Protein 8ZRN (pdb70)

Secondary structure (DSSP, 8-state):
-HHHHHHHHHTTS--TTS---SSSS--EEEEEEEEEEEEEE--TTTT-EEEEEEEEEEEE-SSS---TTTSSS-S---B-STTS----EEESSBSSS-S-------B---TTSEE----EEEEEE------SSTTS-EE--EEEEEESS--TTTEEE---SSS-B-TT----SSEEE---EEEEEEE--TT-SS-EEEEEEE--EEE-TTHHHHHHTHHHHHHHHHGGGGGTS-TTT--HHHHHHHHHHHHHHHHHHHHHHS----S---HHHHHHHHHHHHHHHHHHHHHHHHHHHT--TTT----SHHHHHHHHHHHHHTT----HHHHHHHHHHHHHHHHHHHHHHHHHHHHHHHHHHHHHHHHHHHHHHHHHTHHHH--/-HHHHHHHHIIIIIS---TTS----SSS--EEEEE--BB----EEETTTTEEE--EE--EEEE-TT----SSTTSS--EE--BGGGS----EEESS-SSS----S---B--EETTSEE----EE--EEE-----SSTTS-EEEEEEEEEESS--TTTEEEEESSSS-B-SS----SSEEEEE--EEEE--TT-SS--EEEEEEEEEE-THHHIIIIIHHHHHHHTTTTGGGTS-TTTS-HHHHHHHHHHHHHHHHHHHTTSS---SS---SHHHHHHHHHHHHHHHHHHHHHHHHHHS--TTT----HHHHHIIIIIHHHHTT-----HHHHHHHHHHHHHHHHHHHHHHHHHHHHHHHHHHHHHHHHHHHHHHHHHHHHT-/--HHHHHHHHTSS--TTS-S-SSSS-PBP-EEE-BEEEEEEEETTTTEEEEEEE-EEEE--SSS---TTTS-S--SEEE-TTTS----EEESSB-SS-SSPP----EEE-TTS-EEE--EEEEEEE-----TTTTS-EE---EEEEESS--TTTB--EES-SS-B-SS----SSEEEEEEEEEEEEEE-SS--SEEEEEEEEEEEEE-TTTTTTTTHHHHHHHHHHTGGGGGS-TTSS-HHHHHHHHHHHHHHHHHHHHHTS----SS--HHHHHHHHHHHHHHHHHHHHHHHHHHHT--TTT----SSTTTTTTTSHHHHTT------HHHHHHHHHHHHHHHHHHHHHHHHHHHHHHHHHHHHHHHHHHHHHHHHHHH-/--SHHHHHHHHTTTTT--SSS---SSSS--B--EEEEEEEEEEEEETTTTEEEEEEEEEEEEEEEEEE--TTTSSS---EEEESSSS----EEESS-SS---PPPPP-EEEE-SEEEEEE--EEEEEEE-----SSTTS-EEEEEEEEEESS--TTTB--EES-SBPB-TT----SSB---B-BEEEEE-SS-TT-EEEEEEEEEEB-TTSSTTTTHHHHHHHHHHHHGGGSS-S-SS-HHHHHHHHHHHHHHHHHHHTTSS---SS---THHHHHHHHHHHHHHHHHHHHHHHHHHT--TTT----HHHHHIIIIIHHHHTT----HHHHHHHHHHHHHHHHHHHHHHHHHHHHHHHHHHHHHHHHHHHHHHHHHHTTTTT-/-HHHHHHHHHHHHTT--SSS---SSSS--EEEEEEEEEEEEEE--TTTTB-EEEEEEEEEEE-TT----SS-SSS-----EESTTS----EEETT-SSS--S-SS--EEEE-TT-EEEE--EEEE--B-PPP-TTTTS-B---EEEEEESS--TTTEEEEESSSS-B-TTPPPPSS-EEEE--EEEEE-SSS---EEEEEE-EEE---SSSSSSSSSHHHHHHHHHHHHHHS-STT--HHHHHHHHHHHHHHHHHHHHHHS---SSS--TTHHHHHHHHHHHHHHHHHHHHHHHHHS--TTT----HHHHHHTTTTHHHHTT-----THHHHHHHHHHHHHHHHHHHHHHHHHHHHHHHHHHHHHHHHHHHHHHHHHSTTTTT-

Nearest PDB structures (foldseek):
  6pv7-assembly1_A  TM=9.885E-01  e=1.251E-57  Homo sapiens
  8ssz-assembly1_A  TM=9.789E-01  e=1.594E-53  Homo sapiens
  8st3-assembly1_A  TM=9.593E-01  e=8.079E-51  Homo sapiens
  6cnj-assembly1_D  TM=9.841E-01  e=4.188E-49  Homo sapiens
  6ur8-assembly1_D  TM=9.839E-01  e=1.942E-47  Homo sapiens

Structure (mmCIF, N/CA/C/O backbone):
data_8ZRN
#
_entry.id   8ZRN
#
_cell.length_a   1.00
_cell.length_b   1.00
_cell.length_c   1.00
_cell.angle_alpha   90.00
_cell.angle_beta   90.00
_cell.angle_gamma   90.00
#
_symmetry.space_group_name_H-M   'P 1'
#
loop_
_entity.id
_entity.type
_entity.pdbx_description
1 polymer 'Neuronal acetylcholine receptor subunit alpha-6'
2 polymer 'Neuronal acetylcholine receptor subunit beta-4,Soluble cytochrome b562'
3 branched beta-D-mannopyranose-(1-4)-2-acetamido-2-deoxy-beta-D-glucopyranose-(1-4)-2-acetamido-2-deoxy-beta-D-glucopyranose
4 non-polymer 5-[[(2~{S})-azetidin-2-yl]methoxy]-2-chloranyl-pyridine
5 water water
#
loop_
_atom_site.group_PDB
_atom_site.id
_atom_site.type_symbol
_atom_site.label_atom_id
_atom_site.label_alt_id
_atom_site.label_comp_id
_atom_site.label_asym_id
_atom_site.label_entity_id
_atom_site.label_seq_id
_atom_site.pdbx_PDB_ins_code
_atom_site.Cartn_x
_atom_site.Cartn_y
_atom_site.Cartn_z
_atom_site.occupancy
_atom_site.B_iso_or_equiv
_atom_site.auth_seq_id
_atom_site.auth_comp_id
_atom_site.auth_asym_id
_atom_site.auth_atom_id
_atom_site.pdbx_PDB_model_num
ATOM 1 N N . ALA A 1 32 ? 112.785 127.060 67.796 1.00 70.28 32 ALA A N 1
ATOM 2 C CA . ALA A 1 32 ? 111.650 127.584 68.544 1.00 70.57 32 ALA A CA 1
ATOM 3 C C . ALA A 1 32 ? 111.520 129.092 68.354 1.00 73.07 32 ALA A C 1
ATOM 4 O O . ALA A 1 32 ? 112.490 129.769 68.017 1.00 72.36 32 ALA A O 1
ATOM 6 N N . THR A 1 33 ? 110.309 129.612 68.571 1.00 72.01 33 THR A N 1
ATOM 7 C CA . THR A 1 33 ? 110.080 131.045 68.415 1.00 70.95 33 THR A CA 1
ATOM 8 C C . THR A 1 33 ? 110.716 131.844 69.544 1.00 69.33 33 THR A C 1
ATOM 9 O O . THR A 1 33 ? 111.021 133.030 69.368 1.00 69.84 33 THR A O 1
ATOM 13 N N . GLU A 1 34 ? 110.921 131.218 70.705 1.00 67.88 34 GLU A N 1
ATOM 14 C CA . GLU A 1 34 ? 111.589 131.902 71.808 1.00 68.16 34 GLU A CA 1
ATOM 15 C C . GLU A 1 34 ? 113.018 132.277 71.434 1.00 69.49 34 GLU A C 1
ATOM 16 O O . GLU A 1 34 ? 113.512 133.341 71.826 1.00 69.66 34 GLU A O 1
ATOM 22 N N . GLU A 1 35 ? 113.697 131.413 70.676 1.00 70.37 35 GLU A N 1
ATOM 23 C CA . GLU A 1 35 ? 115.054 131.723 70.236 1.00 70.52 35 GLU A CA 1
ATOM 24 C C . GLU A 1 35 ? 115.072 132.928 69.304 1.00 70.20 35 GLU A C 1
ATOM 25 O O . GLU A 1 35 ? 115.936 133.803 69.429 1.00 71.24 35 GLU A O 1
ATOM 31 N N . ARG A 1 36 ? 114.127 132.990 68.362 1.00 67.21 36 ARG A N 1
ATOM 32 C CA . ARG A 1 36 ? 114.038 134.150 67.481 1.00 69.76 36 ARG A CA 1
ATOM 33 C C . ARG A 1 36 ? 113.727 135.414 68.270 1.00 69.86 36 ARG A C 1
ATOM 34 O O . ARG A 1 36 ? 114.276 136.486 67.985 1.00 70.44 36 ARG A O 1
ATOM 42 N N . LEU A 1 37 ? 112.836 135.308 69.258 1.00 63.95 37 LEU A N 1
ATOM 43 C CA . LEU A 1 37 ? 112.525 136.452 70.108 1.00 62.00 37 LEU A CA 1
ATOM 44 C C . LEU A 1 37 ? 113.774 136.955 70.821 1.00 62.89 37 LEU A C 1
ATOM 45 O O . LEU A 1 37 ? 114.076 138.155 70.802 1.00 67.42 37 LEU A O 1
ATOM 50 N N . PHE A 1 38 ? 114.529 136.039 71.434 1.00 59.42 38 PHE A N 1
ATOM 51 C CA . PHE A 1 38 ? 115.747 136.424 72.140 1.00 60.78 38 PHE A CA 1
ATOM 52 C C . PHE A 1 38 ? 116.765 137.046 71.193 1.00 63.11 38 PHE A C 1
ATOM 53 O O . PHE A 1 38 ? 117.421 138.037 71.536 1.00 62.99 38 PHE A O 1
ATOM 61 N N . HIS A 1 39 ? 116.916 136.471 69.998 1.00 72.00 39 HIS A N 1
ATOM 62 C CA . HIS A 1 39 ? 117.900 136.971 69.045 1.00 72.11 39 HIS A CA 1
ATOM 63 C C . HIS A 1 39 ? 117.544 138.377 68.576 1.00 70.10 39 HIS A C 1
ATOM 64 O O . HIS A 1 39 ? 118.390 139.282 68.590 1.00 67.91 39 HIS A O 1
ATOM 71 N N . LYS A 1 40 ? 116.288 138.584 68.168 1.00 67.29 40 LYS A N 1
ATOM 72 C CA . LYS A 1 40 ? 115.886 139.902 67.694 1.00 66.36 40 LYS A CA 1
ATOM 73 C C . LYS A 1 40 ? 115.859 140.923 68.821 1.00 67.67 40 LYS A C 1
ATOM 74 O O . LYS A 1 40 ? 115.974 142.126 68.565 1.00 69.76 40 LYS A O 1
ATOM 80 N N . LEU A 1 41 ? 115.708 140.475 70.068 1.00 63.73 41 LEU A N 1
ATOM 81 C CA . LEU A 1 41 ? 115.808 141.403 71.187 1.00 63.32 41 LEU A CA 1
ATOM 82 C C . LEU A 1 41 ? 117.255 141.824 71.410 1.00 61.92 41 LEU A C 1
ATOM 83 O O . LEU A 1 41 ? 117.584 143.015 71.360 1.00 60.16 41 LEU A O 1
ATOM 88 N N . PHE A 1 42 ? 118.133 140.861 71.662 1.00 60.97 42 PHE A N 1
ATOM 89 C CA . PHE A 1 42 ? 119.551 141.148 71.886 1.00 60.59 42 PHE A CA 1
ATOM 90 C C . PHE A 1 42 ? 120.365 141.001 70.606 1.00 63.96 42 PHE A C 1
ATOM 91 O O . PHE A 1 42 ? 121.398 140.333 70.579 1.00 62.59 42 PHE A O 1
ATOM 99 N N . SER A 1 43 ? 119.906 141.629 69.525 1.00 76.06 43 SER A N 1
ATOM 100 C CA . SER A 1 43 ? 120.720 141.762 68.322 1.00 76.80 43 SER A CA 1
ATOM 101 C C . SER A 1 43 ? 121.476 143.084 68.265 1.00 78.82 43 SER A C 1
ATOM 102 O O . SER A 1 43 ? 122.542 143.151 67.642 1.00 78.05 43 SER A O 1
ATOM 105 N N . HIS A 1 44 ? 120.951 144.138 68.898 1.00 80.97 44 HIS A N 1
ATOM 106 C CA . HIS A 1 44 ? 121.605 145.440 68.878 1.00 80.83 44 HIS A CA 1
ATOM 107 C C . HIS A 1 44 ? 121.548 146.148 70.228 1.00 79.51 44 HIS A C 1
ATOM 108 O O . HIS A 1 44 ? 121.967 147.309 70.319 1.00 78.83 44 HIS A O 1
ATOM 115 N N . TYR A 1 45 ? 121.052 145.493 71.273 1.00 59.55 45 TYR A N 1
ATOM 116 C CA . TYR A 1 45 ? 120.866 146.150 72.558 1.00 55.80 45 TYR A CA 1
ATOM 117 C C . TYR A 1 45 ? 122.203 146.528 73.186 1.00 59.76 45 TYR A C 1
ATOM 118 O O . TYR A 1 45 ? 123.171 145.765 73.135 1.00 63.66 45 TYR A O 1
ATOM 127 N N . ASN A 1 46 ? 122.248 147.718 73.783 1.00 59.47 46 ASN A N 1
ATOM 128 C CA . ASN A 1 46 ? 123.424 148.219 74.484 1.00 58.11 46 ASN A CA 1
ATOM 129 C C . ASN A 1 46 ? 123.041 148.546 75.920 1.00 59.05 46 ASN A C 1
ATOM 130 O O . ASN A 1 46 ? 122.031 149.216 76.160 1.00 59.93 46 ASN A O 1
ATOM 135 N N . GLN A 1 47 ? 123.853 148.080 76.871 1.00 49.49 47 GLN A N 1
ATOM 136 C CA . GLN A 1 47 ? 123.520 148.118 78.290 1.00 50.39 47 GLN A CA 1
ATOM 137 C C . GLN A 1 47 ? 124.119 149.321 79.012 1.00 55.65 47 GLN A C 1
ATOM 138 O O . GLN A 1 47 ? 124.367 149.252 80.221 1.00 59.92 47 GLN A O 1
ATOM 144 N N . PHE A 1 48 ? 124.354 150.427 78.306 1.00 54.52 48 PHE A N 1
ATOM 145 C CA . PHE A 1 48 ? 124.979 151.596 78.908 1.00 52.23 48 PHE A CA 1
ATOM 146 C C . PHE A 1 48 ? 124.159 152.873 78.798 1.00 49.44 48 PHE A C 1
ATOM 147 O O . PHE A 1 48 ? 124.574 153.897 79.351 1.00 50.45 48 PHE A O 1
ATOM 155 N N . ILE A 1 49 ? 123.021 152.850 78.113 1.00 46.65 49 ILE A N 1
ATOM 156 C CA . ILE A 1 49 ? 122.261 154.052 77.797 1.00 47.93 49 ILE A CA 1
ATOM 157 C C . ILE A 1 49 ? 120.896 153.973 78.460 1.00 47.00 49 ILE A C 1
ATOM 158 O O . ILE A 1 49 ? 120.253 152.917 78.458 1.00 52.80 49 ILE A O 1
ATOM 163 N N . ARG A 1 50 ? 120.458 155.090 79.030 1.00 38.73 50 ARG A N 1
ATOM 164 C CA . ARG A 1 50 ? 119.139 155.143 79.641 1.00 40.51 50 ARG A CA 1
ATOM 165 C C . ARG A 1 50 ? 118.066 154.938 78.576 1.00 46.72 50 ARG A C 1
ATOM 166 O O . ARG A 1 50 ? 118.072 155.638 77.554 1.00 48.39 50 ARG A O 1
ATOM 174 N N . PRO A 1 51 ? 117.135 154.006 78.772 1.00 44.92 51 PRO A N 1
ATOM 175 C CA . PRO A 1 51 ? 116.139 153.723 77.732 1.00 42.41 51 PRO A CA 1
ATOM 176 C C . PRO A 1 51 ? 115.075 154.803 77.644 1.00 47.38 51 PRO A C 1
ATOM 177 O O . PRO A 1 51 ? 113.997 154.668 78.230 1.00 48.49 51 PRO A O 1
ATOM 181 N N . VAL A 1 52 ? 115.367 155.880 76.920 1.00 52.92 52 VAL A N 1
ATOM 182 C CA . VAL A 1 52 ? 114.462 157.016 76.809 1.00 53.03 52 VAL A CA 1
ATOM 183 C C . VAL A 1 52 ? 114.338 157.396 75.339 1.00 54.70 52 VAL A C 1
ATOM 184 O O . VAL A 1 52 ? 115.301 157.277 74.574 1.00 54.19 52 VAL A O 1
ATOM 188 N N . GLU A 1 53 ? 113.140 157.839 74.941 1.00 60.18 53 GLU A N 1
ATOM 189 C CA . GLU A 1 53 ? 112.899 158.198 73.546 1.00 62.64 53 GLU A CA 1
ATOM 190 C C . GLU A 1 53 ? 113.807 159.338 73.094 1.00 61.48 53 GLU A C 1
ATOM 191 O O . GLU A 1 53 ? 114.306 159.330 71.963 1.00 58.47 53 GLU A O 1
ATOM 197 N N . ASN A 1 54 ? 114.035 160.322 73.956 1.00 65.17 54 ASN A N 1
ATOM 198 C CA . ASN A 1 54 ? 114.906 161.452 73.666 1.00 64.56 54 ASN A CA 1
ATOM 199 C C . ASN A 1 54 ? 116.048 161.469 74.680 1.00 67.11 54 ASN A C 1
ATOM 200 O O . ASN A 1 54 ? 116.266 160.507 75.418 1.00 67.33 54 ASN A O 1
ATOM 205 N N . VAL A 1 55 ? 116.806 162.564 74.691 1.00 72.06 55 VAL A N 1
ATOM 206 C CA . VAL A 1 55 ? 117.895 162.728 75.642 1.00 71.37 55 VAL A CA 1
ATOM 207 C C . VAL A 1 55 ? 117.479 163.592 76.832 1.00 70.26 55 VAL A C 1
ATOM 208 O O . VAL A 1 55 ? 118.279 163.813 77.746 1.00 70.76 55 VAL A O 1
ATOM 212 N N . SER A 1 56 ? 116.233 164.068 76.855 1.00 67.44 56 SER A N 1
ATOM 213 C CA . SER A 1 56 ? 115.720 164.886 77.955 1.00 69.26 56 SER A CA 1
ATOM 214 C C . SER A 1 56 ? 114.384 164.313 78.422 1.00 68.38 56 SER A C 1
ATOM 215 O O . SER A 1 56 ? 113.321 164.800 78.027 1.00 67.41 56 SER A O 1
ATOM 218 N N . ASP A 1 57 ? 114.444 163.285 79.271 1.00 56.53 57 ASP A N 1
ATOM 219 C CA . ASP A 1 57 ? 113.275 162.718 79.936 1.00 53.31 57 ASP A CA 1
ATOM 220 C C . ASP A 1 57 ? 113.731 161.801 81.065 1.00 52.47 57 ASP A C 1
ATOM 221 O O . ASP A 1 57 ? 114.563 160.912 80.842 1.00 53.83 57 ASP A O 1
ATOM 226 N N . PRO A 1 58 ? 113.219 161.975 82.281 1.00 41.84 58 PRO A N 1
ATOM 227 C CA . PRO A 1 58 ? 113.620 161.089 83.378 1.00 40.90 58 PRO A CA 1
ATOM 228 C C . PRO A 1 58 ? 113.063 159.685 83.205 1.00 38.84 58 PRO A C 1
ATOM 229 O O . PRO A 1 58 ? 112.008 159.475 82.601 1.00 40.27 58 PRO A O 1
ATOM 233 N N . VAL A 1 59 ? 113.794 158.715 83.750 1.00 34.79 59 VAL A N 1
ATOM 234 C CA . VAL A 1 59 ? 113.374 157.317 83.742 1.00 32.52 59 VAL A CA 1
ATOM 235 C C . VAL A 1 59 ? 112.634 157.070 85.053 1.00 31.01 59 VAL A C 1
ATOM 236 O O . VAL A 1 59 ? 113.250 156.848 86.095 1.00 32.05 59 VAL A O 1
ATOM 240 N N . THR A 1 60 ? 111.306 157.105 84.999 1.00 24.88 60 THR A N 1
ATOM 241 C CA . THR A 1 60 ? 110.503 156.921 86.201 1.00 24.92 60 THR A CA 1
ATOM 242 C C . THR A 1 60 ? 110.612 155.481 86.684 1.00 23.73 60 THR A C 1
ATOM 243 O O . THR A 1 60 ? 110.209 154.550 85.979 1.00 28.82 60 THR A O 1
ATOM 247 N N . VAL A 1 61 ? 111.155 155.296 87.884 1.00 17.97 61 VAL A N 1
ATOM 248 C CA . VAL A 1 61 ? 111.295 153.980 88.494 1.00 19.44 61 VAL A CA 1
ATOM 249 C C . VAL A 1 61 ? 110.514 153.968 89.801 1.00 23.18 61 VAL A C 1
ATOM 250 O O . VAL A 1 61 ? 110.503 154.958 90.540 1.00 27.11 61 VAL A O 1
ATOM 254 N N . HIS A 1 62 ? 109.829 152.860 90.064 1.00 15.11 62 HIS A N 1
ATOM 255 C CA . HIS A 1 62 ? 109.098 152.675 91.307 1.00 8.66 62 HIS A CA 1
ATOM 256 C C . HIS A 1 62 ? 109.925 151.831 92.266 1.00 11.62 62 HIS A C 1
ATOM 257 O O . HIS A 1 62 ? 110.697 150.965 91.851 1.00 21.84 62 HIS A O 1
ATOM 264 N N . PHE A 1 63 ? 109.753 152.090 93.558 1.00 9.03 63 PHE A N 1
ATOM 265 C CA . PHE A 1 63 ? 110.582 151.479 94.585 1.00 4.86 63 PHE A CA 1
ATOM 266 C C . PHE A 1 63 ? 109.714 150.942 95.711 1.00 13.56 63 PHE A C 1
ATOM 267 O O . PHE A 1 63 ? 108.704 151.551 96.073 1.00 23.14 63 PHE A O 1
ATOM 275 N N . GLU A 1 64 ? 110.115 149.798 96.263 1.00 14.73 64 GLU A N 1
ATOM 276 C CA . GLU A 1 64 ? 109.444 149.219 97.418 1.00 17.84 64 GLU A CA 1
ATOM 277 C C . GLU A 1 64 ? 110.370 148.204 98.070 1.00 15.90 64 GLU A C 1
ATOM 278 O O . GLU A 1 64 ? 111.094 147.484 97.379 1.00 11.17 64 GLU A O 1
ATOM 284 N N . VAL A 1 65 ? 110.332 148.150 99.398 1.00 12.75 65 VAL A N 1
ATOM 285 C CA . VAL A 1 65 ? 111.196 147.283 100.189 1.00 10.58 65 VAL A CA 1
ATOM 286 C C . VAL A 1 65 ? 110.323 146.346 101.007 1.00 14.26 65 VAL A C 1
ATOM 287 O O . VAL A 1 65 ? 109.401 146.794 101.698 1.00 21.81 65 VAL A O 1
ATOM 291 N N . ALA A 1 66 ? 110.608 145.051 100.925 1.00 16.07 66 ALA A N 1
ATOM 292 C CA . ALA A 1 66 ? 109.926 144.037 101.717 1.00 16.05 66 ALA A CA 1
ATOM 293 C C . ALA A 1 66 ? 110.927 143.429 102.687 1.00 14.98 66 ALA A C 1
ATOM 294 O O . ALA A 1 66 ? 111.976 142.929 102.268 1.00 13.91 66 ALA A O 1
ATOM 296 N N . ILE A 1 67 ? 110.607 143.472 103.973 1.00 15.47 67 ILE A N 1
ATOM 297 C CA . ILE A 1 67 ? 111.500 142.974 105.012 1.00 14.21 67 ILE A CA 1
ATOM 298 C C . ILE A 1 67 ? 111.219 141.497 105.237 1.00 16.40 67 ILE A C 1
ATOM 299 O O . ILE A 1 67 ? 110.076 141.040 105.128 1.00 16.57 67 ILE A O 1
ATOM 304 N N . THR A 1 68 ? 112.273 140.739 105.530 1.00 19.13 68 THR A N 1
ATOM 305 C CA . THR A 1 68 ? 112.178 139.294 105.686 1.00 11.13 68 THR A CA 1
ATOM 306 C C . THR A 1 68 ? 112.528 138.832 107.091 1.00 13.19 68 THR A C 1
ATOM 307 O O . THR A 1 68 ? 111.796 138.020 107.669 1.00 21.17 68 THR A O 1
ATOM 311 N N . GLN A 1 69 ? 113.617 139.334 107.667 1.00 15.16 69 GLN A N 1
ATOM 312 C CA . GLN A 1 69 ? 114.047 138.878 108.985 1.00 16.18 69 GLN A CA 1
ATOM 313 C C . GLN A 1 69 ? 114.980 139.913 109.589 1.00 18.69 69 GLN A C 1
ATOM 314 O O . GLN A 1 69 ? 116.020 140.224 109.000 1.00 25.93 69 GLN A O 1
ATOM 320 N N . LEU A 1 70 ? 114.619 140.437 110.758 1.00 14.02 70 LEU A N 1
ATOM 321 C CA . LEU A 1 70 ? 115.485 141.347 111.500 1.00 15.66 70 LEU A CA 1
ATOM 322 C C . LEU A 1 70 ? 116.518 140.517 112.249 1.00 11.72 70 LEU A C 1
ATOM 323 O O . LEU A 1 70 ? 116.198 139.879 113.256 1.00 15.50 70 LEU A O 1
ATOM 328 N N . ALA A 1 71 ? 117.759 140.518 111.760 1.00 9.61 71 ALA A N 1
ATOM 329 C CA . ALA A 1 71 ? 118.773 139.630 112.318 1.00 11.18 71 ALA A CA 1
ATOM 330 C C . ALA A 1 71 ? 119.163 140.049 113.730 1.00 18.97 71 ALA A C 1
ATOM 331 O O . ALA A 1 71 ? 118.953 139.300 114.691 1.00 24.18 71 ALA A O 1
ATOM 333 N N . ASN A 1 72 ? 119.724 141.247 113.882 1.00 14.76 72 ASN A N 1
ATOM 334 C CA . ASN A 1 72 ? 120.187 141.689 115.190 1.00 11.43 72 ASN A CA 1
ATOM 335 C C . ASN A 1 72 ? 120.337 143.203 115.195 1.00 12.97 72 ASN A C 1
ATOM 336 O O . ASN A 1 72 ? 120.434 143.841 114.145 1.00 21.41 72 ASN A O 1
ATOM 341 N N . VAL A 1 73 ? 120.348 143.766 116.405 1.00 15.69 73 VAL A N 1
ATOM 342 C CA . VAL A 1 73 ? 120.381 145.210 116.628 1.00 13.15 73 VAL A CA 1
ATOM 343 C C . VAL A 1 73 ? 121.580 145.570 117.504 1.00 16.88 73 VAL A C 1
ATOM 344 O O . VAL A 1 73 ? 121.465 146.410 118.403 1.00 20.41 73 VAL A O 1
ATOM 348 N N . ASP A 1 74 ? 122.712 144.891 117.290 1.00 17.10 74 ASP A N 1
ATOM 349 C CA . ASP A 1 74 ? 123.923 145.048 118.101 1.00 17.17 74 ASP A CA 1
ATOM 350 C C . ASP A 1 74 ? 124.139 146.489 118.544 1.00 15.81 74 ASP A C 1
ATOM 351 O O . ASP A 1 74 ? 124.128 147.414 117.728 1.00 16.47 74 ASP A O 1
ATOM 356 N N . GLU A 1 75 ? 124.341 146.669 119.847 1.00 17.48 75 GLU A N 1
ATOM 357 C CA . GLU A 1 75 ? 124.347 147.983 120.479 1.00 17.48 75 GLU A CA 1
ATOM 358 C C . GLU A 1 75 ? 125.733 148.484 120.849 1.00 23.40 75 GLU A C 1
ATOM 359 O O . GLU A 1 75 ? 126.005 149.675 120.699 1.00 24.93 75 GLU A O 1
ATOM 365 N N . VAL A 1 76 ? 126.623 147.607 121.323 1.00 22.58 76 VAL A N 1
ATOM 366 C CA . VAL A 1 76 ? 127.965 148.034 121.716 1.00 16.25 76 VAL A CA 1
ATOM 367 C C . VAL A 1 76 ? 128.712 148.626 120.531 1.00 20.74 76 VAL A C 1
ATOM 368 O O . VAL A 1 76 ? 129.563 149.509 120.694 1.00 28.71 76 VAL A O 1
ATOM 372 N N . ASN A 1 77 ? 128.399 148.163 119.328 1.00 19.69 77 ASN A N 1
ATOM 373 C CA . ASN A 1 77 ? 129.058 148.533 118.082 1.00 21.72 77 ASN A CA 1
ATOM 374 C C . ASN A 1 77 ? 128.022 149.011 117.079 1.00 20.62 77 ASN A C 1
ATOM 375 O O . ASN A 1 77 ? 127.944 148.514 115.956 1.00 28.53 77 ASN A O 1
ATOM 380 N N . GLN A 1 78 ? 127.223 150.002 117.486 1.00 11.32 78 GLN A N 1
ATOM 381 C CA . GLN A 1 78 ? 125.873 150.247 116.985 1.00 19.48 78 GLN A CA 1
ATOM 382 C C . GLN A 1 78 ? 125.738 149.982 115.493 1.00 25.78 78 GLN A C 1
ATOM 383 O O . GLN A 1 78 ? 126.353 150.663 114.667 1.00 29.32 78 GLN A O 1
ATOM 389 N N . ILE A 1 79 ? 124.874 149.024 115.164 1.00 17.90 79 ILE A N 1
ATOM 390 C CA . ILE A 1 79 ? 124.700 148.476 113.821 1.00 9.48 79 ILE A CA 1
ATOM 391 C C . ILE A 1 79 ? 123.371 147.736 113.805 1.00 12.78 79 ILE A C 1
ATOM 392 O O . ILE A 1 79 ? 123.006 147.076 114.781 1.00 19.96 79 ILE A O 1
ATOM 397 N N . MET A 1 80 ? 122.642 147.853 112.699 1.00 11.61 80 MET A N 1
ATOM 398 C CA . MET A 1 80 ? 121.460 147.040 112.457 1.00 6.73 80 MET A CA 1
ATOM 399 C C . MET A 1 80 ? 121.694 146.164 111.235 1.00 15.73 80 MET A C 1
ATOM 400 O O . MET A 1 80 ? 122.262 146.616 110.237 1.00 24.69 80 MET A O 1
ATOM 405 N N . GLU A 1 81 ? 121.260 144.909 111.320 1.00 10.07 81 GLU A N 1
ATOM 406 C CA . GLU A 1 81 ? 121.406 143.944 110.239 1.00 8.07 81 GLU A CA 1
ATOM 407 C C . GLU A 1 81 ? 120.032 143.416 109.852 1.00 11.38 81 GLU A C 1
ATOM 408 O O . GLU A 1 81 ? 119.242 143.045 110.725 1.00 24.38 81 GLU A O 1
ATOM 414 N N . THR A 1 82 ? 119.749 143.380 108.551 1.00 3.92 82 THR A N 1
ATOM 415 C CA . THR A 1 82 ? 118.440 142.973 108.064 1.00 9.76 82 THR A CA 1
ATOM 416 C C . THR A 1 82 ? 118.582 142.178 106.774 1.00 17.23 82 THR A C 1
ATOM 417 O O . THR A 1 82 ? 119.587 142.272 106.067 1.00 21.19 82 THR A O 1
ATOM 421 N N . ASN A 1 83 ? 117.554 141.383 106.482 1.00 14.81 83 ASN A N 1
ATOM 422 C CA . ASN A 1 83 ? 117.393 140.714 105.197 1.00 12.59 83 ASN A CA 1
ATOM 423 C C . ASN A 1 83 ? 116.146 141.264 104.523 1.00 12.00 83 ASN A C 1
ATOM 424 O O . ASN A 1 83 ? 115.063 141.248 105.115 1.00 19.58 83 ASN A O 1
ATOM 429 N N . LEU A 1 84 ? 116.294 141.744 103.291 1.00 5.70 84 LEU A N 1
ATOM 430 C CA . LEU A 1 84 ? 115.190 142.418 102.627 1.00 8.06 84 LEU A CA 1
ATOM 431 C C . LEU A 1 84 ? 115.281 142.205 101.124 1.00 9.44 84 LEU A C 1
ATOM 432 O O . LEU A 1 84 ? 116.350 141.919 100.579 1.00 16.82 84 LEU A O 1
ATOM 437 N N . TRP A 1 85 ? 114.137 142.347 100.460 1.00 7.27 85 TRP A N 1
ATOM 438 C CA . TRP A 1 85 ? 114.034 142.271 99.008 1.00 6.92 85 TRP A CA 1
ATOM 439 C C . TRP A 1 85 ? 113.738 143.657 98.458 1.00 19.02 85 TRP A C 1
ATOM 440 O O . TRP A 1 85 ? 112.852 144.352 98.965 1.00 32.07 85 TRP A O 1
ATOM 451 N N . LEU A 1 86 ? 114.467 144.052 97.419 1.00 15.92 86 LEU A N 1
ATOM 452 C CA . LEU A 1 86 ? 114.275 145.343 96.771 1.00 16.22 86 LEU A CA 1
ATOM 453 C C . LEU A 1 86 ? 113.532 145.145 95.457 1.00 16.08 86 LEU A C 1
ATOM 454 O O . LEU A 1 86 ? 113.958 144.352 94.614 1.00 19.42 86 LEU A O 1
ATOM 459 N N . ARG A 1 87 ? 112.431 145.871 95.280 1.00 9.03 87 ARG A N 1
ATOM 460 C CA . ARG A 1 87 ? 111.562 145.713 94.118 1.00 8.88 87 ARG A CA 1
ATOM 461 C C . ARG A 1 87 ? 111.710 146.930 93.213 1.00 13.72 87 ARG A C 1
ATOM 462 O O . ARG A 1 87 ? 111.296 148.035 93.579 1.00 23.96 87 ARG A O 1
ATOM 470 N N . HIS A 1 88 ? 112.288 146.725 92.032 1.00 13.85 88 HIS A N 1
ATOM 471 C CA . HIS A 1 88 ? 112.452 147.773 91.034 1.00 8.85 88 HIS A CA 1
ATOM 472 C C . HIS A 1 88 ? 111.500 147.524 89.875 1.00 13.73 88 HIS A C 1
ATOM 473 O O . HIS A 1 88 ? 111.404 146.397 89.379 1.00 24.45 88 HIS A O 1
ATOM 480 N N . ILE A 1 89 ? 110.799 148.570 89.447 1.00 5.86 89 ILE A N 1
ATOM 481 C CA . ILE A 1 89 ? 109.962 148.518 88.254 1.00 11.86 89 ILE A CA 1
ATOM 482 C C . ILE A 1 89 ? 110.214 149.775 87.436 1.00 12.76 89 ILE A C 1
ATOM 483 O O . ILE A 1 89 ? 110.097 150.890 87.954 1.00 20.15 89 ILE A O 1
ATOM 488 N N . TRP A 1 90 ? 110.557 149.600 86.163 1.00 13.48 90 TRP A N 1
ATOM 489 C CA . TRP A 1 90 ? 110.690 150.715 85.235 1.00 17.50 90 TRP A CA 1
ATOM 490 C C . TRP A 1 90 ? 110.159 150.263 83.880 1.00 18.64 90 TRP A C 1
ATOM 491 O O . TRP A 1 90 ? 109.536 149.204 83.760 1.00 22.34 90 TRP A O 1
ATOM 502 N N . ASN A 1 91 ? 110.400 151.069 82.848 1.00 15.74 91 ASN A N 1
ATOM 503 C CA . ASN A 1 91 ? 109.801 150.833 81.534 1.00 22.05 91 ASN A CA 1
ATOM 504 C C . ASN A 1 91 ? 110.842 151.093 80.450 1.00 23.13 91 ASN A C 1
ATOM 505 O O . ASN A 1 91 ? 111.103 152.245 80.095 1.00 32.55 91 ASN A O 1
ATOM 510 N N . ASP A 1 92 ? 111.429 150.021 79.928 1.00 28.15 92 ASP A N 1
ATOM 511 C CA . ASP A 1 92 ? 112.251 150.129 78.735 1.00 30.60 92 ASP A CA 1
ATOM 512 C C . ASP A 1 92 ? 111.363 150.297 77.505 1.00 33.99 92 ASP A C 1
ATOM 513 O O . ASP A 1 92 ? 110.170 149.986 77.522 1.00 39.15 92 ASP A O 1
ATOM 518 N N . TYR A 1 93 ? 111.957 150.800 76.422 1.00 38.14 93 TYR A N 1
ATOM 519 C CA . TYR A 1 93 ? 111.200 151.070 75.209 1.00 41.23 93 TYR A CA 1
ATOM 520 C C . TYR A 1 93 ? 111.676 150.300 73.988 1.00 41.42 93 TYR A C 1
ATOM 521 O O . TYR A 1 93 ? 110.879 150.102 73.065 1.00 41.91 93 TYR A O 1
ATOM 530 N N . LYS A 1 94 ? 112.933 149.867 73.946 1.00 38.27 94 LYS A N 1
ATOM 531 C CA . LYS A 1 94 ? 113.432 149.104 72.810 1.00 39.78 94 LYS A CA 1
ATOM 532 C C . LYS A 1 94 ? 113.256 147.600 72.978 1.00 42.35 94 LYS A C 1
ATOM 533 O O . LYS A 1 94 ? 113.485 146.855 72.019 1.00 41.59 94 LYS A O 1
ATOM 539 N N . LEU A 1 95 ? 112.858 147.139 74.163 1.00 44.00 95 LEU A N 1
ATOM 540 C CA . LEU A 1 95 ? 112.625 145.718 74.419 1.00 40.08 95 LEU A CA 1
ATOM 541 C C . LEU A 1 95 ? 111.122 145.459 74.356 1.00 39.37 95 LEU A C 1
ATOM 542 O O . LEU A 1 95 ? 110.444 145.288 75.369 1.00 37.30 95 LEU A O 1
ATOM 547 N N . ARG A 1 96 ? 110.600 145.433 73.133 1.00 41.90 96 ARG A N 1
ATOM 548 C CA . ARG A 1 96 ? 109.175 145.241 72.911 1.00 45.82 96 ARG A CA 1
ATOM 549 C C . ARG A 1 96 ? 108.976 144.485 71.607 1.00 50.97 96 ARG A C 1
ATOM 550 O O . ARG A 1 96 ? 109.697 144.714 70.633 1.00 51.85 96 ARG A O 1
ATOM 558 N N . TRP A 1 97 ? 107.997 143.582 71.599 1.00 54.54 97 TRP A N 1
ATOM 559 C CA . TRP A 1 97 ? 107.719 142.739 70.447 1.00 50.51 97 TRP A CA 1
ATOM 560 C C . TRP A 1 97 ? 106.215 142.571 70.286 1.00 53.49 97 TRP A C 1
ATOM 561 O O . TRP A 1 97 ? 105.436 142.813 71.211 1.00 52.71 97 TRP A O 1
ATOM 572 N N . ASP A 1 98 ? 105.822 142.153 69.090 1.00 63.82 98 ASP A N 1
ATOM 573 C CA . ASP A 1 98 ? 104.416 141.907 68.795 1.00 63.12 98 ASP A CA 1
ATOM 574 C C . ASP A 1 98 ? 103.951 140.642 69.510 1.00 65.97 98 ASP A C 1
ATOM 575 O O . ASP A 1 98 ? 104.595 139.593 69.385 1.00 66.99 98 ASP A O 1
ATOM 580 N N . PRO A 1 99 ? 102.841 140.690 70.257 1.00 69.37 99 PRO A N 1
ATOM 581 C CA . PRO A 1 99 ? 102.349 139.483 70.919 1.00 68.00 99 PRO A CA 1
ATOM 582 C C . PRO A 1 99 ? 101.397 138.673 70.052 1.00 69.15 99 PRO A C 1
ATOM 583 O O . PRO A 1 99 ? 100.631 137.846 70.557 1.00 67.94 99 PRO A O 1
ATOM 587 N N . MET A 1 100 ? 101.429 138.919 68.748 1.00 75.16 100 MET A N 1
ATOM 588 C CA . MET A 1 100 ? 100.677 138.145 67.768 1.00 74.46 100 MET A CA 1
ATOM 589 C C . MET A 1 100 ? 101.565 137.534 66.699 1.00 71.97 100 MET A C 1
ATOM 590 O O . MET A 1 100 ? 101.298 136.419 66.243 1.00 72.10 100 MET A O 1
ATOM 595 N N . GLU A 1 101 ? 102.615 138.244 66.282 1.00 74.60 101 GLU A N 1
ATOM 596 C CA . GLU A 1 101 ? 103.560 137.688 65.319 1.00 76.95 101 GLU A CA 1
ATOM 597 C C . GLU A 1 101 ? 104.327 136.512 65.914 1.00 80.37 101 GLU A C 1
ATOM 598 O O . GLU A 1 101 ? 104.623 135.537 65.214 1.00 79.28 101 GLU A O 1
ATOM 604 N N . TYR A 1 102 ? 104.648 136.583 67.201 1.00 75.86 102 TYR A N 1
ATOM 605 C CA . TYR A 1 102 ? 105.422 135.559 67.885 1.00 74.03 102 TYR A CA 1
ATOM 606 C C . TYR A 1 102 ? 104.575 134.845 68.931 1.00 70.73 102 TYR A C 1
ATOM 607 O O . TYR A 1 102 ? 103.455 135.248 69.253 1.00 68.35 102 TYR A O 1
ATOM 616 N N . ASP A 1 103 ? 105.139 133.762 69.451 1.00 65.14 103 ASP A N 1
ATOM 617 C CA . ASP A 1 103 ? 104.619 133.035 70.596 1.00 63.78 103 ASP A CA 1
ATOM 618 C C . ASP A 1 103 ? 105.642 133.098 71.726 1.00 63.90 103 ASP A C 1
ATOM 619 O O . ASP A 1 103 ? 106.685 133.749 71.612 1.00 61.86 103 ASP A O 1
ATOM 624 N N . GLY A 1 104 ? 105.345 132.405 72.823 1.00 59.50 104 GLY A N 1
ATOM 625 C CA . GLY A 1 104 ? 106.180 132.521 74.002 1.00 57.17 104 GLY A CA 1
ATOM 626 C C . GLY A 1 104 ? 106.181 133.952 74.492 1.00 59.32 104 GLY A C 1
ATOM 627 O O . GLY A 1 104 ? 107.237 134.535 74.758 1.00 59.26 104 GLY A O 1
ATOM 628 N N . ILE A 1 105 ? 104.990 134.522 74.609 1.00 58.80 105 ILE A N 1
ATOM 629 C CA . ILE A 1 105 ? 104.819 135.950 74.745 1.00 56.09 105 ILE A CA 1
ATOM 630 C C . ILE A 1 105 ? 104.562 136.304 76.205 1.00 53.96 105 ILE A C 1
ATOM 631 O O . ILE A 1 105 ? 104.348 135.439 77.051 1.00 53.13 105 ILE A O 1
ATOM 636 N N . GLU A 1 106 ? 104.606 137.601 76.506 1.00 48.15 106 GLU A N 1
ATOM 637 C CA . GLU A 1 106 ? 104.270 138.210 77.790 1.00 48.19 106 GLU A CA 1
ATOM 638 C C . GLU A 1 106 ? 105.252 137.861 78.901 1.00 47.60 106 GLU A C 1
ATOM 639 O O . GLU A 1 106 ? 105.062 138.320 80.034 1.00 50.44 106 GLU A O 1
ATOM 645 N N . THR A 1 107 ? 106.287 137.068 78.631 1.00 33.75 107 THR A N 1
ATOM 646 C CA . THR A 1 107 ? 107.270 136.741 79.656 1.00 33.77 107 THR A CA 1
ATOM 647 C C . THR A 1 107 ? 108.591 136.399 78.990 1.00 34.51 107 THR A C 1
ATOM 648 O O . THR A 1 107 ? 108.617 135.644 78.015 1.00 39.76 107 THR A O 1
ATOM 652 N N . LEU A 1 108 ? 109.682 136.951 79.525 1.00 34.83 108 LEU A N 1
ATOM 653 C CA . LEU A 1 108 ? 111.032 136.640 79.056 1.00 35.74 108 LEU A CA 1
ATOM 654 C C . LEU A 1 108 ? 111.977 136.850 80.235 1.00 35.90 108 LEU A C 1
ATOM 655 O O . LEU A 1 108 ? 112.352 137.987 80.532 1.00 42.29 108 LEU A O 1
ATOM 660 N N . ARG A 1 109 ? 112.360 135.762 80.893 1.00 31.04 109 ARG A N 1
ATOM 661 C CA . ARG A 1 109 ? 113.279 135.846 82.025 1.00 31.83 109 ARG A CA 1
ATOM 662 C C . ARG A 1 109 ? 114.688 136.049 81.485 1.00 34.60 109 ARG A C 1
ATOM 663 O O . ARG A 1 109 ? 115.347 135.102 81.052 1.00 44.23 109 ARG A O 1
ATOM 671 N N . VAL A 1 110 ? 115.149 137.295 81.508 1.00 28.27 110 VAL A N 1
ATOM 672 C CA . VAL A 1 110 ? 116.465 137.667 80.995 1.00 30.34 110 VAL A CA 1
ATOM 673 C C . VAL A 1 110 ? 117.413 137.836 82.176 1.00 31.04 110 VAL A C 1
ATOM 674 O O . VAL A 1 110 ? 117.013 138.395 83.207 1.00 38.31 110 VAL A O 1
ATOM 678 N N . PRO A 1 111 ? 118.658 137.364 82.087 1.00 32.82 111 PRO A N 1
ATOM 679 C CA . PRO A 1 111 ? 119.605 137.579 83.186 1.00 37.11 111 PRO A CA 1
ATOM 680 C C . PRO A 1 111 ? 119.816 139.062 83.452 1.00 36.24 111 PRO A C 1
ATOM 681 O O . PRO A 1 111 ? 119.805 139.888 82.538 1.00 36.40 111 PRO A O 1
ATOM 685 N N . ALA A 1 112 ? 120.002 139.392 84.733 1.00 30.46 112 ALA A N 1
ATOM 686 C CA . ALA A 1 112 ? 120.016 140.792 85.146 1.00 28.10 112 ALA A CA 1
ATOM 687 C C . ALA A 1 112 ? 121.171 141.559 84.517 1.00 33.56 112 ALA A C 1
ATOM 688 O O . ALA A 1 112 ? 120.989 142.688 84.050 1.00 42.20 112 ALA A O 1
ATOM 690 N N . ASP A 1 113 ? 122.366 140.969 84.489 1.00 35.94 113 ASP A N 1
ATOM 691 C CA . ASP A 1 113 ? 123.520 141.695 83.972 1.00 37.11 113 ASP A CA 1
ATOM 692 C C . ASP A 1 113 ? 123.578 141.625 82.452 1.00 35.02 113 ASP A C 1
ATOM 693 O O . ASP A 1 113 ? 124.602 141.247 81.874 1.00 38.41 113 ASP A O 1
ATOM 698 N N . LYS A 1 114 ? 122.476 141.990 81.799 1.00 36.05 114 LYS A N 1
ATOM 699 C CA . LYS A 1 114 ? 122.434 142.129 80.353 1.00 37.74 114 LYS A CA 1
ATOM 700 C C . LYS A 1 114 ? 121.606 143.318 79.893 1.00 40.01 114 LYS A C 1
ATOM 701 O O . LYS A 1 114 ? 121.687 143.684 78.716 1.00 43.06 114 LYS A O 1
ATOM 707 N N . ILE A 1 115 ? 120.820 143.931 80.776 1.00 42.67 115 ILE A N 1
ATOM 708 C CA . ILE A 1 115 ? 119.989 145.076 80.428 1.00 39.11 115 ILE A CA 1
ATOM 709 C C . ILE A 1 115 ? 120.357 146.251 81.322 1.00 38.87 115 ILE A C 1
ATOM 710 O O . ILE A 1 115 ? 121.197 146.124 82.219 1.00 40.02 115 ILE A O 1
ATOM 715 N N . TRP A 1 116 ? 119.736 147.401 81.079 1.00 35.86 116 TRP A N 1
ATOM 716 C CA . TRP A 1 116 ? 119.977 148.573 81.906 1.00 37.95 116 TRP A CA 1
ATOM 717 C C . TRP A 1 116 ? 119.441 148.352 83.316 1.00 38.18 116 TRP A C 1
ATOM 718 O O . TRP A 1 116 ? 118.463 147.631 83.527 1.00 35.83 116 TRP A O 1
ATOM 729 N N . LYS A 1 117 ? 120.094 148.984 84.288 1.00 34.41 117 LYS A N 1
ATOM 730 C CA . LYS A 1 117 ? 119.697 148.842 85.683 1.00 26.18 117 LYS A CA 1
ATOM 731 C C . LYS A 1 117 ? 119.994 150.117 86.460 1.00 26.32 117 LYS A C 1
ATOM 732 O O . LYS A 1 117 ? 121.137 150.593 86.457 1.00 34.34 117 LYS A O 1
ATOM 738 N N . PRO A 1 118 ? 119.002 150.706 87.124 1.00 15.74 118 PRO A N 1
ATOM 739 C CA . PRO A 1 118 ? 119.291 151.817 88.036 1.00 19.44 118 PRO A CA 1
ATOM 740 C C . PRO A 1 118 ? 120.204 151.363 89.164 1.00 29.26 118 PRO A C 1
ATOM 741 O O . PRO A 1 118 ? 120.098 150.240 89.660 1.00 34.85 118 PRO A O 1
ATOM 745 N N . ASP A 1 119 ? 121.109 152.250 89.568 1.00 25.37 119 ASP A N 1
ATOM 746 C CA . ASP A 1 119 ? 122.084 151.951 90.615 1.00 22.39 119 ASP A CA 1
ATOM 747 C C . ASP A 1 119 ? 121.550 152.505 91.931 1.00 23.85 119 ASP A C 1
ATOM 748 O O . ASP A 1 119 ? 121.837 153.639 92.311 1.00 27.89 119 ASP A O 1
ATOM 753 N N . ILE A 1 120 ? 120.771 151.690 92.633 1.00 15.26 120 ILE A N 1
ATOM 754 C CA . ILE A 1 120 ? 120.199 152.058 93.922 1.00 11.58 120 ILE A CA 1
ATOM 755 C C . ILE A 1 120 ? 121.075 151.458 95.010 1.00 12.41 120 ILE A C 1
ATOM 756 O O . ILE A 1 120 ? 121.205 150.232 95.108 1.00 22.42 120 ILE A O 1
ATOM 761 N N . VAL A 1 121 ? 121.676 152.317 95.834 1.00 16.66 121 VAL A N 1
ATOM 762 C CA . VAL A 1 121 ? 122.628 151.894 96.850 1.00 21.16 121 VAL A CA 1
ATOM 763 C C . VAL A 1 121 ? 122.203 152.452 98.200 1.00 21.45 121 VAL A C 1
ATOM 764 O O . VAL A 1 121 ? 121.478 153.444 98.291 1.00 32.24 121 VAL A O 1
ATOM 768 N N . LEU A 1 122 ? 122.670 151.796 99.258 1.00 9.16 122 LEU A N 1
ATOM 769 C CA . LEU A 1 122 ? 122.401 152.228 100.623 1.00 6.75 122 LEU A CA 1
ATOM 770 C C . LEU A 1 122 ? 123.473 153.224 101.047 1.00 12.23 122 LEU A C 1
ATOM 771 O O . LEU A 1 122 ? 124.653 152.871 101.137 1.00 24.97 122 LEU A O 1
ATOM 776 N N . TYR A 1 123 ? 123.064 154.469 101.298 1.00 13.46 123 TYR A N 1
ATOM 777 C CA . TYR A 1 123 ? 124.019 155.507 101.674 1.00 13.49 123 TYR A CA 1
ATOM 778 C C . TYR A 1 123 ? 124.707 155.172 102.992 1.00 18.40 123 TYR A C 1
ATOM 779 O O . TYR A 1 123 ? 125.924 154.967 103.039 1.00 33.43 123 TYR A O 1
ATOM 788 N N . ASN A 1 124 ? 123.936 155.105 104.078 1.00 16.27 124 ASN A N 1
ATOM 789 C CA . ASN A 1 124 ? 124.497 154.918 105.415 1.00 12.29 124 ASN A CA 1
ATOM 790 C C . ASN A 1 124 ? 124.791 153.437 105.630 1.00 12.37 124 ASN A C 1
ATOM 791 O O . ASN A 1 124 ? 124.042 152.697 106.272 1.00 20.71 124 ASN A O 1
ATOM 796 N N . ASN A 1 125 ? 125.917 153.003 105.080 1.00 16.43 125 ASN A N 1
ATOM 797 C CA . ASN A 1 125 ? 126.405 151.646 105.250 1.00 15.49 125 ASN A CA 1
ATOM 798 C C . ASN A 1 125 ? 127.525 151.627 106.281 1.00 22.32 125 ASN A C 1
ATOM 799 O O . ASN A 1 125 ? 128.304 152.575 106.394 1.00 28.99 125 ASN A O 1
ATOM 804 N N . ALA A 1 126 ? 127.597 150.535 107.041 1.00 13.40 126 ALA A N 1
ATOM 805 C CA . ALA A 1 126 ? 128.603 150.420 108.093 1.00 12.32 126 ALA A CA 1
ATOM 806 C C . ALA A 1 126 ? 129.905 149.825 107.565 1.00 19.68 126 ALA A C 1
ATOM 807 O O . ALA A 1 126 ? 130.970 150.433 107.703 1.00 26.98 126 ALA A O 1
ATOM 809 N N . VAL A 1 127 ? 129.838 148.636 106.968 1.00 22.11 127 VAL A N 1
ATOM 810 C CA . VAL A 1 127 ? 131.018 147.976 106.419 1.00 29.34 127 VAL A CA 1
ATOM 811 C C . VAL A 1 127 ? 130.649 147.297 105.106 1.00 24.52 127 VAL A C 1
ATOM 812 O O . VAL A 1 127 ? 129.748 146.453 105.065 1.00 17.48 127 VAL A O 1
ATOM 816 N N . GLY A 1 128 ? 131.339 147.677 104.033 1.00 25.60 128 GLY A N 1
ATOM 817 C CA . GLY A 1 128 ? 131.187 147.136 102.695 1.00 27.71 128 GLY A CA 1
ATOM 818 C C . GLY A 1 128 ? 129.742 147.107 102.244 1.00 31.87 128 GLY A C 1
ATOM 819 O O . GLY A 1 128 ? 128.895 147.868 102.718 1.00 38.92 128 GLY A O 1
ATOM 820 N N . ASP A 1 129 ? 129.459 146.207 101.302 1.00 32.08 129 ASP A N 1
ATOM 821 C CA . ASP A 1 129 ? 128.097 145.911 100.853 1.00 31.82 129 ASP A CA 1
ATOM 822 C C . ASP A 1 129 ? 127.356 147.172 100.414 1.00 31.66 129 ASP A C 1
ATOM 823 O O . ASP A 1 129 ? 126.204 147.408 100.784 1.00 29.67 129 ASP A O 1
ATOM 828 N N . PHE A 1 130 ? 128.034 147.996 99.613 1.00 31.79 130 PHE A N 1
ATOM 829 C CA . PHE A 1 130 ? 127.399 149.204 99.099 1.00 30.47 130 PHE A CA 1
ATOM 830 C C . PHE A 1 130 ? 126.286 148.896 98.108 1.00 32.64 130 PHE A C 1
ATOM 831 O O . PHE A 1 130 ? 125.374 149.712 97.949 1.00 33.46 130 PHE A O 1
ATOM 839 N N . GLN A 1 131 ? 126.338 147.744 97.445 1.00 43.59 131 GLN A N 1
ATOM 840 C CA . GLN A 1 131 ? 125.283 147.345 96.517 1.00 41.13 131 GLN A CA 1
ATOM 841 C C . GLN A 1 131 ? 125.342 145.837 96.353 1.00 43.63 131 GLN A C 1
ATOM 842 O O . GLN A 1 131 ? 126.340 145.309 95.852 1.00 39.20 131 GLN A O 1
ATOM 848 N N . VAL A 1 132 ? 124.287 145.146 96.779 1.00 47.25 132 VAL A N 1
ATOM 849 C CA . VAL A 1 132 ? 124.189 143.698 96.631 1.00 47.33 132 VAL A CA 1
ATOM 850 C C . VAL A 1 132 ? 123.544 143.435 95.274 1.00 45.33 132 VAL A C 1
ATOM 851 O O . VAL A 1 132 ? 122.321 143.484 95.130 1.00 42.67 132 VAL A O 1
ATOM 855 N N . GLU A 1 133 ? 124.377 143.162 94.270 1.00 45.53 133 GLU A N 1
ATOM 856 C CA . GLU A 1 133 ? 123.883 142.983 92.910 1.00 46.05 133 GLU A CA 1
ATOM 857 C C . GLU A 1 133 ? 123.350 141.571 92.691 1.00 50.23 133 GLU A C 1
ATOM 858 O O . GLU A 1 133 ? 122.166 141.381 92.392 1.00 49.84 133 GLU A O 1
ATOM 864 N N . GLY A 1 134 ? 124.210 140.568 92.839 1.00 58.57 134 GLY A N 1
ATOM 865 C CA . GLY A 1 134 ? 123.805 139.207 92.563 1.00 56.75 134 GLY A CA 1
ATOM 866 C C . GLY A 1 134 ? 123.577 138.986 91.076 1.00 54.68 134 GLY A C 1
ATOM 867 O O . GLY A 1 134 ? 123.953 139.790 90.223 1.00 49.52 134 GLY A O 1
ATOM 868 N N . LYS A 1 135 ? 122.940 137.855 90.773 1.00 49.03 135 LYS A N 1
ATOM 869 C CA . LYS A 1 135 ? 122.572 137.526 89.403 1.00 46.88 135 LYS A CA 1
ATOM 870 C C . LYS A 1 135 ? 121.061 137.511 89.212 1.00 47.70 135 LYS A C 1
ATOM 871 O O . LYS A 1 135 ? 120.537 138.283 88.405 1.00 46.49 135 LYS A O 1
ATOM 877 N N . THR A 1 136 ? 120.347 136.671 89.966 1.00 40.78 136 THR A N 1
ATOM 878 C CA . THR A 1 136 ? 118.893 136.555 89.902 1.00 37.00 136 THR A CA 1
ATOM 879 C C . THR A 1 136 ? 118.373 136.542 88.469 1.00 35.99 136 THR A C 1
ATOM 880 O O . THR A 1 136 ? 119.042 136.036 87.562 1.00 31.18 136 THR A O 1
ATOM 884 N N . LYS A 1 137 ? 117.187 137.107 88.260 1.00 33.49 137 LYS A N 1
ATOM 885 C CA . LYS A 1 137 ? 116.598 137.219 86.934 1.00 29.63 137 LYS A CA 1
ATOM 886 C C . LYS A 1 137 ? 115.662 138.417 86.918 1.00 28.31 137 LYS A C 1
ATOM 887 O O . LYS A 1 137 ? 115.206 138.886 87.964 1.00 29.28 137 LYS A O 1
ATOM 893 N N . ALA A 1 138 ? 115.380 138.909 85.717 1.00 19.03 138 ALA A N 1
ATOM 894 C CA . ALA A 1 138 ? 114.518 140.066 85.526 1.00 15.40 138 ALA A CA 1
ATOM 895 C C . ALA A 1 138 ? 113.342 139.683 84.642 1.00 23.87 138 ALA A C 1
ATOM 896 O O . ALA A 1 138 ? 113.532 139.115 83.563 1.00 33.08 138 ALA A O 1
ATOM 898 N N . LEU A 1 139 ? 112.133 139.994 85.101 1.00 22.30 139 LEU A N 1
ATOM 899 C CA . LEU A 1 139 ? 110.951 139.791 84.281 1.00 21.13 139 LEU A CA 1
ATOM 900 C C . LEU A 1 139 ? 110.938 140.784 83.124 1.00 28.78 139 LEU A C 1
ATOM 901 O O . LEU A 1 139 ? 111.614 141.814 83.147 1.00 39.35 139 LEU A O 1
ATOM 906 N N . LEU A 1 140 ? 110.158 140.459 82.092 1.00 28.61 140 LEU A N 1
ATOM 907 C CA . LEU A 1 140 ? 110.120 141.299 80.898 1.00 23.62 140 LEU A CA 1
ATOM 908 C C . LEU A 1 140 ? 108.781 141.062 80.199 1.00 21.85 140 LEU A C 1
ATOM 909 O O . LEU A 1 140 ? 108.612 140.049 79.519 1.00 31.98 140 LEU A O 1
ATOM 914 N N . LYS A 1 141 ? 107.854 141.998 80.365 1.00 24.24 141 LYS A N 1
ATOM 915 C CA . LYS A 1 141 ? 106.555 141.896 79.716 1.00 30.70 141 LYS A CA 1
ATOM 916 C C . LYS A 1 141 ? 106.697 142.251 78.239 1.00 35.56 141 LYS A C 1
ATOM 917 O O . LYS A 1 141 ? 107.796 142.493 77.734 1.00 36.61 141 LYS A O 1
ATOM 923 N N . TYR A 1 142 ? 105.575 142.292 77.526 1.00 44.53 142 TYR A N 1
ATOM 924 C CA . TYR A 1 142 ? 105.570 142.625 76.109 1.00 44.62 142 TYR A CA 1
ATOM 925 C C . TYR A 1 142 ? 105.382 144.113 75.852 1.00 43.04 142 TYR A C 1
ATOM 926 O O . TYR A 1 142 ? 105.373 144.527 74.688 1.00 43.26 142 TYR A O 1
ATOM 935 N N . ASN A 1 143 ? 105.224 144.923 76.898 1.00 38.57 143 ASN A N 1
ATOM 936 C CA . ASN A 1 143 ? 105.210 146.374 76.763 1.00 38.26 143 ASN A CA 1
ATOM 937 C C . ASN A 1 143 ? 106.485 147.016 77.295 1.00 39.97 143 ASN A C 1
ATOM 938 O O . ASN A 1 143 ? 106.553 148.245 77.393 1.00 43.10 143 ASN A O 1
ATOM 943 N N . GLY A 1 144 ? 107.495 146.218 77.641 1.00 31.50 144 GLY A N 1
ATOM 944 C CA . GLY A 1 144 ? 108.801 146.717 78.000 1.00 27.18 144 GLY A CA 1
ATOM 945 C C . GLY A 1 144 ? 109.104 146.734 79.484 1.00 24.41 144 GLY A C 1
ATOM 946 O O . GLY A 1 144 ? 110.273 146.883 79.855 1.00 31.73 144 GLY A O 1
ATOM 947 N N . MET A 1 145 ? 108.096 146.582 80.338 1.00 18.68 145 MET A N 1
ATOM 948 C CA . MET A 1 145 ? 108.310 146.718 81.772 1.00 23.84 145 MET A CA 1
ATOM 949 C C . MET A 1 145 ? 109.240 145.626 82.296 1.00 25.67 145 MET A C 1
ATOM 950 O O . MET A 1 145 ? 109.380 144.551 81.710 1.00 37.39 145 MET A O 1
ATOM 955 N N . ILE A 1 146 ? 109.893 145.929 83.416 1.00 10.88 146 ILE A N 1
ATOM 956 C CA . ILE A 1 146 ? 110.833 145.024 84.067 1.00 10.63 146 ILE A CA 1
ATOM 957 C C . ILE A 1 146 ? 110.545 145.041 85.561 1.00 12.22 146 ILE A C 1
ATOM 958 O O . ILE A 1 146 ? 110.242 146.094 86.130 1.00 22.07 146 ILE A O 1
ATOM 963 N N . THR A 1 147 ? 110.629 143.875 86.196 1.00 7.17 147 THR A N 1
ATOM 964 C CA . THR A 1 147 ? 110.255 143.701 87.598 1.00 11.22 147 THR A CA 1
ATOM 965 C C . THR A 1 147 ? 111.383 143.028 88.372 1.00 11.81 147 THR A C 1
ATOM 966 O O . THR A 1 147 ? 111.188 142.031 89.070 1.00 31.39 147 THR A O 1
ATOM 970 N N . TRP A 1 148 ? 112.595 143.560 88.231 1.00 0.83 148 TRP A N 1
ATOM 971 C CA . TRP A 1 148 ? 113.748 143.022 88.942 1.00 12.30 148 TRP A CA 1
ATOM 972 C C . TRP A 1 148 ? 113.525 143.054 90.450 1.00 12.21 148 TRP A C 1
ATOM 973 O O . TRP A 1 148 ? 112.964 144.010 90.991 1.00 19.47 148 TRP A O 1
ATOM 984 N N . THR A 1 149 ? 113.963 141.994 91.130 1.00 8.95 149 THR A N 1
ATOM 985 C CA . THR A 1 149 ? 113.780 141.868 92.577 1.00 8.26 149 THR A CA 1
ATOM 986 C C . THR A 1 149 ? 114.894 141.002 93.144 1.00 13.66 149 THR A C 1
ATOM 987 O O . THR A 1 149 ? 114.748 139.779 93.271 1.00 23.81 149 THR A O 1
ATOM 991 N N . PRO A 1 150 ? 116.029 141.600 93.492 1.00 12.64 150 PRO A N 1
ATOM 992 C CA . PRO A 1 150 ? 117.134 140.823 94.053 1.00 13.80 150 PRO A CA 1
ATOM 993 C C . PRO A 1 150 ? 117.093 140.818 95.570 1.00 12.46 150 PRO A C 1
ATOM 994 O O . PRO A 1 150 ? 116.713 141.819 96.194 1.00 18.40 150 PRO A O 1
ATOM 998 N N . PRO A 1 151 ? 117.469 139.709 96.202 1.00 10.02 151 PRO A N 1
ATOM 999 C CA . PRO A 1 151 ? 117.646 139.713 97.656 1.00 11.01 151 PRO A CA 1
ATOM 1000 C C . PRO A 1 151 ? 118.906 140.466 98.051 1.00 17.66 151 PRO A C 1
ATOM 1001 O O . PRO A 1 151 ? 119.860 140.587 97.280 1.00 26.08 151 PRO A O 1
ATOM 1005 N N . ALA A 1 152 ? 118.901 140.976 99.280 1.00 18.60 152 ALA A N 1
ATOM 1006 C CA . ALA A 1 152 ? 120.032 141.750 99.769 1.00 12.78 152 ALA A CA 1
ATOM 1007 C C . ALA A 1 152 ? 120.069 141.694 101.288 1.00 13.45 152 ALA A C 1
ATOM 1008 O O . ALA A 1 152 ? 119.022 141.691 101.938 1.00 16.80 152 ALA A O 1
ATOM 1010 N N . ILE A 1 153 ? 121.278 141.654 101.841 1.00 13.43 153 ILE A N 1
ATOM 1011 C CA . ILE A 1 153 ? 121.501 141.712 103.280 1.00 15.75 153 ILE A CA 1
ATOM 1012 C C . ILE A 1 153 ? 122.355 142.938 103.574 1.00 17.43 153 ILE A C 1
ATOM 1013 O O . ILE A 1 153 ? 123.428 143.112 102.985 1.00 25.77 153 ILE A O 1
ATOM 1018 N N . PHE A 1 154 ? 121.871 143.795 104.469 1.00 8.96 154 PHE A N 1
ATOM 1019 C CA . PHE A 1 154 ? 122.464 145.106 104.694 1.00 14.08 154 PHE A CA 1
ATOM 1020 C C . PHE A 1 154 ? 122.858 145.259 106.153 1.00 21.39 154 PHE A C 1
ATOM 1021 O O . PHE A 1 154 ? 122.033 145.047 107.047 1.00 26.30 154 PHE A O 1
ATOM 1029 N N . LYS A 1 155 ? 124.115 145.634 106.391 1.00 20.11 155 LYS A N 1
ATOM 1030 C CA . LYS A 1 155 ? 124.597 145.961 107.732 1.00 13.61 155 LYS A CA 1
ATOM 1031 C C . LYS A 1 155 ? 124.593 147.480 107.878 1.00 10.42 155 LYS A C 1
ATOM 1032 O O . LYS A 1 155 ? 125.625 148.144 107.814 1.00 24.73 155 LYS A O 1
ATOM 1038 N N . SER A 1 156 ? 123.400 148.033 108.074 1.00 0.00 156 SER A N 1
ATOM 1039 C CA . SER A 1 156 ? 123.266 149.472 108.217 1.00 6.71 156 SER A CA 1
ATOM 1040 C C . SER A 1 156 ? 123.812 149.928 109.567 1.00 14.42 156 SER A C 1
ATOM 1041 O O . SER A 1 156 ? 124.094 149.127 110.461 1.00 25.04 156 SER A O 1
ATOM 1044 N N . SER A 1 157 ? 123.959 151.243 109.708 1.00 14.20 157 SER A N 1
ATOM 1045 C CA . SER A 1 157 ? 124.474 151.854 110.927 1.00 18.01 157 SER A CA 1
ATOM 1046 C C . SER A 1 157 ? 123.439 152.829 111.466 1.00 25.50 157 SER A C 1
ATOM 1047 O O . SER A 1 157 ? 123.054 153.776 110.773 1.00 24.80 157 SER A O 1
ATOM 1050 N N . CYS A 1 158 ? 122.997 152.599 112.702 1.00 26.64 158 CYS A N 1
ATOM 1051 C CA . CYS A 1 158 ? 122.045 153.473 113.369 1.00 22.34 158 CYS A CA 1
ATOM 1052 C C . CYS A 1 158 ? 122.540 153.750 114.783 1.00 20.84 158 CYS A C 1
ATOM 1053 O O . CYS A 1 158 ? 122.919 152.810 115.502 1.00 13.25 158 CYS A O 1
ATOM 1056 N N . PRO A 1 159 ? 122.557 155.011 115.219 1.00 26.88 159 PRO A N 1
ATOM 1057 C CA . PRO A 1 159 ? 123.086 155.344 116.551 1.00 27.14 159 PRO A CA 1
ATOM 1058 C C . PRO A 1 159 ? 122.112 154.943 117.650 1.00 26.15 159 PRO A C 1
ATOM 1059 O O . PRO A 1 159 ? 120.964 155.391 117.676 1.00 20.48 159 PRO A O 1
ATOM 1063 N N . MET A 1 160 ? 122.578 154.092 118.562 1.00 28.16 160 MET A N 1
ATOM 1064 C CA . MET A 1 160 ? 121.774 153.704 119.711 1.00 23.62 160 MET A CA 1
ATOM 1065 C C . MET A 1 160 ? 121.596 154.883 120.656 1.00 24.90 160 MET A C 1
ATOM 1066 O O . MET A 1 160 ? 122.537 155.634 120.925 1.00 25.96 160 MET A O 1
ATOM 1071 N N . ASP A 1 161 ? 120.377 155.041 121.164 1.00 28.79 161 ASP A N 1
ATOM 1072 C CA . ASP A 1 161 ? 120.054 156.067 122.150 1.00 29.60 161 ASP A CA 1
ATOM 1073 C C . ASP A 1 161 ? 119.520 155.371 123.393 1.00 27.25 161 ASP A C 1
ATOM 1074 O O . ASP A 1 161 ? 118.414 154.821 123.373 1.00 29.48 161 ASP A O 1
ATOM 1079 N N . ILE A 1 162 ? 120.299 155.389 124.470 1.00 27.53 162 ILE A N 1
ATOM 1080 C CA . ILE A 1 162 ? 119.916 154.743 125.718 1.00 29.75 162 ILE A CA 1
ATOM 1081 C C . ILE A 1 162 ? 119.749 155.813 126.792 1.00 28.08 162 ILE A C 1
ATOM 1082 O O . ILE A 1 162 ? 120.659 156.612 127.046 1.00 29.34 162 ILE A O 1
ATOM 1087 N N . THR A 1 163 ? 118.546 155.884 127.352 1.00 28.78 163 THR A N 1
ATOM 1088 C CA . THR A 1 163 ? 118.306 156.575 128.613 1.00 24.51 163 THR A CA 1
ATOM 1089 C C . THR A 1 163 ? 117.388 155.806 129.546 1.00 25.56 163 THR A C 1
ATOM 1090 O O . THR A 1 163 ? 117.456 156.020 130.760 1.00 30.34 163 THR A O 1
ATOM 1094 N N . PHE A 1 164 ? 116.550 154.906 129.033 1.00 27.12 164 PHE A N 1
ATOM 1095 C CA . PHE A 1 164 ? 115.622 154.118 129.832 1.00 25.14 164 PHE A CA 1
ATOM 1096 C C . PHE A 1 164 ? 115.895 152.627 129.676 1.00 21.95 164 PHE A C 1
ATOM 1097 O O . PHE A 1 164 ? 114.983 151.807 129.785 1.00 25.18 164 PHE A O 1
ATOM 1105 N N . PHE A 1 165 ? 117.146 152.271 129.410 1.00 14.85 165 PHE A N 1
ATOM 1106 C CA . PHE A 1 165 ? 117.522 150.873 129.265 1.00 16.73 165 PHE A CA 1
ATOM 1107 C C . PHE A 1 165 ? 117.210 150.119 130.555 1.00 19.57 165 PHE A C 1
ATOM 1108 O O . PHE A 1 165 ? 117.529 150.613 131.645 1.00 29.08 165 PHE A O 1
ATOM 1116 N N . PRO A 1 166 ? 116.595 148.930 130.485 1.00 13.50 166 PRO A N 1
ATOM 1117 C CA . PRO A 1 166 ? 116.225 148.153 129.298 1.00 18.69 166 PRO A CA 1
ATOM 1118 C C . PRO A 1 166 ? 114.788 148.349 128.819 1.00 25.54 166 PRO A C 1
ATOM 1119 O O . PRO A 1 166 ? 114.145 147.388 128.411 1.00 25.12 166 PRO A O 1
ATOM 1123 N N . PHE A 1 167 ? 114.249 149.566 128.850 1.00 28.10 167 PHE A N 1
ATOM 1124 C CA . PHE A 1 167 ? 112.927 149.855 128.306 1.00 20.13 167 PHE A CA 1
ATOM 1125 C C . PHE A 1 167 ? 113.014 150.858 127.159 1.00 26.18 167 PHE A C 1
ATOM 1126 O O . PHE A 1 167 ? 112.109 151.673 126.969 1.00 28.32 167 PHE A O 1
ATOM 1134 N N . ASP A 1 168 ? 114.095 150.805 126.384 1.00 26.87 168 ASP A N 1
ATOM 1135 C CA . ASP A 1 168 ? 114.370 151.843 125.403 1.00 24.62 168 ASP A CA 1
ATOM 1136 C C . ASP A 1 168 ? 113.462 151.693 124.183 1.00 22.71 168 ASP A C 1
ATOM 1137 O O . ASP A 1 168 ? 112.575 150.838 124.125 1.00 20.16 168 ASP A O 1
ATOM 1142 N N . HIS A 1 169 ? 113.700 152.551 123.189 1.00 26.88 169 HIS A N 1
ATOM 1143 C CA . HIS A 1 169 ? 112.779 152.704 122.066 1.00 21.34 169 HIS A CA 1
ATOM 1144 C C . HIS A 1 169 ? 113.608 153.220 120.889 1.00 25.55 169 HIS A C 1
ATOM 1145 O O . HIS A 1 169 ? 113.912 154.414 120.829 1.00 35.00 169 HIS A O 1
ATOM 1152 N N . GLN A 1 170 ? 113.958 152.329 119.967 1.00 15.18 170 GLN A N 1
ATOM 1153 C CA . GLN A 1 170 ? 114.934 152.639 118.931 1.00 16.36 170 GLN A CA 1
ATOM 1154 C C . GLN A 1 170 ? 114.267 153.006 117.609 1.00 20.02 170 GLN A C 1
ATOM 1155 O O . GLN A 1 170 ? 113.128 152.625 117.329 1.00 23.72 170 GLN A O 1
ATOM 1161 N N . ASN A 1 171 ? 115.005 153.759 116.795 1.00 21.14 171 ASN A N 1
ATOM 1162 C CA . ASN A 1 171 ? 114.500 154.337 115.551 1.00 20.07 171 ASN A CA 1
ATOM 1163 C C . ASN A 1 171 ? 115.527 154.185 114.430 1.00 18.94 171 ASN A C 1
ATOM 1164 O O . ASN A 1 171 ? 115.861 155.141 113.729 1.00 25.09 171 ASN A O 1
ATOM 1169 N N . CYS A 1 172 ? 116.059 152.978 114.259 1.00 21.47 172 CYS A N 1
ATOM 1170 C CA . CYS A 1 172 ? 117.045 152.740 113.212 1.00 24.63 172 CYS A CA 1
ATOM 1171 C C . CYS A 1 172 ? 116.431 152.937 111.827 1.00 28.34 172 CYS A C 1
ATOM 1172 O O . CYS A 1 172 ? 115.260 152.630 111.593 1.00 37.47 172 CYS A O 1
ATOM 1175 N N . SER A 1 173 ? 117.241 153.454 110.902 1.00 26.63 173 SER A N 1
ATOM 1176 C CA . SER A 1 173 ? 116.744 153.894 109.605 1.00 20.42 173 SER A CA 1
ATOM 1177 C C . SER A 1 173 ? 117.679 153.440 108.490 1.00 27.57 173 SER A C 1
ATOM 1178 O O . SER A 1 173 ? 118.870 153.203 108.705 1.00 30.75 173 SER A O 1
ATOM 1181 N N . LEU A 1 174 ? 117.113 153.326 107.285 1.00 24.35 174 LEU A N 1
ATOM 1182 C CA . LEU A 1 174 ? 117.845 152.989 106.070 1.00 19.00 174 LEU A CA 1
ATOM 1183 C C . LEU A 1 174 ? 117.592 154.062 105.022 1.00 12.86 174 LEU A C 1
ATOM 1184 O O . LEU A 1 174 ? 116.483 154.592 104.927 1.00 14.00 174 LEU A O 1
ATOM 1189 N N . LYS A 1 175 ? 118.613 154.370 104.224 1.00 8.10 175 LYS A N 1
ATOM 1190 C CA . LYS A 1 175 ? 118.527 155.427 103.222 1.00 6.73 175 LYS A CA 1
ATOM 1191 C C . LYS A 1 175 ? 119.022 154.901 101.883 1.00 8.84 175 LYS A C 1
ATOM 1192 O O . LYS A 1 175 ? 120.182 154.498 101.765 1.00 20.78 175 LYS A O 1
ATOM 1198 N N . PHE A 1 176 ? 118.151 154.920 100.878 1.00 5.48 176 PHE A N 1
ATOM 1199 C CA . PHE A 1 176 ? 118.476 154.464 99.535 1.00 1.91 176 PHE A CA 1
ATOM 1200 C C . PHE A 1 176 ? 118.521 155.647 98.578 1.00 6.90 176 PHE A C 1
ATOM 1201 O O . PHE A 1 176 ? 117.777 156.618 98.732 1.00 19.82 176 PHE A O 1
ATOM 1209 N N . GLY A 1 177 ? 119.400 155.557 97.586 1.00 9.60 177 GLY A N 1
ATOM 1210 C CA . GLY A 1 177 ? 119.496 156.605 96.590 1.00 15.44 177 GLY A CA 1
ATOM 1211 C C . GLY A 1 177 ? 120.336 156.231 95.388 1.00 18.77 177 GLY A C 1
ATOM 1212 O O . GLY A 1 177 ? 121.215 155.370 95.480 1.00 20.59 177 GLY A O 1
ATOM 1213 N N . SER A 1 178 ? 120.074 156.872 94.252 1.00 18.61 178 SER A N 1
ATOM 1214 C CA . SER A 1 178 ? 120.860 156.645 93.048 1.00 18.28 178 SER A CA 1
ATOM 1215 C C . SER A 1 178 ? 122.160 157.430 93.151 1.00 25.05 178 SER A C 1
ATOM 1216 O O . SER A 1 178 ? 122.140 158.653 93.323 1.00 31.18 178 SER A O 1
ATOM 1219 N N . TRP A 1 179 ? 123.290 156.731 93.046 1.00 26.72 179 TRP A N 1
ATOM 1220 C CA . TRP A 1 179 ? 124.575 157.361 93.324 1.00 32.32 179 TRP A CA 1
ATOM 1221 C C . TRP A 1 179 ? 125.053 158.261 92.192 1.00 33.74 179 TRP A C 1
ATOM 1222 O O . TRP A 1 179 ? 125.808 159.206 92.442 1.00 39.15 179 TRP A O 1
ATOM 1233 N N . THR A 1 180 ? 124.636 158.000 90.954 1.00 28.29 180 THR A N 1
ATOM 1234 C CA . THR A 1 180 ? 125.178 158.708 89.800 1.00 32.02 180 THR A CA 1
ATOM 1235 C C . THR A 1 180 ? 124.178 159.678 89.184 1.00 28.72 180 THR A C 1
ATOM 1236 O O . THR A 1 180 ? 124.474 160.868 89.052 1.00 32.94 180 THR A O 1
ATOM 1240 N N . TYR A 1 181 ? 122.999 159.203 88.799 1.00 28.41 181 TYR A N 1
ATOM 1241 C CA . TYR A 1 181 ? 122.041 160.060 88.117 1.00 29.80 181 TYR A CA 1
ATOM 1242 C C . TYR A 1 181 ? 121.370 161.015 89.098 1.00 30.93 181 TYR A C 1
ATOM 1243 O O . TYR A 1 181 ? 121.101 160.672 90.252 1.00 31.68 181 TYR A O 1
ATOM 1252 N N . ASP A 1 182 ? 121.104 162.228 88.626 1.00 34.04 182 ASP A N 1
ATOM 1253 C CA . ASP A 1 182 ? 120.478 163.261 89.431 1.00 35.61 182 ASP A CA 1
ATOM 1254 C C . ASP A 1 182 ? 118.971 163.275 89.179 1.00 33.34 182 ASP A C 1
ATOM 1255 O O . ASP A 1 182 ? 118.424 162.407 88.494 1.00 38.10 182 ASP A O 1
ATOM 1260 N N . LYS A 1 183 ? 118.287 164.275 89.738 1.00 31.43 183 LYS A N 1
ATOM 1261 C CA . LYS A 1 183 ? 116.832 164.328 89.653 1.00 32.28 183 LYS A CA 1
ATOM 1262 C C . LYS A 1 183 ? 116.334 164.584 88.236 1.00 36.13 183 LYS A C 1
ATOM 1263 O O . LYS A 1 183 ? 115.179 164.267 87.934 1.00 39.08 183 LYS A O 1
ATOM 1269 N N . ALA A 1 184 ? 117.168 165.140 87.362 1.00 36.14 184 ALA A N 1
ATOM 1270 C CA . ALA A 1 184 ? 116.765 165.434 85.994 1.00 36.42 184 ALA A CA 1
ATOM 1271 C C . ALA A 1 184 ? 116.929 164.246 85.058 1.00 35.25 184 ALA A C 1
ATOM 1272 O O . ALA A 1 184 ? 116.603 164.361 83.872 1.00 35.70 184 ALA A O 1
ATOM 1274 N N . GLU A 1 185 ? 117.427 163.115 85.555 1.00 33.86 185 GLU A N 1
ATOM 1275 C CA . GLU A 1 185 ? 117.583 161.914 84.744 1.00 29.90 185 GLU A CA 1
ATOM 1276 C C . GLU A 1 185 ? 116.932 160.675 85.337 1.00 33.90 185 GLU A C 1
ATOM 1277 O O . GLU A 1 185 ? 116.601 159.759 84.576 1.00 36.36 185 GLU A O 1
ATOM 1283 N N . ILE A 1 186 ? 116.740 160.606 86.652 1.00 33.90 186 ILE A N 1
ATOM 1284 C CA . ILE A 1 186 ? 116.041 159.499 87.295 1.00 26.05 186 ILE A CA 1
ATOM 1285 C C . ILE A 1 186 ? 115.091 160.077 88.333 1.00 29.80 186 ILE A C 1
ATOM 1286 O O . ILE A 1 186 ? 115.483 160.933 89.132 1.00 33.55 186 ILE A O 1
ATOM 1291 N N . ASP A 1 187 ? 113.842 159.618 88.317 1.00 28.15 187 ASP A N 1
ATOM 1292 C CA . ASP A 1 187 ? 112.819 160.053 89.265 1.00 26.09 187 ASP A CA 1
ATOM 1293 C C . ASP A 1 187 ? 112.463 158.863 90.150 1.00 21.45 187 ASP A C 1
ATOM 1294 O O . ASP A 1 187 ? 111.739 157.959 89.727 1.00 23.33 187 ASP A O 1
ATOM 1299 N N . LEU A 1 188 ? 112.971 158.870 91.379 1.00 15.02 188 LEU A N 1
ATOM 1300 C CA . LEU A 1 188 ? 112.752 157.774 92.321 1.00 12.73 188 LEU A CA 1
ATOM 1301 C C . LEU A 1 188 ? 111.380 157.941 92.960 1.00 19.24 188 LEU A C 1
ATOM 1302 O O . LEU A 1 188 ? 111.222 158.614 93.979 1.00 27.93 188 LEU A O 1
ATOM 1307 N N . LEU A 1 189 ? 110.372 157.317 92.356 1.00 13.40 189 LEU A N 1
ATOM 1308 C CA . LEU A 1 189 ? 109.042 157.296 92.941 1.00 10.67 189 LEU A CA 1
ATOM 1309 C C . LEU A 1 189 ? 108.975 156.244 94.044 1.00 11.88 189 LEU A C 1
ATOM 1310 O O . LEU A 1 189 ? 109.914 155.477 94.270 1.00 20.50 189 LEU A O 1
ATOM 1315 N N . ILE A 1 190 ? 107.847 156.206 94.746 1.00 15.22 190 ILE A N 1
ATOM 1316 C CA . ILE A 1 190 ? 107.602 155.209 95.777 1.00 13.69 190 ILE A CA 1
ATOM 1317 C C . ILE A 1 190 ? 106.228 154.602 95.540 1.00 17.14 190 ILE A C 1
ATOM 1318 O O . ILE A 1 190 ? 105.327 155.247 94.993 1.00 22.64 190 ILE A O 1
ATOM 1323 N N . ILE A 1 191 ? 106.076 153.342 95.935 1.00 11.63 191 ILE A N 1
ATOM 1324 C CA . ILE A 1 191 ? 104.800 152.644 95.859 1.00 20.31 191 ILE A CA 1
ATOM 1325 C C . ILE A 1 191 ? 104.444 152.164 97.259 1.00 24.56 191 ILE A C 1
ATOM 1326 O O . ILE A 1 191 ? 105.313 151.716 98.016 1.00 25.50 191 ILE A O 1
ATOM 1331 N N . GLY A 1 192 ? 103.176 152.316 97.622 1.00 23.13 192 GLY A N 1
ATOM 1332 C CA . GLY A 1 192 ? 102.784 152.090 98.994 1.00 17.17 192 GLY A CA 1
ATOM 1333 C C . GLY A 1 192 ? 103.286 153.213 99.889 1.00 19.43 192 GLY A C 1
ATOM 1334 O O . GLY A 1 192 ? 103.726 154.269 99.437 1.00 20.04 192 GLY A O 1
ATOM 1335 N N . SER A 1 193 ? 103.204 152.961 101.195 1.00 18.41 193 SER A N 1
ATOM 1336 C CA . SER A 1 193 ? 103.717 153.913 102.172 1.00 17.10 193 SER A CA 1
ATOM 1337 C C . SER A 1 193 ? 104.438 153.231 103.327 1.00 18.61 193 SER A C 1
ATOM 1338 O O . SER A 1 193 ? 104.750 153.899 104.319 1.00 24.16 193 SER A O 1
ATOM 1341 N N . LYS A 1 194 ? 104.711 151.934 103.233 1.00 19.39 194 LYS A N 1
ATOM 1342 C CA . LYS A 1 194 ? 105.372 151.203 104.303 1.00 18.77 194 LYS A CA 1
ATOM 1343 C C . LYS A 1 194 ? 105.969 149.934 103.718 1.00 21.16 194 LYS A C 1
ATOM 1344 O O . LYS A 1 194 ? 105.587 149.492 102.633 1.00 28.90 194 LYS A O 1
ATOM 1350 N N . VAL A 1 195 ? 106.916 149.351 104.453 1.00 16.62 195 VAL A N 1
ATOM 1351 C CA . VAL A 1 195 ? 107.542 148.114 104.005 1.00 22.30 195 VAL A CA 1
ATOM 1352 C C . VAL A 1 195 ? 106.558 146.965 104.170 1.00 19.37 195 VAL A C 1
ATOM 1353 O O . VAL A 1 195 ? 105.892 146.838 105.205 1.00 24.32 195 VAL A O 1
ATOM 1357 N N . ASP A 1 196 ? 106.442 146.134 103.137 1.00 16.64 196 ASP A N 1
ATOM 1358 C CA . ASP A 1 196 ? 105.583 144.963 103.225 1.00 21.09 196 ASP A CA 1
ATOM 1359 C C . ASP A 1 196 ? 106.148 143.989 104.248 1.00 28.73 196 ASP A C 1
ATOM 1360 O O . ASP A 1 196 ? 107.356 143.737 104.282 1.00 29.94 196 ASP A O 1
ATOM 1365 N N . MET A 1 197 ? 105.272 143.439 105.085 1.00 30.17 197 MET A N 1
ATOM 1366 C CA . MET A 1 197 ? 105.686 142.560 106.168 1.00 29.49 197 MET A CA 1
ATOM 1367 C C . MET A 1 197 ? 105.178 141.135 106.003 1.00 33.73 197 MET A C 1
ATOM 1368 O O . MET A 1 197 ? 105.300 140.336 106.937 1.00 35.05 197 MET A O 1
ATOM 1373 N N . ASN A 1 198 ? 104.621 140.786 104.846 1.00 32.41 198 ASN A N 1
ATOM 1374 C CA . ASN A 1 198 ? 104.095 139.433 104.661 1.00 31.20 198 ASN A CA 1
ATOM 1375 C C . ASN A 1 198 ? 105.192 138.464 104.230 1.00 32.39 198 ASN A C 1
ATOM 1376 O O . ASN A 1 198 ? 105.030 137.657 103.317 1.00 30.59 198 ASN A O 1
ATOM 1381 N N . ASP A 1 199 ? 106.325 138.554 104.913 1.00 32.57 199 ASP A N 1
ATOM 1382 C CA . ASP A 1 199 ? 107.366 137.537 104.861 1.00 26.59 199 ASP A CA 1
ATOM 1383 C C . ASP A 1 199 ? 108.082 137.390 106.193 1.00 27.79 199 ASP A C 1
ATOM 1384 O O . ASP A 1 199 ? 109.043 136.621 106.272 1.00 30.16 199 ASP A O 1
ATOM 1389 N N . PHE A 1 200 ? 107.648 138.093 107.236 1.00 26.84 200 PHE A N 1
ATOM 1390 C CA . PHE A 1 200 ? 108.480 138.353 108.402 1.00 27.46 200 PHE A CA 1
ATOM 1391 C C . PHE A 1 200 ? 108.470 137.163 109.351 1.00 33.20 200 PHE A C 1
ATOM 1392 O O . PHE A 1 200 ? 107.405 136.708 109.780 1.00 37.76 200 PHE A O 1
ATOM 1400 N N . TRP A 1 201 ? 109.660 136.663 109.675 1.00 37.28 201 TRP A N 1
ATOM 1401 C CA . TRP A 1 201 ? 109.846 135.694 110.752 1.00 32.14 201 TRP A CA 1
ATOM 1402 C C . TRP A 1 201 ? 110.045 136.496 112.031 1.00 30.47 201 TRP A C 1
ATOM 1403 O O . TRP A 1 201 ? 111.105 137.087 112.248 1.00 30.39 201 TRP A O 1
ATOM 1414 N N . GLU A 1 202 ? 109.017 136.523 112.876 1.00 30.38 202 GLU A N 1
ATOM 1415 C CA . GLU A 1 202 ? 108.991 137.437 114.011 1.00 33.30 202 GLU A CA 1
ATOM 1416 C C . GLU A 1 202 ? 110.165 137.194 114.950 1.00 38.72 202 GLU A C 1
ATOM 1417 O O . GLU A 1 202 ? 110.509 136.053 115.266 1.00 39.89 202 GLU A O 1
ATOM 1423 N N . ASN A 1 203 ? 110.781 138.286 115.396 1.00 36.27 203 ASN A N 1
ATOM 1424 C CA . ASN A 1 203 ? 111.918 138.221 116.298 1.00 31.02 203 ASN A CA 1
ATOM 1425 C C . ASN A 1 203 ? 111.454 137.966 117.729 1.00 35.17 203 ASN A C 1
ATOM 1426 O O . ASN A 1 203 ? 110.288 138.165 118.080 1.00 40.08 203 ASN A O 1
ATOM 1431 N N . SER A 1 204 ? 112.394 137.520 118.562 1.00 32.20 204 SER A N 1
ATOM 1432 C CA . SER A 1 204 ? 112.094 137.164 119.942 1.00 28.69 204 SER A CA 1
ATOM 1433 C C . SER A 1 204 ? 112.441 138.254 120.946 1.00 28.60 204 SER A C 1
ATOM 1434 O O . SER A 1 204 ? 111.930 138.218 122.069 1.00 32.17 204 SER A O 1
ATOM 1437 N N . GLU A 1 205 ? 113.289 139.212 120.579 1.00 21.46 205 GLU A N 1
ATOM 1438 C CA . GLU A 1 205 ? 113.706 140.273 121.488 1.00 21.34 205 GLU A CA 1
ATOM 1439 C C . GLU A 1 205 ? 113.135 141.638 121.138 1.00 23.88 205 GLU A C 1
ATOM 1440 O O . GLU A 1 205 ? 112.760 142.391 122.038 1.00 21.71 205 GLU A O 1
ATOM 1446 N N . TRP A 1 206 ? 113.050 141.980 119.857 1.00 25.87 206 TRP A N 1
ATOM 1447 C CA . TRP A 1 206 ? 112.573 143.285 119.423 1.00 20.17 206 TRP A CA 1
ATOM 1448 C C . TRP A 1 206 ? 111.224 143.149 118.733 1.00 17.11 206 TRP A C 1
ATOM 1449 O O . TRP A 1 206 ? 111.028 142.257 117.903 1.00 30.40 206 TRP A O 1
ATOM 1460 N N . GLU A 1 207 ? 110.299 144.039 119.077 1.00 3.46 207 GLU A N 1
ATOM 1461 C CA . GLU A 1 207 ? 108.970 144.070 118.483 1.00 9.16 207 GLU A CA 1
ATOM 1462 C C . GLU A 1 207 ? 108.840 145.312 117.615 1.00 16.36 207 GLU A C 1
ATOM 1463 O O . GLU A 1 207 ? 109.082 146.428 118.084 1.00 28.42 207 GLU A O 1
ATOM 1469 N N . ILE A 1 208 ? 108.455 145.118 116.357 1.00 22.40 208 ILE A N 1
ATOM 1470 C CA . ILE A 1 208 ? 108.356 146.220 115.406 1.00 22.14 208 ILE A CA 1
ATOM 1471 C C . ILE A 1 208 ? 107.020 146.923 115.596 1.00 23.31 208 ILE A C 1
ATOM 1472 O O . ILE A 1 208 ? 105.963 146.281 115.610 1.00 29.07 208 ILE A O 1
ATOM 1477 N N . ILE A 1 209 ? 107.062 148.246 115.739 1.00 18.64 209 ILE A N 1
ATOM 1478 C CA . ILE A 1 209 ? 105.868 149.020 116.058 1.00 20.39 209 ILE A CA 1
ATOM 1479 C C . ILE A 1 209 ? 105.293 149.657 114.800 1.00 22.18 209 ILE A C 1
ATOM 1480 O O . ILE A 1 209 ? 104.125 149.435 114.462 1.00 25.04 209 ILE A O 1
ATOM 1485 N N . ASP A 1 210 ? 106.101 150.447 114.096 1.00 23.99 210 ASP A N 1
ATOM 1486 C CA . ASP A 1 210 ? 105.603 151.202 112.949 1.00 24.85 210 ASP A CA 1
ATOM 1487 C C . ASP A 1 210 ? 106.763 151.485 112.006 1.00 24.79 210 ASP A C 1
ATOM 1488 O O . ASP A 1 210 ? 107.626 152.311 112.313 1.00 26.79 210 ASP A O 1
ATOM 1493 N N . ALA A 1 211 ? 106.776 150.811 110.861 1.00 21.18 211 ALA A N 1
ATOM 1494 C CA . ALA A 1 211 ? 107.768 151.036 109.819 1.00 19.89 211 ALA A CA 1
ATOM 1495 C C . ALA A 1 211 ? 107.117 151.791 108.669 1.00 24.61 211 ALA A C 1
ATOM 1496 O O . ALA A 1 211 ? 106.075 151.369 108.158 1.00 28.81 211 ALA A O 1
ATOM 1498 N N . SER A 1 212 ? 107.729 152.902 108.266 1.00 21.99 212 SER A N 1
ATOM 1499 C CA . SER A 1 212 ? 107.167 153.788 107.256 1.00 19.45 212 SER A CA 1
ATOM 1500 C C . SER A 1 212 ? 108.251 154.185 106.261 1.00 19.99 212 SER A C 1
ATOM 1501 O O . SER A 1 212 ? 109.393 153.726 106.336 1.00 30.77 212 SER A O 1
ATOM 1504 N N . GLY A 1 213 ? 107.883 155.048 105.319 1.00 15.37 213 GLY A N 1
ATOM 1505 C CA . GLY A 1 213 ? 108.818 155.511 104.312 1.00 22.35 213 GLY A CA 1
ATOM 1506 C C . GLY A 1 213 ? 108.410 156.863 103.780 1.00 28.53 213 GLY A C 1
ATOM 1507 O O . GLY A 1 213 ? 107.222 157.191 103.721 1.00 37.46 213 GLY A O 1
ATOM 1508 N N . TYR A 1 214 ? 109.407 157.653 103.385 1.00 27.32 214 TYR A N 1
ATOM 1509 C CA . TYR A 1 214 ? 109.168 159.009 102.913 1.00 28.61 214 TYR A CA 1
ATOM 1510 C C . TYR A 1 214 ? 110.315 159.430 102.006 1.00 30.87 214 TYR A C 1
ATOM 1511 O O . TYR A 1 214 ? 111.408 158.860 102.049 1.00 33.66 214 TYR A O 1
ATOM 1520 N N . LYS A 1 215 ? 110.053 160.443 101.181 1.00 27.88 215 LYS A N 1
ATOM 1521 C CA . LYS A 1 215 ? 110.965 160.869 100.129 1.00 23.77 215 LYS A CA 1
ATOM 1522 C C . LYS A 1 215 ? 111.391 162.317 100.340 1.00 27.56 215 LYS A C 1
ATOM 1523 O O . LYS A 1 215 ? 110.627 163.136 100.857 1.00 33.28 215 LYS A O 1
ATOM 1529 N N . HIS A 1 216 ? 112.621 162.628 99.930 1.00 28.41 216 HIS A N 1
ATOM 1530 C CA . HIS A 1 216 ? 113.188 163.964 100.061 1.00 25.69 216 HIS A CA 1
ATOM 1531 C C . HIS A 1 216 ? 113.759 164.422 98.724 1.00 24.83 216 HIS A C 1
ATOM 1532 O O . HIS A 1 216 ? 113.736 163.696 97.727 1.00 29.06 216 HIS A O 1
ATOM 1539 N N . ASP A 1 217 ? 114.278 165.649 98.720 1.00 32.38 217 ASP A N 1
ATOM 1540 C CA . ASP A 1 217 ? 115.033 166.197 97.598 1.00 38.03 217 ASP A CA 1
ATOM 1541 C C . ASP A 1 217 ? 116.228 166.945 98.167 1.00 43.28 217 ASP A C 1
ATOM 1542 O O . ASP A 1 217 ? 116.055 167.862 98.974 1.00 43.57 217 ASP A O 1
ATOM 1547 N N . ILE A 1 218 ? 117.433 166.561 97.750 1.00 43.44 218 ILE A N 1
ATOM 1548 C CA . ILE A 1 218 ? 118.655 167.065 98.362 1.00 43.46 218 ILE A CA 1
ATOM 1549 C C . ILE A 1 218 ? 119.545 167.689 97.298 1.00 47.76 218 ILE A C 1
ATOM 1550 O O . ILE A 1 218 ? 119.517 167.305 96.125 1.00 45.62 218 ILE A O 1
ATOM 1555 N N . LYS A 1 219 ? 120.343 168.667 97.727 1.00 56.14 219 LYS A N 1
ATOM 1556 C CA . LYS A 1 219 ? 121.366 169.304 96.898 1.00 52.08 219 LYS A CA 1
ATOM 1557 C C . LYS A 1 219 ? 122.668 169.269 97.693 1.00 54.95 219 LYS A C 1
ATOM 1558 O O . LYS A 1 219 ? 122.892 170.115 98.564 1.00 56.60 219 LYS A O 1
ATOM 1564 N N . TYR A 1 220 ? 123.521 168.295 97.394 1.00 56.42 220 TYR A N 1
ATOM 1565 C CA . TYR A 1 220 ? 124.739 168.104 98.164 1.00 54.93 220 TYR A CA 1
ATOM 1566 C C . TYR A 1 220 ? 125.764 169.189 97.841 1.00 57.51 220 TYR A C 1
ATOM 1567 O O . TYR A 1 220 ? 125.730 169.825 96.784 1.00 58.76 220 TYR A O 1
ATOM 1576 N N . ASN A 1 221 ? 126.687 169.397 98.784 1.00 60.09 221 ASN A N 1
ATOM 1577 C CA . ASN A 1 221 ? 127.697 170.437 98.615 1.00 62.74 221 ASN A CA 1
ATOM 1578 C C . ASN A 1 221 ? 128.703 170.068 97.531 1.00 62.28 221 ASN A C 1
ATOM 1579 O O . ASN A 1 221 ? 129.106 170.923 96.735 1.00 62.24 221 ASN A O 1
ATOM 1584 N N . CYS A 1 222 ? 129.122 168.807 97.484 1.00 65.51 222 CYS A N 1
ATOM 1585 C CA . CYS A 1 222 ? 130.071 168.349 96.469 1.00 69.25 222 CYS A CA 1
ATOM 1586 C C . CYS A 1 222 ? 129.352 167.865 95.212 1.00 68.19 222 CYS A C 1
ATOM 1587 O O . CYS A 1 222 ? 129.607 166.776 94.701 1.00 61.76 222 CYS A O 1
ATOM 1590 N N . CYS A 1 223 ? 128.453 168.701 94.702 1.00 76.09 223 CYS A N 1
ATOM 1591 C CA . CYS A 1 223 ? 127.669 168.398 93.512 1.00 76.27 223 CYS A CA 1
ATOM 1592 C C . CYS A 1 223 ? 127.090 169.705 92.985 1.00 75.25 223 CYS A C 1
ATOM 1593 O O . CYS A 1 223 ? 127.363 170.786 93.516 1.00 73.29 223 CYS A O 1
ATOM 1596 N N . GLU A 1 224 ? 126.283 169.600 91.931 1.00 81.96 224 GLU A N 1
ATOM 1597 C CA . GLU A 1 224 ? 125.693 170.774 91.300 1.00 83.55 224 GLU A CA 1
ATOM 1598 C C . GLU A 1 224 ? 124.204 170.661 91.013 1.00 81.70 224 GLU A C 1
ATOM 1599 O O . GLU A 1 224 ? 123.570 171.695 90.771 1.00 81.45 224 GLU A O 1
ATOM 1605 N N . GLU A 1 225 ? 123.622 169.467 91.028 1.00 69.12 225 GLU A N 1
ATOM 1606 C CA . GLU A 1 225 ? 122.226 169.280 90.668 1.00 68.31 225 GLU A CA 1
ATOM 1607 C C . GLU A 1 225 ? 121.455 168.651 91.822 1.00 67.36 225 GLU A C 1
ATOM 1608 O O . GLU A 1 225 ? 122.021 168.255 92.843 1.00 71.03 225 GLU A O 1
ATOM 1614 N N . ILE A 1 226 ? 120.140 168.570 91.642 1.00 46.36 226 ILE A N 1
ATOM 1615 C CA . ILE A 1 226 ? 119.243 168.058 92.671 1.00 46.20 226 ILE A CA 1
ATOM 1616 C C . ILE A 1 226 ? 119.301 166.537 92.680 1.00 47.96 226 ILE A C 1
ATOM 1617 O O . ILE A 1 226 ? 119.274 165.893 91.625 1.00 48.99 226 ILE A O 1
ATOM 1622 N N . TYR A 1 227 ? 119.396 165.955 93.874 1.00 44.95 227 TYR A N 1
ATOM 1623 C CA . TYR A 1 227 ? 119.424 164.509 94.043 1.00 43.06 227 TYR A CA 1
ATOM 1624 C C . TYR A 1 227 ? 118.257 164.069 94.918 1.00 43.52 227 TYR A C 1
ATOM 1625 O O . TYR A 1 227 ? 117.829 164.793 95.821 1.00 44.69 227 TYR A O 1
ATOM 1634 N N . THR A 1 228 ? 117.748 162.871 94.642 1.00 36.20 228 THR A N 1
ATOM 1635 C CA . THR A 1 228 ? 116.586 162.320 95.325 1.00 25.53 228 THR A CA 1
ATOM 1636 C C . THR A 1 228 ? 116.978 161.078 96.114 1.00 20.75 228 THR A C 1
ATOM 1637 O O . THR A 1 228 ? 117.865 160.323 95.711 1.00 34.43 228 THR A O 1
ATOM 1641 N N . ASP A 1 229 ? 116.308 160.871 97.245 1.00 11.25 229 ASP A N 1
ATOM 1642 C CA . ASP A 1 229 ? 116.547 159.694 98.067 1.00 16.55 229 ASP A CA 1
ATOM 1643 C C . ASP A 1 229 ? 115.240 159.265 98.716 1.00 22.40 229 ASP A C 1
ATOM 1644 O O . ASP A 1 229 ? 114.315 160.062 98.880 1.00 35.78 229 ASP A O 1
ATOM 1649 N N . ILE A 1 230 ? 115.174 157.987 99.082 1.00 18.52 230 ILE A N 1
ATOM 1650 C CA . ILE A 1 230 ? 114.003 157.406 99.730 1.00 17.34 230 ILE A CA 1
ATOM 1651 C C . ILE A 1 230 ? 114.465 156.743 101.019 1.00 18.82 230 ILE A C 1
ATOM 1652 O O . ILE A 1 230 ? 115.352 155.881 100.993 1.00 29.73 230 ILE A O 1
ATOM 1657 N N . THR A 1 231 ? 113.867 157.138 102.140 1.00 14.73 231 THR A N 1
ATOM 1658 C CA . THR A 1 231 ? 114.294 156.703 103.462 1.00 11.49 231 THR A CA 1
ATOM 1659 C C . THR A 1 231 ? 113.205 155.861 104.108 1.00 16.17 231 THR A C 1
ATOM 1660 O O . THR A 1 231 ? 112.051 156.290 104.190 1.00 19.91 231 THR A O 1
ATOM 1664 N N . TYR A 1 232 ? 113.578 154.667 104.564 1.00 20.73 232 TYR A N 1
ATOM 1665 C CA . TYR A 1 232 ? 112.695 153.781 105.314 1.00 12.65 232 TYR A CA 1
ATOM 1666 C C . TYR A 1 232 ? 113.220 153.687 106.739 1.00 17.40 232 TYR A C 1
ATOM 1667 O O . TYR A 1 232 ? 114.361 153.267 106.953 1.00 28.15 232 TYR A O 1
ATOM 1676 N N . SER A 1 233 ? 112.392 154.068 107.708 1.00 17.05 233 SER A N 1
ATOM 1677 C CA . SER A 1 233 ? 112.804 154.144 109.104 1.00 20.84 233 SER A CA 1
ATOM 1678 C C . SER A 1 233 ? 112.012 153.136 109.921 1.00 17.15 233 SER A C 1
ATOM 1679 O O . SER A 1 233 ? 110.779 153.196 109.958 1.00 24.01 233 SER A O 1
ATOM 1682 N N . PHE A 1 234 ? 112.719 152.223 110.579 1.00 12.12 234 PHE A N 1
ATOM 1683 C CA . PHE A 1 234 ? 112.090 151.231 111.437 1.00 14.20 234 PHE A CA 1
ATOM 1684 C C . PHE A 1 234 ? 111.982 151.770 112.855 1.00 20.49 234 PHE A C 1
ATOM 1685 O O . PHE A 1 234 ? 112.854 152.508 113.319 1.00 30.53 234 PHE A O 1
ATOM 1693 N N . TYR A 1 235 ? 110.907 151.396 113.539 1.00 20.43 235 TYR A N 1
ATOM 1694 C CA . TYR A 1 235 ? 110.613 151.873 114.887 1.00 17.21 235 TYR A CA 1
ATOM 1695 C C . TYR A 1 235 ? 110.373 150.646 115.761 1.00 24.77 235 TYR A C 1
ATOM 1696 O O . TYR A 1 235 ? 109.259 150.117 115.803 1.00 32.32 235 TYR A O 1
ATOM 1705 N N . ILE A 1 236 ? 111.412 150.195 116.458 1.00 13.46 236 ILE A N 1
ATOM 1706 C CA . ILE A 1 236 ? 111.367 148.945 117.202 1.00 11.41 236 ILE A CA 1
ATOM 1707 C C . ILE A 1 236 ? 111.350 149.234 118.698 1.00 21.36 236 ILE A C 1
ATOM 1708 O O . ILE A 1 236 ? 111.773 150.296 119.163 1.00 31.77 236 ILE A O 1
ATOM 1713 N N . ARG A 1 237 ? 110.847 148.263 119.459 1.00 20.30 237 ARG A N 1
ATOM 1714 C CA . ARG A 1 237 ? 110.760 148.352 120.909 1.00 17.26 237 ARG A CA 1
ATOM 1715 C C . ARG A 1 237 ? 111.276 147.061 121.526 1.00 20.71 237 ARG A C 1
ATOM 1716 O O . ARG A 1 237 ? 110.942 145.967 121.064 1.00 25.64 237 ARG A O 1
ATOM 1724 N N . ARG A 1 238 ? 112.090 147.194 122.571 1.00 17.33 238 ARG A N 1
ATOM 1725 C CA . ARG A 1 238 ? 112.682 146.034 123.221 1.00 14.34 238 ARG A CA 1
ATOM 1726 C C . ARG A 1 238 ? 111.645 145.277 124.042 1.00 17.55 238 ARG A C 1
ATOM 1727 O O . ARG A 1 238 ? 110.647 145.840 124.496 1.00 24.17 238 ARG A O 1
ATOM 1735 N N . LEU A 1 239 ? 111.893 143.979 124.231 1.00 22.58 239 LEU A N 1
ATOM 1736 C CA . LEU A 1 239 ? 111.068 143.164 125.110 1.00 27.64 239 LEU A CA 1
ATOM 1737 C C . LEU A 1 239 ? 111.773 143.035 126.451 1.00 28.70 239 LEU A C 1
ATOM 1738 O O . LEU A 1 239 ? 112.812 142.362 126.530 1.00 28.45 239 LEU A O 1
ATOM 1743 N N . PRO A 1 240 ? 111.261 143.645 127.521 1.00 19.95 240 PRO A N 1
ATOM 1744 C CA . PRO A 1 240 ? 112.008 143.744 128.790 1.00 21.68 240 PRO A CA 1
ATOM 1745 C C . PRO A 1 240 ? 111.749 142.582 129.745 1.00 28.75 240 PRO A C 1
ATOM 1746 O O . PRO A 1 240 ? 111.112 142.721 130.797 1.00 32.05 240 PRO A O 1
ATOM 1750 N N . MET A 1 241 ? 112.239 141.410 129.389 1.00 36.48 241 MET A N 1
ATOM 1751 C CA . MET A 1 241 ? 112.162 140.288 130.317 1.00 30.77 241 MET A CA 1
ATOM 1752 C C . MET A 1 241 ? 113.507 139.609 130.530 1.00 29.04 241 MET A C 1
ATOM 1753 O O . MET A 1 241 ? 113.799 139.174 131.646 1.00 31.72 241 MET A O 1
ATOM 1758 N N . PHE A 1 242 ? 114.336 139.516 129.489 1.00 31.67 242 PHE A N 1
ATOM 1759 C CA . PHE A 1 242 ? 115.667 138.941 129.653 1.00 35.07 242 PHE A CA 1
ATOM 1760 C C . PHE A 1 242 ? 116.515 139.774 130.605 1.00 33.08 242 PHE A C 1
ATOM 1761 O O . PHE A 1 242 ? 117.220 139.228 131.460 1.00 36.97 242 PHE A O 1
ATOM 1769 N N . TYR A 1 243 ? 116.460 141.098 130.475 1.00 28.16 243 TYR A N 1
ATOM 1770 C CA . TYR A 1 243 ? 117.260 141.975 131.318 1.00 28.39 243 TYR A CA 1
ATOM 1771 C C . TYR A 1 243 ? 116.590 142.312 132.640 1.00 30.25 243 TYR A C 1
ATOM 1772 O O . TYR A 1 243 ? 117.261 142.820 133.544 1.00 31.98 243 TYR A O 1
ATOM 1781 N N . THR A 1 244 ? 115.290 142.051 132.779 1.00 29.26 244 THR A N 1
ATOM 1782 C CA . THR A 1 244 ? 114.633 142.286 134.059 1.00 29.57 244 THR A CA 1
ATOM 1783 C C . THR A 1 244 ? 115.018 141.219 135.075 1.00 31.61 244 THR A C 1
ATOM 1784 O O . THR A 1 244 ? 115.246 141.523 136.251 1.00 35.69 244 THR A O 1
ATOM 1788 N N . ILE A 1 245 ? 115.107 139.965 134.633 1.00 35.35 245 ILE A N 1
ATOM 1789 C CA . ILE A 1 245 ? 115.443 138.872 135.538 1.00 34.06 245 ILE A CA 1
ATOM 1790 C C . ILE A 1 245 ? 116.903 138.951 135.970 1.00 36.90 245 ILE A C 1
ATOM 1791 O O . ILE A 1 245 ? 117.233 138.704 137.135 1.00 38.22 245 ILE A O 1
ATOM 1796 N N . ASN A 1 246 ? 117.798 139.300 135.046 1.00 36.69 246 ASN A N 1
ATOM 1797 C CA . ASN A 1 246 ? 119.231 139.191 135.283 1.00 35.15 246 ASN A CA 1
ATOM 1798 C C . ASN A 1 246 ? 119.901 140.499 135.685 1.00 36.61 246 ASN A C 1
ATOM 1799 O O . ASN A 1 246 ? 121.058 140.469 136.113 1.00 41.23 246 ASN A O 1
ATOM 1804 N N . LEU A 1 247 ? 119.221 141.637 135.560 1.00 35.09 247 LEU A N 1
ATOM 1805 C CA . LEU A 1 247 ? 119.841 142.922 135.863 1.00 36.39 247 LEU A CA 1
ATOM 1806 C C . LEU A 1 247 ? 119.069 143.784 136.849 1.00 37.56 247 LEU A C 1
ATOM 1807 O O . LEU A 1 247 ? 119.657 144.723 137.395 1.00 38.27 247 LEU A O 1
ATOM 1812 N N . ILE A 1 248 ? 117.793 143.514 137.095 1.00 39.17 248 ILE A N 1
ATOM 1813 C CA . ILE A 1 248 ? 116.988 144.330 137.998 1.00 40.92 248 ILE A CA 1
ATOM 1814 C C . ILE A 1 248 ? 116.793 143.648 139.345 1.00 39.60 248 ILE A C 1
ATOM 1815 O O . ILE A 1 248 ? 116.967 144.270 140.392 1.00 43.33 248 ILE A O 1
ATOM 1820 N N . ILE A 1 249 ? 116.425 142.367 139.337 1.00 36.16 249 ILE A N 1
ATOM 1821 C CA . ILE A 1 249 ? 116.172 141.661 140.595 1.00 42.66 249 ILE A CA 1
ATOM 1822 C C . ILE A 1 249 ? 117.426 141.543 141.457 1.00 45.26 249 ILE A C 1
ATOM 1823 O O . ILE A 1 249 ? 117.359 141.879 142.652 1.00 45.22 249 ILE A O 1
ATOM 1828 N N . PRO A 1 250 ? 118.575 141.072 140.949 1.00 44.39 250 PRO A N 1
ATOM 1829 C CA . PRO A 1 250 ? 119.760 140.996 141.822 1.00 43.34 250 PRO A CA 1
ATOM 1830 C C . PRO A 1 250 ? 120.240 142.350 142.318 1.00 41.62 250 PRO A C 1
ATOM 1831 O O . PRO A 1 250 ? 120.659 142.468 143.478 1.00 43.94 250 PRO A O 1
ATOM 1835 N N . CYS A 1 251 ? 120.193 143.380 141.472 1.00 34.77 251 CYS A N 1
ATOM 1836 C CA . CYS A 1 251 ? 120.611 144.707 141.911 1.00 37.74 251 CYS A CA 1
ATOM 1837 C C . CYS A 1 251 ? 119.663 145.261 142.965 1.00 41.04 251 CYS A C 1
ATOM 1838 O O . CYS A 1 251 ? 120.100 145.917 143.917 1.00 44.20 251 CYS A O 1
ATOM 1841 N N . LEU A 1 252 ? 118.362 145.003 142.818 1.00 38.77 252 LEU A N 1
ATOM 1842 C CA . LEU A 1 252 ? 117.411 145.407 143.847 1.00 39.28 252 LEU A CA 1
ATOM 1843 C C . LEU A 1 252 ? 117.684 144.683 145.160 1.00 40.34 252 LEU A C 1
ATOM 1844 O O . LEU A 1 252 ? 117.623 145.289 146.236 1.00 41.29 252 LEU A O 1
ATOM 1849 N N . PHE A 1 253 ? 117.996 143.387 145.091 1.00 38.48 253 PHE A N 1
ATOM 1850 C CA . PHE A 1 253 ? 118.325 142.643 146.305 1.00 36.24 253 PHE A CA 1
ATOM 1851 C C . PHE A 1 253 ? 119.557 143.226 146.987 1.00 33.23 253 PHE A C 1
ATOM 1852 O O . PHE A 1 253 ? 119.581 143.408 148.211 1.00 38.30 253 PHE A O 1
ATOM 1860 N N . ILE A 1 254 ? 120.591 143.528 146.201 1.00 29.85 254 ILE A N 1
ATOM 1861 C CA . ILE A 1 254 ? 121.818 144.086 146.763 1.00 32.50 254 ILE A CA 1
ATOM 1862 C C . ILE A 1 254 ? 121.546 145.446 147.394 1.00 27.41 254 ILE A C 1
ATOM 1863 O O . ILE A 1 254 ? 122.042 145.751 148.485 1.00 29.58 254 ILE A O 1
ATOM 1868 N N . SER A 1 255 ? 120.752 146.283 146.721 1.00 25.45 255 SER A N 1
ATOM 1869 C CA . SER A 1 255 ? 120.386 147.574 147.293 1.00 31.06 255 SER A CA 1
ATOM 1870 C C . SER A 1 255 ? 119.588 147.409 148.580 1.00 33.60 255 SER A C 1
ATOM 1871 O O . SER A 1 255 ? 119.678 148.251 149.479 1.00 33.83 255 SER A O 1
ATOM 1874 N N . PHE A 1 256 ? 118.789 146.347 148.677 1.00 35.83 256 PHE A N 1
ATOM 1875 C CA . PHE A 1 256 ? 118.047 146.089 149.906 1.00 33.16 256 PHE A CA 1
ATOM 1876 C C . PHE A 1 256 ? 118.975 145.666 151.039 1.00 33.37 256 PHE A C 1
ATOM 1877 O O . PHE A 1 256 ? 118.776 146.062 152.193 1.00 29.81 256 PHE A O 1
ATOM 1885 N N . LEU A 1 257 ? 120.000 144.869 150.729 1.00 29.43 257 LEU A N 1
ATOM 1886 C CA . LEU A 1 257 ? 120.789 144.226 151.775 1.00 23.35 257 LEU A CA 1
ATOM 1887 C C . LEU A 1 257 ? 121.741 145.168 152.503 1.00 22.14 257 LEU A C 1
ATOM 1888 O O . LEU A 1 257 ? 122.204 144.823 153.595 1.00 27.65 257 LEU A O 1
ATOM 1893 N N . THR A 1 258 ? 122.052 146.339 151.943 1.00 18.40 258 THR A N 1
ATOM 1894 C CA . THR A 1 258 ? 123.063 147.194 152.558 1.00 22.37 258 THR A CA 1
ATOM 1895 C C . THR A 1 258 ? 122.557 147.934 153.789 1.00 23.00 258 THR A C 1
ATOM 1896 O O . THR A 1 258 ? 123.374 148.392 154.595 1.00 21.17 258 THR A O 1
ATOM 1900 N N . VAL A 1 259 ? 121.239 148.070 153.949 1.00 23.84 259 VAL A N 1
ATOM 1901 C CA . VAL A 1 259 ? 120.687 148.741 155.120 1.00 19.14 259 VAL A CA 1
ATOM 1902 C C . VAL A 1 259 ? 120.914 147.929 156.391 1.00 18.24 259 VAL A C 1
ATOM 1903 O O . VAL A 1 259 ? 121.026 148.503 157.481 1.00 13.65 259 VAL A O 1
ATOM 1907 N N . LEU A 1 260 ? 121.025 146.604 156.269 1.00 17.75 260 LEU A N 1
ATOM 1908 C CA . LEU A 1 260 ? 121.053 145.732 157.440 1.00 16.92 260 LEU A CA 1
ATOM 1909 C C . LEU A 1 260 ? 122.273 145.972 158.320 1.00 20.87 260 LEU A C 1
ATOM 1910 O O . LEU A 1 260 ? 122.227 145.692 159.523 1.00 26.25 260 LEU A O 1
ATOM 1915 N N . VAL A 1 261 ? 123.369 146.481 157.752 1.00 15.84 261 VAL A N 1
ATOM 1916 C CA . VAL A 1 261 ? 124.618 146.583 158.500 1.00 13.79 261 VAL A CA 1
ATOM 1917 C C . VAL A 1 261 ? 124.505 147.521 159.693 1.00 18.34 261 VAL A C 1
ATOM 1918 O O . VAL A 1 261 ? 125.347 147.474 160.595 1.00 18.77 261 VAL A O 1
ATOM 1922 N N . PHE A 1 262 ? 123.485 148.375 159.727 1.00 17.83 262 PHE A N 1
ATOM 1923 C CA . PHE A 1 262 ? 123.268 149.267 160.857 1.00 8.96 262 PHE A CA 1
ATOM 1924 C C . PHE A 1 262 ? 122.399 148.644 161.939 1.00 9.70 262 PHE A C 1
ATOM 1925 O O . PHE A 1 262 ? 122.121 149.300 162.946 1.00 17.79 262 PHE A O 1
ATOM 1933 N N . TYR A 1 263 ? 121.967 147.397 161.754 1.00 10.55 263 TYR A N 1
ATOM 1934 C CA . TYR A 1 263 ? 121.196 146.678 162.754 1.00 15.62 263 TYR A CA 1
ATOM 1935 C C . TYR A 1 263 ? 121.992 145.594 163.463 1.00 14.84 263 TYR A C 1
ATOM 1936 O O . TYR A 1 263 ? 121.560 145.125 164.520 1.00 16.56 263 TYR A O 1
ATOM 1945 N N . LEU A 1 264 ? 123.131 145.188 162.913 1.00 9.08 264 LEU A N 1
ATOM 1946 C CA . LEU A 1 264 ? 123.949 144.168 163.547 1.00 8.96 264 LEU A CA 1
ATOM 1947 C C . LEU A 1 264 ? 124.565 144.709 164.836 1.00 14.16 264 LEU A C 1
ATOM 1948 O O . LEU A 1 264 ? 124.938 145.884 164.901 1.00 23.38 264 LEU A O 1
ATOM 1953 N N . PRO A 1 265 ? 124.685 143.885 165.873 1.00 8.17 265 PRO A N 1
ATOM 1954 C CA . PRO A 1 265 ? 125.417 144.311 167.066 1.00 5.44 265 PRO A CA 1
ATOM 1955 C C . PRO A 1 265 ? 126.910 144.365 166.790 1.00 11.03 265 PRO A C 1
ATOM 1956 O O . PRO A 1 265 ? 127.432 143.693 165.900 1.00 17.50 265 PRO A O 1
ATOM 1960 N N . SER A 1 266 ? 127.603 145.189 167.574 1.00 13.06 266 SER A N 1
ATOM 1961 C CA . SER A 1 266 ? 129.046 145.312 167.420 1.00 14.40 266 SER A CA 1
ATOM 1962 C C . SER A 1 266 ? 129.803 144.136 168.023 1.00 18.58 266 SER A C 1
ATOM 1963 O O . SER A 1 266 ? 130.979 143.942 167.698 1.00 19.61 266 SER A O 1
ATOM 1966 N N . ASP A 1 267 ? 129.156 143.348 168.883 1.00 16.88 267 ASP A N 1
ATOM 1967 C CA . ASP A 1 267 ? 129.827 142.246 169.562 1.00 12.59 267 ASP A CA 1
ATOM 1968 C C . ASP A 1 267 ? 130.054 141.034 168.668 1.00 10.36 267 ASP A C 1
ATOM 1969 O O . ASP A 1 267 ? 130.955 140.238 168.953 1.00 15.72 267 ASP A O 1
ATOM 1974 N N . CYS A 1 268 ? 129.262 140.863 167.607 1.00 7.68 268 CYS A N 1
ATOM 1975 C CA . CYS A 1 268 ? 129.388 139.660 166.791 1.00 13.28 268 CYS A CA 1
ATOM 1976 C C . CYS A 1 268 ? 130.638 139.703 165.920 1.00 17.46 268 CYS A C 1
ATOM 1977 O O . CYS A 1 268 ? 131.341 138.696 165.786 1.00 19.82 268 CYS A O 1
ATOM 1980 N N . GLY A 1 269 ? 130.932 140.855 165.324 1.00 22.84 269 GLY A N 1
ATOM 1981 C CA . GLY A 1 269 ? 132.100 140.986 164.478 1.00 20.92 269 GLY A CA 1
ATOM 1982 C C . GLY A 1 269 ? 131.863 140.541 163.049 1.00 18.13 269 GLY A C 1
ATOM 1983 O O . GLY A 1 269 ? 132.657 139.780 162.491 1.00 16.67 269 GLY A O 1
ATOM 1984 N N . GLU A 1 270 ? 130.767 141.011 162.444 1.00 17.54 270 GLU A N 1
ATOM 1985 C CA . GLU A 1 270 ? 130.444 140.629 161.074 1.00 13.41 270 GLU A CA 1
ATOM 1986 C C . GLU A 1 270 ? 129.928 141.799 160.242 1.00 17.13 270 GLU A C 1
ATOM 1987 O O . GLU A 1 270 ? 129.289 141.573 159.208 1.00 21.71 270 GLU A O 1
ATOM 1993 N N . LYS A 1 271 ? 130.174 143.040 160.664 1.00 11.65 271 LYS A N 1
ATOM 1994 C CA . LYS A 1 271 ? 129.731 144.191 159.884 1.00 12.92 271 LYS A CA 1
ATOM 1995 C C . LYS A 1 271 ? 130.601 144.401 158.649 1.00 16.35 271 LYS A C 1
ATOM 1996 O O . LYS A 1 271 ? 130.084 144.678 157.554 1.00 20.78 271 LYS A O 1
ATOM 2002 N N . VAL A 1 272 ? 131.920 144.266 158.809 1.00 9.56 272 VAL A N 1
ATOM 2003 C CA . VAL A 1 272 ? 132.837 144.492 157.696 1.00 12.26 272 VAL A CA 1
ATOM 2004 C C . VAL A 1 272 ? 132.587 143.481 156.587 1.00 17.43 272 VAL A C 1
ATOM 2005 O O . VAL A 1 272 ? 132.596 143.828 155.401 1.00 20.28 272 VAL A O 1
ATOM 2009 N N . THR A 1 273 ? 132.352 142.219 156.951 1.00 10.54 273 THR A N 1
ATOM 2010 C CA . THR A 1 273 ? 132.060 141.201 155.947 1.00 8.24 273 THR A CA 1
ATOM 2011 C C . THR A 1 273 ? 130.858 141.599 155.099 1.00 10.41 273 THR A C 1
ATOM 2012 O O . THR A 1 273 ? 130.917 141.572 153.862 1.00 22.69 273 THR A O 1
ATOM 2016 N N . LEU A 1 274 ? 129.767 142.005 155.751 1.00 0.00 274 LEU A N 1
ATOM 2017 C CA . LEU A 1 274 ? 128.549 142.357 155.030 1.00 6.16 274 LEU A CA 1
ATOM 2018 C C . LEU A 1 274 ? 128.775 143.547 154.105 1.00 13.61 274 LEU A C 1
ATOM 2019 O O . LEU A 1 274 ? 128.439 143.495 152.912 1.00 23.12 274 LEU A O 1
ATOM 2024 N N . CYS A 1 275 ? 129.348 144.634 154.634 1.00 0.15 275 CYS A N 1
ATOM 2025 C CA . CYS A 1 275 ? 129.491 145.830 153.807 1.00 0.00 275 CYS A CA 1
ATOM 2026 C C . CYS A 1 275 ? 130.472 145.605 152.660 1.00 7.80 275 CYS A C 1
ATOM 2027 O O . CYS A 1 275 ? 130.236 146.067 151.536 1.00 17.22 275 CYS A O 1
ATOM 2030 N N . ILE A 1 276 ? 131.568 144.885 152.913 1.00 8.15 276 ILE A N 1
ATOM 2031 C CA . ILE A 1 276 ? 132.542 144.610 151.861 1.00 9.36 276 ILE A CA 1
ATOM 2032 C C . ILE A 1 276 ? 131.923 143.749 150.768 1.00 9.60 276 ILE A C 1
ATOM 2033 O O . ILE A 1 276 ? 132.134 143.993 149.572 1.00 12.65 276 ILE A O 1
ATOM 2038 N N . SER A 1 277 ? 131.154 142.724 151.154 1.00 5.51 277 SER A N 1
ATOM 2039 C CA . SER A 1 277 ? 130.511 141.879 150.154 1.00 1.11 277 SER A CA 1
ATOM 2040 C C . SER A 1 277 ? 129.534 142.679 149.303 1.00 8.13 277 SER A C 1
ATOM 2041 O O . SER A 1 277 ? 129.491 142.519 148.074 1.00 23.00 277 SER A O 1
ATOM 2044 N N . VAL A 1 278 ? 128.746 143.551 149.938 1.00 4.44 278 VAL A N 1
ATOM 2045 C CA . VAL A 1 278 ? 127.802 144.371 149.183 1.00 6.22 278 VAL A CA 1
ATOM 2046 C C . VAL A 1 278 ? 128.543 145.271 148.200 1.00 11.88 278 VAL A C 1
ATOM 2047 O O . VAL A 1 278 ? 128.143 145.407 147.034 1.00 15.09 278 VAL A O 1
ATOM 2051 N N . LEU A 1 279 ? 129.637 145.893 148.650 1.00 12.21 279 LEU A N 1
ATOM 2052 C CA . LEU A 1 279 ? 130.394 146.779 147.770 1.00 8.16 279 LEU A CA 1
ATOM 2053 C C . LEU A 1 279 ? 130.969 146.024 146.576 1.00 13.20 279 LEU A C 1
ATOM 2054 O O . LEU A 1 279 ? 130.899 146.504 145.436 1.00 20.88 279 LEU A O 1
ATOM 2059 N N . LEU A 1 280 ? 131.544 144.842 146.817 1.00 13.78 280 LEU A N 1
ATOM 2060 C CA . LEU A 1 280 ? 132.124 144.069 145.722 1.00 12.14 280 LEU A CA 1
ATOM 2061 C C . LEU A 1 280 ? 131.059 143.648 144.715 1.00 12.34 280 LEU A C 1
ATOM 2062 O O . LEU A 1 280 ? 131.275 143.731 143.497 1.00 12.02 280 LEU A O 1
ATOM 2067 N N . SER A 1 281 ? 129.903 143.192 145.204 1.00 8.27 281 SER A N 1
ATOM 2068 C CA . SER A 1 281 ? 128.831 142.800 144.295 1.00 10.74 281 SER A CA 1
ATOM 2069 C C . SER A 1 281 ? 128.357 143.981 143.456 1.00 18.11 281 SER A C 1
ATOM 2070 O O . SER A 1 281 ? 128.138 143.845 142.243 1.00 23.95 281 SER A O 1
ATOM 2073 N N . LEU A 1 282 ? 128.194 145.151 144.082 1.00 19.20 282 LEU A N 1
ATOM 2074 C CA . LEU A 1 282 ? 127.761 146.328 143.336 1.00 18.59 282 LEU A CA 1
ATOM 2075 C C . LEU A 1 282 ? 128.778 146.715 142.270 1.00 22.38 282 LEU A C 1
ATOM 2076 O O . LEU A 1 282 ? 128.405 147.062 141.141 1.00 28.51 282 LEU A O 1
ATOM 2081 N N . THR A 1 283 ? 130.069 146.667 142.610 1.00 19.30 283 THR A N 1
ATOM 2082 C CA . THR A 1 283 ? 131.101 146.992 141.629 1.00 13.63 283 THR A CA 1
ATOM 2083 C C . THR A 1 283 ? 131.057 146.036 140.442 1.00 19.50 283 THR A C 1
ATOM 2084 O O . THR A 1 283 ? 131.129 146.467 139.281 1.00 23.60 283 THR A O 1
ATOM 2088 N N . VAL A 1 284 ? 130.921 144.735 140.712 1.00 23.68 284 VAL A N 1
ATOM 2089 C CA . VAL A 1 284 ? 130.884 143.757 139.626 1.00 22.73 284 VAL A CA 1
ATOM 2090 C C . VAL A 1 284 ? 129.677 144.000 138.727 1.00 22.20 284 VAL A C 1
ATOM 2091 O O . VAL A 1 284 ? 129.781 143.955 137.492 1.00 23.59 284 VAL A O 1
ATOM 2095 N N . PHE A 1 285 ? 128.513 144.266 139.326 1.00 20.22 285 PHE A N 1
ATOM 2096 C CA . PHE A 1 285 ? 127.319 144.498 138.518 1.00 18.83 285 PHE A CA 1
ATOM 2097 C C . PHE A 1 285 ? 127.451 145.759 137.673 1.00 21.17 285 PHE A C 1
ATOM 2098 O O . PHE A 1 285 ? 127.036 145.777 136.506 1.00 26.60 285 PHE A O 1
ATOM 2106 N N . LEU A 1 286 ? 128.023 146.826 138.239 1.00 27.89 286 LEU A N 1
ATOM 2107 C CA . LEU A 1 286 ? 128.231 148.041 137.457 1.00 30.83 286 LEU A CA 1
ATOM 2108 C C . LEU A 1 286 ? 129.160 147.783 136.279 1.00 25.49 286 LEU A C 1
ATOM 2109 O O . LEU A 1 286 ? 128.924 148.278 135.170 1.00 25.15 286 LEU A O 1
ATOM 2114 N N . LEU A 1 287 ? 130.225 147.009 136.498 1.00 28.16 287 LEU A N 1
ATOM 2115 C CA . LEU A 1 287 ? 131.143 146.715 135.401 1.00 24.90 287 LEU A CA 1
ATOM 2116 C C . LEU A 1 287 ? 130.467 145.887 134.312 1.00 27.71 287 LEU A C 1
ATOM 2117 O O . LEU A 1 287 ? 130.700 146.112 133.118 1.00 34.71 287 LEU A O 1
ATOM 2122 N N . VAL A 1 288 ? 129.623 144.927 134.699 1.00 29.10 288 VAL A N 1
ATOM 2123 C CA . VAL A 1 288 ? 128.891 144.152 133.697 1.00 30.42 288 VAL A CA 1
ATOM 2124 C C . VAL A 1 288 ? 127.968 145.061 132.891 1.00 28.23 288 VAL A C 1
ATOM 2125 O O . VAL A 1 288 ? 127.900 144.972 131.655 1.00 28.49 288 VAL A O 1
ATOM 2129 N N . ILE A 1 289 ? 127.256 145.960 133.575 1.00 33.88 289 ILE A N 1
ATOM 2130 C CA . ILE A 1 289 ? 126.364 146.887 132.881 1.00 34.89 289 ILE A CA 1
ATOM 2131 C C . ILE A 1 289 ? 127.154 147.757 131.911 1.00 32.61 289 ILE A C 1
ATOM 2132 O O . ILE A 1 289 ? 126.699 148.041 130.796 1.00 31.87 289 ILE A O 1
ATOM 2137 N N . THR A 1 290 ? 128.354 148.182 132.313 1.00 31.11 290 THR A N 1
ATOM 2138 C CA . THR A 1 290 ? 129.223 148.918 131.399 1.00 31.19 290 THR A CA 1
ATOM 2139 C C . THR A 1 290 ? 129.570 148.076 130.178 1.00 27.61 290 THR A C 1
ATOM 2140 O O . THR A 1 290 ? 129.552 148.571 129.045 1.00 27.22 290 THR A O 1
ATOM 2144 N N . GLU A 1 291 ? 129.879 146.795 130.391 1.00 30.76 291 GLU A N 1
ATOM 2145 C CA . GLU A 1 291 ? 130.186 145.914 129.267 1.00 33.60 291 GLU A CA 1
ATOM 2146 C C . GLU A 1 291 ? 128.995 145.750 128.331 1.00 36.09 291 GLU A C 1
ATOM 2147 O O . GLU A 1 291 ? 129.178 145.464 127.142 1.00 33.73 291 GLU A O 1
ATOM 2153 N N . THR A 1 292 ? 127.772 145.922 128.838 1.00 36.44 292 THR A N 1
ATOM 2154 C CA . THR A 1 292 ? 126.598 145.690 127.998 1.00 30.76 292 THR A CA 1
ATOM 2155 C C . THR A 1 292 ? 126.296 146.876 127.082 1.00 30.63 292 THR A C 1
ATOM 2156 O O . THR A 1 292 ? 126.092 146.698 125.877 1.00 30.32 292 THR A O 1
ATOM 2160 N N . ILE A 1 293 ? 126.255 148.087 127.630 1.00 31.47 293 ILE A N 1
ATOM 2161 C CA . ILE A 1 293 ? 125.765 149.262 126.906 1.00 26.59 293 ILE A CA 1
ATOM 2162 C C . ILE A 1 293 ? 126.888 149.928 126.113 1.00 32.75 293 ILE A C 1
ATOM 2163 O O . ILE A 1 293 ? 128.070 149.691 126.401 1.00 33.45 293 ILE A O 1
ATOM 2168 N N . PRO A 1 294 ? 126.573 150.765 125.096 1.00 31.63 294 PRO A N 1
ATOM 2169 C CA . PRO A 1 294 ? 127.634 151.376 124.278 1.00 21.57 294 PRO A CA 1
ATOM 2170 C C . PRO A 1 294 ? 128.478 152.392 125.029 1.00 24.33 294 PRO A C 1
ATOM 2171 O O . PRO A 1 294 ? 128.284 152.614 126.227 1.00 33.37 294 PRO A O 1
ATOM 2175 N N . SER A 1 295 ? 129.420 153.021 124.325 1.00 18.96 295 SER A N 1
ATOM 2176 C CA . SER A 1 295 ? 130.341 153.981 124.917 1.00 23.08 295 SER A CA 1
ATOM 2177 C C . SER A 1 295 ? 129.971 155.427 124.602 1.00 25.15 295 SER A C 1
ATOM 2178 O O . SER A 1 295 ? 130.805 156.322 124.772 1.00 24.88 295 SER A O 1
ATOM 2181 N N . THR A 1 296 ? 128.746 155.671 124.141 1.00 28.59 296 THR A N 1
ATOM 2182 C CA . THR A 1 296 ? 128.316 157.027 123.821 1.00 26.57 296 THR A CA 1
ATOM 2183 C C . THR A 1 296 ? 128.364 157.910 125.063 1.00 28.02 296 THR A C 1
ATOM 2184 O O . THR A 1 296 ? 127.892 157.522 126.135 1.00 30.24 296 THR A O 1
ATOM 2188 N N . SER A 1 297 ? 128.938 159.103 124.913 1.00 23.53 297 SER A N 1
ATOM 2189 C CA . SER A 1 297 ? 129.143 160.037 126.015 1.00 24.49 297 SER A CA 1
ATOM 2190 C C . SER A 1 297 ? 128.203 161.235 125.924 1.00 25.14 297 SER A C 1
ATOM 2191 O O . SER A 1 297 ? 128.555 162.351 126.310 1.00 21.75 297 SER A O 1
ATOM 2194 N N . LEU A 1 298 ? 126.993 161.018 125.411 1.00 40.60 298 LEU A N 1
ATOM 2195 C CA . LEU A 1 298 ? 126.013 162.093 125.286 1.00 47.61 298 LEU A CA 1
ATOM 2196 C C . LEU A 1 298 ? 125.089 162.152 126.500 1.00 48.94 298 LEU A C 1
ATOM 2197 O O . LEU A 1 298 ? 124.990 163.188 127.165 1.00 50.89 298 LEU A O 1
ATOM 2202 N N . VAL A 1 299 ? 124.405 161.046 126.798 1.00 50.29 299 VAL A N 1
ATOM 2203 C CA . VAL A 1 299 ? 123.511 160.957 127.942 1.00 47.29 299 VAL A CA 1
ATOM 2204 C C . VAL A 1 299 ? 123.848 159.697 128.726 1.00 49.64 299 VAL A C 1
ATOM 2205 O O . VAL A 1 299 ? 124.424 158.742 128.201 1.00 53.58 299 VAL A O 1
ATOM 2209 N N . VAL A 1 300 ? 123.477 159.706 129.997 1.00 45.47 300 VAL A N 1
ATOM 2210 C CA . VAL A 1 300 ? 123.809 158.640 130.940 1.00 46.77 300 VAL A CA 1
ATOM 2211 C C . VAL A 1 300 ? 122.538 157.859 131.250 1.00 42.46 300 VAL A C 1
ATOM 2212 O O . VAL A 1 300 ? 121.495 158.472 131.501 1.00 42.62 300 VAL A O 1
ATOM 2216 N N . PRO A 1 301 ? 122.571 156.529 131.219 1.00 39.49 301 PRO A N 1
ATOM 2217 C CA . PRO A 1 301 ? 121.371 155.753 131.548 1.00 41.73 301 PRO A CA 1
ATOM 2218 C C . PRO A 1 301 ? 120.969 155.928 133.003 1.00 45.71 301 PRO A C 1
ATOM 2219 O O . PRO A 1 301 ? 121.797 156.205 133.874 1.00 46.45 301 PRO A O 1
ATOM 2223 N N . LEU A 1 302 ? 119.669 155.765 133.257 1.00 43.71 302 LEU A N 1
ATOM 2224 C CA . LEU A 1 302 ? 119.163 155.878 134.621 1.00 38.12 302 LEU A CA 1
ATOM 2225 C C . LEU A 1 302 ? 119.724 154.777 135.512 1.00 40.29 302 LEU A C 1
ATOM 2226 O O . LEU A 1 302 ? 120.006 155.007 136.695 1.00 45.90 302 LEU A O 1
ATOM 2231 N N . VAL A 1 303 ? 119.887 153.571 134.965 1.00 39.67 303 VAL A N 1
ATOM 2232 C CA . VAL A 1 303 ? 120.385 152.457 135.765 1.00 42.35 303 VAL A CA 1
ATOM 2233 C C . VAL A 1 303 ? 121.833 152.699 136.182 1.00 40.32 303 VAL A C 1
ATOM 2234 O O . VAL A 1 303 ? 122.238 152.344 137.296 1.00 43.89 303 VAL A O 1
ATOM 2238 N N . GLY A 1 304 ? 122.630 153.322 135.312 1.00 33.45 304 GLY A N 1
ATOM 2239 C CA . GLY A 1 304 ? 123.983 153.688 135.701 1.00 32.06 304 GLY A CA 1
ATOM 2240 C C . GLY A 1 304 ? 124.007 154.728 136.805 1.00 36.49 304 GLY A C 1
ATOM 2241 O O . GLY A 1 304 ? 124.828 154.653 137.725 1.00 41.55 304 GLY A O 1
ATOM 2242 N N . GLU A 1 305 ? 123.107 155.711 136.729 1.00 32.98 305 GLU A N 1
ATOM 2243 C CA . GLU A 1 305 ? 122.998 156.701 137.795 1.00 35.62 305 GLU A CA 1
ATOM 2244 C C . GLU A 1 305 ? 122.639 156.042 139.119 1.00 37.51 305 GLU A C 1
ATOM 2245 O O . GLU A 1 305 ? 123.222 156.364 140.162 1.00 41.63 305 GLU A O 1
ATOM 2251 N N . TYR A 1 306 ? 121.679 155.116 139.097 1.00 33.40 306 TYR A N 1
ATOM 2252 C CA . TYR A 1 306 ? 121.293 154.426 140.322 1.00 30.42 306 TYR A CA 1
ATOM 2253 C C . TYR A 1 306 ? 122.441 153.587 140.869 1.00 33.52 306 TYR A C 1
ATOM 2254 O O . TYR A 1 306 ? 122.663 153.542 142.085 1.00 40.39 306 TYR A O 1
ATOM 2263 N N . LEU A 1 307 ? 123.180 152.911 139.985 1.00 33.11 307 LEU A N 1
ATOM 2264 C CA . LEU A 1 307 ? 124.317 152.111 140.429 1.00 32.27 307 LEU A CA 1
ATOM 2265 C C . LEU A 1 307 ? 125.381 152.981 141.087 1.00 30.99 307 LEU A C 1
ATOM 2266 O O . LEU A 1 307 ? 125.912 152.629 142.146 1.00 33.70 307 LEU A O 1
ATOM 2271 N N . LEU A 1 308 ? 125.699 154.126 140.478 1.00 32.57 308 LEU A N 1
ATOM 2272 C CA . LEU A 1 308 ? 126.691 155.025 141.063 1.00 33.60 308 LEU A CA 1
ATOM 2273 C C . LEU A 1 308 ? 126.217 155.582 142.402 1.00 34.06 308 LEU A C 1
ATOM 2274 O O . LEU A 1 308 ? 127.000 155.685 143.356 1.00 36.57 308 LEU A O 1
ATOM 2279 N N . PHE A 1 309 ? 124.935 155.946 142.491 1.00 28.72 309 PHE A N 1
ATOM 2280 C CA . PHE A 1 309 ? 124.384 156.455 143.743 1.00 26.90 309 PHE A CA 1
ATOM 2281 C C . PHE A 1 309 ? 124.474 155.412 144.851 1.00 31.12 309 PHE A C 1
ATOM 2282 O O . PHE A 1 309 ? 124.896 155.716 145.976 1.00 35.00 309 PHE A O 1
ATOM 2290 N N . THR A 1 310 ? 124.100 154.168 144.546 1.00 25.20 310 THR A N 1
ATOM 2291 C CA . THR A 1 310 ? 124.170 153.112 145.548 1.00 20.91 310 THR A CA 1
ATOM 2292 C C . THR A 1 310 ? 125.611 152.808 145.932 1.00 23.15 310 THR A C 1
ATOM 2293 O O . THR A 1 310 ? 125.893 152.498 147.093 1.00 35.51 310 THR A O 1
ATOM 2297 N N . MET A 1 311 ? 126.537 152.882 144.973 1.00 20.29 311 MET A N 1
ATOM 2298 C CA . MET A 1 311 ? 127.942 152.662 145.297 1.00 21.76 311 MET A CA 1
ATOM 2299 C C . MET A 1 311 ? 128.461 153.732 146.246 1.00 20.42 311 MET A C 1
ATOM 2300 O O . MET A 1 311 ? 129.183 153.427 147.203 1.00 17.28 311 MET A O 1
ATOM 2305 N N . ILE A 1 312 ? 128.102 154.993 146.000 1.00 19.59 312 ILE A N 1
ATOM 2306 C CA . ILE A 1 312 ? 128.513 156.065 146.904 1.00 13.48 312 ILE A CA 1
ATOM 2307 C C . ILE A 1 312 ? 127.935 155.836 148.294 1.00 17.46 312 ILE A C 1
ATOM 2308 O O . ILE A 1 312 ? 128.635 155.978 149.307 1.00 26.76 312 ILE A O 1
ATOM 2313 N N . PHE A 1 313 ? 126.654 155.466 148.366 1.00 21.60 313 PHE A N 1
ATOM 2314 C CA . PHE A 1 313 ? 126.031 155.228 149.667 1.00 22.16 313 PHE A CA 1
ATOM 2315 C C . PHE A 1 313 ? 126.692 154.072 150.408 1.00 20.66 313 PHE A C 1
ATOM 2316 O O . PHE A 1 313 ? 126.908 154.149 151.622 1.00 24.29 313 PHE A O 1
ATOM 2324 N N . VAL A 1 314 ? 127.010 152.988 149.699 1.00 19.86 314 VAL A N 1
ATOM 2325 C CA . VAL A 1 314 ? 127.671 151.852 150.335 1.00 13.82 314 VAL A CA 1
ATOM 2326 C C . VAL A 1 314 ? 129.057 152.250 150.825 1.00 17.70 314 VAL A C 1
ATOM 2327 O O . VAL A 1 314 ? 129.475 151.871 151.925 1.00 17.95 314 VAL A O 1
ATOM 2331 N N . THR A 1 315 ? 129.789 153.030 150.024 1.00 21.05 315 THR A N 1
ATOM 2332 C CA . THR A 1 315 ? 131.103 153.494 150.454 1.00 14.12 315 THR A CA 1
ATOM 2333 C C . THR A 1 315 ? 131.006 154.379 151.689 1.00 11.50 315 THR A C 1
ATOM 2334 O O . THR A 1 315 ? 131.907 154.365 152.534 1.00 11.49 315 THR A O 1
ATOM 2338 N N . LEU A 1 316 ? 129.921 155.146 151.818 1.00 10.47 316 LEU A N 1
ATOM 2339 C CA . LEU A 1 316 ? 129.747 155.967 153.012 1.00 6.74 316 LEU A CA 1
ATOM 2340 C C . LEU A 1 316 ? 129.502 155.106 154.246 1.00 10.59 316 LEU A C 1
ATOM 2341 O O . LEU A 1 316 ? 129.927 155.472 155.347 1.00 18.61 316 LEU A O 1
ATOM 2346 N N . SER A 1 317 ? 128.842 153.957 154.084 1.00 9.17 317 SER A N 1
ATOM 2347 C CA . SER A 1 317 ? 128.505 153.129 155.239 1.00 8.74 317 SER A CA 1
ATOM 2348 C C . SER A 1 317 ? 129.744 152.489 155.852 1.00 8.45 317 SER A C 1
ATOM 2349 O O . SER A 1 317 ? 129.819 152.322 157.074 1.00 9.16 317 SER A O 1
ATOM 2352 N N . ILE A 1 318 ? 130.719 152.113 155.023 1.00 10.49 318 ILE A N 1
ATOM 2353 C CA . ILE A 1 318 ? 131.943 151.504 155.539 1.00 4.20 318 ILE A CA 1
ATOM 2354 C C . ILE A 1 318 ? 132.712 152.500 156.396 1.00 12.31 318 ILE A C 1
ATOM 2355 O O . ILE A 1 318 ? 133.339 152.130 157.396 1.00 20.80 318 ILE A O 1
ATOM 2360 N N . VAL A 1 319 ? 132.677 153.779 156.021 1.00 4.43 319 VAL A N 1
ATOM 2361 C CA . VAL A 1 319 ? 133.333 154.808 156.821 1.00 0.55 319 VAL A CA 1
ATOM 2362 C C . VAL A 1 319 ? 132.676 154.920 158.191 1.00 6.84 319 VAL A C 1
ATOM 2363 O O . VAL A 1 319 ? 133.358 155.024 159.216 1.00 18.52 319 VAL A O 1
ATOM 2367 N N . VAL A 1 320 ? 131.343 154.892 158.232 1.00 7.42 320 VAL A N 1
ATOM 2368 C CA . VAL A 1 320 ? 130.632 155.034 159.499 1.00 7.33 320 VAL A CA 1
ATOM 2369 C C . VAL A 1 320 ? 130.828 153.800 160.371 1.00 13.76 320 VAL A C 1
ATOM 2370 O O . VAL A 1 320 ? 131.004 153.908 161.591 1.00 17.76 320 VAL A O 1
ATOM 2374 N N . THR A 1 321 ? 130.806 152.610 159.763 1.00 13.65 321 THR A N 1
ATOM 2375 C CA . THR A 1 321 ? 130.934 151.373 160.530 1.00 5.82 321 THR A CA 1
ATOM 2376 C C . THR A 1 321 ? 132.248 151.328 161.300 1.00 7.71 321 THR A C 1
ATOM 2377 O O . THR A 1 321 ? 132.296 150.837 162.433 1.00 18.04 321 THR A O 1
ATOM 2381 N N . VAL A 1 322 ? 133.323 151.850 160.708 1.00 0.00 322 VAL A N 1
ATOM 2382 C CA . VAL A 1 322 ? 134.610 151.882 161.398 1.00 0.00 322 VAL A CA 1
ATOM 2383 C C . VAL A 1 322 ? 134.534 152.781 162.626 1.00 3.95 322 VAL A C 1
ATOM 2384 O O . VAL A 1 322 ? 135.134 152.488 163.668 1.00 11.46 322 VAL A O 1
ATOM 2388 N N . PHE A 1 323 ? 133.778 153.872 162.535 1.00 1.32 323 PHE A N 1
ATOM 2389 C CA . PHE A 1 323 ? 133.713 154.850 163.612 1.00 3.65 323 PHE A CA 1
ATOM 2390 C C . PHE A 1 323 ? 132.762 154.457 164.734 1.00 5.79 323 PHE A C 1
ATOM 2391 O O . PHE A 1 323 ? 132.701 155.170 165.740 1.00 5.72 323 PHE A O 1
ATOM 2399 N N . VAL A 1 324 ? 132.018 153.361 164.598 1.00 4.99 324 VAL A N 1
ATOM 2400 C CA . VAL A 1 324 ? 131.214 152.863 165.709 1.00 3.32 324 VAL A CA 1
ATOM 2401 C C . VAL A 1 324 ? 131.943 151.678 166.328 1.00 11.35 324 VAL A C 1
ATOM 2402 O O . VAL A 1 324 ? 131.806 151.408 167.526 1.00 20.44 324 VAL A O 1
ATOM 2406 N N . LEU A 1 325 ? 132.739 150.976 165.519 1.00 6.96 325 LEU A N 1
ATOM 2407 C CA . LEU A 1 325 ? 133.609 149.938 166.061 1.00 2.25 325 LEU A CA 1
ATOM 2408 C C . LEU A 1 325 ? 134.728 150.548 166.892 1.00 10.55 325 LEU A C 1
ATOM 2409 O O . LEU A 1 325 ? 135.143 149.972 167.904 1.00 17.20 325 LEU A O 1
ATOM 2414 N N . ASN A 1 326 ? 135.231 151.713 166.480 1.00 11.38 326 ASN A N 1
ATOM 2415 C CA . ASN A 1 326 ? 136.243 152.408 167.264 1.00 2.14 326 ASN A CA 1
ATOM 2416 C C . ASN A 1 326 ? 135.680 152.982 168.557 1.00 5.13 326 ASN A C 1
ATOM 2417 O O . ASN A 1 326 ? 136.431 153.156 169.521 1.00 5.71 326 ASN A O 1
ATOM 2422 N N . ILE A 1 327 ? 134.382 153.269 168.602 1.00 7.05 327 ILE A N 1
ATOM 2423 C CA . ILE A 1 327 ? 133.761 153.815 169.806 1.00 10.77 327 ILE A CA 1
ATOM 2424 C C . ILE A 1 327 ? 133.337 152.708 170.762 1.00 11.46 327 ILE A C 1
ATOM 2425 O O . ILE A 1 327 ? 133.444 152.857 171.981 1.00 25.08 327 ILE A O 1
ATOM 2430 N N . HIS A 1 328 ? 132.863 151.582 170.228 1.00 1.29 328 HIS A N 1
ATOM 2431 C CA . HIS A 1 328 ? 132.400 150.487 171.070 1.00 6.26 328 HIS A CA 1
ATOM 2432 C C . HIS A 1 328 ? 133.517 149.879 171.910 1.00 13.37 328 HIS A C 1
ATOM 2433 O O . HIS A 1 328 ? 133.229 149.255 172.936 1.00 16.25 328 HIS A O 1
ATOM 2440 N N . TYR A 1 329 ? 134.776 150.061 171.519 1.00 7.00 329 TYR A N 1
ATOM 2441 C CA . TYR A 1 329 ? 135.915 149.434 172.182 1.00 3.80 329 TYR A CA 1
ATOM 2442 C C . TYR A 1 329 ? 136.760 150.446 172.950 1.00 13.51 329 TYR A C 1
ATOM 2443 O O . TYR A 1 329 ? 137.990 150.382 172.939 1.00 24.94 329 TYR A O 1
ATOM 2452 N N . ARG A 1 330 ? 136.115 151.392 173.623 1.00 12.61 330 ARG A N 1
ATOM 2453 C CA . ARG A 1 330 ? 136.804 152.389 174.428 1.00 15.31 330 ARG A CA 1
ATOM 2454 C C . ARG A 1 330 ? 136.621 152.077 175.907 1.00 17.17 330 ARG A C 1
ATOM 2455 O O . ARG A 1 330 ? 135.530 151.697 176.340 1.00 27.61 330 ARG A O 1
ATOM 2463 N N . THR A 1 331 ? 137.690 152.241 176.672 1.00 11.87 331 THR A N 1
ATOM 2464 C CA . THR A 1 331 ? 137.732 151.927 178.090 1.00 14.07 331 THR A CA 1
ATOM 2465 C C . THR A 1 331 ? 138.218 153.143 178.861 1.00 15.27 331 THR A C 1
ATOM 2466 O O . THR A 1 331 ? 138.916 153.999 178.308 1.00 24.03 331 THR A O 1
ATOM 2470 N N . PRO A 1 332 ? 137.859 153.256 180.144 1.00 19.11 332 PRO A N 1
ATOM 2471 C CA . PRO A 1 332 ? 138.308 154.419 180.927 1.00 22.85 332 PRO A CA 1
ATOM 2472 C C . PRO A 1 332 ? 139.807 154.468 181.153 1.00 26.63 332 PRO A C 1
ATOM 2473 O O . PRO A 1 332 ? 140.321 155.530 181.525 1.00 33.54 332 PRO A O 1
ATOM 2477 N N . THR A 1 333 ? 140.524 153.361 180.957 1.00 22.79 333 THR A N 1
ATOM 2478 C CA . THR A 1 333 ? 141.968 153.381 181.160 1.00 20.55 333 THR A CA 1
ATOM 2479 C C . THR A 1 333 ? 142.685 154.146 180.055 1.00 20.95 333 THR A C 1
ATOM 2480 O O . THR A 1 333 ? 143.714 154.779 180.312 1.00 24.46 333 THR A O 1
ATOM 2484 N N . THR A 1 334 ? 142.165 154.105 178.827 1.00 18.60 334 THR A N 1
ATOM 2485 C CA . THR A 1 334 ? 142.790 154.781 177.695 1.00 21.86 334 THR A CA 1
ATOM 2486 C C . THR A 1 334 ? 142.099 156.098 177.353 1.00 25.34 334 THR A C 1
ATOM 2487 O O . THR A 1 334 ? 142.739 157.153 177.346 1.00 35.91 334 THR A O 1
ATOM 2491 N N . HIS A 1 335 ? 140.801 156.058 177.070 1.00 17.61 335 HIS A N 1
ATOM 2492 C CA . HIS A 1 335 ? 140.050 157.240 176.677 1.00 14.63 335 HIS A CA 1
ATOM 2493 C C . HIS A 1 335 ? 139.316 157.835 177.874 1.00 21.80 335 HIS A C 1
ATOM 2494 O O . HIS A 1 335 ? 139.181 157.213 178.929 1.00 24.56 335 HIS A O 1
ATOM 2501 N N . THR A 1 336 ? 138.835 159.064 177.694 1.00 33.89 336 THR A N 1
ATOM 2502 C CA . THR A 1 336 ? 138.111 159.782 178.734 1.00 37.83 336 THR A CA 1
ATOM 2503 C C . THR A 1 336 ? 136.907 160.488 178.129 1.00 36.18 336 THR A C 1
ATOM 2504 O O . THR A 1 336 ? 136.986 161.032 177.025 1.00 38.98 336 THR A O 1
ATOM 2508 N N . MET A 1 337 ? 135.795 160.473 178.857 1.00 39.04 337 MET A N 1
ATOM 2509 C CA . MET A 1 337 ? 134.597 161.158 178.399 1.00 42.07 337 MET A CA 1
ATOM 2510 C C . MET A 1 337 ? 134.740 162.665 178.611 1.00 47.42 337 MET A C 1
ATOM 2511 O O . MET A 1 337 ? 135.020 163.113 179.727 1.00 50.58 337 MET A O 1
ATOM 2516 N N . PRO A 1 338 ? 134.551 163.470 177.566 1.00 56.71 338 PRO A N 1
ATOM 2517 C CA . PRO A 1 338 ? 134.716 164.927 177.681 1.00 58.47 338 PRO A CA 1
ATOM 2518 C C . PRO A 1 338 ? 133.494 165.691 178.174 1.00 55.97 338 PRO A C 1
ATOM 2519 O O . PRO A 1 338 ? 133.424 166.901 177.939 1.00 57.06 338 PRO A O 1
ATOM 2523 N N . ARG A 1 339 ? 132.524 165.017 178.795 1.00 58.96 339 ARG A N 1
ATOM 2524 C CA . ARG A 1 339 ? 131.463 165.653 179.575 1.00 62.07 339 ARG A CA 1
ATOM 2525 C C . ARG A 1 339 ? 130.420 166.340 178.693 1.00 61.04 339 ARG A C 1
ATOM 2526 O O . ARG A 1 339 ? 129.344 166.713 179.174 1.00 61.30 339 ARG A O 1
ATOM 2534 N N . TRP A 1 340 ? 130.680 166.451 177.392 1.00 58.23 340 TRP A N 1
ATOM 2535 C CA . TRP A 1 340 ? 129.688 167.019 176.485 1.00 56.37 340 TRP A CA 1
ATOM 2536 C C . TRP A 1 340 ? 128.962 165.955 175.674 1.00 59.41 340 TRP A C 1
ATOM 2537 O O . TRP A 1 340 ? 127.746 166.056 175.480 1.00 58.22 340 TRP A O 1
ATOM 2548 N N . VAL A 1 341 ? 129.680 164.927 175.212 1.00 64.26 341 VAL A N 1
ATOM 2549 C CA . VAL A 1 341 ? 129.031 163.822 174.511 1.00 60.11 341 VAL A CA 1
ATOM 2550 C C . VAL A 1 341 ? 128.047 163.126 175.438 1.00 56.46 341 VAL A C 1
ATOM 2551 O O . VAL A 1 341 ? 126.920 162.804 175.046 1.00 58.86 341 VAL A O 1
ATOM 2555 N N . LYS A 1 342 ? 128.455 162.909 176.691 1.00 54.07 342 LYS A N 1
ATOM 2556 C CA . LYS A 1 342 ? 127.568 162.327 177.690 1.00 58.26 342 LYS A CA 1
ATOM 2557 C C . LYS A 1 342 ? 126.234 163.058 177.723 1.00 58.96 342 LYS A C 1
ATOM 2558 O O . LYS A 1 342 ? 125.181 162.479 177.426 1.00 59.80 342 LYS A O 1
ATOM 2564 N N . THR A 1 343 ? 126.268 164.352 178.047 1.00 59.90 343 THR A N 1
ATOM 2565 C CA . THR A 1 343 ? 125.023 165.095 178.193 1.00 60.44 343 THR A CA 1
ATOM 2566 C C . THR A 1 343 ? 124.231 165.109 176.888 1.00 59.42 343 THR A C 1
ATOM 2567 O O . THR A 1 343 ? 123.065 164.699 176.869 1.00 57.22 343 THR A O 1
ATOM 2571 N N . VAL A 1 344 ? 124.864 165.482 175.769 1.00 59.68 344 VAL A N 1
ATOM 2572 C CA . VAL A 1 344 ? 124.087 165.679 174.545 1.00 59.25 344 VAL A CA 1
ATOM 2573 C C . VAL A 1 344 ? 123.466 164.362 174.088 1.00 57.60 344 VAL A C 1
ATOM 2574 O O . VAL A 1 344 ? 122.243 164.263 173.930 1.00 58.73 344 VAL A O 1
ATOM 2578 N N . PHE A 1 345 ? 124.278 163.310 173.953 1.00 56.47 345 PHE A N 1
ATOM 2579 C CA . PHE A 1 345 ? 123.754 162.032 173.493 1.00 55.25 345 PHE A CA 1
ATOM 2580 C C . PHE A 1 345 ? 122.742 161.473 174.481 1.00 56.79 345 PHE A C 1
ATOM 2581 O O . PHE A 1 345 ? 121.548 161.387 174.173 1.00 59.52 345 PHE A O 1
ATOM 2589 N N . LEU A 1 346 ? 123.188 161.157 175.703 1.00 56.05 346 LEU A N 1
ATOM 2590 C CA . LEU A 1 346 ? 122.346 160.430 176.642 1.00 56.91 346 LEU A CA 1
ATOM 2591 C C . LEU A 1 346 ? 121.165 161.247 177.154 1.00 56.52 346 LEU A C 1
ATOM 2592 O O . LEU A 1 346 ? 120.303 160.678 177.832 1.00 51.90 346 LEU A O 1
ATOM 2597 N N . LYS A 1 347 ? 121.090 162.550 176.861 1.00 58.73 347 LYS A N 1
ATOM 2598 C CA . LYS A 1 347 ? 119.949 163.339 177.292 1.00 58.05 347 LYS A CA 1
ATOM 2599 C C . LYS A 1 347 ? 119.066 163.819 176.151 1.00 60.10 347 LYS A C 1
ATOM 2600 O O . LYS A 1 347 ? 117.952 164.281 176.415 1.00 61.90 347 LYS A O 1
ATOM 2606 N N . LEU A 1 348 ? 119.519 163.727 174.901 1.00 57.95 348 LEU A N 1
ATOM 2607 C CA . LEU A 1 348 ? 118.695 164.150 173.780 1.00 57.27 348 LEU A CA 1
ATOM 2608 C C . LEU A 1 348 ? 118.385 163.020 172.814 1.00 54.59 348 LEU A C 1
ATOM 2609 O O . LEU A 1 348 ? 117.216 162.811 172.469 1.00 58.34 348 LEU A O 1
ATOM 2614 N N . LEU A 1 349 ? 119.400 162.280 172.367 1.00 47.30 349 LEU A N 1
ATOM 2615 C CA . LEU A 1 349 ? 119.221 161.414 171.204 1.00 48.43 349 LEU A CA 1
ATOM 2616 C C . LEU A 1 349 ? 118.230 160.276 171.427 1.00 53.50 349 LEU A C 1
ATOM 2617 O O . LEU A 1 349 ? 117.376 160.060 170.549 1.00 59.98 349 LEU A O 1
ATOM 2622 N N . PRO A 1 350 ? 118.281 159.506 172.522 1.00 53.55 350 PRO A N 1
ATOM 2623 C CA . PRO A 1 350 ? 117.270 158.451 172.699 1.00 56.08 350 PRO A CA 1
ATOM 2624 C C . PRO A 1 350 ? 115.847 158.978 172.744 1.00 59.75 350 PRO A C 1
ATOM 2625 O O . PRO A 1 350 ? 114.929 158.293 172.276 1.00 59.93 350 PRO A O 1
ATOM 2629 N N . GLN A 1 351 ? 115.634 160.171 173.302 1.00 57.37 351 GLN A N 1
ATOM 2630 C CA . GLN A 1 351 ? 114.293 160.746 173.327 1.00 53.11 351 GLN A CA 1
ATOM 2631 C C . GLN A 1 351 ? 113.799 161.041 171.917 1.00 52.70 351 GLN A C 1
ATOM 2632 O O . GLN A 1 351 ? 112.668 160.694 171.557 1.00 54.13 351 GLN A O 1
ATOM 2638 N N . VAL A 1 352 ? 114.639 161.682 171.102 1.00 52.46 352 VAL A N 1
ATOM 2639 C CA . VAL A 1 352 ? 114.250 162.005 169.732 1.00 53.23 352 VAL A CA 1
ATOM 2640 C C . VAL A 1 352 ? 114.048 160.733 168.919 1.00 51.59 352 VAL A C 1
ATOM 2641 O O . VAL A 1 352 ? 113.066 160.599 168.179 1.00 52.91 352 VAL A O 1
ATOM 2645 N N . LEU A 1 353 ? 114.963 159.775 169.053 1.00 49.60 353 LEU A N 1
ATOM 2646 C CA . LEU A 1 353 ? 114.896 158.523 168.310 1.00 50.36 353 LEU A CA 1
ATOM 2647 C C . LEU A 1 353 ? 113.935 157.516 168.926 1.00 54.81 353 LEU A C 1
ATOM 2648 O O . LEU A 1 353 ? 113.895 156.368 168.469 1.00 54.30 353 LEU A O 1
ATOM 2653 N N . LEU A 1 354 ? 113.178 157.914 169.950 1.00 60.09 354 LEU A N 1
ATOM 2654 C CA . LEU A 1 354 ? 112.221 157.037 170.626 1.00 58.92 354 LEU A CA 1
ATOM 2655 C C . LEU A 1 354 ? 112.894 155.783 171.176 1.00 57.54 354 LEU A C 1
ATOM 2656 O O . LEU A 1 354 ? 112.289 154.710 171.225 1.00 58.01 354 LEU A O 1
ATOM 2661 N N . MET A 1 355 ? 114.152 155.907 171.594 1.00 59.32 355 MET A N 1
ATOM 2662 C CA . MET A 1 355 ? 114.897 154.782 172.139 1.00 60.70 355 MET A CA 1
ATOM 2663 C C . MET A 1 355 ? 114.722 154.624 173.643 1.00 63.48 355 MET A C 1
ATOM 2664 O O . MET A 1 355 ? 115.201 153.632 174.202 1.00 66.33 355 MET A O 1
ATOM 2669 N N . ARG A 1 356 ? 114.057 155.571 174.300 1.00 73.09 356 ARG A N 1
ATOM 2670 C CA . ARG A 1 356 ? 113.803 155.517 175.739 1.00 74.84 356 ARG A CA 1
ATOM 2671 C C . ARG A 1 356 ? 115.092 155.373 176.544 1.00 72.77 356 ARG A C 1
ATOM 2672 O O . ARG A 1 356 ? 116.168 155.752 176.086 1.00 69.80 356 ARG A O 1
ATOM 2680 N N . PRO A 1 416 ? 146.780 143.710 217.251 1.00 93.21 650 PRO A N 1
ATOM 2681 C CA . PRO A 1 416 ? 146.846 142.267 217.503 1.00 94.20 650 PRO A CA 1
ATOM 2682 C C . PRO A 1 416 ? 146.626 141.440 216.238 1.00 95.10 650 PRO A C 1
ATOM 2683 O O . PRO A 1 416 ? 147.469 141.456 215.342 1.00 94.74 650 PRO A O 1
ATOM 2687 N N . GLU A 1 417 ? 145.510 140.730 216.173 1.00 83.99 651 GLU A N 1
ATOM 2688 C CA . GLU A 1 417 ? 145.204 139.883 215.025 1.00 80.77 651 GLU A CA 1
ATOM 2689 C C . GLU A 1 417 ? 143.855 140.195 214.396 1.00 80.28 651 GLU A C 1
ATOM 2690 O O . GLU A 1 417 ? 143.716 140.091 213.175 1.00 79.04 651 GLU A O 1
ATOM 2696 N N . LEU A 1 418 ? 142.855 140.571 215.198 1.00 79.28 652 LEU A N 1
ATOM 2697 C CA . LEU A 1 418 ? 141.541 140.878 214.644 1.00 77.09 652 LEU A CA 1
ATOM 2698 C C . LEU A 1 418 ? 141.597 142.098 213.734 1.00 79.11 652 LEU A C 1
ATOM 2699 O O . LEU A 1 418 ? 140.912 142.148 212.706 1.00 81.15 652 LEU A O 1
ATOM 2704 N N . ALA A 1 419 ? 142.404 143.098 214.098 1.00 75.75 653 ALA A N 1
ATOM 2705 C CA . ALA A 1 419 ? 142.564 144.264 213.237 1.00 76.79 653 ALA A CA 1
ATOM 2706 C C . ALA A 1 419 ? 143.267 143.907 211.934 1.00 77.11 653 ALA A C 1
ATOM 2707 O O . ALA A 1 419 ? 143.010 144.536 210.901 1.00 75.41 653 ALA A O 1
ATOM 2709 N N . ASP A 1 420 ? 144.159 142.914 211.962 1.00 77.42 654 ASP A N 1
ATOM 2710 C CA . ASP A 1 420 ? 144.836 142.492 210.740 1.00 76.28 654 ASP A CA 1
ATOM 2711 C C . ASP A 1 420 ? 143.858 141.868 209.752 1.00 75.20 654 ASP A C 1
ATOM 2712 O O . ASP A 1 420 ? 143.952 142.108 208.543 1.00 74.23 654 ASP A O 1
ATOM 2717 N N . ILE A 1 421 ? 142.919 141.058 210.247 1.00 72.77 655 ILE A N 1
ATOM 2718 C CA . ILE A 1 421 ? 141.939 140.425 209.367 1.00 73.04 655 ILE A CA 1
ATOM 2719 C C . ILE A 1 421 ? 141.059 141.479 208.708 1.00 70.65 655 ILE A C 1
ATOM 2720 O O . ILE A 1 421 ? 140.749 141.392 207.513 1.00 71.49 655 ILE A O 1
ATOM 2725 N N . LEU A 1 422 ? 140.650 142.493 209.472 1.00 64.57 656 LEU A N 1
ATOM 2726 C CA . LEU A 1 422 ? 139.840 143.567 208.906 1.00 66.84 656 LEU A CA 1
ATOM 2727 C C . LEU A 1 422 ? 140.600 144.317 207.819 1.00 68.95 656 LEU A C 1
ATOM 2728 O O . LEU A 1 422 ? 140.020 144.697 206.796 1.00 67.49 656 LEU A O 1
ATOM 2733 N N . ASN A 1 423 ? 141.902 144.536 208.022 1.00 71.44 657 ASN A N 1
ATOM 2734 C CA . ASN A 1 423 ? 142.694 145.268 207.039 1.00 68.26 657 ASN A CA 1
ATOM 2735 C C . ASN A 1 423 ? 142.767 144.522 205.713 1.00 65.21 657 ASN A C 1
ATOM 2736 O O . ASN A 1 423 ? 142.689 145.136 204.642 1.00 65.27 657 ASN A O 1
ATOM 2741 N N . GLU A 1 424 ? 142.925 143.199 205.760 1.00 60.84 658 GLU A N 1
ATOM 2742 C CA . GLU A 1 424 ? 142.973 142.418 204.530 1.00 62.43 658 GLU A CA 1
ATOM 2743 C C . GLU A 1 424 ? 141.592 142.226 203.918 1.00 65.36 658 GLU A C 1
ATOM 2744 O O . GLU A 1 424 ? 141.468 142.163 202.690 1.00 64.90 658 GLU A O 1
ATOM 2750 N N . VAL A 1 425 ? 140.552 142.124 204.747 1.00 64.06 659 VAL A N 1
ATOM 2751 C CA . VAL A 1 425 ? 139.191 142.034 204.226 1.00 60.90 659 VAL A CA 1
ATOM 2752 C C . VAL A 1 425 ? 138.780 143.353 203.582 1.00 58.97 659 VAL A C 1
ATOM 2753 O O . VAL A 1 425 ? 138.087 143.371 202.558 1.00 59.68 659 VAL A O 1
ATOM 2757 N N . GLN A 1 426 ? 139.211 144.475 204.164 1.00 55.91 660 GLN A N 1
ATOM 2758 C CA . GLN A 1 426 ? 138.858 145.782 203.617 1.00 56.53 660 GLN A CA 1
ATOM 2759 C C . GLN A 1 426 ? 139.385 145.954 202.199 1.00 58.02 660 GLN A C 1
ATOM 2760 O O . GLN A 1 426 ? 138.738 146.593 201.362 1.00 61.25 660 GLN A O 1
ATOM 2766 N N . TYR A 1 427 ? 140.565 145.400 201.912 1.00 49.48 661 TYR A N 1
ATOM 2767 C CA . TYR A 1 427 ? 141.140 145.540 200.579 1.00 46.73 661 TYR A CA 1
ATOM 2768 C C . TYR A 1 427 ? 140.290 144.841 199.526 1.00 50.06 661 TYR A C 1
ATOM 2769 O O . TYR A 1 427 ? 140.099 145.371 198.425 1.00 50.66 661 TYR A O 1
ATOM 2778 N N . ILE A 1 428 ? 139.779 143.649 199.840 1.00 50.35 662 ILE A N 1
ATOM 2779 C CA . ILE A 1 428 ? 139.002 142.890 198.863 1.00 48.16 662 ILE A CA 1
ATOM 2780 C C . ILE A 1 428 ? 137.737 143.647 198.481 1.00 46.33 662 ILE A C 1
ATOM 2781 O O . ILE A 1 428 ? 137.385 143.742 197.299 1.00 47.60 662 ILE A O 1
ATOM 2786 N N . ALA A 1 429 ? 137.036 144.202 199.472 1.00 41.18 663 ALA A N 1
ATOM 2787 C CA . ALA A 1 429 ? 135.828 144.968 199.183 1.00 39.53 663 ALA A CA 1
ATOM 2788 C C . ALA A 1 429 ? 136.146 146.217 198.371 1.00 44.25 663 ALA A C 1
ATOM 2789 O O . ALA A 1 429 ? 135.407 146.567 197.444 1.00 45.74 663 ALA A O 1
ATOM 2791 N N . ASN A 1 430 ? 137.241 146.904 198.705 1.00 46.06 664 ASN A N 1
ATOM 2792 C CA . ASN A 1 430 ? 137.622 148.098 197.957 1.00 44.00 664 ASN A CA 1
ATOM 2793 C C . ASN A 1 430 ? 137.994 147.768 196.518 1.00 45.87 664 ASN A C 1
ATOM 2794 O O . ASN A 1 430 ? 137.743 148.575 195.616 1.00 44.82 664 ASN A O 1
ATOM 2799 N N . ARG A 1 431 ? 138.598 146.601 196.286 1.00 48.74 665 ARG A N 1
ATOM 2800 C CA . ARG A 1 431 ? 138.938 146.199 194.926 1.00 44.78 665 ARG A CA 1
ATOM 2801 C C . ARG A 1 431 ? 137.688 146.037 194.070 1.00 45.80 665 ARG A C 1
ATOM 2802 O O . ARG A 1 431 ? 137.672 146.434 192.900 1.00 46.86 665 ARG A O 1
ATOM 2810 N N . PHE A 1 432 ? 136.632 145.450 194.637 1.00 46.35 666 PHE A N 1
ATOM 2811 C CA . PHE A 1 432 ? 135.390 145.277 193.892 1.00 41.98 666 PHE A CA 1
ATOM 2812 C C . PHE A 1 432 ? 134.708 146.615 193.632 1.00 41.67 666 PHE A C 1
ATOM 2813 O O . PHE A 1 432 ? 134.089 146.807 192.580 1.00 46.92 666 PHE A O 1
ATOM 2821 N N . ARG A 1 433 ? 134.804 147.548 194.581 1.00 42.85 667 ARG A N 1
ATOM 2822 C CA . ARG A 1 433 ? 134.194 148.860 194.390 1.00 43.58 667 ARG A CA 1
ATOM 2823 C C . ARG A 1 433 ? 134.855 149.619 193.246 1.00 41.77 667 ARG A C 1
ATOM 2824 O O . ARG A 1 433 ? 134.176 150.314 192.482 1.00 42.46 667 ARG A O 1
ATOM 2832 N N . SER A 1 434 ? 136.178 149.505 193.116 1.00 42.35 668 SER A N 1
ATOM 2833 C CA . SER A 1 434 ? 136.869 150.177 192.021 1.00 41.55 668 SER A CA 1
ATOM 2834 C C . SER A 1 434 ? 136.586 149.510 190.681 1.00 41.35 668 SER A C 1
ATOM 2835 O O . SER A 1 434 ? 136.504 150.195 189.656 1.00 43.96 668 SER A O 1
ATOM 2838 N N . GLN A 1 435 ? 136.447 148.183 190.665 1.00 41.36 669 GLN A N 1
ATOM 2839 C CA . GLN A 1 435 ? 136.160 147.486 189.416 1.00 38.66 669 GLN A CA 1
ATOM 2840 C C . GLN A 1 435 ? 134.774 147.834 188.890 1.00 42.50 669 GLN A C 1
ATOM 2841 O O . GLN A 1 435 ? 134.590 148.015 187.681 1.00 43.52 669 GLN A O 1
ATOM 2847 N N . ASN A 1 436 ? 133.784 147.924 189.781 1.00 46.06 670 ASN A N 1
ATOM 2848 C CA . ASN A 1 436 ? 132.426 148.239 189.349 1.00 43.40 670 ASN A CA 1
ATOM 2849 C C . ASN A 1 436 ? 132.331 149.657 188.799 1.00 41.39 670 ASN A C 1
ATOM 2850 O O . ASN A 1 436 ? 131.620 149.900 187.818 1.00 44.79 670 ASN A O 1
ATOM 2855 N N . GLU A 1 437 ? 133.032 150.606 189.422 1.00 36.12 671 GLU A N 1
ATOM 2856 C CA . GLU A 1 437 ? 133.037 151.976 188.919 1.00 38.50 671 GLU A CA 1
ATOM 2857 C C . GLU A 1 437 ? 133.637 152.043 187.522 1.00 41.32 671 GLU A C 1
ATOM 2858 O O . GLU A 1 437 ? 133.173 152.811 186.672 1.00 40.41 671 GLU A O 1
ATOM 2864 N N . THR A 1 438 ? 134.682 151.253 187.272 1.00 40.35 672 THR A N 1
ATOM 2865 C CA . THR A 1 438 ? 135.261 151.178 185.936 1.00 36.55 672 THR A CA 1
ATOM 2866 C C . THR A 1 438 ? 134.275 150.586 184.936 1.00 35.03 672 THR A C 1
ATOM 2867 O O . THR A 1 438 ? 134.179 151.057 183.797 1.00 35.51 672 THR A O 1
ATOM 2871 N N . LYS A 1 439 ? 133.526 149.562 185.348 1.00 36.99 673 LYS A N 1
ATOM 2872 C CA . LYS A 1 439 ? 132.649 148.857 184.417 1.00 35.24 673 LYS A CA 1
ATOM 2873 C C . LYS A 1 439 ? 131.489 149.732 183.955 1.00 29.19 673 LYS A C 1
ATOM 2874 O O . LYS A 1 439 ? 131.099 149.679 182.784 1.00 36.00 673 LYS A O 1
ATOM 2880 N N . GLU A 1 440 ? 130.917 150.536 184.854 1.00 22.22 674 GLU A N 1
ATOM 2881 C CA . GLU A 1 440 ? 129.771 151.353 184.465 1.00 26.03 674 GLU A CA 1
ATOM 2882 C C . GLU A 1 440 ? 130.161 152.423 183.453 1.00 30.92 674 GLU A C 1
ATOM 2883 O O . GLU A 1 440 ? 129.339 152.806 182.614 1.00 32.11 674 GLU A O 1
ATOM 2889 N N . VAL A 1 441 ? 131.398 152.919 183.513 1.00 31.62 675 VAL A N 1
ATOM 2890 C CA . VAL A 1 441 ? 131.859 153.871 182.507 1.00 25.34 675 VAL A CA 1
ATOM 2891 C C . VAL A 1 441 ? 132.019 153.181 181.159 1.00 25.75 675 VAL A C 1
ATOM 2892 O O . VAL A 1 441 ? 131.663 153.739 180.114 1.00 29.58 675 VAL A O 1
ATOM 2896 N N . GLU A 1 442 ? 132.547 151.956 181.160 1.00 26.54 676 GLU A N 1
ATOM 2897 C CA . GLU A 1 442 ? 132.727 151.223 179.911 1.00 19.30 676 GLU A CA 1
ATOM 2898 C C . GLU A 1 442 ? 131.387 150.916 179.253 1.00 24.11 676 GLU A C 1
ATOM 2899 O O . GLU A 1 442 ? 131.273 150.937 178.023 1.00 34.62 676 GLU A O 1
ATOM 2905 N N . ASP A 1 443 ? 130.358 150.636 180.055 1.00 22.31 677 ASP A N 1
ATOM 2906 C CA . ASP A 1 443 ? 129.027 150.409 179.504 1.00 15.56 677 ASP A CA 1
ATOM 2907 C C . ASP A 1 443 ? 128.418 151.677 178.922 1.00 22.96 677 ASP A C 1
ATOM 2908 O O . ASP A 1 443 ? 127.460 151.587 178.148 1.00 31.81 677 ASP A O 1
ATOM 2913 N N . ASP A 1 444 ? 128.940 152.851 179.280 1.00 24.01 678 ASP A N 1
ATOM 2914 C CA . ASP A 1 444 ? 128.465 154.094 178.683 1.00 18.54 678 ASP A CA 1
ATOM 2915 C C . ASP A 1 444 ? 128.995 154.282 177.268 1.00 17.63 678 ASP A C 1
ATOM 2916 O O . ASP A 1 444 ? 128.300 154.851 176.422 1.00 20.46 678 ASP A O 1
ATOM 2921 N N . TRP A 1 445 ? 130.218 153.821 176.997 1.00 20.07 679 TRP A N 1
ATOM 2922 C CA . TRP A 1 445 ? 130.749 153.889 175.641 1.00 14.02 679 TRP A CA 1
ATOM 2923 C C . TRP A 1 445 ? 130.011 152.943 174.705 1.00 11.80 679 TRP A C 1
ATOM 2924 O O . TRP A 1 445 ? 129.912 153.216 173.505 1.00 19.12 679 TRP A O 1
ATOM 2935 N N . LYS A 1 446 ? 129.496 151.830 175.227 1.00 10.06 680 LYS A N 1
ATOM 2936 C CA . LYS A 1 446 ? 128.760 150.886 174.395 1.00 11.32 680 LYS A CA 1
ATOM 2937 C C . LYS A 1 446 ? 127.369 151.395 174.045 1.00 19.55 680 LYS A C 1
ATOM 2938 O O . LYS A 1 446 ? 126.824 151.021 173.002 1.00 27.92 680 LYS A O 1
ATOM 2944 N N . TYR A 1 447 ? 126.778 152.231 174.901 1.00 18.70 681 TYR A N 1
ATOM 2945 C CA . TYR A 1 447 ? 125.480 152.820 174.593 1.00 11.12 681 TYR A CA 1
ATOM 2946 C C . TYR A 1 447 ? 125.589 153.953 173.582 1.00 13.69 681 TYR A C 1
ATOM 2947 O O . TYR A 1 447 ? 124.671 154.150 172.780 1.00 16.18 681 TYR A O 1
ATOM 2956 N N . VAL A 1 448 ? 126.688 154.710 173.612 1.00 19.47 682 VAL A N 1
ATOM 2957 C CA . VAL A 1 448 ? 126.878 155.787 172.645 1.00 15.47 682 VAL A CA 1
ATOM 2958 C C . VAL A 1 448 ? 126.968 155.225 171.233 1.00 18.89 682 VAL A C 1
ATOM 2959 O O . VAL A 1 448 ? 126.383 155.773 170.292 1.00 28.72 682 VAL A O 1
ATOM 2963 N N . ALA A 1 449 ? 127.698 154.122 171.061 1.00 8.75 683 ALA A N 1
ATOM 2964 C CA . ALA A 1 449 ? 127.805 153.502 169.746 1.00 2.25 683 ALA A CA 1
ATOM 2965 C C . ALA A 1 449 ? 126.484 152.909 169.274 1.00 12.44 683 ALA A C 1
ATOM 2966 O O . ALA A 1 449 ? 126.291 152.751 168.065 1.00 25.16 683 ALA A O 1
ATOM 2968 N N . MET A 1 450 ? 125.578 152.569 170.192 1.00 12.54 684 MET A N 1
ATOM 2969 C CA . MET A 1 450 ? 124.259 152.095 169.790 1.00 9.31 684 MET A CA 1
ATOM 2970 C C . MET A 1 450 ? 123.390 153.238 169.283 1.00 15.22 684 MET A C 1
ATOM 2971 O O . MET A 1 450 ? 122.622 153.064 168.332 1.00 21.23 684 MET A O 1
ATOM 2976 N N . VAL A 1 451 ? 123.495 154.409 169.914 1.00 19.66 685 VAL A N 1
ATOM 2977 C CA . VAL A 1 451 ? 122.725 155.568 169.478 1.00 10.13 685 VAL A CA 1
ATOM 2978 C C . VAL A 1 451 ? 123.217 156.061 168.123 1.00 12.30 685 VAL A C 1
ATOM 2979 O O . VAL A 1 451 ? 122.418 156.399 167.243 1.00 18.49 685 VAL A O 1
ATOM 2983 N N . VAL A 1 452 ? 124.537 156.107 167.933 1.00 19.47 686 VAL A N 1
ATOM 2984 C CA . VAL A 1 452 ? 125.098 156.571 166.666 1.00 19.92 686 VAL A CA 1
ATOM 2985 C C . VAL A 1 452 ? 124.675 155.654 165.526 1.00 20.68 686 VAL A C 1
ATOM 2986 O O . VAL A 1 452 ? 124.323 156.118 164.435 1.00 24.30 686 VAL A O 1
ATOM 2990 N N . ASP A 1 453 ? 124.695 154.340 165.760 1.00 16.44 687 ASP A N 1
ATOM 2991 C CA . ASP A 1 453 ? 124.329 153.396 164.710 1.00 9.98 687 ASP A CA 1
ATOM 2992 C C . ASP A 1 453 ? 122.871 153.558 164.296 1.00 18.80 687 ASP A C 1
ATOM 2993 O O . ASP A 1 453 ? 122.548 153.502 163.104 1.00 24.39 687 ASP A O 1
ATOM 2998 N N . ARG A 1 454 ? 121.975 153.758 165.265 1.00 22.43 688 ARG A N 1
ATOM 2999 C CA . ARG A 1 454 ? 120.562 153.921 164.936 1.00 18.74 688 ARG A CA 1
ATOM 3000 C C . ARG A 1 454 ? 120.285 155.271 164.289 1.00 23.53 688 ARG A C 1
ATOM 3001 O O . ARG A 1 454 ? 119.313 155.406 163.538 1.00 32.49 688 ARG A O 1
ATOM 3009 N N . VAL A 1 455 ? 121.117 156.276 164.563 1.00 18.13 689 VAL A N 1
ATOM 3010 C CA . VAL A 1 455 ? 120.939 157.580 163.928 1.00 19.34 689 VAL A CA 1
ATOM 3011 C C . VAL A 1 455 ? 121.105 157.457 162.419 1.00 26.74 689 VAL A C 1
ATOM 3012 O O . VAL A 1 455 ? 120.300 157.983 161.641 1.00 27.99 689 VAL A O 1
ATOM 3016 N N . PHE A 1 456 ? 122.144 156.744 161.983 1.00 26.34 690 PHE A N 1
ATOM 3017 C CA . PHE A 1 456 ? 122.397 156.580 160.558 1.00 23.98 690 PHE A CA 1
ATOM 3018 C C . PHE A 1 456 ? 121.469 155.565 159.906 1.00 22.77 690 PHE A C 1
ATOM 3019 O O . PHE A 1 456 ? 121.326 155.582 158.680 1.00 29.54 690 PHE A O 1
ATOM 3027 N N . LEU A 1 457 ? 120.845 154.681 160.687 1.00 21.81 691 LEU A N 1
ATOM 3028 C CA . LEU A 1 457 ? 119.835 153.793 160.122 1.00 20.51 691 LEU A CA 1
ATOM 3029 C C . LEU A 1 457 ? 118.614 154.577 159.662 1.00 25.78 691 LEU A C 1
ATOM 3030 O O . LEU A 1 457 ? 118.055 154.298 158.595 1.00 30.84 691 LEU A O 1
ATOM 3035 N N . TRP A 1 458 ? 118.183 155.560 160.455 1.00 30.00 692 TRP A N 1
ATOM 3036 C CA . TRP A 1 458 ? 117.071 156.408 160.042 1.00 32.73 692 TRP A CA 1
ATOM 3037 C C . TRP A 1 458 ? 117.482 157.346 158.916 1.00 36.01 692 TRP A C 1
ATOM 3038 O O . TRP A 1 458 ? 116.697 157.601 157.996 1.00 40.89 692 TRP A O 1
ATOM 3049 N N . VAL A 1 459 ? 118.705 157.876 158.976 1.00 32.39 693 VAL A N 1
ATOM 3050 C CA . VAL A 1 459 ? 119.175 158.785 157.934 1.00 35.00 693 VAL A CA 1
ATOM 3051 C C . VAL A 1 459 ? 119.272 158.057 156.599 1.00 34.84 693 VAL A C 1
ATOM 3052 O O . VAL A 1 459 ? 118.787 158.543 155.572 1.00 34.13 693 VAL A O 1
ATOM 3056 N N . PHE A 1 460 ? 119.885 156.870 156.597 1.00 35.20 694 PHE A N 1
ATOM 3057 C CA . PHE A 1 460 ? 120.064 156.131 155.351 1.00 30.79 694 PHE A CA 1
ATOM 3058 C C . PHE A 1 460 ? 118.725 155.788 154.714 1.00 36.85 694 PHE A C 1
ATOM 3059 O O . PHE A 1 460 ? 118.543 155.953 153.504 1.00 42.97 694 PHE A O 1
ATOM 3067 N N . ILE A 1 461 ? 117.770 155.316 155.516 1.00 40.37 695 ILE A N 1
ATOM 3068 C CA . ILE A 1 461 ? 116.459 154.968 154.976 1.00 42.49 695 ILE A CA 1
ATOM 3069 C C . ILE A 1 461 ? 115.772 156.202 154.405 1.00 43.89 695 ILE A C 1
ATOM 3070 O O . ILE A 1 461 ? 115.180 156.154 153.321 1.00 41.84 695 ILE A O 1
ATOM 3075 N N . ILE A 1 462 ? 115.849 157.328 155.115 1.00 47.11 696 ILE A N 1
ATOM 3076 C CA . ILE A 1 462 ? 115.190 158.544 154.650 1.00 49.86 696 ILE A CA 1
ATOM 3077 C C . ILE A 1 462 ? 115.878 159.089 153.402 1.00 51.61 696 ILE A C 1
ATOM 3078 O O . ILE A 1 462 ? 115.220 159.450 152.419 1.00 53.32 696 ILE A O 1
ATOM 3083 N N . VAL A 1 463 ? 117.211 159.159 153.419 1.00 52.61 697 VAL A N 1
ATOM 3084 C CA . VAL A 1 463 ? 117.928 159.771 152.303 1.00 53.86 697 VAL A CA 1
ATOM 3085 C C . VAL A 1 463 ? 117.885 158.877 151.068 1.00 49.59 697 VAL A C 1
ATOM 3086 O O . VAL A 1 463 ? 117.753 159.364 149.939 1.00 48.03 697 VAL A O 1
ATOM 3090 N N . CYS A 1 464 ? 117.991 157.560 151.253 1.00 51.42 698 CYS A N 1
ATOM 3091 C CA . CYS A 1 464 ? 118.021 156.650 150.112 1.00 52.85 698 CYS A CA 1
ATOM 3092 C C . CYS A 1 464 ? 116.697 156.580 149.361 1.00 56.11 698 CYS A C 1
ATOM 3093 O O . CYS A 1 464 ? 116.669 156.032 148.255 1.00 60.59 698 CYS A O 1
ATOM 3096 N N . VAL A 1 465 ? 115.607 157.110 149.916 1.00 62.86 699 VAL A N 1
ATOM 3097 C CA . VAL A 1 465 ? 114.308 157.010 149.272 1.00 63.76 699 VAL A CA 1
ATOM 3098 C C . VAL A 1 465 ? 113.835 158.329 148.667 1.00 66.48 699 VAL A C 1
ATOM 3099 O O . VAL A 1 465 ? 113.050 158.304 147.712 1.00 65.90 699 VAL A O 1
ATOM 3103 N N . PHE A 1 466 ? 114.277 159.479 149.179 1.00 67.99 700 PHE A N 1
ATOM 3104 C CA . PHE A 1 466 ? 113.852 160.734 148.571 1.00 67.19 700 PHE A CA 1
ATOM 3105 C C . PHE A 1 466 ? 114.764 161.161 147.430 1.00 68.04 700 PHE A C 1
ATOM 3106 O O . PHE A 1 466 ? 114.465 162.151 146.754 1.00 71.26 700 PHE A O 1
ATOM 3114 N N . GLY A 1 467 ? 115.864 160.447 147.210 1.00 67.95 701 GLY A N 1
ATOM 3115 C CA . GLY A 1 467 ? 116.692 160.657 146.041 1.00 68.74 701 GLY A CA 1
ATOM 3116 C C . GLY A 1 467 ? 116.382 159.626 144.977 1.00 68.60 701 GLY A C 1
ATOM 3117 O O . GLY A 1 467 ? 116.436 159.916 143.779 1.00 68.42 701 GLY A O 1
ATOM 3118 N N . THR A 1 468 ? 116.059 158.407 145.415 1.00 62.78 702 THR A N 1
ATOM 3119 C CA . THR A 1 468 ? 115.602 157.381 144.484 1.00 62.02 702 THR A CA 1
ATOM 3120 C C . THR A 1 468 ? 114.269 157.770 143.855 1.00 66.28 702 THR A C 1
ATOM 3121 O O . THR A 1 468 ? 114.069 157.588 142.648 1.00 71.59 702 THR A O 1
ATOM 3125 N N . ALA A 1 469 ? 113.352 158.321 144.654 1.00 66.31 703 ALA A N 1
ATOM 3126 C CA . ALA A 1 469 ? 112.066 158.762 144.125 1.00 68.90 703 ALA A CA 1
ATOM 3127 C C . ALA A 1 469 ? 112.215 159.891 143.115 1.00 69.54 703 ALA A C 1
ATOM 3128 O O . ALA A 1 469 ? 111.324 160.083 142.281 1.00 70.85 703 ALA A O 1
ATOM 3130 N N . GLY A 1 470 ? 113.312 160.641 143.172 1.00 65.65 704 GLY A N 1
ATOM 3131 C CA . GLY A 1 470 ? 113.566 161.681 142.197 1.00 66.20 704 GLY A CA 1
ATOM 3132 C C . GLY A 1 470 ? 114.315 161.165 140.986 1.00 65.54 704 GLY A C 1
ATOM 3133 O O . GLY A 1 470 ? 113.989 161.516 139.848 1.00 65.47 704 GLY A O 1
ATOM 3134 N N . LEU A 1 471 ? 115.326 160.327 141.222 1.00 64.18 705 LEU A N 1
ATOM 3135 C CA . LEU A 1 471 ? 116.093 159.759 140.119 1.00 65.53 705 LEU A CA 1
ATOM 3136 C C . LEU A 1 471 ? 115.241 158.794 139.303 1.00 66.17 705 LEU A C 1
ATOM 3137 O O . LEU A 1 471 ? 115.008 159.008 138.108 1.00 67.78 705 LEU A O 1
ATOM 3142 N N . PHE A 1 472 ? 114.764 157.726 139.935 1.00 70.01 706 PHE A N 1
ATOM 3143 C CA . PHE A 1 472 ? 113.897 156.778 139.250 1.00 70.71 706 PHE A CA 1
ATOM 3144 C C . PHE A 1 472 ? 112.510 157.384 139.074 1.00 72.60 706 PHE A C 1
ATOM 3145 O O . PHE A 1 472 ? 111.919 157.899 140.029 1.00 67.75 706 PHE A O 1
ATOM 3153 N N . LEU A 1 473 ? 111.991 157.323 137.852 1.00 79.28 707 LEU A N 1
ATOM 3154 C CA . LEU A 1 473 ? 110.702 157.927 137.531 1.00 78.29 707 LEU A CA 1
ATOM 3155 C C . LEU A 1 473 ? 109.543 157.182 138.189 1.00 77.32 707 LEU A C 1
ATOM 3156 O O . LEU A 1 473 ? 109.746 156.212 138.919 1.00 78.41 707 LEU A O 1
ATOM 3161 N N . ALA B 2 24 ? 117.094 157.760 72.722 1.00 69.04 24 ALA B N 1
ATOM 3162 C CA . ALA B 2 24 ? 118.499 158.062 72.967 1.00 69.09 24 ALA B CA 1
ATOM 3163 C C . ALA B 2 24 ? 119.344 157.728 71.746 1.00 66.69 24 ALA B C 1
ATOM 3164 O O . ALA B 2 24 ? 120.281 156.938 71.831 1.00 62.95 24 ALA B O 1
ATOM 3166 N N . ASN B 2 25 ? 119.004 158.333 70.607 1.00 71.07 25 ASN B N 1
ATOM 3167 C CA . ASN B 2 25 ? 119.716 158.047 69.366 1.00 72.29 25 ASN B CA 1
ATOM 3168 C C . ASN B 2 25 ? 121.075 158.735 69.300 1.00 73.05 25 ASN B C 1
ATOM 3169 O O . ASN B 2 25 ? 121.985 158.229 68.634 1.00 70.20 25 ASN B O 1
ATOM 3174 N N . ALA B 2 26 ? 121.230 159.888 69.953 1.00 71.36 26 ALA B N 1
ATOM 3175 C CA . ALA B 2 26 ? 122.514 160.581 69.931 1.00 68.79 26 ALA B CA 1
ATOM 3176 C C . ALA B 2 26 ? 123.540 159.908 70.837 1.00 67.23 26 ALA B C 1
ATOM 3177 O O . ALA B 2 26 ? 124.715 159.787 70.469 1.00 66.31 26 ALA B O 1
ATOM 3179 N N . GLU B 2 27 ? 123.114 159.469 72.024 1.00 62.42 27 GLU B N 1
ATOM 3180 C CA . GLU B 2 27 ? 124.053 158.897 72.983 1.00 61.53 27 GLU B CA 1
ATOM 3181 C C . GLU B 2 27 ? 124.686 157.619 72.448 1.00 63.65 27 GLU B C 1
ATOM 3182 O O . GLU B 2 27 ? 125.886 157.388 72.637 1.00 65.95 27 GLU B O 1
ATOM 3188 N N . GLU B 2 28 ? 123.896 156.774 71.782 1.00 70.59 28 GLU B N 1
ATOM 3189 C CA . GLU B 2 28 ? 124.425 155.510 71.277 1.00 71.76 28 GLU B CA 1
ATOM 3190 C C . GLU B 2 28 ? 125.502 155.742 70.224 1.00 73.00 28 GLU B C 1
ATOM 3191 O O . GLU B 2 28 ? 126.581 155.140 70.284 1.00 69.92 28 GLU B O 1
ATOM 3197 N N . LYS B 2 29 ? 125.226 156.609 69.246 1.00 72.44 29 LYS B N 1
ATOM 3198 C CA . LYS B 2 29 ? 126.219 156.875 68.209 1.00 70.43 29 LYS B CA 1
ATOM 3199 C C . LYS B 2 29 ? 127.448 157.565 68.787 1.00 70.99 29 LYS B C 1
ATOM 3200 O O . LYS B 2 29 ? 128.580 157.233 68.413 1.00 71.99 29 LYS B O 1
ATOM 3206 N N . LEU B 2 30 ? 127.253 158.505 69.719 1.00 65.35 30 LEU B N 1
ATOM 3207 C CA . LEU B 2 30 ? 128.395 159.123 70.391 1.00 64.39 30 LEU B CA 1
ATOM 3208 C C . LEU B 2 30 ? 129.278 158.083 71.066 1.00 63.49 30 LEU B C 1
ATOM 3209 O O . LEU B 2 30 ? 130.494 158.044 70.839 1.00 61.67 30 LEU B O 1
ATOM 3214 N N . MET B 2 31 ? 128.682 157.228 71.898 1.00 66.66 31 MET B N 1
ATOM 3215 C CA . MET B 2 31 ? 129.469 156.261 72.652 1.00 63.99 31 MET B CA 1
ATOM 3216 C C . MET B 2 31 ? 130.155 155.272 71.719 1.00 66.02 31 MET B C 1
ATOM 3217 O O . MET B 2 31 ? 131.346 154.976 71.879 1.00 66.26 31 MET B O 1
ATOM 3222 N N . ASP B 2 32 ? 129.426 154.768 70.718 1.00 70.35 32 ASP B N 1
ATOM 3223 C CA . ASP B 2 32 ? 130.007 153.792 69.804 1.00 71.69 32 ASP B CA 1
ATOM 3224 C C . ASP B 2 32 ? 131.177 154.389 69.036 1.00 72.55 32 ASP B C 1
ATOM 3225 O O . ASP B 2 32 ? 132.264 153.806 68.997 1.00 72.11 32 ASP B O 1
ATOM 3230 N N . ASP B 2 33 ? 130.982 155.568 68.436 1.00 70.78 33 ASP B N 1
ATOM 3231 C CA . ASP B 2 33 ? 132.064 156.201 67.691 1.00 69.65 33 ASP B CA 1
ATOM 3232 C C . ASP B 2 33 ? 133.265 156.438 68.599 1.00 70.17 33 ASP B C 1
ATOM 3233 O O . ASP B 2 33 ? 134.378 155.980 68.306 1.00 72.67 33 ASP B O 1
ATOM 3238 N N . LEU B 2 34 ? 133.038 157.095 69.742 1.00 61.10 34 LEU B N 1
ATOM 3239 C CA . LEU B 2 34 ? 134.140 157.519 70.599 1.00 61.44 34 LEU B CA 1
ATOM 3240 C C . LEU B 2 34 ? 134.922 156.332 71.148 1.00 60.09 34 LEU B C 1
ATOM 3241 O O . LEU B 2 34 ? 136.155 156.376 71.217 1.00 59.48 34 LEU B O 1
ATOM 3246 N N . LEU B 2 35 ? 134.232 155.264 71.548 1.00 61.87 35 LEU B N 1
ATOM 3247 C CA . LEU B 2 35 ? 134.886 154.154 72.222 1.00 63.22 35 LEU B CA 1
ATOM 3248 C C . LEU B 2 35 ? 135.214 152.986 71.301 1.00 64.60 35 LEU B C 1
ATOM 3249 O O . LEU B 2 35 ? 135.804 152.006 71.765 1.00 64.11 35 LEU B O 1
ATOM 3254 N N . ASN B 2 36 ? 134.855 153.052 70.019 1.00 74.80 36 ASN B N 1
ATOM 3255 C CA . ASN B 2 36 ? 135.170 151.969 69.099 1.00 77.70 36 ASN B CA 1
ATOM 3256 C C . ASN B 2 36 ? 135.999 152.420 67.908 1.00 75.51 36 ASN B C 1
ATOM 3257 O O . ASN B 2 36 ? 136.996 151.768 67.576 1.00 73.86 36 ASN B O 1
ATOM 3262 N N . LYS B 2 37 ? 135.610 153.513 67.241 1.00 77.77 37 LYS B N 1
ATOM 3263 C CA . LYS B 2 37 ? 136.275 153.878 65.993 1.00 78.68 37 LYS B CA 1
ATOM 3264 C C . LYS B 2 37 ? 137.737 154.234 66.228 1.00 80.31 37 LYS B C 1
ATOM 3265 O O . LYS B 2 37 ? 138.613 153.844 65.447 1.00 78.73 37 LYS B O 1
ATOM 3271 N N . THR B 2 38 ? 138.020 154.972 67.302 1.00 81.54 38 THR B N 1
ATOM 3272 C CA . THR B 2 38 ? 139.401 155.266 67.661 1.00 77.96 38 THR B CA 1
ATOM 3273 C C . THR B 2 38 ? 140.114 154.039 68.217 1.00 76.52 38 THR B C 1
ATOM 3274 O O . THR B 2 38 ? 141.350 154.013 68.246 1.00 73.08 38 THR B O 1
ATOM 3278 N N . ARG B 2 39 ? 139.362 153.010 68.618 1.00 77.07 39 ARG B N 1
ATOM 3279 C CA . ARG B 2 39 ? 139.909 151.855 69.332 1.00 75.06 39 ARG B CA 1
ATOM 3280 C C . ARG B 2 39 ? 140.661 152.311 70.580 1.00 74.61 39 ARG B C 1
ATOM 3281 O O . ARG B 2 39 ? 141.772 151.862 70.870 1.00 75.17 39 ARG B O 1
ATOM 3289 N N . TYR B 2 40 ? 140.034 153.228 71.317 1.00 61.26 40 TYR B N 1
ATOM 3290 C CA . TYR B 2 40 ? 140.606 153.814 72.522 1.00 58.67 40 TYR B CA 1
ATOM 3291 C C . TYR B 2 40 ? 140.931 152.734 73.546 1.00 58.83 40 TYR B C 1
ATOM 3292 O O . TYR B 2 40 ? 140.028 152.094 74.094 1.00 60.61 40 TYR B O 1
ATOM 3301 N N . ASN B 2 41 ? 142.219 152.528 73.806 1.00 59.26 41 ASN B N 1
ATOM 3302 C CA . ASN B 2 41 ? 142.685 151.506 74.733 1.00 58.52 41 ASN B CA 1
ATOM 3303 C C . ASN B 2 41 ? 142.908 152.129 76.104 1.00 59.00 41 ASN B C 1
ATOM 3304 O O . ASN B 2 41 ? 143.617 153.133 76.227 1.00 56.73 41 ASN B O 1
ATOM 3309 N N . ASN B 2 42 ? 142.310 151.529 77.129 1.00 54.96 42 ASN B N 1
ATOM 3310 C CA . ASN B 2 42 ? 142.422 152.052 78.489 1.00 53.39 42 ASN B CA 1
ATOM 3311 C C . ASN B 2 42 ? 143.641 151.484 79.207 1.00 54.40 42 ASN B C 1
ATOM 3312 O O . ASN B 2 42 ? 143.568 151.043 80.351 1.00 54.41 42 ASN B O 1
ATOM 3317 N N . LEU B 2 43 ? 144.795 151.537 78.529 1.00 55.96 43 LEU B N 1
ATOM 3318 C CA . LEU B 2 43 ? 146.042 151.055 79.114 1.00 54.13 43 LEU B CA 1
ATOM 3319 C C . LEU B 2 43 ? 147.198 152.023 78.876 1.00 52.67 43 LEU B C 1
ATOM 3320 O O . LEU B 2 43 ? 148.343 151.682 79.194 1.00 52.62 43 LEU B O 1
ATOM 3325 N N . ILE B 2 44 ? 146.936 153.206 78.327 1.00 52.92 44 ILE B N 1
ATOM 3326 C CA . ILE B 2 44 ? 147.969 154.174 77.979 1.00 54.33 44 ILE B CA 1
ATOM 3327 C C . ILE B 2 44 ? 147.649 155.486 78.679 1.00 54.53 44 ILE B C 1
ATOM 3328 O O . ILE B 2 44 ? 146.523 155.987 78.582 1.00 56.41 44 ILE B O 1
ATOM 3333 N N . ARG B 2 45 ? 148.631 156.038 79.378 1.00 50.92 45 ARG B N 1
ATOM 3334 C CA . ARG B 2 45 ? 148.437 157.327 80.028 1.00 51.30 45 ARG B CA 1
ATOM 3335 C C . ARG B 2 45 ? 148.387 158.429 78.976 1.00 52.82 45 ARG B C 1
ATOM 3336 O O . ARG B 2 45 ? 149.282 158.509 78.126 1.00 49.52 45 ARG B O 1
ATOM 3344 N N . PRO B 2 46 ? 147.363 159.282 78.986 1.00 52.76 46 PRO B N 1
ATOM 3345 C CA . PRO B 2 46 ? 147.263 160.331 77.958 1.00 49.68 46 PRO B CA 1
ATOM 3346 C C . PRO B 2 46 ? 148.420 161.311 78.055 1.00 49.19 46 PRO B C 1
ATOM 3347 O O . PRO B 2 46 ? 148.590 162.003 79.061 1.00 54.41 46 PRO B O 1
ATOM 3351 N N . ALA B 2 47 ? 149.218 161.368 76.991 1.00 55.09 47 ALA B N 1
ATOM 3352 C CA . ALA B 2 47 ? 150.358 162.273 76.930 1.00 58.00 47 ALA B CA 1
ATOM 3353 C C . ALA B 2 47 ? 150.849 162.410 75.496 1.00 62.78 47 ALA B C 1
ATOM 3354 O O . ALA B 2 47 ? 151.090 161.405 74.819 1.00 64.33 47 ALA B O 1
ATOM 3356 N N . THR B 2 48 ? 151.003 163.643 75.024 1.00 64.21 48 THR B N 1
ATOM 3357 C CA . THR B 2 48 ? 151.469 163.924 73.671 1.00 63.51 48 THR B CA 1
ATOM 3358 C C . THR B 2 48 ? 152.611 164.931 73.711 1.00 63.34 48 THR B C 1
ATOM 3359 O O . THR B 2 48 ? 152.645 165.912 72.966 1.00 63.07 48 THR B O 1
ATOM 3363 N N . SER B 2 49 ? 153.564 164.696 74.604 1.00 65.27 49 SER B N 1
ATOM 3364 C CA . SER B 2 49 ? 154.724 165.566 74.747 1.00 67.67 49 SER B CA 1
ATOM 3365 C C . SER B 2 49 ? 155.865 164.737 75.325 1.00 70.04 49 SER B C 1
ATOM 3366 O O . SER B 2 49 ? 155.758 163.513 75.459 1.00 70.05 49 SER B O 1
ATOM 3369 N N . SER B 2 50 ? 156.971 165.407 75.659 1.00 71.98 50 SER B N 1
ATOM 3370 C CA . SER B 2 50 ? 158.133 164.703 76.192 1.00 69.26 50 SER B CA 1
ATOM 3371 C C . SER B 2 50 ? 157.810 164.037 77.523 1.00 67.64 50 SER B C 1
ATOM 3372 O O . SER B 2 50 ? 158.045 162.836 77.704 1.00 67.79 50 SER B O 1
ATOM 3375 N N . SER B 2 51 ? 157.263 164.801 78.467 1.00 62.39 51 SER B N 1
ATOM 3376 C CA . SER B 2 51 ? 156.882 164.268 79.770 1.00 62.80 51 SER B CA 1
ATOM 3377 C C . SER B 2 51 ? 155.376 164.322 79.981 1.00 63.04 51 SER B C 1
ATOM 3378 O O . SER B 2 51 ? 154.761 163.283 80.240 1.00 63.14 51 SER B O 1
ATOM 3381 N N . GLN B 2 52 ? 154.766 165.501 79.865 1.00 60.71 52 GLN B N 1
ATOM 3382 C CA . GLN B 2 52 ? 153.323 165.682 80.017 1.00 60.34 52 GLN B CA 1
ATOM 3383 C C . GLN B 2 52 ? 152.824 165.068 81.325 1.00 59.84 52 GLN B C 1
ATOM 3384 O O . GLN B 2 52 ? 152.050 164.109 81.345 1.00 57.99 52 GLN B O 1
ATOM 3390 N N . LEU B 2 53 ? 153.300 165.636 82.432 1.00 49.06 53 LEU B N 1
ATOM 3391 C CA . LEU B 2 53 ? 152.869 165.184 83.748 1.00 50.06 53 LEU B CA 1
ATOM 3392 C C . LEU B 2 53 ? 151.387 165.477 83.934 1.00 49.80 53 LEU B C 1
ATOM 3393 O O . LEU B 2 53 ? 150.994 166.634 84.116 1.00 50.65 53 LEU B O 1
ATOM 3398 N N . ILE B 2 54 ? 150.558 164.440 83.887 1.00 38.56 54 ILE B N 1
ATOM 3399 C CA . ILE B 2 54 ? 149.116 164.615 84.016 1.00 38.68 54 ILE B CA 1
ATOM 3400 C C . ILE B 2 54 ? 148.768 164.717 85.498 1.00 37.70 54 ILE B C 1
ATOM 3401 O O . ILE B 2 54 ? 148.921 163.753 86.254 1.00 39.88 54 ILE B O 1
ATOM 3406 N N . SER B 2 55 ? 148.314 165.894 85.917 1.00 27.98 55 SER B N 1
ATOM 3407 C CA . SER B 2 55 ? 148.043 166.163 87.321 1.00 27.35 55 SER B CA 1
ATOM 3408 C C . SER B 2 55 ? 146.684 165.608 87.722 1.00 23.46 55 SER B C 1
ATOM 3409 O O . SER B 2 55 ? 145.736 165.623 86.934 1.00 27.57 55 SER B O 1
ATOM 3412 N N . ILE B 2 56 ? 146.596 165.123 88.957 1.00 8.63 56 ILE B N 1
ATOM 3413 C CA . ILE B 2 56 ? 145.396 164.479 89.480 1.00 6.35 56 ILE B CA 1
ATOM 3414 C C . ILE B 2 56 ? 144.971 165.255 90.720 1.00 13.71 56 ILE B C 1
ATOM 3415 O O . ILE B 2 56 ? 145.603 165.146 91.776 1.00 28.01 56 ILE B O 1
ATOM 3420 N N . LYS B 2 57 ? 143.899 166.035 90.606 1.00 8.97 57 LYS B N 1
ATOM 3421 C CA . LYS B 2 57 ? 143.375 166.751 91.760 1.00 8.74 57 LYS B CA 1
ATOM 3422 C C . LYS B 2 57 ? 142.674 165.789 92.711 1.00 7.87 57 LYS B C 1
ATOM 3423 O O . LYS B 2 57 ? 142.044 164.820 92.285 1.00 21.68 57 LYS B O 1
ATOM 3429 N N . LEU B 2 58 ? 142.787 166.062 94.008 1.00 7.43 58 LEU B N 1
ATOM 3430 C CA . LEU B 2 58 ? 142.192 165.224 95.039 1.00 8.19 58 LEU B CA 1
ATOM 3431 C C . LEU B 2 58 ? 141.475 166.089 96.064 1.00 17.17 58 LEU B C 1
ATOM 3432 O O . LEU B 2 58 ? 141.964 167.159 96.435 1.00 25.54 58 LEU B O 1
ATOM 3437 N N . GLN B 2 59 ? 140.316 165.616 96.525 1.00 12.51 59 GLN B N 1
ATOM 3438 C CA . GLN B 2 59 ? 139.594 166.282 97.609 1.00 8.53 59 GLN B CA 1
ATOM 3439 C C . GLN B 2 59 ? 138.818 165.214 98.372 1.00 8.13 59 GLN B C 1
ATOM 3440 O O . GLN B 2 59 ? 137.717 164.837 97.962 1.00 22.19 59 GLN B O 1
ATOM 3446 N N . LEU B 2 60 ? 139.389 164.741 99.473 1.00 5.96 60 LEU B N 1
ATOM 3447 C CA . LEU B 2 60 ? 138.696 163.779 100.315 1.00 9.90 60 LEU B CA 1
ATOM 3448 C C . LEU B 2 60 ? 137.481 164.425 100.968 1.00 13.84 60 LEU B C 1
ATOM 3449 O O . LEU B 2 60 ? 137.485 165.611 101.305 1.00 23.54 60 LEU B O 1
ATOM 3454 N N . SER B 2 61 ? 136.428 163.631 101.139 1.00 9.92 61 SER B N 1
ATOM 3455 C CA . SER B 2 61 ? 135.191 164.090 101.758 1.00 11.45 61 SER B CA 1
ATOM 3456 C C . SER B 2 61 ? 134.738 163.049 102.768 1.00 18.22 61 SER B C 1
ATOM 3457 O O . SER B 2 61 ? 134.421 161.917 102.393 1.00 21.73 61 SER B O 1
ATOM 3460 N N . LEU B 2 62 ? 134.710 163.432 104.040 1.00 16.04 62 LEU B N 1
ATOM 3461 C CA . LEU B 2 62 ? 134.274 162.527 105.092 1.00 14.65 62 LEU B CA 1
ATOM 3462 C C . LEU B 2 62 ? 132.759 162.357 105.061 1.00 23.29 62 LEU B C 1
ATOM 3463 O O . LEU B 2 62 ? 132.023 163.232 104.602 1.00 28.50 62 LEU B O 1
ATOM 3468 N N . ALA B 2 63 ? 132.295 161.210 105.542 1.00 18.16 63 ALA B N 1
ATOM 3469 C CA . ALA B 2 63 ? 130.867 160.965 105.696 1.00 3.39 63 ALA B CA 1
ATOM 3470 C C . ALA B 2 63 ? 130.475 160.568 107.108 1.00 14.38 63 ALA B C 1
ATOM 3471 O O . ALA B 2 63 ? 129.443 161.025 107.603 1.00 18.83 63 ALA B O 1
ATOM 3473 N N . GLN B 2 64 ? 131.275 159.735 107.776 1.00 12.79 64 GLN B N 1
ATOM 3474 C CA . GLN B 2 64 ? 131.004 159.344 109.154 1.00 10.80 64 GLN B CA 1
ATOM 3475 C C . GLN B 2 64 ? 132.211 158.656 109.777 1.00 10.03 64 GLN B C 1
ATOM 3476 O O . GLN B 2 64 ? 132.781 157.737 109.183 1.00 17.05 64 GLN B O 1
ATOM 3482 N N . LEU B 2 65 ? 132.604 159.088 110.973 1.00 11.02 65 LEU B N 1
ATOM 3483 C CA . LEU B 2 65 ? 133.664 158.424 111.726 1.00 15.90 65 LEU B CA 1
ATOM 3484 C C . LEU B 2 65 ? 133.063 157.214 112.429 1.00 16.78 65 LEU B C 1
ATOM 3485 O O . LEU B 2 65 ? 132.320 157.362 113.404 1.00 23.38 65 LEU B O 1
ATOM 3490 N N . ILE B 2 66 ? 133.381 156.015 111.942 1.00 14.11 66 ILE B N 1
ATOM 3491 C CA . ILE B 2 66 ? 132.727 154.815 112.455 1.00 15.85 66 ILE B CA 1
ATOM 3492 C C . ILE B 2 66 ? 133.242 154.480 113.850 1.00 15.62 66 ILE B C 1
ATOM 3493 O O . ILE B 2 66 ? 132.488 154.501 114.829 1.00 23.15 66 ILE B O 1
ATOM 3498 N N . SER B 2 67 ? 134.533 154.177 113.963 1.00 13.95 67 SER B N 1
ATOM 3499 C CA . SER B 2 67 ? 135.082 153.741 115.239 1.00 18.39 67 SER B CA 1
ATOM 3500 C C . SER B 2 67 ? 136.597 153.862 115.215 1.00 19.75 67 SER B C 1
ATOM 3501 O O . SER B 2 67 ? 137.225 153.838 114.154 1.00 27.89 67 SER B O 1
ATOM 3504 N N . VAL B 2 68 ? 137.171 153.990 116.408 1.00 17.36 68 VAL B N 1
ATOM 3505 C CA . VAL B 2 68 ? 138.613 153.940 116.618 1.00 12.91 68 VAL B CA 1
ATOM 3506 C C . VAL B 2 68 ? 138.881 152.865 117.658 1.00 18.26 68 VAL B C 1
ATOM 3507 O O . VAL B 2 68 ? 138.351 152.930 118.774 1.00 26.07 68 VAL B O 1
ATOM 3511 N N . ASN B 2 69 ? 139.699 151.880 117.299 1.00 20.07 69 ASN B N 1
ATOM 3512 C CA . ASN B 2 69 ? 140.021 150.762 118.180 1.00 16.42 69 ASN B CA 1
ATOM 3513 C C . ASN B 2 69 ? 141.405 150.995 118.773 1.00 21.27 69 ASN B C 1
ATOM 3514 O O . ASN B 2 69 ? 142.413 150.907 118.065 1.00 25.66 69 ASN B O 1
ATOM 3519 N N . GLU B 2 70 ? 141.451 151.285 120.072 1.00 25.18 70 GLU B N 1
ATOM 3520 C CA . GLU B 2 70 ? 142.710 151.587 120.737 1.00 28.31 70 GLU B CA 1
ATOM 3521 C C . GLU B 2 70 ? 143.496 150.343 121.129 1.00 32.59 70 GLU B C 1
ATOM 3522 O O . GLU B 2 70 ? 144.658 150.469 121.529 1.00 33.47 70 GLU B O 1
ATOM 3528 N N . ARG B 2 71 ? 142.904 149.153 121.023 1.00 30.91 71 ARG B N 1
ATOM 3529 C CA . ARG B 2 71 ? 143.633 147.935 121.357 1.00 28.69 71 ARG B CA 1
ATOM 3530 C C . ARG B 2 71 ? 144.489 147.465 120.186 1.00 27.03 71 ARG B C 1
ATOM 3531 O O . ARG B 2 71 ? 145.657 147.107 120.367 1.00 29.60 71 ARG B O 1
ATOM 3539 N N . GLU B 2 72 ? 143.924 147.459 118.980 1.00 24.18 72 GLU B N 1
ATOM 3540 C CA . GLU B 2 72 ? 144.651 147.086 117.775 1.00 28.28 72 GLU B CA 1
ATOM 3541 C C . GLU B 2 72 ? 145.155 148.289 116.989 1.00 30.99 72 GLU B C 1
ATOM 3542 O O . GLU B 2 72 ? 145.789 148.105 115.945 1.00 34.24 72 GLU B O 1
ATOM 3548 N N . GLN B 2 73 ? 144.890 149.509 117.464 1.00 25.01 73 GLN B N 1
ATOM 3549 C CA . GLN B 2 73 ? 145.380 150.738 116.837 1.00 20.28 73 GLN B CA 1
ATOM 3550 C C . GLN B 2 73 ? 144.918 150.848 115.384 1.00 20.22 73 GLN B C 1
ATOM 3551 O O . GLN B 2 73 ? 145.697 151.156 114.480 1.00 20.98 73 GLN B O 1
ATOM 3557 N N . ILE B 2 74 ? 143.629 150.597 115.164 1.00 18.41 74 ILE B N 1
ATOM 3558 C CA . ILE B 2 74 ? 143.029 150.615 113.835 1.00 12.59 74 ILE B CA 1
ATOM 3559 C C . ILE B 2 74 ? 141.789 151.496 113.878 1.00 13.67 74 ILE B C 1
ATOM 3560 O O . ILE B 2 74 ? 140.953 151.354 114.777 1.00 25.57 74 ILE B O 1
ATOM 3565 N N . MET B 2 75 ? 141.671 152.403 112.911 1.00 13.89 75 MET B N 1
ATOM 3566 C CA . MET B 2 75 ? 140.566 153.347 112.839 1.00 12.88 75 MET B CA 1
ATOM 3567 C C . MET B 2 75 ? 139.832 153.188 111.513 1.00 18.23 75 MET B C 1
ATOM 3568 O O . MET B 2 75 ? 140.459 153.045 110.460 1.00 27.97 75 MET B O 1
ATOM 3573 N N . THR B 2 76 ? 138.501 153.213 111.572 1.00 16.57 76 THR B N 1
ATOM 3574 C CA . THR B 2 76 ? 137.640 152.931 110.429 1.00 12.23 76 THR B CA 1
ATOM 3575 C C . THR B 2 76 ? 136.833 154.172 110.072 1.00 10.07 76 THR B C 1
ATOM 3576 O O . THR B 2 76 ? 136.253 154.811 110.954 1.00 16.09 76 THR B O 1
ATOM 3580 N N . THR B 2 77 ? 136.792 154.506 108.781 1.00 6.59 77 THR B N 1
ATOM 3581 C CA . THR B 2 77 ? 136.088 155.700 108.327 1.00 15.36 77 THR B CA 1
ATOM 3582 C C . THR B 2 77 ? 135.150 155.432 107.157 1.00 17.70 77 THR B C 1
ATOM 3583 O O . THR B 2 77 ? 134.956 154.283 106.750 1.00 23.71 77 THR B O 1
ATOM 3587 N N . ASN B 2 78 ? 134.569 156.502 106.615 1.00 10.89 78 ASN B N 1
ATOM 3588 C CA . ASN B 2 78 ? 133.626 156.420 105.501 1.00 5.07 78 ASN B CA 1
ATOM 3589 C C . ASN B 2 78 ? 133.831 157.686 104.673 1.00 12.92 78 ASN B C 1
ATOM 3590 O O . ASN B 2 78 ? 133.297 158.742 105.019 1.00 22.89 78 ASN B O 1
ATOM 3595 N N . VAL B 2 79 ? 134.605 157.579 103.594 1.00 11.06 79 VAL B N 1
ATOM 3596 C CA . VAL B 2 79 ? 135.036 158.745 102.837 1.00 7.41 79 VAL B CA 1
ATOM 3597 C C . VAL B 2 79 ? 134.626 158.598 101.377 1.00 17.81 79 VAL B C 1
ATOM 3598 O O . VAL B 2 79 ? 134.348 157.501 100.888 1.00 29.14 79 VAL B O 1
ATOM 3602 N N . TRP B 2 80 ? 134.589 159.734 100.682 1.00 13.64 80 TRP B N 1
ATOM 3603 C CA . TRP B 2 80 ? 134.326 159.801 99.245 1.00 10.92 80 TRP B CA 1
ATOM 3604 C C . TRP B 2 80 ? 135.506 160.513 98.589 1.00 13.36 80 TRP B C 1
ATOM 3605 O O . TRP B 2 80 ? 135.512 161.740 98.476 1.00 23.03 80 TRP B O 1
ATOM 3616 N N . LEU B 2 81 ? 136.503 159.747 98.158 1.00 3.17 81 LEU B N 1
ATOM 3617 C CA . LEU B 2 81 ? 137.632 160.332 97.449 1.00 9.42 81 LEU B CA 1
ATOM 3618 C C . LEU B 2 81 ? 137.191 160.831 96.079 1.00 13.34 81 LEU B C 1
ATOM 3619 O O . LEU B 2 81 ? 136.388 160.190 95.399 1.00 30.11 81 LEU B O 1
ATOM 3624 N N . LYS B 2 82 ? 137.717 161.982 95.675 1.00 17.34 82 LYS B N 1
ATOM 3625 C CA . LYS B 2 82 ? 137.356 162.609 94.411 1.00 18.01 82 LYS B CA 1
ATOM 3626 C C . LYS B 2 82 ? 138.614 162.855 93.593 1.00 28.40 82 LYS B C 1
ATOM 3627 O O . LYS B 2 82 ? 139.593 163.405 94.105 1.00 42.41 82 LYS B O 1
ATOM 3633 N N . GLN B 2 83 ? 138.586 162.447 92.326 1.00 24.98 83 GLN B N 1
ATOM 3634 C CA . GLN B 2 83 ? 139.721 162.590 91.426 1.00 22.32 83 GLN B CA 1
ATOM 3635 C C . GLN B 2 83 ? 139.262 163.240 90.131 1.00 17.77 83 GLN B C 1
ATOM 3636 O O . GLN B 2 83 ? 138.195 162.907 89.608 1.00 38.54 83 GLN B O 1
ATOM 3642 N N . GLU B 2 84 ? 140.062 164.173 89.617 1.00 2.92 84 GLU B N 1
ATOM 3643 C CA . GLU B 2 84 ? 139.754 164.848 88.360 1.00 7.27 84 GLU B CA 1
ATOM 3644 C C . GLU B 2 84 ? 141.034 165.043 87.564 1.00 16.89 84 GLU B C 1
ATOM 3645 O O . GLU B 2 84 ? 141.984 165.655 88.057 1.00 29.16 84 GLU B O 1
ATOM 3651 N N . TRP B 2 85 ? 141.052 164.534 86.332 1.00 11.11 85 TRP B N 1
ATOM 3652 C CA . TRP B 2 85 ? 142.144 164.806 85.407 1.00 5.82 85 TRP B CA 1
ATOM 3653 C C . TRP B 2 85 ? 141.588 165.273 84.070 1.00 11.86 85 TRP B C 1
ATOM 3654 O O . TRP B 2 85 ? 140.388 165.534 83.952 1.00 23.48 85 TRP B O 1
ATOM 3665 N N . THR B 2 86 ? 142.445 165.388 83.058 1.00 20.22 86 THR B N 1
ATOM 3666 C CA . THR B 2 86 ? 142.039 165.850 81.734 1.00 21.54 86 THR B CA 1
ATOM 3667 C C . THR B 2 86 ? 142.558 164.870 80.693 1.00 26.16 86 THR B C 1
ATOM 3668 O O . THR B 2 86 ? 143.766 164.804 80.445 1.00 31.73 86 THR B O 1
ATOM 3672 N N . ASP B 2 87 ? 141.649 164.117 80.082 1.00 35.00 87 ASP B N 1
ATOM 3673 C CA . ASP B 2 87 ? 141.984 163.168 79.030 1.00 34.75 87 ASP B CA 1
ATOM 3674 C C . ASP B 2 87 ? 141.721 163.824 77.681 1.00 39.32 87 ASP B C 1
ATOM 3675 O O . ASP B 2 87 ? 140.590 164.227 77.394 1.00 44.84 87 ASP B O 1
ATOM 3680 N N . TYR B 2 88 ? 142.760 163.921 76.855 1.00 41.87 88 TYR B N 1
ATOM 3681 C CA . TYR B 2 88 ? 142.657 164.620 75.581 1.00 43.06 88 TYR B CA 1
ATOM 3682 C C . TYR B 2 88 ? 142.068 163.760 74.470 1.00 44.95 88 TYR B C 1
ATOM 3683 O O . TYR B 2 88 ? 141.867 164.267 73.362 1.00 39.95 88 TYR B O 1
ATOM 3692 N N . ARG B 2 89 ? 141.790 162.486 74.732 1.00 49.55 89 ARG B N 1
ATOM 3693 C CA . ARG B 2 89 ? 141.232 161.591 73.728 1.00 45.81 89 ARG B CA 1
ATOM 3694 C C . ARG B 2 89 ? 139.712 161.525 73.765 1.00 47.77 89 ARG B C 1
ATOM 3695 O O . ARG B 2 89 ? 139.121 160.786 72.970 1.00 46.78 89 ARG B O 1
ATOM 3703 N N . LEU B 2 90 ? 139.065 162.271 74.658 1.00 47.38 90 LEU B N 1
ATOM 3704 C CA . LEU B 2 90 ? 137.608 162.275 74.788 1.00 42.92 90 LEU B CA 1
ATOM 3705 C C . LEU B 2 90 ? 137.125 163.715 74.656 1.00 41.20 90 LEU B C 1
ATOM 3706 O O . LEU B 2 90 ? 136.874 164.391 75.654 1.00 41.19 90 LEU B O 1
ATOM 3711 N N . THR B 2 91 ? 136.965 164.169 73.411 1.00 42.94 91 THR B N 1
ATOM 3712 C CA . THR B 2 91 ? 136.534 165.539 73.123 1.00 42.42 91 THR B CA 1
ATOM 3713 C C . THR B 2 91 ? 135.751 165.508 71.814 1.00 44.99 91 THR B C 1
ATOM 3714 O O . THR B 2 91 ? 136.350 165.489 70.735 1.00 46.87 91 THR B O 1
ATOM 3718 N N . TRP B 2 92 ? 134.426 165.507 71.910 1.00 46.37 92 TRP B N 1
ATOM 3719 C CA . TRP B 2 92 ? 133.590 165.582 70.722 1.00 48.42 92 TRP B CA 1
ATOM 3720 C C . TRP B 2 92 ? 133.284 167.048 70.418 1.00 49.14 92 TRP B C 1
ATOM 3721 O O . TRP B 2 92 ? 133.864 167.962 71.010 1.00 50.68 92 TRP B O 1
ATOM 3732 N N . ASN B 2 93 ? 132.367 167.289 69.481 1.00 57.12 93 ASN B N 1
ATOM 3733 C CA . ASN B 2 93 ? 132.051 168.645 69.052 1.00 61.64 93 ASN B CA 1
ATOM 3734 C C . ASN B 2 93 ? 130.862 169.235 69.801 1.00 60.03 93 ASN B C 1
ATOM 3735 O O . ASN B 2 93 ? 130.806 170.458 69.972 1.00 58.44 93 ASN B O 1
ATOM 3740 N N . SER B 2 94 ? 129.935 168.399 70.267 1.00 59.22 94 SER B N 1
ATOM 3741 C CA . SER B 2 94 ? 128.772 168.783 71.064 1.00 62.31 94 SER B CA 1
ATOM 3742 C C . SER B 2 94 ? 127.763 169.626 70.294 1.00 62.00 94 SER B C 1
ATOM 3743 O O . SER B 2 94 ? 126.883 170.240 70.908 1.00 62.62 94 SER B O 1
ATOM 3746 N N . SER B 2 95 ? 127.868 169.685 68.969 1.00 66.61 95 SER B N 1
ATOM 3747 C CA . SER B 2 95 ? 126.824 170.288 68.150 1.00 68.19 95 SER B CA 1
ATOM 3748 C C . SER B 2 95 ? 126.480 169.333 67.016 1.00 68.99 95 SER B C 1
ATOM 3749 O O . SER B 2 95 ? 125.345 169.308 66.529 1.00 67.08 95 SER B O 1
ATOM 3752 N N . ARG B 2 96 ? 127.471 168.550 66.584 1.00 72.74 96 ARG B N 1
ATOM 3753 C CA . ARG B 2 96 ? 127.225 167.527 65.576 1.00 72.66 96 ARG B CA 1
ATOM 3754 C C . ARG B 2 96 ? 126.426 166.370 66.165 1.00 74.11 96 ARG B C 1
ATOM 3755 O O . ARG B 2 96 ? 125.588 165.772 65.479 1.00 76.10 96 ARG B O 1
ATOM 3763 N N . TYR B 2 97 ? 126.680 166.037 67.428 1.00 68.12 97 TYR B N 1
ATOM 3764 C CA . TYR B 2 97 ? 125.929 165.004 68.145 1.00 67.49 97 TYR B CA 1
ATOM 3765 C C . TYR B 2 97 ? 124.742 165.594 68.901 1.00 68.96 97 TYR B C 1
ATOM 3766 O O . TYR B 2 97 ? 124.544 165.312 70.082 1.00 69.72 97 TYR B O 1
ATOM 3775 N N . GLU B 2 98 ? 123.948 166.427 68.225 1.00 69.79 98 GLU B N 1
ATOM 3776 C CA . GLU B 2 98 ? 122.677 166.941 68.753 1.00 70.20 98 GLU B CA 1
ATOM 3777 C C . GLU B 2 98 ? 122.837 167.565 70.148 1.00 69.41 98 GLU B C 1
ATOM 3778 O O . GLU B 2 98 ? 121.868 167.728 70.893 1.00 66.62 98 GLU B O 1
ATOM 3784 N N . GLY B 2 99 ? 124.063 167.928 70.516 1.00 70.59 99 GLY B N 1
ATOM 3785 C CA . GLY B 2 99 ? 124.304 168.599 71.781 1.00 69.43 99 GLY B CA 1
ATOM 3786 C C . GLY B 2 99 ? 124.080 167.767 73.030 1.00 67.80 99 GLY B C 1
ATOM 3787 O O . GLY B 2 99 ? 123.133 168.017 73.781 1.00 65.51 99 GLY B O 1
ATOM 3788 N N . VAL B 2 100 ? 124.940 166.781 73.271 1.00 61.54 100 VAL B N 1
ATOM 3789 C CA . VAL B 2 100 ? 124.828 165.952 74.470 1.00 61.44 100 VAL B CA 1
ATOM 3790 C C . VAL B 2 100 ? 125.528 166.595 75.664 1.00 62.90 100 VAL B C 1
ATOM 3791 O O . VAL B 2 100 ? 124.994 166.596 76.777 1.00 64.13 100 VAL B O 1
ATOM 3795 N N . ASN B 2 101 ? 126.731 167.135 75.463 1.00 47.90 101 ASN B N 1
ATOM 3796 C CA . ASN B 2 101 ? 127.474 167.970 76.406 1.00 45.59 101 ASN B CA 1
ATOM 3797 C C . ASN B 2 101 ? 127.962 167.227 77.647 1.00 44.58 101 ASN B C 1
ATOM 3798 O O . ASN B 2 101 ? 128.689 167.822 78.450 1.00 45.67 101 ASN B O 1
ATOM 3803 N N . ILE B 2 102 ? 127.607 165.957 77.835 1.00 38.86 102 ILE B N 1
ATOM 3804 C CA . ILE B 2 102 ? 127.980 165.226 79.042 1.00 34.58 102 ILE B CA 1
ATOM 3805 C C . ILE B 2 102 ? 127.817 163.737 78.777 1.00 36.80 102 ILE B C 1
ATOM 3806 O O . ILE B 2 102 ? 127.114 163.328 77.852 1.00 43.30 102 ILE B O 1
ATOM 3811 N N . LEU B 2 103 ? 128.480 162.919 79.592 1.00 28.40 103 LEU B N 1
ATOM 3812 C CA . LEU B 2 103 ? 128.447 161.473 79.427 1.00 27.94 103 LEU B CA 1
ATOM 3813 C C . LEU B 2 103 ? 128.591 160.800 80.783 1.00 33.56 103 LEU B C 1
ATOM 3814 O O . LEU B 2 103 ? 129.000 161.419 81.767 1.00 42.20 103 LEU B O 1
ATOM 3819 N N . ARG B 2 104 ? 128.243 159.516 80.819 1.00 27.88 104 ARG B N 1
ATOM 3820 C CA . ARG B 2 104 ? 128.277 158.695 82.026 1.00 24.57 104 ARG B CA 1
ATOM 3821 C C . ARG B 2 104 ? 128.927 157.348 81.736 1.00 29.10 104 ARG B C 1
ATOM 3822 O O . ARG B 2 104 ? 128.385 156.287 82.052 1.00 35.96 104 ARG B O 1
ATOM 3830 N N . ILE B 2 105 ? 130.098 157.379 81.107 1.00 28.90 105 ILE B N 1
ATOM 3831 C CA . ILE B 2 105 ? 130.801 156.140 80.753 1.00 31.26 105 ILE B CA 1
ATOM 3832 C C . ILE B 2 105 ? 131.130 155.360 82.021 1.00 38.83 105 ILE B C 1
ATOM 3833 O O . ILE B 2 105 ? 131.586 155.958 83.016 1.00 43.83 105 ILE B O 1
ATOM 3838 N N . PRO B 2 106 ? 130.917 154.046 82.054 1.00 39.95 106 PRO B N 1
ATOM 3839 C CA . PRO B 2 106 ? 131.301 153.261 83.232 1.00 35.47 106 PRO B CA 1
ATOM 3840 C C . PRO B 2 106 ? 132.810 153.236 83.426 1.00 40.88 106 PRO B C 1
ATOM 3841 O O . PRO B 2 106 ? 133.592 153.514 82.515 1.00 40.34 106 PRO B O 1
ATOM 3845 N N . ALA B 2 107 ? 133.208 152.885 84.653 1.00 42.81 107 ALA B N 1
ATOM 3846 C CA . ALA B 2 107 ? 134.593 153.073 85.078 1.00 38.06 107 ALA B CA 1
ATOM 3847 C C . ALA B 2 107 ? 135.567 152.235 84.260 1.00 41.21 107 ALA B C 1
ATOM 3848 O O . ALA B 2 107 ? 136.626 152.728 83.855 1.00 44.61 107 ALA B O 1
ATOM 3850 N N . LYS B 2 108 ? 135.239 150.969 84.006 1.00 47.79 108 LYS B N 1
ATOM 3851 C CA . LYS B 2 108 ? 136.223 150.087 83.389 1.00 50.28 108 LYS B CA 1
ATOM 3852 C C . LYS B 2 108 ? 136.262 150.260 81.876 1.00 49.91 108 LYS B C 1
ATOM 3853 O O . LYS B 2 108 ? 136.240 149.277 81.128 1.00 48.93 108 LYS B O 1
ATOM 3859 N N . ARG B 2 109 ? 136.336 151.510 81.422 1.00 49.15 109 ARG B N 1
ATOM 3860 C CA . ARG B 2 109 ? 136.584 151.820 80.022 1.00 49.23 109 ARG B CA 1
ATOM 3861 C C . ARG B 2 109 ? 137.527 153.001 79.849 1.00 48.71 109 ARG B C 1
ATOM 3862 O O . ARG B 2 109 ? 137.890 153.316 78.712 1.00 51.99 109 ARG B O 1
ATOM 3870 N N . ILE B 2 110 ? 137.940 153.651 80.935 1.00 39.41 110 ILE B N 1
ATOM 3871 C CA . ILE B 2 110 ? 138.718 154.883 80.904 1.00 39.62 110 ILE B CA 1
ATOM 3872 C C . ILE B 2 110 ? 140.029 154.633 81.635 1.00 38.63 110 ILE B C 1
ATOM 3873 O O . ILE B 2 110 ? 140.058 153.911 82.637 1.00 44.40 110 ILE B O 1
ATOM 3878 N N . TRP B 2 111 ? 141.114 155.211 81.124 1.00 32.22 111 TRP B N 1
ATOM 3879 C CA . TRP B 2 111 ? 142.387 155.158 81.831 1.00 34.68 111 TRP B CA 1
ATOM 3880 C C . TRP B 2 111 ? 142.256 155.794 83.210 1.00 35.70 111 TRP B C 1
ATOM 3881 O O . TRP B 2 111 ? 141.647 156.854 83.367 1.00 48.80 111 TRP B O 1
ATOM 3892 N N . LEU B 2 112 ? 142.835 155.141 84.213 1.00 25.61 112 LEU B N 1
ATOM 3893 C CA . LEU B 2 112 ? 142.760 155.592 85.592 1.00 26.49 112 LEU B CA 1
ATOM 3894 C C . LEU B 2 112 ? 144.156 155.677 86.189 1.00 29.60 112 LEU B C 1
ATOM 3895 O O . LEU B 2 112 ? 145.065 154.967 85.749 1.00 35.95 112 LEU B O 1
ATOM 3900 N N . PRO B 2 113 ? 144.359 156.537 87.191 1.00 21.96 113 PRO B N 1
ATOM 3901 C CA . PRO B 2 113 ? 145.693 156.687 87.784 1.00 25.20 113 PRO B CA 1
ATOM 3902 C C . PRO B 2 113 ? 145.994 155.766 88.956 1.00 29.07 113 PRO B C 1
ATOM 3903 O O . PRO B 2 113 ? 147.147 155.747 89.411 1.00 32.54 113 PRO B O 1
ATOM 3907 N N . ASP B 2 114 ? 145.010 155.015 89.455 1.00 26.67 114 ASP B N 1
ATOM 3908 C CA . ASP B 2 114 ? 145.209 154.003 90.495 1.00 25.08 114 ASP B CA 1
ATOM 3909 C C . ASP B 2 114 ? 145.801 154.620 91.768 1.00 29.84 114 ASP B C 1
ATOM 3910 O O . ASP B 2 114 ? 146.925 154.329 92.178 1.00 30.62 114 ASP B O 1
ATOM 3915 N N . ILE B 2 115 ? 145.005 155.490 92.383 1.00 29.31 115 ILE B N 1
ATOM 3916 C CA . ILE B 2 115 ? 145.355 156.103 93.661 1.00 16.01 115 ILE B CA 1
ATOM 3917 C C . ILE B 2 115 ? 144.719 155.282 94.775 1.00 12.42 115 ILE B C 1
ATOM 3918 O O . ILE B 2 115 ? 143.496 155.117 94.813 1.00 21.68 115 ILE B O 1
ATOM 3923 N N . VAL B 2 116 ? 145.546 154.767 95.687 1.00 12.69 116 VAL B N 1
ATOM 3924 C CA . VAL B 2 116 ? 145.082 153.876 96.742 1.00 17.81 116 VAL B CA 1
ATOM 3925 C C . VAL B 2 116 ? 145.731 154.264 98.064 1.00 22.55 116 VAL B C 1
ATOM 3926 O O . VAL B 2 116 ? 146.783 154.903 98.105 1.00 25.16 116 VAL B O 1
ATOM 3930 N N . LEU B 2 117 ? 145.082 153.860 99.155 1.00 20.23 117 LEU B N 1
ATOM 3931 C CA . LEU B 2 117 ? 145.636 154.071 100.486 1.00 15.54 117 LEU B CA 1
ATOM 3932 C C . LEU B 2 117 ? 146.902 153.240 100.658 1.00 21.88 117 LEU B C 1
ATOM 3933 O O . LEU B 2 117 ? 146.938 152.064 100.287 1.00 36.03 117 LEU B O 1
ATOM 3938 N N . TYR B 2 118 ? 147.944 153.849 101.223 1.00 15.93 118 TYR B N 1
ATOM 3939 C CA . TYR B 2 118 ? 149.254 153.216 101.305 1.00 14.43 118 TYR B CA 1
ATOM 3940 C C . TYR B 2 118 ? 149.660 152.850 102.726 1.00 23.32 118 TYR B C 1
ATOM 3941 O O . TYR B 2 118 ? 150.832 152.539 102.959 1.00 26.38 118 TYR B O 1
ATOM 3950 N N . ASN B 2 119 ? 148.736 152.886 103.682 1.00 22.75 119 ASN B N 1
ATOM 3951 C CA . ASN B 2 119 ? 149.016 152.419 105.036 1.00 19.15 119 ASN B CA 1
ATOM 3952 C C . ASN B 2 119 ? 147.848 151.593 105.560 1.00 22.24 119 ASN B C 1
ATOM 3953 O O . ASN B 2 119 ? 147.422 151.740 106.709 1.00 30.44 119 ASN B O 1
ATOM 3958 N N . ASN B 2 120 ? 147.326 150.703 104.721 1.00 19.47 120 ASN B N 1
ATOM 3959 C CA . ASN B 2 120 ? 146.180 149.890 105.091 1.00 22.38 120 ASN B CA 1
ATOM 3960 C C . ASN B 2 120 ? 146.537 148.935 106.227 1.00 31.17 120 ASN B C 1
ATOM 3961 O O . ASN B 2 120 ? 147.700 148.582 106.439 1.00 36.93 120 ASN B O 1
ATOM 3966 N N . ALA B 2 121 ? 145.510 148.518 106.966 1.00 31.41 121 ALA B N 1
ATOM 3967 C CA . ALA B 2 121 ? 145.700 147.658 108.130 1.00 28.92 121 ALA B CA 1
ATOM 3968 C C . ALA B 2 121 ? 145.705 146.179 107.752 1.00 29.51 121 ALA B C 1
ATOM 3969 O O . ALA B 2 121 ? 146.676 145.466 108.028 1.00 29.80 121 ALA B O 1
ATOM 3971 N N . ASP B 2 122 ? 144.624 145.703 107.128 1.00 33.50 122 ASP B N 1
ATOM 3972 C CA . ASP B 2 122 ? 144.535 144.287 106.785 1.00 38.39 122 ASP B CA 1
ATOM 3973 C C . ASP B 2 122 ? 145.601 143.895 105.769 1.00 39.07 122 ASP B C 1
ATOM 3974 O O . ASP B 2 122 ? 146.204 142.820 105.875 1.00 37.66 122 ASP B O 1
ATOM 3979 N N . GLY B 2 123 ? 145.851 144.749 104.781 1.00 42.97 123 GLY B N 1
ATOM 3980 C CA . GLY B 2 123 ? 146.906 144.486 103.824 1.00 44.06 123 GLY B CA 1
ATOM 3981 C C . GLY B 2 123 ? 146.555 144.819 102.389 1.00 47.70 123 GLY B C 1
ATOM 3982 O O . GLY B 2 123 ? 147.439 145.157 101.596 1.00 49.06 123 GLY B O 1
ATOM 3983 N N . THR B 2 124 ? 145.276 144.725 102.038 1.00 46.88 124 THR B N 1
ATOM 3984 C CA . THR B 2 124 ? 144.866 145.005 100.671 1.00 51.32 124 THR B CA 1
ATOM 3985 C C . THR B 2 124 ? 144.926 146.503 100.384 1.00 54.55 124 THR B C 1
ATOM 3986 O O . THR B 2 124 ? 144.864 147.344 101.285 1.00 55.37 124 THR B O 1
ATOM 3990 N N . TYR B 2 125 ? 145.060 146.831 99.099 1.00 50.21 125 TYR B N 1
ATOM 3991 C CA . TYR B 2 125 ? 145.137 148.213 98.653 1.00 48.10 125 TYR B CA 1
ATOM 3992 C C . TYR B 2 125 ? 143.967 148.633 97.774 1.00 52.80 125 TYR B C 1
ATOM 3993 O O . TYR B 2 125 ? 143.767 149.836 97.579 1.00 48.52 125 TYR B O 1
ATOM 4002 N N . GLU B 2 126 ? 143.186 147.685 97.261 1.00 65.36 126 GLU B N 1
ATOM 4003 C CA . GLU B 2 126 ? 142.222 147.980 96.209 1.00 63.01 126 GLU B CA 1
ATOM 4004 C C . GLU B 2 126 ? 141.127 148.921 96.699 1.00 64.43 126 GLU B C 1
ATOM 4005 O O . GLU B 2 126 ? 140.813 148.986 97.891 1.00 66.78 126 GLU B O 1
ATOM 4011 N N . VAL B 2 127 ? 140.547 149.657 95.755 1.00 66.04 127 VAL B N 1
ATOM 4012 C CA . VAL B 2 127 ? 139.484 150.605 96.046 1.00 66.56 127 VAL B CA 1
ATOM 4013 C C . VAL B 2 127 ? 138.148 149.870 96.047 1.00 67.46 127 VAL B C 1
ATOM 4014 O O . VAL B 2 127 ? 138.033 148.730 95.590 1.00 64.51 127 VAL B O 1
ATOM 4018 N N . SER B 2 128 ? 137.121 150.537 96.573 1.00 58.94 128 SER B N 1
ATOM 4019 C CA . SER B 2 128 ? 135.786 149.963 96.693 1.00 57.24 128 SER B CA 1
ATOM 4020 C C . SER B 2 128 ? 135.030 150.020 95.371 1.00 57.01 128 SER B C 1
ATOM 4021 O O . SER B 2 128 ? 135.637 150.195 94.310 1.00 56.07 128 SER B O 1
ATOM 4024 N N . VAL B 2 129 ? 133.704 149.847 95.445 1.00 50.68 129 VAL B N 1
ATOM 4025 C CA . VAL B 2 129 ? 132.862 149.643 94.269 1.00 51.61 129 VAL B CA 1
ATOM 4026 C C . VAL B 2 129 ? 133.192 150.635 93.160 1.00 52.74 129 VAL B C 1
ATOM 4027 O O . VAL B 2 129 ? 133.443 151.819 93.405 1.00 48.94 129 VAL B O 1
ATOM 4031 N N . TYR B 2 130 ? 133.191 150.136 91.925 1.00 49.83 130 TYR B N 1
ATOM 4032 C CA . TYR B 2 130 ? 133.433 150.949 90.741 1.00 43.06 130 TYR B CA 1
ATOM 4033 C C . TYR B 2 130 ? 132.103 151.469 90.209 1.00 45.31 130 TYR B C 1
ATOM 4034 O O . TYR B 2 130 ? 131.216 150.680 89.866 1.00 45.39 130 TYR B O 1
ATOM 4043 N N . THR B 2 131 ? 131.968 152.788 90.136 1.00 40.39 131 THR B N 1
ATOM 4044 C CA . THR B 2 131 ? 130.764 153.436 89.638 1.00 40.70 131 THR B CA 1
ATOM 4045 C C . THR B 2 131 ? 131.068 154.158 88.329 1.00 39.64 131 THR B C 1
ATOM 4046 O O . THR B 2 131 ? 132.180 154.101 87.801 1.00 39.98 131 THR B O 1
ATOM 4050 N N . ASN B 2 132 ? 130.060 154.844 87.800 1.00 37.64 132 ASN B N 1
ATOM 4051 C CA . ASN B 2 132 ? 130.245 155.610 86.578 1.00 36.22 132 ASN B CA 1
ATOM 4052 C C . ASN B 2 132 ? 131.078 156.859 86.851 1.00 33.33 132 ASN B C 1
ATOM 4053 O O . ASN B 2 132 ? 131.150 157.360 87.976 1.00 34.34 132 ASN B O 1
ATOM 4058 N N . LEU B 2 133 ? 131.716 157.363 85.797 1.00 23.95 133 LEU B N 1
ATOM 4059 C CA . LEU B 2 133 ? 132.507 158.584 85.869 1.00 23.59 133 LEU B CA 1
ATOM 4060 C C . LEU B 2 133 ? 132.041 159.542 84.784 1.00 28.64 133 LEU B C 1
ATOM 4061 O O . LEU B 2 133 ? 131.885 159.143 83.626 1.00 34.41 133 LEU B O 1
ATOM 4066 N N . ILE B 2 134 ? 131.813 160.795 85.160 1.00 24.88 134 ILE B N 1
ATOM 4067 C CA . ILE B 2 134 ? 131.271 161.784 84.235 1.00 23.92 134 ILE B CA 1
ATOM 4068 C C . ILE B 2 134 ? 132.398 162.353 83.386 1.00 24.85 134 ILE B C 1
ATOM 4069 O O . ILE B 2 134 ? 133.423 162.801 83.910 1.00 35.56 134 ILE B O 1
ATOM 4074 N N . VAL B 2 135 ? 132.206 162.343 82.070 1.00 19.96 135 VAL B N 1
ATOM 4075 C CA . VAL B 2 135 ? 133.152 162.914 81.120 1.00 19.03 135 VAL B CA 1
ATOM 4076 C C . VAL B 2 135 ? 132.505 164.144 80.500 1.00 23.74 135 VAL B C 1
ATOM 4077 O O . VAL B 2 135 ? 131.454 164.043 79.858 1.00 36.34 135 VAL B O 1
ATOM 4081 N N . ARG B 2 136 ? 133.129 165.302 80.690 1.00 24.84 136 ARG B N 1
ATOM 4082 C CA . ARG B 2 136 ? 132.609 166.536 80.128 1.00 25.79 136 ARG B CA 1
ATOM 4083 C C . ARG B 2 136 ? 133.008 166.651 78.659 1.00 26.59 136 ARG B C 1
ATOM 4084 O O . ARG B 2 136 ? 133.691 165.789 78.101 1.00 29.54 136 ARG B O 1
ATOM 4092 N N . SER B 2 137 ? 132.576 167.738 78.020 1.00 31.95 137 SER B N 1
ATOM 4093 C CA . SER B 2 137 ? 132.776 167.902 76.586 1.00 33.15 137 SER B CA 1
ATOM 4094 C C . SER B 2 137 ? 134.139 168.471 76.224 1.00 36.88 137 SER B C 1
ATOM 4095 O O . SER B 2 137 ? 134.456 168.548 75.033 1.00 39.05 137 SER B O 1
ATOM 4098 N N . ASN B 2 138 ? 134.948 168.879 77.202 1.00 40.02 138 ASN B N 1
ATOM 4099 C CA . ASN B 2 138 ? 136.287 169.382 76.927 1.00 38.51 138 ASN B CA 1
ATOM 4100 C C . ASN B 2 138 ? 137.381 168.423 77.382 1.00 37.83 138 ASN B C 1
ATOM 4101 O O . ASN B 2 138 ? 138.563 168.776 77.326 1.00 40.66 138 ASN B O 1
ATOM 4106 N N . GLY B 2 139 ? 137.019 167.219 77.823 1.00 33.17 139 GLY B N 1
ATOM 4107 C CA . GLY B 2 139 ? 137.985 166.200 78.184 1.00 28.50 139 GLY B CA 1
ATOM 4108 C C . GLY B 2 139 ? 138.152 165.951 79.667 1.00 28.97 139 GLY B C 1
ATOM 4109 O O . GLY B 2 139 ? 139.031 165.169 80.044 1.00 34.87 139 GLY B O 1
ATOM 4110 N N . SER B 2 140 ? 137.351 166.579 80.521 1.00 22.67 140 SER B N 1
ATOM 4111 C CA . SER B 2 140 ? 137.497 166.392 81.955 1.00 19.06 140 SER B CA 1
ATOM 4112 C C . SER B 2 140 ? 136.874 165.071 82.402 1.00 22.33 140 SER B C 1
ATOM 4113 O O . SER B 2 140 ? 136.036 164.483 81.716 1.00 42.82 140 SER B O 1
ATOM 4116 N N . VAL B 2 141 ? 137.305 164.605 83.572 1.00 9.74 141 VAL B N 1
ATOM 4117 C CA . VAL B 2 141 ? 136.793 163.386 84.192 1.00 10.44 141 VAL B CA 1
ATOM 4118 C C . VAL B 2 141 ? 136.616 163.660 85.679 1.00 18.01 141 VAL B C 1
ATOM 4119 O O . VAL B 2 141 ? 137.438 164.350 86.290 1.00 34.47 141 VAL B O 1
ATOM 4123 N N . LEU B 2 142 ? 135.539 163.139 86.263 1.00 20.41 142 LEU B N 1
ATOM 4124 C CA . LEU B 2 142 ? 135.173 163.448 87.643 1.00 25.94 142 LEU B CA 1
ATOM 4125 C C . LEU B 2 142 ? 134.806 162.171 88.402 1.00 26.10 142 LEU B C 1
ATOM 4126 O O . LEU B 2 142 ? 133.729 162.045 88.987 1.00 35.42 142 LEU B O 1
ATOM 4131 N N . TRP B 2 143 ? 135.692 161.179 88.361 1.00 12.14 143 TRP B N 1
ATOM 4132 C CA . TRP B 2 143 ? 135.471 159.956 89.123 1.00 18.64 143 TRP B CA 1
ATOM 4133 C C . TRP B 2 143 ? 135.338 160.263 90.611 1.00 20.03 143 TRP B C 1
ATOM 4134 O O . TRP B 2 143 ? 136.027 161.135 91.145 1.00 30.56 143 TRP B O 1
ATOM 4145 N N . LEU B 2 144 ? 134.437 159.544 91.279 1.00 27.53 144 LEU B N 1
ATOM 4146 C CA . LEU B 2 144 ? 134.147 159.771 92.697 1.00 28.73 144 LEU B CA 1
ATOM 4147 C C . LEU B 2 144 ? 133.616 158.481 93.303 1.00 27.11 144 LEU B C 1
ATOM 4148 O O . LEU B 2 144 ? 132.402 158.286 93.437 1.00 28.65 144 LEU B O 1
ATOM 4153 N N . PRO B 2 145 ? 134.502 157.565 93.679 1.00 22.14 145 PRO B N 1
ATOM 4154 C CA . PRO B 2 145 ? 134.056 156.275 94.204 1.00 29.83 145 PRO B CA 1
ATOM 4155 C C . PRO B 2 145 ? 133.908 156.311 95.713 1.00 34.54 145 PRO B C 1
ATOM 4156 O O . PRO B 2 145 ? 134.781 156.837 96.420 1.00 38.96 145 PRO B O 1
ATOM 4160 N N . PRO B 2 146 ? 132.822 155.758 96.247 1.00 32.06 146 PRO B N 1
ATOM 4161 C CA . PRO B 2 146 ? 132.710 155.606 97.700 1.00 30.47 146 PRO B CA 1
ATOM 4162 C C . PRO B 2 146 ? 133.673 154.547 98.209 1.00 28.54 146 PRO B C 1
ATOM 4163 O O . PRO B 2 146 ? 134.080 153.640 97.482 1.00 33.61 146 PRO B O 1
ATOM 4167 N N . ALA B 2 147 ? 134.041 154.674 99.481 1.00 15.17 147 ALA B N 1
ATOM 4168 C CA . ALA B 2 147 ? 134.983 153.736 100.074 1.00 16.49 147 ALA B CA 1
ATOM 4169 C C . ALA B 2 147 ? 134.809 153.723 101.584 1.00 15.16 147 ALA B C 1
ATOM 4170 O O . ALA B 2 147 ? 134.233 154.641 102.171 1.00 21.47 147 ALA B O 1
ATOM 4172 N N . ILE B 2 148 ? 135.317 152.658 102.202 1.00 17.30 148 ILE B N 1
ATOM 4173 C CA . ILE B 2 148 ? 135.345 152.504 103.654 1.00 16.41 148 ILE B CA 1
ATOM 4174 C C . ILE B 2 148 ? 136.711 151.929 104.006 1.00 16.92 148 ILE B C 1
ATOM 4175 O O . ILE B 2 148 ? 136.970 150.746 103.759 1.00 20.80 148 ILE B O 1
ATOM 4180 N N . TYR B 2 149 ? 137.583 152.757 104.570 1.00 14.36 149 TYR B N 1
ATOM 4181 C CA . TYR B 2 149 ? 138.967 152.389 104.821 1.00 16.60 149 TYR B CA 1
ATOM 4182 C C . TYR B 2 149 ? 139.167 151.937 106.262 1.00 22.87 149 TYR B C 1
ATOM 4183 O O . TYR B 2 149 ? 138.333 152.171 107.138 1.00 24.32 149 TYR B O 1
ATOM 4192 N N . LYS B 2 150 ? 140.304 151.279 106.495 1.00 23.26 150 LYS B N 1
ATOM 4193 C CA . LYS B 2 150 ? 140.733 150.868 107.834 1.00 15.75 150 LYS B CA 1
ATOM 4194 C C . LYS B 2 150 ? 142.225 151.178 107.927 1.00 14.46 150 LYS B C 1
ATOM 4195 O O . LYS B 2 150 ? 143.066 150.339 107.596 1.00 22.21 150 LYS B O 1
ATOM 4201 N N . SER B 2 151 ? 142.547 152.385 108.384 1.00 8.75 151 SER B N 1
ATOM 4202 C CA . SER B 2 151 ? 143.928 152.834 108.437 1.00 12.61 151 SER B CA 1
ATOM 4203 C C . SER B 2 151 ? 144.639 152.226 109.643 1.00 20.58 151 SER B C 1
ATOM 4204 O O . SER B 2 151 ? 144.078 151.429 110.397 1.00 27.90 151 SER B O 1
ATOM 4207 N N . ALA B 2 152 ? 145.900 152.612 109.827 1.00 18.30 152 ALA B N 1
ATOM 4208 C CA . ALA B 2 152 ? 146.727 152.131 110.932 1.00 19.88 152 ALA B CA 1
ATOM 4209 C C . ALA B 2 152 ? 147.260 153.345 111.685 1.00 22.10 152 ALA B C 1
ATOM 4210 O O . ALA B 2 152 ? 148.171 154.026 111.208 1.00 30.98 152 ALA B O 1
ATOM 4212 N N . CYS B 2 153 ? 146.694 153.609 112.856 1.00 22.49 153 CYS B N 1
ATOM 4213 C CA . CYS B 2 153 ? 147.062 154.754 113.673 1.00 24.46 153 CYS B CA 1
ATOM 4214 C C . CYS B 2 153 ? 148.024 154.344 114.779 1.00 29.70 153 CYS B C 1
ATOM 4215 O O . CYS B 2 153 ? 148.191 153.162 115.086 1.00 32.27 153 CYS B O 1
ATOM 4218 N N . LYS B 2 154 ? 148.663 155.346 115.374 1.00 30.53 154 LYS B N 1
ATOM 4219 C CA . LYS B 2 154 ? 149.506 155.168 116.554 1.00 27.22 154 LYS B CA 1
ATOM 4220 C C . LYS B 2 154 ? 148.805 155.876 117.707 1.00 28.73 154 LYS B C 1
ATOM 4221 O O . LYS B 2 154 ? 148.805 157.108 117.786 1.00 27.84 154 LYS B O 1
ATOM 4227 N N . ILE B 2 155 ? 148.200 155.094 118.592 1.00 27.04 155 ILE B N 1
ATOM 4228 C CA . ILE B 2 155 ? 147.406 155.630 119.689 1.00 23.72 155 ILE B CA 1
ATOM 4229 C C . ILE B 2 155 ? 148.329 155.952 120.854 1.00 30.05 155 ILE B C 1
ATOM 4230 O O . ILE B 2 155 ? 149.084 155.089 121.318 1.00 32.20 155 ILE B O 1
ATOM 4235 N N . GLU B 2 156 ? 148.277 157.195 121.322 1.00 29.15 156 GLU B N 1
ATOM 4236 C CA . GLU B 2 156 ? 148.999 157.609 122.516 1.00 22.50 156 GLU B CA 1
ATOM 4237 C C . GLU B 2 156 ? 148.048 157.550 123.705 1.00 27.14 156 GLU B C 1
ATOM 4238 O O . GLU B 2 156 ? 146.912 158.032 123.628 1.00 25.90 156 GLU B O 1
ATOM 4244 N N . VAL B 2 157 ? 148.495 156.909 124.782 1.00 27.73 157 VAL B N 1
ATOM 4245 C CA . VAL B 2 157 ? 147.685 156.707 125.978 1.00 26.51 157 VAL B CA 1
ATOM 4246 C C . VAL B 2 157 ? 148.504 157.184 127.171 1.00 29.05 157 VAL B C 1
ATOM 4247 O O . VAL B 2 157 ? 149.289 156.422 127.745 1.00 37.05 157 VAL B O 1
ATOM 4251 N N . LYS B 2 158 ? 148.332 158.449 127.541 1.00 23.21 158 LYS B N 1
ATOM 4252 C CA . LYS B 2 158 ? 148.948 159.001 128.739 1.00 12.63 158 LYS B CA 1
ATOM 4253 C C . LYS B 2 158 ? 147.979 159.789 129.599 1.00 17.03 158 LYS B C 1
ATOM 4254 O O . LYS B 2 158 ? 148.240 159.953 130.796 1.00 32.95 158 LYS B O 1
ATOM 4260 N N . TYR B 2 159 ? 146.876 160.274 129.040 1.00 14.98 159 TYR B N 1
ATOM 4261 C CA . TYR B 2 159 ? 145.805 160.953 129.758 1.00 14.76 159 TYR B CA 1
ATOM 4262 C C . TYR B 2 159 ? 144.470 160.330 129.384 1.00 10.87 159 TYR B C 1
ATOM 4263 O O . TYR B 2 159 ? 143.509 161.021 129.046 1.00 14.10 159 TYR B O 1
ATOM 4272 N N . PHE B 2 160 ? 144.399 159.001 129.475 1.00 7.54 160 PHE B N 1
ATOM 4273 C CA . PHE B 2 160 ? 143.448 158.205 128.697 1.00 16.45 160 PHE B CA 1
ATOM 4274 C C . PHE B 2 160 ? 142.015 158.729 128.692 1.00 26.24 160 PHE B C 1
ATOM 4275 O O . PHE B 2 160 ? 141.415 158.781 127.606 1.00 29.75 160 PHE B O 1
ATOM 4283 N N . PRO B 2 161 ? 141.397 159.106 129.819 1.00 25.03 161 PRO B N 1
ATOM 4284 C CA . PRO B 2 161 ? 140.038 159.671 129.718 1.00 15.27 161 PRO B CA 1
ATOM 4285 C C . PRO B 2 161 ? 139.974 160.952 128.903 1.00 11.66 161 PRO B C 1
ATOM 4286 O O . PRO B 2 161 ? 138.980 161.183 128.206 1.00 14.28 161 PRO B O 1
ATOM 4290 N N . PHE B 2 162 ? 141.009 161.789 128.959 1.00 7.87 162 PHE B N 1
ATOM 4291 C CA . PHE B 2 162 ? 141.056 163.066 128.245 1.00 10.84 162 PHE B CA 1
ATOM 4292 C C . PHE B 2 162 ? 142.267 163.044 127.317 1.00 19.56 162 PHE B C 1
ATOM 4293 O O . PHE B 2 162 ? 143.334 163.544 127.678 1.00 32.24 162 PHE B O 1
ATOM 4301 N N . ASP B 2 163 ? 142.110 162.487 126.118 1.00 14.96 163 ASP B N 1
ATOM 4302 C CA . ASP B 2 163 ? 143.227 162.369 125.192 1.00 14.02 163 ASP B CA 1
ATOM 4303 C C . ASP B 2 163 ? 142.825 162.856 123.809 1.00 13.81 163 ASP B C 1
ATOM 4304 O O . ASP B 2 163 ? 141.652 162.809 123.429 1.00 19.36 163 ASP B O 1
ATOM 4309 N N . GLN B 2 164 ? 143.822 163.326 123.062 1.00 12.26 164 GLN B N 1
ATOM 4310 C CA . GLN B 2 164 ? 143.642 163.834 121.709 1.00 5.87 164 GLN B CA 1
ATOM 4311 C C . GLN B 2 164 ? 144.592 163.079 120.794 1.00 12.32 164 GLN B C 1
ATOM 4312 O O . GLN B 2 164 ? 145.801 163.052 121.043 1.00 23.38 164 GLN B O 1
ATOM 4318 N N . GLN B 2 165 ? 144.052 162.471 119.742 1.00 8.13 165 GLN B N 1
ATOM 4319 C CA . GLN B 2 165 ? 144.826 161.602 118.871 1.00 4.92 165 GLN B CA 1
ATOM 4320 C C . GLN B 2 165 ? 145.181 162.314 117.569 1.00 14.63 165 GLN B C 1
ATOM 4321 O O . GLN B 2 165 ? 144.780 163.451 117.315 1.00 17.18 165 GLN B O 1
ATOM 4327 N N . ASN B 2 166 ? 145.950 161.619 116.730 1.00 20.02 166 ASN B N 1
ATOM 4328 C CA . ASN B 2 166 ? 146.449 162.180 115.476 1.00 12.62 166 ASN B CA 1
ATOM 4329 C C . ASN B 2 166 ? 146.621 161.013 114.509 1.00 14.68 166 ASN B C 1
ATOM 4330 O O . ASN B 2 166 ? 147.643 160.323 114.542 1.00 24.87 166 ASN B O 1
ATOM 4335 N N . CYS B 2 167 ? 145.619 160.797 113.662 1.00 5.07 167 CYS B N 1
ATOM 4336 C CA . CYS B 2 167 ? 145.595 159.678 112.732 1.00 5.76 167 CYS B CA 1
ATOM 4337 C C . CYS B 2 167 ? 145.684 160.192 111.303 1.00 13.63 167 CYS B C 1
ATOM 4338 O O . CYS B 2 167 ? 145.070 161.207 110.961 1.00 21.60 167 CYS B O 1
ATOM 4341 N N . THR B 2 168 ? 146.443 159.488 110.470 1.00 9.79 168 THR B N 1
ATOM 4342 C CA . THR B 2 168 ? 146.726 159.928 109.114 1.00 5.40 168 THR B CA 1
ATOM 4343 C C . THR B 2 168 ? 146.152 158.962 108.088 1.00 10.69 168 THR B C 1
ATOM 4344 O O . THR B 2 168 ? 145.866 157.799 108.379 1.00 23.96 168 THR B O 1
ATOM 4348 N N . LEU B 2 169 ? 145.990 159.473 106.869 1.00 6.10 169 LEU B N 1
ATOM 4349 C CA . LEU B 2 169 ? 145.557 158.683 105.720 1.00 5.60 169 LEU B CA 1
ATOM 4350 C C . LEU B 2 169 ? 146.451 159.067 104.551 1.00 11.63 169 LEU B C 1
ATOM 4351 O O . LEU B 2 169 ? 146.343 160.181 104.031 1.00 20.44 169 LEU B O 1
ATOM 4356 N N . LYS B 2 170 ? 147.330 158.158 104.138 1.00 6.22 170 LYS B N 1
ATOM 4357 C CA . LYS B 2 170 ? 148.325 158.437 103.109 1.00 5.18 170 LYS B CA 1
ATOM 4358 C C . LYS B 2 170 ? 147.905 157.771 101.807 1.00 14.42 170 LYS B C 1
ATOM 4359 O O . LYS B 2 170 ? 147.706 156.554 101.765 1.00 25.30 170 LYS B O 1
ATOM 4365 N N . PHE B 2 171 ? 147.788 158.566 100.747 1.00 9.30 171 PHE B N 1
ATOM 4366 C CA . PHE B 2 171 ? 147.360 158.090 99.440 1.00 4.81 171 PHE B CA 1
ATOM 4367 C C . PHE B 2 171 ? 148.527 158.159 98.466 1.00 14.56 171 PHE B C 1
ATOM 4368 O O . PHE B 2 171 ? 149.160 159.210 98.324 1.00 22.01 171 PHE B O 1
ATOM 4376 N N . ARG B 2 172 ? 148.805 157.043 97.797 1.00 16.49 172 ARG B N 1
ATOM 4377 C CA . ARG B 2 172 ? 149.910 156.944 96.857 1.00 13.10 172 ARG B CA 1
ATOM 4378 C C . ARG B 2 172 ? 149.442 156.249 95.588 1.00 20.06 172 ARG B C 1
ATOM 4379 O O . ARG B 2 172 ? 148.479 155.479 95.596 1.00 27.01 172 ARG B O 1
ATOM 4387 N N . SER B 2 173 ? 150.141 156.526 94.491 1.00 19.21 173 SER B N 1
ATOM 4388 C CA . SER B 2 173 ? 149.821 155.902 93.216 1.00 17.55 173 SER B CA 1
ATOM 4389 C C . SER B 2 173 ? 150.336 154.469 93.193 1.00 25.36 173 SER B C 1
ATOM 4390 O O . SER B 2 173 ? 151.509 154.215 93.482 1.00 29.84 173 SER B O 1
ATOM 4393 N N . TRP B 2 174 ? 149.455 153.534 92.843 1.00 34.77 174 TRP B N 1
ATOM 4394 C CA . TRP B 2 174 ? 149.774 152.113 92.847 1.00 34.05 174 TRP B CA 1
ATOM 4395 C C . TRP B 2 174 ? 150.452 151.642 91.569 1.00 39.92 174 TRP B C 1
ATOM 4396 O O . TRP B 2 174 ? 151.012 150.541 91.554 1.00 42.18 174 TRP B O 1
ATOM 4407 N N . THR B 2 175 ? 150.419 152.438 90.503 1.00 41.41 175 THR B N 1
ATOM 4408 C CA . THR B 2 175 ? 150.984 152.042 89.220 1.00 33.92 175 THR B CA 1
ATOM 4409 C C . THR B 2 175 ? 152.097 152.966 88.755 1.00 36.44 175 THR B C 1
ATOM 4410 O O . THR B 2 175 ? 153.172 152.489 88.372 1.00 41.53 175 THR B O 1
ATOM 4414 N N . TYR B 2 176 ? 151.877 154.276 88.784 1.00 36.72 176 TYR B N 1
ATOM 4415 C CA . TYR B 2 176 ? 152.816 155.254 88.262 1.00 33.84 176 TYR B CA 1
ATOM 4416 C C . TYR B 2 176 ? 153.492 156.001 89.409 1.00 34.60 176 TYR B C 1
ATOM 4417 O O . TYR B 2 176 ? 153.311 155.678 90.588 1.00 37.64 176 TYR B O 1
ATOM 4426 N N . ASP B 2 177 ? 154.283 157.005 89.051 1.00 38.87 177 ASP B N 1
ATOM 4427 C CA . ASP B 2 177 ? 154.980 157.863 90.001 1.00 37.71 177 ASP B CA 1
ATOM 4428 C C . ASP B 2 177 ? 155.275 159.179 89.293 1.00 41.00 177 ASP B C 1
ATOM 4429 O O . ASP B 2 177 ? 154.725 159.457 88.222 1.00 44.90 177 ASP B O 1
ATOM 4434 N N . HIS B 2 178 ? 156.140 159.997 89.888 1.00 36.76 178 HIS B N 1
ATOM 4435 C CA . HIS B 2 178 ? 156.633 161.162 89.169 1.00 37.49 178 HIS B CA 1
ATOM 4436 C C . HIS B 2 178 ? 157.339 160.733 87.887 1.00 44.05 178 HIS B C 1
ATOM 4437 O O . HIS B 2 178 ? 157.749 159.580 87.725 1.00 45.34 178 HIS B O 1
ATOM 4444 N N . THR B 2 179 ? 157.471 161.692 86.971 1.00 49.87 179 THR B N 1
ATOM 4445 C CA . THR B 2 179 ? 157.806 161.515 85.560 1.00 51.21 179 THR B CA 1
ATOM 4446 C C . THR B 2 179 ? 156.671 160.853 84.791 1.00 50.01 179 THR B C 1
ATOM 4447 O O . THR B 2 179 ? 156.783 160.684 83.572 1.00 53.95 179 THR B O 1
ATOM 4451 N N . GLU B 2 180 ? 155.584 160.472 85.457 1.00 40.44 180 GLU B N 1
ATOM 4452 C CA . GLU B 2 180 ? 154.389 159.942 84.810 1.00 40.33 180 GLU B CA 1
ATOM 4453 C C . GLU B 2 180 ? 153.118 160.664 85.233 1.00 44.00 180 GLU B C 1
ATOM 4454 O O . GLU B 2 180 ? 152.242 160.888 84.395 1.00 49.80 180 GLU B O 1
ATOM 4460 N N . ILE B 2 181 ? 152.993 161.036 86.510 1.00 38.34 181 ILE B N 1
ATOM 4461 C CA . ILE B 2 181 ? 151.863 161.801 87.028 1.00 31.80 181 ILE B CA 1
ATOM 4462 C C . ILE B 2 181 ? 152.390 162.826 88.026 1.00 31.30 181 ILE B C 1
ATOM 4463 O O . ILE B 2 181 ? 153.589 162.893 88.305 1.00 42.20 181 ILE B O 1
ATOM 4468 N N . ASP B 2 182 ? 151.478 163.636 88.567 1.00 22.47 182 ASP B N 1
ATOM 4469 C CA . ASP B 2 182 ? 151.839 164.605 89.602 1.00 23.12 182 ASP B CA 1
ATOM 4470 C C . ASP B 2 182 ? 150.576 164.915 90.406 1.00 25.35 182 ASP B C 1
ATOM 4471 O O . ASP B 2 182 ? 149.727 165.683 89.950 1.00 30.36 182 ASP B O 1
ATOM 4476 N N . MET B 2 183 ? 150.470 164.326 91.593 1.00 18.51 183 MET B N 1
ATOM 4477 C CA . MET B 2 183 ? 149.303 164.552 92.431 1.00 13.40 183 MET B CA 1
ATOM 4478 C C . MET B 2 183 ? 149.296 165.981 92.967 1.00 16.93 183 MET B C 1
ATOM 4479 O O . MET B 2 183 ? 150.333 166.641 93.068 1.00 30.09 183 MET B O 1
ATOM 4484 N N . VAL B 2 184 ? 148.100 166.461 93.307 1.00 7.68 184 VAL B N 1
ATOM 4485 C CA . VAL B 2 184 ? 147.920 167.831 93.777 1.00 9.71 184 VAL B CA 1
ATOM 4486 C C . VAL B 2 184 ? 146.589 167.906 94.507 1.00 12.44 184 VAL B C 1
ATOM 4487 O O . VAL B 2 184 ? 145.719 167.052 94.334 1.00 25.82 184 VAL B O 1
ATOM 4491 N N . LEU B 2 185 ? 146.434 168.929 95.342 1.00 11.72 185 LEU B N 1
ATOM 4492 C CA . LEU B 2 185 ? 145.218 169.162 96.106 1.00 7.18 185 LEU B CA 1
ATOM 4493 C C . LEU B 2 185 ? 144.450 170.342 95.528 1.00 13.97 185 LEU B C 1
ATOM 4494 O O . LEU B 2 185 ? 145.004 171.187 94.819 1.00 19.93 185 LEU B O 1
ATOM 4499 N N . MET B 2 186 ? 143.156 170.395 95.845 1.00 10.39 186 MET B N 1
ATOM 4500 C CA . MET B 2 186 ? 142.318 171.519 95.456 1.00 19.76 186 MET B CA 1
ATOM 4501 C C . MET B 2 186 ? 141.790 172.323 96.634 1.00 20.60 186 MET B C 1
ATOM 4502 O O . MET B 2 186 ? 141.371 173.467 96.439 1.00 24.74 186 MET B O 1
ATOM 4507 N N . THR B 2 187 ? 141.801 171.760 97.844 1.00 10.83 187 THR B N 1
ATOM 4508 C CA . THR B 2 187 ? 141.363 172.455 99.041 1.00 11.07 187 THR B CA 1
ATOM 4509 C C . THR B 2 187 ? 142.294 172.030 100.170 1.00 14.75 187 THR B C 1
ATOM 4510 O O . THR B 2 187 ? 142.560 170.825 100.328 1.00 23.13 187 THR B O 1
ATOM 4514 N N . PRO B 2 188 ? 142.800 172.969 100.968 1.00 11.17 188 PRO B N 1
ATOM 4515 C CA . PRO B 2 188 ? 143.726 172.594 102.044 1.00 8.03 188 PRO B CA 1
ATOM 4516 C C . PRO B 2 188 ? 143.014 172.087 103.287 1.00 9.69 188 PRO B C 1
ATOM 4517 O O . PRO B 2 188 ? 143.374 172.468 104.404 1.00 17.43 188 PRO B O 1
ATOM 4521 N N . THR B 2 189 ? 142.022 171.216 103.106 1.00 5.46 189 THR B N 1
ATOM 4522 C CA . THR B 2 189 ? 141.251 170.642 104.202 1.00 7.21 189 THR B CA 1
ATOM 4523 C C . THR B 2 189 ? 140.296 169.607 103.625 1.00 13.10 189 THR B C 1
ATOM 4524 O O . THR B 2 189 ? 140.042 169.579 102.417 1.00 19.37 189 THR B O 1
ATOM 4528 N N . ALA B 2 190 ? 139.778 168.752 104.500 1.00 12.92 190 ALA B N 1
ATOM 4529 C CA . ALA B 2 190 ? 138.759 167.788 104.119 1.00 9.86 190 ALA B CA 1
ATOM 4530 C C . ALA B 2 190 ? 137.373 168.391 104.303 1.00 13.12 190 ALA B C 1
ATOM 4531 O O . ALA B 2 190 ? 137.145 169.215 105.193 1.00 21.79 190 ALA B O 1
ATOM 4533 N N . SER B 2 191 ? 136.443 167.971 103.452 1.00 12.71 191 SER B N 1
ATOM 4534 C CA . SER B 2 191 ? 135.088 168.502 103.443 1.00 13.49 191 SER B CA 1
ATOM 4535 C C . SER B 2 191 ? 134.159 167.568 104.205 1.00 20.62 191 SER B C 1
ATOM 4536 O O . SER B 2 191 ? 134.216 166.347 104.026 1.00 24.35 191 SER B O 1
ATOM 4539 N N . MET B 2 192 ? 133.305 168.145 105.051 1.00 24.39 192 MET B N 1
ATOM 4540 C CA . MET B 2 192 ? 132.382 167.344 105.850 1.00 26.23 192 MET B CA 1
ATOM 4541 C C . MET B 2 192 ? 131.175 166.903 105.029 1.00 35.51 192 MET B C 1
ATOM 4542 O O . MET B 2 192 ? 130.951 165.705 104.832 1.00 40.25 192 MET B O 1
ATOM 4547 N N . ASP B 2 193 ? 130.390 167.864 104.539 1.00 37.27 193 ASP B N 1
ATOM 4548 C CA . ASP B 2 193 ? 129.200 167.602 103.720 1.00 34.48 193 ASP B CA 1
ATOM 4549 C C . ASP B 2 193 ? 128.258 166.709 104.521 1.00 36.67 193 ASP B C 1
ATOM 4550 O O . ASP B 2 193 ? 127.841 167.114 105.620 1.00 39.35 193 ASP B O 1
ATOM 4555 N N . ASP B 2 194 ? 127.900 165.520 104.040 1.00 29.17 194 ASP B N 1
ATOM 4556 C CA . ASP B 2 194 ? 126.965 164.632 104.729 1.00 32.73 194 ASP B CA 1
ATOM 4557 C C . ASP B 2 194 ? 127.698 163.959 105.881 1.00 33.91 194 ASP B C 1
ATOM 4558 O O . ASP B 2 194 ? 128.330 162.915 105.720 1.00 33.11 194 ASP B O 1
ATOM 4563 N N . PHE B 2 195 ? 127.606 164.559 107.064 1.00 27.17 195 PHE B N 1
ATOM 4564 C CA . PHE B 2 195 ? 128.293 164.069 108.250 1.00 24.76 195 PHE B CA 1
ATOM 4565 C C . PHE B 2 195 ? 127.287 163.795 109.357 1.00 30.65 195 PHE B C 1
ATOM 4566 O O . PHE B 2 195 ? 126.422 164.632 109.638 1.00 34.92 195 PHE B O 1
ATOM 4574 N N . THR B 2 196 ? 127.401 162.625 109.979 1.00 28.34 196 THR B N 1
ATOM 4575 C CA . THR B 2 196 ? 126.597 162.281 111.146 1.00 24.41 196 THR B CA 1
ATOM 4576 C C . THR B 2 196 ? 127.492 162.274 112.376 1.00 24.90 196 THR B C 1
ATOM 4577 O O . THR B 2 196 ? 128.377 161.411 112.484 1.00 25.76 196 THR B O 1
ATOM 4581 N N . PRO B 2 197 ? 127.312 163.201 113.315 1.00 21.87 197 PRO B N 1
ATOM 4582 C CA . PRO B 2 197 ? 128.233 163.289 114.454 1.00 21.98 197 PRO B CA 1
ATOM 4583 C C . PRO B 2 197 ? 128.227 162.021 115.293 1.00 24.50 197 PRO B C 1
ATOM 4584 O O . PRO B 2 197 ? 127.191 161.379 115.478 1.00 32.56 197 PRO B O 1
ATOM 4588 N N . SER B 2 198 ? 129.402 161.665 115.801 1.00 19.84 198 SER B N 1
ATOM 4589 C CA . SER B 2 198 ? 129.553 160.527 116.694 1.00 19.40 198 SER B CA 1
ATOM 4590 C C . SER B 2 198 ? 129.426 160.973 118.147 1.00 23.68 198 SER B C 1
ATOM 4591 O O . SER B 2 198 ? 129.511 162.160 118.469 1.00 25.34 198 SER B O 1
ATOM 4594 N N . GLY B 2 199 ? 129.218 159.998 119.027 1.00 20.87 199 GLY B N 1
ATOM 4595 C CA . GLY B 2 199 ? 129.044 160.290 120.436 1.00 22.08 199 GLY B CA 1
ATOM 4596 C C . GLY B 2 199 ? 130.303 160.140 121.264 1.00 18.00 199 GLY B C 1
ATOM 4597 O O . GLY B 2 199 ? 130.345 160.581 122.416 1.00 22.99 199 GLY B O 1
ATOM 4598 N N . GLU B 2 200 ? 131.337 159.526 120.693 1.00 10.57 200 GLU B N 1
ATOM 4599 C CA . GLU B 2 200 ? 132.591 159.290 121.399 1.00 10.55 200 GLU B CA 1
ATOM 4600 C C . GLU B 2 200 ? 133.648 160.341 121.086 1.00 17.73 200 GLU B C 1
ATOM 4601 O O . GLU B 2 200 ? 134.267 160.888 122.002 1.00 21.60 200 GLU B O 1
ATOM 4607 N N . TRP B 2 201 ? 133.868 160.632 119.808 1.00 15.60 201 TRP B N 1
ATOM 4608 C CA . TRP B 2 201 ? 134.899 161.559 119.370 1.00 7.23 201 TRP B CA 1
ATOM 4609 C C . TRP B 2 201 ? 134.266 162.766 118.693 1.00 3.21 201 TRP B C 1
ATOM 4610 O O . TRP B 2 201 ? 133.191 162.670 118.096 1.00 16.49 201 TRP B O 1
ATOM 4621 N N . ASP B 2 202 ? 134.943 163.907 118.787 1.00 0.00 202 ASP B N 1
ATOM 4622 C CA . ASP B 2 202 ? 134.532 165.114 118.086 1.00 3.75 202 ASP B CA 1
ATOM 4623 C C . ASP B 2 202 ? 135.681 165.626 117.228 1.00 12.37 202 ASP B C 1
ATOM 4624 O O . ASP B 2 202 ? 136.843 165.597 117.642 1.00 14.92 202 ASP B O 1
ATOM 4629 N N . ILE B 2 203 ? 135.346 166.086 116.023 1.00 13.35 203 ILE B N 1
ATOM 4630 C CA . ILE B 2 203 ? 136.357 166.509 115.064 1.00 4.88 203 ILE B CA 1
ATOM 4631 C C . ILE B 2 203 ? 136.934 167.853 115.483 1.00 13.15 203 ILE B C 1
ATOM 4632 O O . ILE B 2 203 ? 136.195 168.784 115.827 1.00 20.24 203 ILE B O 1
ATOM 4637 N N . VAL B 2 204 ? 138.261 167.961 115.455 1.00 11.78 204 VAL B N 1
ATOM 4638 C CA . VAL B 2 204 ? 138.945 169.207 115.781 1.00 14.28 204 VAL B CA 1
ATOM 4639 C C . VAL B 2 204 ? 139.361 169.913 114.497 1.00 12.99 204 VAL B C 1
ATOM 4640 O O . VAL B 2 204 ? 139.004 171.075 114.272 1.00 13.88 204 VAL B O 1
ATOM 4644 N N . ALA B 2 205 ? 140.116 169.220 113.648 1.00 4.30 205 ALA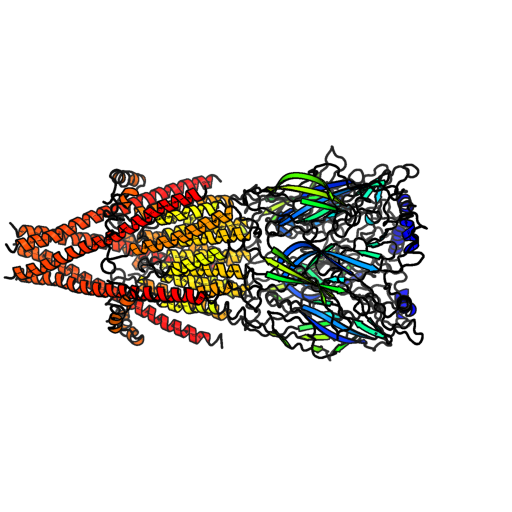 B N 1
ATOM 4645 C CA . ALA B 2 205 ? 140.553 169.788 112.381 1.00 10.41 205 ALA B CA 1
ATOM 4646 C C . ALA B 2 205 ? 140.912 168.655 111.432 1.00 16.65 205 ALA B C 1
ATOM 4647 O O . ALA B 2 205 ? 141.154 167.522 111.854 1.00 19.09 205 ALA B O 1
ATOM 4649 N N . LEU B 2 206 ? 140.938 168.978 110.140 1.00 16.25 206 LEU B N 1
ATOM 4650 C CA . LEU B 2 206 ? 141.272 168.014 109.090 1.00 8.22 206 LEU B CA 1
ATOM 4651 C C . LEU B 2 206 ? 142.184 168.669 108.064 1.00 12.78 206 LEU B C 1
ATOM 4652 O O . LEU B 2 206 ? 141.748 169.039 106.968 1.00 13.76 206 LEU B O 1
ATOM 4657 N N . PRO B 2 207 ? 143.462 168.833 108.385 1.00 10.48 207 PRO B N 1
ATOM 4658 C CA . PRO B 2 207 ? 144.395 169.428 107.426 1.00 11.51 207 PRO B CA 1
ATOM 4659 C C . PRO B 2 207 ? 144.843 168.429 106.369 1.00 13.62 207 PRO B C 1
ATOM 4660 O O . PRO B 2 207 ? 144.746 167.213 106.534 1.00 19.21 207 PRO B O 1
ATOM 4664 N N . GLY B 2 208 ? 145.340 168.973 105.270 1.00 8.55 208 GLY B N 1
ATOM 4665 C CA . GLY B 2 208 ? 145.877 168.160 104.190 1.00 3.12 208 GLY B CA 1
ATOM 4666 C C . GLY B 2 208 ? 147.166 168.751 103.668 1.00 13.77 208 GLY B C 1
ATOM 4667 O O . GLY B 2 208 ? 147.329 169.968 103.621 1.00 28.03 208 GLY B O 1
ATOM 4668 N N . ARG B 2 209 ? 148.084 167.873 103.270 1.00 15.81 209 ARG B N 1
ATOM 4669 C CA . ARG B 2 209 ? 149.411 168.307 102.859 1.00 18.21 209 ARG B CA 1
ATOM 4670 C C . ARG B 2 209 ? 149.990 167.316 101.863 1.00 14.74 209 ARG B C 1
ATOM 4671 O O . ARG B 2 209 ? 149.732 166.112 101.939 1.00 17.98 209 ARG B O 1
ATOM 4679 N N . ARG B 2 210 ? 150.789 167.834 100.936 1.00 11.46 210 ARG B N 1
ATOM 4680 C CA . ARG B 2 210 ? 151.437 167.029 99.911 1.00 14.27 210 ARG B CA 1
ATOM 4681 C C . ARG B 2 210 ? 152.912 166.872 100.250 1.00 20.85 210 ARG B C 1
ATOM 4682 O O . ARG B 2 210 ? 153.610 167.866 100.475 1.00 29.73 210 ARG B O 1
ATOM 4690 N N . THR B 2 211 ? 153.384 165.629 100.281 1.00 22.96 211 THR B N 1
ATOM 4691 C CA . THR B 2 211 ? 154.751 165.314 100.674 1.00 24.88 211 THR B CA 1
ATOM 4692 C C . THR B 2 211 ? 155.563 164.969 99.434 1.00 26.19 211 THR B C 1
ATOM 4693 O O . THR B 2 211 ? 155.227 164.026 98.711 1.00 29.19 211 THR B O 1
ATOM 4697 N N . VAL B 2 212 ? 156.628 165.727 99.194 1.00 29.23 212 VAL B N 1
ATOM 4698 C CA . VAL B 2 212 ? 157.562 165.448 98.110 1.00 34.64 212 VAL B CA 1
ATOM 4699 C C . VAL B 2 212 ? 158.977 165.587 98.656 1.00 44.70 212 VAL B C 1
ATOM 4700 O O . VAL B 2 212 ? 159.286 166.553 99.361 1.00 44.93 212 VAL B O 1
ATOM 4704 N N . ASN B 2 213 ? 159.830 164.608 98.352 1.00 61.52 213 ASN B N 1
ATOM 4705 C CA . ASN B 2 213 ? 161.204 164.617 98.831 1.00 61.80 213 ASN B CA 1
ATOM 4706 C C . ASN B 2 213 ? 162.106 165.191 97.750 1.00 62.18 213 ASN B C 1
ATOM 4707 O O . ASN B 2 213 ? 162.255 164.566 96.689 1.00 59.30 213 ASN B O 1
ATOM 4712 N N . PRO B 2 214 ? 162.726 166.356 97.958 1.00 67.65 214 PRO B N 1
ATOM 4713 C CA . PRO B 2 214 ? 163.533 166.952 96.885 1.00 69.61 214 PRO B CA 1
ATOM 4714 C C . PRO B 2 214 ? 164.947 166.397 96.803 1.00 68.02 214 PRO B C 1
ATOM 4715 O O . PRO B 2 214 ? 165.912 167.155 96.673 1.00 66.85 214 PRO B O 1
ATOM 4719 N N . GLN B 2 215 ? 165.081 165.073 96.887 1.00 67.76 215 GLN B N 1
ATOM 4720 C CA . GLN B 2 215 ? 166.303 164.394 96.473 1.00 67.06 215 GLN B CA 1
ATOM 4721 C C . GLN B 2 215 ? 166.043 163.048 95.817 1.00 70.01 215 GLN B C 1
ATOM 4722 O O . GLN B 2 215 ? 166.949 162.520 95.164 1.00 70.28 215 GLN B O 1
ATOM 4728 N N . ASP B 2 216 ? 164.850 162.478 95.964 1.00 63.71 216 ASP B N 1
ATOM 4729 C CA . ASP B 2 216 ? 164.450 161.253 95.272 1.00 62.50 216 ASP B CA 1
ATOM 4730 C C . ASP B 2 216 ? 163.239 161.583 94.413 1.00 62.76 216 ASP B C 1
ATOM 4731 O O . ASP B 2 216 ? 162.112 161.669 94.932 1.00 63.66 216 ASP B O 1
ATOM 4736 N N . PRO B 2 217 ? 163.418 161.791 93.106 1.00 57.84 217 PRO B N 1
ATOM 4737 C CA . PRO B 2 217 ? 162.295 162.260 92.277 1.00 55.54 217 PRO B CA 1
ATOM 4738 C C . PRO B 2 217 ? 161.108 161.314 92.246 1.00 51.71 217 PRO B C 1
ATOM 4739 O O . PRO B 2 217 ? 159.966 161.776 92.148 1.00 50.34 217 PRO B O 1
ATOM 4743 N N . SER B 2 218 ? 161.338 160.005 92.335 1.00 45.88 218 SER B N 1
ATOM 4744 C CA . SER B 2 218 ? 160.266 159.021 92.180 1.00 50.62 218 SER B CA 1
ATOM 4745 C C . SER B 2 218 ? 159.544 158.812 93.513 1.00 53.65 218 SER B C 1
ATOM 4746 O O . SER B 2 218 ? 159.586 157.744 94.125 1.00 55.86 218 SER B O 1
ATOM 4749 N N . TYR B 2 219 ? 158.856 159.866 93.950 1.00 39.10 219 TYR B N 1
ATOM 4750 C CA . TYR B 2 219 ? 158.094 159.812 95.191 1.00 31.91 219 TYR B CA 1
ATOM 4751 C C . TYR B 2 219 ? 157.140 160.994 95.253 1.00 35.38 219 TYR B C 1
ATOM 4752 O O . TYR B 2 219 ? 157.545 162.135 95.020 1.00 40.82 219 TYR B O 1
ATOM 4761 N N . VAL B 2 220 ? 155.878 160.711 95.579 1.00 29.73 220 VAL B N 1
ATOM 4762 C CA . VAL B 2 220 ? 154.867 161.741 95.798 1.00 26.60 220 VAL B CA 1
ATOM 4763 C C . VAL B 2 220 ? 153.671 161.119 96.508 1.00 26.77 220 VAL B C 1
ATOM 4764 O O . VAL B 2 220 ? 153.332 159.954 96.270 1.00 33.19 220 VAL B O 1
ATOM 4768 N N . ASP B 2 221 ? 153.033 161.879 97.394 1.00 14.51 221 ASP B N 1
ATOM 4769 C CA . ASP B 2 221 ? 151.859 161.393 98.106 1.00 14.72 221 ASP B CA 1
ATOM 4770 C C . ASP B 2 221 ? 151.075 162.582 98.640 1.00 23.76 221 ASP B C 1
ATOM 4771 O O . ASP B 2 221 ? 151.536 163.725 98.604 1.00 32.62 221 ASP B O 1
ATOM 4776 N N . VAL B 2 222 ? 149.872 162.294 99.129 1.00 16.17 222 VAL B N 1
ATOM 4777 C CA . VAL B 2 222 ? 149.003 163.281 99.758 1.00 8.94 222 VAL B CA 1
ATOM 4778 C C . VAL B 2 222 ? 148.507 162.690 101.069 1.00 14.69 222 VAL B C 1
ATOM 4779 O O . VAL B 2 222 ? 147.938 161.592 101.079 1.00 28.46 222 VAL B O 1
ATOM 4783 N N . THR B 2 223 ? 148.719 163.408 102.168 1.00 8.11 223 THR B N 1
ATOM 4784 C CA . THR B 2 223 ? 148.398 162.918 103.502 1.00 2.45 223 THR B CA 1
ATOM 4785 C C . THR B 2 223 ? 147.336 163.803 104.139 1.00 5.03 223 THR B C 1
ATOM 4786 O O . THR B 2 223 ? 147.459 165.031 104.130 1.00 12.07 223 THR B O 1
ATOM 4790 N N . TYR B 2 224 ? 146.301 163.175 104.688 1.00 4.39 224 TYR B N 1
ATOM 4791 C CA . TYR B 2 224 ? 145.242 163.861 105.416 1.00 7.59 224 TYR B CA 1
ATOM 4792 C C . TYR B 2 224 ? 145.337 163.495 106.889 1.00 11.60 224 TYR B C 1
ATOM 4793 O O . TYR B 2 224 ? 145.382 162.310 107.233 1.00 19.86 224 TYR B O 1
ATOM 4802 N N . ASP B 2 225 ? 145.364 164.505 107.752 1.00 11.21 225 ASP B N 1
ATOM 4803 C CA . ASP B 2 225 ? 145.502 164.305 109.188 1.00 6.60 225 ASP B CA 1
ATOM 4804 C C . ASP B 2 225 ? 144.128 164.349 109.842 1.00 11.91 225 ASP B C 1
ATOM 4805 O O . ASP B 2 225 ? 143.399 165.336 109.702 1.00 19.93 225 ASP B O 1
ATOM 4810 N N . PHE B 2 226 ? 143.780 163.285 110.557 1.00 8.34 226 PHE B N 1
ATOM 4811 C CA . PHE B 2 226 ? 142.538 163.214 111.321 1.00 7.91 226 PHE B CA 1
ATOM 4812 C C . PHE B 2 226 ? 142.880 163.480 112.781 1.00 16.07 226 PHE B C 1
ATOM 4813 O O . PHE B 2 226 ? 143.395 162.601 113.477 1.00 26.20 226 PHE B O 1
ATOM 4821 N N . ILE B 2 227 ? 142.594 164.690 113.248 1.00 7.32 227 ILE B N 1
ATOM 4822 C CA . ILE B 2 227 ? 142.823 165.069 114.636 1.00 5.60 227 ILE B CA 1
ATOM 4823 C C . ILE B 2 227 ? 141.492 164.985 115.366 1.00 10.74 227 ILE B C 1
ATOM 4824 O O . ILE B 2 227 ? 140.521 165.647 114.980 1.00 23.19 227 ILE B O 1
ATOM 4829 N N . ILE B 2 228 ? 141.442 164.174 116.422 1.00 3.76 228 ILE B N 1
ATOM 4830 C CA . ILE B 2 228 ? 140.206 163.887 117.133 1.00 5.22 228 ILE B CA 1
ATOM 4831 C C . ILE B 2 228 ? 140.440 164.031 118.630 1.00 13.23 228 ILE B C 1
ATOM 4832 O O . ILE B 2 228 ? 141.575 164.042 119.108 1.00 27.35 228 ILE B O 1
ATOM 4837 N N . LYS B 2 229 ? 139.340 164.149 119.369 1.00 8.82 229 LYS B N 1
ATOM 4838 C CA . LYS B 2 229 ? 139.377 164.305 120.816 1.00 5.88 229 LYS B CA 1
ATOM 4839 C C . LYS B 2 229 ? 138.218 163.528 121.423 1.00 11.36 229 LYS B C 1
ATOM 4840 O O . LYS B 2 229 ? 137.116 163.524 120.874 1.00 26.19 229 LYS B O 1
ATOM 4846 N N . ARG B 2 230 ? 138.470 162.862 122.545 1.00 4.91 230 ARG B N 1
ATOM 4847 C CA . ARG B 2 230 ? 137.451 162.013 123.143 1.00 6.62 230 ARG B CA 1
ATOM 4848 C C . ARG B 2 230 ? 136.467 162.830 123.975 1.00 10.05 230 ARG B C 1
ATOM 4849 O O . ARG B 2 230 ? 136.770 163.927 124.451 1.00 17.72 230 ARG B O 1
ATOM 4857 N N . LYS B 2 231 ? 135.265 162.274 124.141 1.00 9.49 231 LYS B N 1
ATOM 4858 C CA . LYS B 2 231 ? 134.277 162.817 125.061 1.00 15.12 231 LYS B CA 1
ATOM 4859 C C . LYS B 2 231 ? 134.305 161.984 126.333 1.00 19.25 231 LYS B C 1
ATOM 4860 O O . LYS B 2 231 ? 133.932 160.802 126.295 1.00 18.59 231 LYS B O 1
ATOM 4866 N N . PRO B 2 232 ? 134.722 162.542 127.467 1.00 20.35 232 PRO B N 1
ATOM 4867 C CA . PRO B 2 232 ? 135.147 161.724 128.613 1.00 14.15 232 PRO B CA 1
ATOM 4868 C C . PRO B 2 232 ? 134.079 161.419 129.654 1.00 17.57 232 PRO B C 1
ATOM 4869 O O . PRO B 2 232 ? 134.436 160.934 130.730 1.00 17.65 232 PRO B O 1
ATOM 4873 N N . LEU B 2 233 ? 132.799 161.688 129.392 1.00 21.63 233 LEU B N 1
ATOM 4874 C CA . LEU B 2 233 ? 131.792 161.491 130.431 1.00 17.76 233 LEU B CA 1
ATOM 4875 C C . LEU B 2 233 ? 131.628 160.018 130.786 1.00 12.95 233 LEU B C 1
ATOM 4876 O O . LEU B 2 233 ? 131.391 159.680 131.951 1.00 23.05 233 LEU B O 1
ATOM 4881 N N . PHE B 2 234 ? 131.746 159.128 129.800 1.00 12.38 234 PHE B N 1
ATOM 4882 C CA . PHE B 2 234 ? 131.536 157.706 130.056 1.00 15.11 234 PHE B CA 1
ATOM 4883 C C . PHE B 2 234 ? 132.572 157.158 131.031 1.00 20.76 234 PHE B C 1
ATOM 4884 O O . PHE B 2 234 ? 132.224 156.562 132.059 1.00 29.26 234 PHE B O 1
ATOM 4892 N N . TYR B 2 235 ? 133.852 157.375 130.740 1.00 20.47 235 TYR B N 1
ATOM 4893 C CA . TYR B 2 235 ? 134.924 156.839 131.567 1.00 17.06 235 TYR B CA 1
ATOM 4894 C C . TYR B 2 235 ? 135.184 157.674 132.811 1.00 12.02 235 TYR B C 1
ATOM 4895 O O . TYR B 2 235 ? 136.027 157.290 133.626 1.00 13.85 235 TYR B O 1
ATOM 4904 N N . THR B 2 236 ? 134.504 158.807 132.966 1.00 7.42 236 THR B N 1
ATOM 4905 C CA . THR B 2 236 ? 134.511 159.532 134.229 1.00 11.11 236 THR B CA 1
ATOM 4906 C C . THR B 2 236 ? 133.396 159.050 135.148 1.00 16.23 236 THR B C 1
ATOM 4907 O O . THR B 2 236 ? 133.610 158.896 136.355 1.00 23.23 236 THR B O 1
ATOM 4911 N N . ILE B 2 237 ? 132.210 158.795 134.591 1.00 18.28 237 ILE B N 1
ATOM 4912 C CA . ILE B 2 237 ? 131.136 158.191 135.374 1.00 15.41 237 ILE B CA 1
ATOM 4913 C C . ILE B 2 237 ? 131.547 156.805 135.848 1.00 16.71 237 ILE B C 1
ATOM 4914 O O . ILE B 2 237 ? 131.356 156.449 137.017 1.00 22.96 237 ILE B O 1
ATOM 4919 N N . ASN B 2 238 ? 132.126 156.004 134.958 1.00 16.27 238 ASN B N 1
ATOM 4920 C CA . ASN B 2 238 ? 132.683 154.723 135.353 1.00 15.28 238 ASN B CA 1
ATOM 4921 C C . ASN B 2 238 ? 134.168 154.885 135.672 1.00 25.58 238 ASN B C 1
ATOM 4922 O O . ASN B 2 238 ? 134.719 155.988 135.645 1.00 31.21 238 ASN B O 1
ATOM 4927 N N . LEU B 2 239 ? 134.819 153.770 136.001 1.00 23.82 239 LEU B N 1
ATOM 4928 C CA . LEU B 2 239 ? 136.272 153.698 136.124 1.00 23.90 239 LEU B CA 1
ATOM 4929 C C . LEU B 2 239 ? 136.858 154.708 137.106 1.00 25.54 239 LEU B C 1
ATOM 4930 O O . LEU B 2 239 ? 137.297 154.331 138.196 1.00 29.90 239 LEU B O 1
ATOM 4935 N N . ILE B 2 240 ? 136.881 155.988 136.726 1.00 17.49 240 ILE B N 1
ATOM 4936 C CA . ILE B 2 240 ? 137.635 156.978 137.492 1.00 19.35 240 ILE B CA 1
ATOM 4937 C C . ILE B 2 240 ? 137.023 157.181 138.873 1.00 24.43 240 ILE B C 1
ATOM 4938 O O . ILE B 2 240 ? 137.729 157.164 139.887 1.00 29.46 240 ILE B O 1
ATOM 4943 N N . ILE B 2 241 ? 135.707 157.384 138.937 1.00 18.87 241 ILE B N 1
ATOM 4944 C CA . ILE B 2 241 ? 135.056 157.601 140.231 1.00 24.22 241 ILE B CA 1
ATOM 4945 C C . ILE B 2 241 ? 135.152 156.375 141.135 1.00 22.90 241 ILE B C 1
ATOM 4946 O O . ILE B 2 241 ? 135.517 156.533 142.312 1.00 21.37 241 ILE B O 1
ATOM 4951 N N . PRO B 2 242 ? 134.843 155.154 140.679 1.00 17.39 242 PRO B N 1
ATOM 4952 C CA . PRO B 2 242 ? 135.040 153.991 141.560 1.00 20.97 242 PRO B CA 1
ATOM 4953 C C . PRO B 2 242 ? 136.475 153.813 142.022 1.00 21.84 242 PRO B C 1
ATOM 4954 O O . PRO B 2 242 ? 136.698 153.360 143.151 1.00 29.92 242 PRO B O 1
ATOM 4958 N N . CYS B 2 243 ? 137.457 154.148 141.181 1.00 12.48 243 CYS B N 1
ATOM 4959 C CA . CYS B 2 243 ? 138.850 154.042 141.601 1.00 14.72 243 CYS B CA 1
ATOM 4960 C C . CYS B 2 243 ? 139.143 154.975 142.768 1.00 20.69 243 CYS B C 1
ATOM 4961 O O . CYS B 2 243 ? 139.800 154.581 143.737 1.00 24.08 243 CYS B O 1
ATOM 4964 N N . VAL B 2 244 ? 138.646 156.211 142.703 1.00 17.73 244 VAL B N 1
ATOM 4965 C CA . VAL B 2 244 ? 138.837 157.148 143.805 1.00 17.51 244 VAL B CA 1
ATOM 4966 C C . VAL B 2 244 ? 138.096 156.670 145.048 1.00 14.52 244 VAL B C 1
ATOM 4967 O O . VAL B 2 244 ? 138.608 156.770 146.172 1.00 16.46 244 VAL B O 1
ATOM 4971 N N . LEU B 2 245 ? 136.884 156.138 144.869 1.00 15.39 245 LEU B N 1
ATOM 4972 C CA . LEU B 2 245 ? 136.113 155.652 146.010 1.00 17.65 245 LEU B CA 1
ATOM 4973 C C . LEU B 2 245 ? 136.834 154.516 146.724 1.00 16.21 245 LEU B C 1
ATOM 4974 O O . LEU B 2 245 ? 136.888 154.487 147.959 1.00 20.60 245 LEU B O 1
ATOM 4979 N N . THR B 2 246 ? 137.393 153.569 145.969 1.00 12.52 246 THR B N 1
ATOM 4980 C CA . THR B 2 246 ? 138.095 152.451 146.586 1.00 16.25 246 THR B CA 1
ATOM 4981 C C . THR B 2 246 ? 139.497 152.822 147.055 1.00 15.44 246 THR B C 1
ATOM 4982 O O . THR B 2 246 ? 140.061 152.109 147.892 1.00 16.55 246 THR B O 1
ATOM 4986 N N . THR B 2 247 ? 140.072 153.909 146.539 1.00 12.58 247 THR B N 1
ATOM 4987 C CA . THR B 2 247 ? 141.347 154.390 147.054 1.00 13.51 247 THR B CA 1
ATOM 4988 C C . THR B 2 247 ? 141.181 155.126 148.376 1.00 14.21 247 THR B C 1
ATOM 4989 O O . THR B 2 247 ? 142.043 155.018 149.255 1.00 21.19 247 THR B O 1
ATOM 4993 N N . LEU B 2 248 ? 140.080 155.861 148.543 1.00 11.59 248 LEU B N 1
ATOM 4994 C CA . LEU B 2 248 ? 139.843 156.582 149.788 1.00 9.21 248 LEU B CA 1
ATOM 4995 C C . LEU B 2 248 ? 139.587 155.659 150.972 1.00 14.08 248 LEU B C 1
ATOM 4996 O O . LEU B 2 248 ? 139.584 156.133 152.112 1.00 13.12 248 LEU B O 1
ATOM 5001 N N . LEU B 2 249 ? 139.367 154.368 150.735 1.00 14.58 249 LEU B N 1
ATOM 5002 C CA . LEU B 2 249 ? 139.120 153.404 151.797 1.00 9.25 249 LEU B CA 1
ATOM 5003 C C . LEU B 2 249 ? 140.391 152.736 152.301 1.00 10.89 249 LEU B C 1
ATOM 5004 O O . LEU B 2 249 ? 140.311 151.861 153.168 1.00 12.90 249 LEU B O 1
ATOM 5009 N N . ALA B 2 250 ? 141.555 153.118 151.781 1.00 10.49 250 ALA B N 1
ATOM 5010 C CA . ALA B 2 250 ? 142.803 152.460 152.140 1.00 9.40 250 ALA B CA 1
ATOM 5011 C C . ALA B 2 250 ? 143.369 152.926 153.474 1.00 14.70 250 ALA B C 1
ATOM 5012 O O . ALA B 2 250 ? 144.283 152.279 153.996 1.00 16.62 250 ALA B O 1
ATOM 5014 N N . ILE B 2 251 ? 142.856 154.021 154.039 1.00 10.72 251 ILE B N 1
ATOM 5015 C CA . ILE B 2 251 ? 143.397 154.562 155.283 1.00 12.17 251 ILE B CA 1
ATOM 5016 C C . ILE B 2 251 ? 142.582 154.174 156.507 1.00 13.70 251 ILE B C 1
ATOM 5017 O O . ILE B 2 251 ? 143.016 154.453 157.636 1.00 11.87 251 ILE B O 1
ATOM 5022 N N . LEU B 2 252 ? 141.422 153.541 156.329 1.00 8.86 252 LEU B N 1
ATOM 5023 C CA . LEU B 2 252 ? 140.581 153.185 157.464 1.00 1.54 252 LEU B CA 1
ATOM 5024 C C . LEU B 2 252 ? 141.116 151.997 158.249 1.00 14.40 252 LEU B C 1
ATOM 5025 O O . LEU B 2 252 ? 140.679 151.776 159.382 1.00 24.47 252 LEU B O 1
ATOM 5030 N N . VAL B 2 253 ? 142.045 151.228 157.677 1.00 14.15 253 VAL B N 1
ATOM 5031 C CA . VAL B 2 253 ? 142.642 150.108 158.394 1.00 1.75 253 VAL B CA 1
ATOM 5032 C C . VAL B 2 253 ? 143.398 150.584 159.627 1.00 6.44 253 VAL B C 1
ATOM 5033 O O . VAL B 2 253 ? 143.517 149.843 160.608 1.00 8.55 253 VAL B O 1
ATOM 5037 N N . PHE B 2 254 ? 143.877 151.826 159.619 1.00 7.58 254 PHE B N 1
ATOM 5038 C CA . PHE B 2 254 ? 144.615 152.381 160.745 1.00 8.25 254 PHE B CA 1
ATOM 5039 C C . PHE B 2 254 ? 143.711 152.925 161.842 1.00 9.68 254 PHE B C 1
ATOM 5040 O O . PHE B 2 254 ? 144.223 153.434 162.844 1.00 15.01 254 PHE B O 1
ATOM 5048 N N . TYR B 2 255 ? 142.391 152.837 161.683 1.00 8.56 255 TYR B N 1
ATOM 5049 C CA . TYR B 2 255 ? 141.460 153.307 162.696 1.00 7.78 255 TYR B CA 1
ATOM 5050 C C . TYR B 2 255 ? 140.641 152.201 163.346 1.00 10.13 255 TYR B C 1
ATOM 5051 O O . TYR B 2 255 ? 140.006 152.456 164.375 1.00 16.03 255 TYR B O 1
ATOM 5060 N N . LEU B 2 256 ? 140.626 150.998 162.785 1.00 5.68 256 LEU B N 1
ATOM 5061 C CA . LEU B 2 256 ? 139.917 149.895 163.414 1.00 2.48 256 LEU B CA 1
ATOM 5062 C C . LEU B 2 256 ? 140.636 149.465 164.692 1.00 8.64 256 LEU B C 1
ATOM 5063 O O . LEU B 2 256 ? 141.869 149.420 164.724 1.00 17.28 256 LEU B O 1
ATOM 5068 N N . PRO B 2 257 ? 139.902 149.151 165.756 1.00 2.41 257 PRO B N 1
ATOM 5069 C CA . PRO B 2 257 ? 140.547 148.639 166.968 1.00 1.17 257 PRO B CA 1
ATOM 5070 C C . PRO B 2 257 ? 141.154 147.265 166.732 1.00 9.42 257 PRO B C 1
ATOM 5071 O O . PRO B 2 257 ? 140.683 146.485 165.902 1.00 18.71 257 PRO B O 1
ATOM 5075 N N . SER B 2 258 ? 142.219 146.975 167.479 1.00 4.83 258 SER B N 1
ATOM 5076 C CA . SER B 2 258 ? 142.956 145.734 167.268 1.00 7.66 258 SER B CA 1
ATOM 5077 C C . SER B 2 258 ? 142.222 144.520 167.821 1.00 8.69 258 SER B C 1
ATOM 5078 O O . SER B 2 258 ? 142.418 143.407 167.322 1.00 13.65 258 SER B O 1
ATOM 5081 N N . ASP B 2 259 ? 141.382 144.704 168.836 1.00 7.04 259 ASP B N 1
ATOM 5082 C CA . ASP B 2 259 ? 140.597 143.608 169.387 1.00 8.67 259 ASP B CA 1
ATOM 5083 C C . ASP B 2 259 ? 139.281 143.407 168.651 1.00 11.46 259 ASP B C 1
ATOM 5084 O O . ASP B 2 259 ? 138.490 142.546 169.046 1.00 8.75 259 ASP B O 1
ATOM 5089 N N . CYS B 2 260 ? 139.033 144.179 167.591 1.00 12.69 260 CYS B N 1
ATOM 5090 C CA . CYS B 2 260 ? 137.813 144.008 166.809 1.00 11.81 260 CYS B CA 1
ATOM 5091 C C . CYS B 2 260 ? 137.819 142.676 166.068 1.00 12.26 260 CYS B C 1
ATOM 5092 O O . CYS B 2 260 ? 136.836 141.927 166.109 1.00 15.76 260 CYS B O 1
ATOM 5095 N N . GLY B 2 261 ? 138.919 142.361 165.389 1.00 12.61 261 GLY B N 1
ATOM 5096 C CA . GLY B 2 261 ? 139.078 141.086 164.723 1.00 12.78 261 GLY B CA 1
ATOM 5097 C C . GLY B 2 261 ? 138.875 141.076 163.223 1.00 13.15 261 GLY B C 1
ATOM 5098 O O . GLY B 2 261 ? 138.906 139.996 162.624 1.00 17.79 261 GLY B O 1
ATOM 5099 N N . GLU B 2 262 ? 138.667 142.235 162.595 1.00 10.37 262 GLU B N 1
ATOM 5100 C CA . GLU B 2 262 ? 138.461 142.317 161.152 1.00 7.13 262 GLU B CA 1
ATOM 5101 C C . GLU B 2 262 ? 139.470 143.244 160.481 1.00 11.96 262 GLU B C 1
ATOM 5102 O O . GLU B 2 262 ? 139.265 143.669 159.335 1.00 13.20 262 GLU B O 1
ATOM 5108 N N . LYS B 2 263 ? 140.568 143.544 161.181 1.00 13.15 263 LYS B N 1
ATOM 5109 C CA . LYS B 2 263 ? 141.649 144.343 160.614 1.00 5.24 263 LYS B CA 1
ATOM 5110 C C . LYS B 2 263 ? 142.157 143.740 159.313 1.00 10.61 263 LYS B C 1
ATOM 5111 O O . LYS B 2 263 ? 142.245 144.424 158.288 1.00 0.00 263 LYS B O 1
ATOM 5117 N N . MET B 2 264 ? 142.492 142.448 159.335 1.00 20.07 264 MET B N 1
ATOM 5118 C CA . MET B 2 264 ? 143.037 141.810 158.142 1.00 11.86 264 MET B CA 1
ATOM 5119 C C . MET B 2 264 ? 141.966 141.589 157.085 1.00 14.12 264 MET B C 1
ATOM 5120 O O . MET B 2 264 ? 142.280 141.538 155.891 1.00 18.10 264 MET B O 1
ATOM 5125 N N . THR B 2 265 ? 140.707 141.445 157.497 1.00 15.33 265 THR B N 1
ATOM 5126 C CA . THR B 2 265 ? 139.628 141.332 156.524 1.00 4.90 265 THR B CA 1
ATOM 5127 C C . THR B 2 265 ? 139.477 142.617 155.720 1.00 7.89 265 THR B C 1
ATOM 5128 O O . THR B 2 265 ? 139.271 142.571 154.502 1.00 8.27 265 THR B O 1
ATOM 5132 N N . LEU B 2 266 ? 139.583 143.774 156.379 1.00 10.15 266 LEU B N 1
ATOM 5133 C CA . LEU B 2 266 ? 139.412 145.034 155.659 1.00 11.48 266 LEU B CA 1
ATOM 5134 C C . LEU B 2 266 ? 140.584 145.312 154.722 1.00 9.78 266 LEU B C 1
ATOM 5135 O O . LEU B 2 266 ? 140.385 145.663 153.554 1.00 15.91 266 LEU B O 1
ATOM 5140 N N . CYS B 2 267 ? 141.815 145.157 155.210 1.00 4.20 267 CYS B N 1
ATOM 5141 C CA . CYS B 2 267 ? 142.976 145.624 154.462 1.00 1.37 267 CYS B CA 1
ATOM 5142 C C . CYS B 2 267 ? 143.415 144.671 153.359 1.00 2.11 267 CYS B C 1
ATOM 5143 O O . CYS B 2 267 ? 144.288 145.038 152.566 1.00 9.58 267 CYS B O 1
ATOM 5146 N N . ILE B 2 268 ? 142.848 143.472 153.285 1.00 7.56 268 ILE B N 1
ATOM 5147 C CA . ILE B 2 268 ? 143.154 142.533 152.214 1.00 10.83 268 ILE B CA 1
ATOM 5148 C C . ILE B 2 268 ? 142.139 142.628 151.082 1.00 12.77 268 ILE B C 1
ATOM 5149 O O . ILE B 2 268 ? 142.506 142.569 149.909 1.00 12.42 268 ILE B O 1
ATOM 5154 N N . SER B 2 269 ? 140.858 142.787 151.423 1.00 9.99 269 SER B N 1
ATOM 5155 C CA . SER B 2 269 ? 139.828 142.920 150.400 1.00 9.86 269 SER B CA 1
ATOM 5156 C C . SER B 2 269 ? 140.012 144.186 149.576 1.00 10.24 269 SER B C 1
ATOM 5157 O O . SER B 2 269 ? 139.592 144.235 148.415 1.00 19.11 269 SER B O 1
ATOM 5160 N N . VAL B 2 270 ? 140.625 145.219 150.155 1.00 8.32 270 VAL B N 1
ATOM 5161 C CA . VAL B 2 270 ? 140.887 146.441 149.401 1.00 9.25 270 VAL B CA 1
ATOM 5162 C C . VAL B 2 270 ? 141.971 146.204 148.355 1.00 11.01 270 VAL B C 1
ATOM 5163 O O . VAL B 2 270 ? 141.862 146.668 147.215 1.00 15.50 270 VAL B O 1
ATOM 5167 N N . LEU B 2 271 ? 143.025 145.470 148.722 1.00 10.80 271 LEU B N 1
ATOM 5168 C CA . LEU B 2 271 ? 144.132 145.242 147.797 1.00 10.08 271 LEU B CA 1
ATOM 5169 C C . LEU B 2 271 ? 143.681 144.468 146.564 1.00 10.14 271 LEU B C 1
ATOM 5170 O O . LEU B 2 271 ? 144.074 144.796 145.438 1.00 14.01 271 LEU B O 1
ATOM 5175 N N . LEU B 2 272 ? 142.860 143.436 146.756 1.00 7.65 272 LEU B N 1
ATOM 5176 C CA . LEU B 2 272 ? 142.364 142.674 145.616 1.00 5.01 272 LEU B CA 1
ATOM 5177 C C . LEU B 2 272 ? 141.436 143.509 144.744 1.00 9.30 272 LEU B C 1
ATOM 5178 O O . LEU B 2 272 ? 141.425 143.343 143.520 1.00 20.05 272 LEU B O 1
ATOM 5183 N N . ALA B 2 273 ? 140.655 144.407 145.350 1.00 7.00 273 ALA B N 1
ATOM 5184 C CA . ALA B 2 273 ? 139.802 145.291 144.563 1.00 11.25 273 ALA B CA 1
ATOM 5185 C C . ALA B 2 273 ? 140.632 146.229 143.696 1.00 18.34 273 ALA B C 1
ATOM 5186 O O . ALA B 2 273 ? 140.279 146.495 142.542 1.00 24.01 273 ALA B O 1
ATOM 5188 N N . LEU B 2 274 ? 141.734 146.750 144.240 1.00 15.66 274 LEU B N 1
ATOM 5189 C CA . LEU B 2 274 ? 142.634 147.573 143.439 1.00 8.10 274 LEU B CA 1
ATOM 5190 C C . LEU B 2 274 ? 143.295 146.756 142.337 1.00 14.35 274 LEU B C 1
ATOM 5191 O O . LEU B 2 274 ? 143.471 147.246 141.216 1.00 20.71 274 LEU B O 1
ATOM 5196 N N . THR B 2 275 ? 143.678 145.513 142.640 1.00 15.91 275 THR B N 1
ATOM 5197 C CA . THR B 2 275 ? 144.303 144.665 141.629 1.00 11.64 275 THR B CA 1
ATOM 5198 C C . THR B 2 275 ? 143.346 144.380 140.480 1.00 11.12 275 THR B C 1
ATOM 5199 O O . THR B 2 275 ? 143.736 144.431 139.308 1.00 16.19 275 THR B O 1
ATOM 5203 N N . PHE B 2 276 ? 142.084 144.090 140.795 1.00 7.85 276 PHE B N 1
ATOM 5204 C CA . PHE B 2 276 ? 141.109 143.815 139.747 1.00 14.56 276 PHE B CA 1
ATOM 5205 C C . PHE B 2 276 ? 140.851 145.042 138.881 1.00 20.54 276 PHE B C 1
ATOM 5206 O O . PHE B 2 276 ? 140.656 144.910 137.668 1.00 25.33 276 PHE B O 1
ATOM 5214 N N . PHE B 2 277 ? 140.844 146.236 139.478 1.00 22.46 277 PHE B N 1
ATOM 5215 C CA . PHE B 2 277 ? 140.645 147.453 138.698 1.00 22.90 277 PHE B CA 1
ATOM 5216 C C . PHE B 2 277 ? 141.804 147.709 137.743 1.00 22.04 277 PHE B C 1
ATOM 5217 O O . PHE B 2 277 ? 141.591 148.216 136.637 1.00 25.25 277 PHE B O 1
ATOM 5225 N N . LEU B 2 278 ? 143.031 147.379 138.153 1.00 17.63 278 LEU B N 1
ATOM 5226 C CA . LEU B 2 278 ? 144.186 147.590 137.286 1.00 15.80 278 LEU B CA 1
ATOM 5227 C C . LEU B 2 278 ? 144.116 146.718 136.041 1.00 18.38 278 LEU B C 1
ATOM 5228 O O . LEU B 2 278 ? 144.454 147.169 134.941 1.00 24.73 278 LEU B O 1
ATOM 5233 N N . LEU B 2 279 ? 143.688 145.463 136.193 1.00 21.15 279 LEU B N 1
ATOM 5234 C CA . LEU B 2 279 ? 143.635 144.559 135.049 1.00 25.85 279 LEU B CA 1
ATOM 5235 C C . LEU B 2 279 ? 142.578 144.990 134.040 1.00 28.55 279 LEU B C 1
ATOM 5236 O O . LEU B 2 279 ? 142.736 144.747 132.839 1.00 32.35 279 LEU B O 1
ATOM 5241 N N . LEU B 2 280 ? 141.495 145.617 134.505 1.00 24.87 280 LEU B N 1
ATOM 5242 C CA . LEU B 2 280 ? 140.497 146.155 133.585 1.00 25.75 280 LEU B CA 1
ATOM 5243 C C . LEU B 2 280 ? 141.081 147.281 132.739 1.00 27.22 280 LEU B C 1
ATOM 5244 O O . LEU B 2 280 ? 140.824 147.355 131.533 1.00 25.79 280 LEU B O 1
ATOM 5249 N N . ILE B 2 281 ? 141.866 148.167 133.355 1.00 26.39 281 ILE B N 1
ATOM 5250 C CA . ILE B 2 281 ? 142.448 149.287 132.620 1.00 20.48 281 ILE B CA 1
ATOM 5251 C C . ILE B 2 281 ? 143.388 148.780 131.535 1.00 25.91 281 ILE B C 1
ATOM 5252 O O . ILE B 2 281 ? 143.400 149.298 130.412 1.00 36.14 281 ILE B O 1
ATOM 5257 N N . SER B 2 282 ? 144.171 147.745 131.839 1.00 22.25 282 SER B N 1
ATOM 5258 C CA . SER B 2 282 ? 145.071 147.156 130.855 1.00 21.90 282 SER B CA 1
ATOM 5259 C C . SER B 2 282 ? 144.336 146.416 129.745 1.00 24.60 282 SER B C 1
ATOM 5260 O O . SER B 2 282 ? 144.991 145.815 128.887 1.00 28.11 282 SER B O 1
ATOM 5263 N N . LYS B 2 283 ? 143.003 146.439 129.742 1.00 29.37 283 LYS B N 1
ATOM 5264 C CA . LYS B 2 283 ? 142.207 145.845 128.678 1.00 33.69 283 LYS B CA 1
ATOM 5265 C C . LYS B 2 283 ? 141.749 146.863 127.643 1.00 29.41 283 LYS B C 1
ATOM 5266 O O . LYS B 2 283 ? 141.465 146.480 126.503 1.00 30.35 283 LYS B O 1
ATOM 5272 N N . ILE B 2 284 ? 141.669 148.138 128.010 1.00 25.10 284 ILE B N 1
ATOM 5273 C CA . ILE B 2 284 ? 141.350 149.205 127.073 1.00 28.65 284 ILE B CA 1
ATOM 5274 C C . ILE B 2 284 ? 142.622 149.929 126.620 1.00 29.94 284 ILE B C 1
ATOM 5275 O O . ILE B 2 284 ? 142.560 151.044 126.105 1.00 30.16 284 ILE B O 1
ATOM 5280 N N . VAL B 2 285 ? 143.778 149.301 126.798 1.00 29.76 285 VAL B N 1
ATOM 5281 C CA . VAL B 2 285 ? 145.066 149.925 126.513 1.00 30.40 285 VAL B CA 1
ATOM 5282 C C . VAL B 2 285 ? 145.870 148.987 125.621 1.00 34.32 285 VAL B C 1
ATOM 5283 O O . VAL B 2 285 ? 145.943 147.782 125.900 1.00 32.13 285 VAL B O 1
ATOM 5287 N N . PRO B 2 286 ? 146.474 149.484 124.539 1.00 39.81 286 PRO B N 1
ATOM 5288 C CA . PRO B 2 286 ? 147.239 148.601 123.664 1.00 41.50 286 PRO B CA 1
ATOM 5289 C C . PRO B 2 286 ? 148.455 148.047 124.383 1.00 45.85 286 PRO B C 1
ATOM 5290 O O . PRO B 2 286 ? 149.020 148.704 125.275 1.00 45.76 286 PRO B O 1
ATOM 5294 N N . PRO B 2 287 ? 148.893 146.834 124.036 1.00 55.37 287 PRO B N 1
ATOM 5295 C CA . PRO B 2 287 ? 150.120 146.282 124.625 1.00 55.33 287 PRO B CA 1
ATOM 5296 C C . PRO B 2 287 ? 151.345 146.890 123.961 1.00 55.46 287 PRO B C 1
ATOM 5297 O O . PRO B 2 287 ? 151.689 146.552 122.824 1.00 54.90 287 PRO B O 1
ATOM 5301 N N . THR B 2 288 ? 152.010 147.795 124.674 1.00 63.54 288 THR B N 1
ATOM 5302 C CA . THR B 2 288 ? 153.176 148.500 124.158 1.00 61.81 288 THR B CA 1
ATOM 5303 C C . THR B 2 288 ? 154.232 148.536 125.256 1.00 64.70 288 THR B C 1
ATOM 5304 O O . THR B 2 288 ? 154.115 147.862 126.283 1.00 66.71 288 THR B O 1
ATOM 5308 N N . SER B 2 289 ? 155.279 149.332 125.031 1.00 66.82 289 SER B N 1
ATOM 5309 C CA . SER B 2 289 ? 156.310 149.534 126.040 1.00 66.83 289 SER B CA 1
ATOM 5310 C C . SER B 2 289 ? 156.755 150.990 126.109 1.00 66.90 289 SER B C 1
ATOM 5311 O O . SER B 2 289 ? 157.818 151.278 126.671 1.00 70.49 289 SER B O 1
ATOM 5314 N N . LEU B 2 290 ? 155.971 151.911 125.556 1.00 56.54 290 LEU B N 1
ATOM 5315 C CA . LEU B 2 290 ? 156.358 153.312 125.446 1.00 58.07 290 LEU B CA 1
ATOM 5316 C C . LEU B 2 290 ? 155.615 154.229 126.403 1.00 57.30 290 LEU B C 1
ATOM 5317 O O . LEU B 2 290 ? 156.235 155.105 127.011 1.00 56.02 290 LEU B O 1
ATOM 5322 N N . ASP B 2 291 ? 154.304 154.056 126.558 1.00 45.61 291 ASP B N 1
ATOM 5323 C CA . ASP B 2 291 ? 153.496 154.939 127.387 1.00 40.57 291 ASP B CA 1
ATOM 5324 C C . ASP B 2 291 ? 152.587 154.127 128.297 1.00 40.02 291 ASP B C 1
ATOM 5325 O O . ASP B 2 291 ? 152.035 153.102 127.887 1.00 41.13 291 ASP B O 1
ATOM 5330 N N . VAL B 2 292 ? 152.436 154.597 129.531 1.00 33.48 292 VAL B N 1
ATOM 5331 C CA . VAL B 2 292 ? 151.492 154.019 130.484 1.00 27.29 292 VAL B CA 1
ATOM 5332 C C . VAL B 2 292 ? 150.609 155.144 131.009 1.00 24.19 292 VAL B C 1
ATOM 5333 O O . VAL B 2 292 ? 151.107 156.246 131.279 1.00 31.02 292 VAL B O 1
ATOM 5337 N N . PRO B 2 293 ? 149.305 154.921 131.159 1.00 19.08 293 PRO B N 1
ATOM 5338 C CA . PRO B 2 293 ? 148.414 156.009 131.577 1.00 23.41 293 PRO B CA 1
ATOM 5339 C C . PRO B 2 293 ? 148.750 156.511 132.972 1.00 25.70 293 PRO B C 1
ATOM 5340 O O . PRO B 2 293 ? 149.261 155.774 133.817 1.00 34.55 293 PRO B O 1
ATOM 5344 N N . LEU B 2 294 ? 148.462 157.795 133.203 1.00 16.09 294 LEU B N 1
ATOM 5345 C CA . LEU B 2 294 ? 148.643 158.363 134.534 1.00 11.50 294 LEU B CA 1
ATOM 5346 C C . LEU B 2 294 ? 147.739 157.684 135.553 1.00 21.01 294 LEU B C 1
ATOM 5347 O O . LEU B 2 294 ? 148.126 157.518 136.715 1.00 27.53 294 LEU B O 1
ATOM 5352 N N . ILE B 2 295 ? 146.533 157.290 135.139 1.00 21.32 295 ILE B N 1
ATOM 5353 C CA . ILE B 2 295 ? 145.669 156.498 136.006 1.00 24.46 295 ILE B CA 1
ATOM 5354 C C . ILE B 2 295 ? 146.276 155.122 136.253 1.00 23.38 295 ILE B C 1
ATOM 5355 O O . ILE B 2 295 ? 146.154 154.569 137.352 1.00 29.16 295 ILE B O 1
ATOM 5360 N N . GLY B 2 296 ? 146.957 154.558 135.257 1.00 20.66 296 GLY B N 1
ATOM 5361 C CA . GLY B 2 296 ? 147.576 153.255 135.418 1.00 19.94 296 GLY B CA 1
ATOM 5362 C C . GLY B 2 296 ? 148.831 153.253 136.265 1.00 24.14 296 GLY B C 1
ATOM 5363 O O . GLY B 2 296 ? 149.365 152.174 136.542 1.00 30.30 296 GLY B O 1
ATOM 5364 N N . LYS B 2 297 ? 149.318 154.425 136.672 1.00 17.78 297 LYS B N 1
ATOM 5365 C CA . LYS B 2 297 ? 150.455 154.523 137.579 1.00 19.50 297 LYS B CA 1
ATOM 5366 C C . LYS B 2 297 ? 150.048 154.843 139.009 1.00 26.42 297 LYS B C 1
ATOM 5367 O O . LYS B 2 297 ? 150.779 154.495 139.941 1.00 32.25 297 LYS B O 1
ATOM 5373 N N . TYR B 2 298 ? 148.907 155.506 139.199 1.00 22.52 298 TYR B N 1
ATOM 5374 C CA . TYR B 2 298 ? 148.398 155.756 140.544 1.00 17.23 298 TYR B CA 1
ATOM 5375 C C . TYR B 2 298 ? 148.021 154.454 141.241 1.00 23.30 298 TYR B C 1
ATOM 5376 O O . TYR B 2 298 ? 148.246 154.297 142.450 1.00 30.23 298 TYR B O 1
ATOM 5385 N N . LEU B 2 299 ? 147.447 153.509 140.492 1.00 18.43 299 LEU B N 1
ATOM 5386 C CA . LEU B 2 299 ? 147.008 152.249 141.081 1.00 18.42 299 LEU B CA 1
ATOM 5387 C C . LEU B 2 299 ? 148.182 151.458 141.642 1.00 24.36 299 LEU B C 1
ATOM 5388 O O . LEU B 2 299 ? 148.063 150.827 142.697 1.00 31.05 299 LEU B O 1
ATOM 5393 N N . MET B 2 300 ? 149.323 151.474 140.952 1.00 17.03 300 MET B N 1
ATOM 5394 C CA . MET B 2 300 ? 150.501 150.771 141.454 1.00 15.64 300 MET B CA 1
ATOM 5395 C C . MET B 2 300 ? 150.998 151.385 142.759 1.00 16.20 300 MET B C 1
ATOM 5396 O O . MET B 2 300 ? 151.390 150.667 143.690 1.00 22.63 300 MET B O 1
ATOM 5401 N N . PHE B 2 301 ? 150.996 152.718 142.839 1.00 13.28 301 PHE B N 1
ATOM 5402 C CA . PHE B 2 301 ? 151.382 153.393 144.073 1.00 16.85 301 PHE B CA 1
ATOM 5403 C C . PHE B 2 301 ? 150.453 153.014 145.219 1.00 23.48 301 PHE B C 1
ATOM 5404 O O . PHE B 2 301 ? 150.910 152.718 146.333 1.00 32.83 301 PHE B O 1
ATOM 5412 N N . THR B 2 302 ? 149.142 153.006 144.963 1.00 13.53 302 THR B N 1
ATOM 5413 C CA . THR B 2 302 ? 148.205 152.593 146.001 1.00 7.91 302 THR B CA 1
ATOM 5414 C C . THR B 2 302 ? 148.408 151.134 146.386 1.00 15.06 302 THR B C 1
ATOM 5415 O O . THR B 2 302 ? 148.246 150.776 147.555 1.00 26.28 302 THR B O 1
ATOM 5419 N N . MET B 2 303 ? 148.765 150.282 145.423 1.00 9.81 303 MET B N 1
ATOM 5420 C CA . MET B 2 303 ? 149.023 148.876 145.720 1.00 11.02 303 MET B CA 1
ATOM 5421 C C . MET B 2 303 ? 150.202 148.730 146.671 1.00 12.36 303 MET B C 1
ATOM 5422 O O . MET B 2 303 ? 150.150 147.962 147.641 1.00 24.19 303 MET B O 1
ATOM 5427 N N . VAL B 2 304 ? 151.283 149.462 146.397 1.00 3.17 304 VAL B N 1
ATOM 5428 C CA . VAL B 2 304 ? 152.454 149.413 147.269 1.00 8.59 304 VAL B CA 1
ATOM 5429 C C . VAL B 2 304 ? 152.095 149.913 148.663 1.00 9.70 304 VAL B C 1
ATOM 5430 O O . VAL B 2 304 ? 152.480 149.313 149.680 1.00 14.40 304 VAL B O 1
ATOM 5434 N N . LEU B 2 305 ? 151.339 151.012 148.731 1.00 5.98 305 LEU B N 1
ATOM 5435 C CA . LEU B 2 305 ? 150.931 151.545 150.026 1.00 6.83 305 LEU B CA 1
ATOM 5436 C C . LEU B 2 305 ? 150.087 150.538 150.800 1.00 10.55 305 LEU B C 1
ATOM 5437 O O . LEU B 2 305 ? 150.262 150.373 152.011 1.00 17.27 305 LEU B O 1
ATOM 5442 N N . VAL B 2 306 ? 149.175 149.846 150.115 1.00 7.52 306 VAL B N 1
ATOM 5443 C CA . VAL B 2 306 ? 148.302 148.891 150.791 1.00 2.54 306 VAL B CA 1
ATOM 5444 C C . VAL B 2 306 ? 149.094 147.685 151.285 1.00 14.96 306 VAL B C 1
ATOM 5445 O O . VAL B 2 306 ? 148.826 147.155 152.370 1.00 21.29 306 VAL B O 1
ATOM 5449 N N . THR B 2 307 ? 150.076 147.223 150.506 1.00 14.11 307 THR B N 1
ATOM 5450 C CA . THR B 2 307 ? 150.904 146.111 150.973 1.00 8.63 307 THR B CA 1
ATOM 5451 C C . THR B 2 307 ? 151.703 146.499 152.215 1.00 10.49 307 THR B C 1
ATOM 5452 O O . THR B 2 307 ? 151.791 145.725 153.184 1.00 20.62 307 THR B O 1
ATOM 5456 N N . PHE B 2 308 ? 152.286 147.702 152.214 1.00 2.68 308 PHE B N 1
ATOM 5457 C CA . PHE B 2 308 ? 152.989 148.155 153.411 1.00 8.28 308 PHE B CA 1
ATOM 5458 C C . PHE B 2 308 ? 152.034 148.299 154.590 1.00 12.22 308 PHE B C 1
ATOM 5459 O O . PHE B 2 308 ? 152.410 148.014 155.735 1.00 18.02 308 PHE B O 1
ATOM 5467 N N . SER B 2 309 ? 150.797 148.725 154.327 1.00 7.83 309 SER B N 1
ATOM 5468 C CA . SER B 2 309 ? 149.792 148.798 155.383 1.00 5.09 309 SER B CA 1
ATOM 5469 C C . SER B 2 309 ? 149.487 147.420 155.952 1.00 9.76 309 SER B C 1
ATOM 5470 O O . SER B 2 309 ? 149.290 147.273 157.162 1.00 22.52 309 SER B O 1
ATOM 5473 N N . ILE B 2 310 ? 149.428 146.401 155.094 1.00 4.99 310 ILE B N 1
ATOM 5474 C CA . ILE B 2 310 ? 149.201 145.036 155.566 1.00 2.46 310 ILE B CA 1
ATOM 5475 C C . ILE B 2 310 ? 150.329 144.600 156.490 1.00 6.51 310 ILE B C 1
ATOM 5476 O O . ILE B 2 310 ? 150.093 144.015 157.558 1.00 15.89 310 ILE B O 1
ATOM 5481 N N . VAL B 2 311 ? 151.574 144.877 156.095 1.00 2.03 311 VAL B N 1
ATOM 5482 C CA . VAL B 2 311 ? 152.710 144.488 156.933 1.00 3.49 311 VAL B CA 1
ATOM 5483 C C . VAL B 2 311 ? 152.656 145.201 158.283 1.00 11.33 311 VAL B C 1
ATOM 5484 O O . VAL B 2 311 ? 152.853 144.584 159.344 1.00 11.38 311 VAL B O 1
ATOM 5488 N N . THR B 2 312 ? 152.379 146.508 158.271 1.00 9.59 312 THR B N 1
ATOM 5489 C CA . THR B 2 312 ? 152.298 147.247 159.527 1.00 5.01 312 THR B CA 1
ATOM 5490 C C . THR B 2 312 ? 151.142 146.766 160.395 1.00 11.40 312 THR B C 1
ATOM 5491 O O . THR B 2 312 ? 151.259 146.751 161.624 1.00 17.11 312 THR B O 1
ATOM 5495 N N . SER B 2 313 ? 150.023 146.375 159.782 1.00 12.42 313 SER B N 1
ATOM 5496 C CA . SER B 2 313 ? 148.897 145.855 160.551 1.00 5.26 313 SER B CA 1
ATOM 5497 C C . SER B 2 313 ? 149.245 144.528 161.209 1.00 0.00 313 SER B C 1
ATOM 5498 O O . SER B 2 313 ? 148.842 144.274 162.349 1.00 2.95 313 SER B O 1
ATOM 5501 N N . VAL B 2 314 ? 149.985 143.668 160.508 1.00 1.70 314 VAL B N 1
ATOM 5502 C CA . VAL B 2 314 ? 150.432 142.419 161.124 1.00 3.33 314 VAL B CA 1
ATOM 5503 C C . VAL B 2 314 ? 151.341 142.710 162.313 1.00 9.69 314 VAL B C 1
ATOM 5504 O O . VAL B 2 314 ? 151.222 142.086 163.378 1.00 17.97 314 VAL B O 1
ATOM 5508 N N . CYS B 2 315 ? 152.255 143.672 162.155 1.00 13.74 315 CYS B N 1
ATOM 5509 C CA . CYS B 2 315 ? 153.135 144.030 163.267 1.00 14.36 315 CYS B CA 1
ATOM 5510 C C . CYS B 2 315 ? 152.344 144.573 164.455 1.00 8.61 315 CYS B C 1
ATOM 5511 O O . CYS B 2 315 ? 152.622 144.226 165.610 1.00 8.57 315 CYS B O 1
ATOM 5514 N N . VAL B 2 316 ? 151.351 145.426 164.192 1.00 7.50 316 VAL B N 1
ATOM 5515 C CA . VAL B 2 316 ? 150.539 145.992 165.268 1.00 2.42 316 VAL B CA 1
ATOM 5516 C C . VAL B 2 316 ? 149.740 144.899 165.967 1.00 10.59 316 VAL B C 1
ATOM 5517 O O . VAL B 2 316 ? 149.607 144.898 167.197 1.00 14.92 316 VAL B O 1
ATOM 5521 N N . LEU B 2 317 ? 149.192 143.956 165.197 1.00 13.28 317 LEU B N 1
ATOM 5522 C CA . LEU B 2 317 ? 148.463 142.843 165.797 1.00 7.02 317 LEU B CA 1
ATOM 5523 C C . LEU B 2 317 ? 149.367 142.018 166.699 1.00 7.29 317 LEU B C 1
ATOM 5524 O O . LEU B 2 317 ? 148.953 141.598 167.785 1.00 8.27 317 LEU B O 1
ATOM 5529 N N . ASN B 2 318 ? 150.605 141.768 166.266 1.00 6.93 318 ASN B N 1
ATOM 5530 C CA . ASN B 2 318 ? 151.529 141.023 167.116 1.00 0.83 318 ASN B CA 1
ATOM 5531 C C . ASN B 2 318 ? 151.863 141.797 168.386 1.00 10.34 318 ASN B C 1
ATOM 5532 O O . ASN B 2 318 ? 151.975 141.205 169.465 1.00 16.48 318 ASN B O 1
ATOM 5537 N N . VAL B 2 319 ? 152.037 143.116 168.281 1.00 14.05 319 VAL B N 1
ATOM 5538 C CA . VAL B 2 319 ? 152.364 143.906 169.467 1.00 9.70 319 VAL B CA 1
ATOM 5539 C C . VAL B 2 319 ? 151.189 143.954 170.440 1.00 7.78 319 VAL B C 1
ATOM 5540 O O . VAL B 2 319 ? 151.385 143.945 171.661 1.00 14.67 319 VAL B O 1
ATOM 5544 N N . HIS B 2 320 ? 149.958 144.004 169.927 1.00 2.67 320 HIS B N 1
ATOM 5545 C CA . HIS B 2 320 ? 148.790 144.131 170.796 1.00 5.29 320 HIS B CA 1
ATOM 5546 C C . HIS B 2 320 ? 148.617 142.915 171.697 1.00 11.33 320 HIS B C 1
ATOM 5547 O O . HIS B 2 320 ? 148.320 143.057 172.888 1.00 15.13 320 HIS B O 1
ATOM 5554 N N . HIS B 2 321 ? 148.796 141.711 171.151 1.00 11.86 321 HIS B N 1
ATOM 5555 C CA . HIS B 2 321 ? 148.557 140.474 171.896 1.00 7.62 321 HIS B CA 1
ATOM 5556 C C . HIS B 2 321 ? 149.858 140.029 172.558 1.00 8.77 321 HIS B C 1
ATOM 5557 O O . HIS B 2 321 ? 150.547 139.113 172.106 1.00 19.83 321 HIS B O 1
ATOM 5564 N N . ARG B 2 322 ? 150.195 140.696 173.657 1.00 0.00 322 ARG B N 1
ATOM 5565 C CA . ARG B 2 322 ? 151.362 140.345 174.450 1.00 11.74 322 ARG B CA 1
ATOM 5566 C C . ARG B 2 322 ? 150.994 140.358 175.925 1.00 18.78 322 ARG B C 1
ATOM 5567 O O . ARG B 2 322 ? 150.101 141.095 176.352 1.00 21.24 322 ARG B O 1
ATOM 5575 N N . SER B 2 323 ? 151.686 139.532 176.696 1.00 16.54 323 SER B N 1
ATOM 5576 C CA . SER B 2 323 ? 151.395 139.328 178.105 1.00 13.41 323 SER B CA 1
ATOM 5577 C C . SER B 2 323 ? 152.703 139.225 178.870 1.00 20.33 323 SER B C 1
ATOM 5578 O O . SER B 2 323 ? 153.737 138.866 178.297 1.00 28.44 323 SER B O 1
ATOM 5581 N N . PRO B 2 324 ? 152.695 139.550 180.166 1.00 22.81 324 PRO B N 1
ATOM 5582 C CA . PRO B 2 324 ? 153.919 139.386 180.968 1.00 25.66 324 PRO B CA 1
ATOM 5583 C C . PRO B 2 324 ? 154.375 137.945 181.104 1.00 25.42 324 PRO B C 1
ATOM 5584 O O . PRO B 2 324 ? 155.541 137.713 181.445 1.00 28.81 324 PRO B O 1
ATOM 5588 N N . SER B 2 325 ? 153.501 136.971 180.858 1.00 21.34 325 SER B N 1
ATOM 5589 C CA . SER B 2 325 ? 153.863 135.567 181.002 1.00 23.77 325 SER B CA 1
ATOM 5590 C C . SER B 2 325 ? 154.611 135.012 179.796 1.00 28.17 325 SER B C 1
ATOM 5591 O O . SER B 2 325 ? 155.156 133.907 179.886 1.00 27.08 325 SER B O 1
ATOM 5594 N N . THR B 2 326 ? 154.648 135.733 178.685 1.00 27.76 326 THR B N 1
ATOM 5595 C CA . THR B 2 326 ? 155.346 135.268 177.490 1.00 24.39 326 THR B CA 1
ATOM 5596 C C . THR B 2 326 ? 156.383 136.259 176.984 1.00 25.11 326 THR B C 1
ATOM 5597 O O . THR B 2 326 ? 157.430 135.839 176.486 1.00 34.17 326 THR B O 1
ATOM 5601 N N . HIS B 2 327 ? 156.122 137.558 177.096 1.00 18.47 327 HIS B N 1
ATOM 5602 C CA . HIS B 2 327 ? 157.043 138.589 176.645 1.00 18.26 327 HIS B CA 1
ATOM 5603 C C . HIS B 2 327 ? 157.390 139.517 177.800 1.00 28.45 327 HIS B C 1
ATOM 5604 O O . HIS B 2 327 ? 156.609 139.683 178.741 1.00 29.18 327 HIS B O 1
ATOM 5611 N N . THR B 2 328 ? 158.570 140.124 177.717 1.00 35.89 328 THR B N 1
ATOM 5612 C CA . THR B 2 328 ? 159.032 141.090 178.702 1.00 36.05 328 THR B CA 1
ATOM 5613 C C . THR B 2 328 ? 159.218 142.445 178.033 1.00 35.90 328 THR B C 1
ATOM 5614 O O . THR B 2 328 ? 159.720 142.529 176.908 1.00 36.15 328 THR B O 1
ATOM 5618 N N . MET B 2 329 ? 158.806 143.502 178.727 1.00 39.70 329 MET B N 1
ATOM 5619 C CA . MET B 2 329 ? 158.890 144.857 178.199 1.00 40.31 329 MET B CA 1
ATOM 5620 C C . MET B 2 329 ? 160.265 145.432 178.510 1.00 43.91 329 MET B C 1
ATOM 5621 O O . MET B 2 329 ? 160.627 145.590 179.681 1.00 48.07 329 MET B O 1
ATOM 5626 N N . ALA B 2 330 ? 161.026 145.742 177.466 1.00 50.54 330 ALA B N 1
ATOM 5627 C CA . ALA B 2 330 ? 162.356 146.291 177.656 1.00 51.79 330 ALA B CA 1
ATOM 5628 C C . ALA B 2 330 ? 162.272 147.696 178.249 1.00 50.95 330 ALA B C 1
ATOM 5629 O O . ALA B 2 330 ? 161.327 148.440 177.974 1.00 51.79 330 ALA B O 1
ATOM 5631 N N . PRO B 2 331 ? 163.245 148.078 179.080 1.00 55.39 331 PRO B N 1
ATOM 5632 C CA . PRO B 2 331 ? 163.197 149.414 179.698 1.00 56.33 331 PRO B CA 1
ATOM 5633 C C . PRO B 2 331 ? 163.192 150.555 178.697 1.00 57.83 331 PRO B C 1
ATOM 5634 O O . PRO B 2 331 ? 162.605 151.607 178.979 1.00 56.97 331 PRO B O 1
ATOM 5638 N N . TRP B 2 332 ? 163.830 150.388 177.536 1.00 55.85 332 TRP B N 1
ATOM 5639 C CA . TRP B 2 332 ? 163.862 151.473 176.560 1.00 55.92 332 TRP B CA 1
ATOM 5640 C C . TRP B 2 332 ? 162.519 151.643 175.862 1.00 60.65 332 TRP B C 1
ATOM 5641 O O . TRP B 2 332 ? 162.193 152.748 175.413 1.00 59.89 332 TRP B O 1
ATOM 5652 N N . VAL B 2 333 ? 161.732 150.569 175.756 1.00 61.71 333 VAL B N 1
ATOM 5653 C CA . VAL B 2 333 ? 160.406 150.676 175.154 1.00 58.49 333 VAL B CA 1
ATOM 5654 C C . VAL B 2 333 ? 159.474 151.480 176.050 1.00 54.39 333 VAL B C 1
ATOM 5655 O O . VAL B 2 333 ? 158.625 152.236 175.565 1.00 52.78 333 VAL B O 1
ATOM 5659 N N . LYS B 2 334 ? 159.610 151.322 177.369 1.00 52.63 334 LYS B N 1
ATOM 5660 C CA . LYS B 2 334 ? 158.725 152.018 178.297 1.00 54.04 334 LYS B CA 1
ATOM 5661 C C . LYS B 2 334 ? 158.878 153.529 178.204 1.00 55.74 334 LYS B C 1
ATOM 5662 O O . LYS B 2 334 ? 157.936 154.266 178.518 1.00 55.04 334 LYS B O 1
ATOM 5668 N N . ARG B 2 335 ? 160.049 154.013 177.789 1.00 57.57 335 ARG B N 1
ATOM 5669 C CA . ARG B 2 335 ? 160.282 155.456 177.759 1.00 58.06 335 ARG B CA 1
ATOM 5670 C C . ARG B 2 335 ? 159.720 156.092 176.490 1.00 58.53 335 ARG B C 1
ATOM 5671 O O . ARG B 2 335 ? 158.770 156.882 176.548 1.00 55.59 335 ARG B O 1
ATOM 5679 N N . CYS B 2 336 ? 160.284 155.731 175.332 1.00 56.86 336 CYS B N 1
ATOM 5680 C CA . CYS B 2 336 ? 159.990 156.422 174.080 1.00 54.28 336 CYS B CA 1
ATOM 5681 C C . CYS B 2 336 ? 158.495 156.400 173.808 1.00 54.52 336 CYS B C 1
ATOM 5682 O O . CYS B 2 336 ? 157.828 157.434 173.921 1.00 55.18 336 CYS B O 1
ATOM 5685 N N . PHE B 2 337 ? 157.952 155.220 173.527 1.00 50.42 337 PHE B N 1
ATOM 5686 C CA . PHE B 2 337 ? 156.517 155.045 173.639 1.00 44.57 337 PHE B CA 1
ATOM 5687 C C . PHE B 2 337 ? 156.118 155.198 175.099 1.00 47.46 337 PHE B C 1
ATOM 5688 O O . PHE B 2 337 ? 156.870 154.846 176.011 1.00 52.34 337 PHE B O 1
ATOM 5696 N N . LEU B 2 338 ? 154.928 155.750 175.311 1.00 38.41 338 LEU B N 1
ATOM 5697 C CA . LEU B 2 338 ? 154.298 156.075 176.583 1.00 42.06 338 LEU B CA 1
ATOM 5698 C C . LEU B 2 338 ? 154.896 157.317 177.252 1.00 46.27 338 LEU B C 1
ATOM 5699 O O . LEU B 2 338 ? 154.333 157.773 178.247 1.00 46.28 338 LEU B O 1
ATOM 5704 N N . HIS B 2 339 ? 156.002 157.889 176.764 1.00 52.33 339 HIS B N 1
ATOM 5705 C CA . HIS B 2 339 ? 156.390 159.175 177.328 1.00 49.74 339 HIS B CA 1
ATOM 5706 C C . HIS B 2 339 ? 156.591 160.273 176.289 1.00 51.73 339 HIS B C 1
ATOM 5707 O O . HIS B 2 339 ? 156.025 161.362 176.424 1.00 55.33 339 HIS B O 1
ATOM 5714 N N . LYS B 2 340 ? 157.384 160.010 175.249 1.00 54.10 340 LYS B N 1
ATOM 5715 C CA . LYS B 2 340 ? 157.818 161.069 174.346 1.00 55.23 340 LYS B CA 1
ATOM 5716 C C . LYS B 2 340 ? 157.038 161.086 173.040 1.00 53.99 340 LYS B C 1
ATOM 5717 O O . LYS B 2 340 ? 156.585 162.145 172.601 1.00 53.64 340 LYS B O 1
ATOM 5723 N N . LEU B 2 341 ? 156.893 159.933 172.394 1.00 47.18 341 LEU B N 1
ATOM 5724 C CA . LEU B 2 341 ? 156.130 159.883 171.152 1.00 46.17 341 LEU B CA 1
ATOM 5725 C C . LEU B 2 341 ? 154.654 160.230 171.339 1.00 49.52 341 LEU B C 1
ATOM 5726 O O . LEU B 2 341 ? 154.121 160.975 170.497 1.00 55.62 341 LEU B O 1
ATOM 5731 N N . PRO B 2 342 ? 153.938 159.736 172.363 1.00 44.90 342 PRO B N 1
ATOM 5732 C CA . PRO B 2 342 ? 152.507 160.080 172.470 1.00 43.58 342 PRO B CA 1
ATOM 5733 C C . PRO B 2 342 ? 152.222 161.570 172.552 1.00 45.32 342 PRO B C 1
ATOM 5734 O O . PRO B 2 342 ? 151.236 162.033 171.967 1.00 44.42 342 PRO B O 1
ATOM 5738 N N . THR B 2 343 ? 153.049 162.342 173.261 1.00 52.73 343 THR B N 1
ATOM 5739 C CA . THR B 2 343 ? 152.797 163.775 173.365 1.00 55.35 343 THR B CA 1
ATOM 5740 C C . THR B 2 343 ? 153.153 164.522 172.087 1.00 54.74 343 THR B C 1
ATOM 5741 O O . THR B 2 343 ? 152.692 165.653 171.899 1.00 55.56 343 THR B O 1
ATOM 5745 N N . PHE B 2 344 ? 153.963 163.923 171.214 1.00 52.03 344 PHE B N 1
ATOM 5746 C CA . PHE B 2 344 ? 154.196 164.512 169.901 1.00 47.25 344 PHE B CA 1
ATOM 5747 C C . PHE B 2 344 ? 152.990 164.321 168.991 1.00 50.71 344 PHE B C 1
ATOM 5748 O O . PHE B 2 344 ? 152.759 165.132 168.088 1.00 54.54 344 PHE B O 1
ATOM 5756 N N . LEU B 2 345 ? 152.208 163.269 169.220 1.00 46.90 345 LEU B N 1
ATOM 5757 C CA . LEU B 2 345 ? 151.026 162.977 168.422 1.00 49.77 345 LEU B CA 1
ATOM 5758 C C . LEU B 2 345 ? 149.752 163.572 169.008 1.00 49.39 345 LEU B C 1
ATOM 5759 O O . LEU B 2 345 ? 148.666 163.307 168.481 1.00 47.06 345 LEU B O 1
ATOM 5764 N N . PHE B 2 346 ? 149.860 164.357 170.081 1.00 50.93 346 PHE B N 1
ATOM 5765 C CA . PHE B 2 346 ? 148.717 164.992 170.738 1.00 53.26 346 PHE B CA 1
ATOM 5766 C C . PHE B 2 346 ? 147.714 163.948 171.235 1.00 53.73 346 PHE B C 1
ATOM 5767 O O . PHE B 2 346 ? 146.533 163.955 170.881 1.00 56.17 346 PHE B O 1
ATOM 5775 N N . MET B 2 347 ? 148.213 163.041 172.071 1.00 51.26 347 MET B N 1
ATOM 5776 C CA . MET B 2 347 ? 147.374 162.035 172.704 1.00 49.22 347 MET B CA 1
ATOM 5777 C C . MET B 2 347 ? 147.933 161.726 174.085 1.00 49.76 347 MET B C 1
ATOM 5778 O O . MET B 2 347 ? 149.147 161.768 174.302 1.00 50.43 347 MET B O 1
ATOM 5783 N N . LYS B 2 348 ? 147.034 161.426 175.019 1.00 46.96 348 LYS B N 1
ATOM 5784 C CA . LYS B 2 348 ? 147.436 161.092 176.377 1.00 46.59 348 LYS B CA 1
ATOM 5785 C C . LYS B 2 348 ? 146.317 160.309 177.046 1.00 48.75 348 LYS B C 1
ATOM 5786 O O . LYS B 2 348 ? 145.172 160.310 176.586 1.00 44.22 348 LYS B O 1
ATOM 5792 N N . ARG B 2 349 ? 146.667 159.643 178.142 1.00 46.91 349 ARG B N 1
ATOM 5793 C CA . ARG B 2 349 ? 145.724 158.803 178.872 1.00 43.94 349 ARG B CA 1
ATOM 5794 C C . ARG B 2 349 ? 145.056 159.564 180.012 1.00 38.82 349 ARG B C 1
ATOM 5795 O O . ARG B 2 349 ? 144.462 158.964 180.908 1.00 35.33 349 ARG B O 1
ATOM 5803 N N . PRO B 2 519 ? 145.602 131.027 218.699 1.00 81.56 519 PRO B N 1
ATOM 5804 C CA . PRO B 2 519 ? 145.355 130.126 217.569 1.00 83.39 519 PRO B CA 1
ATOM 5805 C C . PRO B 2 519 ? 144.005 130.375 216.907 1.00 84.81 519 PRO B C 1
ATOM 5806 O O . PRO B 2 519 ? 143.379 131.404 217.169 1.00 84.32 519 PRO B O 1
ATOM 5810 N N . ASP B 2 520 ? 143.581 129.445 216.049 1.00 82.33 520 ASP B N 1
ATOM 5811 C CA . ASP B 2 520 ? 142.289 129.506 215.372 1.00 81.94 520 ASP B CA 1
ATOM 5812 C C . ASP B 2 520 ? 142.174 130.740 214.484 1.00 81.35 520 ASP B C 1
ATOM 5813 O O . ASP B 2 520 ? 142.079 130.619 213.258 1.00 79.60 520 ASP B O 1
ATOM 5818 N N . LEU B 2 521 ? 142.178 131.930 215.091 1.00 78.24 521 LEU B N 1
ATOM 5819 C CA . LEU B 2 521 ? 142.085 133.161 214.315 1.00 77.56 521 LEU B CA 1
ATOM 5820 C C . LEU B 2 521 ? 143.281 133.354 213.392 1.00 78.73 521 LEU B C 1
ATOM 5821 O O . LEU B 2 521 ? 143.171 134.082 212.399 1.00 80.39 521 LEU B O 1
ATOM 5826 N N . ALA B 2 522 ? 144.421 132.731 213.699 1.00 74.13 522 ALA B N 1
ATOM 5827 C CA . ALA B 2 522 ? 145.571 132.815 212.806 1.00 72.87 522 ALA B CA 1
ATOM 5828 C C . ALA B 2 522 ? 145.280 132.147 211.469 1.00 72.40 522 ALA B C 1
ATOM 5829 O O . ALA B 2 522 ? 145.674 132.656 210.413 1.00 71.10 522 ALA B O 1
ATOM 5831 N N . GLU B 2 523 ? 144.592 131.002 211.495 1.00 68.56 523 GLU B N 1
ATOM 5832 C CA . GLU B 2 523 ? 144.260 130.307 210.255 1.00 66.82 523 GLU B CA 1
ATOM 5833 C C . GLU B 2 523 ? 143.347 131.150 209.376 1.00 66.42 523 GLU B C 1
ATOM 5834 O O . GLU B 2 523 ? 143.514 131.187 208.151 1.00 66.50 523 GLU B O 1
ATOM 5840 N N . ILE B 2 524 ? 142.369 131.828 209.980 1.00 67.47 524 ILE B N 1
ATOM 5841 C CA . ILE B 2 524 ? 141.532 132.751 209.219 1.00 68.74 524 ILE B CA 1
ATOM 5842 C C . ILE B 2 524 ? 142.379 133.887 208.660 1.00 68.29 524 ILE B C 1
ATOM 5843 O O . ILE B 2 524 ? 142.226 134.283 207.499 1.00 67.89 524 ILE B O 1
ATOM 5848 N N . LEU B 2 525 ? 143.291 134.421 209.475 1.00 68.33 525 LEU B N 1
ATOM 5849 C CA . LEU B 2 525 ? 144.168 135.489 209.005 1.00 67.09 525 LEU B CA 1
ATOM 5850 C C . LEU B 2 525 ? 145.067 135.009 207.874 1.00 65.42 525 LEU B C 1
ATOM 5851 O O . LEU B 2 525 ? 145.276 135.728 206.890 1.00 68.44 525 LEU B O 1
ATOM 5856 N N . GLU B 2 526 ? 145.610 133.796 207.994 1.00 58.88 526 GLU B N 1
ATOM 5857 C CA . GLU B 2 526 ? 146.492 133.274 206.955 1.00 60.96 526 GLU B CA 1
ATOM 5858 C C . GLU B 2 526 ? 145.729 133.014 205.661 1.00 60.41 526 GLU B C 1
ATOM 5859 O O . GLU B 2 526 ? 146.181 133.397 204.575 1.00 59.63 526 GLU B O 1
ATOM 5865 N N . GLU B 2 527 ? 144.569 132.359 205.757 1.00 57.01 527 GLU B N 1
ATOM 5866 C CA . GLU B 2 527 ? 143.799 132.036 204.559 1.00 54.07 527 GLU B CA 1
ATOM 5867 C C . GLU B 2 527 ? 143.288 133.294 203.867 1.00 55.16 527 GLU B C 1
ATOM 5868 O O . GLU B 2 527 ? 143.329 133.390 202.635 1.00 57.28 527 GLU B O 1
ATOM 5874 N N . VAL B 2 528 ? 142.797 134.265 204.640 1.00 54.98 528 VAL B N 1
ATOM 5875 C CA . VAL B 2 528 ? 142.312 135.510 204.052 1.00 52.85 528 VAL B CA 1
ATOM 5876 C C . VAL B 2 528 ? 143.463 136.290 203.429 1.00 54.47 528 VAL B C 1
ATOM 5877 O O . VAL B 2 528 ? 143.303 136.932 202.384 1.00 57.21 528 VAL B O 1
ATOM 5881 N N . SER B 2 529 ? 144.645 136.236 204.049 1.00 52.39 529 SER B N 1
ATOM 5882 C CA . SER B 2 529 ? 145.798 136.951 203.511 1.00 50.62 529 SER B CA 1
ATOM 5883 C C . SER B 2 529 ? 146.189 136.420 202.138 1.00 52.80 529 SER B C 1
ATOM 5884 O O . SER B 2 529 ? 146.602 137.190 201.263 1.00 52.08 529 SER B O 1
ATOM 5887 N N . TYR B 2 530 ? 146.081 135.106 201.932 1.00 51.78 530 TYR B N 1
ATOM 5888 C CA . TYR B 2 530 ? 146.409 134.540 200.627 1.00 46.78 530 TYR B CA 1
ATOM 5889 C C . TYR B 2 530 ? 145.452 135.033 199.550 1.00 47.38 530 TYR B C 1
ATOM 5890 O O . TYR B 2 530 ? 145.877 135.338 198.430 1.00 51.02 530 TYR B O 1
ATOM 5899 N N . ILE B 2 531 ? 144.157 135.103 199.863 1.00 44.48 531 ILE B N 1
ATOM 5900 C CA . ILE B 2 531 ? 143.180 135.553 198.875 1.00 43.38 531 ILE B CA 1
ATOM 5901 C C . ILE B 2 531 ? 143.441 137.003 198.492 1.00 46.19 531 ILE B C 1
ATOM 5902 O O . ILE B 2 531 ? 143.379 137.370 197.313 1.00 49.09 531 ILE B O 1
ATOM 5907 N N . ALA B 2 532 ? 143.734 137.850 199.481 1.00 44.77 532 ALA B N 1
ATOM 5908 C CA . ALA B 2 532 ? 144.068 139.240 199.188 1.00 45.48 532 ALA B CA 1
ATOM 5909 C C . ALA B 2 532 ? 145.368 139.343 198.400 1.00 47.56 532 ALA B C 1
ATOM 5910 O O . ALA B 2 532 ? 145.485 140.173 197.492 1.00 47.54 532 ALA B O 1
ATOM 5912 N N . ASN B 2 533 ? 146.358 138.510 198.734 1.00 48.71 533 ASN B N 1
ATOM 5913 C CA . ASN B 2 533 ? 147.638 138.560 198.035 1.00 47.59 533 ASN B CA 1
ATOM 5914 C C . ASN B 2 533 ? 147.506 138.086 196.593 1.00 45.87 533 ASN B C 1
ATOM 5915 O O . ASN B 2 533 ? 148.188 138.603 195.701 1.00 46.09 533 ASN B O 1
ATOM 5920 N N . ARG B 2 534 ? 146.645 137.098 196.347 1.00 45.99 534 ARG B N 1
ATOM 5921 C CA . ARG B 2 534 ? 146.433 136.632 194.981 1.00 45.71 534 ARG B CA 1
ATOM 5922 C C . ARG B 2 534 ? 145.811 137.722 194.119 1.00 47.01 534 ARG B C 1
ATOM 5923 O O . ARG B 2 534 ? 146.167 137.875 192.945 1.00 47.78 534 ARG B O 1
ATOM 5931 N N . PHE B 2 535 ? 144.875 138.489 194.683 1.00 46.29 535 PHE B N 1
ATOM 5932 C CA . PHE B 2 535 ? 144.268 139.584 193.936 1.00 45.22 535 PHE B CA 1
ATOM 5933 C C . PHE B 2 535 ? 145.275 140.687 193.635 1.00 44.93 535 PHE B C 1
ATOM 5934 O O . PHE B 2 535 ? 145.159 141.367 192.610 1.00 48.97 535 PHE B O 1
ATOM 5942 N N . ARG B 2 536 ? 146.260 140.885 194.515 1.00 48.81 536 ARG B N 1
ATOM 5943 C CA . ARG B 2 536 ? 147.270 141.911 194.277 1.00 49.55 536 ARG B CA 1
ATOM 5944 C C . ARG B 2 536 ? 148.153 141.556 193.088 1.00 47.19 536 ARG B C 1
ATOM 5945 O O . ARG B 2 536 ? 148.522 142.434 192.300 1.00 50.25 536 ARG B O 1
ATOM 5953 N N . ASN B 2 537 ? 148.510 140.278 192.945 1.00 42.83 537 ASN B N 1
ATOM 5954 C CA . ASN B 2 537 ? 149.360 139.872 191.832 1.00 43.96 537 ASN B CA 1
ATOM 5955 C C . ASN B 2 537 ? 148.620 139.934 190.502 1.00 46.12 537 ASN B C 1
ATOM 5956 O O . ASN B 2 537 ? 149.231 140.233 189.471 1.00 49.02 537 ASN B O 1
ATOM 5961 N N . GLN B 2 538 ? 147.318 139.646 190.500 1.00 45.80 538 GLN B N 1
ATOM 5962 C CA . GLN B 2 538 ? 146.549 139.725 189.262 1.00 42.06 538 GLN B CA 1
ATOM 5963 C C . GLN B 2 538 ? 146.441 141.160 188.766 1.00 41.64 538 GLN B C 1
ATOM 5964 O O . GLN B 2 538 ? 146.521 141.414 187.559 1.00 47.51 538 GLN B O 1
ATOM 5970 N N . ASP B 2 539 ? 146.254 142.113 189.681 1.00 37.84 539 ASP B N 1
ATOM 5971 C CA . ASP B 2 539 ? 146.112 143.507 189.276 1.00 40.59 539 ASP B CA 1
ATOM 5972 C C . ASP B 2 539 ? 147.415 144.068 188.723 1.00 43.18 539 ASP B C 1
ATOM 5973 O O . ASP B 2 539 ? 147.3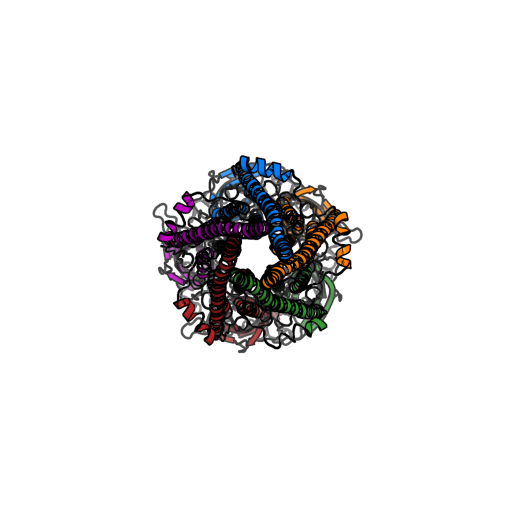90 144.933 187.841 1.00 46.81 539 ASP B O 1
ATOM 5978 N N . GLU B 2 540 ? 148.556 143.599 189.231 1.00 39.25 540 GLU B N 1
ATOM 5979 C CA . GLU B 2 540 ? 149.841 144.079 188.734 1.00 38.04 540 GLU B CA 1
ATOM 5980 C C . GLU B 2 540 ? 150.097 143.602 187.309 1.00 38.75 540 GLU B C 1
ATOM 5981 O O . GLU B 2 540 ? 150.687 144.330 186.501 1.00 37.78 540 GLU B O 1
ATOM 5987 N N . ASP B 2 541 ? 149.658 142.386 186.978 1.00 38.88 541 ASP B N 1
ATOM 5988 C CA . ASP B 2 541 ? 149.839 141.881 185.621 1.00 32.95 541 ASP B CA 1
ATOM 5989 C C . ASP B 2 541 ? 148.873 142.534 184.642 1.00 33.10 541 ASP B C 1
ATOM 5990 O O . ASP B 2 541 ? 149.219 142.727 183.472 1.00 40.37 541 ASP B O 1
ATOM 5995 N N . GLN B 2 542 ? 147.661 142.870 185.090 1.00 26.78 542 GLN B N 1
ATOM 5996 C CA . GLN B 2 542 ? 146.706 143.527 184.204 1.00 27.85 542 GLN B CA 1
ATOM 5997 C C . GLN B 2 542 ? 147.182 144.914 183.795 1.00 33.14 542 GLN B C 1
ATOM 5998 O O . GLN B 2 542 ? 146.821 145.398 182.717 1.00 37.92 542 GLN B O 1
ATOM 6004 N N . SER B 2 543 ? 147.983 145.570 184.637 1.00 28.65 543 SER B N 1
ATOM 6005 C CA . SER B 2 543 ? 148.558 146.855 184.255 1.00 25.42 543 SER B CA 1
ATOM 6006 C C . SER B 2 543 ? 149.608 146.685 183.164 1.00 27.13 543 SER B C 1
ATOM 6007 O O . SER B 2 543 ? 149.691 147.504 182.242 1.00 31.34 543 SER B O 1
ATOM 6010 N N . VAL B 2 544 ? 150.418 145.629 183.254 1.00 25.65 544 VAL B N 1
ATOM 6011 C CA . VAL B 2 544 ? 151.418 145.367 182.223 1.00 24.04 544 VAL B CA 1
ATOM 6012 C C . VAL B 2 544 ? 150.745 144.990 180.910 1.00 22.10 544 VAL B C 1
ATOM 6013 O O . VAL B 2 544 ? 151.207 145.370 179.828 1.00 29.64 544 VAL B O 1
ATOM 6017 N N . VAL B 2 545 ? 149.645 144.237 180.981 1.00 17.49 545 VAL B N 1
ATOM 6018 C CA . VAL B 2 545 ? 148.894 143.905 179.774 1.00 15.53 545 VAL B CA 1
ATOM 6019 C C . VAL B 2 545 ? 148.343 145.169 179.130 1.00 19.39 545 VAL B C 1
ATOM 6020 O O . VAL B 2 545 ? 148.405 145.339 177.907 1.00 24.05 545 VAL B O 1
ATOM 6024 N N . GLU B 2 546 ? 147.807 146.081 179.942 1.00 23.42 546 GLU B N 1
ATOM 6025 C CA . GLU B 2 546 ? 147.233 147.310 179.408 1.00 23.93 546 GLU B CA 1
ATOM 6026 C C . GLU B 2 546 ? 148.291 148.258 178.861 1.00 30.04 546 GLU B C 1
ATOM 6027 O O . GLU B 2 546 ? 147.944 149.205 178.150 1.00 35.03 546 GLU B O 1
ATOM 6033 N N . ASP B 2 547 ? 149.567 148.035 179.183 1.00 22.85 547 ASP B N 1
ATOM 6034 C CA . ASP B 2 547 ? 150.626 148.836 178.578 1.00 14.09 547 ASP B CA 1
ATOM 6035 C C . ASP B 2 547 ? 150.866 148.422 177.133 1.00 16.48 547 ASP B C 1
ATOM 6036 O O . ASP B 2 547 ? 151.139 149.268 176.275 1.00 23.67 547 ASP B O 1
ATOM 6041 N N . TRP B 2 548 ? 150.771 147.122 176.847 1.00 20.34 548 TRP B N 1
ATOM 6042 C CA . TRP B 2 548 ? 150.954 146.646 175.481 1.00 10.47 548 TRP B CA 1
ATOM 6043 C C . TRP B 2 548 ? 149.796 147.055 174.584 1.00 5.87 548 TRP B C 1
ATOM 6044 O O . TRP B 2 548 ? 149.985 147.239 173.378 1.00 17.36 548 TRP B O 1
ATOM 6055 N N . LYS B 2 549 ? 148.595 147.192 175.146 1.00 9.25 549 LYS B N 1
ATOM 6056 C CA . LYS B 2 549 ? 147.444 147.609 174.358 1.00 17.85 549 LYS B CA 1
ATOM 6057 C C . LYS B 2 549 ? 147.453 149.101 174.061 1.00 23.63 549 LYS B C 1
ATOM 6058 O O . LYS B 2 549 ? 146.707 149.548 173.185 1.00 31.40 549 LYS B O 1
ATOM 6064 N N . TYR B 2 550 ? 148.274 149.876 174.768 1.00 20.68 550 TYR B N 1
ATOM 6065 C CA . TYR B 2 550 ? 148.433 151.292 174.469 1.00 16.93 550 TYR B CA 1
ATOM 6066 C C . TYR B 2 550 ? 149.655 151.567 173.605 1.00 14.87 550 TYR B C 1
ATOM 6067 O O . TYR B 2 550 ? 149.656 152.537 172.840 1.00 19.80 550 TYR B O 1
ATOM 6076 N N . VAL B 2 551 ? 150.696 150.738 173.712 1.00 17.05 551 VAL B N 1
ATOM 6077 C CA . VAL B 2 551 ? 151.839 150.860 172.811 1.00 4.49 551 VAL B CA 1
ATOM 6078 C C . VAL B 2 551 ? 151.409 150.583 171.377 1.00 12.21 551 VAL B C 1
ATOM 6079 O O . VAL B 2 551 ? 151.799 151.299 170.447 1.00 25.26 551 VAL B O 1
ATOM 6083 N N . ALA B 2 552 ? 150.597 149.544 171.175 1.00 12.38 552 ALA B N 1
ATOM 6084 C CA . ALA B 2 552 ? 150.077 149.249 169.847 1.00 6.61 552 ALA B CA 1
ATOM 6085 C C . ALA B 2 552 ? 149.116 150.319 169.350 1.00 12.44 552 ALA B C 1
ATOM 6086 O O . ALA B 2 552 ? 148.933 150.454 168.137 1.00 24.02 552 ALA B O 1
ATOM 6088 N N . MET B 2 553 ? 148.493 151.075 170.254 1.00 10.84 553 MET B N 1
ATOM 6089 C CA . MET B 2 553 ? 147.620 152.164 169.834 1.00 12.31 553 MET B CA 1
ATOM 6090 C C . MET B 2 553 ? 148.425 153.367 169.362 1.00 9.11 553 MET B C 1
ATOM 6091 O O . MET B 2 553 ? 148.026 154.053 168.415 1.00 12.50 553 MET B O 1
ATOM 6096 N N . VAL B 2 554 ? 149.561 153.632 170.008 1.00 15.50 554 VAL B N 1
ATOM 6097 C CA . VAL B 2 554 ? 150.414 154.744 169.603 1.00 8.53 554 VAL B CA 1
ATOM 6098 C C . VAL B 2 554 ? 151.059 154.461 168.251 1.00 12.77 554 VAL B C 1
ATOM 6099 O O . VAL B 2 554 ? 151.160 155.350 167.398 1.00 20.93 554 VAL B O 1
ATOM 6103 N N . VAL B 2 555 ? 151.501 153.221 168.032 1.00 12.00 555 VAL B N 1
ATOM 6104 C CA . VAL B 2 555 ? 152.149 152.865 166.773 1.00 9.51 555 VAL B CA 1
ATOM 6105 C C . VAL B 2 555 ? 151.189 153.047 165.604 1.00 15.26 555 VAL B C 1
ATOM 6106 O O . VAL B 2 555 ? 151.564 153.574 164.550 1.00 21.45 555 VAL B O 1
ATOM 6110 N N . ASP B 2 556 ? 149.936 152.621 165.771 1.00 14.05 556 ASP B N 1
ATOM 6111 C CA . ASP B 2 556 ? 148.972 152.725 164.681 1.00 6.48 556 ASP B CA 1
ATOM 6112 C C . ASP B 2 556 ? 148.658 154.174 164.338 1.00 14.68 556 ASP B C 1
ATOM 6113 O O . ASP B 2 556 ? 148.358 154.481 163.180 1.00 21.87 556 ASP B O 1
ATOM 6118 N N . ARG B 2 557 ? 148.709 155.073 165.322 1.00 15.68 557 ARG B N 1
ATOM 6119 C CA . ARG B 2 557 ? 148.520 156.490 165.040 1.00 9.33 557 ARG B CA 1
ATOM 6120 C C . ARG B 2 557 ? 149.742 157.099 164.364 1.00 11.43 557 ARG B C 1
ATOM 6121 O O . ARG B 2 557 ? 149.601 158.019 163.552 1.00 15.76 557 ARG B O 1
ATOM 6129 N N . LEU B 2 558 ? 150.939 156.602 164.683 1.00 12.46 558 LEU B N 1
ATOM 6130 C CA . LEU B 2 558 ? 152.145 157.102 164.034 1.00 13.72 558 LEU B CA 1
ATOM 6131 C C . LEU B 2 558 ? 152.140 156.794 162.543 1.00 15.20 558 LEU B C 1
ATOM 6132 O O . LEU B 2 558 ? 152.503 157.645 161.724 1.00 22.95 558 LEU B O 1
ATOM 6137 N N . PHE B 2 559 ? 151.727 155.582 162.170 1.00 10.88 559 PHE B N 1
ATOM 6138 C CA . PHE B 2 559 ? 151.691 155.200 160.765 1.00 14.12 559 PHE B CA 1
ATOM 6139 C C . PHE B 2 559 ? 150.509 155.799 160.019 1.00 13.50 559 PHE B C 1
ATOM 6140 O O . PHE B 2 559 ? 150.508 155.790 158.784 1.00 18.60 559 PHE B O 1
ATOM 6148 N N . LEU B 2 560 ? 149.500 156.305 160.730 1.00 6.68 560 LEU B N 1
ATOM 6149 C CA . LEU B 2 560 ? 148.388 156.965 160.055 1.00 7.40 560 LEU B CA 1
ATOM 6150 C C . LEU B 2 560 ? 148.844 158.248 159.375 1.00 18.41 560 LEU B C 1
ATOM 6151 O O . LEU B 2 560 ? 148.411 158.553 158.258 1.00 23.08 560 LEU B O 1
ATOM 6156 N N . TRP B 2 561 ? 149.712 159.016 160.036 1.00 22.34 561 TRP B N 1
ATOM 6157 C CA . TRP B 2 561 ? 150.254 160.227 159.429 1.00 23.64 561 TRP B CA 1
ATOM 6158 C C . TRP B 2 561 ? 151.316 159.908 158.383 1.00 23.87 561 TRP B C 1
ATOM 6159 O O . TRP B 2 561 ? 151.361 160.551 157.329 1.00 24.45 561 TRP B O 1
ATOM 6170 N N . VAL B 2 562 ? 152.176 158.923 158.656 1.00 16.36 562 VAL B N 1
ATOM 6171 C CA . VAL B 2 562 ? 153.244 158.584 157.718 1.00 15.88 562 VAL B CA 1
ATOM 6172 C C . VAL B 2 562 ? 152.661 158.099 156.398 1.00 20.37 562 VAL B C 1
ATOM 6173 O O . VAL B 2 562 ? 153.104 158.509 155.319 1.00 27.42 562 VAL B O 1
ATOM 6177 N N . PHE B 2 563 ? 151.655 157.231 156.457 1.00 20.93 563 PHE B N 1
ATOM 6178 C CA . PHE B 2 563 ? 150.974 156.767 155.256 1.00 21.05 563 PHE B CA 1
ATOM 6179 C C . PHE B 2 563 ? 150.003 157.798 154.700 1.00 21.24 563 PHE B C 1
ATOM 6180 O O . PHE B 2 563 ? 149.230 157.476 153.792 1.00 23.34 563 PHE B O 1
ATOM 6188 N N . MET B 2 564 ? 150.020 159.017 155.230 1.00 20.73 564 MET B N 1
ATOM 6189 C CA . MET B 2 564 ? 149.252 160.135 154.699 1.00 25.62 564 MET B CA 1
ATOM 6190 C C . MET B 2 564 ? 150.124 161.190 154.043 1.00 31.81 564 MET B C 1
ATOM 6191 O O . MET B 2 564 ? 149.726 161.771 153.032 1.00 31.37 564 MET B O 1
ATOM 6196 N N . PHE B 2 565 ? 151.307 161.457 154.602 1.00 33.91 565 PHE B N 1
ATOM 6197 C CA . PHE B 2 565 ? 152.230 162.394 153.971 1.00 34.60 565 PHE B CA 1
ATOM 6198 C C . PHE B 2 565 ? 152.728 161.864 152.632 1.00 37.90 565 PHE B C 1
ATOM 6199 O O . PHE B 2 565 ? 152.809 162.614 151.653 1.00 39.74 565 PHE B O 1
ATOM 6207 N N . VAL B 2 566 ? 153.063 160.572 152.568 1.00 33.29 566 VAL B N 1
ATOM 6208 C CA . VAL B 2 566 ? 153.583 160.004 151.331 1.00 33.35 566 VAL B CA 1
ATOM 6209 C C . VAL B 2 566 ? 152.490 159.808 150.291 1.00 35.29 566 VAL B C 1
ATOM 6210 O O . VAL B 2 566 ? 152.793 159.654 149.103 1.00 36.74 566 VAL B O 1
ATOM 6214 N N . CYS B 2 567 ? 151.221 159.801 150.700 1.00 35.66 567 CYS B N 1
ATOM 6215 C CA . CYS B 2 567 ? 150.140 159.719 149.725 1.00 34.86 567 CYS B CA 1
ATOM 6216 C C . CYS B 2 567 ? 149.926 161.053 149.022 1.00 43.03 567 CYS B C 1
ATOM 6217 O O . CYS B 2 567 ? 149.665 161.087 147.815 1.00 47.96 567 CYS B O 1
ATOM 6220 N N . VAL B 2 568 ? 150.030 162.159 149.761 1.00 47.63 568 VAL B N 1
ATOM 6221 C CA . VAL B 2 568 ? 149.894 163.477 149.150 1.00 50.77 568 VAL B CA 1
ATOM 6222 C C . VAL B 2 568 ? 151.099 163.785 148.270 1.00 49.64 568 VAL B C 1
ATOM 6223 O O . VAL B 2 568 ? 150.958 164.331 147.170 1.00 48.22 568 VAL B O 1
ATOM 6227 N N . LEU B 2 569 ? 152.301 163.437 148.736 1.00 45.60 569 LEU B N 1
ATOM 6228 C CA . LEU B 2 569 ? 153.506 163.701 147.957 1.00 44.71 569 LEU B CA 1
ATOM 6229 C C . LEU B 2 569 ? 153.489 162.946 146.634 1.00 46.43 569 LEU B C 1
ATOM 6230 O O . LEU B 2 569 ? 153.857 163.498 145.591 1.00 48.11 569 LEU B O 1
ATOM 6235 N N . GLY B 2 570 ? 153.070 161.680 146.657 1.00 46.25 570 GLY B N 1
ATOM 6236 C CA . GLY B 2 570 ? 153.002 160.913 145.425 1.00 44.34 570 GLY B CA 1
ATOM 6237 C C . GLY B 2 570 ? 151.952 161.434 144.462 1.00 43.73 570 GLY B C 1
ATOM 6238 O O . GLY B 2 570 ? 152.189 161.509 143.254 1.00 43.96 570 GLY B O 1
ATOM 6239 N N . THR B 2 571 ? 150.776 161.794 144.981 1.00 44.43 571 THR B N 1
ATOM 6240 C CA . THR B 2 571 ? 149.711 162.305 144.123 1.00 46.39 571 THR B CA 1
ATOM 6241 C C . THR B 2 571 ? 150.119 163.614 143.457 1.00 52.64 571 THR B C 1
ATOM 6242 O O . THR B 2 571 ? 149.855 163.823 142.266 1.00 55.69 571 THR B O 1
ATOM 6246 N N . VAL B 2 572 ? 150.777 164.502 144.205 1.00 52.14 572 VAL B N 1
ATOM 6247 C CA . VAL B 2 572 ? 151.235 165.768 143.637 1.00 50.15 572 VAL B CA 1
ATOM 6248 C C . VAL B 2 572 ? 152.286 165.520 142.562 1.00 46.47 572 VAL B C 1
ATOM 6249 O O . VAL B 2 572 ? 152.333 166.220 141.543 1.00 50.99 572 VAL B O 1
ATOM 6253 N N . GLY B 2 573 ? 153.123 164.504 142.753 1.00 39.21 573 GLY B N 1
ATOM 6254 C CA . GLY B 2 573 ? 154.188 164.214 141.813 1.00 44.94 573 GLY B CA 1
ATOM 6255 C C . GLY B 2 573 ? 153.738 163.521 140.542 1.00 47.90 573 GLY B C 1
ATOM 6256 O O . GLY B 2 573 ? 154.527 162.821 139.901 1.00 50.52 573 GLY B O 1
ATOM 6257 N N . LEU B 2 574 ? 152.475 163.701 140.169 1.00 42.47 574 LEU B N 1
ATOM 6258 C CA . LEU B 2 574 ? 151.955 163.136 138.928 1.00 42.43 574 LEU B CA 1
ATOM 6259 C C . LEU B 2 574 ? 151.146 164.171 138.152 1.00 41.72 574 LEU B C 1
ATOM 6260 O O . LEU B 2 574 ? 150.203 164.760 138.681 1.00 38.56 574 LEU B O 1
ATOM 6265 N N . ALA C 1 32 ? 152.159 157.730 70.379 1.00 70.80 32 ALA C N 1
ATOM 6266 C CA . ALA C 1 32 ? 151.131 157.488 69.373 1.00 73.12 32 ALA C CA 1
ATOM 6267 C C . ALA C 1 32 ? 151.311 156.118 68.727 1.00 75.36 32 ALA C C 1
ATOM 6268 O O . ALA C 1 32 ? 150.498 155.698 67.904 1.00 74.49 32 ALA C O 1
ATOM 6270 N N . THR C 1 33 ? 152.385 155.423 69.110 1.00 85.30 33 THR C N 1
ATOM 6271 C CA . THR C 1 33 ? 152.683 154.100 68.578 1.00 85.39 33 THR C CA 1
ATOM 6272 C C . THR C 1 33 ? 152.871 153.058 69.674 1.00 84.11 33 THR C C 1
ATOM 6273 O O . THR C 1 33 ? 153.308 151.938 69.379 1.00 84.38 33 THR C O 1
ATOM 6277 N N . GLU C 1 34 ? 152.557 153.395 70.927 1.00 79.83 34 GLU C N 1
ATOM 6278 C CA . GLU C 1 34 ? 152.641 152.409 71.999 1.00 80.29 34 GLU C CA 1
ATOM 6279 C C . GLU C 1 34 ? 151.664 151.265 71.766 1.00 82.04 34 GLU C C 1
ATOM 6280 O O . GLU C 1 34 ? 151.972 150.105 72.060 1.00 83.22 34 GLU C O 1
ATOM 6286 N N . GLU C 1 35 ? 150.477 151.574 71.238 1.00 87.77 35 GLU C N 1
ATOM 6287 C CA . GLU C 1 35 ? 149.525 150.522 70.895 1.00 86.66 35 GLU C CA 1
ATOM 6288 C C . GLU C 1 35 ? 150.082 149.610 69.810 1.00 87.28 35 GLU C C 1
ATOM 6289 O O . GLU C 1 35 ? 149.913 148.386 69.869 1.00 89.10 35 GLU C O 1
ATOM 6295 N N . ARG C 1 36 ? 150.749 150.189 68.808 1.00 87.82 36 ARG C N 1
ATOM 6296 C CA . ARG C 1 36 ? 151.365 149.377 67.763 1.00 88.88 36 ARG C CA 1
ATOM 6297 C C . ARG C 1 36 ? 152.460 148.484 68.333 1.00 89.33 36 ARG C C 1
ATOM 6298 O O . ARG C 1 36 ? 152.575 147.311 67.956 1.00 88.54 36 ARG C O 1
ATOM 6306 N N . LEU C 1 37 ? 153.280 149.025 69.238 1.00 87.87 37 LEU C N 1
ATOM 6307 C CA . LEU C 1 37 ? 154.322 148.218 69.865 1.00 86.53 37 LEU C CA 1
ATOM 6308 C C . LEU C 1 37 ? 153.720 147.083 70.682 1.00 85.57 37 LEU C C 1
ATOM 6309 O O . LEU C 1 37 ? 154.216 145.951 70.648 1.00 87.65 37 LEU C O 1
ATOM 6314 N N . PHE C 1 38 ? 152.646 147.368 71.422 1.00 80.21 38 PHE C N 1
ATOM 6315 C CA . PHE C 1 38 ? 151.965 146.326 72.183 1.00 80.27 38 PHE C CA 1
ATOM 6316 C C . PHE C 1 38 ? 151.420 145.240 71.266 1.00 81.44 38 PHE C C 1
ATOM 6317 O O . PHE C 1 38 ? 151.561 144.045 71.551 1.00 83.33 38 PHE C O 1
ATOM 6325 N N . HIS C 1 39 ? 150.787 145.637 70.160 1.00 84.75 39 HIS C N 1
ATOM 6326 C CA . HIS C 1 39 ? 150.208 144.659 69.246 1.00 86.62 39 HIS C CA 1
ATOM 6327 C C . HIS C 1 39 ? 151.282 143.802 68.589 1.00 85.99 39 HIS C C 1
ATOM 6328 O O . HIS C 1 39 ? 151.113 142.584 68.453 1.00 83.72 39 HIS C O 1
ATOM 6335 N N . LYS C 1 40 ? 152.393 144.412 68.173 1.00 85.56 40 LYS C N 1
ATOM 6336 C CA . LYS C 1 40 ? 153.426 143.644 67.488 1.00 86.05 40 LYS C CA 1
ATOM 6337 C C . LYS C 1 40 ? 154.229 142.773 68.446 1.00 85.57 40 LYS C C 1
ATOM 6338 O O . LYS C 1 40 ? 154.670 141.685 68.059 1.00 87.48 40 LYS C O 1
ATOM 6344 N N . LEU C 1 41 ? 154.431 143.223 69.686 1.00 83.82 41 LEU C N 1
ATOM 6345 C CA . LEU C 1 41 ? 155.192 142.428 70.642 1.00 85.03 41 LEU C CA 1
ATOM 6346 C C . LEU C 1 41 ? 154.375 141.254 71.164 1.00 85.79 41 LEU C C 1
ATOM 6347 O O . LEU C 1 41 ? 154.899 140.145 71.309 1.00 87.40 41 LEU C O 1
ATOM 6352 N N . PHE C 1 42 ? 153.097 141.479 71.451 1.00 81.48 42 PHE C N 1
ATOM 6353 C CA . PHE C 1 42 ? 152.228 140.438 71.997 1.00 82.00 42 PHE C CA 1
ATOM 6354 C C . PHE C 1 42 ? 151.423 139.741 70.903 1.00 82.67 42 PHE C C 1
ATOM 6355 O O . PHE C 1 42 ? 150.208 139.578 71.005 1.00 81.43 42 PHE C O 1
ATOM 6363 N N . SER C 1 43 ? 152.106 139.321 69.839 1.00 91.59 43 SER C N 1
ATOM 6364 C CA . SER C 1 43 ? 151.479 138.546 68.774 1.00 92.12 43 SER C CA 1
ATOM 6365 C C . SER C 1 43 ? 152.082 137.152 68.669 1.00 92.71 43 SER C C 1
ATOM 6366 O O . SER C 1 43 ? 151.343 136.163 68.679 1.00 92.99 43 SER C O 1
ATOM 6369 N N . HIS C 1 44 ? 153.407 137.045 68.567 1.00 92.80 44 HIS C N 1
ATOM 6370 C CA . HIS C 1 44 ? 154.095 135.757 68.560 1.00 93.41 44 HIS C CA 1
ATOM 6371 C C . HIS C 1 44 ? 154.727 135.559 69.935 1.00 94.55 44 HIS C C 1
ATOM 6372 O O . HIS C 1 44 ? 155.931 135.720 70.130 1.00 96.82 44 HIS C O 1
ATOM 6379 N N . TYR C 1 45 ? 153.886 135.213 70.907 1.00 83.02 45 TYR C N 1
ATOM 6380 C CA . TYR C 1 45 ? 154.347 135.028 72.276 1.00 81.54 45 TYR C CA 1
ATOM 6381 C C . TYR C 1 45 ? 153.571 133.892 72.923 1.00 79.39 45 TYR C C 1
ATOM 6382 O O . TYR C 1 45 ? 152.339 133.862 72.855 1.00 78.89 45 TYR C O 1
ATOM 6391 N N . ASN C 1 46 ? 154.294 132.968 73.547 1.00 77.53 46 ASN C N 1
ATOM 6392 C CA . ASN C 1 46 ? 153.702 131.864 74.289 1.00 78.25 46 ASN C CA 1
ATOM 6393 C C . ASN C 1 46 ? 154.018 132.038 75.768 1.00 77.65 46 ASN C C 1
ATOM 6394 O O . ASN C 1 46 ? 155.188 132.160 76.148 1.00 78.02 46 ASN C O 1
ATOM 6399 N N . GLN C 1 47 ? 152.974 132.044 76.596 1.00 67.19 47 GLN C N 1
ATOM 6400 C CA . GLN C 1 47 ? 153.135 132.347 78.013 1.00 66.73 47 GLN C CA 1
ATOM 6401 C C . GLN C 1 47 ? 153.756 131.194 78.794 1.00 69.26 47 GLN C C 1
ATOM 6402 O O . GLN C 1 47 ? 154.496 131.431 79.755 1.00 68.62 47 GLN C O 1
ATOM 6408 N N . PHE C 1 48 ? 153.494 129.953 78.391 1.00 68.40 48 PHE C N 1
ATOM 6409 C CA . PHE C 1 48 ? 153.849 128.785 79.187 1.00 65.98 48 PHE C CA 1
ATOM 6410 C C . PHE C 1 48 ? 155.271 128.288 78.955 1.00 65.90 48 PHE C C 1
ATOM 6411 O O . PHE C 1 48 ? 155.694 127.344 79.630 1.00 65.24 48 PHE C O 1
ATOM 6419 N N . ILE C 1 49 ? 156.019 128.886 78.036 1.00 64.38 49 ILE C N 1
ATOM 6420 C CA . ILE C 1 49 ? 157.370 128.434 77.721 1.00 63.83 49 ILE C CA 1
ATOM 6421 C C . ILE C 1 49 ? 158.378 129.312 78.444 1.00 64.63 49 ILE C C 1
ATOM 6422 O O . ILE C 1 49 ? 158.173 130.517 78.630 1.00 68.72 49 ILE C O 1
ATOM 6427 N N . ARG C 1 50 ? 159.480 128.697 78.860 1.00 61.18 50 ARG C N 1
ATOM 6428 C CA . ARG C 1 50 ? 160.563 129.446 79.475 1.00 63.04 50 ARG C CA 1
ATOM 6429 C C . ARG C 1 50 ? 161.198 130.381 78.448 1.00 64.42 50 ARG C C 1
ATOM 6430 O O . ARG C 1 50 ? 161.322 130.021 77.273 1.00 63.70 50 ARG C O 1
ATOM 6438 N N . PRO C 1 51 ? 161.610 131.583 78.854 1.00 65.49 51 PRO C N 1
ATOM 6439 C CA . PRO C 1 51 ? 162.183 132.549 77.895 1.00 65.40 51 PRO C CA 1
ATOM 6440 C C . PRO C 1 51 ? 163.676 132.323 77.680 1.00 67.35 51 PRO C C 1
ATOM 6441 O O . PRO C 1 51 ? 164.534 133.134 78.053 1.00 67.10 51 PRO C O 1
ATOM 6445 N N . VAL C 1 52 ? 164.006 131.189 77.070 1.00 68.50 52 VAL C N 1
ATOM 6446 C CA . VAL C 1 52 ? 165.385 130.831 76.770 1.00 68.55 52 VAL C CA 1
ATOM 6447 C C . VAL C 1 52 ? 165.471 130.500 75.287 1.00 71.20 52 VAL C C 1
ATOM 6448 O O . VAL C 1 52 ? 164.786 129.587 74.811 1.00 73.19 52 VAL C O 1
ATOM 6452 N N . GLU C 1 53 ? 166.305 131.245 74.558 1.00 78.05 53 GLU C N 1
ATOM 6453 C CA . GLU C 1 53 ? 166.423 131.029 73.120 1.00 77.88 53 GLU C CA 1
ATOM 6454 C C . GLU C 1 53 ? 167.177 129.742 72.811 1.00 79.37 53 GLU C C 1
ATOM 6455 O O . GLU C 1 53 ? 166.770 128.973 71.932 1.00 79.82 53 GLU C O 1
ATOM 6461 N N . ASN C 1 54 ? 168.275 129.489 73.519 1.00 80.89 54 ASN C N 1
ATOM 6462 C CA . ASN C 1 54 ? 169.093 128.295 73.317 1.00 81.94 54 ASN C CA 1
ATOM 6463 C C . ASN C 1 54 ? 168.736 127.298 74.413 1.00 80.77 54 ASN C C 1
ATOM 6464 O O . ASN C 1 54 ? 169.235 127.392 75.537 1.00 82.25 54 ASN C O 1
ATOM 6469 N N . VAL C 1 55 ? 167.888 126.323 74.070 1.00 79.38 55 VAL C N 1
ATOM 6470 C CA . VAL C 1 55 ? 167.324 125.427 75.074 1.00 80.84 55 VAL C CA 1
ATOM 6471 C C . VAL C 1 55 ? 168.435 124.624 75.757 1.00 81.49 55 VAL C C 1
ATOM 6472 O O . VAL C 1 55 ? 169.573 124.542 75.276 1.00 79.36 55 VAL C O 1
ATOM 6476 N N . SER C 1 56 ? 168.090 124.042 76.911 1.00 82.35 56 SER C N 1
ATOM 6477 C CA . SER C 1 56 ? 169.025 123.353 77.803 1.00 82.62 56 SER C CA 1
ATOM 6478 C C . SER C 1 56 ? 170.012 124.322 78.447 1.00 82.22 56 SER C C 1
ATOM 6479 O O . SER C 1 56 ? 171.172 123.977 78.682 1.00 80.97 56 SER C O 1
ATOM 6482 N N . ASP C 1 57 ? 169.555 125.540 78.734 1.00 78.92 57 ASP C N 1
ATOM 6483 C CA . ASP C 1 57 ? 170.352 126.545 79.430 1.00 75.32 57 ASP C CA 1
ATOM 6484 C C . ASP C 1 57 ? 169.505 127.111 80.561 1.00 74.74 57 ASP C C 1
ATOM 6485 O O . ASP C 1 57 ? 168.406 127.643 80.301 1.00 76.27 57 ASP C O 1
ATOM 6490 N N . PRO C 1 58 ? 169.948 127.016 81.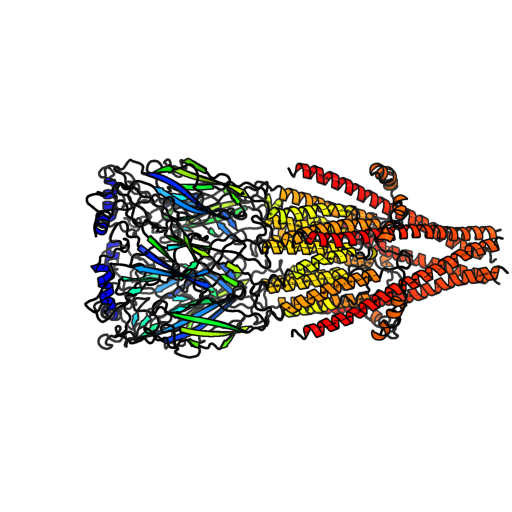813 1.00 65.58 58 PRO C N 1
ATOM 6491 C CA . PRO C 1 58 ? 169.149 127.555 82.919 1.00 63.15 58 PRO C CA 1
ATOM 6492 C C . PRO C 1 58 ? 169.021 129.068 82.830 1.00 63.33 58 PRO C C 1
ATOM 6493 O O . PRO C 1 58 ? 169.916 129.763 82.345 1.00 67.94 58 PRO C O 1
ATOM 6497 N N . VAL C 1 59 ? 167.889 129.574 83.308 1.00 57.94 59 VAL C N 1
ATOM 6498 C CA . VAL C 1 59 ? 167.624 131.007 83.341 1.00 59.34 59 VAL C CA 1
ATOM 6499 C C . VAL C 1 59 ? 167.919 131.522 84.743 1.00 62.09 59 VAL C C 1
ATOM 6500 O O . VAL C 1 59 ? 167.787 130.799 85.737 1.00 63.87 59 VAL C O 1
ATOM 6504 N N . THR C 1 60 ? 168.344 132.779 84.823 1.00 59.14 60 THR C N 1
ATOM 6505 C CA . THR C 1 60 ? 168.744 133.396 86.080 1.00 59.60 60 THR C CA 1
ATOM 6506 C C . THR C 1 60 ? 167.610 134.257 86.618 1.00 59.10 60 THR C C 1
ATOM 6507 O O . THR C 1 60 ? 167.039 135.069 85.883 1.00 58.93 60 THR C O 1
ATOM 6511 N N . VAL C 1 61 ? 167.288 134.079 87.897 1.00 50.33 61 VAL C N 1
ATOM 6512 C CA . VAL C 1 61 ? 166.272 134.872 88.576 1.00 49.10 61 VAL C CA 1
ATOM 6513 C C . VAL C 1 61 ? 166.902 135.469 89.825 1.00 49.29 61 VAL C C 1
ATOM 6514 O O . VAL C 1 61 ? 167.416 134.734 90.676 1.00 51.72 61 VAL C O 1
ATOM 6518 N N . HIS C 1 62 ? 166.865 136.794 89.935 1.00 45.72 62 HIS C N 1
ATOM 6519 C CA . HIS C 1 62 ? 167.397 137.504 91.088 1.00 46.09 62 HIS C CA 1
ATOM 6520 C C . HIS C 1 62 ? 166.274 137.785 92.075 1.00 46.40 62 HIS C C 1
ATOM 6521 O O . HIS C 1 62 ? 165.202 138.261 91.691 1.00 46.81 62 HIS C O 1
ATOM 6528 N N . PHE C 1 63 ? 166.526 137.493 93.347 1.00 42.37 63 PHE C N 1
ATOM 6529 C CA . PHE C 1 63 ? 165.496 137.546 94.374 1.00 40.02 63 PHE C CA 1
ATOM 6530 C C . PHE C 1 63 ? 165.917 138.464 95.511 1.00 42.66 63 PHE C C 1
ATOM 6531 O O . PHE C 1 63 ? 167.090 138.504 95.891 1.00 43.65 63 PHE C O 1
ATOM 6539 N N . GLU C 1 64 ? 164.946 139.202 96.044 1.00 47.28 64 GLU C N 1
ATOM 6540 C CA . GLU C 1 64 ? 165.141 140.033 97.223 1.00 44.73 64 GLU C CA 1
ATOM 6541 C C . GLU C 1 64 ? 163.779 140.293 97.847 1.00 41.84 64 GLU C C 1
ATOM 6542 O O . GLU C 1 64 ? 162.747 140.217 97.177 1.00 40.68 64 GLU C O 1
ATOM 6548 N N . VAL C 1 65 ? 163.788 140.607 99.140 1.00 43.10 65 VAL C N 1
ATOM 6549 C CA . VAL C 1 65 ? 162.563 140.838 99.895 1.00 47.30 65 VAL C CA 1
ATOM 6550 C C . VAL C 1 65 ? 162.710 142.121 100.700 1.00 47.82 65 VAL C C 1
ATOM 6551 O O . VAL C 1 65 ? 163.823 142.511 101.071 1.00 48.63 65 VAL C O 1
ATOM 6555 N N . ALA C 1 66 ? 161.586 142.789 100.947 1.00 46.93 66 ALA C N 1
ATOM 6556 C CA . ALA C 1 66 ? 161.538 144.014 101.732 1.00 44.71 66 ALA C CA 1
ATOM 6557 C C . ALA C 1 66 ? 160.394 143.931 102.731 1.00 47.99 66 ALA C C 1
ATOM 6558 O O . ALA C 1 66 ? 159.295 143.487 102.391 1.00 45.00 66 ALA C O 1
ATOM 6560 N N . ILE C 1 67 ? 160.654 144.371 103.959 1.00 51.21 67 ILE C N 1
ATOM 6561 C CA . ILE C 1 67 ? 159.699 144.281 105.059 1.00 48.62 67 ILE C CA 1
ATOM 6562 C C . ILE C 1 67 ? 159.152 145.673 105.340 1.00 46.69 67 ILE C C 1
ATOM 6563 O O . ILE C 1 67 ? 159.916 146.641 105.428 1.00 49.54 67 ILE C O 1
ATOM 6568 N N . THR C 1 68 ? 157.828 145.776 105.464 1.00 48.84 68 THR C N 1
ATOM 6569 C CA . THR C 1 68 ? 157.171 147.039 105.769 1.00 48.45 68 THR C CA 1
ATOM 6570 C C . THR C 1 68 ? 156.551 147.094 107.154 1.00 51.02 68 THR C C 1
ATOM 6571 O O . THR C 1 68 ? 156.509 148.171 107.751 1.00 55.12 68 THR C O 1
ATOM 6575 N N . GLN C 1 69 ? 156.067 145.971 107.676 1.00 49.03 69 GLN C N 1
ATOM 6576 C CA . GLN C 1 69 ? 155.436 145.960 108.989 1.00 52.21 69 GLN C CA 1
ATOM 6577 C C . GLN C 1 69 ? 155.357 144.528 109.488 1.00 51.94 69 GLN C C 1
ATOM 6578 O O . GLN C 1 69 ? 154.835 143.656 108.789 1.00 55.12 69 GLN C O 1
ATOM 6584 N N . LEU C 1 70 ? 155.875 144.292 110.690 1.00 44.90 70 LEU C N 1
ATOM 6585 C CA . LEU C 1 70 ? 155.700 143.013 111.374 1.00 41.73 70 LEU C CA 1
ATOM 6586 C C . LEU C 1 70 ? 154.409 143.126 112.170 1.00 38.04 70 LEU C C 1
ATOM 6587 O O . LEU C 1 70 ? 154.373 143.704 113.256 1.00 39.98 70 LEU C O 1
ATOM 6592 N N . ALA C 1 71 ? 153.329 142.576 111.611 1.00 37.16 71 ALA C N 1
ATOM 6593 C CA . ALA C 1 71 ? 151.998 142.774 112.176 1.00 39.98 71 ALA C CA 1
ATOM 6594 C C . ALA C 1 71 ? 151.931 142.306 113.624 1.00 42.40 71 ALA C C 1
ATOM 6595 O O . ALA C 1 71 ? 151.693 143.102 114.539 1.00 46.52 71 ALA C O 1
ATOM 6597 N N . ASN C 1 72 ? 152.142 141.013 113.851 1.00 42.73 72 ASN C N 1
ATOM 6598 C CA . ASN C 1 72 ? 152.113 140.475 115.203 1.00 40.71 72 ASN C CA 1
ATOM 6599 C C . ASN C 1 72 ? 152.844 139.144 115.223 1.00 40.09 72 ASN C C 1
ATOM 6600 O O . ASN C 1 72 ? 152.990 138.476 114.196 1.00 43.44 72 ASN C O 1
ATOM 6605 N N . VAL C 1 73 ? 153.300 138.767 116.412 1.00 41.95 73 VAL C N 1
ATOM 6606 C CA . VAL C 1 73 ? 153.925 137.474 116.654 1.00 39.98 73 VAL C CA 1
ATOM 6607 C C . VAL C 1 73 ? 153.025 136.742 117.639 1.00 45.60 73 VAL C C 1
ATOM 6608 O O . VAL C 1 73 ? 153.021 137.047 118.837 1.00 47.47 73 VAL C O 1
ATOM 6612 N N . ASP C 1 74 ? 152.254 135.780 117.141 1.00 44.46 74 ASP C N 1
ATOM 6613 C CA . ASP C 1 74 ? 151.344 135.023 117.988 1.00 40.93 74 ASP C CA 1
ATOM 6614 C C . ASP C 1 74 ? 152.105 133.909 118.691 1.00 43.00 74 ASP C C 1
ATOM 6615 O O . ASP C 1 74 ? 152.739 133.073 118.042 1.00 42.97 74 ASP C O 1
ATOM 6620 N N . GLU C 1 75 ? 152.037 133.896 120.020 1.00 50.21 75 GLU C N 1
ATOM 6621 C CA . GLU C 1 75 ? 152.800 132.944 120.815 1.00 46.77 75 GLU C CA 1
ATOM 6622 C C . GLU C 1 75 ? 152.026 131.681 121.154 1.00 48.75 75 GLU C C 1
ATOM 6623 O O . GLU C 1 75 ? 152.637 130.619 121.299 1.00 47.77 75 GLU C O 1
ATOM 6629 N N . VAL C 1 76 ? 150.702 131.766 121.286 1.00 48.80 76 VAL C N 1
ATOM 6630 C CA . VAL C 1 76 ? 149.913 130.580 121.605 1.00 42.47 76 VAL C CA 1
ATOM 6631 C C . VAL C 1 76 ? 149.876 129.628 120.416 1.00 44.61 76 VAL C C 1
ATOM 6632 O O . VAL C 1 76 ? 150.060 128.414 120.566 1.00 48.72 76 VAL C O 1
ATOM 6636 N N . ASN C 1 77 ? 149.638 130.161 119.217 1.00 43.85 77 ASN C N 1
ATOM 6637 C CA . ASN C 1 77 ? 149.553 129.350 118.010 1.00 40.66 77 ASN C CA 1
ATOM 6638 C C . ASN C 1 77 ? 150.847 129.318 117.207 1.00 39.68 77 ASN C C 1
ATOM 6639 O O . ASN C 1 77 ? 150.913 128.594 116.208 1.00 45.66 77 ASN C O 1
ATOM 6644 N N . GLN C 1 78 ? 151.864 130.080 117.613 1.00 38.24 78 GLN C N 1
ATOM 6645 C CA . GLN C 1 78 ? 153.177 130.085 116.966 1.00 42.49 78 GLN C CA 1
ATOM 6646 C C . GLN C 1 78 ? 153.070 130.469 115.487 1.00 44.37 78 GLN C C 1
ATOM 6647 O O . GLN C 1 78 ? 153.481 129.731 114.590 1.00 43.28 78 GLN C O 1
ATOM 6653 N N . ILE C 1 79 ? 152.510 131.654 115.249 1.00 40.85 79 ILE C N 1
ATOM 6654 C CA . ILE C 1 79 ? 152.304 132.180 113.905 1.00 35.46 79 ILE C CA 1
ATOM 6655 C C . ILE C 1 79 ? 152.827 133.609 113.856 1.00 40.32 79 ILE C C 1
ATOM 6656 O O . ILE C 1 79 ? 152.509 134.421 114.732 1.00 44.17 79 ILE C O 1
ATOM 6661 N N . MET C 1 80 ? 153.627 133.913 112.836 1.00 38.34 80 MET C N 1
ATOM 6662 C CA . MET C 1 80 ? 154.144 135.253 112.599 1.00 34.81 80 MET C CA 1
ATOM 6663 C C . MET C 1 80 ? 153.539 135.817 111.320 1.00 35.87 80 MET C C 1
ATOM 6664 O O . MET C 1 80 ? 153.449 135.117 110.307 1.00 38.58 80 MET C O 1
ATOM 6669 N N . GLU C 1 81 ? 153.131 137.083 111.368 1.00 34.17 81 GLU C N 1
ATOM 6670 C CA . GLU C 1 81 ? 152.445 137.738 110.260 1.00 31.73 81 GLU C CA 1
ATOM 6671 C C . GLU C 1 81 ? 153.224 138.978 109.848 1.00 34.67 81 GLU C C 1
ATOM 6672 O O . GLU C 1 81 ? 153.368 139.913 110.642 1.00 43.73 81 GLU C O 1
ATOM 6678 N N . THR C 1 82 ? 153.716 138.989 108.610 1.00 31.40 82 THR C N 1
ATOM 6679 C CA . THR C 1 82 ? 154.510 140.091 108.084 1.00 33.39 82 THR C CA 1
ATOM 6680 C C . THR C 1 82 ? 153.935 140.559 106.753 1.00 36.21 82 THR C C 1
ATOM 6681 O O . THR C 1 82 ? 153.091 139.896 106.145 1.00 39.81 82 THR C O 1
ATOM 6685 N N . ASN C 1 83 ? 154.403 141.723 106.306 1.00 38.83 83 ASN C N 1
ATOM 6686 C CA . ASN C 1 83 ? 154.086 142.266 104.990 1.00 39.37 83 ASN C CA 1
ATOM 6687 C C . ASN C 1 83 ? 155.382 142.438 104.211 1.00 37.52 83 ASN C C 1
ATOM 6688 O O . ASN C 1 83 ? 156.369 142.947 104.751 1.00 42.25 83 ASN C O 1
ATOM 6693 N N . LEU C 1 84 ? 155.379 142.023 102.946 1.00 31.57 84 LEU C N 1
ATOM 6694 C CA . LEU C 1 84 ? 156.606 141.923 102.172 1.00 31.69 84 LEU C CA 1
ATOM 6695 C C . LEU C 1 84 ? 156.413 142.484 100.769 1.00 35.06 84 LEU C C 1
ATOM 6696 O O . LEU C 1 84 ? 155.294 142.585 100.260 1.00 37.66 84 LEU C O 1
ATOM 6701 N N . TRP C 1 85 ? 157.538 142.853 100.152 1.00 36.13 85 TRP C N 1
ATOM 6702 C CA . TRP C 1 85 ? 157.605 143.298 98.758 1.00 36.45 85 TRP C CA 1
ATOM 6703 C C . TRP C 1 85 ? 158.640 142.423 98.057 1.00 39.29 85 TRP C C 1
ATOM 6704 O O . TRP C 1 85 ? 159.819 142.779 97.995 1.00 42.71 85 TRP C O 1
ATOM 6715 N N . LEU C 1 86 ? 158.203 141.282 97.534 1.00 38.16 86 LEU C N 1
ATOM 6716 C CA . LEU C 1 86 ? 159.110 140.404 96.809 1.00 38.58 86 LEU C CA 1
ATOM 6717 C C . LEU C 1 86 ? 159.565 141.068 95.516 1.00 41.76 86 LEU C C 1
ATOM 6718 O O . LEU C 1 86 ? 158.785 141.738 94.837 1.00 46.80 86 LEU C O 1
ATOM 6723 N N . ARG C 1 87 ? 160.839 140.883 95.176 1.00 37.36 87 ARG C N 1
ATOM 6724 C CA . ARG C 1 87 ? 161.429 141.511 94.000 1.00 37.39 87 ARG C CA 1
ATOM 6725 C C . ARG C 1 87 ? 162.046 140.440 93.115 1.00 42.26 87 ARG C C 1
ATOM 6726 O O . ARG C 1 87 ? 162.900 139.673 93.570 1.00 46.59 87 ARG C O 1
ATOM 6734 N N . HIS C 1 88 ? 161.618 140.392 91.856 1.00 37.57 88 HIS C N 1
ATOM 6735 C CA . HIS C 1 88 ? 162.158 139.470 90.866 1.00 33.64 88 HIS C CA 1
ATOM 6736 C C . HIS C 1 88 ? 162.711 140.263 89.692 1.00 38.08 88 HIS C C 1
ATOM 6737 O O . HIS C 1 88 ? 162.008 141.102 89.121 1.00 43.18 88 HIS C O 1
ATOM 6744 N N . ILE C 1 89 ? 163.964 139.996 89.334 1.00 37.39 89 ILE C N 1
ATOM 6745 C CA . ILE C 1 89 ? 164.610 140.608 88.178 1.00 40.26 89 ILE C CA 1
ATOM 6746 C C . ILE C 1 89 ? 165.282 139.494 87.390 1.00 40.27 89 ILE C C 1
ATOM 6747 O O . ILE C 1 89 ? 166.300 138.946 87.830 1.00 41.66 89 ILE C O 1
ATOM 6752 N N . TRP C 1 90 ? 164.723 139.159 86.230 1.00 40.48 90 TRP C N 1
ATOM 6753 C CA . TRP C 1 90 ? 165.272 138.114 85.380 1.00 42.37 90 TRP C CA 1
ATOM 6754 C C . TRP C 1 90 ? 165.383 138.611 83.947 1.00 44.75 90 TRP C C 1
ATOM 6755 O O . TRP C 1 90 ? 164.488 139.295 83.444 1.00 47.43 90 TRP C O 1
ATOM 6766 N N . ASN C 1 91 ? 166.492 138.266 83.301 1.00 58.91 91 ASN C N 1
ATOM 6767 C CA . ASN C 1 91 ? 166.712 138.635 81.913 1.00 59.62 91 ASN C CA 1
ATOM 6768 C C . ASN C 1 91 ? 165.806 137.790 81.017 1.00 59.56 91 ASN C C 1
ATOM 6769 O O . ASN C 1 91 ? 165.387 136.686 81.374 1.00 59.74 91 ASN C O 1
ATOM 6774 N N . ASP C 1 92 ? 165.499 138.327 79.838 1.00 63.79 92 ASP C N 1
ATOM 6775 C CA . ASP C 1 92 ? 164.637 137.658 78.873 1.00 64.90 92 ASP C CA 1
ATOM 6776 C C . ASP C 1 92 ? 165.339 137.587 77.526 1.00 68.63 92 ASP C C 1
ATOM 6777 O O . ASP C 1 92 ? 165.858 138.596 77.038 1.00 69.62 92 ASP C O 1
ATOM 6782 N N . TYR C 1 93 ? 165.348 136.395 76.925 1.00 73.98 93 TYR C N 1
ATOM 6783 C CA . TYR C 1 93 ? 165.904 136.218 75.589 1.00 74.98 93 TYR C CA 1
ATOM 6784 C C . TYR C 1 93 ? 165.014 136.810 74.506 1.00 74.78 93 TYR C C 1
ATOM 6785 O O . TYR C 1 93 ? 165.423 136.846 73.341 1.00 74.65 93 TYR C O 1
ATOM 6794 N N . LYS C 1 94 ? 163.816 137.266 74.862 1.00 76.32 94 LYS C N 1
ATOM 6795 C CA . LYS C 1 94 ? 162.884 137.863 73.916 1.00 76.00 94 LYS C CA 1
ATOM 6796 C C . LYS C 1 94 ? 162.323 139.145 74.513 1.00 78.24 94 LYS C C 1
ATOM 6797 O O . LYS C 1 94 ? 162.865 139.659 75.497 1.00 78.84 94 LYS C O 1
ATOM 6803 N N . LEU C 1 95 ? 161.253 139.674 73.916 1.00 78.05 95 LEU C N 1
ATOM 6804 C CA . LEU C 1 95 ? 160.614 140.904 74.387 1.00 77.43 95 LEU C CA 1
ATOM 6805 C C . LEU C 1 95 ? 161.577 142.086 74.317 1.00 75.64 95 LEU C C 1
ATOM 6806 O O . LEU C 1 95 ? 161.665 142.896 75.241 1.00 76.26 95 LEU C O 1
ATOM 6811 N N . ARG C 1 96 ? 162.310 142.181 73.212 1.00 75.58 96 ARG C N 1
ATOM 6812 C CA . ARG C 1 96 ? 163.234 143.275 72.968 1.00 78.35 96 ARG C CA 1
ATOM 6813 C C . ARG C 1 96 ? 162.861 143.977 71.670 1.00 79.97 96 ARG C C 1
ATOM 6814 O O . ARG C 1 96 ? 162.168 143.421 70.815 1.00 80.87 96 ARG C O 1
ATOM 6822 N N . TRP C 1 97 ? 163.333 145.211 71.532 1.00 79.29 97 TRP C N 1
ATOM 6823 C CA . TRP C 1 97 ? 163.076 146.004 70.336 1.00 80.55 97 TRP C CA 1
ATOM 6824 C C . TRP C 1 97 ? 164.198 147.027 70.195 1.00 79.24 97 TRP C C 1
ATOM 6825 O O . TRP C 1 97 ? 165.213 146.962 70.896 1.00 78.26 97 TRP C O 1
ATOM 6836 N N . ASP C 1 98 ? 164.014 147.975 69.279 1.00 82.69 98 ASP C N 1
ATOM 6837 C CA . ASP C 1 98 ? 164.977 149.029 69.032 1.00 83.68 98 ASP C CA 1
ATOM 6838 C C . ASP C 1 98 ? 164.369 150.374 69.405 1.00 85.59 98 ASP C C 1
ATOM 6839 O O . ASP C 1 98 ? 163.244 150.676 68.983 1.00 85.68 98 ASP C O 1
ATOM 6844 N N . PRO C 1 99 ? 165.070 151.206 70.180 1.00 86.82 99 PRO C N 1
ATOM 6845 C CA . PRO C 1 99 ? 164.490 152.498 70.585 1.00 85.03 99 PRO C CA 1
ATOM 6846 C C . PRO C 1 99 ? 164.175 153.422 69.421 1.00 86.57 99 PRO C C 1
ATOM 6847 O O . PRO C 1 99 ? 163.405 154.373 69.599 1.00 86.55 99 PRO C O 1
ATOM 6851 N N . MET C 1 100 ? 164.739 153.179 68.241 1.00 88.44 100 MET C N 1
ATOM 6852 C CA . MET C 1 100 ? 164.415 153.969 67.061 1.00 87.16 100 MET C CA 1
ATOM 6853 C C . MET C 1 100 ? 163.049 153.534 66.530 1.00 88.36 100 MET C C 1
ATOM 6854 O O . MET C 1 100 ? 162.322 152.773 67.175 1.00 87.75 100 MET C O 1
ATOM 6859 N N . GLU C 1 101 ? 162.679 154.036 65.348 1.00 91.44 101 GLU C N 1
ATOM 6860 C CA . GLU C 1 101 ? 161.372 153.784 64.745 1.00 91.78 101 GLU C CA 1
ATOM 6861 C C . GLU C 1 101 ? 160.267 154.326 65.642 1.00 91.22 101 GLU C C 1
ATOM 6862 O O . GLU C 1 101 ? 159.574 155.282 65.281 1.00 89.87 101 GLU C O 1
ATOM 6868 N N . TYR C 1 102 ? 160.099 153.715 66.813 1.00 87.90 102 TYR C N 1
ATOM 6869 C CA . TYR C 1 102 ? 159.193 154.215 67.845 1.00 87.45 102 TYR C CA 1
ATOM 6870 C C . TYR C 1 102 ? 159.997 155.180 68.704 1.00 87.11 102 TYR C C 1
ATOM 6871 O O . TYR C 1 102 ? 160.620 154.794 69.693 1.00 82.80 102 TYR C O 1
ATOM 6880 N N . ASP C 1 103 ? 159.992 156.452 68.305 1.00 88.71 103 ASP C N 1
ATOM 6881 C CA . ASP C 1 103 ? 160.813 157.459 68.966 1.00 86.13 103 ASP C CA 1
ATOM 6882 C C . ASP C 1 103 ? 160.487 157.531 70.451 1.00 85.49 103 ASP C C 1
ATOM 6883 O O . ASP C 1 103 ? 159.318 157.566 70.844 1.00 86.81 103 ASP C O 1
ATOM 6888 N N . GLY C 1 104 ? 161.531 157.555 71.276 1.00 77.87 104 GLY C N 1
ATOM 6889 C CA . GLY C 1 104 ? 161.318 157.476 72.709 1.00 76.24 104 GLY C CA 1
ATOM 6890 C C . GLY C 1 104 ? 160.836 156.094 73.103 1.00 76.89 104 GLY C C 1
ATOM 6891 O O . GLY C 1 104 ? 161.220 155.082 72.505 1.00 77.05 104 GLY C O 1
ATOM 6892 N N . ILE C 1 105 ? 159.968 156.052 74.117 1.00 77.74 105 ILE C N 1
ATOM 6893 C CA . ILE C 1 105 ? 159.432 154.808 74.662 1.00 76.98 105 ILE C CA 1
ATOM 6894 C C . ILE C 1 105 ? 160.589 153.881 75.005 1.00 76.70 105 ILE C C 1
ATOM 6895 O O . ILE C 1 105 ? 160.729 152.798 74.426 1.00 76.29 105 ILE C O 1
ATOM 6900 N N . GLU C 1 106 ? 161.435 154.308 75.943 1.00 75.81 106 GLU C N 1
ATOM 6901 C CA . GLU C 1 106 ? 162.614 153.526 76.287 1.00 75.87 106 GLU C CA 1
ATOM 6902 C C . GLU C 1 106 ? 162.255 152.304 77.124 1.00 76.25 106 GLU C C 1
ATOM 6903 O O . GLU C 1 106 ? 162.911 151.264 77.010 1.00 75.05 106 GLU C O 1
ATOM 6909 N N . THR C 1 107 ? 161.222 152.410 77.958 1.00 70.65 107 THR C N 1
ATOM 6910 C CA . THR C 1 107 ? 160.725 151.313 78.776 1.00 68.66 107 THR C CA 1
ATOM 6911 C C . THR C 1 107 ? 159.216 151.204 78.585 1.00 67.45 107 THR C C 1
ATOM 6912 O O . THR C 1 107 ? 158.604 151.991 77.858 1.00 67.97 107 THR C O 1
ATOM 6916 N N . LEU C 1 108 ? 158.609 150.221 79.245 1.00 58.97 108 LEU C N 1
ATOM 6917 C CA . LEU C 1 108 ? 157.184 149.977 79.072 1.00 57.08 108 LEU C CA 1
ATOM 6918 C C . LEU C 1 108 ? 156.645 149.234 80.285 1.00 55.41 108 LEU C C 1
ATOM 6919 O O . LEU C 1 108 ? 157.399 148.649 81.066 1.00 55.82 108 LEU C O 1
ATOM 6924 N N . ARG C 1 109 ? 155.321 149.271 80.429 1.00 51.11 109 ARG C N 1
ATOM 6925 C CA . ARG C 1 109 ? 154.607 148.539 81.466 1.00 52.65 109 ARG C CA 1
ATOM 6926 C C . ARG C 1 109 ? 153.612 147.596 80.807 1.00 55.20 109 ARG C C 1
ATOM 6927 O O . ARG C 1 109 ? 152.826 148.017 79.954 1.00 56.46 109 ARG C O 1
ATOM 6935 N N . VAL C 1 110 ? 153.646 146.327 81.203 1.00 55.17 110 VAL C N 1
ATOM 6936 C CA . VAL C 1 110 ? 152.777 145.310 80.615 1.00 53.83 110 VAL C CA 1
ATOM 6937 C C . VAL C 1 110 ? 152.035 144.579 81.728 1.00 52.70 110 VAL C C 1
ATOM 6938 O O . VAL C 1 110 ? 152.547 144.484 82.852 1.00 51.18 110 VAL C O 1
ATOM 6942 N N . PRO C 1 111 ? 150.832 144.064 81.473 1.00 59.11 111 PRO C N 1
ATOM 6943 C CA . PRO C 1 111 ? 150.132 143.288 82.503 1.00 60.12 111 PRO C CA 1
ATOM 6944 C C . PRO C 1 111 ? 150.910 142.035 82.874 1.00 60.46 111 PRO C C 1
ATOM 6945 O O . PRO C 1 111 ? 151.598 141.435 82.046 1.00 62.50 111 PRO C O 1
ATOM 6949 N N . ALA C 1 112 ? 150.798 141.648 84.146 1.00 58.75 112 ALA C N 1
ATOM 6950 C CA . ALA C 1 112 ? 151.582 140.526 84.652 1.00 56.88 112 ALA C CA 1
ATOM 6951 C C . ALA C 1 112 ? 151.186 139.214 83.986 1.00 60.27 112 ALA C C 1
ATOM 6952 O O . ALA C 1 112 ? 152.053 138.407 83.633 1.00 61.10 112 ALA C O 1
ATOM 6954 N N . ASP C 1 113 ? 149.883 138.987 83.795 1.00 63.34 113 ASP C N 1
ATOM 6955 C CA . ASP C 1 113 ? 149.415 137.688 83.320 1.00 63.84 113 ASP C CA 1
ATOM 6956 C C . ASP C 1 113 ? 149.931 137.362 81.924 1.00 63.56 113 ASP C C 1
ATOM 6957 O O . ASP C 1 113 ? 150.096 136.184 81.585 1.00 59.48 113 ASP C O 1
ATOM 6962 N N . LYS C 1 114 ? 150.185 138.380 81.101 1.00 65.70 114 LYS C N 1
ATOM 6963 C CA . LYS C 1 114 ? 150.607 138.129 79.727 1.00 65.68 114 LYS C CA 1
ATOM 6964 C C . LYS C 1 114 ? 151.989 137.487 79.670 1.00 65.24 114 LYS C C 1
ATOM 6965 O O . LYS C 1 114 ? 152.227 136.586 78.858 1.00 66.73 114 LYS C O 1
ATOM 6971 N N . ILE C 1 115 ? 152.912 137.937 80.518 1.00 59.80 115 ILE C N 1
ATOM 6972 C CA . ILE C 1 115 ? 154.295 137.473 80.473 1.00 58.91 115 ILE C CA 1
ATOM 6973 C C . ILE C 1 115 ? 154.473 136.219 81.320 1.00 61.75 115 ILE C C 1
ATOM 6974 O O . ILE C 1 115 ? 153.613 135.878 82.140 1.00 61.78 115 ILE C O 1
ATOM 6979 N N . TRP C 1 116 ? 155.591 135.526 81.119 1.00 52.29 116 TRP C N 1
ATOM 6980 C CA . TRP C 1 116 ? 155.943 134.347 81.898 1.00 49.43 116 TRP C CA 1
ATOM 6981 C C . TRP C 1 116 ? 156.634 134.774 83.186 1.00 49.49 116 TRP C C 1
ATOM 6982 O O . TRP C 1 116 ? 157.527 135.626 83.162 1.00 52.57 116 TRP C O 1
ATOM 6993 N N . LYS C 1 117 ? 156.224 134.184 84.305 1.00 45.19 117 LYS C N 1
ATOM 6994 C CA . LYS C 1 117 ? 156.840 134.480 85.587 1.00 42.29 117 LYS C CA 1
ATOM 6995 C C . LYS C 1 117 ? 157.285 133.193 86.260 1.00 42.15 117 LYS C C 1
ATOM 6996 O O . LYS C 1 117 ? 156.689 132.134 86.043 1.00 46.02 117 LYS C O 1
ATOM 7002 N N . PRO C 1 118 ? 158.329 133.254 87.081 1.00 32.07 118 PRO C N 1
ATOM 7003 C CA . PRO C 1 118 ? 158.658 132.114 87.938 1.00 34.20 118 PRO C CA 1
ATOM 7004 C C . PRO C 1 118 ? 157.730 132.051 89.139 1.00 37.47 118 PRO C C 1
ATOM 7005 O O . PRO C 1 118 ? 157.231 133.067 89.627 1.00 39.15 118 PRO C O 1
ATOM 7009 N N . ASP C 1 119 ? 157.500 130.828 89.615 1.00 38.92 119 ASP C N 1
ATOM 7010 C CA . ASP C 1 119 ? 156.610 130.594 90.751 1.00 36.87 119 ASP C CA 1
ATOM 7011 C C . ASP C 1 119 ? 157.461 130.354 91.995 1.00 35.02 119 ASP C C 1
ATOM 7012 O O . ASP C 1 119 ? 157.741 129.223 92.389 1.00 33.66 119 ASP C O 1
ATOM 7017 N N . ILE C 1 120 ? 157.873 131.452 92.620 1.00 31.09 120 ILE C N 1
ATOM 7018 C CA . ILE C 1 120 ? 158.641 131.407 93.858 1.00 29.40 120 ILE C CA 1
ATOM 7019 C C . ILE C 1 120 ? 157.646 131.380 95.011 1.00 30.94 120 ILE C C 1
ATOM 7020 O O . ILE C 1 120 ? 157.005 132.390 95.314 1.00 35.93 120 ILE C O 1
ATOM 7025 N N . VAL C 1 121 ? 157.517 130.225 95.654 1.00 29.53 121 VAL C N 1
ATOM 7026 C CA . VAL C 1 121 ? 156.484 129.999 96.653 1.00 30.33 121 VAL C CA 1
ATOM 7027 C C . VAL C 1 121 ? 157.123 129.912 98.033 1.00 31.04 121 VAL C C 1
ATOM 7028 O O . VAL C 1 121 ? 158.320 129.650 98.183 1.00 34.59 121 VAL C O 1
ATOM 7032 N N . LEU C 1 122 ? 156.304 130.148 99.056 1.00 28.48 122 LEU C N 1
ATOM 7033 C CA . LEU C 1 122 ? 156.737 130.051 100.445 1.00 28.21 122 LEU C CA 1
ATOM 7034 C C . LEU C 1 122 ? 156.475 128.638 100.951 1.00 31.52 122 LEU C C 1
ATOM 7035 O O . LEU C 1 122 ? 155.326 128.184 100.968 1.00 35.55 122 LEU C O 1
ATOM 7040 N N . TYR C 1 123 ? 157.538 127.948 101.366 1.00 30.79 123 TYR C N 1
ATOM 7041 C CA . TYR C 1 123 ? 157.408 126.550 101.763 1.00 30.86 123 TYR C CA 1
ATOM 7042 C C . TYR C 1 123 ? 156.683 126.416 103.097 1.00 33.94 123 TYR C C 1
ATOM 7043 O O . TYR C 1 123 ? 155.610 125.807 103.177 1.00 39.72 123 TYR C O 1
ATOM 7052 N N . ASN C 1 124 ? 157.254 126.983 104.161 1.00 29.82 124 ASN C N 1
ATOM 7053 C CA . ASN C 1 124 ? 156.747 126.769 105.518 1.00 27.95 124 ASN C CA 1
ATOM 7054 C C . ASN C 1 124 ? 155.535 127.668 105.771 1.00 33.71 124 ASN C C 1
ATOM 7055 O O . ASN C 1 124 ? 155.555 128.609 106.566 1.00 38.41 124 ASN C O 1
ATOM 7060 N N . ASN C 1 125 ? 154.451 127.347 105.074 1.00 34.91 125 ASN C N 1
ATOM 7061 C CA . ASN C 1 125 ? 153.190 128.040 105.271 1.00 28.39 125 ASN C CA 1
ATOM 7062 C C . ASN C 1 125 ? 152.503 127.542 106.539 1.00 32.08 125 ASN C C 1
ATOM 7063 O O . ASN C 1 125 ? 152.790 126.455 107.048 1.00 40.77 125 ASN C O 1
ATOM 7068 N N . ALA C 1 126 ? 151.586 128.357 107.054 1.00 28.98 126 ALA C N 1
ATOM 7069 C CA . ALA C 1 126 ? 150.814 128.000 108.237 1.00 32.07 126 ALA C CA 1
ATOM 7070 C C . ALA C 1 126 ? 149.322 127.929 107.960 1.00 33.47 126 ALA C C 1
ATOM 7071 O O . ALA C 1 126 ? 148.673 126.947 108.339 1.00 38.07 126 ALA C O 1
ATOM 7073 N N . VAL C 1 127 ? 148.757 128.940 107.308 1.00 36.39 127 VAL C N 1
ATOM 7074 C CA . VAL C 1 127 ? 147.335 128.949 106.986 1.00 38.32 127 VAL C CA 1
ATOM 7075 C C . VAL C 1 127 ? 147.115 129.928 105.842 1.00 40.68 127 VAL C C 1
ATOM 7076 O O . VAL C 1 127 ? 147.731 130.997 105.793 1.00 43.39 127 VAL C O 1
ATOM 7080 N N . GLY C 1 128 ? 146.244 129.548 104.912 1.00 43.12 128 GLY C N 1
ATOM 7081 C CA . GLY C 1 128 ? 145.935 130.402 103.784 1.00 46.73 128 GLY C CA 1
ATOM 7082 C C . GLY C 1 128 ? 146.228 129.759 102.445 1.00 49.67 128 GLY C C 1
ATOM 7083 O O . GLY C 1 128 ? 145.827 128.619 102.194 1.00 48.90 128 GLY C O 1
ATOM 7084 N N . ASP C 1 129 ? 146.929 130.483 101.576 1.00 55.67 129 ASP C N 1
ATOM 7085 C CA . ASP C 1 129 ? 147.272 129.995 100.250 1.00 55.61 129 ASP C CA 1
ATOM 7086 C C . ASP C 1 129 ? 148.767 130.148 100.017 1.00 55.34 129 ASP C C 1
ATOM 7087 O O . ASP C 1 129 ? 149.400 131.082 100.518 1.00 54.95 129 ASP C O 1
ATOM 7092 N N . PHE C 1 130 ? 149.325 129.210 99.250 1.00 50.49 130 PHE C N 1
ATOM 7093 C CA . PHE C 1 130 ? 150.760 129.213 98.989 1.00 46.95 130 PHE C CA 1
ATOM 7094 C C . PHE C 1 130 ? 151.160 130.363 98.072 1.00 53.75 130 PHE C C 1
ATOM 7095 O O . PHE C 1 130 ? 152.228 130.961 98.247 1.00 52.37 130 PHE C O 1
ATOM 7103 N N . GLN C 1 131 ? 150.316 130.691 97.096 1.00 65.17 131 GLN C N 1
ATOM 7104 C CA . GLN C 1 131 ? 150.688 131.628 96.049 1.00 63.48 131 GLN C CA 1
ATOM 7105 C C . GLN C 1 131 ? 150.782 133.054 96.593 1.00 64.23 131 GLN C C 1
ATOM 7106 O O . GLN C 1 131 ? 150.360 133.360 97.711 1.00 64.22 131 GLN C O 1
ATOM 7112 N N . VAL C 1 132 ? 151.348 133.932 95.770 1.00 63.87 132 VAL C N 1
ATOM 7113 C CA . VAL C 1 132 ? 151.544 135.336 96.109 1.00 63.80 132 VAL C CA 1
ATOM 7114 C C . VAL C 1 132 ? 150.315 136.125 95.678 1.00 63.49 132 VAL C C 1
ATOM 7115 O O . VAL C 1 132 ? 149.588 135.737 94.757 1.00 63.18 132 VAL C O 1
ATOM 7119 N N . GLU C 1 133 ? 150.072 137.240 96.359 1.00 60.10 133 GLU C N 1
ATOM 7120 C CA . GLU C 1 133 ? 148.914 138.081 96.099 1.00 60.52 133 GLU C CA 1
ATOM 7121 C C . GLU C 1 133 ? 149.316 139.318 95.301 1.00 61.17 133 GLU C C 1
ATOM 7122 O O . GLU C 1 133 ? 150.496 139.637 95.146 1.00 60.48 133 GLU C O 1
ATOM 7128 N N . GLY C 1 134 ? 148.308 140.007 94.780 1.00 64.43 134 GLY C N 1
ATOM 7129 C CA . GLY C 1 134 ? 148.519 141.220 94.021 1.00 60.08 134 GLY C CA 1
ATOM 7130 C C . GLY C 1 134 ? 148.711 140.958 92.537 1.00 64.56 134 GLY C C 1
ATOM 7131 O O . GLY C 1 134 ? 149.147 139.890 92.109 1.00 67.03 134 GLY C O 1
ATOM 7132 N N . LYS C 1 135 ? 148.371 141.973 91.738 1.00 64.10 135 LYS C N 1
ATOM 7133 C CA . LYS C 1 135 ? 148.503 141.893 90.288 1.00 66.10 135 LYS C CA 1
ATOM 7134 C C . LYS C 1 135 ? 149.243 143.103 89.732 1.00 61.26 135 LYS C C 1
ATOM 7135 O O . LYS C 1 135 ? 148.925 143.578 88.636 1.00 57.66 135 LYS C O 1
ATOM 7141 N N . THR C 1 136 ? 150.221 143.617 90.474 1.00 50.94 136 THR C N 1
ATOM 7142 C CA . THR C 1 136 ? 150.976 144.779 90.022 1.00 51.03 136 THR C CA 1
ATOM 7143 C C . THR C 1 136 ? 151.738 144.451 88.744 1.00 52.04 136 THR C C 1
ATOM 7144 O O . THR C 1 136 ? 152.386 143.405 88.644 1.00 51.28 136 THR C O 1
ATOM 7148 N N . LYS C 1 137 ? 151.657 145.350 87.768 1.00 50.48 137 LYS C N 1
ATOM 7149 C CA . LYS C 1 137 ? 152.272 145.114 86.474 1.00 47.25 137 LYS C CA 1
ATOM 7150 C C . LYS C 1 137 ? 153.794 145.120 86.588 1.00 44.64 137 LYS C C 1
ATOM 7151 O O . LYS C 1 137 ? 154.373 145.620 87.555 1.00 46.57 137 LYS C O 1
ATOM 7157 N N . ALA C 1 138 ? 154.440 144.551 85.576 1.00 40.40 138 ALA C N 1
ATOM 7158 C CA . ALA C 1 138 ? 155.888 144.414 85.539 1.00 41.01 138 ALA C CA 1
ATOM 7159 C C . ALA C 1 138 ? 156.473 145.425 84.565 1.00 48.11 138 ALA C C 1
ATOM 7160 O O . ALA C 1 138 ? 156.007 145.538 83.427 1.00 50.69 138 ALA C O 1
ATOM 7162 N N . LEU C 1 139 ? 157.491 146.154 85.013 1.00 50.44 139 LEU C N 1
ATOM 7163 C CA . LEU C 1 139 ? 158.163 147.131 84.168 1.00 48.75 139 LEU C CA 1
ATOM 7164 C C . LEU C 1 139 ? 159.165 146.412 83.273 1.00 48.50 139 LEU C C 1
ATOM 7165 O O . LEU C 1 139 ? 160.134 145.821 83.762 1.00 47.48 139 LEU C O 1
ATOM 7170 N N . LEU C 1 140 ? 158.930 146.460 81.966 1.00 56.75 140 LEU C N 1
ATOM 7171 C CA . LEU C 1 140 ? 159.748 145.757 80.987 1.00 54.00 140 LEU C CA 1
ATOM 7172 C C . LEU C 1 140 ? 160.718 146.746 80.353 1.00 55.85 140 LEU C C 1
ATOM 7173 O O . LEU C 1 140 ? 160.297 147.773 79.810 1.00 61.54 140 LEU C O 1
ATOM 7178 N N . LYS C 1 141 ? 162.008 146.438 80.423 1.00 61.84 141 LYS C N 1
ATOM 7179 C CA . LYS C 1 141 ? 163.044 147.355 79.978 1.00 64.98 141 LYS C CA 1
ATOM 7180 C C . LYS C 1 141 ? 163.300 147.173 78.483 1.00 67.80 141 LYS C C 1
ATOM 7181 O O . LYS C 1 141 ? 162.574 146.461 77.784 1.00 68.94 141 LYS C O 1
ATOM 7187 N N . TYR C 1 142 ? 164.349 147.826 77.978 1.00 76.15 142 TYR C N 1
ATOM 7188 C CA . TYR C 1 142 ? 164.647 147.787 76.551 1.00 75.51 142 TYR C CA 1
ATOM 7189 C C . TYR C 1 142 ? 165.188 146.431 76.116 1.00 75.96 142 TYR C C 1
ATOM 7190 O O . TYR C 1 142 ? 164.925 145.993 74.990 1.00 74.35 142 TYR C O 1
ATOM 7199 N N . ASN C 1 143 ? 165.944 145.757 76.982 1.00 74.28 143 ASN C N 1
ATOM 7200 C CA . ASN C 1 143 ? 166.584 144.492 76.652 1.00 73.65 143 ASN C CA 1
ATOM 7201 C C . ASN C 1 143 ? 165.829 143.288 77.200 1.00 73.23 143 ASN C C 1
ATOM 7202 O O . ASN C 1 143 ? 166.375 142.182 77.212 1.00 74.67 143 ASN C O 1
ATOM 7207 N N . GLY C 1 144 ? 164.593 143.477 77.654 1.00 67.76 144 GLY C N 1
ATOM 7208 C CA . GLY C 1 144 ? 163.788 142.388 78.157 1.00 66.40 144 GLY C CA 1
ATOM 7209 C C . GLY C 1 144 ? 163.859 142.164 79.651 1.00 67.34 144 GLY C C 1
ATOM 7210 O O . GLY C 1 144 ? 163.115 141.321 80.166 1.00 68.94 144 GLY C O 1
ATOM 7211 N N . MET C 1 145 ? 164.730 142.876 80.362 1.00 58.05 145 MET C N 1
ATOM 7212 C CA . MET C 1 145 ? 164.779 142.751 81.813 1.00 57.52 145 MET C CA 1
ATOM 7213 C C . MET C 1 145 ? 163.434 143.133 82.414 1.00 58.63 145 MET C C 1
ATOM 7214 O O . MET C 1 145 ? 162.863 144.175 82.079 1.00 66.25 145 MET C O 1
ATOM 7219 N N . ILE C 1 146 ? 162.926 142.285 83.302 1.00 39.95 146 ILE C N 1
ATOM 7220 C CA . ILE C 1 146 ? 161.601 142.451 83.883 1.00 41.17 146 ILE C CA 1
ATOM 7221 C C . ILE C 1 146 ? 161.752 142.636 85.385 1.00 40.95 146 ILE C C 1
ATOM 7222 O O . ILE C 1 146 ? 162.417 141.834 86.050 1.00 43.80 146 ILE C O 1
ATOM 7227 N N . THR C 1 147 ? 161.143 143.694 85.913 1.00 39.14 147 THR C N 1
ATOM 7228 C CA . THR C 1 147 ? 161.140 143.978 87.344 1.00 39.12 147 THR C CA 1
ATOM 7229 C C . THR C 1 147 ? 159.713 143.821 87.851 1.00 42.24 147 THR C C 1
ATOM 7230 O O . THR C 1 147 ? 158.836 144.623 87.514 1.00 44.40 147 THR C O 1
ATOM 7234 N N . TRP C 1 148 ? 159.484 142.790 88.659 1.00 38.63 148 TRP C N 1
ATOM 7235 C CA . TRP C 1 148 ? 158.166 142.471 89.191 1.00 37.95 148 TRP C CA 1
ATOM 7236 C C . TRP C 1 148 ? 158.224 142.569 90.708 1.00 40.54 148 TRP C C 1
ATOM 7237 O O . TRP C 1 148 ? 159.007 141.859 91.347 1.00 41.31 148 TRP C O 1
ATOM 7248 N N . THR C 1 149 ? 157.401 143.447 91.280 1.00 40.19 149 THR C N 1
ATOM 7249 C CA . THR C 1 149 ? 157.401 143.719 92.718 1.00 38.90 149 THR C CA 1
ATOM 7250 C C . THR C 1 149 ? 155.973 143.649 93.242 1.00 33.86 149 THR C C 1
ATOM 7251 O O . THR C 1 149 ? 155.310 144.681 93.414 1.00 39.08 149 THR C O 1
ATOM 7255 N N . PRO C 1 150 ? 155.465 142.450 93.506 1.00 32.13 150 PRO C N 1
ATOM 7256 C CA . PRO C 1 150 ? 154.104 142.319 94.019 1.00 37.45 150 PRO C CA 1
ATOM 7257 C C . PRO C 1 150 ? 154.084 142.346 95.536 1.00 38.83 150 PRO C C 1
ATOM 7258 O O . PRO C 1 150 ? 155.001 141.828 96.189 1.00 39.12 150 PRO C O 1
ATOM 7262 N N . PRO C 1 151 ? 153.059 142.945 96.133 1.00 39.62 151 PRO C N 1
ATOM 7263 C CA . PRO C 1 151 ? 152.920 142.901 97.590 1.00 39.63 151 PRO C CA 1
ATOM 7264 C C . PRO C 1 151 ? 152.394 141.552 98.054 1.00 44.94 151 PRO C C 1
ATOM 7265 O O . PRO C 1 151 ? 151.726 140.825 97.319 1.00 50.44 151 PRO C O 1
ATOM 7269 N N . ALA C 1 152 ? 152.707 141.226 99.306 1.00 40.03 152 ALA C N 1
ATOM 7270 C CA . ALA C 1 152 ? 152.257 139.966 99.880 1.00 39.11 152 ALA C CA 1
ATOM 7271 C C . ALA C 1 152 ? 152.271 140.068 101.396 1.00 35.80 152 ALA C C 1
ATOM 7272 O O . ALA C 1 152 ? 153.164 140.691 101.973 1.00 38.86 152 ALA C O 1
ATOM 7274 N N . ILE C 1 153 ? 151.279 139.449 102.029 1.00 29.76 153 ILE C N 1
ATOM 7275 C CA . ILE C 1 153 ? 151.193 139.361 103.481 1.00 30.83 153 ILE C CA 1
ATOM 7276 C C . ILE C 1 153 ? 151.175 137.884 103.848 1.00 34.09 153 ILE C C 1
ATOM 7277 O O . ILE C 1 153 ? 150.272 137.147 103.435 1.00 36.60 153 ILE C O 1
ATOM 7282 N N . PHE C 1 154 ? 152.171 137.454 104.615 1.00 30.91 154 PHE C N 1
ATOM 7283 C CA . PHE C 1 154 ? 152.410 136.044 104.877 1.00 29.25 154 PHE C CA 1
ATOM 7284 C C . PHE C 1 154 ? 152.119 135.701 106.331 1.00 35.41 154 PHE C C 1
ATOM 7285 O O . PHE C 1 154 ? 152.323 136.516 107.234 1.00 37.67 154 PHE C O 1
ATOM 7293 N N . LYS C 1 155 ? 151.641 134.479 106.542 1.00 35.84 155 LYS C N 1
ATOM 7294 C CA . LYS C 1 155 ? 151.396 133.916 107.868 1.00 32.53 155 LYS C CA 1
ATOM 7295 C C . LYS C 1 155 ? 152.179 132.609 107.940 1.00 31.65 155 LYS C C 1
ATOM 7296 O O . LYS C 1 155 ? 151.685 131.557 107.529 1.00 38.93 155 LYS C O 1
ATOM 7302 N N . SER C 1 156 ? 153.403 132.678 108.453 1.00 28.44 156 SER C N 1
ATOM 7303 C CA . SER C 1 156 ? 154.293 131.529 108.476 1.00 34.30 156 SER C CA 1
ATOM 7304 C C . SER C 1 156 ? 154.206 130.822 109.828 1.00 39.08 156 SER C C 1
ATOM 7305 O O . SER C 1 156 ? 153.373 131.151 110.676 1.00 44.22 156 SER C O 1
ATOM 7308 N N . SER C 1 157 ? 155.072 129.834 110.039 1.00 43.01 157 SER C N 1
ATOM 7309 C CA . SER C 1 157 ? 155.127 129.069 111.276 1.00 44.02 157 SER C CA 1
ATOM 7310 C C . SER C 1 157 ? 156.503 129.238 111.902 1.00 48.60 157 SER C C 1
ATOM 7311 O O . SER C 1 157 ? 157.521 129.114 111.213 1.00 44.60 157 SER C O 1
ATOM 7314 N N . CYS C 1 158 ? 156.533 129.516 113.204 1.00 56.73 158 CYS C N 1
ATOM 7315 C CA . CYS C 1 158 ? 157.775 129.808 113.912 1.00 56.19 158 CYS C CA 1
ATOM 7316 C C . CYS C 1 158 ? 157.803 129.044 115.229 1.00 57.30 158 CYS C C 1
ATOM 7317 O O . CYS C 1 158 ? 156.941 129.284 116.099 1.00 57.28 158 CYS C O 1
ATOM 7320 N N . PRO C 1 159 ? 158.748 128.127 115.426 1.00 65.24 159 PRO C N 1
ATOM 7321 C CA . PRO C 1 159 ? 158.901 127.501 116.743 1.00 65.27 159 PRO C CA 1
ATOM 7322 C C . PRO C 1 159 ? 159.411 128.503 117.765 1.00 63.05 159 PRO C C 1
ATOM 7323 O O . PRO C 1 159 ? 160.096 129.473 117.431 1.00 62.91 159 PRO C O 1
ATOM 7327 N N . MET C 1 160 ? 159.070 128.260 119.029 1.00 59.45 160 MET C N 1
ATOM 7328 C CA . MET C 1 160 ? 159.367 129.203 120.096 1.00 62.18 160 MET C CA 1
ATOM 7329 C C . MET C 1 160 ? 159.973 128.494 121.299 1.00 63.03 160 MET C C 1
ATOM 7330 O O . MET C 1 160 ? 159.682 127.326 121.569 1.00 65.91 160 MET C O 1
ATOM 7335 N N . ASP C 1 161 ? 160.826 129.223 122.014 1.00 56.38 161 ASP C N 1
ATOM 7336 C CA . ASP C 1 161 ? 161.378 128.796 123.291 1.00 54.27 161 ASP C CA 1
ATOM 7337 C C . ASP C 1 161 ? 160.928 129.782 124.358 1.00 54.14 161 ASP C C 1
ATOM 7338 O O . ASP C 1 161 ? 161.068 130.996 124.182 1.00 59.50 161 ASP C O 1
ATOM 7343 N N . ILE C 1 162 ? 160.392 129.264 125.459 1.00 48.21 162 ILE C N 1
ATOM 7344 C CA . ILE C 1 162 ? 159.836 130.101 126.512 1.00 50.97 162 ILE C CA 1
ATOM 7345 C C . ILE C 1 162 ? 160.593 129.933 127.828 1.00 49.87 162 ILE C C 1
ATOM 7346 O O . ILE C 1 162 ? 160.059 130.228 128.889 1.00 54.48 162 ILE C O 1
ATOM 7351 N N . THR C 1 163 ? 161.843 129.471 127.771 1.00 41.79 163 THR C N 1
ATOM 7352 C CA . THR C 1 163 ? 162.611 129.256 128.992 1.00 43.85 163 THR C CA 1
ATOM 7353 C C . THR C 1 163 ? 162.999 130.555 129.689 1.00 43.73 163 THR C C 1
ATOM 7354 O O . THR C 1 163 ? 163.462 130.504 130.833 1.00 49.52 163 THR C O 1
ATOM 7358 N N . PHE C 1 164 ? 162.831 131.702 129.037 1.00 40.82 164 PHE C N 1
ATOM 7359 C CA . PHE C 1 164 ? 163.074 133.010 129.641 1.00 40.65 164 PHE C CA 1
ATOM 7360 C C . PHE C 1 164 ? 161.924 133.950 129.296 1.00 38.53 164 PHE C C 1
ATOM 7361 O O . PHE C 1 164 ? 162.131 135.069 128.830 1.00 44.96 164 PHE C O 1
ATOM 7369 N N . PHE C 1 165 ? 160.693 133.498 129.539 1.00 42.58 165 PHE C N 1
ATOM 7370 C CA . PHE C 1 165 ? 159.508 134.096 128.917 1.00 49.68 165 PHE C CA 1
ATOM 7371 C C . PHE C 1 165 ? 159.424 135.616 129.023 1.00 50.70 165 PHE C C 1
ATOM 7372 O O . PHE C 1 165 ? 159.112 136.258 128.008 1.00 53.11 165 PHE C O 1
ATOM 7380 N N . PRO C 1 166 ? 159.650 136.252 130.179 1.00 48.37 166 PRO C N 1
ATOM 7381 C CA . PRO C 1 166 ? 159.619 137.726 130.196 1.00 49.59 166 PRO C CA 1
ATOM 7382 C C . PRO C 1 166 ? 160.673 138.376 129.312 1.00 50.17 166 PRO C C 1
ATOM 7383 O O . PRO C 1 166 ? 160.404 139.427 128.718 1.00 49.08 166 PRO C O 1
ATOM 7387 N N . PHE C 1 167 ? 161.864 137.783 129.203 1.00 46.51 167 PHE C N 1
ATOM 7388 C CA . PHE C 1 167 ? 162.976 138.342 128.429 1.00 46.21 167 PHE C CA 1
ATOM 7389 C C . PHE C 1 167 ? 163.504 137.239 127.516 1.00 51.48 167 PHE C C 1
ATOM 7390 O O . PHE C 1 167 ? 164.463 136.549 127.867 1.00 52.64 167 PHE C O 1
ATOM 7398 N N . ASP C 1 168 ? 162.893 137.077 126.344 1.00 53.85 168 ASP C N 1
ATOM 7399 C CA . ASP C 1 168 ? 163.211 135.958 125.469 1.00 50.81 168 ASP C CA 1
ATOM 7400 C C . ASP C 1 168 ? 163.577 136.453 124.077 1.00 55.37 168 ASP C C 1
ATOM 7401 O O . ASP C 1 168 ? 163.191 137.546 123.655 1.00 57.50 168 ASP C O 1
ATOM 7406 N N . HIS C 1 169 ? 164.335 135.619 123.370 1.00 59.70 169 HIS C N 1
ATOM 7407 C CA . HIS C 1 169 ? 164.738 135.857 121.992 1.00 57.73 169 HIS C CA 1
ATOM 7408 C C . HIS C 1 169 ? 164.130 134.781 121.104 1.00 57.11 169 HIS C C 1
ATOM 7409 O O . HIS C 1 169 ? 164.042 133.615 121.500 1.00 59.84 169 HIS C O 1
ATOM 7416 N N . GLN C 1 170 ? 163.715 135.170 119.902 1.00 52.52 170 GLN C N 1
ATOM 7417 C CA . GLN C 1 170 ? 163.096 134.245 118.965 1.00 51.37 170 GLN C CA 1
ATOM 7418 C C . GLN C 1 170 ? 163.819 134.295 117.629 1.00 51.89 170 GLN C C 1
ATOM 7419 O O . GLN C 1 170 ? 164.362 135.330 117.233 1.00 54.63 170 GLN C O 1
ATOM 7425 N N . ASN C 1 171 ? 163.817 133.157 116.936 1.00 52.93 171 ASN C N 1
ATOM 7426 C CA . ASN C 1 171 ? 164.566 132.961 115.695 1.00 49.34 171 ASN C CA 1
ATOM 7427 C C . ASN C 1 171 ? 163.598 132.399 114.659 1.00 48.79 171 ASN C C 1
ATOM 7428 O O . ASN C 1 171 ? 163.507 131.182 114.482 1.00 53.57 171 ASN C O 1
ATOM 7433 N N . CYS C 1 172 ? 162.878 133.283 113.979 1.00 42.00 172 CYS C N 1
ATOM 7434 C CA . CYS C 1 172 ? 161.943 132.877 112.944 1.00 44.02 172 CYS C CA 1
ATOM 7435 C C . CYS C 1 172 ? 162.667 132.727 111.609 1.00 44.61 172 CYS C C 1
ATOM 7436 O O . CYS C 1 172 ? 163.841 133.072 111.468 1.00 48.74 172 CYS C O 1
ATOM 7439 N N . SER C 1 173 ? 161.952 132.203 110.617 1.00 30.25 173 SER C N 1
ATOM 7440 C CA . SER C 1 173 ? 162.573 131.929 109.331 1.00 31.84 173 SER C CA 1
ATOM 7441 C C . SER C 1 173 ? 161.509 131.863 108.245 1.00 36.39 173 SER C C 1
ATOM 7442 O O . SER C 1 173 ? 160.426 131.316 108.462 1.00 38.27 173 SER C O 1
ATOM 7445 N N . LEU C 1 174 ? 161.831 132.427 107.084 1.00 35.18 174 LEU C N 1
ATOM 7446 C CA . LEU C 1 174 ? 161.007 132.333 105.886 1.00 29.85 174 LEU C CA 1
ATOM 7447 C C . LEU C 1 174 ? 161.778 131.561 104.826 1.00 33.02 174 LEU C C 1
ATOM 7448 O O . LEU C 1 174 ? 162.958 131.838 104.591 1.00 34.14 174 LEU C O 1
ATOM 7453 N N . LYS C 1 175 ? 161.118 130.596 104.190 1.00 30.98 175 LYS C N 1
ATOM 7454 C CA . LYS C 1 175 ? 161.753 129.718 103.211 1.00 28.30 175 LYS C CA 1
ATOM 7455 C C . LYS C 1 175 ? 161.098 129.939 101.854 1.00 31.86 175 LYS C C 1
ATOM 7456 O O . LYS C 1 175 ? 159.918 129.623 101.671 1.00 36.86 175 LYS C O 1
ATOM 7462 N N . PHE C 1 176 ? 161.863 130.474 100.905 1.00 30.80 176 PHE C N 1
ATOM 7463 C CA . PHE C 1 176 ? 161.382 130.773 99.563 1.00 28.26 176 PHE C CA 1
ATOM 7464 C C . PHE C 1 176 ? 162.102 129.889 98.556 1.00 27.90 176 PHE C C 1
ATOM 7465 O O . PHE C 1 176 ? 163.336 129.866 98.519 1.00 35.35 176 PHE C O 1
ATOM 7473 N N . GLY C 1 177 ? 161.337 129.180 97.733 1.00 28.98 177 GLY C N 1
ATOM 7474 C CA . GLY C 1 177 ? 161.925 128.332 96.714 1.00 32.16 177 GLY C CA 1
ATOM 7475 C C . GLY C 1 177 ? 160.921 128.000 95.638 1.00 37.41 177 GLY C C 1
ATOM 7476 O O . GLY C 1 177 ? 159.709 128.011 95.871 1.00 42.97 177 GLY C O 1
ATOM 7477 N N . SER C 1 178 ? 161.433 127.704 94.445 1.00 37.23 178 SER C N 1
ATOM 7478 C CA . SER C 1 178 ? 160.574 127.325 93.333 1.00 35.56 178 SER C CA 1
ATOM 7479 C C . SER C 1 178 ? 159.963 125.953 93.580 1.00 41.17 178 SER C C 1
ATOM 7480 O O . SER C 1 178 ? 160.599 125.068 94.158 1.00 43.71 178 SER C O 1
ATOM 7483 N N . TRP C 1 179 ? 158.722 125.775 93.131 1.00 44.57 179 TRP C N 1
ATOM 7484 C CA . TRP C 1 179 ? 157.991 124.540 93.397 1.00 39.54 179 TRP C CA 1
ATOM 7485 C C . TRP C 1 179 ? 158.254 123.475 92.335 1.00 41.73 179 TRP C C 1
ATOM 7486 O O . TRP C 1 179 ? 158.741 122.385 92.649 1.00 46.85 179 TRP C O 1
ATOM 7497 N N . THR C 1 180 ? 157.942 123.778 91.076 1.00 40.19 180 THR C N 1
ATOM 7498 C CA . THR C 1 180 ? 158.015 122.773 90.022 1.00 41.26 180 THR C CA 1
ATOM 7499 C C . THR C 1 180 ? 159.374 122.709 89.339 1.00 44.99 180 THR C C 1
ATOM 7500 O O . THR C 1 180 ? 159.813 121.616 88.962 1.00 44.35 180 THR C O 1
ATOM 7504 N N . TYR C 1 181 ? 160.051 123.841 89.168 1.00 46.05 181 TYR C N 1
ATOM 7505 C CA . TYR C 1 181 ? 161.335 123.843 88.487 1.00 46.31 181 TYR C CA 1
ATOM 7506 C C . TYR C 1 181 ? 162.448 123.417 89.441 1.00 47.47 181 TYR C C 1
ATOM 7507 O O . TYR C 1 181 ? 162.283 123.396 90.663 1.00 48.79 181 TYR C O 1
ATOM 7516 N N . ASP C 1 182 ? 163.598 123.075 88.862 1.00 53.37 182 ASP C N 1
ATOM 7517 C CA . ASP C 1 182 ? 164.697 122.517 89.639 1.00 54.48 182 ASP C CA 1
ATOM 7518 C C . ASP C 1 182 ? 165.985 123.304 89.440 1.00 53.77 182 ASP C C 1
ATOM 7519 O O . ASP C 1 182 ? 165.977 124.380 88.834 1.00 58.98 182 ASP C O 1
ATOM 7524 N N . LYS C 1 183 ? 167.096 122.774 89.958 1.00 53.68 183 LYS C N 1
ATOM 7525 C CA . LYS C 1 183 ? 168.382 123.452 89.819 1.00 55.61 183 LYS C CA 1
ATOM 7526 C C . LYS C 1 183 ? 168.812 123.536 88.360 1.00 59.79 183 LYS C C 1
ATOM 7527 O O . LYS C 1 183 ? 169.361 124.554 87.924 1.00 60.69 183 LYS C O 1
ATOM 7533 N N . ALA C 1 184 ? 168.573 122.474 87.589 1.00 58.79 184 ALA C N 1
ATOM 7534 C CA . ALA C 1 184 ? 168.991 122.448 86.193 1.00 56.90 184 ALA C CA 1
ATOM 7535 C C . ALA C 1 184 ? 168.237 123.445 85.324 1.00 55.96 184 ALA C C 1
ATOM 7536 O O . ALA C 1 184 ? 168.687 123.727 84.209 1.00 60.51 184 ALA C O 1
ATOM 7538 N N . GLU C 1 185 ? 167.111 123.981 85.796 1.00 54.41 185 GLU C N 1
ATOM 7539 C CA . GLU C 1 185 ? 166.322 124.928 85.023 1.00 53.32 185 GLU C CA 1
ATOM 7540 C C . GLU C 1 185 ? 166.215 126.304 85.661 1.00 56.38 185 GLU C C 1
ATOM 7541 O O . GLU C 1 185 ? 165.784 127.245 84.985 1.00 61.86 185 GLU C O 1
ATOM 7547 N N . ILE C 1 186 ? 166.585 126.453 86.929 1.00 54.53 186 ILE C N 1
ATOM 7548 C CA . ILE C 1 186 ? 166.506 127.727 87.634 1.00 50.16 186 ILE C CA 1
ATOM 7549 C C . ILE C 1 186 ? 167.787 127.907 88.435 1.00 54.54 186 ILE C C 1
ATOM 7550 O O . ILE C 1 186 ? 168.300 126.953 89.029 1.00 58.73 186 ILE C O 1
ATOM 7555 N N . ASP C 1 187 ? 168.304 129.135 88.452 1.00 56.30 187 ASP C N 1
ATOM 7556 C CA . ASP C 1 187 ? 169.572 129.430 89.106 1.00 55.31 187 ASP C CA 1
ATOM 7557 C C . ASP C 1 187 ? 169.399 130.532 90.141 1.00 55.44 187 ASP C C 1
ATOM 7558 O O . ASP C 1 187 ? 170.119 131.534 90.108 1.00 57.42 187 ASP C O 1
ATOM 7563 N N . LEU C 1 188 ? 168.423 130.367 91.033 1.00 49.92 188 LEU C N 1
ATOM 7564 C CA . LEU C 1 188 ? 168.092 131.341 92.068 1.00 48.25 188 LEU C CA 1
ATOM 7565 C C . LEU C 1 188 ? 169.331 131.866 92.780 1.00 50.25 188 LEU C C 1
ATOM 7566 O O . LEU C 1 188 ? 170.079 131.103 93.398 1.00 51.96 188 LEU C O 1
ATOM 7571 N N . LEU C 1 189 ? 169.543 133.175 92.694 1.00 49.71 189 LEU C N 1
ATOM 7572 C CA . LEU C 1 189 ? 170.622 133.865 93.387 1.00 48.11 189 LEU C CA 1
ATOM 7573 C C . LEU C 1 189 ? 170.025 134.894 94.344 1.00 47.53 189 LEU C C 1
ATOM 7574 O O . LEU C 1 189 ? 168.808 134.968 94.533 1.00 49.11 189 LEU C O 1
ATOM 7579 N N . ILE C 1 190 ? 170.897 135.701 94.949 1.00 45.09 190 ILE C N 1
ATOM 7580 C CA . ILE C 1 190 ? 170.485 136.727 95.895 1.00 46.80 190 ILE C CA 1
ATOM 7581 C C . ILE C 1 190 ? 171.140 138.045 95.504 1.00 50.71 190 ILE C C 1
ATOM 7582 O O . ILE C 1 190 ? 172.150 138.081 94.798 1.00 51.35 190 ILE C O 1
ATOM 7587 N N . ILE C 1 191 ? 170.538 139.139 95.966 1.00 54.96 191 ILE C N 1
ATOM 7588 C CA . ILE C 1 191 ? 171.038 140.477 95.670 1.00 54.85 191 ILE C CA 1
ATOM 7589 C C . ILE C 1 191 ? 172.009 140.898 96.764 1.00 55.16 191 ILE C C 1
ATOM 7590 O O . ILE C 1 191 ? 173.187 141.162 96.499 1.00 52.76 191 ILE C O 1
ATOM 7595 N N . GLY C 1 192 ? 171.520 140.961 97.994 1.00 56.92 192 GLY C N 1
ATOM 7596 C CA . GLY C 1 192 ? 172.357 141.313 99.125 1.00 54.26 192 GLY C CA 1
ATOM 7597 C C . GLY C 1 192 ? 171.989 140.477 100.331 1.00 55.17 192 GLY C C 1
ATOM 7598 O O . GLY C 1 192 ? 170.846 140.044 100.487 1.00 55.33 192 GLY C O 1
ATOM 7599 N N . SER C 1 193 ? 172.979 140.257 101.193 1.00 58.46 193 SER C N 1
ATOM 7600 C CA . SER C 1 193 ? 172.783 139.421 102.370 1.00 58.29 193 SER C CA 1
ATOM 7601 C C . SER C 1 193 ? 172.143 140.210 103.503 1.00 55.20 193 SER C C 1
ATOM 7602 O O . SER C 1 193 ? 172.654 140.215 104.628 1.00 54.83 193 SER C O 1
ATOM 7605 N N . LYS C 1 194 ? 171.021 140.869 103.220 1.00 53.50 194 LYS C N 1
ATOM 7606 C CA . LYS C 1 194 ? 170.322 141.672 104.213 1.00 53.21 194 LYS C CA 1
ATOM 7607 C C . LYS C 1 194 ? 168.968 142.076 103.655 1.00 53.28 194 LYS C C 1
ATOM 7608 O O . LYS C 1 194 ? 168.847 142.368 102.463 1.00 57.00 194 LYS C O 1
ATOM 7614 N N . VAL C 1 195 ? 167.960 142.090 104.518 1.00 56.04 195 VAL C N 1
ATOM 7615 C CA . VAL C 1 195 ? 166.653 142.623 104.156 1.00 60.17 195 VAL C CA 1
ATOM 7616 C C . VAL C 1 195 ? 166.707 144.141 104.249 1.00 62.26 195 VAL C C 1
ATOM 7617 O O . VAL C 1 195 ? 167.125 144.697 105.272 1.00 66.10 195 VAL C O 1
ATOM 7621 N N . ASP C 1 196 ? 166.291 144.818 103.183 1.00 60.09 196 ASP C N 1
ATOM 7622 C CA . ASP C 1 196 ? 166.366 146.274 103.150 1.00 61.44 196 ASP C CA 1
ATOM 7623 C C . ASP C 1 196 ? 165.281 146.873 104.036 1.00 62.90 196 ASP C C 1
ATOM 7624 O O . ASP C 1 196 ? 164.086 146.700 103.775 1.00 62.05 196 ASP C O 1
ATOM 7629 N N . MET C 1 197 ? 165.697 147.572 105.086 1.00 67.08 197 MET C N 1
ATOM 7630 C CA . MET C 1 197 ? 164.768 148.225 106.007 1.00 67.10 197 MET C CA 1
ATOM 7631 C C . MET C 1 197 ? 164.506 149.670 105.592 1.00 67.26 197 MET C C 1
ATOM 7632 O O . MET C 1 197 ? 164.624 150.600 106.387 1.00 65.66 197 MET C O 1
ATOM 7637 N N . ASN C 1 198 ? 164.140 149.865 104.325 1.00 70.06 198 ASN C N 1
ATOM 7638 C CA . ASN C 1 198 ? 163.937 151.204 103.789 1.00 67.63 198 ASN C CA 1
ATOM 7639 C C . ASN C 1 198 ? 162.572 151.783 104.129 1.00 68.89 198 ASN C C 1
ATOM 7640 O O . ASN C 1 198 ? 162.383 152.996 103.994 1.00 72.24 198 ASN C O 1
ATOM 7645 N N . ASP C 1 199 ? 161.621 150.953 104.559 1.00 66.97 199 ASP C N 1
ATOM 7646 C CA . ASP C 1 199 ? 160.295 151.440 104.932 1.00 66.41 199 ASP C CA 1
ATOM 7647 C C . ASP C 1 199 ? 159.708 150.428 105.913 1.00 64.49 199 ASP C C 1
ATOM 7648 O O . ASP C 1 199 ? 159.218 149.378 105.494 1.00 66.36 199 ASP C O 1
ATOM 7653 N N . PHE C 1 200 ? 159.759 150.751 107.203 1.00 61.91 200 PHE C N 1
ATOM 7654 C CA . PHE C 1 200 ? 159.300 149.836 108.242 1.00 62.34 200 PHE C CA 1
ATOM 7655 C C . PHE C 1 200 ? 158.594 150.621 109.335 1.00 64.97 200 PHE C C 1
ATOM 7656 O O . PHE C 1 200 ? 159.216 151.451 110.004 1.00 66.71 200 PHE C O 1
ATOM 7664 N N . TRP C 1 201 ? 157.302 150.355 109.514 1.00 64.88 201 TRP C N 1
ATOM 7665 C CA . TRP C 1 201 ? 156.551 150.896 110.641 1.00 64.98 201 TRP C CA 1
ATOM 7666 C C . TRP C 1 201 ? 156.875 150.050 111.865 1.00 66.07 201 TRP C C 1
ATOM 7667 O O . TRP C 1 201 ? 156.456 148.891 111.955 1.00 66.95 201 TRP C O 1
ATOM 7678 N N . GLU C 1 202 ? 157.626 150.622 112.804 1.00 64.60 202 GLU C N 1
ATOM 7679 C CA . GLU C 1 202 ? 158.199 149.839 113.892 1.00 65.61 202 GLU C CA 1
ATOM 7680 C C . GLU C 1 202 ? 157.118 149.222 114.771 1.00 64.29 202 GLU C C 1
ATOM 7681 O O . GLU C 1 202 ? 156.131 149.871 115.125 1.00 65.64 202 GLU C O 1
ATOM 7687 N N . ASN C 1 203 ? 157.315 147.952 115.118 1.00 57.56 203 ASN C N 1
ATOM 7688 C CA . ASN C 1 203 ? 156.423 147.275 116.048 1.00 56.62 203 ASN C CA 1
ATOM 7689 C C . ASN C 1 203 ? 156.664 147.773 117.467 1.00 57.52 203 ASN C C 1
ATOM 7690 O O . ASN C 1 203 ? 157.797 148.072 117.855 1.00 57.67 203 ASN C O 1
ATOM 7695 N N . SER C 1 204 ? 155.585 147.862 118.244 1.00 54.59 204 SER C N 1
ATOM 7696 C CA . SER C 1 204 ? 155.679 148.433 119.583 1.00 57.57 204 SER C CA 1
ATOM 7697 C C . SER C 1 204 ? 156.338 147.479 120.573 1.00 58.89 204 SER C C 1
ATOM 7698 O O . SER C 1 204 ? 157.149 147.908 121.401 1.00 58.82 204 SER C O 1
ATOM 7701 N N . GLU C 1 205 ? 156.008 146.187 120.511 1.00 55.18 205 GLU C N 1
ATOM 7702 C CA . GLU C 1 205 ? 156.449 145.242 121.529 1.00 51.31 205 GLU C CA 1
ATOM 7703 C C . GLU C 1 205 ? 157.667 144.423 121.128 1.00 51.40 205 GLU C C 1
ATOM 7704 O O . GLU C 1 205 ? 158.342 143.883 122.011 1.00 49.41 205 GLU C O 1
ATOM 7710 N N . TRP C 1 206 ? 157.970 144.315 119.838 1.00 51.34 206 TRP C N 1
ATOM 7711 C CA . TRP C 1 206 ? 159.085 143.509 119.361 1.00 49.16 206 TRP C CA 1
ATOM 7712 C C . TRP C 1 206 ? 160.098 144.393 118.650 1.00 47.56 206 TRP C C 1
ATOM 7713 O O . TRP C 1 206 ? 159.728 145.285 117.881 1.00 45.49 206 TRP C O 1
ATOM 7724 N N . GLU C 1 207 ? 161.377 144.136 118.905 1.00 44.35 207 GLU C N 1
ATOM 7725 C CA . GLU C 1 207 ? 162.471 144.898 118.319 1.00 46.66 207 GLU C CA 1
ATOM 7726 C C . GLU C 1 207 ? 163.256 144.008 117.367 1.00 49.44 207 GLU C C 1
ATOM 7727 O O . GLU C 1 207 ? 163.650 142.895 117.733 1.00 50.52 207 GLU C O 1
ATOM 7733 N N . ILE C 1 208 ? 163.473 144.494 116.149 1.00 50.78 208 ILE C N 1
ATOM 7734 C CA . ILE C 1 208 ? 164.266 143.766 115.165 1.00 46.17 208 ILE C CA 1
ATOM 7735 C C . ILE C 1 208 ? 165.741 143.973 115.477 1.00 47.52 208 ILE C C 1
ATOM 7736 O O . ILE C 1 208 ? 166.209 145.111 115.595 1.00 48.29 208 ILE C O 1
ATOM 7741 N N . ILE C 1 209 ? 166.478 142.874 115.611 1.00 45.02 209 ILE C N 1
ATOM 7742 C CA . ILE C 1 209 ? 167.891 142.944 115.950 1.00 46.08 209 ILE C CA 1
ATOM 7743 C C . ILE C 1 209 ? 168.796 142.470 114.818 1.00 45.48 209 ILE C C 1
ATOM 7744 O O . ILE C 1 209 ? 169.966 142.881 114.775 1.00 46.50 209 ILE C O 1
ATOM 7749 N N . ASP C 1 210 ? 168.300 141.644 113.900 1.00 44.44 210 ASP C N 1
ATOM 7750 C CA . ASP C 1 210 ? 169.103 141.137 112.796 1.00 45.21 210 ASP C CA 1
ATOM 7751 C C . ASP C 1 210 ? 168.182 140.452 111.799 1.00 50.65 210 ASP C C 1
ATOM 7752 O O . ASP C 1 210 ? 167.148 139.895 112.175 1.00 51.65 210 ASP C O 1
ATOM 7757 N N . ALA C 1 211 ? 168.568 140.506 110.525 1.00 50.61 211 ALA C N 1
ATOM 7758 C CA . ALA C 1 211 ? 167.800 139.857 109.464 1.00 44.32 211 ALA C CA 1
ATOM 7759 C C . ALA C 1 211 ? 168.752 139.573 108.311 1.00 45.82 211 ALA C C 1
ATOM 7760 O O . ALA C 1 211 ? 169.245 140.508 107.675 1.00 51.77 211 ALA C O 1
ATOM 7762 N N . SER C 1 212 ? 169.008 138.294 108.047 1.00 43.19 212 SER C N 1
ATOM 7763 C CA . SER C 1 212 ? 169.937 137.893 107.003 1.00 44.94 212 SER C CA 1
ATOM 7764 C C . SER C 1 212 ? 169.327 136.761 106.189 1.00 45.84 212 SER C C 1
ATOM 7765 O O . SER C 1 212 ? 168.452 136.031 106.658 1.00 47.71 212 SER C O 1
ATOM 7768 N N . GLY C 1 213 ? 169.803 136.627 104.955 1.00 42.28 213 GLY C N 1
ATOM 7769 C CA . GLY C 1 213 ? 169.343 135.585 104.060 1.00 40.43 213 GLY C CA 1
ATOM 7770 C C . GLY C 1 213 ? 170.498 134.729 103.579 1.00 43.83 213 GLY C C 1
ATOM 7771 O O . GLY C 1 213 ? 171.641 135.183 103.515 1.00 49.28 213 GLY C O 1
ATOM 7772 N N . TYR C 1 214 ? 170.188 133.480 103.240 1.00 47.83 214 TYR C N 1
ATOM 7773 C CA . TYR C 1 214 ? 171.199 132.548 102.763 1.00 51.07 214 TYR C CA 1
ATOM 7774 C C . TYR C 1 214 ? 170.573 131.616 101.736 1.00 50.53 214 TYR C C 1
ATOM 7775 O O . TYR C 1 214 ? 169.358 131.407 101.717 1.00 50.99 214 TYR C O 1
ATOM 7784 N N . LYS C 1 215 ? 171.422 131.053 100.881 1.00 48.01 215 LYS C N 1
ATOM 7785 C CA . LYS C 1 215 ? 170.996 130.172 99.803 1.00 49.32 215 LYS C CA 1
ATOM 7786 C C . LYS C 1 215 ? 171.533 128.769 100.049 1.00 53.14 215 LYS C C 1
ATOM 7787 O O . LYS C 1 215 ? 172.725 128.596 100.325 1.00 53.57 215 LYS C O 1
ATOM 7793 N N . HIS C 1 216 ? 170.655 127.773 99.944 1.00 56.37 216 HIS C N 1
ATOM 7794 C CA . HIS C 1 216 ? 170.999 126.386 100.214 1.00 53.68 216 HIS C CA 1
ATOM 7795 C C . HIS C 1 216 ? 170.693 125.521 98.999 1.00 52.95 216 HIS C C 1
ATOM 7796 O O . HIS C 1 216 ? 169.738 125.774 98.260 1.00 53.96 216 HIS C O 1
ATOM 7803 N N . ASP C 1 217 ? 171.514 124.491 98.804 1.00 56.60 217 ASP C N 1
ATOM 7804 C CA . ASP C 1 217 ? 171.324 123.505 97.745 1.00 58.37 217 ASP C CA 1
ATOM 7805 C C . ASP C 1 217 ? 170.884 122.199 98.394 1.00 60.39 217 ASP C C 1
ATOM 7806 O O . ASP C 1 217 ? 171.666 121.562 99.109 1.00 60.94 217 ASP C O 1
ATOM 7811 N N . ILE C 1 218 ? 169.637 121.801 98.147 1.00 63.75 218 ILE C N 1
ATOM 7812 C CA . ILE C 1 218 ? 169.041 120.644 98.801 1.00 64.40 218 ILE C CA 1
ATOM 7813 C C . ILE C 1 218 ? 168.424 119.720 97.760 1.00 64.86 218 ILE C C 1
ATOM 7814 O O . ILE C 1 218 ? 167.964 120.157 96.701 1.00 64.20 218 ILE C O 1
ATOM 7819 N N . LYS C 1 219 ? 168.430 118.425 98.070 1.00 64.91 219 LYS C N 1
ATOM 7820 C CA . LYS C 1 219 ? 167.805 117.400 97.246 1.00 64.19 219 LYS C CA 1
ATOM 7821 C C . LYS C 1 219 ? 166.698 116.738 98.053 1.00 66.28 219 LYS C C 1
ATOM 7822 O O . LYS C 1 219 ? 166.918 116.340 99.202 1.00 63.07 219 LYS C O 1
ATOM 7828 N N . TYR C 1 220 ? 165.517 116.620 97.454 1.00 67.62 220 TYR C N 1
ATOM 7829 C CA . TYR C 1 220 ? 164.324 116.187 98.161 1.00 64.66 220 TYR C CA 1
ATOM 7830 C C . TYR C 1 220 ? 164.057 114.704 97.924 1.00 61.81 220 TYR C C 1
ATOM 7831 O O . TYR C 1 220 ? 164.729 114.035 97.136 1.00 63.22 220 TYR C O 1
ATOM 7840 N N . ASN C 1 221 ? 163.053 114.189 98.625 1.00 66.33 221 ASN C N 1
ATOM 7841 C CA . ASN C 1 221 ? 162.586 112.822 98.460 1.00 70.56 221 ASN C CA 1
ATOM 7842 C C . ASN C 1 221 ? 161.436 112.780 97.461 1.00 72.38 221 ASN C C 1
ATOM 7843 O O . ASN C 1 221 ? 160.764 113.783 97.207 1.00 72.15 221 ASN C O 1
ATOM 7848 N N . CYS C 1 222 ? 161.227 111.596 96.883 1.00 72.57 222 CYS C N 1
ATOM 7849 C CA . CYS C 1 222 ? 160.258 111.321 95.826 1.00 70.70 222 CYS C CA 1
ATOM 7850 C C . CYS C 1 222 ? 160.577 112.070 94.538 1.00 74.55 222 CYS C C 1
ATOM 7851 O O . CYS C 1 222 ? 159.796 111.990 93.582 1.00 73.50 222 CYS C O 1
ATOM 7854 N N . CYS C 1 223 ? 161.695 112.789 94.476 1.00 76.96 223 CYS C N 1
ATOM 7855 C CA . CYS C 1 223 ? 162.124 113.500 93.282 1.00 73.86 223 CYS C CA 1
ATOM 7856 C C . CYS C 1 223 ? 163.591 113.190 93.027 1.00 71.77 223 CYS C C 1
ATOM 7857 O O . CYS C 1 223 ? 164.351 112.909 93.958 1.00 70.76 223 CYS C O 1
ATOM 7860 N N . GLU C 1 224 ? 163.986 113.248 91.757 1.00 74.30 224 GLU C N 1
ATOM 7861 C CA . GLU C 1 224 ? 165.318 112.801 91.371 1.00 76.92 224 GLU C CA 1
ATOM 7862 C C . GLU C 1 224 ? 166.141 113.923 90.751 1.00 77.33 224 GLU C C 1
ATOM 7863 O O . GLU C 1 224 ? 166.795 113.722 89.723 1.00 75.62 224 GLU C O 1
ATOM 7869 N N . GLU C 1 225 ? 166.119 115.104 91.365 1.00 75.38 225 GLU C N 1
ATOM 7870 C CA . GLU C 1 225 ? 166.916 116.220 90.876 1.00 72.83 225 GLU C CA 1
ATOM 7871 C C . GLU C 1 225 ? 167.208 117.164 92.033 1.00 71.35 225 GLU C C 1
ATOM 7872 O O . GLU C 1 225 ? 166.536 117.137 93.066 1.00 73.49 225 GLU C O 1
ATOM 7878 N N . ILE C 1 226 ? 168.227 117.996 91.843 1.00 63.40 226 ILE C N 1
ATOM 7879 C CA . ILE C 1 226 ? 168.633 118.963 92.855 1.00 63.23 226 ILE C CA 1
ATOM 7880 C C . ILE C 1 226 ? 167.738 120.190 92.763 1.00 62.77 226 ILE C C 1
ATOM 7881 O O . ILE C 1 226 ? 167.307 120.583 91.673 1.00 64.14 226 ILE C O 1
ATOM 7886 N N . TYR C 1 227 ? 167.441 120.795 93.912 1.00 56.12 227 TYR C N 1
ATOM 7887 C CA . TYR C 1 227 ? 166.622 121.996 93.973 1.00 56.87 227 TYR C CA 1
ATOM 7888 C C . TYR C 1 227 ? 167.351 123.072 94.766 1.00 58.28 227 TYR C C 1
ATOM 7889 O O . TYR C 1 227 ? 168.151 122.775 95.657 1.00 56.37 227 TYR C O 1
ATOM 7898 N N . THR C 1 228 ? 167.067 124.327 94.430 1.00 55.53 228 THR C N 1
ATOM 7899 C CA . THR C 1 228 ? 167.686 125.477 95.069 1.00 50.92 228 THR C CA 1
ATOM 7900 C C . THR C 1 228 ? 166.689 126.145 96.007 1.00 46.23 228 THR C C 1
ATOM 7901 O O . THR C 1 228 ? 165.475 126.068 95.805 1.00 48.02 228 THR C O 1
ATOM 7905 N N . ASP C 1 229 ? 167.213 126.801 97.040 1.00 43.14 229 ASP C N 1
ATOM 7906 C CA . ASP C 1 229 ? 166.370 127.356 98.086 1.00 42.68 229 ASP C CA 1
ATOM 7907 C C . ASP C 1 229 ? 167.010 128.619 98.645 1.00 45.85 229 ASP C C 1
ATOM 7908 O O . ASP C 1 229 ? 168.234 128.769 98.635 1.00 54.55 229 ASP C O 1
ATOM 7913 N N . ILE C 1 230 ? 166.165 129.525 99.132 1.00 39.60 230 ILE C N 1
ATOM 7914 C CA . ILE C 1 230 ? 166.598 130.765 99.765 1.00 40.33 230 ILE C CA 1
ATOM 7915 C C . ILE C 1 230 ? 165.794 130.947 101.043 1.00 44.09 230 ILE C C 1
ATOM 7916 O O . ILE C 1 230 ? 164.559 130.918 101.012 1.00 46.47 230 ILE C O 1
ATOM 7921 N N . THR C 1 231 ? 166.489 131.130 102.164 1.00 38.33 231 THR C N 1
ATOM 7922 C CA . THR C 1 231 ? 165.853 131.264 103.468 1.00 30.43 231 THR C CA 1
ATOM 7923 C C . THR C 1 231 ? 166.180 132.624 104.065 1.00 37.18 231 THR C C 1
ATOM 7924 O O . THR C 1 231 ? 167.352 133.009 104.135 1.00 41.51 231 THR C O 1
ATOM 7928 N N . TYR C 1 232 ? 165.146 133.340 104.497 1.00 39.02 232 TYR C N 1
ATOM 7929 C CA . TYR C 1 232 ? 165.286 134.610 105.199 1.00 36.98 232 TYR C CA 1
ATOM 7930 C C . TYR C 1 232 ? 164.864 134.397 106.645 1.00 37.41 232 TYR C C 1
ATOM 7931 O O . TYR C 1 232 ? 163.727 133.989 106.906 1.00 41.29 232 TYR C O 1
ATOM 7940 N N . SER C 1 233 ? 165.770 134.673 107.579 1.00 38.00 233 SER C N 1
ATOM 7941 C CA . SER C 1 233 ? 165.552 134.375 108.989 1.00 40.35 233 SER C CA 1
ATOM 7942 C C . SER C 1 233 ? 165.609 135.661 109.799 1.00 41.56 233 SER C C 1
ATOM 7943 O O . SER C 1 233 ? 166.667 136.291 109.897 1.00 47.05 233 SER C O 1
ATOM 7946 N N . PHE C 1 234 ? 164.478 136.037 110.387 1.00 39.39 234 PHE C N 1
ATOM 7947 C CA . PHE C 1 234 ? 164.413 137.224 111.223 1.00 38.37 234 PHE C CA 1
ATOM 7948 C C . PHE C 1 234 ? 165.036 136.946 112.589 1.00 41.70 234 PHE C C 1
ATOM 7949 O O . PHE C 1 234 ? 165.416 135.820 112.915 1.00 49.53 234 PHE C O 1
ATOM 7957 N N . TYR C 1 235 ? 165.143 138.003 113.394 1.00 46.79 235 TYR C N 1
ATOM 7958 C CA . TYR C 1 235 ? 165.693 137.894 114.744 1.00 47.50 235 TYR C CA 1
ATOM 7959 C C . TYR C 1 235 ? 165.098 139.039 115.559 1.00 47.24 235 TYR C C 1
ATOM 7960 O O . TYR C 1 235 ? 165.548 140.181 115.443 1.00 50.94 235 TYR C O 1
ATOM 7969 N N . ILE C 1 236 ? 164.100 138.728 116.380 1.00 43.86 236 ILE C N 1
ATOM 7970 C CA . ILE C 1 236 ? 163.354 139.745 117.102 1.00 47.71 236 ILE C CA 1
ATOM 7971 C C . ILE C 1 236 ? 163.651 139.641 118.593 1.00 50.94 236 ILE C C 1
ATOM 7972 O O . ILE C 1 236 ? 164.058 138.596 119.107 1.00 52.51 236 ILE C O 1
ATOM 7977 N N . ARG C 1 237 ? 163.442 140.757 119.289 1.00 51.95 237 ARG C N 1
ATOM 7978 C CA . ARG C 1 237 ? 163.618 140.847 120.730 1.00 47.71 237 ARG C CA 1
ATOM 7979 C C . ARG C 1 237 ? 162.404 141.541 121.330 1.00 52.72 237 ARG C C 1
ATOM 7980 O O . ARG C 1 237 ? 161.810 142.425 120.709 1.00 52.45 237 ARG C O 1
ATOM 7988 N N . ARG C 1 238 ? 162.041 141.138 122.544 1.00 52.47 238 ARG C N 1
ATOM 7989 C CA . ARG C 1 238 ? 160.834 141.638 123.184 1.00 49.43 238 ARG C CA 1
ATOM 7990 C C . ARG C 1 238 ? 161.134 142.823 124.094 1.00 49.61 238 ARG C C 1
ATOM 7991 O O . ARG C 1 238 ? 162.215 142.928 124.680 1.00 49.87 238 ARG C O 1
ATOM 7999 N N . LEU C 1 239 ? 160.154 143.722 124.204 1.00 52.35 239 LEU C N 1
ATOM 8000 C CA . LEU C 1 239 ? 160.217 144.831 125.143 1.00 54.33 239 LEU C CA 1
ATOM 8001 C C . LEU C 1 239 ? 159.386 144.474 126.366 1.00 54.46 239 LEU C C 1
ATOM 8002 O O . LEU C 1 239 ? 158.158 144.342 126.250 1.00 54.15 239 LEU C O 1
ATOM 8007 N N . PRO C 1 240 ? 159.992 144.308 127.542 1.00 56.91 240 PRO C N 1
ATOM 8008 C CA . PRO C 1 240 ? 159.291 143.655 128.656 1.00 59.77 240 PRO C CA 1
ATOM 8009 C C . PRO C 1 240 ? 158.487 144.587 129.552 1.00 60.62 240 PRO C C 1
ATOM 8010 O O . PRO C 1 240 ? 158.092 144.183 130.650 1.00 59.23 240 PRO C O 1
ATOM 8014 N N . MET C 1 241 ? 158.239 145.825 129.118 1.00 62.00 241 MET C N 1
ATOM 8015 C CA . MET C 1 241 ? 157.540 146.772 129.983 1.00 58.35 241 MET C CA 1
ATOM 8016 C C . MET C 1 241 ? 156.115 146.319 130.281 1.00 58.94 241 MET C C 1
ATOM 8017 O O . MET C 1 241 ? 155.664 146.393 131.429 1.00 62.69 241 MET C O 1
ATOM 8022 N N . PHE C 1 242 ? 155.390 145.847 129.265 1.00 52.90 242 PHE C N 1
ATOM 8023 C CA . PHE C 1 242 ? 153.999 145.457 129.474 1.00 54.53 242 PHE C CA 1
ATOM 8024 C C . PHE C 1 242 ? 153.886 144.168 130.278 1.00 57.97 242 PHE C C 1
ATOM 8025 O O . PHE C 1 242 ? 152.919 143.993 131.027 1.00 58.82 242 PHE C O 1
ATOM 8033 N N . TYR C 1 243 ? 154.852 143.263 130.144 1.00 58.46 243 TYR C N 1
ATOM 8034 C CA . TYR C 1 243 ? 154.779 141.950 130.769 1.00 58.86 243 TYR C CA 1
ATOM 8035 C C . TYR C 1 243 ? 155.522 141.878 132.096 1.00 62.98 243 TYR C C 1
ATOM 8036 O O . TYR C 1 243 ? 155.695 140.781 132.636 1.00 64.76 243 TYR C O 1
ATOM 8045 N N . THR C 1 244 ? 155.966 143.012 132.632 1.00 61.11 244 THR C N 1
ATOM 8046 C CA . THR C 1 244 ? 156.587 143.059 133.949 1.00 56.74 244 THR C CA 1
ATOM 8047 C C . THR C 1 244 ? 155.698 143.730 134.985 1.00 54.28 244 THR C C 1
ATOM 8048 O O . THR C 1 244 ? 155.387 143.124 136.015 1.00 54.42 244 THR C O 1
ATOM 8052 N N . ILE C 1 245 ? 155.240 144.951 134.712 1.00 56.19 245 ILE C N 1
ATOM 8053 C CA . ILE C 1 245 ? 154.407 145.708 135.640 1.00 60.84 245 ILE C CA 1
ATOM 8054 C C . ILE C 1 245 ? 152.995 145.136 135.668 1.00 61.89 245 ILE C C 1
ATOM 8055 O O . ILE C 1 245 ? 152.120 145.648 136.376 1.00 62.43 245 ILE C O 1
ATOM 8060 N N . ASN C 1 246 ? 152.760 144.075 134.896 1.00 58.75 246 ASN C N 1
ATOM 8061 C CA . ASN C 1 246 ? 151.466 143.413 134.855 1.00 57.55 246 ASN C CA 1
ATOM 8062 C C . ASN C 1 246 ? 151.512 141.957 135.294 1.00 59.97 246 ASN C C 1
ATOM 8063 O O . ASN C 1 246 ? 150.469 141.414 135.672 1.00 57.79 246 ASN C O 1
ATOM 8068 N N . LEU C 1 247 ? 152.679 141.320 135.282 1.00 56.58 247 LEU C N 1
ATOM 8069 C CA . LEU C 1 247 ? 152.796 139.913 135.643 1.00 53.69 247 LEU C CA 1
ATOM 8070 C C . LEU C 1 247 ? 153.804 139.645 136.748 1.00 54.74 247 LEU C C 1
ATOM 8071 O O . LEU C 1 247 ? 153.549 138.802 137.612 1.00 55.13 247 LEU C O 1
ATOM 8076 N N . ILE C 1 248 ? 154.940 140.342 136.758 1.00 53.04 248 ILE C N 1
ATOM 8077 C CA . ILE C 1 248 ? 156.028 139.968 137.655 1.00 54.87 248 ILE C CA 1
ATOM 8078 C C . ILE C 1 248 ? 155.857 140.614 139.024 1.00 58.84 248 ILE C C 1
ATOM 8079 O O . ILE C 1 248 ? 156.009 139.955 140.059 1.00 58.26 248 ILE C O 1
ATOM 8084 N N . ILE C 1 249 ? 155.543 141.911 139.053 1.00 56.22 249 ILE C N 1
ATOM 8085 C CA . ILE C 1 249 ? 155.469 142.627 140.330 1.00 53.68 249 ILE C CA 1
ATOM 8086 C C . ILE C 1 249 ? 154.384 142.071 141.247 1.00 49.35 249 ILE C C 1
ATOM 8087 O O . ILE C 1 249 ? 154.672 141.835 142.433 1.00 48.44 249 ILE C O 1
ATOM 8092 N N . PRO C 1 250 ? 153.143 141.849 140.795 1.00 48.68 250 PRO C N 1
ATOM 8093 C CA . PRO C 1 250 ? 152.159 141.222 141.693 1.00 52.48 250 PRO C CA 1
ATOM 8094 C C . PRO C 1 250 ? 152.575 139.845 142.183 1.00 51.04 250 PRO C C 1
ATOM 8095 O O . PRO C 1 250 ? 152.247 139.477 143.319 1.00 53.41 250 PRO C O 1
ATOM 8099 N N . CYS C 1 251 ? 153.290 139.073 141.363 1.00 46.67 251 CYS C N 1
ATOM 8100 C CA . CYS C 1 251 ? 153.744 137.756 141.795 1.00 48.33 251 CYS C CA 1
ATOM 8101 C C . CYS C 1 251 ? 154.678 137.867 142.994 1.00 49.68 251 CYS C C 1
ATOM 8102 O O . CYS C 1 251 ? 154.531 137.139 143.982 1.00 50.94 251 CYS C O 1
ATOM 8105 N N . LEU C 1 252 ? 155.636 138.794 142.934 1.00 47.24 252 LEU C N 1
ATOM 8106 C CA . LEU C 1 252 ? 156.550 138.978 144.056 1.00 48.81 252 LEU C CA 1
ATOM 8107 C C . LEU C 1 252 ? 155.848 139.602 145.255 1.00 48.63 252 LEU C C 1
ATOM 8108 O O . LEU C 1 252 ? 156.190 139.288 146.402 1.00 47.78 252 LEU C O 1
ATOM 8113 N N . PHE C 1 253 ? 154.868 140.478 145.016 1.00 43.97 253 PHE C N 1
ATOM 8114 C CA . PHE C 1 253 ? 154.081 141.020 146.120 1.00 41.91 253 PHE C CA 1
ATOM 8115 C C . PHE C 1 253 ? 153.371 139.909 146.879 1.00 41.01 253 PHE C C 1
ATOM 8116 O O . PHE C 1 253 ? 153.372 139.884 148.115 1.00 41.52 253 PHE C O 1
ATOM 8124 N N . ILE C 1 254 ? 152.756 138.976 146.151 1.00 37.90 254 ILE C N 1
ATOM 8125 C CA . ILE C 1 254 ? 152.051 137.881 146.808 1.00 38.27 254 ILE C CA 1
ATOM 8126 C C . ILE C 1 254 ? 153.040 136.936 147.480 1.00 39.53 254 ILE C C 1
ATOM 8127 O O . ILE C 1 254 ? 152.786 136.432 148.581 1.00 38.79 254 ILE C O 1
ATOM 8132 N N . SER C 1 255 ? 154.189 136.691 146.843 1.00 40.39 255 SER C N 1
ATOM 8133 C CA . SER C 1 255 ? 155.201 135.839 147.458 1.00 40.26 255 SER C CA 1
ATOM 8134 C C . SER C 1 255 ? 155.733 136.441 148.752 1.00 40.93 255 SER C C 1
ATOM 8135 O O . SER C 1 255 ? 156.140 135.704 149.657 1.00 39.24 255 SER C O 1
ATOM 8138 N N . PHE C 1 256 ? 155.746 137.772 148.858 1.00 36.87 256 PHE C N 1
ATOM 8139 C CA . PHE C 1 256 ? 156.170 138.412 150.100 1.00 36.02 256 PHE C CA 1
ATOM 8140 C C . PHE C 1 256 ? 155.168 138.169 151.223 1.00 35.17 256 PHE C C 1
ATOM 8141 O O . PHE C 1 256 ? 155.559 137.956 152.376 1.00 31.53 256 PHE C O 1
ATOM 8149 N N . LEU C 1 257 ? 153.872 138.192 150.906 1.00 30.28 257 LEU C N 1
ATOM 8150 C CA . LEU C 1 257 ? 152.831 138.096 151.922 1.00 26.47 257 LEU C CA 1
ATOM 8151 C C . LEU C 1 257 ? 152.754 136.723 152.577 1.00 24.48 257 LEU C C 1
ATOM 8152 O O . LEU C 1 257 ? 152.057 136.580 153.587 1.00 29.33 257 LEU C O 1
ATOM 8157 N N . THR C 1 258 ? 153.438 135.716 152.034 1.00 22.04 258 THR C N 1
ATOM 8158 C CA . THR C 1 258 ? 153.326 134.366 152.576 1.00 25.81 258 THR C CA 1
ATOM 8159 C C . THR C 1 258 ? 153.997 134.251 153.941 1.00 22.00 258 THR C C 1
ATOM 8160 O O . THR C 1 258 ? 153.449 133.630 154.859 1.00 19.74 258 THR C O 1
ATOM 8164 N N . VAL C 1 259 ? 155.176 134.857 154.097 1.00 21.14 259 VAL C N 1
ATOM 8165 C CA . VAL C 1 259 ? 155.963 134.684 155.312 1.00 15.91 259 VAL C CA 1
ATOM 8166 C C . VAL C 1 259 ? 155.298 135.324 156.527 1.00 18.79 259 VAL C C 1
ATOM 8167 O O . VAL C 1 259 ? 155.592 134.937 157.664 1.00 22.89 259 VAL C O 1
ATOM 8171 N N . LEU C 1 260 ? 154.387 136.277 156.324 1.00 13.63 260 LEU C N 1
ATOM 8172 C CA . LEU C 1 260 ? 153.789 137.004 157.439 1.00 11.76 260 LEU C CA 1
ATOM 8173 C C . LEU C 1 260 ? 152.835 136.158 158.270 1.00 14.62 260 LEU C C 1
ATOM 8174 O O . LEU C 1 260 ? 152.400 136.617 159.330 1.00 22.91 260 LEU C O 1
ATOM 8179 N N . VAL C 1 261 ? 152.491 134.951 157.819 1.00 13.75 261 VAL C N 1
ATOM 8180 C CA . VAL C 1 261 ? 151.579 134.102 158.580 1.00 14.65 261 VAL C CA 1
ATOM 8181 C C . VAL C 1 261 ? 152.184 133.719 159.922 1.00 16.37 261 VAL C C 1
ATOM 8182 O O . VAL C 1 261 ? 151.471 133.619 160.928 1.00 16.38 261 VAL C O 1
ATOM 8186 N N . PHE C 1 262 ? 153.496 133.516 159.970 1.00 14.01 262 PHE C N 1
ATOM 8187 C CA . PHE C 1 262 ? 154.166 133.029 161.167 1.00 9.40 262 PHE C CA 1
ATOM 8188 C C . PHE C 1 262 ? 154.499 134.132 162.161 1.00 9.34 262 PHE C C 1
ATOM 8189 O O . PHE C 1 262 ? 155.077 133.843 163.212 1.00 15.00 262 PHE C O 1
ATOM 8197 N N . TYR C 1 263 ? 154.158 135.382 161.859 1.00 8.87 263 TYR C N 1
ATOM 8198 C CA . TYR C 1 263 ? 154.310 136.469 162.814 1.00 10.91 263 TYR C CA 1
ATOM 8199 C C . TYR C 1 263 ? 152.994 136.868 163.467 1.00 18.38 263 TYR C C 1
ATOM 8200 O O . TYR C 1 263 ? 153.012 137.594 164.466 1.00 21.69 263 TYR C O 1
ATOM 8209 N N . LEU C 1 264 ? 151.863 136.416 162.932 1.00 14.90 264 LEU C N 1
ATOM 8210 C CA . LEU C 1 264 ? 150.575 136.701 163.538 1.00 3.85 264 LEU C CA 1
ATOM 8211 C C . LEU C 1 264 ? 150.426 135.938 164.853 1.00 7.15 264 LEU C C 1
ATOM 8212 O O . LEU C 1 264 ? 150.936 134.824 164.995 1.00 15.23 264 LEU C O 1
ATOM 8217 N N . PRO C 1 265 ? 149.734 136.512 165.830 1.00 5.43 265 PRO C N 1
ATOM 8218 C CA . PRO C 1 265 ? 149.406 135.762 167.042 1.00 6.65 265 PRO C CA 1
ATOM 8219 C C . PRO C 1 265 ? 148.259 134.797 166.790 1.00 20.88 265 PRO C C 1
ATOM 8220 O O . PRO C 1 265 ? 147.444 134.975 165.884 1.00 27.07 265 PRO C O 1
ATOM 8224 N N . SER C 1 266 ? 148.205 133.754 167.619 1.00 21.27 266 SER C N 1
ATOM 8225 C CA . SER C 1 266 ? 147.186 132.728 167.441 1.00 17.50 266 SER C CA 1
ATOM 8226 C C . SER C 1 266 ? 145.822 133.148 167.974 1.00 14.10 266 SER C C 1
ATOM 8227 O O . SER C 1 266 ? 144.820 132.513 167.632 1.00 17.44 266 SER C O 1
ATOM 8230 N N . ASP C 1 267 ? 145.758 134.196 168.792 1.00 8.25 267 ASP C N 1
ATOM 8231 C CA . ASP C 1 267 ? 144.498 134.658 169.358 1.00 11.72 267 ASP C CA 1
ATOM 8232 C C . ASP C 1 267 ? 143.813 135.724 168.516 1.00 13.03 267 ASP C C 1
ATOM 8233 O O . ASP C 1 267 ? 142.689 136.117 168.845 1.00 17.75 267 ASP C O 1
ATOM 8238 N N . CYS C 1 268 ? 144.459 136.210 167.455 1.00 8.27 268 CYS C N 1
ATOM 8239 C CA . CYS C 1 268 ? 143.848 137.249 166.633 1.00 14.19 268 CYS C CA 1
ATOM 8240 C C . CYS C 1 268 ? 142.601 136.736 165.924 1.00 16.72 268 CYS C C 1
ATOM 8241 O O . CYS C 1 268 ? 141.591 137.444 165.844 1.00 24.14 268 CYS C O 1
ATOM 8244 N N . GLY C 1 269 ? 142.649 135.509 165.413 1.00 11.45 269 GLY C N 1
ATOM 8245 C CA . GLY C 1 269 ? 141.528 134.929 164.706 1.00 17.19 269 GLY C CA 1
ATOM 8246 C C . GLY C 1 269 ? 141.538 135.121 163.206 1.00 17.71 269 GLY C C 1
ATOM 8247 O O . GLY C 1 269 ? 140.619 134.638 162.534 1.00 16.23 269 GLY C O 1
ATOM 8248 N N . GLU C 1 270 ? 142.539 135.808 162.656 1.00 17.31 270 GLU C N 1
ATOM 8249 C CA . GLU C 1 270 ? 142.646 136.031 161.220 1.00 13.38 270 GLU C CA 1
ATOM 8250 C C . GLU C 1 270 ? 143.808 135.263 160.603 1.00 14.69 270 GLU C C 1
ATOM 8251 O O . GLU C 1 270 ? 144.307 135.647 159.542 1.00 18.70 270 GLU C O 1
ATOM 8257 N N . LYS C 1 271 ? 144.252 134.184 161.250 1.00 13.34 271 LYS C N 1
ATOM 8258 C CA . LYS C 1 271 ? 145.418 133.456 160.761 1.00 11.51 271 LYS C CA 1
ATOM 8259 C C . LYS C 1 271 ? 145.103 132.682 159.486 1.00 16.42 271 LYS C C 1
ATOM 8260 O O . LYS C 1 271 ? 145.961 132.552 158.607 1.00 16.82 271 LYS C O 1
ATOM 8266 N N . VAL C 1 272 ? 143.881 132.162 159.366 1.00 18.61 272 VAL C N 1
ATOM 8267 C CA . VAL C 1 272 ? 143.543 131.319 158.223 1.00 18.70 272 VAL C CA 1
ATOM 8268 C C . VAL C 1 272 ? 143.226 132.157 156.984 1.00 19.55 272 VAL C C 1
ATOM 8269 O O . VAL C 1 272 ? 143.466 131.713 155.855 1.00 26.04 272 VAL C O 1
ATOM 8273 N N . THR C 1 273 ? 142.710 133.375 157.165 1.00 16.59 273 THR C N 1
ATOM 8274 C CA . THR C 1 273 ? 142.306 134.192 156.022 1.00 17.41 273 THR C CA 1
ATOM 8275 C C . THR C 1 273 ? 143.492 134.533 155.124 1.00 18.00 273 THR C C 1
ATOM 8276 O O . THR C 1 273 ? 143.385 134.477 153.891 1.00 22.21 273 THR C O 1
ATOM 8280 N N . LEU C 1 274 ? 144.631 134.882 155.725 1.00 6.69 274 LEU C N 1
ATOM 8281 C CA . LEU C 1 274 ? 145.793 135.302 154.946 1.00 12.78 274 LEU C CA 1
ATOM 8282 C C . LEU C 1 274 ? 146.285 134.183 154.033 1.00 18.56 274 LEU C C 1
ATOM 8283 O O . LEU C 1 274 ? 146.551 134.405 152.844 1.00 27.32 274 LEU C O 1
ATOM 8288 N N . CYS C 1 275 ? 146.408 132.969 154.575 1.00 12.02 275 CYS C N 1
ATOM 8289 C CA . CYS C 1 275 ? 146.898 131.847 153.781 1.00 11.83 275 CYS C CA 1
ATOM 8290 C C . CYS C 1 275 ? 145.960 131.541 152.622 1.00 17.09 275 CYS C C 1
ATOM 8291 O O . CYS C 1 275 ? 146.408 131.297 151.495 1.00 21.42 275 CYS C O 1
ATOM 8294 N N . ILE C 1 276 ? 144.653 131.551 152.884 1.00 15.88 276 ILE C N 1
ATOM 8295 C CA . ILE C 1 276 ? 143.675 131.261 151.842 1.00 14.37 276 ILE C CA 1
ATOM 8296 C C . ILE C 1 276 ? 143.744 132.307 150.739 1.00 15.00 276 ILE C C 1
ATOM 8297 O O . ILE C 1 276 ? 143.715 131.978 149.545 1.00 21.97 276 ILE C O 1
ATOM 8302 N N . SER C 1 277 ? 143.834 133.585 151.119 1.00 7.76 277 SER C N 1
ATOM 8303 C CA . SER C 1 277 ? 143.910 134.644 150.118 1.00 11.83 277 SER C CA 1
ATOM 8304 C C . SER C 1 277 ? 145.166 134.511 149.266 1.00 15.74 277 SER C C 1
ATOM 8305 O O . SER C 1 277 ? 145.113 134.664 148.038 1.00 20.72 277 SER C O 1
ATOM 8308 N N . VAL C 1 278 ? 146.306 134.217 149.899 1.00 13.22 278 VAL C N 1
ATOM 8309 C CA . VAL C 1 278 ? 147.547 134.044 149.148 1.00 12.50 278 VAL C CA 1
ATOM 8310 C C . VAL C 1 278 ? 147.426 132.877 148.177 1.00 22.03 278 VAL C C 1
ATOM 8311 O O . VAL C 1 278 ? 147.840 132.969 147.012 1.00 27.81 278 VAL C O 1
ATOM 8315 N N . LEU C 1 279 ? 146.857 131.760 148.639 1.00 21.53 279 LEU C N 1
ATOM 8316 C CA . LEU C 1 279 ? 146.706 130.592 147.777 1.00 18.94 279 LEU C CA 1
ATOM 8317 C C . LEU C 1 279 ? 145.820 130.897 146.575 1.00 18.17 279 LEU C C 1
ATOM 8318 O O . LEU C 1 279 ? 146.146 130.518 145.443 1.00 20.57 279 LEU C O 1
ATOM 8323 N N . LEU C 1 280 ? 144.696 131.583 146.798 1.00 18.70 280 LEU C N 1
ATOM 8324 C CA . LEU C 1 280 ? 143.800 131.900 145.688 1.00 19.65 280 LEU C CA 1
ATOM 8325 C C . LEU C 1 280 ? 144.456 132.858 144.698 1.00 22.12 280 LEU C C 1
ATOM 8326 O O . LEU C 1 280 ? 144.292 132.710 143.478 1.00 27.02 280 LEU C O 1
ATOM 8331 N N . SER C 1 281 ? 145.202 133.847 145.199 1.00 16.76 281 SER C N 1
ATOM 8332 C CA . SER C 1 281 ? 145.891 134.767 144.299 1.00 23.54 281 SER C CA 1
ATOM 8333 C C . SER C 1 281 ? 146.927 134.037 143.450 1.00 26.96 281 SER C C 1
ATOM 8334 O O . SER C 1 281 ? 147.049 134.297 142.244 1.00 29.41 281 SER C O 1
ATOM 8337 N N . LEU C 1 282 ? 147.684 133.121 144.061 1.00 29.32 282 LEU C N 1
ATOM 8338 C CA . LEU C 1 282 ? 148.642 132.330 143.294 1.00 28.55 282 LEU C CA 1
ATOM 8339 C C . LEU C 1 282 ? 147.942 131.466 142.254 1.00 31.96 282 LEU C C 1
ATOM 8340 O O . LEU C 1 282 ? 148.434 131.314 141.129 1.00 33.32 282 LEU C O 1
ATOM 8345 N N . THR C 1 283 ? 146.796 130.883 142.617 1.00 33.46 283 THR C N 1
ATOM 8346 C CA . THR C 1 283 ? 146.014 130.117 141.652 1.00 30.59 283 THR C CA 1
ATOM 8347 C C . THR C 1 283 ? 145.657 130.971 140.443 1.00 33.38 283 THR C C 1
ATOM 8348 O O . THR C 1 283 ? 145.839 130.552 139.293 1.00 33.25 283 THR C O 1
ATOM 8352 N N . VAL C 1 284 ? 145.162 132.186 140.690 1.00 29.17 284 VAL C N 1
ATOM 8353 C CA . VAL C 1 284 ? 144.739 133.057 139.594 1.00 30.26 284 VAL C CA 1
ATOM 8354 C C . VAL C 1 284 ? 145.927 133.420 138.708 1.00 30.79 284 VAL C C 1
ATOM 8355 O O . VAL C 1 284 ? 145.840 133.383 137.472 1.00 31.52 284 VAL C O 1
ATOM 8359 N N . PHE C 1 285 ? 147.055 133.781 139.325 1.00 33.33 285 PHE C N 1
ATOM 8360 C CA . PHE C 1 285 ? 148.221 134.181 138.540 1.00 32.77 285 PHE C CA 1
ATOM 8361 C C . PHE C 1 285 ? 148.742 133.029 137.688 1.00 36.90 285 PHE C C 1
ATOM 8362 O O . PHE C 1 285 ? 149.071 133.218 136.507 1.00 42.16 285 PHE C O 1
ATOM 8370 N N . LEU C 1 286 ? 148.827 131.827 138.268 1.00 44.29 286 LEU C N 1
ATOM 8371 C CA . LEU C 1 286 ? 149.279 130.672 137.500 1.00 42.19 286 LEU C CA 1
ATOM 8372 C C . LEU C 1 286 ? 148.320 130.365 136.359 1.00 40.65 286 LEU C C 1
ATOM 8373 O O . LEU C 1 286 ? 148.751 130.047 135.245 1.00 43.89 286 LEU C O 1
ATOM 8378 N N . LEU C 1 287 ? 147.013 130.466 136.615 1.00 36.94 287 LEU C N 1
ATOM 8379 C CA . LEU C 1 287 ? 146.029 130.234 135.565 1.00 37.68 287 LEU C CA 1
ATOM 8380 C C . LEU C 1 287 ? 146.228 131.203 134.405 1.00 36.97 287 LEU C C 1
ATOM 8381 O O . LEU C 1 287 ? 146.230 130.800 133.236 1.00 39.42 287 LEU C O 1
ATOM 8386 N N . VAL C 1 288 ? 146.416 132.487 134.714 1.00 36.06 288 VAL C N 1
ATOM 8387 C CA . VAL C 1 288 ? 146.557 133.488 133.659 1.00 39.90 288 VAL C CA 1
ATOM 8388 C C . VAL C 1 288 ? 147.828 133.243 132.850 1.00 42.14 288 VAL C C 1
ATOM 8389 O O . VAL C 1 288 ? 147.804 133.238 131.609 1.00 41.78 288 VAL C O 1
ATOM 8393 N N . ILE C 1 289 ? 148.954 133.020 133.534 1.00 47.09 289 ILE C N 1
ATOM 8394 C CA . ILE C 1 289 ? 150.201 132.845 132.796 1.00 41.76 289 ILE C CA 1
ATOM 8395 C C . ILE C 1 289 ? 150.154 131.570 131.962 1.00 41.36 289 ILE C C 1
ATOM 8396 O O . ILE C 1 289 ? 150.698 131.530 130.852 1.00 41.15 289 ILE C O 1
ATOM 8401 N N . THR C 1 290 ? 149.500 130.517 132.462 1.00 43.43 290 THR C N 1
ATOM 8402 C CA . THR C 1 290 ? 149.308 129.316 131.655 1.00 40.75 290 THR C CA 1
ATOM 8403 C C . THR C 1 290 ? 148.451 129.612 130.432 1.00 39.34 290 THR C C 1
ATOM 8404 O O . THR C 1 290 ? 148.711 129.095 129.339 1.00 36.25 290 THR C O 1
ATOM 8408 N N . GLU C 1 291 ? 147.431 130.455 130.596 1.00 40.71 291 GLU C N 1
ATOM 8409 C CA . GLU C 1 291 ? 146.567 130.797 129.472 1.00 42.50 291 GLU C CA 1
ATOM 8410 C C . GLU C 1 291 ? 147.333 131.534 128.379 1.00 41.24 291 GLU C C 1
ATOM 8411 O O . GLU C 1 291 ? 147.108 131.289 127.188 1.00 39.95 291 GLU C O 1
ATOM 8417 N N . THR C 1 292 ? 148.249 132.431 128.752 1.00 41.23 292 THR C N 1
ATOM 8418 C CA . THR C 1 292 ? 148.908 133.292 127.773 1.00 42.59 292 THR C CA 1
ATOM 8419 C C . THR C 1 292 ? 150.292 132.793 127.351 1.00 46.13 292 THR C C 1
ATOM 8420 O O . THR C 1 292 ? 151.183 133.609 127.091 1.00 42.07 292 THR C O 1
ATOM 8424 N N . ILE C 1 293 ? 150.496 131.482 127.263 1.00 49.88 293 ILE C N 1
ATOM 8425 C CA . ILE C 1 293 ? 151.763 130.930 126.778 1.00 45.60 293 ILE C CA 1
ATOM 8426 C C . ILE C 1 293 ? 151.481 129.759 125.849 1.00 48.57 293 ILE C C 1
ATOM 8427 O O . ILE C 1 293 ? 150.408 129.143 125.904 1.00 49.88 293 ILE C O 1
ATOM 8432 N N . PRO C 1 294 ? 152.434 129.433 124.973 1.00 50.69 294 PRO C N 1
ATOM 8433 C CA . PRO C 1 294 ? 152.276 128.244 124.127 1.00 47.84 294 PRO C CA 1
ATOM 8434 C C . PRO C 1 294 ? 152.249 126.968 124.954 1.00 49.38 294 PRO C C 1
ATOM 8435 O O . PRO C 1 294 ? 152.821 126.892 126.044 1.00 48.42 294 PRO C O 1
ATOM 8439 N N . SER C 1 295 ? 151.571 125.954 124.416 1.00 45.04 295 SER C N 1
ATOM 8440 C CA . SER C 1 295 ? 151.375 124.684 125.100 1.00 43.61 295 SER C CA 1
ATOM 8441 C C . SER C 1 295 ? 152.465 123.664 124.788 1.00 43.89 295 SER C C 1
ATOM 8442 O O . SER C 1 295 ? 152.235 122.460 124.950 1.00 42.87 295 SER C O 1
ATOM 8445 N N . THR C 1 296 ? 153.637 124.111 124.344 1.00 45.81 296 THR C N 1
ATOM 8446 C CA . THR C 1 296 ? 154.722 123.184 124.055 1.00 43.77 296 THR C CA 1
ATOM 8447 C C . THR C 1 296 ? 155.216 122.525 125.336 1.00 44.48 296 THR C C 1
ATOM 8448 O O . THR C 1 296 ? 155.324 123.167 126.384 1.00 45.61 296 THR C O 1
ATOM 8452 N N . SER C 1 297 ? 155.517 121.230 125.246 1.00 42.47 297 SER C N 1
ATOM 8453 C CA . SER C 1 297 ? 155.986 120.453 126.385 1.00 44.40 297 SER C CA 1
ATOM 8454 C C . SER C 1 297 ? 157.452 120.056 126.251 1.00 47.60 297 SER C C 1
ATOM 8455 O O . SER C 1 297 ? 157.915 119.161 126.965 1.00 46.58 297 SER C O 1
ATOM 8458 N N . LEU C 1 298 ? 158.189 120.694 125.339 1.00 51.65 298 LEU C N 1
ATOM 8459 C CA . LEU C 1 298 ? 159.607 120.386 125.190 1.00 51.81 298 LEU C CA 1
ATOM 8460 C C . LEU C 1 298 ? 160.387 120.762 126.443 1.00 54.06 298 LEU C C 1
ATOM 8461 O O . LEU C 1 298 ? 161.247 120.001 126.902 1.00 54.25 298 LEU C O 1
ATOM 8466 N N . VAL C 1 299 ? 160.097 121.930 127.011 1.00 55.88 299 VAL C N 1
ATOM 8467 C CA . VAL C 1 299 ? 160.741 122.423 128.219 1.00 55.24 299 VAL C CA 1
ATOM 8468 C C . VAL C 1 299 ? 159.693 123.146 129.057 1.00 58.49 299 VAL C C 1
ATOM 8469 O O . VAL C 1 299 ? 158.529 123.269 128.666 1.00 57.73 299 VAL C O 1
ATOM 8473 N N . VAL C 1 300 ? 160.115 123.631 130.220 1.00 53.11 300 VAL C N 1
ATOM 8474 C CA . VAL C 1 300 ? 159.233 124.376 131.115 1.00 50.68 300 VAL C CA 1
ATOM 8475 C C . VAL C 1 300 ? 159.823 125.766 131.336 1.00 44.01 300 VAL C C 1
ATOM 8476 O O . VAL C 1 300 ? 161.047 125.905 131.477 1.00 42.41 300 VAL C O 1
ATOM 8480 N N . PRO C 1 301 ? 159.008 126.820 131.322 1.00 37.48 301 PRO C N 1
ATOM 8481 C CA . PRO C 1 301 ? 159.548 128.167 131.537 1.00 38.67 301 PRO C CA 1
ATOM 8482 C C . PRO C 1 301 ? 160.137 128.322 132.929 1.00 43.09 301 PRO C C 1
ATOM 8483 O O . PRO C 1 301 ? 159.699 127.685 133.889 1.00 49.56 301 PRO C O 1
ATOM 8487 N N . LEU C 1 302 ? 161.147 129.189 133.031 1.00 37.81 302 LEU C N 1
ATOM 8488 C CA . LEU C 1 302 ? 161.770 129.460 134.320 1.00 35.45 302 LEU C CA 1
ATOM 8489 C C . LEU C 1 302 ? 160.822 130.154 135.286 1.00 35.73 302 LEU C C 1
ATOM 8490 O O . LEU C 1 302 ? 161.079 130.153 136.494 1.00 40.74 302 LEU C O 1
ATOM 8495 N N . VAL C 1 303 ? 159.742 130.747 134.787 1.00 36.38 303 VAL C N 1
ATOM 8496 C CA . VAL C 1 303 ? 158.749 131.356 135.662 1.00 41.37 303 VAL C CA 1
ATOM 8497 C C . VAL C 1 303 ? 157.726 130.333 136.156 1.00 42.23 303 VAL C C 1
ATOM 8498 O O . VAL C 1 303 ? 157.260 130.428 137.296 1.00 44.80 303 VAL C O 1
ATOM 8502 N N . GLY C 1 304 ? 157.378 129.342 135.332 1.00 37.09 304 GLY C N 1
ATOM 8503 C CA . GLY C 1 304 ? 156.460 128.308 135.780 1.00 32.84 304 GLY C CA 1
ATOM 8504 C C . GLY C 1 304 ? 157.035 127.459 136.898 1.00 34.75 304 GLY C C 1
ATOM 8505 O O . GLY C 1 304 ? 156.315 127.059 137.819 1.00 40.01 304 GLY C O 1
ATOM 8506 N N . GLU C 1 305 ? 158.337 127.169 136.832 1.00 31.42 305 GLU C N 1
ATOM 8507 C CA . GLU C 1 305 ? 158.986 126.431 137.911 1.00 30.26 305 GLU C CA 1
ATOM 8508 C C . GLU C 1 305 ? 158.887 127.193 139.224 1.00 35.10 305 GLU C C 1
ATOM 8509 O O . GLU C 1 305 ? 158.551 126.619 140.266 1.00 38.78 305 GLU C O 1
ATOM 8515 N N . TYR C 1 306 ? 159.165 128.498 139.190 1.00 32.54 306 TYR C N 1
ATOM 8516 C CA . TYR C 1 306 ? 159.069 129.302 140.402 1.00 28.37 306 TYR C CA 1
ATOM 8517 C C . TYR C 1 306 ? 157.633 129.390 140.895 1.00 30.04 306 TYR C C 1
ATOM 8518 O O . TYR C 1 306 ? 157.388 129.381 142.106 1.00 41.20 306 TYR C O 1
ATOM 8527 N N . LEU C 1 307 ? 156.670 129.492 139.978 1.00 30.41 307 LEU C N 1
ATOM 8528 C CA . LEU C 1 307 ? 155.276 129.578 140.397 1.00 36.80 307 LEU C CA 1
ATOM 8529 C C . LEU C 1 307 ? 154.825 128.296 141.085 1.00 33.87 307 LEU C C 1
ATOM 8530 O O . LEU C 1 307 ? 154.185 128.345 142.140 1.00 36.87 307 LEU C O 1
ATOM 8535 N N . LEU C 1 308 ? 155.173 127.136 140.522 1.00 29.47 308 LEU C N 1
ATOM 8536 C CA . LEU C 1 308 ? 154.836 125.870 141.171 1.00 23.86 308 LEU C CA 1
ATOM 8537 C C . LEU C 1 308 ? 155.567 125.712 142.501 1.00 27.57 308 LEU C C 1
ATOM 8538 O O . LEU C 1 308 ? 155.005 125.187 143.469 1.00 35.17 308 LEU C O 1
ATOM 8543 N N . PHE C 1 309 ? 156.823 126.151 142.559 1.00 22.89 309 PHE C N 1
ATOM 8544 C CA . PHE C 1 309 ? 157.619 126.075 143.780 1.00 23.93 309 PHE C CA 1
ATOM 8545 C C . PHE C 1 309 ? 156.988 126.900 144.903 1.00 24.63 309 PHE C C 1
ATOM 8546 O O . PHE C 1 309 ? 156.786 126.412 146.028 1.00 30.47 309 PHE C O 1
ATOM 8554 N N . THR C 1 310 ? 156.626 128.148 144.598 1.00 22.10 310 THR C N 1
ATOM 8555 C CA . THR C 1 310 ? 155.958 128.988 145.584 1.00 20.48 310 THR C CA 1
ATOM 8556 C C . THR C 1 310 ? 154.589 128.427 145.942 1.00 19.42 310 THR C C 1
ATOM 8557 O O . THR C 1 310 ? 154.165 128.507 147.098 1.00 27.97 310 THR C O 1
ATOM 8561 N N . MET C 1 311 ? 153.881 127.856 144.964 1.00 21.50 311 MET C N 1
ATOM 8562 C CA . MET C 1 311 ? 152.574 127.270 145.238 1.00 21.04 311 MET C CA 1
ATOM 8563 C C . MET C 1 311 ? 152.675 126.115 146.224 1.00 22.37 311 MET C C 1
ATOM 8564 O O . MET C 1 311 ? 151.862 126.007 147.149 1.00 28.83 311 MET C O 1
ATOM 8569 N N . ILE C 1 312 ? 153.657 125.231 146.038 1.00 18.09 312 ILE C N 1
ATOM 8570 C CA . ILE C 1 312 ? 153.753 124.071 146.917 1.00 17.81 312 ILE C CA 1
ATOM 8571 C C . ILE C 1 312 ? 154.194 124.494 148.314 1.00 21.09 312 ILE C C 1
ATOM 8572 O O . ILE C 1 312 ? 153.726 123.938 149.315 1.00 24.70 312 ILE C O 1
ATOM 8577 N N . PHE C 1 313 ? 155.075 125.497 148.421 1.00 20.21 313 PHE C N 1
ATOM 8578 C CA . PHE C 1 313 ? 155.373 126.006 149.762 1.00 17.05 313 PHE C CA 1
ATOM 8579 C C . PHE C 1 313 ? 154.175 126.700 150.406 1.00 10.71 313 PHE C C 1
ATOM 8580 O O . PHE C 1 313 ? 153.958 126.563 151.615 1.00 12.44 313 PHE C O 1
ATOM 8588 N N . VAL C 1 314 ? 153.388 127.449 149.631 1.00 11.67 314 VAL C N 1
ATOM 8589 C CA . VAL C 1 314 ? 152.208 128.104 150.191 1.00 12.32 314 VAL C CA 1
ATOM 8590 C C . VAL C 1 314 ? 151.222 127.067 150.707 1.00 16.86 314 VAL C C 1
ATOM 8591 O O . VAL C 1 314 ? 150.643 127.221 151.789 1.00 23.38 314 VAL C O 1
ATOM 8595 N N . THR C 1 315 ? 151.016 125.994 149.941 1.00 15.59 315 THR C N 1
ATOM 8596 C CA . THR C 1 315 ? 150.185 124.894 150.417 1.00 10.94 315 THR C CA 1
ATOM 8597 C C . THR C 1 315 ? 150.777 124.265 151.673 1.00 14.57 315 THR C C 1
ATOM 8598 O O . THR C 1 315 ? 150.044 123.907 152.603 1.00 12.79 315 THR C O 1
ATOM 8602 N N . LEU C 1 316 ? 152.104 124.146 151.730 1.00 15.46 316 LEU C N 1
ATOM 8603 C CA . LEU C 1 316 ? 152.753 123.578 152.905 1.00 15.22 316 LEU C CA 1
ATOM 8604 C C . LEU C 1 316 ? 152.632 124.472 154.134 1.00 14.37 316 LEU C C 1
ATOM 8605 O O . LEU C 1 316 ? 152.795 123.983 155.255 1.00 15.43 316 LEU C O 1
ATOM 8610 N N . SER C 1 317 ? 152.352 125.764 153.955 1.00 11.73 317 SER C N 1
ATOM 8611 C CA . SER C 1 317 ? 152.221 126.663 155.095 1.00 3.75 317 SER C CA 1
ATOM 8612 C C . SER C 1 317 ? 150.829 126.637 155.706 1.00 5.86 317 SER C C 1
ATOM 8613 O O . SER C 1 317 ? 150.685 126.943 156.894 1.00 13.78 317 SER C O 1
ATOM 8616 N N . ILE C 1 318 ? 149.803 126.291 154.926 1.00 9.19 318 ILE C N 1
ATOM 8617 C CA . ILE C 1 318 ? 148.470 126.121 155.493 1.00 6.13 318 ILE C CA 1
ATOM 8618 C C . ILE C 1 318 ? 148.435 124.908 156.411 1.00 14.94 318 ILE C C 1
ATOM 8619 O O . ILE C 1 318 ? 147.713 124.900 157.415 1.00 21.81 318 ILE C O 1
ATOM 8624 N N . VAL C 1 319 ?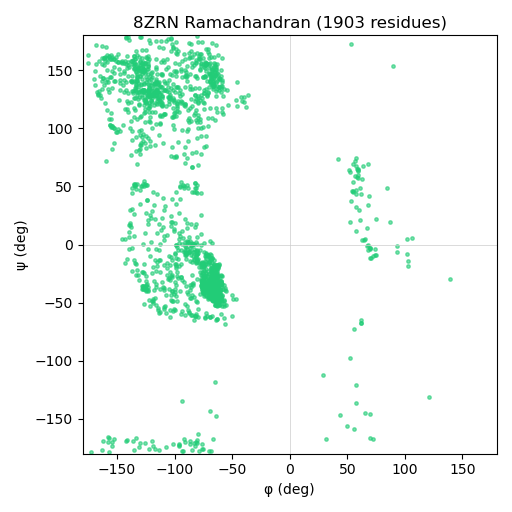 149.202 123.866 156.086 1.00 14.01 319 VAL C N 1
ATOM 8625 C CA . VAL C 1 319 ? 149.255 122.682 156.937 1.00 3.61 319 VAL C CA 1
ATOM 8626 C C . VAL C 1 319 ? 149.851 123.022 158.297 1.00 3.51 319 VAL C C 1
ATOM 8627 O O . VAL C 1 319 ? 149.327 122.609 159.336 1.00 8.20 319 VAL C O 1
ATOM 8631 N N . VAL C 1 320 ? 150.946 123.783 158.315 1.00 9.95 320 VAL C N 1
ATOM 8632 C CA . VAL C 1 320 ? 151.612 124.099 159.576 1.00 7.12 320 VAL C CA 1
ATOM 8633 C C . VAL C 1 320 ? 150.723 124.970 160.452 1.00 10.05 320 VAL C C 1
ATOM 8634 O O . VAL C 1 320 ? 150.728 124.845 161.682 1.00 14.27 320 VAL C O 1
ATOM 8638 N N . THR C 1 321 ? 149.952 125.871 159.839 1.00 11.14 321 THR C N 1
ATOM 8639 C CA . THR C 1 321 ? 149.050 126.723 160.608 1.00 4.49 321 THR C CA 1
ATOM 8640 C C . THR C 1 321 ? 147.995 125.897 161.333 1.00 4.88 321 THR C C 1
ATOM 8641 O O . THR C 1 321 ? 147.695 126.149 162.506 1.00 17.42 321 THR C O 1
ATOM 8645 N N . VAL C 1 322 ? 147.434 124.894 160.656 1.00 0.45 322 VAL C N 1
ATOM 8646 C CA . VAL C 1 322 ? 146.420 124.044 161.274 1.00 0.87 322 VAL C CA 1
ATOM 8647 C C . VAL C 1 322 ? 147.017 123.254 162.434 1.00 5.48 322 VAL C C 1
ATOM 8648 O O . VAL C 1 322 ? 146.380 123.079 163.479 1.00 8.80 322 VAL C O 1
ATOM 8652 N N . PHE C 1 323 ? 148.253 122.782 162.278 1.00 11.65 323 PHE C N 1
ATOM 8653 C CA . PHE C 1 323 ? 148.935 122.042 163.332 1.00 8.28 323 PHE C CA 1
ATOM 8654 C C . PHE C 1 323 ? 149.485 122.937 164.433 1.00 7.84 323 PHE C C 1
ATOM 8655 O O . PHE C 1 323 ? 150.014 122.416 165.418 1.00 11.99 323 PHE C O 1
ATOM 8663 N N . VAL C 1 324 ? 149.390 124.255 164.289 1.00 12.29 324 VAL C N 1
ATOM 8664 C CA . VAL C 1 324 ? 149.775 125.186 165.342 1.00 4.68 324 VAL C CA 1
ATOM 8665 C C . VAL C 1 324 ? 148.561 125.692 166.111 1.00 12.63 324 VAL C C 1
ATOM 8666 O O . VAL C 1 324 ? 148.600 125.797 167.336 1.00 17.75 324 VAL C O 1
ATOM 8670 N N . LEU C 1 325 ? 147.471 125.996 165.404 1.00 11.63 325 LEU C N 1
ATOM 8671 C CA . LEU C 1 325 ? 146.241 126.407 166.070 1.00 0.00 325 LEU C CA 1
ATOM 8672 C C . LEU C 1 325 ? 145.675 125.309 166.958 1.00 6.96 325 LEU C C 1
ATOM 8673 O O . LEU C 1 325 ? 144.942 125.611 167.904 1.00 21.39 325 LEU C O 1
ATOM 8678 N N . ASN C 1 326 ? 145.989 124.045 166.674 1.00 7.50 326 ASN C N 1
ATOM 8679 C CA . ASN C 1 326 ? 145.522 122.955 167.521 1.00 7.72 326 ASN C CA 1
ATOM 8680 C C . ASN C 1 326 ? 146.288 122.884 168.834 1.00 14.61 326 ASN C C 1
ATOM 8681 O O . ASN C 1 326 ? 145.724 122.469 169.851 1.00 17.82 326 ASN C O 1
ATOM 8686 N N . ILE C 1 327 ? 147.564 123.274 168.834 1.00 14.67 327 ILE C N 1
ATOM 8687 C CA . ILE C 1 327 ? 148.345 123.282 170.067 1.00 10.74 327 ILE C CA 1
ATOM 8688 C C . ILE C 1 327 ? 148.021 124.484 170.941 1.00 8.39 327 ILE C C 1
ATOM 8689 O O . ILE C 1 327 ? 148.237 124.435 172.157 1.00 20.36 327 ILE C O 1
ATOM 8694 N N . HIS C 1 328 ? 147.505 125.564 170.357 1.00 1.15 328 HIS C N 1
ATOM 8695 C CA . HIS C 1 328 ? 147.213 126.760 171.134 1.00 4.52 328 HIS C CA 1
ATOM 8696 C C . HIS C 1 328 ? 145.973 126.606 172.004 1.00 13.46 328 HIS C C 1
ATOM 8697 O O . HIS C 1 328 ? 145.836 127.329 172.995 1.00 19.99 328 HIS C O 1
ATOM 8704 N N . TYR C 1 329 ? 145.080 125.679 171.672 1.00 10.14 329 TYR C N 1
ATOM 8705 C CA . TYR C 1 329 ? 143.798 125.536 172.350 1.00 10.41 329 TYR C CA 1
ATOM 8706 C C . TYR C 1 329 ? 143.707 124.207 173.088 1.00 15.32 329 TYR C C 1
ATOM 8707 O O . TYR C 1 329 ? 142.688 123.517 173.039 1.00 23.70 329 TYR C O 1
ATOM 8716 N N . ARG C 1 330 ? 144.775 123.830 173.782 1.00 13.00 330 ARG C N 1
ATOM 8717 C CA . ARG C 1 330 ? 144.811 122.599 174.556 1.00 12.88 330 ARG C CA 1
ATOM 8718 C C . ARG C 1 330 ? 144.802 122.923 176.043 1.00 19.78 330 ARG C C 1
ATOM 8719 O O . ARG C 1 330 ? 145.447 123.878 176.486 1.00 30.09 330 ARG C O 1
ATOM 8727 N N . THR C 1 331 ? 144.065 122.124 176.806 1.00 15.44 331 THR C N 1
ATOM 8728 C CA . THR C 1 331 ? 143.871 122.311 178.233 1.00 20.69 331 THR C CA 1
ATOM 8729 C C . THR C 1 331 ? 144.111 120.993 178.955 1.00 24.65 331 THR C C 1
ATOM 8730 O O . THR C 1 331 ? 143.925 119.923 178.369 1.00 21.86 331 THR C O 1
ATOM 8734 N N . PRO C 1 332 ? 144.536 121.036 180.221 1.00 31.39 332 PRO C N 1
ATOM 8735 C CA . PRO C 1 332 ? 144.786 119.780 180.948 1.00 27.79 332 PRO C CA 1
ATOM 8736 C C . PRO C 1 332 ? 143.551 118.917 181.130 1.00 29.14 332 PRO C C 1
ATOM 8737 O O . PRO C 1 332 ? 143.690 117.717 181.396 1.00 29.36 332 PRO C O 1
ATOM 8741 N N . THR C 1 333 ? 142.350 119.481 181.003 1.00 28.24 333 THR C N 1
ATOM 8742 C CA . THR C 1 333 ? 141.128 118.697 181.130 1.00 26.00 333 THR C CA 1
ATOM 8743 C C . THR C 1 333 ? 140.863 117.808 179.923 1.00 26.86 333 THR C C 1
ATOM 8744 O O . THR C 1 333 ? 140.012 116.916 180.010 1.00 29.50 333 THR C O 1
ATOM 8748 N N . THR C 1 334 ? 141.559 118.025 178.808 1.00 19.62 334 THR C N 1
ATOM 8749 C CA . THR C 1 334 ? 141.390 117.211 177.612 1.00 24.22 334 THR C CA 1
ATOM 8750 C C . THR C 1 334 ? 142.679 116.579 177.110 1.00 23.73 334 THR C C 1
ATOM 8751 O O . THR C 1 334 ? 142.633 115.463 176.591 1.00 27.92 334 THR C O 1
ATOM 8755 N N . HIS C 1 335 ? 143.819 117.252 177.246 1.00 25.08 335 HIS C N 1
ATOM 8756 C CA . HIS C 1 335 ? 145.097 116.732 176.783 1.00 26.87 335 HIS C CA 1
ATOM 8757 C C . HIS C 1 335 ? 146.108 116.758 177.919 1.00 27.79 335 HIS C C 1
ATOM 8758 O O . HIS C 1 335 ? 146.039 117.606 178.813 1.00 31.53 335 HIS C O 1
ATOM 8765 N N . THR C 1 336 ? 147.053 115.822 177.874 1.00 27.68 336 THR C N 1
ATOM 8766 C CA . THR C 1 336 ? 148.107 115.715 178.874 1.00 31.60 336 THR C CA 1
ATOM 8767 C C . THR C 1 336 ? 149.458 115.906 178.201 1.00 33.62 336 THR C C 1
ATOM 8768 O O . THR C 1 336 ? 149.750 115.257 177.192 1.00 35.48 336 THR C O 1
ATOM 8772 N N . MET C 1 337 ? 150.274 116.789 178.759 1.00 37.72 337 MET C N 1
ATOM 8773 C CA . MET C 1 337 ? 151.592 117.048 178.194 1.00 38.73 337 MET C CA 1
ATOM 8774 C C . MET C 1 337 ? 152.512 115.857 178.440 1.00 41.36 337 MET C C 1
ATOM 8775 O O . MET C 1 337 ? 152.600 115.373 179.574 1.00 39.12 337 MET C O 1
ATOM 8780 N N . PRO C 1 338 ? 153.208 115.359 177.418 1.00 47.44 338 PRO C N 1
ATOM 8781 C CA . PRO C 1 338 ? 154.147 114.248 177.632 1.00 44.93 338 PRO C CA 1
ATOM 8782 C C . PRO C 1 338 ? 155.374 114.665 178.428 1.00 46.81 338 PRO C C 1
ATOM 8783 O O . PRO C 1 338 ? 155.487 115.818 178.854 1.00 48.26 338 PRO C O 1
ATOM 8787 N N . ARG C 1 339 ? 156.301 113.731 178.634 1.00 50.07 339 ARG C N 1
ATOM 8788 C CA . ARG C 1 339 ? 157.482 113.982 179.448 1.00 52.01 339 ARG C CA 1
ATOM 8789 C C . ARG C 1 339 ? 158.669 114.518 178.656 1.00 52.76 339 ARG C C 1
ATOM 8790 O O . ARG C 1 339 ? 159.668 114.912 179.266 1.00 49.34 339 ARG C O 1
ATOM 8798 N N . TRP C 1 340 ? 158.594 114.546 177.326 1.00 51.86 340 TRP C N 1
ATOM 8799 C CA . TRP C 1 340 ? 159.690 115.068 176.519 1.00 48.51 340 TRP C CA 1
ATOM 8800 C C . TRP C 1 340 ? 159.389 116.424 175.902 1.00 48.28 340 TRP C C 1
ATOM 8801 O O . TRP C 1 340 ? 160.323 117.152 175.550 1.00 50.14 340 TRP C O 1
ATOM 8812 N N . VAL C 1 341 ? 158.113 116.791 175.784 1.00 48.58 341 VAL C N 1
ATOM 8813 C CA . VAL C 1 341 ? 157.723 118.095 175.259 1.00 48.03 341 VAL C CA 1
ATOM 8814 C C . VAL C 1 341 ? 157.929 119.145 176.344 1.00 47.76 341 VAL C C 1
ATOM 8815 O O . VAL C 1 341 ? 157.660 120.333 176.138 1.00 50.20 341 VAL C O 1
ATOM 8819 N N . LYS C 1 342 ? 158.397 118.712 177.513 1.00 47.57 342 LYS C N 1
ATOM 8820 C CA . LYS C 1 342 ? 158.771 119.635 178.575 1.00 48.03 342 LYS C CA 1
ATOM 8821 C C . LYS C 1 342 ? 160.234 120.051 178.461 1.00 50.90 342 LYS C C 1
ATOM 8822 O O . LYS C 1 342 ? 160.543 121.246 178.455 1.00 52.80 342 LYS C O 1
ATOM 8828 N N . THR C 1 343 ? 161.145 119.078 178.372 1.00 53.74 343 THR C N 1
ATOM 8829 C CA . THR C 1 343 ? 162.551 119.401 178.151 1.00 51.02 343 THR C CA 1
ATOM 8830 C C . THR C 1 343 ? 162.759 120.017 176.773 1.00 52.24 343 THR C C 1
ATOM 8831 O O . THR C 1 343 ? 163.478 121.012 176.627 1.00 51.48 343 THR C O 1
ATOM 8835 N N . VAL C 1 344 ? 162.140 119.435 175.746 1.00 52.83 344 VAL C N 1
ATOM 8836 C CA . VAL C 1 344 ? 162.175 120.026 174.416 1.00 49.98 344 VAL C CA 1
ATOM 8837 C C . VAL C 1 344 ? 161.068 121.070 174.299 1.00 51.49 344 VAL C C 1
ATOM 8838 O O . VAL C 1 344 ? 160.080 121.050 175.037 1.00 50.09 344 VAL C O 1
ATOM 8842 N N . PHE C 1 345 ? 161.258 122.018 173.382 1.00 46.04 345 PHE C N 1
ATOM 8843 C CA . PHE C 1 345 ? 160.336 123.107 173.067 1.00 39.83 345 PHE C CA 1
ATOM 8844 C C . PHE C 1 345 ? 160.234 124.138 174.181 1.00 39.63 345 PHE C C 1
ATOM 8845 O O . PHE C 1 345 ? 159.535 125.142 174.009 1.00 46.02 345 PHE C O 1
ATOM 8853 N N . LEU C 1 346 ? 160.905 123.934 175.313 1.00 41.69 346 LEU C N 1
ATOM 8854 C CA . LEU C 1 346 ? 160.882 124.890 176.413 1.00 44.46 346 LEU C CA 1
ATOM 8855 C C . LEU C 1 346 ? 162.260 125.284 176.919 1.00 47.31 346 LEU C C 1
ATOM 8856 O O . LEU C 1 346 ? 162.389 126.366 177.505 1.00 47.20 346 LEU C O 1
ATOM 8861 N N . LYS C 1 347 ? 163.284 124.462 176.722 1.00 50.47 347 LYS C N 1
ATOM 8862 C CA . LYS C 1 347 ? 164.632 124.758 177.188 1.00 48.89 347 LYS C CA 1
ATOM 8863 C C . LYS C 1 347 ? 165.669 124.761 176.077 1.00 49.49 347 LYS C C 1
ATOM 8864 O O . LYS C 1 347 ? 166.554 125.620 176.071 1.00 49.57 347 LYS C O 1
ATOM 8870 N N . LEU C 1 348 ? 165.583 123.825 175.132 1.00 49.70 348 LEU C N 1
ATOM 8871 C CA . LEU C 1 348 ? 166.595 123.694 174.088 1.00 52.20 348 LEU C CA 1
ATOM 8872 C C . LEU C 1 348 ? 166.318 124.621 172.908 1.00 49.27 348 LEU C C 1
ATOM 8873 O O . LEU C 1 348 ? 167.136 125.489 172.587 1.00 48.82 348 LEU C O 1
ATOM 8878 N N . LEU C 1 349 ? 165.172 124.443 172.253 1.00 43.74 349 LEU C N 1
ATOM 8879 C CA . LEU C 1 349 ? 164.845 125.272 171.096 1.00 46.03 349 LEU C CA 1
ATOM 8880 C C . LEU C 1 349 ? 164.698 126.757 171.419 1.00 47.63 349 LEU C C 1
ATOM 8881 O O . LEU C 1 349 ? 165.199 127.576 170.629 1.00 49.64 349 LEU C O 1
ATOM 8886 N N . PRO C 1 350 ? 164.029 127.177 172.501 1.00 45.29 350 PRO C N 1
ATOM 8887 C CA . PRO C 1 350 ? 163.967 128.621 172.786 1.00 44.07 350 PRO C CA 1
ATOM 8888 C C . PRO C 1 350 ? 165.330 129.271 172.929 1.00 45.60 350 PRO C C 1
ATOM 8889 O O . PRO C 1 350 ? 165.492 130.437 172.548 1.00 47.28 350 PRO C O 1
ATOM 8893 N N . GLN C 1 351 ? 166.316 128.558 173.477 1.00 47.49 351 GLN C N 1
ATOM 8894 C CA . GLN C 1 351 ? 167.663 129.112 173.568 1.00 47.81 351 GLN C CA 1
ATOM 8895 C C . GLN C 1 351 ? 168.270 129.322 172.187 1.00 47.98 351 GLN C C 1
ATOM 8896 O O . GLN C 1 351 ? 168.921 130.344 171.938 1.00 48.39 351 GLN C O 1
ATOM 8902 N N . VAL C 1 352 ? 168.068 128.366 171.278 1.00 47.00 352 VAL C N 1
ATOM 8903 C CA . VAL C 1 352 ? 168.694 128.438 169.961 1.00 47.20 352 VAL C CA 1
ATOM 8904 C C . VAL C 1 352 ? 168.123 129.600 169.156 1.00 45.16 352 VAL C C 1
ATOM 8905 O O . VAL C 1 352 ? 168.868 130.401 168.579 1.00 47.77 352 VAL C O 1
ATOM 8909 N N . LEU C 1 353 ? 166.797 129.717 169.115 1.00 42.69 353 LEU C N 1
ATOM 8910 C CA . LEU C 1 353 ? 166.131 130.728 168.304 1.00 45.92 353 LEU C CA 1
ATOM 8911 C C . LEU C 1 353 ? 166.063 132.092 168.982 1.00 47.80 353 LEU C C 1
ATOM 8912 O O . LEU C 1 353 ? 165.286 132.945 168.536 1.00 48.48 353 LEU C O 1
ATOM 8917 N N . LEU C 1 354 ? 166.853 132.311 170.035 1.00 46.52 354 LEU C N 1
ATOM 8918 C CA . LEU C 1 354 ? 166.882 133.578 170.767 1.00 45.43 354 LEU C CA 1
ATOM 8919 C C . LEU C 1 354 ? 165.490 133.940 171.290 1.00 46.25 354 LEU C C 1
ATOM 8920 O O . LEU C 1 354 ? 164.924 134.987 170.972 1.00 47.16 354 LEU C O 1
ATOM 8925 N N . MET C 1 355 ? 164.944 133.039 172.107 1.00 45.00 355 MET C N 1
ATOM 8926 C CA . MET C 1 355 ? 163.624 133.205 172.716 1.00 44.47 355 MET C CA 1
ATOM 8927 C C . MET C 1 355 ? 163.767 132.942 174.212 1.00 45.10 355 MET C C 1
ATOM 8928 O O . MET C 1 355 ? 163.709 131.794 174.658 1.00 47.66 355 MET C O 1
ATOM 8933 N N . ARG C 1 356 ? 163.958 134.007 174.982 1.00 53.62 356 ARG C N 1
ATOM 8934 C CA . ARG C 1 356 ? 164.088 133.873 176.425 1.00 58.18 356 ARG C CA 1
ATOM 8935 C C . ARG C 1 356 ? 162.737 133.570 177.062 1.00 60.76 356 ARG C C 1
ATOM 8936 O O . ARG C 1 356 ? 161.691 134.048 176.616 1.00 56.97 356 ARG C O 1
ATOM 8944 N N . TRP C 1 357 ? 162.768 132.760 178.122 1.00 63.34 357 TRP C N 1
ATOM 8945 C CA . TRP C 1 357 ? 161.562 132.435 178.870 1.00 63.64 357 TRP C CA 1
ATOM 8946 C C . TRP C 1 357 ? 161.471 133.330 180.094 1.00 66.18 357 TRP C C 1
ATOM 8947 O O . TRP C 1 357 ? 162.332 133.234 180.982 1.00 63.79 357 TRP C O 1
ATOM 8958 N N . PRO C 1 358 ? 160.462 134.208 180.190 1.00 67.26 358 PRO C N 1
ATOM 8959 C CA . PRO C 1 358 ? 160.297 135.127 181.321 1.00 66.55 358 PRO C CA 1
ATOM 8960 C C . PRO C 1 358 ? 160.013 134.401 182.632 1.00 66.46 358 PRO C C 1
ATOM 8961 O O . PRO C 1 358 ? 159.186 134.876 183.410 1.00 65.46 358 PRO C O 1
ATOM 8965 N N . PRO C 1 416 ? 133.007 125.303 218.977 1.00 80.52 650 PRO C N 1
ATOM 8966 C CA . PRO C 1 416 ? 132.802 126.734 218.732 1.00 80.33 650 PRO C CA 1
ATOM 8967 C C . PRO C 1 416 ? 132.399 127.026 217.290 1.00 80.16 650 PRO C C 1
ATOM 8968 O O . PRO C 1 416 ? 132.418 126.124 216.454 1.00 76.95 650 PRO C O 1
ATOM 8972 N N . GLU C 1 417 ? 132.040 128.275 217.008 1.00 80.37 651 GLU C N 1
ATOM 8973 C CA . GLU C 1 417 ? 131.636 128.681 215.670 1.00 79.88 651 GLU C CA 1
ATOM 8974 C C . GLU C 1 417 ? 132.813 129.074 214.788 1.00 79.13 651 GLU C C 1
ATOM 8975 O O . GLU C 1 417 ? 132.615 129.340 213.598 1.00 76.78 651 GLU C O 1
ATOM 8981 N N . LEU C 1 418 ? 134.026 129.121 215.340 1.00 78.60 652 LEU C N 1
ATOM 8982 C CA . LEU C 1 418 ? 135.199 129.437 214.534 1.00 77.10 652 LEU C CA 1
ATOM 8983 C C . LEU C 1 418 ? 135.611 128.269 213.648 1.00 75.74 652 LEU C C 1
ATOM 8984 O O . LEU C 1 418 ? 136.196 128.484 212.580 1.00 75.58 652 LEU C O 1
ATOM 8989 N N . ALA C 1 419 ? 135.325 127.037 214.072 1.00 71.36 653 ALA C N 1
ATOM 8990 C CA . ALA C 1 419 ? 135.650 125.877 213.248 1.00 71.97 653 ALA C CA 1
ATOM 8991 C C . ALA C 1 419 ? 134.850 125.878 211.952 1.00 72.16 653 ALA C C 1
ATOM 8992 O O . ALA C 1 419 ? 135.384 125.555 210.884 1.00 68.75 653 ALA C O 1
ATOM 8994 N N . ASP C 1 420 ? 133.565 126.234 212.026 1.00 75.31 654 ASP C N 1
ATOM 8995 C CA . ASP C 1 420 ? 132.734 126.265 210.826 1.00 72.67 654 ASP C CA 1
ATOM 8996 C C . ASP C 1 420 ? 133.211 127.328 209.845 1.00 72.21 654 ASP C C 1
ATOM 8997 O O . ASP C 1 420 ? 133.206 127.104 208.630 1.00 73.41 654 ASP C O 1
ATOM 9002 N N . ILE C 1 421 ? 133.613 128.496 210.348 1.00 69.09 655 ILE C N 1
ATOM 9003 C CA . ILE C 1 421 ? 134.148 129.526 209.464 1.00 67.01 655 ILE C CA 1
ATOM 9004 C C . ILE C 1 421 ? 135.483 129.090 208.876 1.00 66.15 655 ILE C C 1
ATOM 9005 O O . ILE C 1 421 ? 135.797 129.414 207.725 1.00 64.99 655 ILE C O 1
ATOM 9010 N N . LEU C 1 422 ? 136.288 128.351 209.646 1.00 66.49 656 LEU C N 1
ATOM 9011 C CA . LEU C 1 422 ? 137.620 127.970 209.185 1.00 67.49 656 LEU C CA 1
ATOM 9012 C C . LEU C 1 422 ? 137.556 127.094 207.939 1.00 66.97 656 LEU C C 1
ATOM 9013 O O . LEU C 1 422 ? 138.307 127.314 206.982 1.00 66.86 656 LEU C O 1
ATOM 9018 N N . ASN C 1 423 ? 136.672 126.095 207.929 1.00 62.30 657 ASN C N 1
ATOM 9019 C CA . ASN C 1 423 ? 136.607 125.198 206.779 1.00 61.47 657 ASN C CA 1
ATOM 9020 C C . ASN C 1 423 ? 135.921 125.849 205.584 1.00 61.96 657 ASN C C 1
ATOM 9021 O O . ASN C 1 423 ? 136.243 125.517 204.438 1.00 60.92 657 ASN C O 1
ATOM 9026 N N . GLU C 1 424 ? 134.978 126.764 205.825 1.00 60.67 658 GLU C N 1
ATOM 9027 C CA . GLU C 1 424 ? 134.351 127.485 204.722 1.00 56.70 658 GLU C CA 1
ATOM 9028 C C . GLU C 1 424 ? 135.358 128.373 204.003 1.00 57.02 658 GLU C C 1
ATOM 9029 O O . GLU C 1 424 ? 135.389 128.417 202.768 1.00 59.13 658 GLU C O 1
ATOM 9035 N N . VAL C 1 425 ? 136.186 129.093 204.761 1.00 56.11 659 VAL C N 1
ATOM 9036 C CA . VAL C 1 425 ? 137.214 129.932 204.154 1.00 53.20 659 VAL C CA 1
ATOM 9037 C C . VAL C 1 425 ? 138.295 129.073 203.511 1.00 55.06 659 VAL C C 1
ATOM 9038 O O . VAL C 1 425 ? 138.828 129.415 202.448 1.00 54.38 659 VAL C O 1
ATOM 9042 N N . GLN C 1 426 ? 138.634 127.943 204.139 1.00 58.18 660 GLN C N 1
ATOM 9043 C CA . GLN C 1 426 ? 139.698 127.091 203.616 1.00 57.12 660 GLN C CA 1
ATOM 9044 C C . GLN C 1 426 ? 139.347 126.542 202.239 1.00 58.38 660 GLN C C 1
ATOM 9045 O O . GLN C 1 426 ? 140.218 126.429 201.369 1.00 58.14 660 GLN C O 1
ATOM 9051 N N . TYR C 1 427 ? 138.079 126.181 202.026 1.00 52.61 661 TYR C N 1
ATOM 9052 C CA . TYR C 1 427 ? 137.670 125.675 200.721 1.00 48.77 661 TYR C CA 1
ATOM 9053 C C . TYR C 1 427 ? 137.807 126.744 199.644 1.00 51.66 661 TYR C C 1
ATOM 9054 O O . TYR C 1 427 ? 138.210 126.444 198.514 1.00 54.79 661 TYR C O 1
ATOM 9063 N N . ILE C 1 428 ? 137.463 127.992 199.969 1.00 47.90 662 ILE C N 1
ATOM 9064 C CA . ILE C 1 428 ? 137.573 129.072 198.992 1.00 46.72 662 ILE C CA 1
ATOM 9065 C C . ILE C 1 428 ? 139.028 129.274 198.589 1.00 48.72 662 ILE C C 1
ATOM 9066 O O . ILE C 1 428 ? 139.349 129.417 197.404 1.00 52.49 662 ILE C O 1
ATOM 9071 N N . ALA C 1 429 ? 139.930 129.288 199.572 1.00 47.06 663 ALA C N 1
ATOM 9072 C CA . ALA C 1 429 ? 141.345 129.485 199.274 1.00 46.06 663 ALA C CA 1
ATOM 9073 C C . ALA C 1 429 ? 141.906 128.331 198.453 1.00 49.53 663 ALA C C 1
ATOM 9074 O O . ALA C 1 429 ? 142.684 128.548 197.518 1.00 54.23 663 ALA C O 1
ATOM 9076 N N . ASN C 1 430 ? 141.523 127.097 198.787 1.00 46.84 664 ASN C N 1
ATOM 9077 C CA . ASN C 1 430 ? 142.048 125.941 198.067 1.00 45.65 664 ASN C CA 1
ATOM 9078 C C . ASN C 1 430 ? 141.539 125.887 196.633 1.00 45.32 664 ASN C C 1
ATOM 9079 O O . ASN C 1 430 ? 142.241 125.384 195.749 1.00 45.81 664 ASN C O 1
ATOM 9084 N N . ARG C 1 431 ? 140.326 126.384 196.383 1.00 40.44 665 ARG C N 1
ATOM 9085 C CA . ARG C 1 431 ? 139.834 126.466 195.012 1.00 40.53 665 ARG C CA 1
ATOM 9086 C C . ARG C 1 431 ? 140.694 127.406 194.178 1.00 43.91 665 ARG C C 1
ATOM 9087 O O . ARG C 1 431 ? 141.008 127.112 193.019 1.00 49.11 665 ARG C O 1
ATOM 9095 N N . PHE C 1 432 ? 141.088 128.543 194.755 1.00 43.23 666 PHE C N 1
ATOM 9096 C CA . PHE C 1 432 ? 141.922 129.497 194.032 1.00 42.64 666 PHE C CA 1
ATOM 9097 C C . PHE C 1 432 ? 143.292 128.909 193.718 1.00 46.28 666 PHE C C 1
ATOM 9098 O O . PHE C 1 432 ? 143.854 129.170 192.649 1.00 51.68 666 PHE C O 1
ATOM 9106 N N . ARG C 1 433 ? 143.850 128.123 194.643 1.00 45.47 667 ARG C N 1
ATOM 9107 C CA . ARG C 1 433 ? 145.167 127.537 194.420 1.00 39.88 667 ARG C CA 1
ATOM 9108 C C . ARG C 1 433 ? 145.152 126.566 193.246 1.00 42.34 667 ARG C C 1
ATOM 9109 O O . ARG C 1 433 ? 146.073 126.565 192.422 1.00 48.58 667 ARG C O 1
ATOM 9117 N N . SER C 1 434 ? 144.114 125.733 193.151 1.00 42.79 668 SER C N 1
ATOM 9118 C CA . SER C 1 434 ? 144.041 124.770 192.060 1.00 45.69 668 SER C CA 1
ATOM 9119 C C . SER C 1 434 ? 143.676 125.421 190.734 1.00 42.85 668 SER C C 1
ATOM 9120 O O . SER C 1 434 ? 143.905 124.819 189.680 1.00 44.94 668 SER C O 1
ATOM 9123 N N . GLN C 1 435 ? 143.108 126.627 190.757 1.00 38.52 669 GLN C N 1
ATOM 9124 C CA . GLN C 1 435 ? 142.827 127.324 189.508 1.00 37.70 669 GLN C CA 1
ATOM 9125 C C . GLN C 1 435 ? 144.102 127.882 188.890 1.00 40.72 669 GLN C C 1
ATOM 9126 O O . GLN C 1 435 ? 144.284 127.822 187.669 1.00 46.29 669 GLN C O 1
ATOM 9132 N N . ASN C 1 436 ? 144.993 128.433 189.717 1.00 41.20 670 ASN C N 1
ATOM 9133 C CA . ASN C 1 436 ? 146.252 128.958 189.202 1.00 42.36 670 ASN C CA 1
ATOM 9134 C C . ASN C 1 436 ? 147.201 127.839 188.795 1.00 43.54 670 ASN C C 1
ATOM 9135 O O . ASN C 1 436 ? 148.024 128.025 187.892 1.00 44.17 670 ASN C O 1
ATOM 9140 N N . GLU C 1 437 ? 147.112 126.682 189.454 1.00 39.71 671 GLU C N 1
ATOM 9141 C CA . GLU C 1 437 ? 147.916 125.536 189.044 1.00 37.25 671 GLU C CA 1
ATOM 9142 C C . GLU C 1 437 ? 147.495 125.036 187.668 1.00 40.85 671 GLU C C 1
ATOM 9143 O O . GLU C 1 437 ? 148.342 124.645 186.856 1.00 43.26 671 GLU C O 1
ATOM 9149 N N . THR C 1 438 ? 146.190 125.042 187.387 1.00 39.10 672 THR C N 1
ATOM 9150 C CA . THR C 1 438 ? 145.710 124.637 186.070 1.00 37.13 672 THR C CA 1
ATOM 9151 C C . THR C 1 438 ? 146.072 125.669 185.008 1.00 34.60 672 THR C C 1
ATOM 9152 O O . THR C 1 438 ? 146.424 125.310 183.879 1.00 37.81 672 THR C O 1
ATOM 9156 N N . LYS C 1 439 ? 146.006 126.957 185.358 1.00 28.97 673 LYS C N 1
ATOM 9157 C CA . LYS C 1 439 ? 146.342 128.007 184.402 1.00 28.57 673 LYS C CA 1
ATOM 9158 C C . LYS C 1 439 ? 147.805 127.936 183.978 1.00 29.58 673 LYS C C 1
ATOM 9159 O O . LYS C 1 439 ? 148.154 128.376 182.877 1.00 33.02 673 LYS C O 1
ATOM 9165 N N . GLU C 1 440 ? 148.671 127.379 184.828 1.00 28.73 674 GLU C N 1
ATOM 9166 C CA . GLU C 1 440 ? 150.071 127.219 184.450 1.00 28.93 674 GLU C CA 1
ATOM 9167 C C . GLU C 1 440 ? 150.212 126.320 183.229 1.00 29.82 674 GLU C C 1
ATOM 9168 O O . GLU C 1 440 ? 150.992 126.615 182.317 1.00 36.43 674 GLU C O 1
ATOM 9174 N N . VAL C 1 441 ? 149.465 125.216 183.195 1.00 27.62 675 VAL C N 1
ATOM 9175 C CA . VAL C 1 441 ? 149.510 124.330 182.037 1.00 28.68 675 VAL C CA 1
ATOM 9176 C C . VAL C 1 441 ? 148.855 124.989 180.830 1.00 24.71 675 VAL C C 1
ATOM 9177 O O . VAL C 1 441 ? 149.256 124.744 179.687 1.00 26.85 675 VAL C O 1
ATOM 9181 N N . GLU C 1 442 ? 147.853 125.841 181.056 1.00 24.03 676 GLU C N 1
ATOM 9182 C CA . GLU C 1 442 ? 147.152 126.480 179.949 1.00 23.42 676 GLU C CA 1
ATOM 9183 C C . GLU C 1 442 ? 148.009 127.506 179.221 1.00 29.12 676 GLU C C 1
ATOM 9184 O O . GLU C 1 442 ? 147.645 127.915 178.114 1.00 29.08 676 GLU C O 1
ATOM 9190 N N . ASP C 1 443 ? 149.126 127.940 179.808 1.00 29.77 677 ASP C N 1
ATOM 9191 C CA . ASP C 1 443 ? 150.034 128.846 179.115 1.00 26.32 677 ASP C CA 1
ATOM 9192 C C . ASP C 1 443 ? 151.288 128.157 178.598 1.00 26.98 677 ASP C C 1
ATOM 9193 O O . ASP C 1 443 ? 151.972 128.721 177.738 1.00 28.88 677 ASP C O 1
ATOM 9198 N N . ASP C 1 444 ? 151.614 126.968 179.111 1.00 23.65 678 ASP C N 1
ATOM 9199 C CA . ASP C 1 444 ? 152.683 126.178 178.512 1.00 21.23 678 ASP C CA 1
ATOM 9200 C C . ASP C 1 444 ? 152.309 125.736 177.105 1.00 23.53 678 ASP C C 1
ATOM 9201 O O . ASP C 1 444 ? 153.148 125.753 176.198 1.00 32.09 678 ASP C O 1
ATOM 9206 N N . TRP C 1 445 ? 151.052 125.335 176.904 1.00 18.94 679 TRP C N 1
ATOM 9207 C CA . TRP C 1 445 ? 150.589 125.005 175.563 1.00 8.58 679 TRP C CA 1
ATOM 9208 C C . TRP C 1 445 ? 150.563 126.233 174.663 1.00 10.94 679 TRP C C 1
ATOM 9209 O O . TRP C 1 445 ? 150.688 126.106 173.441 1.00 25.56 679 TRP C O 1
ATOM 9220 N N . LYS C 1 446 ? 150.394 127.423 175.241 1.00 9.35 680 LYS C N 1
ATOM 9221 C CA . LYS C 1 446 ? 150.448 128.639 174.438 1.00 16.64 680 LYS C CA 1
ATOM 9222 C C . LYS C 1 446 ? 151.876 128.989 174.045 1.00 20.92 680 LYS C C 1
ATOM 9223 O O . LYS C 1 446 ? 152.098 129.560 172.972 1.00 28.54 680 LYS C O 1
ATOM 9229 N N . TYR C 1 447 ? 152.852 128.666 174.895 1.00 19.88 681 TYR C N 1
ATOM 9230 C CA . TYR C 1 447 ? 154.242 128.949 174.561 1.00 21.64 681 TYR C CA 1
ATOM 9231 C C . TYR C 1 447 ? 154.800 127.965 173.543 1.00 20.65 681 TYR C C 1
ATOM 9232 O O . TYR C 1 447 ? 155.664 128.335 172.741 1.00 25.27 681 TYR C O 1
ATOM 9241 N N . VAL C 1 448 ? 154.334 126.715 173.562 1.00 13.92 682 VAL C N 1
ATOM 9242 C CA . VAL C 1 448 ? 154.799 125.738 172.584 1.00 4.56 682 VAL C CA 1
ATOM 9243 C C . VAL C 1 448 ? 154.355 126.137 171.183 1.00 11.53 682 VAL C C 1
ATOM 9244 O O . VAL C 1 448 ? 155.104 125.981 170.212 1.00 25.20 682 VAL C O 1
ATOM 9248 N N . ALA C 1 449 ? 153.139 126.672 171.056 1.00 11.71 683 ALA C N 1
ATOM 9249 C CA . ALA C 1 449 ? 152.668 127.140 169.757 1.00 9.60 683 ALA C CA 1
ATOM 9250 C C . ALA C 1 449 ? 153.467 128.338 169.263 1.00 14.25 683 ALA C C 1
ATOM 9251 O O . ALA C 1 449 ? 153.569 128.553 168.051 1.00 16.03 683 ALA C O 1
ATOM 9253 N N . MET C 1 450 ? 154.029 129.131 170.177 1.00 19.35 684 MET C N 1
ATOM 9254 C CA . MET C 1 450 ? 154.853 130.264 169.767 1.00 15.89 684 MET C CA 1
ATOM 9255 C C . MET C 1 450 ? 156.213 129.802 169.258 1.00 20.46 684 MET C C 1
ATOM 9256 O O . MET C 1 450 ? 156.773 130.404 168.336 1.00 24.30 684 MET C O 1
ATOM 9261 N N . VAL C 1 451 ? 156.763 128.742 169.854 1.00 21.64 685 VAL C N 1
ATOM 9262 C CA . VAL C 1 451 ? 158.059 128.231 169.421 1.00 12.99 685 VAL C CA 1
ATOM 9263 C C . VAL C 1 451 ? 157.950 127.574 168.051 1.00 13.02 685 VAL C C 1
ATOM 9264 O O . VAL C 1 451 ? 158.796 127.790 167.176 1.00 19.35 685 VAL C O 1
ATOM 9268 N N . VAL C 1 452 ? 156.909 126.765 167.840 1.00 14.54 686 VAL C N 1
ATOM 9269 C CA . VAL C 1 452 ? 156.746 126.077 166.562 1.00 15.30 686 VAL C CA 1
ATOM 9270 C C . VAL C 1 452 ? 156.535 127.083 165.438 1.00 20.08 686 VAL C C 1
ATOM 9271 O O . VAL C 1 452 ? 157.033 126.902 164.321 1.00 28.56 686 VAL C O 1
ATOM 9275 N N . ASP C 1 453 ? 155.794 128.158 165.712 1.00 12.41 687 ASP C N 1
ATOM 9276 C CA . ASP C 1 453 ? 155.625 129.209 164.714 1.00 9.84 687 ASP C CA 1
ATOM 9277 C C . ASP C 1 453 ? 156.953 129.878 164.387 1.00 16.23 687 ASP C C 1
ATOM 9278 O O . ASP C 1 453 ? 157.207 130.239 163.233 1.00 25.33 687 ASP C O 1
ATOM 9283 N N . ARG C 1 454 ? 157.810 130.059 165.393 1.00 16.21 688 ARG C N 1
ATOM 9284 C CA . ARG C 1 454 ? 159.081 130.739 165.168 1.00 13.43 688 ARG C CA 1
ATOM 9285 C C . ARG C 1 454 ? 160.071 129.847 164.428 1.00 16.26 688 ARG C C 1
ATOM 9286 O O . ARG C 1 454 ? 160.811 130.323 163.560 1.00 27.60 688 ARG C O 1
ATOM 9294 N N . VAL C 1 455 ? 160.104 128.552 164.755 1.00 11.00 689 VAL C N 1
ATOM 9295 C CA . VAL C 1 455 ? 161.074 127.663 164.128 1.00 13.86 689 VAL C CA 1
ATOM 9296 C C . VAL C 1 455 ? 160.777 127.460 162.650 1.00 15.33 689 VAL C C 1
ATOM 9297 O O . VAL C 1 455 ? 161.671 127.065 161.893 1.00 21.38 689 VAL C O 1
ATOM 9301 N N . PHE C 1 456 ? 159.545 127.720 162.212 1.00 11.63 690 PHE C N 1
ATOM 9302 C CA . PHE C 1 456 ? 159.197 127.633 160.802 1.00 12.96 690 PHE C CA 1
ATOM 9303 C C . PHE C 1 456 ? 159.295 128.968 160.083 1.00 12.37 690 PHE C C 1
ATOM 9304 O O . PHE C 1 456 ? 159.327 128.989 158.849 1.00 14.78 690 PHE C O 1
ATOM 9312 N N . LEU C 1 457 ? 159.334 130.078 160.821 1.00 16.38 691 LEU C N 1
ATOM 9313 C CA . LEU C 1 457 ? 159.568 131.373 160.196 1.00 13.93 691 LEU C CA 1
ATOM 9314 C C . LEU C 1 457 ? 160.972 131.451 159.612 1.00 19.89 691 LEU C C 1
ATOM 9315 O O . LEU C 1 457 ? 161.172 132.024 158.536 1.00 27.04 691 LEU C O 1
ATOM 9320 N N . TRP C 1 458 ? 161.956 130.877 160.306 1.00 20.89 692 TRP C N 1
ATOM 9321 C CA . TRP C 1 458 ? 163.328 130.897 159.813 1.00 23.77 692 TRP C CA 1
ATOM 9322 C C . TRP C 1 458 ? 163.542 129.890 158.690 1.00 27.03 692 TRP C C 1
ATOM 9323 O O . TRP C 1 458 ? 164.299 130.158 157.751 1.00 29.54 692 TRP C O 1
ATOM 9334 N N . VAL C 1 459 ? 162.898 128.725 158.772 1.00 21.27 693 VAL C N 1
ATOM 9335 C CA . VAL C 1 459 ? 163.019 127.734 157.705 1.00 19.04 693 VAL C CA 1
ATOM 9336 C C . VAL C 1 459 ? 162.442 128.283 156.407 1.00 20.83 693 VAL C C 1
ATOM 9337 O O . VAL C 1 459 ? 163.049 128.166 155.336 1.00 23.12 693 VAL C O 1
ATOM 9341 N N . PHE C 1 460 ? 161.264 128.904 156.485 1.00 23.94 694 PHE C N 1
ATOM 9342 C CA . PHE C 1 460 ? 160.637 129.460 155.289 1.00 22.58 694 PHE C CA 1
ATOM 9343 C C . PHE C 1 460 ? 161.441 130.629 154.736 1.00 26.28 694 PHE C C 1
ATOM 9344 O O . PHE C 1 460 ? 161.721 130.686 153.534 1.00 32.95 694 PHE C O 1
ATOM 9352 N N . ILE C 1 461 ? 161.831 131.570 155.601 1.00 24.64 695 ILE C N 1
ATOM 9353 C CA . ILE C 1 461 ? 162.526 132.768 155.143 1.00 27.28 695 ILE C CA 1
ATOM 9354 C C . ILE C 1 461 ? 163.869 132.433 154.514 1.00 31.08 695 ILE C C 1
ATOM 9355 O O . ILE C 1 461 ? 164.405 133.233 153.742 1.00 34.94 695 ILE C O 1
ATOM 9360 N N . ILE C 1 462 ? 164.430 131.265 154.822 1.00 31.02 696 ILE C N 1
ATOM 9361 C CA . ILE C 1 462 ? 165.668 130.844 154.176 1.00 34.43 696 ILE C CA 1
ATOM 9362 C C . ILE C 1 462 ? 165.382 130.291 152.786 1.00 38.03 696 ILE C C 1
ATOM 9363 O O . ILE C 1 462 ? 165.928 130.771 151.787 1.00 37.37 696 ILE C O 1
ATOM 9368 N N . VAL C 1 463 ? 164.498 129.294 152.700 1.00 40.44 697 VAL C N 1
ATOM 9369 C CA . VAL C 1 463 ? 164.224 128.651 151.417 1.00 42.08 697 VAL C CA 1
ATOM 9370 C C . VAL C 1 463 ? 163.509 129.607 150.469 1.00 42.62 697 VAL C C 1
ATOM 9371 O O . VAL C 1 463 ? 163.740 129.581 149.255 1.00 45.60 697 VAL C O 1
ATOM 9375 N N . CYS C 1 464 ? 162.622 130.454 150.996 1.00 42.15 698 CYS C N 1
ATOM 9376 C CA . CYS C 1 464 ? 161.961 131.439 150.145 1.00 42.34 698 CYS C CA 1
ATOM 9377 C C . CYS C 1 464 ? 162.968 132.412 149.545 1.00 47.72 698 CYS C C 1
ATOM 9378 O O . CYS C 1 464 ? 162.896 132.736 148.355 1.00 51.37 698 CYS C O 1
ATOM 9381 N N . VAL C 1 465 ? 163.911 132.895 150.356 1.00 49.57 699 VAL C N 1
ATOM 9382 C CA . VAL C 1 465 ? 164.965 133.760 149.835 1.00 53.84 699 VAL C CA 1
ATOM 9383 C C . VAL C 1 465 ? 165.936 132.956 148.977 1.00 53.45 699 VAL C C 1
ATOM 9384 O O . VAL C 1 465 ? 166.320 133.381 147.880 1.00 52.00 699 VAL C O 1
ATOM 9388 N N . PHE C 1 466 ? 166.338 131.776 149.457 1.00 51.69 700 PHE C N 1
ATOM 9389 C CA . PHE C 1 466 ? 167.297 130.958 148.720 1.00 51.85 700 PHE C CA 1
ATOM 9390 C C . PHE C 1 466 ? 166.694 130.387 147.442 1.00 53.70 700 PHE C C 1
ATOM 9391 O O . PHE C 1 466 ? 167.416 130.178 146.461 1.00 54.53 700 PHE C O 1
ATOM 9399 N N . GLY C 1 467 ? 165.385 130.124 147.434 1.00 55.60 701 GLY C N 1
ATOM 9400 C CA . GLY C 1 467 ? 164.769 129.524 146.260 1.00 53.73 701 GLY C CA 1
ATOM 9401 C C . GLY C 1 467 ? 164.862 130.406 145.031 1.00 55.10 701 GLY C C 1
ATOM 9402 O O . GLY C 1 467 ? 165.115 129.921 143.925 1.00 56.78 701 GLY C O 1
ATOM 9403 N N . THR C 1 468 ? 164.653 131.713 145.205 1.00 54.43 702 THR C N 1
ATOM 9404 C CA . THR C 1 468 ? 164.789 132.638 144.084 1.00 55.48 702 THR C CA 1
ATOM 9405 C C . THR C 1 468 ? 166.220 132.662 143.562 1.00 59.40 702 THR C C 1
ATOM 9406 O O . THR C 1 468 ? 166.446 132.669 142.346 1.00 58.15 702 THR C O 1
ATOM 9410 N N . ALA C 1 469 ? 167.197 132.661 144.462 1.00 61.94 703 ALA C N 1
ATOM 9411 C CA . ALA C 1 469 ? 168.602 132.663 144.074 1.00 58.29 703 ALA C CA 1
ATOM 9412 C C . ALA C 1 469 ? 169.152 131.242 144.009 1.00 55.02 703 ALA C C 1
ATOM 9413 O O . ALA C 1 469 ? 168.604 130.385 143.316 1.00 55.93 703 ALA C O 1
ATOM 9415 N N . ALA D 2 24 ? 161.114 127.610 68.180 1.00 85.26 24 ALA D N 1
ATOM 9416 C CA . ALA D 2 24 ? 162.509 128.022 68.281 1.00 84.08 24 ALA D CA 1
ATOM 9417 C C . ALA D 2 24 ? 163.320 127.017 69.094 1.00 83.37 24 ALA D C 1
ATOM 9418 O O . ALA D 2 24 ? 164.177 126.316 68.555 1.00 83.99 24 ALA D O 1
ATOM 9420 N N . ASN D 2 25 ? 163.040 126.950 70.394 1.00 78.42 25 ASN D N 1
ATOM 9421 C CA . ASN D 2 25 ? 163.719 126.019 71.286 1.00 81.06 25 ASN D CA 1
ATOM 9422 C C . ASN D 2 25 ? 163.102 124.627 71.268 1.00 83.30 25 ASN D C 1
ATOM 9423 O O . ASN D 2 25 ? 163.559 123.758 72.020 1.00 83.05 25 ASN D O 1
ATOM 9428 N N . ALA D 2 26 ? 162.056 124.422 70.463 1.00 81.14 26 ALA D N 1
ATOM 9429 C CA . ALA D 2 26 ? 161.380 123.143 70.253 1.00 79.75 26 ALA D CA 1
ATOM 9430 C C . ALA D 2 26 ? 160.546 122.736 71.462 1.00 80.57 26 ALA D C 1
ATOM 9431 O O . ALA D 2 26 ? 159.732 121.810 71.372 1.00 82.31 26 ALA D O 1
ATOM 9433 N N . GLU D 2 27 ? 160.688 123.454 72.577 1.00 78.26 27 GLU D N 1
ATOM 9434 C CA . GLU D 2 27 ? 159.803 123.221 73.710 1.00 75.67 27 GLU D CA 1
ATOM 9435 C C . GLU D 2 27 ? 158.429 123.828 73.469 1.00 76.61 27 GLU D C 1
ATOM 9436 O O . GLU D 2 27 ? 157.420 123.267 73.911 1.00 77.43 27 GLU D O 1
ATOM 9442 N N . GLU D 2 28 ? 158.371 124.966 72.778 1.00 79.32 28 GLU D N 1
ATOM 9443 C CA . GLU D 2 28 ? 157.093 125.492 72.318 1.00 78.81 28 GLU D CA 1
ATOM 9444 C C . GLU D 2 28 ? 156.575 124.722 71.111 1.00 81.53 28 GLU D C 1
ATOM 9445 O O . GLU D 2 28 ? 155.357 124.598 70.936 1.00 83.58 28 GLU D O 1
ATOM 9451 N N . LYS D 2 29 ? 157.476 124.190 70.281 1.00 78.82 29 LYS D N 1
ATOM 9452 C CA . LYS D 2 29 ? 157.047 123.412 69.124 1.00 78.27 29 LYS D CA 1
ATOM 9453 C C . LYS D 2 29 ? 156.417 122.094 69.553 1.00 77.91 29 LYS D C 1
ATOM 9454 O O . LYS D 2 29 ? 155.466 121.621 68.920 1.00 76.29 29 LYS D O 1
ATOM 9460 N N . LEU D 2 30 ? 156.926 121.491 70.630 1.00 77.85 30 LEU D N 1
ATOM 9461 C CA . LEU D 2 30 ? 156.298 120.287 71.164 1.00 74.43 30 LEU D CA 1
ATOM 9462 C C . LEU D 2 30 ? 154.854 120.555 71.563 1.00 75.87 30 LEU D C 1
ATOM 9463 O O . LEU D 2 30 ? 153.953 119.775 71.237 1.00 78.95 30 LEU D O 1
ATOM 9468 N N . MET D 2 31 ? 154.611 121.665 72.264 1.00 73.31 31 MET D N 1
ATOM 9469 C CA . MET D 2 31 ? 153.247 122.009 72.651 1.00 73.51 31 MET D CA 1
ATOM 9470 C C . MET D 2 31 ? 152.388 122.300 71.426 1.00 72.07 31 MET D C 1
ATOM 9471 O O . MET D 2 31 ? 151.259 121.808 71.314 1.00 69.35 31 MET D O 1
ATOM 9476 N N . ASP D 2 32 ? 152.924 123.077 70.481 1.00 78.11 32 ASP D N 1
ATOM 9477 C CA . ASP D 2 32 ? 152.172 123.444 69.287 1.00 81.97 32 ASP D CA 1
ATOM 9478 C C . ASP D 2 32 ? 151.873 122.248 68.393 1.00 79.77 32 ASP D C 1
ATOM 9479 O O . ASP D 2 32 ? 150.950 122.318 67.574 1.00 79.07 32 ASP D O 1
ATOM 9484 N N . ASP D 2 33 ? 152.634 121.162 68.517 1.00 80.65 33 ASP D N 1
ATOM 9485 C CA . ASP D 2 33 ? 152.365 119.958 67.746 1.00 82.03 33 ASP D CA 1
ATOM 9486 C C . ASP D 2 33 ? 151.591 118.902 68.523 1.00 82.45 33 ASP D C 1
ATOM 9487 O O . ASP D 2 33 ? 151.036 117.987 67.904 1.00 82.53 33 ASP D O 1
ATOM 9492 N N . LEU D 2 34 ? 151.537 119.001 69.851 1.00 82.34 34 LEU D N 1
ATOM 9493 C CA . LEU D 2 34 ? 150.888 117.986 70.670 1.00 80.70 34 LEU D CA 1
ATOM 9494 C C . LEU D 2 34 ? 149.507 118.392 71.168 1.00 81.34 34 LEU D C 1
ATOM 9495 O O . LEU D 2 34 ? 148.601 117.554 71.193 1.00 80.58 34 LEU D O 1
ATOM 9500 N N . LEU D 2 35 ? 149.313 119.647 71.573 1.00 81.74 35 LEU D N 1
ATOM 9501 C CA . LEU D 2 35 ? 148.027 120.057 72.133 1.00 81.92 35 LEU D CA 1
ATOM 9502 C C . LEU D 2 35 ? 147.033 120.446 71.041 1.00 82.88 35 LEU D C 1
ATOM 9503 O O . LEU D 2 35 ? 145.967 119.835 70.916 1.00 82.34 35 LEU D O 1
ATOM 9508 N N . ASN D 2 36 ? 147.370 121.456 70.247 1.00 85.61 36 ASN D N 1
ATOM 9509 C CA . ASN D 2 36 ? 146.520 121.888 69.149 1.00 85.13 36 ASN D CA 1
ATOM 9510 C C . ASN D 2 36 ? 146.837 121.057 67.906 1.00 85.44 36 ASN D C 1
ATOM 9511 O O . ASN D 2 36 ? 147.530 120.038 67.976 1.00 86.58 36 ASN D O 1
ATOM 9516 N N . LYS D 2 37 ? 146.311 121.482 66.754 1.00 87.85 37 LYS D N 1
ATOM 9517 C CA . LYS D 2 37 ? 146.449 120.766 65.488 1.00 89.65 37 LYS D CA 1
ATOM 9518 C C . LYS D 2 37 ? 145.807 119.387 65.581 1.00 91.02 37 LYS D C 1
ATOM 9519 O O . LYS D 2 37 ? 144.796 119.123 64.921 1.00 89.62 37 LYS D O 1
ATOM 9525 N N . THR D 2 38 ? 146.382 118.499 66.397 1.00 93.15 38 THR D N 1
ATOM 9526 C CA . THR D 2 38 ? 145.744 117.217 66.670 1.00 92.47 38 THR D CA 1
ATOM 9527 C C . THR D 2 38 ? 144.539 117.356 67.590 1.00 91.78 38 THR D C 1
ATOM 9528 O O . THR D 2 38 ? 143.792 116.385 67.756 1.00 88.64 38 THR D O 1
ATOM 9532 N N . ARG D 2 39 ? 144.337 118.535 68.181 1.00 89.57 39 ARG D N 1
ATOM 9533 C CA . ARG D 2 39 ? 143.152 118.858 68.976 1.00 87.45 39 ARG D CA 1
ATOM 9534 C C . ARG D 2 39 ? 142.996 117.911 70.167 1.00 86.56 39 ARG D C 1
ATOM 9535 O O . ARG D 2 39 ? 142.045 117.132 70.262 1.00 87.33 39 ARG D O 1
ATOM 9543 N N . TYR D 2 40 ? 143.962 117.987 71.079 1.00 76.63 40 TYR D N 1
ATOM 9544 C CA . TYR D 2 40 ? 143.824 117.311 72.361 1.00 76.93 40 TYR D CA 1
ATOM 9545 C C . TYR D 2 40 ? 142.645 117.893 73.130 1.00 76.99 40 TYR D C 1
ATOM 9546 O O . TYR D 2 40 ? 142.409 119.104 73.115 1.00 76.83 40 TYR D O 1
ATOM 9555 N N . ASN D 2 41 ? 141.901 117.023 73.806 1.00 77.00 41 ASN D N 1
ATOM 9556 C CA . ASN D 2 41 ? 140.719 117.417 74.561 1.00 76.14 41 ASN D CA 1
ATOM 9557 C C . ASN D 2 41 ? 140.946 117.136 76.038 1.00 77.06 41 ASN D C 1
ATOM 9558 O O . ASN D 2 41 ? 141.406 116.050 76.404 1.00 78.58 41 ASN D O 1
ATOM 9563 N N . ASN D 2 42 ? 140.623 118.115 76.881 1.00 75.04 42 ASN D N 1
ATOM 9564 C CA . ASN D 2 42 ? 140.789 117.997 78.323 1.00 75.55 42 ASN D CA 1
ATOM 9565 C C . ASN D 2 42 ? 139.485 117.677 79.040 1.00 75.21 42 ASN D C 1
ATOM 9566 O O . ASN D 2 42 ? 139.427 117.769 80.270 1.00 75.45 42 ASN D O 1
ATOM 9571 N N . LEU D 2 43 ? 138.437 117.309 78.303 1.00 73.58 43 LEU D N 1
ATOM 9572 C CA . LEU D 2 43 ? 137.161 116.938 78.894 1.00 72.69 43 LEU D CA 1
ATOM 9573 C C . LEU D 2 43 ? 136.812 115.470 78.699 1.00 70.87 43 LEU D C 1
ATOM 9574 O O . LEU D 2 43 ? 135.792 115.019 79.230 1.00 71.59 43 LEU D O 1
ATOM 9579 N N . ILE D 2 44 ? 137.624 114.718 77.962 1.00 70.42 44 ILE D N 1
ATOM 9580 C CA . ILE D 2 44 ? 137.346 113.326 77.631 1.00 72.15 44 ILE D CA 1
ATOM 9581 C C . ILE D 2 44 ? 138.352 112.446 78.358 1.00 73.34 44 ILE D C 1
ATOM 9582 O O . ILE D 2 44 ? 139.559 112.711 78.322 1.00 75.33 44 ILE D O 1
ATOM 9587 N N . ARG D 2 45 ? 137.853 111.406 79.020 1.00 66.90 45 ARG D N 1
ATOM 9588 C CA . ARG D 2 45 ? 138.724 110.468 79.707 1.00 63.91 45 ARG D CA 1
ATOM 9589 C C . ARG D 2 45 ? 139.624 109.748 78.703 1.00 64.68 45 ARG D C 1
ATOM 9590 O O . ARG D 2 45 ? 139.225 109.502 77.562 1.00 64.41 45 ARG D O 1
ATOM 9598 N N . PRO D 2 46 ? 140.845 109.394 79.105 1.00 65.63 46 PRO D N 1
ATOM 9599 C CA . PRO D 2 46 ? 141.782 108.764 78.166 1.00 64.99 46 PRO D CA 1
ATOM 9600 C C . PRO D 2 46 ? 141.530 107.276 77.988 1.00 67.05 46 PRO D C 1
ATOM 9601 O O . PRO D 2 46 ? 142.414 106.546 77.531 1.00 66.71 46 PRO D O 1
ATOM 9605 N N . ALA D 2 47 ? 140.344 106.812 78.375 1.00 71.56 47 ALA D N 1
ATOM 9606 C CA . ALA D 2 47 ? 139.990 105.410 78.198 1.00 70.98 47 ALA D CA 1
ATOM 9607 C C . ALA D 2 47 ? 140.065 105.028 76.726 1.00 72.48 47 ALA D C 1
ATOM 9608 O O . ALA D 2 47 ? 139.330 105.571 75.896 1.00 73.77 47 ALA D O 1
ATOM 9610 N N . THR D 2 48 ? 140.963 104.093 76.407 1.00 77.18 48 THR D N 1
ATOM 9611 C CA . THR D 2 48 ? 141.135 103.668 75.022 1.00 77.95 48 THR D CA 1
ATOM 9612 C C . THR D 2 48 ? 139.874 103.016 74.472 1.00 79.44 48 THR D C 1
ATOM 9613 O O . THR D 2 48 ? 139.580 103.141 73.278 1.00 75.64 48 THR D O 1
ATOM 9617 N N . SER D 2 49 ? 139.122 102.320 75.319 1.00 84.37 49 SER D N 1
ATOM 9618 C CA . SER D 2 49 ? 137.891 101.660 74.908 1.00 82.89 49 SER D CA 1
ATOM 9619 C C . SER D 2 49 ? 136.974 101.565 76.121 1.00 82.62 49 SER D C 1
ATOM 9620 O O . SER D 2 49 ? 137.211 102.199 77.153 1.00 83.01 49 SER D O 1
ATOM 9623 N N . SER D 2 50 ? 135.918 100.771 75.992 1.00 82.19 50 SER D N 1
ATOM 9624 C CA . SER D 2 50 ? 134.992 100.543 77.089 1.00 83.26 50 SER D CA 1
ATOM 9625 C C . SER D 2 50 ? 135.477 99.394 77.967 1.00 83.44 50 SER D C 1
ATOM 9626 O O . SER D 2 50 ? 136.311 98.579 77.565 1.00 84.43 50 SER D O 1
ATOM 9629 N N . SER D 2 51 ? 134.943 99.350 79.190 1.00 81.81 51 SER D N 1
ATOM 9630 C CA . SER D 2 51 ? 135.240 98.292 80.159 1.00 82.38 51 SER D CA 1
ATOM 9631 C C . SER D 2 51 ? 136.724 98.235 80.511 1.00 81.69 51 SER D C 1
ATOM 9632 O O . SER D 2 51 ? 137.253 97.171 80.842 1.00 80.88 51 SER D O 1
ATOM 9635 N N . GLN D 2 52 ? 137.408 99.375 80.445 1.00 77.56 52 GLN D N 1
ATOM 9636 C CA . GLN D 2 52 ? 138.806 99.476 80.843 1.00 77.54 52 GLN D CA 1
ATOM 9637 C C . GLN D 2 52 ? 138.945 100.608 81.848 1.00 75.84 52 GLN D C 1
ATOM 9638 O O . GLN D 2 52 ? 138.555 101.745 81.564 1.00 77.13 52 GLN D O 1
ATOM 9644 N N . LEU D 2 53 ? 139.499 100.298 83.015 1.00 64.61 53 LEU D N 1
ATOM 9645 C CA . LEU D 2 53 ? 139.594 101.256 84.105 1.00 64.84 53 LEU D CA 1
ATOM 9646 C C . LEU D 2 53 ? 140.941 101.968 84.092 1.00 64.60 53 LEU D C 1
ATOM 9647 O O . LEU D 2 53 ? 141.953 101.423 83.644 1.00 62.46 53 LEU D O 1
ATOM 9652 N N . ILE D 2 54 ? 140.940 103.202 84.593 1.00 56.39 54 ILE D N 1
ATOM 9653 C CA . ILE D 2 54 ? 142.182 103.943 84.772 1.00 56.83 54 ILE D CA 1
ATOM 9654 C C . ILE D 2 54 ? 142.888 103.442 86.030 1.00 54.66 54 ILE D C 1
ATOM 9655 O O . ILE D 2 54 ? 142.300 102.768 86.879 1.00 54.67 54 ILE D O 1
ATOM 9660 N N . SER D 2 55 ? 144.171 103.778 86.154 1.00 41.11 55 SER D N 1
ATOM 9661 C CA . SER D 2 55 ? 145.005 103.205 87.205 1.00 36.71 55 SER D CA 1
ATOM 9662 C C . SER D 2 55 ? 145.667 104.282 88.056 1.00 35.41 55 SER D C 1
ATOM 9663 O O . SER D 2 55 ? 146.886 104.262 88.247 1.00 41.78 55 SER D O 1
ATOM 9666 N N . ILE D 2 56 ? 144.873 105.234 88.551 1.00 26.45 56 ILE D N 1
ATOM 9667 C CA . ILE D 2 56 ? 145.410 106.319 89.364 1.00 28.99 56 ILE D CA 1
ATOM 9668 C C . ILE D 2 56 ? 146.127 105.756 90.583 1.00 31.34 56 ILE D C 1
ATOM 9669 O O . ILE D 2 56 ? 145.572 104.944 91.333 1.00 33.61 56 ILE D O 1
ATOM 9674 N N . LYS D 2 57 ? 147.372 106.182 90.780 1.00 25.43 57 LYS D N 1
ATOM 9675 C CA . LYS D 2 57 ? 148.147 105.857 91.967 1.00 18.95 57 LYS D CA 1
ATOM 9676 C C . LYS D 2 57 ? 148.087 107.015 92.957 1.00 17.63 57 LYS D C 1
ATOM 9677 O O . LYS D 2 57 ? 147.639 108.117 92.635 1.00 23.08 57 LYS D O 1
ATOM 9683 N N . LEU D 2 58 ? 148.552 106.757 94.176 1.00 21.27 58 LEU D N 1
ATOM 9684 C CA . LEU D 2 58 ? 148.471 107.763 95.226 1.00 21.31 58 LEU D CA 1
ATOM 9685 C C . LEU D 2 58 ? 149.541 107.499 96.274 1.00 23.57 58 LEU D C 1
ATOM 9686 O O . LEU D 2 58 ? 149.846 106.344 96.580 1.00 28.77 58 LEU D O 1
ATOM 9691 N N . GLN D 2 59 ? 150.102 108.578 96.817 1.00 19.74 59 GLN D N 1
ATOM 9692 C CA . GLN D 2 59 ? 151.085 108.475 97.893 1.00 20.42 59 GLN D CA 1
ATOM 9693 C C . GLN D 2 59 ? 151.089 109.794 98.652 1.00 20.87 59 GLN D C 1
ATOM 9694 O O . GLN D 2 59 ? 151.565 110.805 98.129 1.00 33.68 59 GLN D O 1
ATOM 9700 N N . LEU D 2 60 ? 150.553 109.787 99.867 1.00 16.60 60 LEU D N 1
ATOM 9701 C CA . LEU D 2 60 ? 150.564 110.979 100.699 1.00 18.79 60 LEU D CA 1
ATOM 9702 C C . LEU D 2 60 ? 151.940 111.177 101.322 1.00 27.24 60 LEU D C 1
ATOM 9703 O O . LEU D 2 60 ? 152.680 110.220 101.565 1.00 30.05 60 LEU D O 1
ATOM 9708 N N . SER D 2 61 ? 152.282 112.438 101.576 1.00 29.97 61 SER D N 1
ATOM 9709 C CA . SER D 2 61 ? 153.552 112.787 102.208 1.00 31.06 61 SER D CA 1
ATOM 9710 C C . SER D 2 61 ? 153.297 113.916 103.196 1.00 31.13 61 SER D C 1
ATOM 9711 O O . SER D 2 61 ? 152.941 115.027 102.793 1.00 29.19 61 SER D O 1
ATOM 9714 N N . LEU D 2 62 ? 153.475 113.631 104.482 1.00 32.84 62 LEU D N 1
ATOM 9715 C CA . LEU D 2 62 ? 153.280 114.639 105.512 1.00 33.85 62 LEU D CA 1
ATOM 9716 C C . LEU D 2 62 ? 154.419 115.652 105.496 1.00 41.05 62 LEU D C 1
ATOM 9717 O O . LEU D 2 62 ? 155.557 115.336 105.138 1.00 44.86 62 LEU D O 1
ATOM 9722 N N . ALA D 2 63 ? 154.103 116.879 105.880 1.00 35.10 63 ALA D N 1
ATOM 9723 C CA . ALA D 2 63 ? 155.124 117.915 105.989 1.00 30.45 63 ALA D CA 1
ATOM 9724 C C . ALA D 2 63 ? 155.133 118.601 107.346 1.00 32.93 63 ALA D C 1
ATOM 9725 O O . ALA D 2 63 ? 156.211 118.906 107.862 1.00 38.73 63 ALA D O 1
ATOM 9727 N N . GLN D 2 64 ? 153.965 118.842 107.941 1.00 37.51 64 GLN D N 1
ATOM 9728 C CA . GLN D 2 64 ? 153.893 119.495 109.242 1.00 42.80 64 GLN D CA 1
ATOM 9729 C C . GLN D 2 64 ? 152.504 119.360 109.854 1.00 42.56 64 GLN D C 1
ATOM 9730 O O . GLN D 2 64 ? 151.499 119.655 109.200 1.00 45.38 64 GLN D O 1
ATOM 9736 N N . LEU D 2 65 ? 152.439 118.919 111.107 1.00 37.21 65 LEU D N 1
ATOM 9737 C CA . LEU D 2 65 ? 151.184 118.849 111.848 1.00 40.29 65 LEU D CA 1
ATOM 9738 C C . LEU D 2 65 ? 150.961 120.195 112.529 1.00 42.76 65 LEU D C 1
ATOM 9739 O O . LEU D 2 65 ? 151.659 120.536 113.488 1.00 44.63 65 LEU D O 1
ATOM 9744 N N . ILE D 2 66 ? 149.988 120.959 112.032 1.00 43.87 66 ILE D N 1
ATOM 9745 C CA . ILE D 2 66 ? 149.782 122.316 112.530 1.00 42.65 66 ILE D CA 1
ATOM 9746 C C . ILE D 2 66 ? 149.248 122.285 113.957 1.00 43.26 66 ILE D C 1
ATOM 9747 O O . ILE D 2 66 ? 149.898 122.768 114.891 1.00 47.06 66 ILE D O 1
ATOM 9752 N N . SER D 2 67 ? 148.064 121.710 114.147 1.00 45.00 67 SER D N 1
ATOM 9753 C CA . SER D 2 67 ? 147.452 121.648 115.467 1.00 48.20 67 SER D CA 1
ATOM 9754 C C . SER D 2 67 ? 146.305 120.651 115.432 1.00 48.02 67 SER D C 1
ATOM 9755 O O . SER D 2 67 ? 145.754 120.351 114.370 1.00 49.24 67 SER D O 1
ATOM 9758 N N . VAL D 2 68 ? 145.956 120.143 116.609 1.00 44.70 68 VAL D N 1
ATOM 9759 C CA . VAL D 2 68 ? 144.794 119.281 116.790 1.00 42.40 68 VAL D CA 1
ATOM 9760 C C . VAL D 2 68 ? 143.860 119.975 117.770 1.00 40.87 68 VAL D C 1
ATOM 9761 O O . VAL D 2 68 ? 144.261 120.296 118.896 1.00 43.84 68 VAL D O 1
ATOM 9765 N N . ASN D 2 69 ? 142.623 120.209 117.346 1.00 39.15 69 ASN D N 1
ATOM 9766 C CA . ASN D 2 69 ? 141.647 120.941 118.139 1.00 43.24 69 ASN D CA 1
ATOM 9767 C C . ASN D 2 69 ? 140.661 119.965 118.767 1.00 49.11 69 ASN D C 1
ATOM 9768 O O . ASN D 2 69 ? 140.166 119.056 118.093 1.00 49.82 69 ASN D O 1
ATOM 9773 N N . GLU D 2 70 ? 140.383 120.155 120.056 1.00 48.65 70 GLU D N 1
ATOM 9774 C CA . GLU D 2 70 ? 139.473 119.289 120.792 1.00 44.40 70 GLU D CA 1
ATOM 9775 C C . GLU D 2 70 ? 138.111 119.909 121.052 1.00 44.64 70 GLU D C 1
ATOM 9776 O O . GLU D 2 70 ? 137.127 119.177 121.157 1.00 45.75 70 GLU D O 1
ATOM 9782 N N . ARG D 2 71 ? 138.028 121.237 121.158 1.00 46.54 71 ARG D N 1
ATOM 9783 C CA . ARG D 2 71 ? 136.739 121.877 121.399 1.00 49.56 71 ARG D CA 1
ATOM 9784 C C . ARG D 2 71 ? 135.789 121.689 120.225 1.00 53.89 71 ARG D C 1
ATOM 9785 O O . ARG D 2 71 ? 134.574 121.580 120.425 1.00 52.17 71 ARG D O 1
ATOM 9793 N N . GLU D 2 72 ? 136.316 121.653 119.001 1.00 57.00 72 GLU D N 1
ATOM 9794 C CA . GLU D 2 72 ? 135.504 121.480 117.807 1.00 51.28 72 GLU D CA 1
ATOM 9795 C C . GLU D 2 72 ? 135.802 120.189 117.059 1.00 49.73 72 GLU D C 1
ATOM 9796 O O . GLU D 2 72 ? 135.122 119.898 116.068 1.00 56.64 72 GLU D O 1
ATOM 9802 N N . GLN D 2 73 ? 136.794 119.414 117.499 1.00 46.64 73 GLN D N 1
ATOM 9803 C CA . GLN D 2 73 ? 137.165 118.144 116.873 1.00 47.21 73 GLN D CA 1
ATOM 9804 C C . GLN D 2 73 ? 137.559 118.347 115.408 1.00 47.87 73 GLN D C 1
ATOM 9805 O O . GLN D 2 73 ? 136.962 117.788 114.487 1.00 46.36 73 GLN D O 1
ATOM 9811 N N . ILE D 2 74 ? 138.588 119.168 115.211 1.00 47.60 74 ILE D N 1
ATOM 9812 C CA . ILE D 2 74 ? 139.115 119.484 113.889 1.00 42.11 74 ILE D CA 1
ATOM 9813 C C . ILE D 2 74 ? 140.630 119.347 113.933 1.00 44.47 74 ILE D C 1
ATOM 9814 O O . ILE D 2 74 ? 141.279 119.882 114.837 1.00 51.58 74 ILE D O 1
ATOM 9819 N N . MET D 2 75 ? 141.188 118.628 112.963 1.00 40.57 75 MET D N 1
ATOM 9820 C CA . MET D 2 75 ? 142.627 118.442 112.843 1.00 41.27 75 MET D CA 1
ATOM 9821 C C . MET D 2 75 ? 143.099 119.072 111.541 1.00 45.46 75 MET D C 1
ATOM 9822 O O . MET D 2 75 ? 142.538 118.794 110.476 1.00 48.95 75 MET D O 1
ATOM 9827 N N . THR D 2 76 ? 144.123 119.916 111.626 1.00 41.22 76 THR D N 1
ATOM 9828 C CA . THR D 2 76 ? 144.659 120.621 110.472 1.00 39.11 76 THR D CA 1
ATOM 9829 C C . THR D 2 76 ? 146.083 120.161 110.189 1.00 37.68 76 THR D C 1
ATOM 9830 O O . THR D 2 76 ? 146.882 119.979 111.111 1.00 38.72 76 THR D O 1
ATOM 9834 N N . THR D 2 77 ? 146.391 119.967 108.908 1.00 36.24 77 THR D N 1
ATOM 9835 C CA . THR D 2 77 ? 147.686 119.454 108.488 1.00 37.30 77 THR D CA 1
ATOM 9836 C C . THR D 2 77 ? 148.155 120.199 107.245 1.00 39.72 77 THR D C 1
ATOM 9837 O O . THR D 2 77 ? 147.445 121.038 106.687 1.00 43.72 77 THR D O 1
ATOM 9841 N N . ASN D 2 78 ? 149.373 119.876 106.817 1.00 32.48 78 ASN D N 1
ATOM 9842 C CA . ASN D 2 78 ? 149.984 120.440 105.614 1.00 29.22 78 ASN D CA 1
ATOM 9843 C C . ASN D 2 78 ? 150.654 119.283 104.879 1.00 31.53 78 ASN D C 1
ATOM 9844 O O . ASN D 2 78 ? 151.774 118.894 105.219 1.00 35.75 78 ASN D O 1
ATOM 9849 N N . VAL D 2 79 ? 149.970 118.730 103.875 1.00 24.88 79 VAL D N 1
ATOM 9850 C CA . VAL D 2 79 ? 150.396 117.496 103.229 1.00 24.94 79 VAL D CA 1
ATOM 9851 C C . VAL D 2 79 ? 150.526 117.712 101.728 1.00 28.11 79 VAL D C 1
ATOM 9852 O O . VAL D 2 79 ? 149.984 118.662 101.159 1.00 37.66 79 VAL D O 1
ATOM 9856 N N . TRP D 2 80 ? 151.266 116.807 101.091 1.00 24.90 80 TRP D N 1
ATOM 9857 C CA . TRP D 2 80 ? 151.419 116.764 99.643 1.00 27.71 80 TRP D CA 1
ATOM 9858 C C . TRP D 2 80 ? 150.846 115.453 99.125 1.00 29.72 80 TRP D C 1
ATOM 9859 O O . TRP D 2 80 ? 151.050 114.397 99.731 1.00 37.20 80 TRP D O 1
ATOM 9870 N N . LEU D 2 81 ? 150.135 115.518 98.002 1.00 19.69 81 LEU D N 1
ATOM 9871 C CA . LEU D 2 81 ? 149.399 114.376 97.460 1.00 25.83 81 LEU D CA 1
ATOM 9872 C C . LEU D 2 81 ? 149.901 114.064 96.052 1.00 23.85 81 LEU D C 1
ATOM 9873 O O . LEU D 2 81 ? 149.368 114.574 95.065 1.00 26.65 81 LEU D O 1
ATOM 9878 N N . LYS D 2 82 ? 150.919 113.215 95.961 1.00 17.74 82 LYS D N 1
ATOM 9879 C CA . LYS D 2 82 ? 151.429 112.802 94.662 1.00 16.13 82 LYS D CA 1
ATOM 9880 C C . LYS D 2 82 ? 150.429 111.892 93.960 1.00 19.56 82 LYS D C 1
ATOM 9881 O O . LYS D 2 82 ? 149.860 110.983 94.568 1.00 32.78 82 LYS D O 1
ATOM 9887 N N . GLN D 2 83 ? 150.212 112.144 92.670 1.00 22.36 83 GLN D N 1
ATOM 9888 C CA . GLN D 2 83 ? 149.305 111.345 91.858 1.00 22.25 83 GLN D CA 1
ATOM 9889 C C . GLN D 2 83 ? 149.974 110.993 90.538 1.00 23.18 83 GLN D C 1
ATOM 9890 O O . GLN D 2 83 ? 150.784 111.759 90.011 1.00 30.78 83 GLN D O 1
ATOM 9896 N N . GLU D 2 84 ? 149.625 109.823 90.006 1.00 22.99 84 GLU D N 1
ATOM 9897 C CA . GLU D 2 84 ? 150.169 109.362 88.738 1.00 21.18 84 GLU D CA 1
ATOM 9898 C C . GLU D 2 84 ? 149.098 108.600 87.975 1.00 26.05 84 GLU D C 1
ATOM 9899 O O . GLU D 2 84 ? 148.243 107.941 88.571 1.00 35.90 84 GLU D O 1
ATOM 9905 N N . TRP D 2 85 ? 149.156 108.695 86.651 1.00 26.09 85 TRP D N 1
ATOM 9906 C CA . TRP D 2 85 ? 148.299 107.918 85.763 1.00 24.36 85 TRP D CA 1
ATOM 9907 C C . TRP D 2 85 ? 148.926 107.943 84.373 1.00 26.85 85 TRP D C 1
ATOM 9908 O O . TRP D 2 85 ? 150.075 108.362 84.202 1.00 34.37 85 TRP D O 1
ATOM 9919 N N . THR D 2 86 ? 148.175 107.484 83.376 1.00 33.74 86 THR D N 1
ATOM 9920 C CA . THR D 2 86 ? 148.678 107.410 82.011 1.00 38.06 86 THR D CA 1
ATOM 9921 C C . THR D 2 86 ? 147.633 107.948 81.047 1.00 39.98 86 THR D C 1
ATOM 9922 O O . THR D 2 86 ? 146.449 107.619 81.161 1.00 43.45 86 THR D O 1
ATOM 9926 N N . ASP D 2 87 ? 148.077 108.775 80.105 1.00 50.78 87 ASP D N 1
ATOM 9927 C CA . ASP D 2 87 ? 147.241 109.292 79.029 1.00 51.52 87 ASP D CA 1
ATOM 9928 C C . ASP D 2 87 ? 147.912 108.942 77.710 1.00 53.90 87 ASP D C 1
ATOM 9929 O O . ASP D 2 87 ? 149.058 109.337 77.472 1.00 52.13 87 ASP D O 1
ATOM 9934 N N . TYR D 2 88 ? 147.202 108.203 76.854 1.00 62.97 88 TYR D N 1
ATOM 9935 C CA . TYR D 2 88 ? 147.810 107.739 75.612 1.00 62.94 88 TYR D CA 1
ATOM 9936 C C . TYR D 2 88 ? 147.945 108.850 74.578 1.00 65.55 88 TYR D C 1
ATOM 9937 O O . TYR D 2 88 ? 148.700 108.690 73.614 1.00 65.55 88 TYR D O 1
ATOM 9946 N N . ARG D 2 89 ? 147.232 109.965 74.754 1.00 67.14 89 ARG D N 1
ATOM 9947 C CA . ARG D 2 89 ? 147.274 111.033 73.760 1.00 63.46 89 ARG D CA 1
ATOM 9948 C C . ARG D 2 89 ? 148.580 111.815 73.817 1.00 63.04 89 ARG D C 1
ATOM 9949 O O . ARG D 2 89 ? 149.065 112.282 72.780 1.00 62.62 89 ARG D O 1
ATOM 9957 N N . LEU D 2 90 ? 149.163 111.971 75.007 1.00 63.46 90 LEU D N 1
ATOM 9958 C CA . LEU D 2 90 ? 150.393 112.745 75.175 1.00 62.10 90 LEU D CA 1
ATOM 9959 C C . LEU D 2 90 ? 151.591 111.844 74.890 1.00 64.44 90 LEU D C 1
ATOM 9960 O O . LEU D 2 90 ? 152.266 111.342 75.790 1.00 65.92 90 LEU D O 1
ATOM 9965 N N . THR D 2 91 ? 151.859 111.643 73.602 1.00 67.79 91 THR D N 1
ATOM 9966 C CA . THR D 2 91 ? 153.008 110.859 73.168 1.00 67.88 91 THR D CA 1
ATOM 9967 C C . THR D 2 91 ? 153.627 111.520 71.948 1.00 68.79 91 THR D C 1
ATOM 9968 O O . THR D 2 91 ? 152.920 111.852 70.992 1.00 66.52 91 THR D O 1
ATOM 9972 N N . TRP D 2 92 ? 154.945 111.711 71.984 1.00 71.22 92 TRP D N 1
ATOM 9973 C CA . TRP D 2 92 ? 155.670 112.333 70.889 1.00 68.04 92 TRP D CA 1
ATOM 9974 C C . TRP D 2 92 ? 156.988 111.605 70.677 1.00 69.87 92 TRP D C 1
ATOM 9975 O O . TRP D 2 92 ? 157.546 111.016 71.606 1.00 71.03 92 TRP D O 1
ATOM 9986 N N . ASN D 2 93 ? 157.482 111.655 69.443 1.00 78.03 93 ASN D N 1
ATOM 9987 C CA . ASN D 2 93 ? 158.765 111.043 69.129 1.00 79.11 93 ASN D CA 1
ATOM 9988 C C . ASN D 2 93 ? 159.894 111.855 69.749 1.00 77.44 93 ASN D C 1
ATOM 9989 O O . ASN D 2 93 ? 159.941 113.081 69.608 1.00 76.15 93 ASN D O 1
ATOM 9994 N N . SER D 2 94 ? 160.808 111.171 70.436 1.00 78.59 94 SER D N 1
ATOM 9995 C CA . SER D 2 94 ? 161.911 111.847 71.106 1.00 81.41 94 SER D CA 1
ATOM 9996 C C . SER D 2 94 ? 163.050 112.209 70.162 1.00 81.73 94 SER D C 1
ATOM 9997 O O . SER D 2 94 ? 163.924 112.993 70.547 1.00 80.84 94 SER D O 1
ATOM 10000 N N . SER D 2 95 ? 163.066 111.662 68.947 1.00 84.64 95 SER D N 1
ATOM 10001 C CA . SER D 2 95 ? 164.105 111.970 67.974 1.00 85.12 95 SER D CA 1
ATOM 10002 C C . SER D 2 95 ? 163.689 113.031 66.966 1.00 85.99 95 SER D C 1
ATOM 10003 O O . SER D 2 95 ? 164.554 113.733 66.433 1.00 83.65 95 SER D O 1
ATOM 10006 N N . ARG D 2 96 ? 162.389 113.159 66.689 1.00 89.24 96 ARG D N 1
ATOM 10007 C CA . ARG D 2 96 ? 161.923 114.219 65.801 1.00 89.21 96 ARG D CA 1
ATOM 10008 C C . ARG D 2 96 ? 162.220 115.593 66.388 1.00 89.21 96 ARG D C 1
ATOM 10009 O O . ARG D 2 96 ? 162.643 116.508 65.672 1.00 88.43 96 ARG D O 1
ATOM 10017 N N . TYR D 2 97 ? 162.009 115.753 67.690 1.00 82.63 97 TYR D N 1
ATOM 10018 C CA . TYR D 2 97 ? 162.353 116.974 68.404 1.00 80.54 97 TYR D CA 1
ATOM 10019 C C . TYR D 2 97 ? 163.650 116.742 69.166 1.00 82.02 97 TYR D C 1
ATOM 10020 O O . TYR D 2 97 ? 163.758 115.781 69.936 1.00 81.60 97 TYR D O 1
ATOM 10029 N N . GLU D 2 98 ? 164.630 117.616 68.946 1.00 83.96 98 GLU D N 1
ATOM 10030 C CA . GLU D 2 98 ? 165.955 117.438 69.527 1.00 84.14 98 GLU D CA 1
ATOM 10031 C C . GLU D 2 98 ? 165.902 117.480 71.048 1.00 84.45 98 GLU D C 1
ATOM 10032 O O . GLU D 2 98 ? 165.590 118.520 71.637 1.00 84.28 98 GLU D O 1
ATOM 10038 N N . GLY D 2 99 ? 166.209 116.354 71.687 1.00 79.72 99 GLY D N 1
ATOM 10039 C CA . GLY D 2 99 ? 166.165 116.291 73.137 1.00 76.55 99 GLY D CA 1
ATOM 10040 C C . GLY D 2 99 ? 164.753 116.465 73.658 1.00 75.27 99 GLY D C 1
ATOM 10041 O O . GLY D 2 99 ? 163.776 116.027 73.041 1.00 73.41 99 GLY D O 1
ATOM 10042 N N . VAL D 2 100 ? 164.647 117.123 74.814 1.00 70.67 100 VAL D N 1
ATOM 10043 C CA . VAL D 2 100 ? 163.373 117.427 75.461 1.00 69.85 100 VAL D CA 1
ATOM 10044 C C . VAL D 2 100 ? 162.573 116.148 75.670 1.00 72.22 100 VAL D C 1
ATOM 10045 O O . VAL D 2 100 ? 161.548 115.928 75.014 1.00 70.88 100 VAL D O 1
ATOM 10049 N N . ASN D 2 101 ? 163.045 115.289 76.574 1.00 70.60 101 ASN D N 1
ATOM 10050 C CA . ASN D 2 101 ? 162.286 114.102 76.942 1.00 65.78 101 ASN D CA 1
ATOM 10051 C C . ASN D 2 101 ? 161.124 114.439 77.863 1.00 63.15 101 ASN D C 1
ATOM 10052 O O . ASN D 2 101 ? 160.125 113.713 77.889 1.00 64.17 101 ASN D O 1
ATOM 10057 N N . ILE D 2 102 ? 161.238 115.527 78.619 1.00 56.70 102 ILE D N 1
ATOM 10058 C CA . ILE D 2 102 ? 160.262 115.904 79.632 1.00 53.82 102 ILE D CA 1
ATOM 10059 C C . ILE D 2 102 ? 159.735 117.294 79.307 1.00 55.90 102 ILE D C 1
ATOM 10060 O O . ILE D 2 102 ? 160.515 118.200 78.992 1.00 59.55 102 ILE D O 1
ATOM 10065 N N . LEU D 2 103 ? 158.417 117.458 79.386 1.00 50.37 103 LEU D N 1
ATOM 10066 C CA . LEU D 2 103 ? 157.760 118.732 79.152 1.00 48.49 103 LEU D CA 1
ATOM 10067 C C . LEU D 2 103 ? 156.880 119.068 80.350 1.00 45.23 103 LEU D C 1
ATOM 10068 O O . LEU D 2 103 ? 156.331 118.177 81.004 1.00 49.24 103 LEU D O 1
ATOM 10073 N N . ARG D 2 104 ? 156.755 120.360 80.642 1.00 46.99 104 ARG D N 1
ATOM 10074 C CA . ARG D 2 104 ? 156.021 120.843 81.815 1.00 45.83 104 ARG D CA 1
ATOM 10075 C C . ARG D 2 104 ? 154.740 121.537 81.363 1.00 47.30 104 ARG D C 1
ATOM 10076 O O . ARG D 2 104 ? 154.703 122.754 81.174 1.00 47.81 104 ARG D O 1
ATOM 10084 N N . ILE D 2 105 ? 153.686 120.742 81.202 1.00 50.69 105 ILE D N 1
ATOM 10085 C CA . ILE D 2 105 ? 152.347 121.278 80.935 1.00 48.34 105 ILE D CA 1
ATOM 10086 C C . ILE D 2 105 ? 151.900 122.092 82.141 1.00 52.33 105 ILE D C 1
ATOM 10087 O O . ILE D 2 105 ? 152.010 121.607 83.284 1.00 56.82 105 ILE D O 1
ATOM 10092 N N . PRO D 2 106 ? 151.391 123.308 81.971 1.00 61.33 106 PRO D N 1
ATOM 10093 C CA . PRO D 2 106 ? 150.975 124.072 83.112 1.00 60.91 106 PRO D CA 1
ATOM 10094 C C . PRO D 2 106 ? 149.605 123.737 83.687 1.00 62.69 106 PRO D C 1
ATOM 10095 O O . PRO D 2 106 ? 149.022 122.691 83.386 1.00 60.87 106 PRO D O 1
ATOM 10099 N N . ALA D 2 107 ? 149.129 124.609 84.574 1.00 71.16 107 ALA D N 1
ATOM 10100 C CA . ALA D 2 107 ? 147.940 124.326 85.368 1.00 71.48 107 ALA D CA 1
ATOM 10101 C C . ALA D 2 107 ? 146.750 123.951 84.492 1.00 72.76 107 ALA D C 1
ATOM 10102 O O . ALA D 2 107 ? 146.441 124.629 83.509 1.00 72.49 107 ALA D O 1
ATOM 10104 N N . LYS D 2 108 ? 146.070 122.875 84.873 1.00 67.19 108 LYS D N 1
ATOM 10105 C CA . LYS D 2 108 ? 144.943 122.304 84.110 1.00 64.13 108 LYS D CA 1
ATOM 10106 C C . LYS D 2 108 ? 145.471 121.970 82.710 1.00 67.44 108 LYS D C 1
ATOM 10107 O O . LYS D 2 108 ? 146.566 121.400 82.590 1.00 70.46 108 LYS D O 1
ATOM 10113 N N . ARG D 2 109 ? 144.724 122.289 81.652 1.00 67.87 109 ARG D N 1
ATOM 10114 C CA . ARG D 2 109 ? 145.074 122.098 80.244 1.00 66.11 109 ARG D CA 1
ATOM 10115 C C . ARG D 2 109 ? 145.107 120.635 79.817 1.00 66.93 109 ARG D C 1
ATOM 10116 O O . ARG D 2 109 ? 145.315 120.363 78.629 1.00 68.72 109 ARG D O 1
ATOM 10124 N N . ILE D 2 110 ? 144.901 119.685 80.729 1.00 62.01 110 ILE D N 1
ATOM 10125 C CA . ILE D 2 110 ? 144.830 118.268 80.402 1.00 59.26 110 ILE D CA 1
ATOM 10126 C C . ILE D 2 110 ? 143.760 117.626 81.278 1.00 58.08 110 ILE D C 1
ATOM 10127 O O . ILE D 2 110 ? 143.147 118.279 82.126 1.00 63.97 110 ILE D O 1
ATOM 10132 N N . TRP D 2 111 ? 143.535 116.334 81.059 1.00 52.23 111 TRP D N 1
ATOM 10133 C CA . TRP D 2 111 ? 142.565 115.599 81.855 1.00 54.57 111 TRP D CA 1
ATOM 10134 C C . TRP D 2 111 ? 143.045 115.475 83.295 1.00 54.93 111 TRP D C 1
ATOM 10135 O O . TRP D 2 111 ? 144.240 115.323 83.557 1.00 55.12 111 TRP D O 1
ATOM 10146 N N . LEU D 2 112 ? 142.103 115.539 84.231 1.00 47.30 112 LEU D N 1
ATOM 10147 C CA . LEU D 2 112 ? 142.437 115.484 85.647 1.00 44.52 112 LEU D CA 1
ATOM 10148 C C . LEU D 2 112 ? 141.390 114.698 86.424 1.00 50.32 112 LEU D C 1
ATOM 10149 O O . LEU D 2 112 ? 140.224 115.109 86.481 1.00 52.99 112 LEU D O 1
ATOM 10154 N N . PRO D 2 113 ? 141.756 113.570 87.031 1.00 42.69 113 PRO D N 1
ATOM 10155 C CA . PRO D 2 113 ? 140.824 112.901 87.945 1.00 38.97 113 PRO D CA 1
ATOM 10156 C C . PRO D 2 113 ? 140.665 113.702 89.225 1.00 43.96 113 PRO D C 1
ATOM 10157 O O . PRO D 2 113 ? 141.590 113.773 90.040 1.00 45.81 113 PRO D O 1
ATOM 10161 N N . ASP D 2 114 ? 139.498 114.316 89.411 1.00 48.16 114 ASP D N 1
ATOM 10162 C CA . ASP D 2 114 ? 139.293 115.216 90.537 1.00 49.12 114 ASP D CA 1
ATOM 10163 C C . ASP D 2 114 ? 139.188 114.440 91.843 1.00 51.95 114 ASP D C 1
ATOM 10164 O O . ASP D 2 114 ? 138.102 113.989 92.219 1.00 53.97 114 ASP D O 1
ATOM 10169 N N . ILE D 2 115 ? 140.311 114.283 92.538 1.00 40.42 115 ILE D N 1
ATOM 10170 C CA . ILE D 2 115 ? 140.374 113.567 93.806 1.00 35.80 115 ILE D CA 1
ATOM 10171 C C . ILE D 2 115 ? 140.561 114.596 94.910 1.00 39.24 115 ILE D C 1
ATOM 10172 O O . ILE D 2 115 ? 141.557 115.330 94.922 1.00 42.13 115 ILE D O 1
ATOM 10177 N N . VAL D 2 116 ? 139.606 114.653 95.838 1.00 39.09 116 VAL D N 1
ATOM 10178 C CA . VAL D 2 116 ? 139.614 115.642 96.905 1.00 37.64 116 VAL D CA 1
ATOM 10179 C C . VAL D 2 116 ? 139.289 114.960 98.226 1.00 39.96 116 VAL D C 1
ATOM 10180 O O . VAL D 2 116 ? 138.714 113.871 98.268 1.00 40.41 116 VAL D O 1
ATOM 10184 N N . LEU D 2 117 ? 139.670 115.625 99.314 1.00 41.64 117 LEU D N 1
ATOM 10185 C CA . LEU D 2 117 ? 139.366 115.124 100.647 1.00 40.55 117 LEU D CA 1
ATOM 10186 C C . LEU D 2 117 ? 137.863 115.169 100.892 1.00 38.55 117 LEU D C 1
ATOM 10187 O O . LEU D 2 117 ? 137.207 116.175 100.608 1.00 41.92 117 LEU D O 1
ATOM 10192 N N . TYR D 2 118 ? 137.316 114.075 101.422 1.00 38.59 118 TYR D N 1
ATOM 10193 C CA . TYR D 2 118 ? 135.868 113.969 101.569 1.00 40.62 118 TYR D CA 1
ATOM 10194 C C . TYR D 2 118 ? 135.376 114.682 102.825 1.00 47.22 118 TYR D C 1
ATOM 10195 O O . TYR D 2 118 ? 134.596 115.636 102.743 1.00 52.97 118 TYR D O 1
ATOM 10204 N N . ASN D 2 119 ? 135.823 114.236 103.996 1.00 46.92 119 ASN D N 1
ATOM 10205 C CA . ASN D 2 119 ? 135.367 114.808 105.262 1.00 44.00 119 ASN D CA 1
ATOM 10206 C C . ASN D 2 119 ? 136.119 116.109 105.510 1.00 46.86 119 ASN D C 1
ATOM 10207 O O . ASN D 2 119 ? 137.268 116.104 105.954 1.00 50.36 119 ASN D O 1
ATOM 10212 N N . ASN D 2 120 ? 135.466 117.231 105.227 1.00 51.13 120 ASN D N 1
ATOM 10213 C CA . ASN D 2 120 ? 136.057 118.551 105.377 1.00 54.23 120 ASN D CA 1
ATOM 10214 C C . ASN D 2 120 ? 135.411 119.290 106.543 1.00 55.18 120 ASN D C 1
ATOM 10215 O O . ASN D 2 120 ? 134.392 118.869 107.095 1.00 55.89 120 ASN D O 1
ATOM 10220 N N . ALA D 2 121 ? 136.027 120.413 106.916 1.00 55.98 121 ALA D N 1
ATOM 10221 C CA . ALA D 2 121 ? 135.501 121.229 108.005 1.00 57.01 121 ALA D CA 1
ATOM 10222 C C . ALA D 2 121 ? 134.367 122.127 107.524 1.00 59.46 121 ALA D C 1
ATOM 10223 O O . ALA D 2 121 ? 133.238 122.040 108.018 1.00 58.45 121 ALA D O 1
ATOM 10225 N N . ASP D 2 122 ? 134.655 123.004 106.559 1.00 65.48 122 ASP D N 1
ATOM 10226 C CA . ASP D 2 122 ? 133.616 123.878 106.025 1.00 63.53 122 ASP D CA 1
ATOM 10227 C C . ASP D 2 122 ? 132.584 123.098 105.223 1.00 63.70 122 ASP D C 1
ATOM 10228 O O . ASP D 2 122 ? 131.405 123.469 105.207 1.00 65.63 122 ASP D O 1
ATOM 10233 N N . GLY D 2 123 ? 133.001 122.025 104.559 1.00 68.32 123 GLY D N 1
ATOM 10234 C CA . GLY D 2 123 ? 132.100 121.241 103.741 1.00 70.82 123 GLY D CA 1
ATOM 10235 C C . GLY D 2 123 ? 131.953 121.713 102.315 1.00 72.40 123 GLY D C 1
ATOM 10236 O O . GLY D 2 123 ? 130.967 121.356 101.660 1.00 72.02 123 GLY D O 1
ATOM 10237 N N . THR D 2 124 ? 132.893 122.512 101.811 1.00 73.16 124 THR D N 1
ATOM 10238 C CA . THR D 2 124 ? 132.818 123.003 100.442 1.00 74.10 124 THR D CA 1
ATOM 10239 C C . THR D 2 124 ? 133.354 122.011 99.418 1.00 74.96 124 THR D C 1
ATOM 10240 O O . THR D 2 124 ? 133.110 122.198 98.221 1.00 74.55 124 THR D O 1
ATOM 10244 N N . TYR D 2 125 ? 134.067 120.969 99.856 1.00 73.79 125 TYR D N 1
ATOM 10245 C CA . TYR D 2 125 ? 134.695 120.000 98.954 1.00 72.52 125 TYR D CA 1
ATOM 10246 C C . TYR D 2 125 ? 135.575 120.705 97.926 1.00 76.07 125 TYR D C 1
ATOM 10247 O O . TYR D 2 125 ? 135.649 120.310 96.761 1.00 75.65 125 TYR D O 1
ATOM 10256 N N . GLU D 2 126 ? 136.248 121.765 98.363 1.00 83.88 126 GLU D N 1
ATOM 10257 C CA . GLU D 2 126 ? 136.989 122.608 97.437 1.00 83.89 126 GLU D CA 1
ATOM 10258 C C . GLU D 2 126 ? 138.235 121.897 96.925 1.00 82.09 126 GLU D C 1
ATOM 10259 O O . GLU D 2 126 ? 138.921 121.189 97.667 1.00 83.30 126 GLU D O 1
ATOM 10265 N N . VAL D 2 127 ? 138.521 122.093 95.637 1.00 75.31 127 VAL D N 1
ATOM 10266 C CA . VAL D 2 127 ? 139.717 121.514 95.045 1.00 75.92 127 VAL D CA 1
ATOM 10267 C C . VAL D 2 127 ? 140.943 122.329 95.446 1.00 78.09 127 VAL D C 1
ATOM 10268 O O . VAL D 2 127 ? 140.850 123.470 95.913 1.00 75.74 127 VAL D O 1
ATOM 10272 N N . SER D 2 128 ? 142.112 121.724 95.261 1.00 81.25 128 SER D N 1
ATOM 10273 C CA . SER D 2 128 ? 143.363 122.410 95.529 1.00 80.13 128 SER D CA 1
ATOM 10274 C C . SER D 2 128 ? 143.787 123.236 94.318 1.00 80.71 128 SER D C 1
ATOM 10275 O O . SER D 2 128 ? 143.326 123.023 93.193 1.00 80.06 128 SER D O 1
ATOM 10278 N N . VAL D 2 129 ? 144.677 124.200 94.564 1.00 84.20 129 VAL D N 1
ATOM 10279 C CA . VAL D 2 129 ? 145.192 125.027 93.481 1.00 84.13 129 VAL D CA 1
ATOM 10280 C C . VAL D 2 129 ? 146.053 124.176 92.554 1.00 83.50 129 VAL D C 1
ATOM 10281 O O . VAL D 2 129 ? 146.666 123.182 92.967 1.00 84.37 129 VAL D O 1
ATOM 10285 N N . TYR D 2 130 ? 146.085 124.555 91.280 1.00 74.94 130 TYR D N 1
ATOM 10286 C CA . TYR D 2 130 ? 146.826 123.825 90.262 1.00 75.61 130 TYR D CA 1
ATOM 10287 C C . TYR D 2 130 ? 148.136 124.546 89.980 1.00 76.03 130 TYR D C 1
ATOM 10288 O O . TYR D 2 130 ? 148.149 125.767 89.795 1.00 76.87 130 TYR D O 1
ATOM 10297 N N . THR D 2 131 ? 149.235 123.793 89.948 1.00 67.69 131 THR D N 1
ATOM 10298 C CA . THR D 2 131 ? 150.560 124.372 89.779 1.00 69.05 131 THR D CA 1
ATOM 10299 C C . THR D 2 131 ? 151.199 123.989 88.450 1.00 67.05 131 THR D C 1
ATOM 10300 O O . THR D 2 131 ? 151.522 124.868 87.647 1.00 65.70 131 THR D O 1
ATOM 10304 N N . ASN D 2 132 ? 151.365 122.695 88.187 1.00 56.95 132 ASN D N 1
ATOM 10305 C CA . ASN D 2 132 ? 152.035 122.204 86.988 1.00 52.22 132 ASN D CA 1
ATOM 10306 C C . ASN D 2 132 ? 151.937 120.687 86.975 1.00 50.79 132 ASN D C 1
ATOM 10307 O O . ASN D 2 132 ? 151.778 120.051 88.021 1.00 53.95 132 ASN D O 1
ATOM 10312 N N . LEU D 2 133 ? 152.035 120.114 85.778 1.00 42.80 133 LEU D N 1
ATOM 10313 C CA . LEU D 2 133 ? 152.046 118.665 85.599 1.00 37.17 133 LEU D CA 1
ATOM 10314 C C . LEU D 2 133 ? 153.240 118.295 84.733 1.00 40.97 133 LEU D C 1
ATOM 10315 O O . LEU D 2 133 ? 153.257 118.591 83.534 1.00 47.05 133 LEU D O 1
ATOM 10320 N N . ILE D 2 134 ? 154.230 117.645 85.336 1.00 33.05 134 ILE D N 1
ATOM 10321 C CA . ILE D 2 134 ? 155.427 117.223 84.617 1.00 35.24 134 ILE D CA 1
ATOM 10322 C C . ILE D 2 134 ? 155.079 115.967 83.823 1.00 31.93 134 ILE D C 1
ATOM 10323 O O . ILE D 2 134 ? 154.890 114.888 84.389 1.00 33.90 134 ILE D O 1
ATOM 10328 N N . VAL D 2 135 ? 154.979 116.111 82.505 1.00 39.10 135 VAL D N 1
ATOM 10329 C CA . VAL D 2 135 ? 154.545 115.039 81.617 1.00 40.49 135 VAL D CA 1
ATOM 10330 C C . VAL D 2 135 ? 155.762 114.474 80.902 1.00 44.21 135 VAL D C 1
ATOM 10331 O O . VAL D 2 135 ? 156.512 115.215 80.256 1.00 55.50 135 VAL D O 1
ATOM 10335 N N . ARG D 2 136 ? 155.957 113.163 81.009 1.00 44.15 136 ARG D N 1
ATOM 10336 C CA . ARG D 2 136 ? 157.076 112.504 80.360 1.00 48.33 136 ARG D CA 1
ATOM 10337 C C . ARG D 2 136 ? 156.720 112.169 78.914 1.00 48.94 136 ARG D C 1
ATOM 10338 O O . ARG D 2 136 ? 155.641 112.499 78.417 1.00 47.85 136 ARG D O 1
ATOM 10346 N N . SER D 2 137 ? 157.648 111.503 78.224 1.00 56.12 137 SER D N 1
ATOM 10347 C CA . SER D 2 137 ? 157.451 111.199 76.811 1.00 57.13 137 SER D CA 1
ATOM 10348 C C . SER D 2 137 ? 156.474 110.047 76.605 1.00 60.88 137 SER D C 1
ATOM 10349 O O . SER D 2 137 ? 155.697 110.058 75.644 1.00 58.48 137 SER D O 1
ATOM 10352 N N . ASN D 2 138 ? 156.500 109.047 77.482 1.00 66.99 138 ASN D N 1
ATOM 10353 C CA . ASN D 2 138 ? 155.661 107.860 77.313 1.00 64.69 138 ASN D CA 1
ATOM 10354 C C . ASN D 2 138 ? 154.322 107.995 78.030 1.00 60.03 138 ASN D C 1
ATOM 10355 O O . ASN D 2 138 ? 153.906 107.119 78.785 1.00 61.49 138 ASN D O 1
ATOM 10360 N N . GLY D 2 139 ? 153.632 109.110 77.794 1.00 48.21 139 GLY D N 1
ATOM 10361 C CA . GLY D 2 139 ? 152.282 109.302 78.279 1.00 46.86 139 GLY D CA 1
ATOM 10362 C C . GLY D 2 139 ? 152.127 109.466 79.773 1.00 44.91 139 GLY D C 1
ATOM 10363 O O . GLY D 2 139 ? 151.037 109.839 80.222 1.00 47.96 139 GLY D O 1
ATOM 10364 N N . SER D 2 140 ? 153.165 109.201 80.562 1.00 35.34 140 SER D N 1
ATOM 10365 C CA . SER D 2 140 ? 153.037 109.292 82.009 1.00 36.13 140 SER D CA 1
ATOM 10366 C C . SER D 2 140 ? 152.794 110.732 82.437 1.00 34.31 140 SER D C 1
ATOM 10367 O O . SER D 2 140 ? 153.332 111.674 81.851 1.00 44.53 140 SER D O 1
ATOM 10370 N N . VAL D 2 141 ? 151.968 110.900 83.466 1.00 18.83 141 VAL D N 1
ATOM 10371 C CA . VAL D 2 141 ? 151.662 112.206 84.032 1.00 22.72 141 VAL D CA 1
ATOM 10372 C C . VAL D 2 141 ? 151.893 112.140 85.533 1.00 28.57 141 VAL D C 1
ATOM 10373 O O . VAL D 2 141 ? 151.354 111.258 86.209 1.00 36.15 141 VAL D O 1
ATOM 10377 N N . LEU D 2 142 ? 152.694 113.065 86.051 1.00 29.78 142 LEU D N 1
ATOM 10378 C CA . LEU D 2 142 ? 152.968 113.155 87.476 1.00 21.84 142 LEU D CA 1
ATOM 10379 C C . LEU D 2 142 ? 152.445 114.481 88.004 1.00 24.44 142 LEU D C 1
ATOM 10380 O O . LEU D 2 142 ? 152.623 115.526 87.372 1.00 35.01 142 LEU D O 1
ATOM 10385 N N . TRP D 2 143 ? 151.795 114.432 89.161 1.00 23.45 143 TRP D N 1
ATOM 10386 C CA . TRP D 2 143 ? 151.250 115.619 89.797 1.00 27.30 143 TRP D CA 1
ATOM 10387 C C . TRP D 2 143 ? 151.601 115.580 91.276 1.00 30.58 143 TRP D C 1
ATOM 10388 O O . TRP D 2 143 ? 151.763 114.505 91.858 1.00 40.48 143 TRP D O 1
ATOM 10399 N N . LEU D 2 144 ? 151.723 116.758 91.879 1.00 24.54 144 LEU D N 1
ATOM 10400 C CA . LEU D 2 144 ? 152.062 116.831 93.294 1.00 27.23 144 LEU D CA 1
ATOM 10401 C C . LEU D 2 144 ? 151.660 118.191 93.850 1.00 28.58 144 LEU D C 1
ATOM 10402 O O . LEU D 2 144 ? 152.525 119.031 94.125 1.00 34.34 144 LEU D O 1
ATOM 10407 N N . PRO D 2 145 ? 150.369 118.454 94.018 1.00 20.76 145 PRO D N 1
ATOM 10408 C CA . PRO D 2 145 ? 149.938 119.762 94.510 1.00 26.37 145 PRO D CA 1
ATOM 10409 C C . PRO D 2 145 ? 150.071 119.849 96.018 1.00 31.87 145 PRO D C 1
ATOM 10410 O O . PRO D 2 145 ? 149.824 118.864 96.730 1.00 36.48 145 PRO D O 1
ATOM 10414 N N . PRO D 2 146 ? 150.458 121.007 96.545 1.00 33.92 146 PRO D N 1
ATOM 10415 C CA . PRO D 2 146 ? 150.451 121.206 97.995 1.00 34.09 146 PRO D CA 1
ATOM 10416 C C . PRO D 2 146 ? 149.089 121.671 98.482 1.00 36.38 146 PRO D C 1
ATOM 10417 O O . PRO D 2 146 ? 148.364 122.395 97.798 1.00 38.04 146 PRO D O 1
ATOM 10421 N N . ALA D 2 147 ? 148.741 121.237 99.691 1.00 28.54 147 ALA D N 1
ATOM 10422 C CA . ALA D 2 147 ? 147.424 121.537 100.231 1.00 26.94 147 ALA D CA 1
ATOM 10423 C C . ALA D 2 147 ? 147.494 121.644 101.746 1.00 25.62 147 ALA D C 1
ATOM 10424 O O . ALA D 2 147 ? 148.397 121.105 102.389 1.00 29.56 147 ALA D O 1
ATOM 10426 N N . ILE D 2 148 ? 146.520 122.358 102.304 1.00 32.63 148 ILE D N 1
ATOM 10427 C CA . ILE D 2 148 ? 146.311 122.450 103.744 1.00 35.93 148 ILE D CA 1
ATOM 10428 C C . ILE D 2 148 ? 144.893 121.974 104.021 1.00 37.46 148 ILE D C 1
ATOM 10429 O O . ILE D 2 148 ? 143.925 122.587 103.552 1.00 40.66 148 ILE D O 1
ATOM 10434 N N . TYR D 2 149 ? 144.769 120.888 104.774 1.00 33.57 149 TYR D N 1
ATOM 10435 C CA . TYR D 2 149 ? 143.489 120.242 105.012 1.00 32.81 149 TYR D CA 1
ATOM 10436 C C . TYR D 2 149 ? 143.058 120.427 106.459 1.00 37.37 149 TYR D C 1
ATOM 10437 O O . TYR D 2 149 ? 143.886 120.465 107.372 1.00 36.21 149 TYR D O 1
ATOM 10446 N N . LYS D 2 150 ? 141.745 120.541 106.657 1.00 44.43 150 LYS D N 1
ATOM 10447 C CA . LYS D 2 150 ? 141.133 120.631 107.984 1.00 43.72 150 LYS D CA 1
ATOM 10448 C C . LYS D 2 150 ? 140.019 119.588 108.034 1.00 45.00 150 LYS D C 1
ATOM 10449 O O . LYS D 2 150 ? 138.861 119.889 107.735 1.00 46.36 150 LYS D O 1
ATOM 10455 N N . SER D 2 151 ? 140.373 118.365 108.417 1.00 43.97 151 SER D N 1
ATOM 10456 C CA . SER D 2 151 ? 139.428 117.257 108.423 1.00 45.62 151 SER D CA 1
ATOM 10457 C C . SER D 2 151 ? 138.565 117.317 109.683 1.00 50.43 151 SER D C 1
ATOM 10458 O O . SER D 2 151 ? 138.580 118.294 110.435 1.00 56.06 151 SER D O 1
ATOM 10461 N N . ALA D 2 152 ? 137.791 116.260 109.921 1.00 47.97 152 ALA D N 1
ATOM 10462 C CA . ALA D 2 152 ? 136.938 116.148 111.097 1.00 45.97 152 ALA D CA 1
ATOM 10463 C C . ALA D 2 152 ? 137.329 114.893 111.861 1.00 45.81 152 ALA D C 1
ATOM 10464 O O . ALA D 2 152 ? 137.250 113.785 111.322 1.00 45.76 152 ALA D O 1
ATOM 10466 N N . CYS D 2 153 ? 137.742 115.067 113.113 1.00 50.38 153 CYS D N 1
ATOM 10467 C CA . CYS D 2 153 ? 138.194 113.964 113.942 1.00 49.80 153 CYS D CA 1
ATOM 10468 C C . CYS D 2 153 ? 137.112 113.583 114.951 1.00 52.29 153 CYS D C 1
ATOM 10469 O O . CYS D 2 153 ? 136.046 114.198 115.030 1.00 53.02 153 CYS D O 1
ATOM 10472 N N . LYS D 2 154 ? 137.401 112.547 115.733 1.00 50.73 154 LYS D N 1
ATOM 10473 C CA . LYS D 2 154 ? 136.484 111.972 116.712 1.00 49.24 154 LYS D CA 1
ATOM 10474 C C . LYS D 2 154 ? 137.157 111.895 118.076 1.00 49.34 154 LYS D C 1
ATOM 10475 O O . LYS D 2 154 ? 137.218 110.840 118.710 1.00 53.52 154 LYS D O 1
ATOM 10481 N N . ILE D 2 155 ? 137.707 113.028 118.519 1.00 44.41 155 ILE D N 1
ATOM 10482 C CA . ILE D 2 155 ? 138.503 113.129 119.740 1.00 43.89 155 ILE D CA 1
ATOM 10483 C C . ILE D 2 155 ? 137.828 112.420 120.906 1.00 47.53 155 ILE D C 1
ATOM 10484 O O . ILE D 2 155 ? 136.673 112.706 121.241 1.00 48.14 155 ILE D O 1
ATOM 10489 N N . GLU D 2 156 ? 138.548 111.491 121.528 1.00 45.50 156 GLU D N 1
ATOM 10490 C CA . GLU D 2 156 ? 138.065 110.737 122.677 1.00 41.16 156 GLU D CA 1
ATOM 10491 C C . GLU D 2 156 ? 138.856 111.173 123.902 1.00 46.38 156 GLU D C 1
ATOM 10492 O O . GLU D 2 156 ? 140.083 111.033 123.934 1.00 42.76 156 GLU D O 1
ATOM 10498 N N . VAL D 2 157 ? 138.157 111.698 124.902 1.00 49.83 157 VAL D N 1
ATOM 10499 C CA . VAL D 2 157 ? 138.779 112.234 126.107 1.00 45.65 157 VAL D CA 1
ATOM 10500 C C . VAL D 2 157 ? 138.367 111.343 127.272 1.00 46.19 157 VAL D C 1
ATOM 10501 O O . VAL D 2 157 ? 137.306 111.529 127.878 1.00 46.05 157 VAL D O 1
ATOM 10505 N N . LYS D 2 158 ? 139.207 110.359 127.586 1.00 45.57 158 LYS D N 1
ATOM 10506 C CA . LYS D 2 158 ? 139.007 109.529 128.770 1.00 39.29 158 LYS D CA 1
ATOM 10507 C C . LYS D 2 158 ? 140.268 109.312 129.588 1.00 38.48 158 LYS D C 1
ATOM 10508 O O . LYS D 2 158 ? 140.158 108.884 130.742 1.00 44.60 158 LYS D O 1
ATOM 10514 N N . TYR D 2 159 ? 141.455 109.589 129.052 1.00 31.86 159 TYR D N 1
ATOM 10515 C CA . TYR D 2 159 ? 142.706 109.475 129.789 1.00 33.63 159 TYR D CA 1
ATOM 10516 C C . TYR D 2 159 ? 143.472 110.789 129.746 1.00 36.53 159 TYR D C 1
ATOM 10517 O O . TYR D 2 159 ? 144.702 110.803 129.832 1.00 41.24 159 TYR D O 1
ATOM 10526 N N . PHE D 2 160 ? 142.751 111.895 129.605 1.00 31.71 160 PHE D N 1
ATOM 10527 C CA . PHE D 2 160 ? 143.381 113.203 129.519 1.00 35.78 160 PHE D CA 1
ATOM 10528 C C . PHE D 2 160 ? 144.156 113.494 130.802 1.00 39.68 160 PHE D C 1
ATOM 10529 O O . PHE D 2 160 ? 143.651 113.240 131.903 1.00 38.17 160 PHE D O 1
ATOM 10537 N N . PRO D 2 161 ? 145.385 114.021 130.706 1.00 35.89 161 PRO D N 1
ATOM 10538 C CA . PRO D 2 161 ? 146.126 114.390 129.496 1.00 30.67 161 PRO D CA 1
ATOM 10539 C C . PRO D 2 161 ? 147.140 113.342 129.047 1.00 32.24 161 PRO D C 1
ATOM 10540 O O . PRO D 2 161 ? 148.269 113.683 128.713 1.00 36.39 161 PRO D O 1
ATOM 10544 N N . PHE D 2 162 ? 146.775 112.060 129.028 1.00 34.44 162 PHE D N 1
ATOM 10545 C CA . PHE D 2 162 ? 147.665 110.999 128.569 1.00 32.24 162 PHE D CA 1
ATOM 10546 C C . PHE D 2 162 ? 147.072 110.240 127.387 1.00 30.97 162 PHE D C 1
ATOM 10547 O O . PHE D 2 162 ? 147.448 109.090 127.140 1.00 31.51 162 PHE D O 1
ATOM 10555 N N . ASP D 2 163 ? 146.158 110.863 126.652 1.00 30.25 163 ASP D N 1
ATOM 10556 C CA . ASP D 2 163 ? 145.372 110.171 125.646 1.00 29.93 163 ASP D CA 1
ATOM 10557 C C . ASP D 2 163 ? 146.141 110.022 124.338 1.00 31.84 163 ASP D C 1
ATOM 10558 O O . ASP D 2 163 ? 147.094 110.751 124.054 1.00 35.86 163 ASP D O 1
ATOM 10563 N N . GLN D 2 164 ? 145.704 109.051 123.539 1.00 30.52 164 GLN D N 1
ATOM 10564 C CA . GLN D 2 164 ? 146.200 108.831 122.188 1.00 25.27 164 GLN D CA 1
ATOM 10565 C C . GLN D 2 164 ? 145.004 108.791 121.249 1.00 29.77 164 GLN D C 1
ATOM 10566 O O . GLN D 2 164 ? 144.029 108.083 121.518 1.00 35.50 164 GLN D O 1
ATOM 10572 N N . GLN D 2 165 ? 145.075 109.546 120.158 1.00 28.47 165 GLN D N 1
ATOM 10573 C CA . GLN D 2 165 ? 143.944 109.736 119.261 1.00 29.16 165 GLN D CA 1
ATOM 10574 C C . GLN D 2 165 ? 144.198 109.058 117.918 1.00 29.28 165 GLN D C 1
ATOM 10575 O O . GLN D 2 165 ? 145.276 108.522 117.652 1.00 28.30 165 GLN D O 1
ATOM 10581 N N . ASN D 2 166 ? 143.171 109.086 117.065 1.00 32.15 166 ASN D N 1
ATOM 10582 C CA . ASN D 2 166 ? 143.241 108.481 115.735 1.00 32.40 166 ASN D CA 1
ATOM 10583 C C . ASN D 2 166 ? 142.269 109.246 114.838 1.00 32.68 166 ASN D C 1
ATOM 10584 O O . ASN D 2 166 ? 141.060 109.005 114.882 1.00 34.60 166 ASN D O 1
ATOM 10589 N N . CYS D 2 167 ? 142.805 110.163 114.037 1.00 29.87 167 CYS D N 1
ATOM 10590 C CA . CYS D 2 167 ? 142.033 110.925 113.066 1.00 30.18 167 CYS D CA 1
ATOM 10591 C C . CYS D 2 167 ? 142.488 110.556 111.660 1.00 32.38 167 CYS D C 1
ATOM 10592 O O . CYS D 2 167 ? 143.686 110.402 111.408 1.00 34.70 167 CYS D O 1
ATOM 10595 N N . THR D 2 168 ? 141.531 110.422 110.745 1.00 29.63 168 THR D N 1
ATOM 10596 C CA . THR D 2 168 ? 141.791 109.878 109.421 1.00 30.85 168 THR D CA 1
ATOM 10597 C C . THR D 2 168 ? 141.374 110.858 108.331 1.00 31.63 168 THR D C 1
ATOM 10598 O O . THR D 2 168 ? 140.606 111.795 108.564 1.00 32.23 168 THR D O 1
ATOM 10602 N N . LEU D 2 169 ? 141.897 110.621 107.129 1.00 31.23 169 LEU D N 1
ATOM 10603 C CA . LEU D 2 169 ? 141.530 111.360 105.929 1.00 29.19 169 LEU D CA 1
ATOM 10604 C C . LEU D 2 169 ? 141.016 110.388 104.877 1.00 30.10 169 LEU D C 1
ATOM 10605 O O . LEU D 2 169 ? 141.550 109.286 104.728 1.00 31.27 169 LEU D O 1
ATOM 10610 N N . LYS D 2 170 ? 139.984 110.800 104.147 1.00 27.40 170 LYS D N 1
ATOM 10611 C CA . LYS D 2 170 ? 139.382 109.982 103.101 1.00 26.87 170 LYS D CA 1
ATOM 10612 C C . LYS D 2 170 ? 139.431 110.736 101.781 1.00 29.84 170 LYS D C 1
ATOM 10613 O O . LYS D 2 170 ? 139.107 111.926 101.731 1.00 38.59 170 LYS D O 1
ATOM 10619 N N . PHE D 2 171 ? 139.834 110.044 100.718 1.00 27.63 171 PHE D N 1
ATOM 10620 C CA . PHE D 2 171 ? 139.967 110.638 99.393 1.00 28.09 171 PHE D CA 1
ATOM 10621 C C . PHE D 2 171 ? 139.056 109.899 98.423 1.00 28.66 171 PHE D C 1
ATOM 10622 O O . PHE D 2 171 ? 139.168 108.678 98.271 1.00 27.67 171 PHE D O 1
ATOM 10630 N N . ARG D 2 172 ? 138.166 110.639 97.766 1.00 39.45 172 ARG D N 1
ATOM 10631 C CA . ARG D 2 172 ? 137.254 110.079 96.781 1.00 38.00 172 ARG D CA 1
ATOM 10632 C C . ARG D 2 172 ? 137.219 110.984 95.559 1.00 44.29 172 ARG D C 1
ATOM 10633 O O . ARG D 2 172 ? 137.481 112.186 95.651 1.00 41.66 172 ARG D O 1
ATOM 10641 N N . SER D 2 173 ? 136.891 110.395 94.413 1.00 50.30 173 SER D N 1
ATOM 10642 C CA . SER D 2 173 ? 136.792 111.164 93.181 1.00 48.80 173 SER D CA 1
ATOM 10643 C C . SER D 2 173 ? 135.514 111.993 93.183 1.00 50.54 173 SER D C 1
ATOM 10644 O O . SER D 2 173 ? 134.425 111.476 93.450 1.00 51.08 173 SER D O 1
ATOM 10647 N N . TRP D 2 174 ? 135.648 113.283 92.880 1.00 60.78 174 TRP D N 1
ATOM 10648 C CA . TRP D 2 174 ? 134.509 114.190 92.924 1.00 61.53 174 TRP D CA 1
ATOM 10649 C C . TRP D 2 174 ? 133.566 114.022 91.742 1.00 61.81 174 TRP D C 1
ATOM 10650 O O . TRP D 2 174 ? 132.387 114.371 91.857 1.00 61.95 174 TRP D O 1
ATOM 10661 N N . THR D 2 175 ? 134.050 113.507 90.613 1.00 69.65 175 THR D N 1
ATOM 10662 C CA . THR D 2 175 ? 133.231 113.338 89.419 1.00 70.30 175 THR D CA 1
ATOM 10663 C C . THR D 2 175 ? 133.016 111.879 89.045 1.00 71.23 175 THR D C 1
ATOM 10664 O O . THR D 2 175 ? 131.871 111.442 88.901 1.00 72.11 175 THR D O 1
ATOM 10668 N N . TYR D 2 176 ? 134.090 111.109 88.887 1.00 64.21 176 TYR D N 1
ATOM 10669 C CA . TYR D 2 176 ? 133.983 109.727 88.436 1.00 62.33 176 TYR D CA 1
ATOM 10670 C C . TYR D 2 176 ? 133.628 108.816 89.610 1.00 63.42 176 TYR D C 1
ATOM 10671 O O . TYR D 2 176 ? 133.292 109.268 90.708 1.00 64.41 176 TYR D O 1
ATOM 10680 N N . ASP D 2 177 ? 133.698 107.510 89.379 1.00 60.04 177 ASP D N 1
ATOM 10681 C CA . ASP D 2 177 ? 133.406 106.506 90.395 1.00 59.74 177 ASP D CA 1
ATOM 10682 C C . ASP D 2 177 ? 134.098 105.212 89.983 1.00 62.90 177 ASP D C 1
ATOM 10683 O O . ASP D 2 177 ? 134.959 105.207 89.098 1.00 64.92 177 ASP D O 1
ATOM 10688 N N . HIS D 2 178 ? 133.721 104.108 90.623 1.00 65.19 178 HIS D N 1
ATOM 10689 C CA . HIS D 2 178 ? 134.251 102.814 90.225 1.00 63.43 178 HIS D CA 1
ATOM 10690 C C . HIS D 2 178 ? 133.736 102.443 88.834 1.00 65.95 178 HIS D C 1
ATOM 10691 O O . HIS D 2 178 ? 132.903 103.137 88.242 1.00 68.13 178 HIS D O 1
ATOM 10698 N N . THR D 2 179 ? 134.265 101.335 88.307 1.00 68.32 179 THR D N 1
ATOM 10699 C CA . THR D 2 179 ? 134.014 100.870 86.943 1.00 72.10 179 THR D CA 1
ATOM 10700 C C . THR D 2 179 ? 134.523 101.883 85.922 1.00 71.96 179 THR D C 1
ATOM 10701 O O . THR D 2 179 ? 134.343 101.702 84.714 1.00 70.63 179 THR D O 1
ATOM 10705 N N . GLU D 2 180 ? 135.154 102.945 86.399 1.00 66.99 180 GLU D N 1
ATOM 10706 C CA . GLU D 2 180 ? 135.774 103.977 85.579 1.00 64.53 180 GLU D CA 1
ATOM 10707 C C . GLU D 2 180 ? 137.217 104.246 85.972 1.00 65.87 180 GLU D C 1
ATOM 10708 O O . GLU D 2 180 ? 138.054 104.475 85.096 1.00 69.01 180 GLU D O 1
ATOM 10714 N N . ILE D 2 181 ? 137.529 104.223 87.269 1.00 56.93 181 ILE D N 1
ATOM 10715 C CA . ILE D 2 181 ? 138.881 104.420 87.769 1.00 53.55 181 ILE D CA 1
ATOM 10716 C C . ILE D 2 181 ? 139.161 103.364 88.829 1.00 55.45 181 ILE D C 1
ATOM 10717 O O . ILE D 2 181 ? 138.248 102.777 89.414 1.00 59.15 181 ILE D O 1
ATOM 10722 N N . ASP D 2 182 ? 140.449 103.127 89.074 1.00 47.96 182 ASP D N 1
ATOM 10723 C CA . ASP D 2 182 ? 140.909 102.111 90.022 1.00 44.63 182 ASP D CA 1
ATOM 10724 C C . ASP D 2 182 ? 141.985 102.742 90.901 1.00 44.44 182 ASP D C 1
ATOM 10725 O O . ASP D 2 182 ? 143.167 102.734 90.548 1.00 46.42 182 ASP D O 1
ATOM 10730 N N . MET D 2 183 ? 141.573 103.287 92.042 1.00 33.73 183 MET D N 1
ATOM 10731 C CA . MET D 2 183 ? 142.521 103.884 92.970 1.00 33.39 183 MET D CA 1
ATOM 10732 C C . MET D 2 183 ? 143.451 102.820 93.539 1.00 36.30 183 MET D C 1
ATOM 10733 O O . MET D 2 183 ? 143.017 101.726 93.910 1.00 41.53 183 MET D O 1
ATOM 10738 N N . VAL D 2 184 ? 144.739 103.144 93.604 1.00 27.67 184 VAL D N 1
ATOM 10739 C CA . VAL D 2 184 ? 145.767 102.220 94.067 1.00 24.70 184 VAL D CA 1
ATOM 10740 C C . VAL D 2 184 ? 146.666 102.946 95.057 1.00 27.66 184 VAL D C 1
ATOM 10741 O O . VAL D 2 184 ? 147.032 104.106 94.843 1.00 36.90 184 VAL D O 1
ATOM 10745 N N . LEU D 2 185 ? 147.017 102.264 96.144 1.00 29.21 185 LEU D N 1
ATOM 10746 C CA . LEU D 2 185 ? 147.968 102.786 97.117 1.00 29.07 185 LEU D CA 1
ATOM 10747 C C . LEU D 2 185 ? 149.371 102.338 96.723 1.00 32.86 185 LEU D C 1
ATOM 10748 O O . LEU D 2 185 ? 149.638 101.135 96.626 1.00 35.49 185 LEU D O 1
ATOM 10753 N N . MET D 2 186 ? 150.265 103.302 96.495 1.00 28.73 186 MET D N 1
ATOM 10754 C CA . MET D 2 186 ? 151.604 102.960 96.028 1.00 31.41 186 MET D CA 1
ATOM 10755 C C . MET D 2 186 ? 152.452 102.338 97.130 1.00 34.00 186 MET D C 1
ATOM 10756 O O . MET D 2 186 ? 153.294 101.477 96.848 1.00 32.26 186 MET D O 1
ATOM 10761 N N . THR D 2 187 ? 152.253 102.753 98.383 1.00 34.58 187 THR D N 1
ATOM 10762 C CA . THR D 2 187 ? 153.025 102.227 99.499 1.00 34.21 187 THR D CA 1
ATOM 10763 C C . THR D 2 187 ? 152.125 102.213 100.728 1.00 34.03 187 THR D C 1
ATOM 10764 O O . THR D 2 187 ? 151.446 103.219 100.990 1.00 35.35 187 THR D O 1
ATOM 10768 N N . PRO D 2 188 ? 152.091 101.110 101.484 1.00 32.23 188 PRO D N 1
ATOM 10769 C CA . PRO D 2 188 ? 151.162 101.036 102.627 1.00 31.98 188 PRO D CA 1
ATOM 10770 C C . PRO D 2 188 ? 151.331 102.165 103.628 1.00 30.68 188 PRO D C 1
ATOM 10771 O O . PRO D 2 188 ? 150.336 102.660 104.171 1.00 29.83 188 PRO D O 1
ATOM 10775 N N . THR D 2 189 ? 152.560 102.590 103.885 1.00 33.73 189 THR D N 1
ATOM 10776 C CA . THR D 2 189 ? 152.821 103.676 104.814 1.00 33.28 189 THR D CA 1
ATOM 10777 C C . THR D 2 189 ? 152.831 105.005 104.058 1.00 33.60 189 THR D C 1
ATOM 10778 O O . THR D 2 189 ? 152.999 105.053 102.838 1.00 36.05 189 THR D O 1
ATOM 10782 N N . ALA D 2 190 ? 152.642 106.095 104.795 1.00 30.94 190 ALA D N 1
ATOM 10783 C CA . ALA D 2 190 ? 152.685 107.439 104.243 1.00 31.22 190 ALA D CA 1
ATOM 10784 C C . ALA D 2 190 ? 154.066 108.036 104.471 1.00 32.23 190 ALA D C 1
ATOM 10785 O O . ALA D 2 190 ? 154.636 107.906 105.559 1.00 38.77 190 ALA D O 1
ATOM 10787 N N . SER D 2 191 ? 154.603 108.677 103.436 1.00 32.13 191 SER D N 1
ATOM 10788 C CA . SER D 2 191 ? 155.938 109.252 103.523 1.00 36.73 191 SER D CA 1
ATOM 10789 C C . SER D 2 191 ? 155.981 110.363 104.563 1.00 41.46 191 SER D C 1
ATOM 10790 O O . SER D 2 191 ? 155.052 111.168 104.679 1.00 40.43 191 SER D O 1
ATOM 10793 N N . MET D 2 192 ? 157.071 110.401 105.330 1.00 53.37 192 MET D N 1
ATOM 10794 C CA . MET D 2 192 ? 157.263 111.405 106.369 1.00 52.05 192 MET D CA 1
ATOM 10795 C C . MET D 2 192 ? 158.527 112.227 106.144 1.00 54.24 192 MET D C 1
ATOM 10796 O O . MET D 2 192 ? 159.092 112.761 107.102 1.00 54.90 192 MET D O 1
ATOM 10801 N N . ASP D 2 193 ? 158.989 112.331 104.901 1.00 58.19 193 ASP D N 1
ATOM 10802 C CA . ASP D 2 193 ? 160.178 113.112 104.601 1.00 60.24 193 ASP D CA 1
ATOM 10803 C C . ASP D 2 193 ? 159.858 114.603 104.597 1.00 58.84 193 ASP D C 1
ATOM 10804 O O . ASP D 2 193 ? 158.723 115.017 104.345 1.00 56.92 193 ASP D O 1
ATOM 10809 N N . ASP D 2 194 ? 160.882 115.407 104.882 1.00 57.05 194 ASP D N 1
ATOM 10810 C CA . ASP D 2 194 ? 160.749 116.858 105.025 1.00 55.21 194 ASP D CA 1
ATOM 10811 C C . ASP D 2 194 ? 159.682 117.208 106.059 1.00 52.42 194 ASP D C 1
ATOM 10812 O O . ASP D 2 194 ? 158.828 118.069 105.844 1.00 49.96 194 ASP D O 1
ATOM 10817 N N . PHE D 2 195 ? 159.738 116.522 107.197 1.00 49.45 195 PHE D N 1
ATOM 10818 C CA . PHE D 2 195 ? 158.778 116.702 108.277 1.00 47.77 195 PHE D CA 1
ATOM 10819 C C . PHE D 2 195 ? 159.484 117.324 109.474 1.00 49.05 195 PHE D C 1
ATOM 10820 O O . PHE D 2 195 ? 160.317 116.674 110.115 1.00 49.53 195 PHE D O 1
ATOM 10828 N N . THR D 2 196 ? 159.150 118.574 109.769 1.00 45.04 196 THR D N 1
ATOM 10829 C CA . THR D 2 196 ? 159.542 119.231 111.008 1.00 44.91 196 THR D CA 1
ATOM 10830 C C . THR D 2 196 ? 158.576 118.819 112.115 1.00 45.68 196 THR D C 1
ATOM 10831 O O . THR D 2 196 ? 157.361 118.785 111.882 1.00 47.16 196 THR D O 1
ATOM 10835 N N . PRO D 2 197 ? 159.051 118.470 113.309 1.00 43.45 197 PRO D N 1
ATOM 10836 C CA . PRO D 2 197 ? 158.159 117.923 114.315 1.00 41.49 197 PRO D CA 1
ATOM 10837 C C . PRO D 2 197 ? 157.456 118.940 115.215 1.00 43.48 197 PRO D C 1
ATOM 10838 O O . PRO D 2 197 ? 157.654 120.154 115.144 1.00 43.04 197 PRO D O 1
ATOM 10842 N N . SER D 2 198 ? 156.548 118.415 116.022 1.00 41.32 198 SER D N 1
ATOM 10843 C CA . SER D 2 198 ? 155.713 119.239 116.877 1.00 39.80 198 SER D CA 1
ATOM 10844 C C . SER D 2 198 ? 156.055 118.989 118.339 1.00 40.02 198 SER D C 1
ATOM 10845 O O . SER D 2 198 ? 156.214 117.840 118.759 1.00 39.07 198 SER D O 1
ATOM 10848 N N . GLY D 2 199 ? 156.165 120.068 119.110 1.00 35.47 199 GLY D N 1
ATOM 10849 C CA . GLY D 2 199 ? 156.421 119.950 120.529 1.00 33.20 199 GLY D CA 1
ATOM 10850 C C . GLY D 2 199 ? 155.207 119.664 121.381 1.00 35.36 199 GLY D C 1
ATOM 10851 O O . GLY D 2 199 ? 155.316 119.584 122.608 1.00 40.81 199 GLY D O 1
ATOM 10852 N N . GLU D 2 200 ? 154.045 119.503 120.757 1.00 35.05 200 GLU D N 1
ATOM 10853 C CA . GLU D 2 200 ? 152.786 119.256 121.447 1.00 36.25 200 GLU D CA 1
ATOM 10854 C C . GLU D 2 200 ? 152.248 11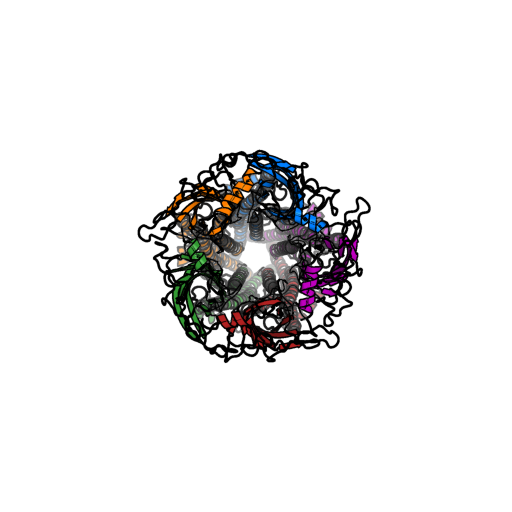7.850 121.239 1.00 36.11 200 GLU D C 1
ATOM 10855 O O . GLU D 2 200 ? 151.683 117.272 122.169 1.00 32.46 200 GLU D O 1
ATOM 10861 N N . TRP D 2 201 ? 152.415 117.280 120.046 1.00 38.00 201 TRP D N 1
ATOM 10862 C CA . TRP D 2 201 ? 151.933 115.942 119.738 1.00 32.39 201 TRP D CA 1
ATOM 10863 C C . TRP D 2 201 ? 153.060 115.103 119.154 1.00 28.63 201 TRP D C 1
ATOM 10864 O O . TRP D 2 201 ? 153.974 115.621 118.508 1.00 33.04 201 TRP D O 1
ATOM 10875 N N . ASP D 2 202 ? 152.982 113.799 119.385 1.00 26.18 202 ASP D N 1
ATOM 10876 C CA . ASP D 2 202 ? 153.913 112.841 118.810 1.00 24.27 202 ASP D CA 1
ATOM 10877 C C . ASP D 2 202 ? 153.263 112.127 117.629 1.00 32.07 202 ASP D C 1
ATOM 10878 O O . ASP D 2 202 ? 152.073 112.287 117.351 1.00 41.07 202 ASP D O 1
ATOM 10883 N N . ILE D 2 203 ? 154.065 111.333 116.926 1.00 30.41 203 ILE D N 1
ATOM 10884 C CA . ILE D 2 203 ? 153.605 110.566 115.774 1.00 31.20 203 ILE D CA 1
ATOM 10885 C C . ILE D 2 203 ? 154.018 109.115 115.969 1.00 31.35 203 ILE D C 1
ATOM 10886 O O . ILE D 2 203 ? 155.191 108.831 116.237 1.00 35.25 203 ILE D O 1
ATOM 10891 N N . VAL D 2 204 ? 153.059 108.199 115.834 1.00 26.85 204 VAL D N 1
ATOM 10892 C CA . VAL D 2 204 ? 153.323 106.781 116.049 1.00 27.85 204 VAL D CA 1
ATOM 10893 C C . VAL D 2 204 ? 153.418 106.054 114.714 1.00 29.14 204 VAL D C 1
ATOM 10894 O O . VAL D 2 204 ? 154.466 105.494 114.374 1.00 31.65 204 VAL D O 1
ATOM 10898 N N . ALA D 2 205 ? 152.329 106.056 113.947 1.00 28.41 205 ALA D N 1
ATOM 10899 C CA . ALA D 2 205 ? 152.305 105.369 112.664 1.00 29.80 205 ALA D CA 1
ATOM 10900 C C . ALA D 2 205 ? 151.329 106.073 111.735 1.00 28.12 205 ALA D C 1
ATOM 10901 O O . ALA D 2 205 ? 150.421 106.782 112.176 1.00 28.78 205 ALA D O 1
ATOM 10903 N N . LEU D 2 206 ? 151.527 105.863 110.434 1.00 27.42 206 LEU D N 1
ATOM 10904 C CA . LEU D 2 206 ? 150.711 106.479 109.388 1.00 24.01 206 LEU D CA 1
ATOM 10905 C C . LEU D 2 206 ? 150.289 105.419 108.377 1.00 26.73 206 LEU D C 1
ATOM 10906 O O . LEU D 2 206 ? 150.742 105.427 107.227 1.00 31.46 206 LEU D O 1
ATOM 10911 N N . PRO D 2 207 ? 149.420 104.491 108.770 1.00 27.34 207 PRO D N 1
ATOM 10912 C CA . PRO D 2 207 ? 148.988 103.448 107.836 1.00 30.01 207 PRO D CA 1
ATOM 10913 C C . PRO D 2 207 ? 148.006 103.972 106.801 1.00 29.15 207 PRO D C 1
ATOM 10914 O O . PRO D 2 207 ? 147.297 104.957 107.015 1.00 28.58 207 PRO D O 1
ATOM 10918 N N . GLY D 2 208 ? 147.974 103.286 105.662 1.00 23.48 208 GLY D N 1
ATOM 10919 C CA . GLY D 2 208 ? 147.048 103.619 104.597 1.00 21.97 208 GLY D CA 1
ATOM 10920 C C . GLY D 2 208 ? 146.237 102.421 104.151 1.00 28.88 208 GLY D C 1
ATOM 10921 O O . GLY D 2 208 ? 146.792 101.344 103.921 1.00 36.13 208 GLY D O 1
ATOM 10922 N N . ARG D 2 209 ? 144.924 102.592 104.022 1.00 31.34 209 ARG D N 1
ATOM 10923 C CA . ARG D 2 209 ? 144.029 101.500 103.671 1.00 31.42 209 ARG D CA 1
ATOM 10924 C C . ARG D 2 209 ? 143.207 101.877 102.448 1.00 32.23 209 ARG D C 1
ATOM 10925 O O . ARG D 2 209 ? 143.001 103.055 102.149 1.00 29.64 209 ARG D O 1
ATOM 10933 N N . ARG D 2 210 ? 142.733 100.851 101.747 1.00 38.41 210 ARG D N 1
ATOM 10934 C CA . ARG D 2 210 ? 141.876 101.009 100.579 1.00 35.64 210 ARG D CA 1
ATOM 10935 C C . ARG D 2 210 ? 140.577 100.260 100.837 1.00 38.11 210 ARG D C 1
ATOM 10936 O O . ARG D 2 210 ? 140.578 99.028 100.938 1.00 35.67 210 ARG D O 1
AT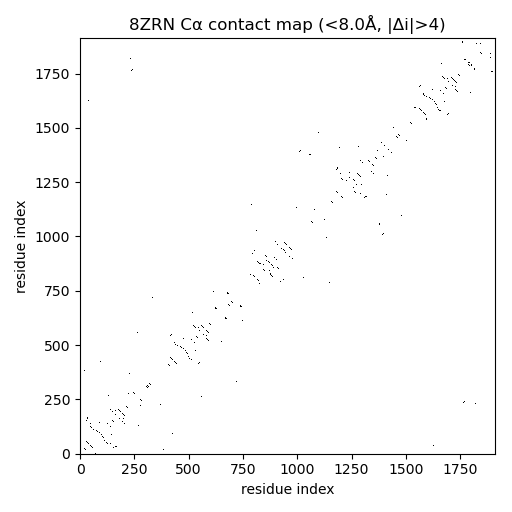OM 10944 N N . THR D 2 211 ? 139.477 100.999 100.942 1.00 44.31 211 THR D N 1
ATOM 10945 C CA . THR D 2 211 ? 138.181 100.435 101.299 1.00 43.31 211 THR D CA 1
ATOM 10946 C C . THR D 2 211 ? 137.326 100.283 100.048 1.00 42.05 211 THR D C 1
ATOM 10947 O O . THR D 2 211 ? 137.107 101.256 99.318 1.00 39.22 211 THR D O 1
ATOM 10951 N N . VAL D 2 212 ? 136.848 99.066 99.805 1.00 56.93 212 VAL D N 1
ATOM 10952 C CA . VAL D 2 212 ? 135.933 98.771 98.711 1.00 59.82 212 VAL D CA 1
ATOM 10953 C C . VAL D 2 212 ? 134.815 97.893 99.254 1.00 64.08 212 VAL D C 1
ATOM 10954 O O . VAL D 2 212 ? 135.005 97.163 100.233 1.00 63.14 212 VAL D O 1
ATOM 10958 N N . ASN D 2 213 ? 133.639 97.982 98.633 1.00 76.66 213 ASN D N 1
ATOM 10959 C CA . ASN D 2 213 ? 132.490 97.202 99.064 1.00 77.54 213 ASN D CA 1
ATOM 10960 C C . ASN D 2 213 ? 132.149 96.173 98.002 1.00 79.60 213 ASN D C 1
ATOM 10961 O O . ASN D 2 213 ? 131.912 96.552 96.844 1.00 83.00 213 ASN D O 1
ATOM 10966 N N . PRO D 2 214 ? 132.125 94.879 98.330 1.00 81.64 214 PRO D N 1
ATOM 10967 C CA . PRO D 2 214 ? 131.798 93.873 97.304 1.00 81.86 214 PRO D CA 1
ATOM 10968 C C . PRO D 2 214 ? 130.409 94.038 96.717 1.00 82.94 214 PRO D C 1
ATOM 10969 O O . PRO D 2 214 ? 130.203 93.721 95.539 1.00 81.84 214 PRO D O 1
ATOM 10973 N N . GLN D 2 215 ? 129.447 94.526 97.500 1.00 85.82 215 GLN D N 1
ATOM 10974 C CA . GLN D 2 215 ? 128.086 94.711 97.011 1.00 86.16 215 GLN D CA 1
ATOM 10975 C C . GLN D 2 215 ? 127.893 96.057 96.323 1.00 84.90 215 GLN D C 1
ATOM 10976 O O . GLN D 2 215 ? 127.191 96.137 95.309 1.00 83.60 215 GLN D O 1
ATOM 10982 N N . ASP D 2 216 ? 128.497 97.114 96.849 1.00 81.78 216 ASP D N 1
ATOM 10983 C CA . ASP D 2 216 ? 128.399 98.425 96.218 1.00 81.09 216 ASP D CA 1
ATOM 10984 C C . ASP D 2 216 ? 129.294 98.463 94.986 1.00 80.74 216 ASP D C 1
ATOM 10985 O O . ASP D 2 216 ? 130.504 98.230 95.104 1.00 81.46 216 ASP D O 1
ATOM 10990 N N . PRO D 2 217 ? 128.760 98.749 93.800 1.00 80.25 217 PRO D N 1
ATOM 10991 C CA . PRO D 2 217 ? 129.577 98.743 92.582 1.00 80.01 217 PRO D CA 1
ATOM 10992 C C . PRO D 2 217 ? 130.266 100.061 92.264 1.00 78.16 217 PRO D C 1
ATOM 10993 O O . PRO D 2 217 ? 130.934 100.148 91.228 1.00 78.73 217 PRO D O 1
ATOM 10997 N N . SER D 2 218 ? 130.127 101.079 93.114 1.00 68.88 218 SER D N 1
ATOM 10998 C CA . SER D 2 218 ? 130.640 102.411 92.815 1.00 69.35 218 SER D CA 1
ATOM 10999 C C . SER D 2 218 ? 131.359 103.022 94.011 1.00 68.35 218 SER D C 1
ATOM 11000 O O . SER D 2 218 ? 131.440 104.246 94.131 1.00 67.45 218 SER D O 1
ATOM 11003 N N . TYR D 2 219 ? 131.892 102.191 94.902 1.00 56.46 219 TYR D N 1
ATOM 11004 C CA . TYR D 2 219 ? 132.575 102.662 96.100 1.00 50.84 219 TYR D CA 1
ATOM 11005 C C . TYR D 2 219 ? 134.045 102.274 96.035 1.00 53.77 219 TYR D C 1
ATOM 11006 O O . TYR D 2 219 ? 134.372 101.091 95.895 1.00 58.49 219 TYR D O 1
ATOM 11015 N N . VAL D 2 220 ? 134.922 103.269 96.142 1.00 44.59 220 VAL D N 1
ATOM 11016 C CA . VAL D 2 220 ? 136.360 103.041 96.232 1.00 42.78 220 VAL D CA 1
ATOM 11017 C C . VAL D 2 220 ? 136.998 104.304 96.794 1.00 41.57 220 VAL D C 1
ATOM 11018 O O . VAL D 2 220 ? 136.638 105.420 96.408 1.00 43.14 220 VAL D O 1
ATOM 11022 N N . ASP D 2 221 ? 137.937 104.123 97.720 1.00 33.78 221 ASP D N 1
ATOM 11023 C CA . ASP D 2 221 ? 138.637 105.245 98.331 1.00 29.60 221 ASP D CA 1
ATOM 11024 C C . ASP D 2 221 ? 139.896 104.730 99.013 1.00 34.95 221 ASP D C 1
ATOM 11025 O O . ASP D 2 221 ? 140.111 103.522 99.135 1.00 39.08 221 ASP D O 1
ATOM 11030 N N . VAL D 2 222 ? 140.729 105.670 99.455 1.00 34.55 222 VAL D N 1
ATOM 11031 C CA . VAL D 2 222 ? 141.945 105.374 100.203 1.00 30.77 222 VAL D CA 1
ATOM 11032 C C . VAL D 2 222 ? 141.927 106.197 101.482 1.00 27.83 222 VAL D C 1
ATOM 11033 O O . VAL D 2 222 ? 141.642 107.398 101.446 1.00 35.77 222 VAL D O 1
ATOM 11037 N N . THR D 2 223 ? 142.226 105.554 102.607 1.00 22.78 223 THR D N 1
ATOM 11038 C CA . THR D 2 223 ? 142.153 106.185 103.917 1.00 20.92 223 THR D CA 1
ATOM 11039 C C . THR D 2 223 ? 143.510 106.111 104.600 1.00 27.95 223 THR D C 1
ATOM 11040 O O . THR D 2 223 ? 144.127 105.042 104.650 1.00 32.00 223 THR D O 1
ATOM 11044 N N . TYR D 2 224 ? 143.966 107.244 105.128 1.00 25.46 224 TYR D N 1
ATOM 11045 C CA . TYR D 2 224 ? 145.220 107.334 105.865 1.00 20.03 224 TYR D CA 1
ATOM 11046 C C . TYR D 2 224 ? 144.908 107.639 107.323 1.00 27.89 224 TYR D C 1
ATOM 11047 O O . TYR D 2 224 ? 144.246 108.638 107.622 1.00 31.87 224 TYR D O 1
ATOM 11056 N N . ASP D 2 225 ? 145.388 106.787 108.223 1.00 28.16 225 ASP D N 1
ATOM 11057 C CA . ASP D 2 225 ? 145.138 106.933 109.650 1.00 24.18 225 ASP D CA 1
ATOM 11058 C C . ASP D 2 225 ? 146.321 107.610 110.327 1.00 26.94 225 ASP D C 1
ATOM 11059 O O . ASP D 2 225 ? 147.478 107.270 110.066 1.00 28.85 225 ASP D O 1
ATOM 11064 N N . PHE D 2 226 ? 146.023 108.571 111.196 1.00 26.86 226 PHE D N 1
ATOM 11065 C CA . PHE D 2 226 ? 147.034 109.292 111.961 1.00 25.61 226 PHE D CA 1
ATOM 11066 C C . PHE D 2 226 ? 146.912 108.883 113.422 1.00 28.66 226 PHE D C 1
ATOM 11067 O O . PHE D 2 226 ? 145.935 109.235 114.090 1.00 33.85 226 PHE D O 1
ATOM 11075 N N . ILE D 2 227 ? 147.900 108.147 113.917 1.00 27.98 227 ILE D N 1
ATOM 11076 C CA . ILE D 2 227 ? 147.962 107.748 115.317 1.00 27.35 227 ILE D CA 1
ATOM 11077 C C . ILE D 2 227 ? 148.949 108.679 116.006 1.00 30.95 227 ILE D C 1
ATOM 11078 O O . ILE D 2 227 ? 150.158 108.610 115.760 1.00 34.48 227 ILE D O 1
ATOM 11083 N N . ILE D 2 228 ? 148.443 109.549 116.874 1.00 25.84 228 ILE D N 1
ATOM 11084 C CA . ILE D 2 228 ? 149.239 110.599 117.497 1.00 25.03 228 ILE D CA 1
ATOM 11085 C C . ILE D 2 228 ? 149.149 110.453 119.009 1.00 32.25 228 ILE D C 1
ATOM 11086 O O . ILE D 2 228 ? 148.056 110.279 119.559 1.00 35.92 228 ILE D O 1
ATOM 11091 N N . LYS D 2 229 ? 150.299 110.516 119.672 1.00 34.68 229 LYS D N 1
ATOM 11092 C CA . LYS D 2 229 ? 150.391 110.447 121.123 1.00 29.83 229 LYS D CA 1
ATOM 11093 C C . LYS D 2 229 ? 150.699 111.828 121.684 1.00 27.01 229 LYS D C 1
ATOM 11094 O O . LYS D 2 229 ? 151.554 112.544 121.158 1.00 33.57 229 LYS D O 1
ATOM 11100 N N . ARG D 2 230 ? 150.001 112.200 122.751 1.00 26.54 230 ARG D N 1
ATOM 11101 C CA . ARG D 2 230 ? 150.197 113.504 123.364 1.00 28.30 230 ARG D CA 1
ATOM 11102 C C . ARG D 2 230 ? 151.364 113.468 124.342 1.00 30.36 230 ARG D C 1
ATOM 11103 O O . ARG D 2 230 ? 151.684 112.427 124.921 1.00 33.72 230 ARG D O 1
ATOM 11111 N N . LYS D 2 231 ? 152.000 114.625 124.522 1.00 30.88 231 LYS D N 1
ATOM 11112 C CA . LYS D 2 231 ? 153.126 114.746 125.434 1.00 35.96 231 LYS D CA 1
ATOM 11113 C C . LYS D 2 231 ? 152.650 115.383 126.731 1.00 37.03 231 LYS D C 1
ATOM 11114 O O . LYS D 2 231 ? 152.335 116.582 126.741 1.00 38.80 231 LYS D O 1
ATOM 11120 N N . PRO D 2 232 ? 152.585 114.642 127.837 1.00 29.06 232 PRO D N 1
ATOM 11121 C CA . PRO D 2 232 ? 152.002 115.168 129.088 1.00 26.74 232 PRO D CA 1
ATOM 11122 C C . PRO D 2 232 ? 153.020 115.862 129.989 1.00 37.06 232 PRO D C 1
ATOM 11123 O O . PRO D 2 232 ? 153.456 115.338 131.021 1.00 41.14 232 PRO D O 1
ATOM 11127 N N . LEU D 2 233 ? 153.420 117.071 129.599 1.00 39.89 233 LEU D N 1
ATOM 11128 C CA . LEU D 2 233 ? 154.256 117.913 130.446 1.00 33.30 233 LEU D CA 1
ATOM 11129 C C . LEU D 2 233 ? 153.709 119.314 130.652 1.00 28.60 233 LEU D C 1
ATOM 11130 O O . LEU D 2 233 ? 154.053 119.943 131.658 1.00 34.18 233 LEU D O 1
ATOM 11135 N N . PHE D 2 234 ? 152.875 119.825 129.749 1.00 30.60 234 PHE D N 1
ATOM 11136 C CA . PHE D 2 234 ? 152.225 121.107 129.973 1.00 34.84 234 PHE D CA 1
ATOM 11137 C C . PHE D 2 234 ? 150.999 120.992 130.863 1.00 36.71 234 PHE D C 1
ATOM 11138 O O . PHE D 2 234 ? 150.454 122.020 131.278 1.00 40.47 234 PHE D O 1
ATOM 11146 N N . TYR D 2 235 ? 150.553 119.779 131.168 1.00 32.87 235 TYR D N 1
ATOM 11147 C CA . TYR D 2 235 ? 149.425 119.580 132.062 1.00 31.86 235 TYR D CA 1
ATOM 11148 C C . TYR D 2 235 ? 149.781 118.850 133.345 1.00 28.31 235 TYR D C 1
ATOM 11149 O O . TYR D 2 235 ? 149.209 119.171 134.386 1.00 28.37 235 TYR D O 1
ATOM 11158 N N . THR D 2 236 ? 150.731 117.914 133.312 1.00 27.51 236 THR D N 1
ATOM 11159 C CA . THR D 2 236 ? 151.176 117.259 134.536 1.00 29.02 236 THR D CA 1
ATOM 11160 C C . THR D 2 236 ? 151.871 118.218 135.493 1.00 31.45 236 THR D C 1
ATOM 11161 O O . THR D 2 236 ? 152.072 117.864 136.659 1.00 35.21 236 THR D O 1
ATOM 11165 N N . ILE D 2 237 ? 152.242 119.411 135.032 1.00 33.81 237 ILE D N 1
ATOM 11166 C CA . ILE D 2 237 ? 152.854 120.435 135.868 1.00 29.28 237 ILE D CA 1
ATOM 11167 C C . ILE D 2 237 ? 151.951 121.642 136.049 1.00 28.21 237 ILE D C 1
ATOM 11168 O O . ILE D 2 237 ? 152.333 122.592 136.748 1.00 28.37 237 ILE D O 1
ATOM 11173 N N . ASN D 2 238 ? 150.757 121.629 135.464 1.00 34.43 238 ASN D N 1
ATOM 11174 C CA . ASN D 2 238 ? 149.870 122.781 135.488 1.00 34.02 238 ASN D CA 1
ATOM 11175 C C . ASN D 2 238 ? 148.487 122.495 136.046 1.00 36.72 238 ASN D C 1
ATOM 11176 O O . ASN D 2 238 ? 147.855 123.412 136.573 1.00 37.51 238 ASN D O 1
ATOM 11181 N N . LEU D 2 239 ? 147.997 121.271 135.944 1.00 35.55 239 LEU D N 1
ATOM 11182 C CA . LEU D 2 239 ? 146.633 120.971 136.357 1.00 33.27 239 LEU D CA 1
ATOM 11183 C C . LEU D 2 239 ? 146.542 119.805 137.327 1.00 35.61 239 LEU D C 1
ATOM 11184 O O . LEU D 2 239 ? 145.722 119.844 138.246 1.00 39.66 239 LEU D O 1
ATOM 11189 N N . ILE D 2 240 ? 147.361 118.768 137.147 1.00 32.50 240 ILE D N 1
ATOM 11190 C CA . ILE D 2 240 ? 147.250 117.586 137.995 1.00 33.04 240 ILE D CA 1
ATOM 11191 C C . ILE D 2 240 ? 147.812 117.861 139.384 1.00 36.87 240 ILE D C 1
ATOM 11192 O O . ILE D 2 240 ? 147.213 117.476 140.395 1.00 41.12 240 ILE D O 1
ATOM 11197 N N . ILE D 2 241 ? 148.970 118.520 139.461 1.00 33.42 241 ILE D N 1
ATOM 11198 C CA . ILE D 2 241 ? 149.594 118.774 140.762 1.00 36.57 241 ILE D CA 1
ATOM 11199 C C . ILE D 2 241 ? 148.740 119.677 141.649 1.00 35.07 241 ILE D C 1
ATOM 11200 O O . ILE D 2 241 ? 148.493 119.308 142.811 1.00 37.53 241 ILE D O 1
ATOM 11205 N N . PRO D 2 242 ? 148.265 120.843 141.192 1.00 31.35 242 PRO D N 1
ATOM 11206 C CA . PRO D 2 242 ? 147.449 121.683 142.084 1.00 36.74 242 PRO D CA 1
ATOM 11207 C C . PRO D 2 242 ? 146.174 121.011 142.561 1.00 34.87 242 PRO D C 1
ATOM 11208 O O . PRO D 2 242 ? 145.739 121.272 143.688 1.00 40.71 242 PRO D O 1
ATOM 11212 N N . CYS D 2 243 ? 145.556 120.157 141.743 1.00 26.45 243 CYS D N 1
ATOM 11213 C CA . CYS D 2 243 ? 144.371 119.437 142.198 1.00 28.36 243 CYS D CA 1
ATOM 11214 C C . CYS D 2 243 ? 144.705 118.509 143.360 1.00 32.09 243 CYS D C 1
ATOM 11215 O O . CYS D 2 243 ? 143.951 118.425 144.338 1.00 34.54 243 CYS D O 1
ATOM 11218 N N . VAL D 2 244 ? 145.837 117.807 143.271 1.00 21.89 244 VAL D N 1
ATOM 11219 C CA . VAL D 2 244 ? 146.265 116.939 144.363 1.00 24.74 244 VAL D CA 1
ATOM 11220 C C . VAL D 2 244 ? 146.524 117.758 145.621 1.00 29.68 244 VAL D C 1
ATOM 11221 O O . VAL D 2 244 ? 146.114 117.376 146.728 1.00 30.51 244 VAL D O 1
ATOM 11225 N N . LEU D 2 245 ? 147.205 118.899 145.473 1.00 30.08 245 LEU D N 1
ATOM 11226 C CA . LEU D 2 245 ? 147.471 119.748 146.632 1.00 24.67 245 LEU D CA 1
ATOM 11227 C C . LEU D 2 245 ? 146.175 120.234 147.272 1.00 27.05 245 LEU D C 1
ATOM 11228 O O . LEU D 2 245 ? 146.038 120.230 148.502 1.00 30.33 245 LEU D O 1
ATOM 11233 N N . THR D 2 246 ? 145.206 120.644 146.452 1.00 28.67 246 THR D N 1
ATOM 11234 C CA . THR D 2 246 ? 143.937 121.128 146.984 1.00 25.11 246 THR D CA 1
ATOM 11235 C C . THR D 2 246 ? 143.148 120.018 147.667 1.00 26.09 246 THR D C 1
ATOM 11236 O O . THR D 2 246 ? 142.474 120.270 148.669 1.00 30.42 246 THR D O 1
ATOM 11240 N N . THR D 2 247 ? 143.215 118.788 147.155 1.00 17.70 247 THR D N 1
ATOM 11241 C CA . THR D 2 247 ? 142.558 117.677 147.841 1.00 21.75 247 THR D CA 1
ATOM 11242 C C . THR D 2 247 ? 143.197 117.421 149.205 1.00 22.42 247 THR D C 1
ATOM 11243 O O . THR D 2 247 ? 142.499 117.255 150.221 1.00 22.85 247 THR D O 1
ATOM 11247 N N . LEU D 2 248 ? 144.533 117.397 149.248 1.00 20.93 248 LEU D N 1
ATOM 11248 C CA . LEU D 2 248 ? 145.218 117.212 150.523 1.00 22.61 248 LEU D CA 1
ATOM 11249 C C . LEU D 2 248 ? 144.877 118.328 151.502 1.00 24.20 248 LEU D C 1
ATOM 11250 O O . LEU D 2 248 ? 144.822 118.095 152.714 1.00 20.85 248 LEU D O 1
ATOM 11255 N N . LEU D 2 249 ? 144.651 119.543 150.997 1.00 26.12 249 LEU D N 1
ATOM 11256 C CA . LEU D 2 249 ? 144.107 120.603 151.843 1.00 16.72 249 LEU D CA 1
ATOM 11257 C C . LEU D 2 249 ? 142.696 120.272 152.312 1.00 12.29 249 LEU D C 1
ATOM 11258 O O . LEU D 2 249 ? 142.347 120.518 153.471 1.00 16.42 249 LEU D O 1
ATOM 11263 N N . ALA D 2 250 ? 141.870 119.723 151.418 1.00 13.29 250 ALA D N 1
ATOM 11264 C CA . ALA D 2 250 ? 140.490 119.402 151.767 1.00 20.45 250 ALA D CA 1
ATOM 11265 C C . ALA D 2 250 ? 140.415 118.406 152.913 1.00 22.95 250 ALA D C 1
ATOM 11266 O O . ALA D 2 250 ? 139.423 118.382 153.650 1.00 18.49 250 ALA D O 1
ATOM 11268 N N . ILE D 2 251 ? 141.442 117.570 153.071 1.00 24.18 251 ILE D N 1
ATOM 11269 C CA . ILE D 2 251 ? 141.440 116.623 154.188 1.00 19.69 251 ILE D CA 1
ATOM 11270 C C . ILE D 2 251 ? 141.533 117.341 155.539 1.00 14.36 251 ILE D C 1
ATOM 11271 O O . ILE D 2 251 ? 140.997 116.858 156.544 1.00 7.24 251 ILE D O 1
ATOM 11276 N N . LEU D 2 252 ? 142.159 118.521 155.579 1.00 20.35 252 LEU D N 1
ATOM 11277 C CA . LEU D 2 252 ? 142.659 119.119 156.817 1.00 18.31 252 LEU D CA 1
ATOM 11278 C C . LEU D 2 252 ? 141.582 119.667 157.749 1.00 11.34 252 LEU D C 1
ATOM 11279 O O . LEU D 2 252 ? 141.920 120.054 158.872 1.00 7.73 252 LEU D O 1
ATOM 11284 N N . VAL D 2 253 ? 140.318 119.728 157.327 1.00 13.11 253 VAL D N 1
ATOM 11285 C CA . VAL D 2 253 ? 139.318 120.484 158.082 1.00 12.25 253 VAL D CA 1
ATOM 11286 C C . VAL D 2 253 ? 139.146 119.919 159.488 1.00 14.06 253 VAL D C 1
ATOM 11287 O O . VAL D 2 253 ? 139.061 120.669 160.468 1.00 10.70 253 VAL D O 1
ATOM 11291 N N . PHE D 2 254 ? 139.105 118.592 159.614 1.00 20.21 254 PHE D N 1
ATOM 11292 C CA . PHE D 2 254 ? 138.750 117.962 160.881 1.00 7.28 254 PHE D CA 1
ATOM 11293 C C . PHE D 2 254 ? 139.814 118.115 161.959 1.00 7.78 254 PHE D C 1
ATOM 11294 O O . PHE D 2 254 ? 139.522 117.848 163.127 1.00 9.96 254 PHE D O 1
ATOM 11302 N N . TYR D 2 255 ? 141.028 118.522 161.612 1.00 17.58 255 TYR D N 1
ATOM 11303 C CA . TYR D 2 255 ? 142.081 118.725 162.608 1.00 13.66 255 TYR D CA 1
ATOM 11304 C C . TYR D 2 255 ? 142.147 120.177 163.066 1.00 11.76 255 TYR D C 1
ATOM 11305 O O . TYR D 2 255 ? 143.203 120.802 163.030 1.00 17.89 255 TYR D O 1
ATOM 11314 N N . LEU D 2 256 ? 141.027 120.734 163.514 1.00 9.79 256 LEU D N 1
ATOM 11315 C CA . LEU D 2 256 ? 140.990 122.108 163.984 1.00 8.57 256 LEU D CA 1
ATOM 11316 C C . LEU D 2 256 ? 140.365 122.152 165.371 1.00 15.87 256 LEU D C 1
ATOM 11317 O O . LEU D 2 256 ? 139.503 121.329 165.693 1.00 26.66 256 LEU D O 1
ATOM 11322 N N . PRO D 2 257 ? 140.784 123.100 166.216 1.00 7.59 257 PRO D N 1
ATOM 11323 C CA . PRO D 2 257 ? 140.341 123.085 167.619 1.00 10.52 257 PRO D CA 1
ATOM 11324 C C . PRO D 2 257 ? 138.892 123.486 167.828 1.00 16.04 257 PRO D C 1
ATOM 11325 O O . PRO D 2 257 ? 138.398 123.347 168.955 1.00 19.34 257 PRO D O 1
ATOM 11329 N N . SER D 2 258 ? 138.205 123.994 166.805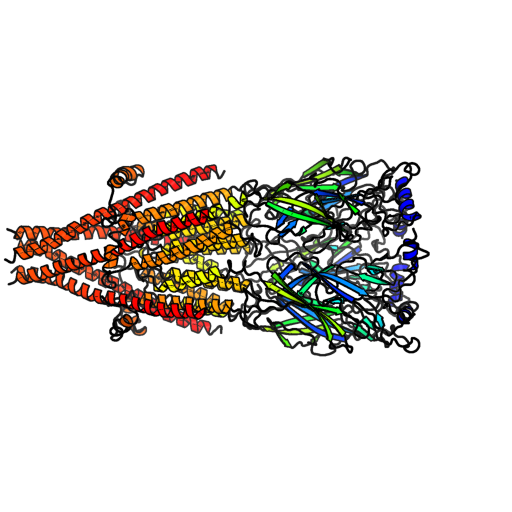 1.00 9.78 258 SER D N 1
ATOM 11330 C CA . SER D 2 258 ? 136.808 124.422 166.847 1.00 12.34 258 SER D CA 1
ATOM 11331 C C . SER D 2 258 ? 136.586 125.639 167.735 1.00 14.73 258 SER D C 1
ATOM 11332 O O . SER D 2 258 ? 135.447 126.106 167.843 1.00 15.16 258 SER D O 1
ATOM 11335 N N . ASP D 2 259 ? 137.627 126.169 168.378 1.00 12.03 259 ASP D N 1
ATOM 11336 C CA . ASP D 2 259 ? 137.526 127.404 169.141 1.00 8.12 259 ASP D CA 1
ATOM 11337 C C . ASP D 2 259 ? 138.037 128.615 168.377 1.00 11.64 259 ASP D C 1
ATOM 11338 O O . ASP D 2 259 ? 137.740 129.747 168.771 1.00 14.64 259 ASP D O 1
ATOM 11343 N N . CYS D 2 260 ? 138.798 128.401 167.301 1.00 11.44 260 CYS D N 1
ATOM 11344 C CA . CYS D 2 260 ? 139.364 129.507 166.541 1.00 13.27 260 CYS D CA 1
ATOM 11345 C C . CYS D 2 260 ? 138.303 130.329 165.825 1.00 13.24 260 CYS D C 1
ATOM 11346 O O . CYS D 2 260 ? 138.549 131.499 165.515 1.00 19.84 260 CYS D O 1
ATOM 11349 N N . GLY D 2 261 ? 137.136 129.752 165.557 1.00 16.26 261 GLY D N 1
ATOM 11350 C CA . GLY D 2 261 ? 136.103 130.468 164.841 1.00 17.17 261 GLY D CA 1
ATOM 11351 C C . GLY D 2 261 ? 136.341 130.614 163.357 1.00 18.07 261 GLY D C 1
ATOM 11352 O O . GLY D 2 261 ? 135.773 131.518 162.738 1.00 18.06 261 GLY D O 1
ATOM 11353 N N . GLU D 2 262 ? 137.168 129.757 162.765 1.00 17.36 262 GLU D N 1
ATOM 11354 C CA . GLU D 2 262 ? 137.476 129.795 161.338 1.00 12.74 262 GLU D CA 1
ATOM 11355 C C . GLU D 2 262 ? 137.398 128.395 160.743 1.00 17.36 262 GLU D C 1
ATOM 11356 O O . GLU D 2 262 ? 138.287 127.948 160.017 1.00 20.60 262 GLU D O 1
ATOM 11362 N N . LYS D 2 263 ? 136.319 127.677 161.054 1.00 19.53 263 LYS D N 1
ATOM 11363 C CA . LYS D 2 263 ? 136.131 126.318 160.559 1.00 15.03 263 LYS D CA 1
ATOM 11364 C C . LYS D 2 263 ? 135.492 126.290 159.174 1.00 17.00 263 LYS D C 1
ATOM 11365 O O . LYS D 2 263 ? 135.951 125.556 158.295 1.00 19.99 263 LYS D O 1
ATOM 11371 N N . MET D 2 264 ? 134.434 127.074 158.965 1.00 16.06 264 MET D N 1
ATOM 11372 C CA . MET D 2 264 ? 133.740 127.078 157.682 1.00 15.93 264 MET D CA 1
ATOM 11373 C C . MET D 2 264 ? 134.513 127.805 156.590 1.00 25.06 264 MET D C 1
ATOM 11374 O O . MET D 2 264 ? 134.277 127.543 155.402 1.00 31.40 264 MET D O 1
ATOM 11379 N N . THR D 2 265 ? 135.420 128.710 156.961 1.00 17.40 265 THR D N 1
ATOM 11380 C CA . THR D 2 265 ? 136.203 129.432 155.964 1.00 13.61 265 THR D CA 1
ATOM 11381 C C . THR D 2 265 ? 137.040 128.473 155.129 1.00 16.08 265 THR D C 1
ATOM 11382 O O . THR D 2 265 ? 137.086 128.579 153.898 1.00 21.91 265 THR D O 1
ATOM 11386 N N . LEU D 2 266 ? 137.699 127.517 155.788 1.00 6.25 266 LEU D N 1
ATOM 11387 C CA . LEU D 2 266 ? 138.520 126.548 155.071 1.00 10.77 266 LEU D CA 1
ATOM 11388 C C . LEU D 2 266 ? 137.679 125.701 154.124 1.00 22.00 266 LEU D C 1
ATOM 11389 O O . LEU D 2 266 ? 138.064 125.479 152.969 1.00 28.75 266 LEU D O 1
ATOM 11394 N N . CYS D 2 267 ? 136.522 125.226 154.594 1.00 13.36 267 CYS D N 1
ATOM 11395 C CA . CYS D 2 267 ? 135.661 124.393 153.760 1.00 4.24 267 CYS D CA 1
ATOM 11396 C C . CYS D 2 267 ? 135.190 125.153 152.527 1.00 14.26 267 CYS D C 1
ATOM 11397 O O . CYS D 2 267 ? 135.246 124.638 151.402 1.00 25.88 267 CYS D O 1
ATOM 11400 N N . ILE D 2 268 ? 134.729 126.390 152.719 1.00 10.34 268 ILE D N 1
ATOM 11401 C CA . ILE D 2 268 ? 134.202 127.157 151.596 1.00 16.96 268 ILE D CA 1
ATOM 11402 C C . ILE D 2 268 ? 135.316 127.517 150.619 1.00 15.25 268 ILE D C 1
ATOM 11403 O O . ILE D 2 268 ? 135.120 127.491 149.397 1.00 22.04 268 ILE D O 1
ATOM 11408 N N . SER D 2 269 ? 136.507 127.836 151.132 1.00 3.07 269 SER D N 1
ATOM 11409 C CA . SER D 2 269 ? 137.629 128.139 150.250 1.00 7.51 269 SER D CA 1
ATOM 11410 C C . SER D 2 269 ? 138.028 126.925 149.420 1.00 12.90 269 SER D C 1
ATOM 11411 O O . SER D 2 269 ? 138.304 127.046 148.218 1.00 18.78 269 SER D O 1
ATOM 11414 N N . VAL D 2 270 ? 138.069 125.745 150.043 1.00 17.58 270 VAL D N 1
ATOM 11415 C CA . VAL D 2 270 ? 138.403 124.530 149.303 1.00 17.71 270 VAL D CA 1
ATOM 11416 C C . VAL D 2 270 ? 137.358 124.257 148.230 1.00 18.64 270 VAL D C 1
ATOM 11417 O O . VAL D 2 270 ? 137.691 123.888 147.094 1.00 20.97 270 VAL D O 1
ATOM 11421 N N . LEU D 2 271 ? 136.077 124.430 148.571 1.00 18.11 271 LEU D N 1
ATOM 11422 C CA . LEU D 2 271 ? 135.021 124.221 147.585 1.00 16.94 271 LEU D CA 1
ATOM 11423 C C . LEU D 2 271 ? 135.160 125.182 146.410 1.00 16.97 271 LEU D C 1
ATOM 11424 O O . LEU D 2 271 ? 134.993 124.785 145.250 1.00 21.64 271 LEU D O 1
ATOM 11429 N N . LEU D 2 272 ? 135.470 126.451 146.689 1.00 16.75 272 LEU D N 1
ATOM 11430 C CA . LEU D 2 272 ? 135.648 127.421 145.611 1.00 19.28 272 LEU D CA 1
ATOM 11431 C C . LEU D 2 272 ? 136.829 127.055 144.718 1.00 20.88 272 LEU D C 1
ATOM 11432 O O . LEU D 2 272 ? 136.745 127.169 143.489 1.00 23.63 272 LEU D O 1
ATOM 11437 N N . ALA D 2 273 ? 137.943 126.627 145.317 1.00 20.43 273 ALA D N 1
ATOM 11438 C CA . ALA D 2 273 ? 139.098 126.235 144.514 1.00 24.67 273 ALA D CA 1
ATOM 11439 C C . ALA D 2 273 ? 138.772 125.043 143.622 1.00 23.70 273 ALA D C 1
ATOM 11440 O O . ALA D 2 273 ? 139.145 125.015 142.439 1.00 21.76 273 ALA D O 1
ATOM 11442 N N . LEU D 2 274 ? 138.070 124.049 144.171 1.00 23.14 274 LEU D N 1
ATOM 11443 C CA . LEU D 2 274 ? 137.685 122.891 143.370 1.00 23.56 274 LEU D CA 1
ATOM 11444 C C . LEU D 2 274 ? 136.746 123.292 142.239 1.00 29.84 274 LEU D C 1
ATOM 11445 O O . LEU D 2 274 ? 136.847 122.765 141.125 1.00 36.14 274 LEU D O 1
ATOM 11450 N N . THR D 2 275 ? 135.821 124.218 142.506 1.00 33.83 275 THR D N 1
ATOM 11451 C CA . THR D 2 275 ? 134.929 124.695 141.453 1.00 30.14 275 THR D CA 1
ATOM 11452 C C . THR D 2 275 ? 135.706 125.400 140.347 1.00 29.09 275 THR D C 1
ATOM 11453 O O . THR D 2 275 ? 135.426 125.202 139.157 1.00 31.49 275 THR D O 1
ATOM 11457 N N . PHE D 2 276 ? 136.690 126.222 140.719 1.00 27.03 276 PHE D N 1
ATOM 11458 C CA . PHE D 2 276 ? 137.528 126.872 139.716 1.00 30.41 276 PHE D CA 1
ATOM 11459 C C . PHE D 2 276 ? 138.230 125.840 138.844 1.00 34.84 276 PHE D C 1
ATOM 11460 O O . PHE D 2 276 ? 138.215 125.934 137.608 1.00 41.82 276 PHE D O 1
ATOM 11468 N N . PHE D 2 277 ? 138.845 124.837 139.475 1.00 34.28 277 PHE D N 1
ATOM 11469 C CA . PHE D 2 277 ? 139.584 123.842 138.705 1.00 34.52 277 PHE D CA 1
ATOM 11470 C C . PHE D 2 277 ? 138.666 123.010 137.821 1.00 29.57 277 PHE D C 1
ATOM 11471 O O . PHE D 2 277 ? 139.063 122.621 136.717 1.00 30.24 277 PHE D O 1
ATOM 11479 N N . LEU D 2 278 ? 137.446 122.720 138.280 1.00 29.85 278 LEU D N 1
ATOM 11480 C CA . LEU D 2 278 ? 136.499 122.005 137.430 1.00 32.76 278 LEU D CA 1
ATOM 11481 C C . LEU D 2 278 ? 136.079 122.855 136.239 1.00 35.65 278 LEU D C 1
ATOM 11482 O O . LEU D 2 278 ? 135.989 122.353 135.113 1.00 39.47 278 LEU D O 1
ATOM 11487 N N . LEU D 2 279 ? 135.818 124.145 136.463 1.00 36.73 279 LEU D N 1
ATOM 11488 C CA . LEU D 2 279 ? 135.389 125.000 135.361 1.00 36.70 279 LEU D CA 1
ATOM 11489 C C . LEU D 2 279 ? 136.505 125.218 134.349 1.00 37.57 279 LEU D C 1
ATOM 11490 O O . LEU D 2 279 ? 136.228 125.446 133.167 1.00 43.00 279 LEU D O 1
ATOM 11495 N N . LEU D 2 280 ? 137.766 125.161 134.787 1.00 37.16 280 LEU D N 1
ATOM 11496 C CA . LEU D 2 280 ? 138.868 125.242 133.832 1.00 35.53 280 LEU D CA 1
ATOM 11497 C C . LEU D 2 280 ? 138.859 124.060 132.870 1.00 39.69 280 LEU D C 1
ATOM 11498 O O . LEU D 2 280 ? 139.096 124.226 131.669 1.00 40.18 280 LEU D O 1
ATOM 11503 N N . ILE D 2 281 ? 138.592 122.857 133.382 1.00 40.82 281 ILE D N 1
ATOM 11504 C CA . ILE D 2 281 ? 138.730 121.651 132.571 1.00 38.53 281 ILE D CA 1
ATOM 11505 C C . ILE D 2 281 ? 137.672 121.606 131.475 1.00 38.87 281 ILE D C 1
ATOM 11506 O O . ILE D 2 281 ? 137.949 121.185 130.346 1.00 42.04 281 ILE D O 1
ATOM 11511 N N . SER D 2 282 ? 136.454 122.058 131.776 1.00 37.64 282 SER D N 1
ATOM 11512 C CA . SER D 2 282 ? 135.350 121.966 130.824 1.00 39.40 282 SER D CA 1
ATOM 11513 C C . SER D 2 282 ? 135.532 122.850 129.595 1.00 40.96 282 SER D C 1
ATOM 11514 O O . SER D 2 282 ? 134.639 122.871 128.742 1.00 42.08 282 SER D O 1
ATOM 11517 N N . LYS D 2 283 ? 136.643 123.575 129.479 1.00 43.09 283 LYS D N 1
ATOM 11518 C CA . LYS D 2 283 ? 136.934 124.354 128.284 1.00 45.69 283 LYS D CA 1
ATOM 11519 C C . LYS D 2 283 ? 137.906 123.657 127.341 1.00 46.73 283 LYS D C 1
ATOM 11520 O O . LYS D 2 283 ? 138.113 124.141 126.224 1.00 42.77 283 LYS D O 1
ATOM 11526 N N . ILE D 2 284 ? 138.499 122.542 127.758 1.00 44.73 284 ILE D N 1
ATOM 11527 C CA . ILE D 2 284 ? 139.415 121.773 126.926 1.00 40.73 284 ILE D CA 1
ATOM 11528 C C . ILE D 2 284 ? 138.815 120.407 126.583 1.00 40.82 284 ILE D C 1
ATOM 11529 O O . ILE D 2 284 ? 139.528 119.492 126.177 1.00 39.50 284 ILE D O 1
ATOM 11534 N N . VAL D 2 285 ? 137.504 120.260 126.742 1.00 43.92 285 VAL D N 1
ATOM 11535 C CA . VAL D 2 285 ? 136.837 118.975 126.554 1.00 43.96 285 VAL D CA 1
ATOM 11536 C C . VAL D 2 285 ? 135.610 119.183 125.672 1.00 48.16 285 VAL D C 1
ATOM 11537 O O . VAL D 2 285 ? 134.864 120.151 125.875 1.00 47.91 285 VAL D O 1
ATOM 11541 N N . PRO D 2 286 ? 135.374 118.327 124.681 1.00 52.85 286 PRO D N 1
ATOM 11542 C CA . PRO D 2 286 ? 134.169 118.457 123.854 1.00 50.29 286 PRO D CA 1
ATOM 11543 C C . PRO D 2 286 ? 132.915 118.308 124.694 1.00 52.77 286 PRO D C 1
ATOM 11544 O O . PRO D 2 286 ? 132.875 117.495 125.630 1.00 54.27 286 PRO D O 1
ATOM 11548 N N . PRO D 2 287 ? 131.863 119.074 124.391 1.00 58.34 287 PRO D N 1
ATOM 11549 C CA . PRO D 2 287 ? 130.592 118.974 125.121 1.00 60.89 287 PRO D CA 1
ATOM 11550 C C . PRO D 2 287 ? 129.702 117.825 124.650 1.00 59.10 287 PRO D C 1
ATOM 11551 O O . PRO D 2 287 ? 128.507 117.999 124.406 1.00 57.75 287 PRO D O 1
ATOM 11555 N N . THR D 2 288 ? 130.289 116.638 124.526 1.00 63.83 288 THR D N 1
ATOM 11556 C CA . THR D 2 288 ? 129.557 115.461 124.077 1.00 65.33 288 THR D CA 1
ATOM 11557 C C . THR D 2 288 ? 128.828 114.829 125.263 1.00 68.64 288 THR D C 1
ATOM 11558 O O . THR D 2 288 ? 128.755 115.398 126.355 1.00 69.60 288 THR D O 1
ATOM 11562 N N . SER D 2 289 ? 128.273 113.632 125.055 1.00 71.48 289 SER D N 1
ATOM 11563 C CA . SER D 2 289 ? 127.527 112.944 126.103 1.00 70.39 289 SER D CA 1
ATOM 11564 C C . SER D 2 289 ? 127.849 111.454 126.135 1.00 72.24 289 SER D C 1
ATOM 11565 O O . SER D 2 289 ? 127.002 110.642 126.523 1.00 71.20 289 SER D O 1
ATOM 11568 N N . LEU D 2 290 ? 129.062 111.076 125.735 1.00 75.19 290 LEU D N 1
ATOM 11569 C CA . LEU D 2 290 ? 129.461 109.674 125.691 1.00 73.96 290 LEU D CA 1
ATOM 11570 C C . LEU D 2 290 ? 130.357 109.267 126.852 1.00 74.53 290 LEU D C 1
ATOM 11571 O O . LEU D 2 290 ? 130.156 108.196 127.433 1.00 76.03 290 LEU D O 1
ATOM 11576 N N . ASP D 2 291 ? 131.342 110.088 127.208 1.00 66.60 291 ASP D N 1
ATOM 11577 C CA . ASP D 2 291 ? 132.231 109.753 128.311 1.00 66.20 291 ASP D CA 1
ATOM 11578 C C . ASP D 2 291 ? 132.811 111.031 128.895 1.00 64.80 291 ASP D C 1
ATOM 11579 O O . ASP D 2 291 ? 132.778 112.096 128.272 1.00 64.36 291 ASP D O 1
ATOM 11584 N N . VAL D 2 292 ? 133.350 110.903 130.103 1.00 51.58 292 VAL D N 1
ATOM 11585 C CA . VAL D 2 292 ? 133.906 112.024 130.855 1.00 49.66 292 VAL D CA 1
ATOM 11586 C C . VAL D 2 292 ? 135.314 111.636 131.293 1.00 47.58 292 VAL D C 1
ATOM 11587 O O . VAL D 2 292 ? 135.554 110.463 131.617 1.00 50.22 292 VAL D O 1
ATOM 11591 N N . PRO D 2 293 ? 136.275 112.562 131.297 1.00 41.72 293 PRO D N 1
ATOM 11592 C CA . PRO D 2 293 ? 137.649 112.195 131.662 1.00 45.75 293 PRO D CA 1
ATOM 11593 C C . PRO D 2 293 ? 137.742 111.628 133.071 1.00 42.68 293 PRO D C 1
ATOM 11594 O O . PRO D 2 293 ? 136.955 111.965 133.957 1.00 47.71 293 PRO D O 1
ATOM 11598 N N . LEU D 2 294 ? 138.724 110.745 133.265 1.00 32.95 294 LEU D N 1
ATOM 11599 C CA . LEU D 2 294 ? 138.973 110.179 134.586 1.00 32.18 294 LEU D CA 1
ATOM 11600 C C . LEU D 2 294 ? 139.374 111.241 135.598 1.00 36.13 294 LEU D C 1
ATOM 11601 O O . LEU D 2 294 ? 139.299 110.991 136.805 1.00 42.00 294 LEU D O 1
ATOM 11606 N N . ILE D 2 295 ? 139.808 112.416 135.136 1.00 32.21 295 ILE D N 1
ATOM 11607 C CA . ILE D 2 295 ? 140.070 113.536 136.035 1.00 33.66 295 ILE D CA 1
ATOM 11608 C C . ILE D 2 295 ? 138.841 114.411 136.234 1.00 38.90 295 ILE D C 1
ATOM 11609 O O . ILE D 2 295 ? 138.834 115.256 137.143 1.00 37.24 295 ILE D O 1
ATOM 11614 N N . GLY D 2 296 ? 137.803 114.238 135.421 1.00 39.35 296 GLY D N 1
ATOM 11615 C CA . GLY D 2 296 ? 136.558 114.960 135.559 1.00 33.79 296 GLY D CA 1
ATOM 11616 C C . GLY D 2 296 ? 135.547 114.339 136.493 1.00 37.63 296 GLY D C 1
ATOM 11617 O O . GLY D 2 296 ? 134.502 114.943 136.749 1.00 39.12 296 GLY D O 1
ATOM 11618 N N . LYS D 2 297 ? 135.820 113.141 137.009 1.00 33.22 297 LYS D N 1
ATOM 11619 C CA . LYS D 2 297 ? 134.973 112.499 138.005 1.00 32.37 297 LYS D CA 1
ATOM 11620 C C . LYS D 2 297 ? 135.555 112.554 139.407 1.00 34.01 297 LYS D C 1
ATOM 11621 O O . LYS D 2 297 ? 134.797 112.600 140.382 1.00 40.71 297 LYS D O 1
ATOM 11627 N N . TYR D 2 298 ? 136.884 112.557 139.520 1.00 25.59 298 TYR D N 1
ATOM 11628 C CA . TYR D 2 298 ? 137.524 112.735 140.816 1.00 24.76 298 TYR D CA 1
ATOM 11629 C C . TYR D 2 298 ? 137.135 114.070 141.436 1.00 30.34 298 TYR D C 1
ATOM 11630 O O . TYR D 2 298 ? 136.915 114.161 142.650 1.00 37.95 298 TYR D O 1
ATOM 11639 N N . LEU D 2 299 ? 137.034 115.116 140.615 1.00 24.44 299 LEU D N 1
ATOM 11640 C CA . LEU D 2 299 ? 136.642 116.422 141.133 1.00 29.42 299 LEU D CA 1
ATOM 11641 C C . LEU D 2 299 ? 135.218 116.403 141.676 1.00 29.68 299 LEU D C 1
ATOM 11642 O O . LEU D 2 299 ? 134.954 116.969 142.740 1.00 32.15 299 LEU D O 1
ATOM 11647 N N . MET D 2 300 ? 134.287 115.757 140.968 1.00 25.13 300 MET D N 1
ATOM 11648 C CA . MET D 2 300 ? 132.913 115.669 141.460 1.00 24.00 300 MET D CA 1
ATOM 11649 C C . MET D 2 300 ? 132.835 114.861 142.750 1.00 25.38 300 MET D C 1
ATOM 11650 O O . MET D 2 300 ? 132.091 115.217 143.678 1.00 29.26 300 MET D O 1
ATOM 11655 N N . PHE D 2 301 ? 133.593 113.765 142.823 1.00 21.17 301 PHE D N 1
ATOM 11656 C CA . PHE D 2 301 ? 133.664 112.993 144.060 1.00 20.84 301 PHE D CA 1
ATOM 11657 C C . PHE D 2 301 ? 134.162 113.858 145.213 1.00 24.23 301 PHE D C 1
ATOM 11658 O O . PHE D 2 301 ? 133.599 113.831 146.319 1.00 30.70 301 PHE D O 1
ATOM 11666 N N . THR D 2 302 ? 135.205 114.652 144.964 1.00 14.62 302 THR D N 1
ATOM 11667 C CA . THR D 2 302 ? 135.736 115.529 146.001 1.00 15.34 302 THR D CA 1
ATOM 11668 C C . THR D 2 302 ? 134.725 116.599 146.398 1.00 19.41 302 THR D C 1
ATOM 11669 O O . THR D 2 302 ? 134.639 116.965 147.573 1.00 29.33 302 THR D O 1
ATOM 11673 N N . MET D 2 303 ? 133.958 117.120 145.437 1.00 12.31 303 MET D N 1
ATOM 11674 C CA . MET D 2 303 ? 132.927 118.104 145.764 1.00 9.89 303 MET D CA 1
ATOM 11675 C C . MET D 2 303 ? 131.871 117.510 146.685 1.00 13.69 303 MET D C 1
ATOM 11676 O O . MET D 2 303 ? 131.445 118.152 147.655 1.00 20.05 303 MET D O 1
ATOM 11681 N N . VAL D 2 304 ? 131.428 116.286 146.391 1.00 9.39 304 VAL D N 1
ATOM 11682 C CA . VAL D 2 304 ? 130.446 115.632 147.253 1.00 11.57 304 VAL D CA 1
ATOM 11683 C C . VAL D 2 304 ? 131.016 115.442 148.655 1.00 17.47 304 VAL D C 1
ATOM 11684 O O . VAL D 2 304 ? 130.346 115.721 149.665 1.00 14.07 304 VAL D O 1
ATOM 11688 N N . LEU D 2 305 ? 132.268 114.983 148.739 1.00 19.32 305 LEU D N 1
ATOM 11689 C CA . LEU D 2 305 ? 132.890 114.777 150.043 1.00 10.99 305 LEU D CA 1
ATOM 11690 C C . LEU D 2 305 ? 133.012 116.086 150.816 1.00 15.83 305 LEU D C 1
ATOM 11691 O O . LEU D 2 305 ? 132.780 116.121 152.030 1.00 20.63 305 LEU D O 1
ATOM 11696 N N . VAL D 2 306 ? 133.365 117.174 150.131 1.00 12.70 306 VAL D N 1
ATOM 11697 C CA . VAL D 2 306 ? 133.526 118.461 150.802 1.00 2.90 306 VAL D CA 1
ATOM 11698 C C . VAL D 2 306 ? 132.181 118.987 151.292 1.00 8.05 306 VAL D C 1
ATOM 11699 O O . VAL D 2 306 ? 132.092 119.580 152.373 1.00 20.30 306 VAL D O 1
ATOM 11703 N N . THR D 2 307 ? 131.114 118.784 150.516 1.00 10.61 307 THR D N 1
ATOM 11704 C CA . THR D 2 307 ? 129.793 119.197 150.986 1.00 10.98 307 THR D CA 1
ATOM 11705 C C . THR D 2 307 ? 129.384 118.420 152.234 1.00 7.76 307 THR D C 1
ATOM 11706 O O . THR D 2 307 ? 128.847 118.995 153.194 1.00 10.32 307 THR D O 1
ATOM 11710 N N . PHE D 2 308 ? 129.644 117.110 152.249 1.00 4.80 308 PHE D N 1
ATOM 11711 C CA . PHE D 2 308 ? 129.335 116.331 153.446 1.00 9.80 308 PHE D CA 1
ATOM 11712 C C . PHE D 2 308 ? 130.184 116.784 154.631 1.00 13.23 308 PHE D C 1
ATOM 11713 O O . PHE D 2 308 ? 129.716 116.792 155.779 1.00 21.09 308 PHE D O 1
ATOM 11721 N N . SER D 2 309 ? 131.435 117.172 154.370 1.00 11.58 309 SER D N 1
ATOM 11722 C CA . SER D 2 309 ? 132.282 117.709 155.431 1.00 8.53 309 SER D CA 1
ATOM 11723 C C . SER D 2 309 ? 131.722 119.018 155.972 1.00 8.72 309 SER D C 1
ATOM 11724 O O . SER D 2 309 ? 131.796 119.280 157.175 1.00 18.37 309 SER D O 1
ATOM 11727 N N . ILE D 2 310 ? 131.165 119.855 155.097 1.00 7.36 310 ILE D N 1
ATOM 11728 C CA . ILE D 2 310 ? 130.528 121.092 155.547 1.00 3.79 310 ILE D CA 1
ATOM 11729 C C . ILE D 2 310 ? 129.363 120.774 156.476 1.00 8.20 310 ILE D C 1
ATOM 11730 O O . ILE D 2 310 ? 129.199 121.392 157.537 1.00 14.51 310 ILE D O 1
ATOM 11735 N N . VAL D 2 311 ? 128.536 119.802 156.086 1.00 5.15 311 VAL D N 1
ATOM 11736 C CA . VAL D 2 311 ? 127.378 119.441 156.906 1.00 2.75 311 VAL D CA 1
ATOM 11737 C C . VAL D 2 311 ? 127.827 118.951 158.281 1.00 2.94 311 VAL D C 1
ATOM 11738 O O . VAL D 2 311 ? 127.305 119.382 159.322 1.00 6.93 311 VAL D O 1
ATOM 11742 N N . THR D 2 312 ? 128.810 118.048 158.308 1.00 6.02 312 THR D N 1
ATOM 11743 C CA . THR D 2 312 ? 129.244 117.507 159.592 1.00 5.21 312 THR D CA 1
ATOM 11744 C C . THR D 2 312 ? 129.975 118.552 160.430 1.00 12.36 312 THR D C 1
ATOM 11745 O O . THR D 2 312 ? 129.907 118.505 161.662 1.00 17.96 312 THR D O 1
ATOM 11749 N N . SER D 2 313 ? 130.647 119.516 159.794 1.00 16.53 313 SER D N 1
ATOM 11750 C CA . SER D 2 313 ? 131.279 120.592 160.550 1.00 5.37 313 SER D CA 1
ATOM 11751 C C . SER D 2 313 ? 130.238 121.493 161.195 1.00 2.11 313 SER D C 1
ATOM 11752 O O . SER D 2 313 ? 130.411 121.928 162.338 1.00 6.24 313 SER D O 1
ATOM 11755 N N . VAL D 2 314 ? 129.151 121.784 160.478 1.00 6.84 314 VAL D N 1
ATOM 11756 C CA . VAL D 2 314 ? 128.066 122.561 161.074 1.00 5.56 314 VAL D CA 1
ATOM 11757 C C . VAL D 2 314 ? 127.479 121.817 162.267 1.00 8.64 314 VAL D C 1
ATOM 11758 O O . VAL D 2 314 ? 127.223 122.409 163.325 1.00 11.26 314 VAL D O 1
ATOM 11762 N N . CYS D 2 315 ? 127.268 120.505 162.122 1.00 13.53 315 CYS D N 1
ATOM 11763 C CA . CYS D 2 315 ? 126.726 119.727 163.236 1.00 8.46 315 CYS D CA 1
ATOM 11764 C C . CYS D 2 315 ? 127.673 119.726 164.434 1.00 10.50 315 CYS D C 1
ATOM 11765 O O . CYS D 2 315 ? 127.233 119.865 165.583 1.00 15.40 315 CYS D O 1
ATOM 11768 N N . VAL D 2 316 ? 128.977 119.578 164.189 1.00 11.64 316 VAL D N 1
ATOM 11769 C CA . VAL D 2 316 ? 129.950 119.570 165.281 1.00 2.55 316 VAL D CA 1
ATOM 11770 C C . VAL D 2 316 ? 129.980 120.922 165.984 1.00 4.61 316 VAL D C 1
ATOM 11771 O O . VAL D 2 316 ? 130.018 120.996 167.219 1.00 6.91 316 VAL D O 1
ATOM 11775 N N . LEU D 2 317 ? 129.967 122.011 165.212 1.00 9.66 317 LEU D N 1
ATOM 11776 C CA . LEU D 2 317 ? 129.968 123.342 165.810 1.00 5.10 317 LEU D CA 1
ATOM 11777 C C . LEU D 2 317 ? 128.715 123.574 166.641 1.00 10.49 317 LEU D C 1
ATOM 11778 O O . LEU D 2 317 ? 128.773 124.215 167.696 1.00 19.04 317 LEU D O 1
ATOM 11783 N N . ASN D 2 318 ? 127.568 123.074 166.176 1.00 7.44 318 ASN D N 1
ATOM 11784 C CA . ASN D 2 318 ? 126.352 123.182 166.975 1.00 2.85 318 ASN D CA 1
ATOM 11785 C C . ASN D 2 318 ? 126.471 122.391 168.272 1.00 11.23 318 ASN D C 1
ATOM 11786 O O . ASN D 2 318 ? 126.029 122.851 169.330 1.00 14.51 318 ASN D O 1
ATOM 11791 N N . VAL D 2 319 ? 127.062 121.195 168.208 1.00 17.96 319 VAL D N 1
ATOM 11792 C CA . VAL D 2 319 ? 127.170 120.353 169.397 1.00 12.94 319 VAL D CA 1
ATOM 11793 C C . VAL D 2 319 ? 128.112 120.975 170.424 1.00 9.92 319 VAL D C 1
ATOM 11794 O O . VAL D 2 319 ? 127.861 120.915 171.633 1.00 11.55 319 VAL D O 1
ATOM 11798 N N . HIS D 2 320 ? 129.201 121.594 169.961 1.00 12.23 320 HIS D N 1
ATOM 11799 C CA . HIS D 2 320 ? 130.254 122.052 170.864 1.00 9.53 320 HIS D CA 1
ATOM 11800 C C . HIS D 2 320 ? 129.808 123.177 171.792 1.00 10.85 320 HIS D C 1
ATOM 11801 O O . HIS D 2 320 ? 130.381 123.329 172.876 1.00 15.81 320 HIS D O 1
ATOM 11808 N N . HIS D 2 321 ? 128.796 123.954 171.413 1.00 9.29 321 HIS D N 1
ATOM 11809 C CA . HIS D 2 321 ? 128.431 125.177 172.129 1.00 9.89 321 HIS D CA 1
ATOM 11810 C C . HIS D 2 321 ? 127.207 124.993 173.017 1.00 16.71 321 HIS D C 1
ATOM 11811 O O . HIS D 2 321 ? 126.366 125.889 173.111 1.00 24.80 321 HIS D O 1
ATOM 11818 N N . ARG D 2 322 ? 127.080 123.850 173.681 1.00 17.50 322 ARG D N 1
ATOM 11819 C CA . ARG D 2 322 ? 125.935 123.566 174.534 1.00 16.91 322 ARG D CA 1
ATOM 11820 C C . ARG D 2 322 ? 126.317 123.694 176.003 1.00 16.41 322 ARG D C 1
ATOM 11821 O O . ARG D 2 322 ? 127.413 123.299 176.409 1.00 22.39 322 ARG D O 1
ATOM 11829 N N . SER D 2 323 ? 125.404 124.243 176.791 1.00 17.43 323 SER D N 1
ATOM 11830 C CA . SER D 2 323 ? 125.571 124.474 178.216 1.00 19.14 323 SER D CA 1
ATOM 11831 C C . SER D 2 323 ? 124.378 123.894 178.957 1.00 24.02 323 SER D C 1
ATOM 11832 O O . SER D 2 323 ? 123.299 123.733 178.378 1.00 26.83 323 SER D O 1
ATOM 11835 N N . PRO D 2 324 ? 124.537 123.562 180.243 1.00 28.93 324 PRO D N 1
ATOM 11836 C CA . PRO D 2 324 ? 123.430 122.923 180.975 1.00 29.34 324 PRO D CA 1
ATOM 11837 C C . PRO D 2 324 ? 122.195 123.794 181.117 1.00 32.99 324 PRO D C 1
ATOM 11838 O O . PRO D 2 324 ? 121.117 123.265 181.414 1.00 39.04 324 PRO D O 1
ATOM 11842 N N . SER D 2 325 ? 122.310 125.107 180.925 1.00 28.86 325 SER D N 1
ATOM 11843 C CA . SER D 2 325 ? 121.153 125.985 181.035 1.00 30.43 325 SER D CA 1
ATOM 11844 C C . SER D 2 325 ? 120.270 125.968 179.795 1.00 31.91 325 SER D C 1
ATOM 11845 O O . SER D 2 325 ? 119.188 126.564 179.819 1.00 36.77 325 SER D O 1
ATOM 11848 N N . THR D 2 326 ? 120.699 125.313 178.718 1.00 31.57 326 THR D N 1
ATOM 11849 C CA . THR D 2 326 ? 119.916 125.232 177.491 1.00 32.30 326 THR D CA 1
ATOM 11850 C C . THR D 2 326 ? 119.554 123.804 177.120 1.00 33.97 326 THR D C 1
ATOM 11851 O O . THR D 2 326 ? 118.393 123.530 176.797 1.00 41.35 326 THR D O 1
ATOM 11855 N N . HIS D 2 327 ? 120.512 122.881 177.155 1.00 28.85 327 HIS D N 1
ATOM 11856 C CA . HIS D 2 327 ? 120.279 121.489 176.809 1.00 23.94 327 HIS D CA 1
ATOM 11857 C C . HIS D 2 327 ? 120.680 120.585 177.966 1.00 31.34 327 HIS D C 1
ATOM 11858 O O . HIS D 2 327 ? 121.482 120.957 178.826 1.00 37.84 327 HIS D O 1
ATOM 11865 N N . THR D 2 328 ? 120.111 119.383 177.974 1.00 32.88 328 THR D N 1
ATOM 11866 C CA . THR D 2 328 ? 120.441 118.356 178.952 1.00 34.28 328 THR D CA 1
ATOM 11867 C C . THR D 2 328 ? 120.994 117.135 178.227 1.00 30.45 328 THR D C 1
ATOM 11868 O O . THR D 2 328 ? 120.573 116.820 177.110 1.00 32.53 328 THR D O 1
ATOM 11872 N N . MET D 2 329 ? 121.962 116.471 178.850 1.00 26.91 329 MET D N 1
ATOM 11873 C CA . MET D 2 329 ? 122.664 115.359 178.221 1.00 29.48 329 MET D CA 1
ATOM 11874 C C . MET D 2 329 ? 121.953 114.051 178.546 1.00 32.88 329 MET D C 1
ATOM 11875 O O . MET D 2 329 ? 121.832 113.677 179.717 1.00 31.67 329 MET D O 1
ATOM 11880 N N . ALA D 2 330 ? 121.490 113.359 177.508 1.00 37.13 330 ALA D N 1
ATOM 11881 C CA . ALA D 2 330 ? 120.843 112.074 177.698 1.00 35.33 330 ALA D CA 1
ATOM 11882 C C . ALA D 2 330 ? 121.867 111.028 178.138 1.00 35.40 330 ALA D C 1
ATOM 11883 O O . ALA D 2 330 ? 123.035 111.088 177.744 1.00 36.83 330 ALA D O 1
ATOM 11885 N N . PRO D 2 331 ? 121.455 110.062 178.964 1.00 37.08 331 PRO D N 1
ATOM 11886 C CA . PRO D 2 331 ? 122.413 109.052 179.441 1.00 38.46 331 PRO D CA 1
ATOM 11887 C C . PRO D 2 331 ? 123.065 108.253 178.328 1.00 41.52 331 PRO D C 1
ATOM 11888 O O . PRO D 2 331 ? 124.235 107.867 178.462 1.00 40.59 331 PRO D O 1
ATOM 11892 N N . TRP D 2 332 ? 122.348 107.988 177.233 1.00 41.68 332 TRP D N 1
ATOM 11893 C CA . TRP D 2 332 ? 122.939 107.226 176.138 1.00 36.77 332 TRP D CA 1
ATOM 11894 C C . TRP D 2 332 ? 124.089 107.992 175.497 1.00 40.62 332 TRP D C 1
ATOM 11895 O O . TRP D 2 332 ? 125.116 107.399 175.143 1.00 41.56 332 TRP D O 1
ATOM 11906 N N . VAL D 2 333 ? 123.943 109.312 175.354 1.00 41.83 333 VAL D N 1
ATOM 11907 C CA . VAL D 2 333 ? 125.005 110.123 174.761 1.00 39.39 333 VAL D CA 1
ATOM 11908 C C . VAL D 2 333 ? 126.274 110.016 175.594 1.00 35.98 333 VAL D C 1
ATOM 11909 O O . VAL D 2 333 ? 127.369 109.791 175.066 1.00 35.24 333 VAL D O 1
ATOM 11913 N N . LYS D 2 334 ? 126.142 110.169 176.912 1.00 36.84 334 LYS D N 1
ATOM 11914 C CA . LYS D 2 334 ? 127.297 110.054 177.793 1.00 39.96 334 LYS D CA 1
ATOM 11915 C C . LYS D 2 334 ? 127.910 108.663 177.708 1.00 41.50 334 LYS D C 1
ATOM 11916 O O . LYS D 2 334 ? 129.108 108.516 177.442 1.00 42.97 334 LYS D O 1
ATOM 11922 N N . ARG D 2 335 ? 127.084 107.628 177.886 1.00 42.25 335 ARG D N 1
ATOM 11923 C CA . ARG D 2 335 ? 127.591 106.260 177.929 1.00 41.19 335 ARG D CA 1
ATOM 11924 C C . ARG D 2 335 ? 128.306 105.888 176.636 1.00 43.30 335 ARG D C 1
ATOM 11925 O O . ARG D 2 335 ? 129.301 105.154 176.659 1.00 45.47 335 ARG D O 1
ATOM 11933 N N . CYS D 2 336 ? 127.827 106.395 175.500 1.00 45.36 336 CYS D N 1
ATOM 11934 C CA . CYS D 2 336 ? 128.442 106.040 174.227 1.00 40.95 336 CYS D CA 1
ATOM 11935 C C . CYS D 2 336 ? 129.686 106.874 173.946 1.00 42.41 336 CYS D C 1
ATOM 11936 O O . CYS D 2 336 ? 130.735 106.328 173.590 1.00 44.73 336 CYS D O 1
ATOM 11939 N N . PHE D 2 337 ? 129.596 108.195 174.099 1.00 38.33 337 PHE D N 1
ATOM 11940 C CA . PHE D 2 337 ? 130.634 109.091 173.613 1.00 34.19 337 PHE D CA 1
ATOM 11941 C C . PHE D 2 337 ? 131.656 109.489 174.669 1.00 34.76 337 PHE D C 1
ATOM 11942 O O . PHE D 2 337 ? 132.560 110.269 174.358 1.00 36.87 337 PHE D O 1
ATOM 11950 N N . LEU D 2 338 ? 131.553 108.986 175.900 1.00 37.48 338 LEU D N 1
ATOM 11951 C CA . LEU D 2 338 ? 132.556 109.283 176.908 1.00 36.55 338 LEU D CA 1
ATOM 11952 C C . LEU D 2 338 ? 133.234 108.047 177.475 1.00 39.66 338 LEU D C 1
ATOM 11953 O O . LEU D 2 338 ? 134.221 108.188 178.206 1.00 43.02 338 LEU D O 1
ATOM 11958 N N . HIS D 2 339 ? 132.744 106.856 177.171 1.00 43.07 339 HIS D N 1
ATOM 11959 C CA . HIS D 2 339 ? 133.330 105.624 177.687 1.00 47.57 339 HIS D CA 1
ATOM 11960 C C . HIS D 2 339 ? 133.648 104.608 176.601 1.00 45.78 339 HIS D C 1
ATOM 11961 O O . HIS D 2 339 ? 134.648 103.896 176.710 1.00 44.25 339 HIS D O 1
ATOM 11968 N N . LYS D 2 340 ? 132.826 104.521 175.556 1.00 48.23 340 LYS D N 1
ATOM 11969 C CA . LYS D 2 340 ? 132.963 103.463 174.559 1.00 48.08 340 LYS D CA 1
ATOM 11970 C C . LYS D 2 340 ? 133.794 103.903 173.355 1.00 48.55 340 LYS D C 1
ATOM 11971 O O . LYS D 2 340 ? 134.829 103.300 173.054 1.00 48.63 340 LYS D O 1
ATOM 11977 N N . LEU D 2 341 ? 133.346 104.946 172.656 1.00 45.43 341 LEU D N 1
ATOM 11978 C CA . LEU D 2 341 ? 134.014 105.366 171.425 1.00 43.36 341 LEU D CA 1
ATOM 11979 C C . LEU D 2 341 ? 135.464 105.797 171.622 1.00 46.85 341 LEU D C 1
ATOM 11980 O O . LEU D 2 341 ? 136.312 105.395 170.807 1.00 48.02 341 LEU D O 1
ATOM 11985 N N . PRO D 2 342 ? 135.823 106.606 172.628 1.00 49.25 342 PRO D N 1
ATOM 11986 C CA . PRO D 2 342 ? 137.226 107.051 172.722 1.00 44.93 342 PRO D CA 1
ATOM 11987 C C . PRO D 2 342 ? 138.227 105.917 172.857 1.00 44.88 342 PRO D C 1
ATOM 11988 O O . PRO D 2 342 ? 139.392 106.089 172.477 1.00 44.99 342 PRO D O 1
ATOM 11992 N N . THR D 2 343 ? 137.819 104.766 173.395 1.00 49.95 343 THR D N 1
ATOM 11993 C CA . THR D 2 343 ? 138.731 103.629 173.473 1.00 51.30 343 THR D CA 1
ATOM 11994 C C . THR D 2 343 ? 139.089 103.108 172.086 1.00 54.12 343 THR D C 1
ATOM 11995 O O . THR D 2 343 ? 140.255 102.794 171.817 1.00 54.01 343 THR D O 1
ATOM 11999 N N . PHE D 2 344 ? 138.101 103.006 171.193 1.00 56.44 344 PHE D N 1
ATOM 12000 C CA . PHE D 2 344 ? 138.371 102.532 169.838 1.00 52.71 344 PHE D CA 1
ATOM 12001 C C . PHE D 2 344 ? 139.261 103.504 169.076 1.00 54.49 344 PHE D C 1
ATOM 12002 O O . PHE D 2 344 ? 140.147 103.084 168.323 1.00 55.70 344 PHE D O 1
ATOM 12010 N N . LEU D 2 345 ? 139.044 104.805 169.258 1.00 49.51 345 LEU D N 1
ATOM 12011 C CA . LEU D 2 345 ? 139.790 105.826 168.535 1.00 45.73 345 LEU D CA 1
ATOM 12012 C C . LEU D 2 345 ? 141.121 106.165 169.192 1.00 42.64 345 LEU D C 1
ATOM 12013 O O . LEU D 2 345 ? 141.828 107.048 168.694 1.00 42.24 345 LEU D O 1
ATOM 12018 N N . PHE D 2 346 ? 141.466 105.498 170.295 1.00 49.33 346 PHE D N 1
ATOM 12019 C CA . PHE D 2 346 ? 142.749 105.670 170.978 1.00 56.92 346 PHE D CA 1
ATOM 12020 C C . PHE D 2 346 ? 142.915 107.101 171.496 1.00 58.21 346 PHE D C 1
ATOM 12021 O O . PHE D 2 346 ? 143.876 107.805 171.180 1.00 58.06 346 PHE D O 1
ATOM 12029 N N . MET D 2 347 ? 141.947 107.521 172.308 1.00 51.67 347 MET D N 1
ATOM 12030 C CA . MET D 2 347 ? 141.985 108.809 172.987 1.00 48.29 347 MET D CA 1
ATOM 12031 C C . MET D 2 347 ? 141.776 108.585 174.476 1.00 51.85 347 MET D C 1
ATOM 12032 O O . MET D 2 347 ? 140.864 107.854 174.874 1.00 53.18 347 MET D O 1
ATOM 12037 N N . LYS D 2 348 ? 142.619 109.211 175.294 1.00 53.87 348 LYS D N 1
ATOM 12038 C CA . LYS D 2 348 ? 142.527 109.107 176.743 1.00 51.21 348 LYS D CA 1
ATOM 12039 C C . LYS D 2 348 ? 142.470 110.499 177.352 1.00 52.84 348 LYS D C 1
ATOM 12040 O O . LYS D 2 348 ? 143.183 111.407 176.913 1.00 56.35 348 LYS D O 1
ATOM 12046 N N . ARG D 2 349 ? 141.619 110.661 178.361 1.00 44.17 349 ARG D N 1
ATOM 12047 C CA . ARG D 2 349 ? 141.457 111.945 179.037 1.00 44.29 349 ARG D CA 1
ATOM 12048 C C . ARG D 2 349 ? 142.743 112.367 179.741 1.00 41.31 349 ARG D C 1
ATOM 12049 O O . ARG D 2 349 ? 142.748 113.308 180.534 1.00 36.87 349 ARG D O 1
ATOM 12057 N N . PRO D 2 519 ? 125.504 136.629 217.815 1.00 84.19 519 PRO D N 1
ATOM 12058 C CA . PRO D 2 519 ? 124.842 136.722 216.509 1.00 85.04 519 PRO D CA 1
ATOM 12059 C C . PRO D 2 519 ? 125.769 137.253 215.418 1.00 83.66 519 PRO D C 1
ATOM 12060 O O . PRO D 2 519 ? 125.575 136.941 214.243 1.00 81.22 519 PRO D O 1
ATOM 12064 N N . ASP D 2 520 ? 126.763 138.054 215.811 1.00 84.58 520 ASP D N 1
ATOM 12065 C CA . ASP D 2 520 ? 127.706 138.591 214.836 1.00 81.62 520 ASP D CA 1
ATOM 12066 C C . ASP D 2 520 ? 128.518 137.480 214.183 1.00 82.18 520 ASP D C 1
ATOM 12067 O O . ASP D 2 520 ? 128.727 137.488 212.964 1.00 81.94 520 ASP D O 1
ATOM 12072 N N . LEU D 2 521 ? 128.989 136.515 214.977 1.00 80.50 521 LEU D N 1
ATOM 12073 C CA . LEU D 2 521 ? 129.703 135.378 214.407 1.00 78.32 521 LEU D CA 1
ATOM 12074 C C . LEU D 2 521 ? 128.779 134.520 213.553 1.00 79.52 521 LEU D C 1
ATOM 12075 O O . LEU D 2 521 ? 129.187 134.013 212.502 1.00 79.61 521 LEU D O 1
ATOM 12080 N N . ALA D 2 522 ? 127.532 134.338 213.994 1.00 79.82 522 ALA D N 1
ATOM 12081 C CA . ALA D 2 522 ? 126.565 133.596 213.192 1.00 79.06 522 ALA D CA 1
ATOM 12082 C C . ALA D 2 522 ? 126.251 134.325 211.893 1.00 78.06 522 ALA D C 1
ATOM 12083 O O . ALA D 2 522 ? 126.103 133.693 210.841 1.00 75.59 522 ALA D O 1
ATOM 12085 N N . GLU D 2 523 ? 126.137 135.654 211.948 1.00 77.20 523 GLU D N 1
ATOM 12086 C CA . GLU D 2 523 ? 125.872 136.425 210.739 1.00 77.10 523 GLU D CA 1
ATOM 12087 C C . GLU D 2 523 ? 127.031 136.328 209.755 1.00 77.03 523 GLU D C 1
ATOM 12088 O O . GLU D 2 523 ? 126.815 136.248 208.540 1.00 75.73 523 GLU D O 1
ATOM 12094 N N . ILE D 2 524 ? 128.268 136.347 210.258 1.00 73.05 524 ILE D N 1
ATOM 12095 C CA . ILE D 2 524 ? 129.428 136.175 209.388 1.00 70.48 524 ILE D CA 1
ATOM 12096 C C . ILE D 2 524 ? 129.404 134.798 208.740 1.00 72.57 524 ILE D C 1
ATOM 12097 O O . ILE D 2 524 ? 129.647 134.657 207.535 1.00 72.73 524 ILE D O 1
ATOM 12102 N N . LEU D 2 525 ? 129.104 133.761 209.526 1.00 71.09 525 LEU D N 1
ATOM 12103 C CA . LEU D 2 525 ? 129.004 132.414 208.975 1.00 68.15 525 LEU D CA 1
ATOM 12104 C C . LEU D 2 525 ? 127.878 132.318 207.955 1.00 70.70 525 LEU D C 1
ATOM 12105 O O . LEU D 2 525 ? 128.020 131.636 206.934 1.00 69.25 525 LEU D O 1
ATOM 12110 N N . GLU D 2 526 ? 126.756 132.994 208.211 1.00 74.70 526 GLU D N 1
ATOM 12111 C CA . GLU D 2 526 ? 125.646 132.981 207.265 1.00 73.03 526 GLU D CA 1
ATOM 12112 C C . GLU D 2 526 ? 126.024 133.665 205.955 1.00 71.98 526 GLU D C 1
ATOM 12113 O O . GLU D 2 526 ? 125.648 133.198 204.874 1.00 71.12 526 GLU D O 1
ATOM 12119 N N . GLU D 2 527 ? 126.772 134.769 206.030 1.00 65.91 527 GLU D N 1
ATOM 12120 C CA . GLU D 2 527 ? 127.189 135.465 204.816 1.00 63.01 527 GLU D CA 1
ATOM 12121 C C . GLU D 2 527 ? 128.282 134.701 204.080 1.00 62.36 527 GLU D C 1
ATOM 12122 O O . GLU D 2 527 ? 128.289 134.656 202.845 1.00 65.85 527 GLU D O 1
ATOM 12128 N N . VAL D 2 528 ? 129.219 134.104 204.818 1.00 54.75 528 VAL D N 1
ATOM 12129 C CA . VAL D 2 528 ? 130.306 133.362 204.184 1.00 52.83 528 VAL D CA 1
ATOM 12130 C C . VAL D 2 528 ? 129.777 132.099 203.517 1.00 55.50 528 VAL D C 1
ATOM 12131 O O . VAL D 2 528 ? 130.237 131.714 202.434 1.00 54.77 528 VAL D O 1
ATOM 12135 N N . SER D 2 529 ? 128.795 131.442 204.141 1.00 57.64 529 SER D N 1
ATOM 12136 C CA . SER D 2 529 ? 128.288 130.177 203.616 1.00 56.49 529 SER D CA 1
ATOM 12137 C C . SER D 2 529 ? 127.732 130.326 202.206 1.00 55.66 529 SER D C 1
ATOM 12138 O O . SER D 2 529 ? 127.833 129.394 201.401 1.00 56.44 529 SER D O 1
ATOM 12141 N N . TYR D 2 530 ? 127.139 131.478 201.890 1.00 52.41 530 TYR D N 1
ATOM 12142 C CA . TYR D 2 530 ? 126.614 131.686 200.544 1.00 48.70 530 TYR D CA 1
ATOM 12143 C C . TYR D 2 530 ? 127.733 131.740 199.512 1.00 47.76 530 TYR D C 1
ATOM 12144 O O . TYR D 2 530 ? 127.582 131.220 198.400 1.00 49.50 530 TYR D O 1
ATOM 12153 N N . ILE D 2 531 ? 128.859 132.371 199.855 1.00 46.50 531 ILE D N 1
ATOM 12154 C CA . ILE D 2 531 ? 129.942 132.538 198.890 1.00 49.52 531 ILE D CA 1
ATOM 12155 C C . ILE D 2 531 ? 130.528 131.188 198.497 1.00 51.91 531 ILE D C 1
ATOM 12156 O O . ILE D 2 531 ? 130.795 130.933 197.316 1.00 53.49 531 ILE D O 1
ATOM 12161 N N . ALA D 2 532 ? 130.750 130.306 199.473 1.00 47.30 532 ALA D N 1
ATOM 12162 C CA . ALA D 2 532 ? 131.278 128.984 199.156 1.00 45.86 532 ALA D CA 1
ATOM 12163 C C . ALA D 2 532 ? 130.257 128.146 198.397 1.00 51.26 532 ALA D C 1
ATOM 12164 O O . ALA D 2 532 ? 130.617 127.407 197.473 1.00 52.56 532 ALA D O 1
ATOM 12166 N N . ASN D 2 533 ? 128.979 128.244 198.773 1.00 50.70 533 ASN D N 1
ATOM 12167 C CA . ASN D 2 533 ? 127.944 127.493 198.071 1.00 46.34 533 ASN D CA 1
ATOM 12168 C C . ASN D 2 533 ? 127.743 128.005 196.652 1.00 45.81 533 ASN D C 1
ATOM 12169 O O . ASN D 2 533 ? 127.380 127.230 195.761 1.00 48.19 533 ASN D O 1
ATOM 12174 N N . ARG D 2 534 ? 127.961 129.302 196.424 1.00 44.34 534 ARG D N 1
ATOM 12175 C CA . ARG D 2 534 ? 127.910 129.833 195.066 1.00 42.19 534 ARG D CA 1
ATOM 12176 C C . ARG D 2 534 ? 129.006 129.229 194.199 1.00 47.91 534 ARG D C 1
ATOM 12177 O O . ARG D 2 534 ? 128.783 128.932 193.020 1.00 49.91 534 ARG D O 1
ATOM 12185 N N . PHE D 2 535 ? 130.202 129.048 194.765 1.00 52.44 535 PHE D N 1
ATOM 12186 C CA . PHE D 2 535 ? 131.304 128.471 194.004 1.00 48.83 535 PHE D CA 1
ATOM 12187 C C . PHE D 2 535 ? 131.084 126.991 193.723 1.00 46.11 535 PHE D C 1
ATOM 12188 O O . PHE D 2 535 ? 131.495 126.497 192.668 1.00 49.87 535 PHE D O 1
ATOM 12196 N N . ARG D 2 536 ? 130.450 126.267 194.650 1.00 45.65 536 ARG D N 1
ATOM 12197 C CA . ARG D 2 536 ? 130.231 124.838 194.449 1.00 47.23 536 ARG D CA 1
ATOM 12198 C C . ARG D 2 536 ? 129.344 124.579 193.239 1.00 50.83 536 ARG D C 1
ATOM 12199 O O . ARG D 2 536 ? 129.618 123.675 192.441 1.00 56.51 536 ARG D O 1
ATOM 12207 N N . ASN D 2 537 ? 128.272 125.359 193.085 1.00 45.60 537 ASN D N 1
ATOM 12208 C CA . ASN D 2 537 ? 127.399 125.192 191.929 1.00 40.94 537 ASN D CA 1
ATOM 12209 C C . ASN D 2 537 ? 128.082 125.631 190.641 1.00 46.02 537 ASN D C 1
ATOM 12210 O O . ASN D 2 537 ? 127.833 125.047 189.581 1.00 49.89 537 ASN D O 1
ATOM 12215 N N . GLN D 2 538 ? 128.933 126.656 190.710 1.00 46.17 538 GLN D N 1
ATOM 12216 C CA . GLN D 2 538 ? 129.630 127.128 189.517 1.00 42.51 538 GLN D CA 1
ATOM 12217 C C . GLN D 2 538 ? 130.576 126.066 188.973 1.00 44.75 538 GLN D C 1
ATOM 12218 O O . GLN D 2 538 ? 130.705 125.906 187.754 1.00 48.03 538 GLN D O 1
ATOM 12224 N N . ASP D 2 539 ? 131.255 125.338 189.861 1.00 41.81 539 ASP D N 1
ATOM 12225 C CA . ASP D 2 539 ? 132.182 124.307 189.412 1.00 41.96 539 ASP D CA 1
ATOM 12226 C C . ASP D 2 539 ? 131.453 123.119 188.797 1.00 43.55 539 ASP D C 1
ATOM 12227 O O . ASP D 2 539 ? 132.021 122.416 187.955 1.00 49.28 539 ASP D O 1
ATOM 12232 N N . GLU D 2 540 ? 130.207 122.874 189.206 1.00 38.36 540 GLU D N 1
ATOM 12233 C CA . GLU D 2 540 ? 129.436 121.794 188.601 1.00 40.02 540 GLU D CA 1
ATOM 12234 C C . GLU D 2 540 ? 128.998 122.158 187.189 1.00 40.21 540 GLU D C 1
ATOM 12235 O O . GLU D 2 540 ? 128.941 121.293 186.308 1.00 43.07 540 GLU D O 1
ATOM 12241 N N . ASP D 2 541 ? 128.672 123.431 186.960 1.00 33.71 541 ASP D N 1
ATOM 12242 C CA . ASP D 2 541 ? 128.313 123.880 185.619 1.00 33.28 541 ASP D CA 1
ATOM 12243 C C . ASP D 2 541 ? 129.501 123.725 184.676 1.00 32.22 541 ASP D C 1
ATOM 12244 O O . ASP D 2 541 ? 129.362 123.206 183.563 1.00 34.37 541 ASP D O 1
ATOM 12249 N N . GLN D 2 542 ? 130.688 124.150 185.118 1.00 30.96 542 GLN D N 1
ATOM 12250 C CA . GLN D 2 542 ? 131.874 124.051 184.272 1.00 26.62 542 GLN D CA 1
ATOM 12251 C C . GLN D 2 542 ? 132.221 122.603 183.955 1.00 30.02 542 GLN D C 1
ATOM 12252 O O . GLN D 2 542 ? 132.719 122.310 182.862 1.00 33.58 542 GLN D O 1
ATOM 12258 N N . SER D 2 543 ? 131.970 121.684 184.890 1.00 27.59 543 SER D N 1
ATOM 12259 C CA . SER D 2 543 ? 132.214 120.270 184.621 1.00 24.58 543 SER D CA 1
ATOM 12260 C C . SER D 2 543 ? 131.299 119.750 183.520 1.00 27.91 543 SER D C 1
ATOM 12261 O O . SER D 2 543 ? 131.726 118.959 182.673 1.00 28.06 543 SER D O 1
ATOM 12264 N N . VAL D 2 544 ? 130.034 120.176 183.522 1.00 29.67 544 VAL D N 1
ATOM 12265 C CA . VAL D 2 544 ? 129.103 119.755 182.478 1.00 28.35 544 VAL D CA 1
ATOM 12266 C C . VAL D 2 544 ? 129.458 120.406 181.147 1.00 25.13 544 VAL D C 1
ATOM 12267 O O . VAL D 2 544 ? 129.399 119.764 180.092 1.00 26.25 544 VAL D O 1
ATOM 12271 N N . VAL D 2 545 ? 129.832 121.688 181.171 1.00 23.78 545 VAL D N 1
ATOM 12272 C CA . VAL D 2 545 ? 130.196 122.385 179.940 1.00 21.34 545 VAL D CA 1
ATOM 12273 C C . VAL D 2 545 ? 131.420 121.740 179.303 1.00 27.63 545 VAL D C 1
ATOM 12274 O O . VAL D 2 545 ? 131.466 121.531 178.085 1.00 34.80 545 VAL D O 1
ATOM 12278 N N . GLU D 2 546 ? 132.426 121.406 180.112 1.00 28.73 546 GLU D N 1
ATOM 12279 C CA . GLU D 2 546 ? 133.626 120.774 179.580 1.00 25.50 546 GLU D CA 1
ATOM 12280 C C . GLU D 2 546 ? 133.389 119.337 179.135 1.00 25.53 546 GLU D C 1
ATOM 12281 O O . GLU D 2 546 ? 134.276 118.750 178.507 1.00 28.97 546 GLU D O 1
ATOM 12287 N N . ASP D 2 547 ? 132.228 118.757 179.447 1.00 23.19 547 ASP D N 1
ATOM 12288 C CA . ASP D 2 547 ? 131.882 117.444 178.915 1.00 20.31 547 ASP D CA 1
ATOM 12289 C C . ASP D 2 547 ? 131.277 117.542 177.523 1.00 23.34 547 ASP D C 1
ATOM 12290 O O . ASP D 2 547 ? 131.474 116.641 176.702 1.00 28.14 547 ASP D O 1
ATOM 12295 N N . TRP D 2 548 ? 130.536 118.617 177.243 1.00 20.68 548 TRP D N 1
ATOM 12296 C CA . TRP D 2 548 ? 130.010 118.836 175.901 1.00 13.47 548 TRP D CA 1
ATOM 12297 C C . TRP D 2 548 ? 131.109 119.150 174.899 1.00 16.44 548 TRP D C 1
ATOM 12298 O O . TRP D 2 548 ? 130.904 118.962 173.696 1.00 22.89 548 TRP D O 1
ATOM 12309 N N . LYS D 2 549 ? 132.262 119.635 175.362 1.00 17.31 549 LYS D N 1
ATOM 12310 C CA . LYS D 2 549 ? 133.378 119.892 174.461 1.00 16.28 549 LYS D CA 1
ATOM 12311 C C . LYS D 2 549 ? 134.097 118.612 174.062 1.00 18.74 549 LYS D C 1
ATOM 12312 O O . LYS D 2 549 ? 134.577 118.507 172.929 1.00 24.06 549 LYS D O 1
ATOM 12318 N N . TYR D 2 550 ? 134.186 117.636 174.968 1.00 18.90 550 TYR D N 1
ATOM 12319 C CA . TYR D 2 550 ? 134.846 116.380 174.627 1.00 18.02 550 TYR D CA 1
ATOM 12320 C C . TYR D 2 550 ? 133.987 115.526 173.705 1.00 22.71 550 TYR D C 1
ATOM 12321 O O . TYR D 2 550 ? 134.523 114.743 172.913 1.00 22.20 550 TYR D O 1
ATOM 12330 N N . VAL D 2 551 ? 132.662 115.649 173.797 1.00 23.40 551 VAL D N 1
ATOM 12331 C CA . VAL D 2 551 ? 131.789 114.954 172.857 1.00 19.18 551 VAL D CA 1
ATOM 12332 C C . VAL D 2 551 ? 132.001 115.488 171.446 1.00 23.91 551 VAL D C 1
ATOM 12333 O O . VAL D 2 551 ? 132.058 114.720 170.479 1.00 26.12 551 VAL D O 1
ATOM 12337 N N . ALA D 2 552 ? 132.138 116.808 171.306 1.00 15.40 552 ALA D N 1
ATOM 12338 C CA . ALA D 2 552 ? 132.390 117.400 169.998 1.00 5.91 552 ALA D CA 1
ATOM 12339 C C . ALA D 2 552 ? 133.772 117.059 169.462 1.00 9.09 552 ALA D C 1
ATOM 12340 O O . ALA D 2 552 ? 134.036 117.294 168.279 1.00 19.82 552 ALA D O 1
ATOM 12342 N N . MET D 2 553 ? 134.661 116.524 170.298 1.00 17.25 553 MET D N 1
ATOM 12343 C CA . MET D 2 553 ? 135.975 116.093 169.840 1.00 15.77 553 MET D CA 1
ATOM 12344 C C . MET D 2 553 ? 135.996 114.630 169.426 1.00 19.81 553 MET D C 1
ATOM 12345 O O . MET D 2 553 ? 136.754 114.261 168.523 1.00 20.52 553 MET D O 1
ATOM 12350 N N . VAL D 2 554 ? 135.190 113.787 170.074 1.00 16.42 554 VAL D N 1
ATOM 12351 C CA . VAL D 2 554 ? 135.063 112.400 169.641 1.00 14.21 554 VAL D CA 1
ATOM 12352 C C . VAL D 2 554 ? 134.302 112.322 168.324 1.00 21.25 554 VAL D C 1
ATOM 12353 O O . VAL D 2 554 ? 134.660 111.548 167.430 1.00 24.42 554 VAL D O 1
ATOM 12357 N N . VAL D 2 555 ? 133.239 113.119 168.184 1.00 17.90 555 VAL D N 1
ATOM 12358 C CA . VAL D 2 555 ? 132.489 113.156 166.931 1.00 15.89 555 VAL D CA 1
ATOM 12359 C C . VAL D 2 555 ? 133.391 113.597 165.788 1.00 17.38 555 VAL D C 1
ATOM 12360 O O . VAL D 2 555 ? 133.357 113.028 164.691 1.00 23.54 555 VAL D O 1
ATOM 12364 N N . ASP D 2 556 ? 134.214 114.617 166.028 1.00 13.86 556 ASP D N 1
ATOM 12365 C CA . ASP D 2 556 ? 135.094 115.135 164.988 1.00 2.58 556 ASP D CA 1
ATOM 12366 C C . ASP D 2 556 ? 136.103 114.071 164.566 1.00 13.55 556 ASP D C 1
ATOM 12367 O O . ASP D 2 556 ? 136.315 113.841 163.371 1.00 22.91 556 ASP D O 1
ATOM 12372 N N . ARG D 2 557 ? 136.714 113.388 165.538 1.00 18.44 557 ARG D N 1
ATOM 12373 C CA . ARG D 2 557 ? 137.723 112.383 165.213 1.00 19.17 557 ARG D CA 1
ATOM 12374 C C . ARG D 2 557 ? 137.114 111.170 164.520 1.00 21.09 557 ARG D C 1
ATOM 12375 O O . ARG D 2 557 ? 137.792 110.506 163.730 1.00 23.30 557 ARG D O 1
ATOM 12383 N N . LEU D 2 558 ? 135.846 110.865 164.801 1.00 24.44 558 LEU D N 1
ATOM 12384 C CA . LEU D 2 558 ? 135.194 109.736 164.147 1.00 20.42 558 LEU D CA 1
ATOM 12385 C C . LEU D 2 558 ? 135.067 109.961 162.646 1.00 19.80 558 LEU D C 1
ATOM 12386 O O . LEU D 2 558 ? 135.250 109.031 161.854 1.00 21.53 558 LEU D O 1
ATOM 12391 N N . PHE D 2 559 ? 134.748 111.190 162.235 1.00 17.90 559 PHE D N 1
ATOM 12392 C CA . PHE D 2 559 ? 134.585 111.493 160.820 1.00 13.96 559 PHE D CA 1
ATOM 12393 C C . PHE D 2 559 ? 135.910 111.709 160.103 1.00 16.21 559 PHE D C 1
ATOM 12394 O O . PHE D 2 559 ? 135.934 111.701 158.869 1.00 23.36 559 PHE D O 1
ATOM 12402 N N . LEU D 2 560 ? 137.004 111.914 160.839 1.00 15.88 560 LEU D N 1
ATOM 12403 C CA . LEU D 2 560 ? 138.312 111.982 160.196 1.00 15.64 560 LEU D CA 1
ATOM 12404 C C . LEU D 2 560 ? 138.703 110.631 159.613 1.00 20.00 560 LEU D C 1
ATOM 12405 O O . LEU D 2 560 ? 139.295 110.563 158.531 1.00 23.61 560 LEU D O 1
ATOM 12410 N N . TRP D 2 561 ? 138.385 109.545 160.319 1.00 20.38 561 TRP D N 1
ATOM 12411 C CA . TRP D 2 561 ? 138.680 108.209 159.816 1.00 20.78 561 TRP D CA 1
ATOM 12412 C C . TRP D 2 561 ? 137.700 107.783 158.732 1.00 21.49 561 TRP D C 1
ATOM 12413 O O . TRP D 2 561 ? 138.095 107.137 157.757 1.00 26.33 561 TRP D O 1
ATOM 12424 N N . VAL D 2 562 ? 136.420 108.126 158.886 1.00 17.92 562 VAL D N 1
ATOM 12425 C CA . VAL D 2 562 ? 135.413 107.696 157.921 1.00 20.13 562 VAL D CA 1
ATOM 12426 C C . VAL D 2 562 ? 135.649 108.357 156.569 1.00 21.08 562 VAL D C 1
ATOM 12427 O O . VAL D 2 562 ? 135.636 107.695 155.525 1.00 25.27 562 VAL D O 1
ATOM 12431 N N . PHE D 2 563 ? 135.869 109.672 156.564 1.00 20.89 563 PHE D N 1
ATOM 12432 C CA . PHE D 2 563 ? 136.084 110.371 155.302 1.00 18.73 563 PHE D CA 1
ATOM 12433 C C . PHE D 2 563 ? 137.390 109.943 154.645 1.00 18.79 563 PHE D C 1
ATOM 12434 O O . PHE D 2 563 ? 137.441 109.754 153.425 1.00 32.04 563 PHE D O 1
ATOM 12442 N N . MET D 2 564 ? 138.455 109.783 155.434 1.00 20.41 564 MET D N 1
ATOM 12443 C CA . MET D 2 564 ? 139.734 109.360 154.870 1.00 26.74 564 MET D CA 1
ATOM 12444 C C . MET D 2 564 ? 139.648 107.950 154.299 1.00 30.20 564 MET D C 1
ATOM 12445 O O . MET D 2 564 ? 140.208 107.668 153.233 1.00 30.08 564 MET D O 1
ATOM 12450 N N . PHE D 2 565 ? 138.952 107.049 154.996 1.00 26.43 565 PHE D N 1
ATOM 12451 C CA . PHE D 2 565 ? 138.772 105.693 154.488 1.00 22.37 565 PHE D CA 1
ATOM 12452 C C . PHE D 2 565 ? 138.007 105.697 153.171 1.00 28.27 565 PHE D C 1
ATOM 12453 O O . PHE D 2 565 ? 138.350 104.956 152.243 1.00 31.31 565 PHE D O 1
ATOM 12461 N N . VAL D 2 566 ? 136.963 106.522 153.072 1.00 31.76 566 VAL D N 1
ATOM 12462 C CA . VAL D 2 566 ? 136.206 106.624 151.828 1.00 32.24 566 VAL D CA 1
ATOM 12463 C C . VAL D 2 566 ? 137.033 107.319 150.751 1.00 35.70 566 VAL D C 1
ATOM 12464 O O . VAL D 2 566 ? 137.008 106.923 149.579 1.00 40.49 566 VAL D O 1
ATOM 12468 N N . CYS D 2 567 ? 137.790 108.353 151.129 1.00 33.66 567 CYS D N 1
ATOM 12469 C CA . CYS D 2 567 ? 138.545 109.130 150.152 1.00 30.10 567 CYS D CA 1
ATOM 12470 C C . CYS D 2 567 ? 139.638 108.320 149.467 1.00 34.12 567 CYS D C 1
ATOM 12471 O O . CYS D 2 567 ? 140.121 108.732 148.408 1.00 42.04 567 CYS D O 1
ATOM 12474 N N . VAL D 2 568 ? 140.040 107.190 150.038 1.00 36.59 568 VAL D N 1
ATOM 12475 C CA . VAL D 2 568 ? 141.045 106.322 149.434 1.00 43.59 568 VAL D CA 1
ATOM 12476 C C . VAL D 2 568 ? 140.402 105.125 148.745 1.00 40.88 568 VAL D C 1
ATOM 12477 O O . VAL D 2 568 ? 140.719 104.817 147.596 1.00 38.86 568 VAL D O 1
ATOM 12481 N N . LEU D 2 569 ? 139.490 104.438 149.437 1.00 36.86 569 LEU D N 1
ATOM 12482 C CA . LEU D 2 569 ? 138.820 103.288 148.840 1.00 38.56 569 LEU D CA 1
ATOM 12483 C C . LEU D 2 569 ? 137.950 103.707 147.661 1.00 42.44 569 LEU D C 1
ATOM 12484 O O . LEU D 2 569 ? 137.883 103.003 146.648 1.00 46.60 569 LEU D O 1
ATOM 12489 N N . GLY D 2 570 ? 137.268 104.849 147.776 1.00 45.93 570 GLY D N 1
ATOM 12490 C CA . GLY D 2 570 ? 136.447 105.330 146.680 1.00 45.97 570 GLY D CA 1
ATOM 12491 C C . GLY D 2 570 ? 137.239 105.842 145.496 1.00 50.11 570 GLY D C 1
ATOM 12492 O O . GLY D 2 570 ? 136.714 105.873 144.379 1.00 53.49 570 GLY D O 1
ATOM 12493 N N . THR D 2 571 ? 138.491 106.245 145.715 1.00 49.37 571 THR D N 1
ATOM 12494 C CA . THR D 2 571 ? 139.347 106.727 144.640 1.00 49.34 571 THR D CA 1
ATOM 12495 C C . THR D 2 571 ? 140.035 105.595 143.889 1.00 50.24 571 THR D C 1
ATOM 12496 O O . THR D 2 571 ? 140.205 105.685 142.667 1.00 52.82 571 THR D O 1
ATOM 12500 N N . VAL D 2 572 ? 140.403 104.514 144.584 1.00 50.57 572 VAL D N 1
ATOM 12501 C CA . VAL D 2 572 ? 141.058 103.383 143.933 1.00 53.03 572 VAL D CA 1
ATOM 12502 C C . VAL D 2 572 ? 140.168 102.755 142.869 1.00 54.62 572 VAL D C 1
ATOM 12503 O O . VAL D 2 572 ? 140.656 102.002 142.020 1.00 55.61 572 VAL D O 1
ATOM 12507 N N . GLY D 2 573 ? 138.869 103.044 142.892 1.00 56.92 573 GLY D N 1
ATOM 12508 C CA . GLY D 2 573 ? 137.975 102.647 141.828 1.00 57.16 573 GLY D CA 1
ATOM 12509 C C . GLY D 2 573 ? 138.004 103.544 140.616 1.00 57.08 573 GLY D C 1
ATOM 12510 O O . GLY D 2 573 ? 137.273 103.303 139.652 1.00 58.25 573 GLY D O 1
ATOM 12511 N N . LEU D 2 574 ? 138.835 104.588 140.641 1.00 57.54 574 LEU D N 1
ATOM 12512 C CA . LEU D 2 574 ? 138.996 105.493 139.514 1.00 60.18 574 LEU D CA 1
ATOM 12513 C C . LEU D 2 574 ? 140.393 105.486 138.914 1.00 62.05 574 LEU D C 1
ATOM 12514 O O . LEU D 2 574 ? 140.540 105.867 137.748 1.00 62.46 574 LEU D O 1
ATOM 12519 N N . PHE D 2 575 ? 141.410 105.072 139.668 1.00 61.17 575 PHE D N 1
ATOM 12520 C CA . PHE D 2 575 ? 142.794 105.042 139.199 1.00 58.05 575 PHE D CA 1
ATOM 12521 C C . PHE D 2 575 ? 143.255 106.411 138.705 1.00 59.45 575 PHE D C 1
ATOM 12522 O O . PHE D 2 575 ? 142.776 107.444 139.171 1.00 56.10 575 PHE D O 1
ATOM 12530 N N . ASN E 2 25 ? 135.691 107.864 71.237 1.00 85.34 25 ASN E N 1
ATOM 12531 C CA . ASN E 2 25 ? 135.263 109.170 71.724 1.00 86.22 25 ASN E CA 1
ATOM 12532 C C . ASN E 2 25 ? 133.799 109.437 71.393 1.00 86.47 25 ASN E C 1
ATOM 12533 O O . ASN E 2 25 ? 133.461 110.485 70.843 1.00 86.88 25 ASN E O 1
ATOM 12538 N N . ALA E 2 26 ? 132.932 108.478 71.726 1.00 83.61 26 ALA E N 1
ATOM 12539 C CA . ALA E 2 26 ? 131.502 108.680 71.527 1.00 83.92 26 ALA E CA 1
ATOM 12540 C C . ALA E 2 26 ? 130.962 109.784 72.426 1.00 84.17 26 ALA E C 1
ATOM 12541 O O . ALA E 2 26 ? 129.985 110.452 72.066 1.00 82.67 26 ALA E O 1
ATOM 12543 N N . GLU E 2 27 ? 131.573 109.979 73.597 1.00 81.92 27 GLU E N 1
ATOM 12544 C CA . GLU E 2 27 ? 131.171 111.080 74.465 1.00 80.48 27 GLU E CA 1
ATOM 12545 C C . GLU E 2 27 ? 131.398 112.420 73.781 1.00 81.64 27 GLU E C 1
ATOM 12546 O O . GLU E 2 27 ? 130.575 113.335 73.903 1.00 81.00 27 GLU E O 1
ATOM 12552 N N . GLU E 2 28 ? 132.509 112.553 73.053 1.00 85.77 28 GLU E N 1
ATOM 12553 C CA . GLU E 2 28 ? 132.762 113.776 72.299 1.00 85.55 28 GLU E CA 1
ATOM 12554 C C . GLU E 2 28 ? 131.683 114.008 71.248 1.00 85.00 28 GLU E C 1
ATOM 12555 O O . GLU E 2 28 ? 131.219 115.139 71.062 1.00 83.61 28 GLU E O 1
ATOM 12561 N N . LYS E 2 29 ? 131.276 112.947 70.548 1.00 85.46 29 LYS E N 1
ATOM 12562 C CA . LYS E 2 29 ? 130.245 113.086 69.525 1.00 85.49 29 LYS E CA 1
ATOM 12563 C C . LYS E 2 29 ? 128.911 113.495 70.138 1.00 86.59 29 LYS E C 1
ATOM 12564 O O . LYS E 2 29 ? 128.294 114.475 69.705 1.00 87.00 29 LYS E O 1
ATOM 12570 N N . LEU E 2 30 ? 128.455 112.761 71.155 1.00 83.75 30 LEU E N 1
ATOM 12571 C CA . LEU E 2 30 ? 127.147 113.046 71.740 1.00 80.66 30 LEU E CA 1
ATOM 12572 C C . LEU E 2 30 ? 127.118 114.414 72.409 1.00 81.78 30 LEU E C 1
ATOM 12573 O O . LEU E 2 30 ? 126.130 115.148 72.291 1.00 85.08 30 LEU E O 1
ATOM 12578 N N . MET E 2 31 ? 128.188 114.771 73.121 1.00 81.99 31 MET E N 1
ATOM 12579 C CA . MET E 2 31 ? 128.223 116.053 73.816 1.00 82.36 31 MET E CA 1
ATOM 12580 C C . MET E 2 31 ? 128.167 117.217 72.834 1.00 83.16 31 MET E C 1
ATOM 12581 O O . MET E 2 31 ? 127.471 118.210 73.074 1.00 81.11 31 MET E O 1
ATOM 12586 N N . ASP E 2 32 ? 128.894 117.112 71.719 1.00 89.06 32 ASP E N 1
ATOM 12587 C CA . ASP E 2 32 ? 128.901 118.192 70.737 1.00 89.90 32 ASP E CA 1
ATOM 12588 C C . ASP E 2 32 ? 127.541 118.351 70.067 1.00 89.56 32 ASP E C 1
ATOM 12589 O O . ASP E 2 32 ? 127.066 119.476 69.873 1.00 88.46 32 ASP E O 1
ATOM 12594 N N . ASP E 2 33 ? 126.899 117.238 69.704 1.00 91.43 33 ASP E N 1
ATOM 12595 C CA . ASP E 2 33 ? 125.661 117.315 68.935 1.00 89.39 33 ASP E CA 1
ATOM 12596 C C . ASP E 2 33 ? 124.492 117.790 69.791 1.00 91.33 33 ASP E C 1
ATOM 12597 O O . ASP E 2 33 ? 123.707 118.644 69.364 1.00 92.63 33 ASP E O 1
ATOM 12602 N N . LEU E 2 34 ? 124.360 117.249 71.005 1.00 92.01 34 LEU E N 1
ATOM 12603 C CA . LEU E 2 34 ? 123.151 117.477 71.795 1.00 91.96 34 LEU E CA 1
ATOM 12604 C C . LEU E 2 34 ? 122.971 118.951 72.139 1.00 92.81 34 LEU E C 1
ATOM 12605 O O . LEU E 2 34 ? 121.866 119.495 72.029 1.00 92.98 34 LEU E O 1
ATOM 12610 N N . LEU E 2 35 ? 124.049 119.619 72.553 1.00 93.92 35 LEU E N 1
ATOM 12611 C CA . LEU E 2 35 ? 123.925 121.001 73.000 1.00 94.09 35 LEU E CA 1
ATOM 12612 C C . LEU E 2 35 ? 123.868 121.994 71.845 1.00 94.40 35 LEU E C 1
ATOM 12613 O O . LEU E 2 35 ? 123.605 123.178 72.081 1.00 94.57 35 LEU E O 1
ATOM 12618 N N . ASN E 2 36 ? 124.103 121.552 70.613 1.00 100.51 36 ASN E N 1
ATOM 12619 C CA . ASN E 2 36 ? 124.106 122.448 69.462 1.00 101.57 36 ASN E CA 1
ATOM 12620 C C . ASN E 2 36 ? 123.046 122.117 68.423 1.00 102.49 36 ASN E C 1
ATOM 12621 O O . ASN E 2 36 ? 122.451 123.032 67.850 1.00 101.03 36 ASN E O 1
ATOM 12626 N N . LYS E 2 37 ? 122.800 120.832 68.152 1.00 103.14 37 LYS E N 1
ATOM 12627 C CA . LYS E 2 37 ? 121.767 120.471 67.186 1.00 102.11 37 LYS E CA 1
ATOM 12628 C C . LYS E 2 37 ? 120.385 120.884 67.675 1.00 103.21 37 LYS E C 1
ATOM 12629 O O . LYS E 2 37 ? 119.561 121.375 66.895 1.00 102.59 37 LYS E O 1
ATOM 12635 N N . THR E 2 38 ? 120.115 120.696 68.965 1.00 103.90 38 THR E N 1
ATOM 12636 C CA . THR E 2 38 ? 118.807 120.991 69.533 1.00 104.12 38 THR E CA 1
ATOM 12637 C C . THR E 2 38 ? 118.646 122.451 69.934 1.00 105.06 38 THR E C 1
ATOM 12638 O O . THR E 2 38 ? 117.573 122.821 70.423 1.00 104.42 38 THR E O 1
ATOM 12642 N N . ARG E 2 39 ? 119.675 123.278 69.738 1.00 101.49 39 ARG E N 1
ATOM 12643 C CA . ARG E 2 39 ? 119.645 124.690 70.122 1.00 101.01 39 ARG E CA 1
ATOM 12644 C C . ARG E 2 39 ? 119.297 124.840 71.603 1.00 100.11 39 ARG E C 1
ATOM 12645 O O . ARG E 2 39 ? 118.361 125.547 71.984 1.00 97.30 39 ARG E O 1
ATOM 12653 N N . TYR E 2 40 ? 120.059 124.147 72.445 1.00 83.60 40 TYR E N 1
ATOM 12654 C CA . TYR E 2 40 ? 119.859 124.217 73.888 1.00 81.55 40 TYR E CA 1
ATOM 12655 C C . TYR E 2 40 ? 120.411 125.537 74.408 1.00 81.47 40 TYR E C 1
ATOM 12656 O O . TYR E 2 40 ? 121.624 125.684 74.589 1.00 82.06 40 TYR E O 1
ATOM 12665 N N . ASN E 2 41 ? 119.524 126.499 74.651 1.00 79.19 41 ASN E N 1
ATOM 12666 C CA . ASN E 2 41 ? 119.919 127.812 75.140 1.00 81.67 41 ASN E CA 1
ATOM 12667 C C . ASN E 2 41 ? 119.947 127.896 76.660 1.00 81.91 41 ASN E C 1
ATOM 12668 O O . ASN E 2 41 ? 120.290 128.954 77.197 1.00 83.44 41 ASN E O 1
ATOM 12673 N N . ASN E 2 42 ? 119.582 126.822 77.358 1.00 72.59 42 ASN E N 1
ATOM 12674 C CA . ASN E 2 42 ? 119.623 126.706 78.815 1.00 69.98 42 ASN E CA 1
ATOM 12675 C C . ASN E 2 42 ? 118.805 127.781 79.526 1.00 72.13 42 ASN E C 1
ATOM 12676 O O . ASN E 2 42 ? 118.891 127.910 80.753 1.00 72.88 42 ASN E O 1
ATOM 12681 N N . LEU E 2 43 ? 117.973 128.525 78.798 1.00 65.83 43 LEU E N 1
ATOM 12682 C CA . LEU E 2 43 ? 117.189 129.605 79.376 1.00 64.56 43 LEU E CA 1
ATOM 12683 C C . LEU E 2 43 ? 115.689 129.419 79.206 1.00 63.02 43 LEU E C 1
ATOM 12684 O O . LEU E 2 43 ? 114.921 130.291 79.629 1.00 60.09 43 LEU E O 1
ATOM 12689 N N . ILE E 2 44 ? 115.247 128.316 78.606 1.00 65.03 44 ILE E N 1
ATOM 12690 C CA . ILE E 2 44 ? 113.840 128.082 78.308 1.00 65.86 44 ILE E CA 1
ATOM 12691 C C . ILE E 2 44 ? 113.438 126.735 78.890 1.00 67.35 44 ILE E C 1
ATOM 12692 O O . ILE E 2 44 ? 114.150 125.741 78.712 1.00 71.32 44 ILE E O 1
ATOM 12697 N N . ARG E 2 45 ? 112.306 126.705 79.585 1.00 62.96 45 ARG E N 1
ATOM 12698 C CA . ARG E 2 45 ? 111.827 125.462 80.167 1.00 61.19 45 ARG E CA 1
ATOM 12699 C C . ARG E 2 45 ? 111.391 124.497 79.066 1.00 65.29 45 ARG E C 1
ATOM 12700 O O . ARG E 2 45 ? 110.825 124.922 78.055 1.00 65.15 45 ARG E O 1
ATOM 12708 N N . PRO E 2 46 ? 111.640 123.196 79.231 1.00 65.34 46 PRO E N 1
ATOM 12709 C CA . PRO E 2 46 ? 111.244 122.196 78.215 1.00 63.23 46 PRO E CA 1
ATOM 12710 C C . PRO E 2 46 ? 109.750 121.882 78.258 1.00 65.14 46 PRO E C 1
ATOM 12711 O O . PRO E 2 46 ? 109.294 120.863 78.774 1.00 65.06 46 PRO E O 1
ATOM 12715 N N . ALA E 2 47 ? 108.956 122.787 77.697 1.00 68.21 47 ALA E N 1
ATOM 12716 C CA . ALA E 2 47 ? 107.505 122.672 77.704 1.00 68.13 47 ALA E CA 1
ATOM 12717 C C . ALA E 2 47 ? 106.980 122.511 76.285 1.00 68.48 47 ALA E C 1
ATOM 12718 O O . ALA E 2 47 ? 107.375 123.250 75.378 1.00 66.76 47 ALA E O 1
ATOM 12720 N N . THR E 2 48 ? 106.088 121.536 76.097 1.00 72.25 48 THR E N 1
ATOM 12721 C CA . THR E 2 48 ? 105.444 121.349 74.803 1.00 73.24 48 THR E CA 1
ATOM 12722 C C . THR E 2 48 ? 104.266 122.293 74.598 1.00 74.60 48 THR E C 1
ATOM 12723 O O . THR E 2 48 ? 103.804 122.448 73.462 1.00 75.07 48 THR E O 1
ATOM 12727 N N . SER E 2 49 ? 103.775 122.924 75.664 1.00 76.59 49 SER E N 1
ATOM 12728 C CA . SER E 2 49 ? 102.715 123.918 75.568 1.00 76.46 49 SER E CA 1
ATOM 12729 C C . SER E 2 49 ? 102.794 124.818 76.795 1.00 76.63 49 SER E C 1
ATOM 12730 O O . SER E 2 49 ? 103.668 124.659 77.651 1.00 76.67 49 SER E O 1
ATOM 12733 N N . SER E 2 50 ? 101.868 125.777 76.872 1.00 75.08 50 SER E N 1
ATOM 12734 C CA . SER E 2 50 ? 101.902 126.754 77.957 1.00 76.35 50 SER E CA 1
ATOM 12735 C C . SER E 2 50 ? 101.670 126.093 79.311 1.00 77.91 50 SER E C 1
ATOM 12736 O O . SER E 2 50 ? 102.460 126.273 80.246 1.00 76.71 50 SER E O 1
ATOM 12739 N N . SER E 2 51 ? 100.590 125.320 79.437 1.00 80.87 51 SER E N 1
ATOM 12740 C CA . SER E 2 51 ? 100.225 124.689 80.705 1.00 79.74 51 SER E CA 1
ATOM 12741 C C . SER E 2 51 ? 100.699 123.237 80.683 1.00 78.77 51 SER E C 1
ATOM 12742 O O . SER E 2 51 ? 99.922 122.297 80.520 1.00 79.45 51 SER E O 1
ATOM 12745 N N . GLN E 2 52 ? 102.006 123.065 80.854 1.00 74.11 52 GLN E N 1
ATOM 12746 C CA . GLN E 2 52 ? 102.659 121.760 80.857 1.00 74.91 52 GLN E CA 1
ATOM 12747 C C . GLN E 2 52 ? 103.647 121.668 82.010 1.00 76.78 52 GLN E C 1
ATOM 12748 O O . GLN E 2 52 ? 104.823 121.347 81.825 1.00 78.92 52 GLN E O 1
ATOM 12754 N N . LEU E 2 53 ? 103.173 121.991 83.214 1.00 66.55 53 LEU E N 1
ATOM 12755 C CA . LEU E 2 53 ? 103.982 122.031 84.428 1.00 63.74 53 LEU E CA 1
ATOM 12756 C C . LEU E 2 53 ? 104.953 120.861 84.498 1.00 61.24 53 LEU E C 1
ATOM 12757 O O . LEU E 2 53 ? 104.550 119.696 84.440 1.00 60.20 53 LEU E O 1
ATOM 12762 N N . ILE E 2 54 ? 106.239 121.178 84.620 1.00 56.23 54 ILE E N 1
ATOM 12763 C CA . ILE E 2 54 ? 107.295 120.171 84.597 1.00 56.05 54 ILE E CA 1
ATOM 12764 C C . ILE E 2 54 ? 107.416 119.572 85.994 1.00 57.99 54 ILE E C 1
ATOM 12765 O O . ILE E 2 54 ? 107.837 120.248 86.935 1.00 60.96 54 ILE E O 1
ATOM 12770 N N . SER E 2 55 ? 107.042 118.302 86.132 1.00 51.90 55 SER E N 1
ATOM 12771 C CA . SER E 2 55 ? 107.144 117.630 87.419 1.00 49.61 55 SER E CA 1
ATOM 12772 C C . SER E 2 55 ? 108.604 117.490 87.828 1.00 46.70 55 SER E C 1
ATOM 12773 O O . SER E 2 55 ? 109.466 117.154 87.012 1.00 47.59 55 SER E O 1
ATOM 12776 N N . ILE E 2 56 ? 108.880 117.753 89.102 1.00 35.48 56 ILE E N 1
ATOM 12777 C CA . ILE E 2 56 ? 110.236 117.740 89.642 1.00 31.81 56 ILE E CA 1
ATOM 12778 C C . ILE E 2 56 ? 110.204 116.906 90.917 1.00 37.89 56 ILE E C 1
ATOM 12779 O O . ILE E 2 56 ? 109.832 117.406 91.984 1.00 44.89 56 ILE E O 1
ATOM 12784 N N . LYS E 2 57 ? 110.581 115.634 90.812 1.00 32.30 57 LYS E N 1
ATOM 12785 C CA . LYS E 2 57 ? 110.666 114.783 91.990 1.00 31.84 57 LYS E CA 1
ATOM 12786 C C . LYS E 2 57 ? 111.820 115.227 92.877 1.00 32.59 57 LYS E C 1
ATOM 12787 O O . LYS E 2 57 ? 112.895 115.588 92.392 1.00 35.49 57 LYS E O 1
ATOM 12793 N N . LEU E 2 58 ? 111.596 115.197 94.187 1.00 31.43 58 LEU E N 1
ATOM 12794 C CA . LEU E 2 58 ? 112.564 115.696 95.148 1.00 31.34 58 LEU E CA 1
ATOM 12795 C C . LEU E 2 58 ? 112.804 114.663 96.241 1.00 37.98 58 LEU E C 1
ATOM 12796 O O . LEU E 2 58 ? 111.953 113.817 96.527 1.00 42.99 58 LEU E O 1
ATOM 12801 N N . GLN E 2 59 ? 113.986 114.745 96.848 1.00 37.20 59 GLN E N 1
ATOM 12802 C CA . GLN E 2 59 ? 114.328 113.925 98.001 1.00 35.32 59 GLN E CA 1
ATOM 12803 C C . GLN E 2 59 ? 115.520 114.557 98.705 1.00 38.34 59 GLN E C 1
ATOM 12804 O O . GLN E 2 59 ? 116.409 115.108 98.052 1.00 37.65 59 GLN E O 1
ATOM 12810 N N . LEU E 2 60 ? 115.526 114.477 100.032 1.00 43.14 60 LEU E N 1
ATOM 12811 C CA . LEU E 2 60 ? 116.607 114.997 100.856 1.00 45.93 60 LEU E CA 1
ATOM 12812 C C . LEU E 2 60 ? 117.272 113.849 101.599 1.00 46.08 60 LEU E C 1
ATOM 12813 O O . LEU E 2 60 ? 116.596 112.923 102.058 1.00 47.92 60 LEU E O 1
ATOM 12818 N N . SER E 2 61 ? 118.597 113.907 101.713 1.00 51.25 61 SER E N 1
ATOM 12819 C CA . SER E 2 61 ? 119.367 112.888 102.420 1.00 54.94 61 SER E CA 1
ATOM 12820 C C . SER E 2 61 ? 120.228 113.576 103.469 1.00 58.10 61 SER E C 1
ATOM 12821 O O . SER E 2 61 ? 121.136 114.340 103.127 1.00 56.81 61 SER E O 1
ATOM 12824 N N . LEU E 2 62 ? 119.944 113.305 104.739 1.00 63.54 62 LEU E N 1
ATOM 12825 C CA . LEU E 2 62 ? 120.702 113.896 105.831 1.00 63.01 62 LEU E CA 1
ATOM 12826 C C . LEU E 2 62 ? 122.065 113.229 105.958 1.00 59.60 62 LEU E C 1
ATOM 12827 O O . LEU E 2 62 ? 122.207 112.024 105.737 1.00 61.45 62 LEU E O 1
ATOM 12832 N N . ALA E 2 63 ? 123.069 114.022 106.315 1.00 61.65 63 ALA E N 1
ATOM 12833 C CA . ALA E 2 63 ? 124.426 113.526 106.502 1.00 64.76 63 ALA E CA 1
ATOM 12834 C C . ALA E 2 63 ? 125.000 113.840 107.873 1.00 68.11 63 ALA E C 1
ATOM 12835 O O . ALA E 2 63 ? 125.693 112.999 108.451 1.00 70.02 63 ALA E O 1
ATOM 12837 N N . GLN E 2 64 ? 124.730 115.026 108.413 1.00 67.14 64 GLN E N 1
ATOM 12838 C CA . GLN E 2 64 ? 125.253 115.418 109.713 1.00 64.86 64 GLN E CA 1
ATOM 12839 C C . GLN E 2 64 ? 124.300 116.419 110.349 1.00 66.54 64 GLN E C 1
ATOM 12840 O O . GLN E 2 64 ? 123.502 117.065 109.666 1.00 70.99 64 GLN E O 1
ATOM 12846 N N . LEU E 2 65 ? 124.397 116.545 111.675 1.00 61.98 65 LEU E N 1
ATOM 12847 C CA . LEU E 2 65 ? 123.557 117.468 112.425 1.00 60.79 65 LEU E CA 1
ATOM 12848 C C . LEU E 2 65 ? 124.308 118.675 112.968 1.00 60.45 65 LEU E C 1
ATOM 12849 O O . LEU E 2 65 ? 123.664 119.665 113.327 1.00 60.64 65 LEU E O 1
ATOM 12854 N N . ILE E 2 66 ? 125.639 118.614 113.036 1.00 62.33 66 ILE E N 1
ATOM 12855 C CA . ILE E 2 66 ? 126.487 119.724 113.465 1.00 64.45 66 ILE E CA 1
ATOM 12856 C C . ILE E 2 66 ? 126.026 120.273 114.811 1.00 66.01 66 ILE E C 1
ATOM 12857 O O . ILE E 2 66 ? 126.369 119.726 115.865 1.00 63.78 66 ILE E O 1
ATOM 12862 N N . SER E 2 67 ? 125.247 121.354 114.786 1.00 61.48 67 SER E N 1
ATOM 12863 C CA . SER E 2 67 ? 124.843 122.028 116.012 1.00 54.93 67 SER E CA 1
ATOM 12864 C C . SER E 2 67 ? 123.417 122.539 115.869 1.00 55.71 67 SER E C 1
ATOM 12865 O O . SER E 2 67 ? 122.922 122.764 114.763 1.00 60.65 67 SER E O 1
ATOM 12868 N N . VAL E 2 68 ? 122.761 122.714 117.016 1.00 52.32 68 VAL E N 1
ATOM 12869 C CA . VAL E 2 68 ? 121.384 123.192 117.078 1.00 56.28 68 VAL E CA 1
ATOM 12870 C C . VAL E 2 68 ? 121.441 124.432 117.979 1.00 56.66 68 VAL E C 1
ATOM 12871 O O . VAL E 2 68 ? 120.573 124.665 118.827 1.00 57.50 68 VAL E O 1
ATOM 12875 N N . ASN E 2 69 ? 122.516 125.210 117.822 1.00 57.26 69 ASN E N 1
ATOM 12876 C CA . ASN E 2 69 ? 122.809 126.373 118.661 1.00 56.87 69 ASN E CA 1
ATOM 12877 C C . ASN E 2 69 ? 121.547 127.161 118.990 1.00 57.74 69 ASN E C 1
ATOM 12878 O O . ASN E 2 69 ? 120.788 127.550 118.098 1.00 56.70 69 ASN E O 1
ATOM 12883 N N . GLU E 2 70 ? 121.338 127.399 120.286 1.00 59.18 70 GLU E N 1
ATOM 12884 C CA . GLU E 2 70 ? 120.122 128.023 120.790 1.00 58.29 70 GLU E CA 1
ATOM 12885 C C . GLU E 2 70 ? 120.304 129.485 121.173 1.00 56.27 70 GLU E C 1
ATOM 12886 O O . GLU E 2 70 ? 119.306 130.164 121.439 1.00 52.86 70 GLU E O 1
ATOM 12892 N N . ARG E 2 71 ? 121.542 129.982 121.226 1.00 61.33 71 ARG E N 1
ATOM 12893 C CA . ARG E 2 71 ? 121.748 131.399 121.506 1.00 61.07 71 ARG E CA 1
ATOM 12894 C C . ARG E 2 71 ? 121.185 132.267 120.389 1.00 62.63 71 ARG E C 1
ATOM 12895 O O . ARG E 2 71 ? 120.547 133.292 120.652 1.00 64.90 71 ARG E O 1
ATOM 12903 N N . GLU E 2 72 ? 121.407 131.871 119.137 1.00 63.82 72 GLU E N 1
ATOM 12904 C CA . GLU E 2 72 ? 120.888 132.587 117.982 1.00 61.84 72 GLU E CA 1
ATOM 12905 C C . GLU E 2 72 ? 119.776 131.833 117.266 1.00 61.03 72 GLU E C 1
ATOM 12906 O O . GLU E 2 72 ? 119.301 132.303 116.227 1.00 64.75 72 GLU E O 1
ATOM 12912 N N . GLN E 2 73 ? 119.353 130.680 117.792 1.00 56.55 73 GLN E N 1
ATOM 12913 C CA . GLN E 2 73 ? 118.262 129.890 117.215 1.00 56.53 73 GLN E CA 1
ATOM 12914 C C . GLN E 2 73 ? 118.544 129.513 115.761 1.00 60.68 73 GLN E C 1
ATOM 12915 O O . GLN E 2 73 ? 117.666 129.589 114.900 1.00 57.58 73 GLN E O 1
ATOM 12921 N N . ILE E 2 74 ? 119.779 129.097 115.485 1.00 61.17 74 ILE E N 1
ATOM 12922 C CA . ILE E 2 74 ? 120.217 128.756 114.136 1.00 58.49 74 ILE E CA 1
ATOM 12923 C C . ILE E 2 74 ? 120.913 127.402 114.179 1.00 56.56 74 ILE E C 1
ATOM 12924 O O . ILE E 2 74 ? 121.776 127.170 115.033 1.00 57.17 74 ILE E O 1
ATOM 12929 N N . MET E 2 75 ? 120.535 126.509 113.265 1.00 59.24 75 MET E N 1
ATOM 12930 C CA . MET E 2 75 ? 121.122 125.182 113.172 1.00 60.39 75 MET E CA 1
ATOM 12931 C C . MET E 2 75 ? 122.236 125.165 112.129 1.00 60.00 75 MET E C 1
ATOM 12932 O O . MET E 2 75 ? 122.649 126.200 111.601 1.00 66.20 75 MET E O 1
ATOM 12937 N N . THR E 2 76 ? 122.729 123.965 111.830 1.00 53.48 76 THR E N 1
ATOM 12938 C CA . THR E 2 76 ? 123.660 123.744 110.731 1.00 57.77 76 THR E CA 1
ATOM 12939 C C . THR E 2 76 ? 123.550 122.283 110.325 1.00 59.71 76 THR E C 1
ATOM 12940 O O . THR E 2 76 ? 123.578 121.402 111.188 1.00 58.42 76 THR E O 1
ATOM 12944 N N . THR E 2 77 ? 123.416 122.029 109.025 1.00 63.70 77 THR E N 1
ATOM 12945 C CA . THR E 2 77 ? 123.230 120.671 108.537 1.00 62.84 77 THR E CA 1
ATOM 12946 C C . THR E 2 77 ? 123.924 120.513 107.193 1.00 62.90 77 THR E C 1
ATOM 12947 O O . THR E 2 77 ? 124.180 121.488 106.484 1.00 63.59 77 THR E O 1
ATOM 12951 N N . ASN E 2 78 ? 124.223 119.262 106.853 1.00 58.89 78 ASN E N 1
ATOM 12952 C CA . ASN E 2 78 ? 124.749 118.895 105.546 1.00 57.04 78 ASN E CA 1
ATOM 12953 C C . ASN E 2 78 ? 123.786 117.911 104.900 1.00 61.06 78 ASN E C 1
ATOM 12954 O O . ASN E 2 78 ? 123.477 116.869 105.485 1.00 65.29 78 ASN E O 1
ATOM 12959 N N . VAL E 2 79 ? 123.312 118.242 103.698 1.00 55.20 79 VAL E N 1
ATOM 12960 C CA . VAL E 2 79 ? 122.281 117.461 103.027 1.00 51.59 79 VAL E CA 1
ATOM 12961 C C . VAL E 2 79 ? 122.652 117.258 101.565 1.00 51.74 79 VAL E C 1
ATOM 12962 O O . VAL E 2 79 ? 123.496 117.960 101.006 1.00 53.44 79 VAL E O 1
ATOM 12966 N N . TRP E 2 80 ? 122.004 116.270 100.950 1.00 48.60 80 TRP E N 1
ATOM 12967 C CA . TRP E 2 80 ? 122.115 115.997 99.520 1.00 50.97 80 TRP E CA 1
ATOM 12968 C C . TRP E 2 80 ? 120.720 116.099 98.921 1.00 51.52 80 TRP E C 1
ATOM 12969 O O . TRP E 2 80 ? 119.892 115.203 99.112 1.00 51.69 80 TRP E O 1
ATOM 12980 N N . LEU E 2 81 ? 120.457 117.184 98.199 1.00 43.06 81 LEU E N 1
ATOM 12981 C CA . LEU E 2 81 ? 119.150 117.416 97.596 1.00 41.01 81 LEU E CA 1
ATOM 12982 C C . LEU E 2 81 ? 119.102 116.705 96.248 1.00 40.80 81 LEU E C 1
ATOM 12983 O O . LEU E 2 81 ? 119.719 117.156 95.279 1.00 42.52 81 LEU E O 1
ATOM 12988 N N . LYS E 2 82 ? 118.365 115.600 96.184 1.00 33.30 82 LYS E N 1
ATOM 12989 C CA . LYS E 2 82 ? 118.267 114.802 94.969 1.00 34.49 82 LYS E CA 1
ATOM 12990 C C . LYS E 2 82 ? 117.049 115.248 94.171 1.00 37.33 82 LYS E C 1
ATOM 12991 O O . LYS E 2 82 ? 115.924 115.222 94.681 1.00 44.48 82 LYS E O 1
ATOM 12997 N N . GLN E 2 83 ? 117.272 115.648 92.922 1.00 34.76 83 GLN E N 1
ATOM 12998 C CA . GLN E 2 83 ? 116.221 116.149 92.051 1.00 30.24 83 GLN E CA 1
ATOM 12999 C C . GLN E 2 83 ? 116.161 115.321 90.774 1.00 31.31 83 GLN E C 1
ATOM 13000 O O . GLN E 2 83 ? 117.146 114.707 90.359 1.00 38.20 83 GLN E O 1
ATOM 13006 N N . GLU E 2 84 ? 114.985 115.313 90.153 1.00 31.88 84 GLU E N 1
ATOM 13007 C CA . GLU E 2 84 ? 114.760 114.544 88.939 1.00 32.27 84 GLU E CA 1
ATOM 13008 C C . GLU E 2 84 ? 113.674 115.214 88.112 1.00 36.47 84 GLU E C 1
ATOM 13009 O O . GLU E 2 84 ? 112.686 115.707 88.661 1.00 43.86 84 GLU E O 1
ATOM 13015 N N . TRP E 2 85 ? 113.859 115.223 86.797 1.00 34.58 85 TRP E N 1
ATOM 13016 C CA . TRP E 2 85 ? 112.843 115.720 85.876 1.00 36.92 85 TRP E CA 1
ATOM 13017 C C . TRP E 2 85 ? 113.103 115.105 84.506 1.00 36.41 85 TRP E C 1
ATOM 13018 O O . TRP E 2 85 ? 113.917 114.186 84.366 1.00 40.30 85 TRP E O 1
ATOM 13029 N N . THR E 2 86 ? 112.406 115.607 83.491 1.00 39.47 86 THR E N 1
ATOM 13030 C CA . THR E 2 86 ? 112.512 115.086 82.137 1.00 42.00 86 THR E CA 1
ATOM 13031 C C . THR E 2 86 ? 112.772 116.225 81.163 1.00 42.23 86 THR E C 1
ATOM 13032 O O . THR E 2 86 ? 112.160 117.292 81.263 1.00 49.03 86 THR E O 1
ATOM 13036 N N . ASP E 2 87 ? 113.683 115.990 80.224 1.00 52.76 87 ASP E N 1
ATOM 13037 C CA . ASP E 2 87 ? 114.006 116.944 79.173 1.00 54.70 87 ASP E CA 1
ATOM 13038 C C . ASP E 2 87 ? 113.768 116.287 77.823 1.00 58.05 87 ASP E C 1
ATOM 13039 O O . ASP E 2 87 ? 114.283 115.195 77.562 1.00 62.65 87 ASP E O 1
ATOM 13044 N N . TYR E 2 88 ? 112.990 116.948 76.969 1.00 64.39 88 TYR E N 1
ATOM 13045 C CA . TYR E 2 88 ? 112.688 116.416 75.648 1.00 66.49 88 TYR E CA 1
ATOM 13046 C C . TYR E 2 88 ? 113.745 116.760 74.608 1.00 66.44 88 TYR E C 1
ATOM 13047 O O . TYR E 2 88 ? 113.694 116.222 73.497 1.00 66.32 88 TYR E O 1
ATOM 13056 N N . ARG E 2 89 ? 114.696 117.634 74.934 1.00 68.12 89 ARG E N 1
ATOM 13057 C CA . ARG E 2 89 ? 115.733 118.033 73.993 1.00 69.05 89 ARG E CA 1
ATOM 13058 C C . ARG E 2 89 ? 116.979 117.161 74.068 1.00 70.15 89 ARG E C 1
ATOM 13059 O O . ARG E 2 89 ? 117.891 117.342 73.254 1.00 68.28 89 ARG E O 1
ATOM 13067 N N . LEU E 2 90 ? 117.043 116.228 75.014 1.00 69.98 90 LEU E N 1
ATOM 13068 C CA . LEU E 2 90 ? 118.197 115.350 75.194 1.00 68.19 90 LEU E CA 1
ATOM 13069 C C . LEU E 2 90 ? 117.738 113.917 74.946 1.00 67.33 90 LEU E C 1
ATOM 13070 O O . LEU E 2 90 ? 117.392 113.192 75.881 1.00 66.35 90 LEU E O 1
ATOM 13075 N N . THR E 2 91 ? 117.744 113.513 73.678 1.00 71.71 91 THR E N 1
ATOM 13076 C CA . THR E 2 91 ? 117.328 112.180 73.271 1.00 73.54 91 THR E CA 1
ATOM 13077 C C . THR E 2 91 ? 118.188 111.729 72.102 1.00 72.64 91 THR E C 1
ATOM 13078 O O . THR E 2 91 ? 118.453 112.507 71.182 1.00 74.20 91 THR E O 1
ATOM 13082 N N . TRP E 2 92 ? 118.623 110.471 72.140 1.00 71.01 92 TRP E N 1
ATOM 13083 C CA . TRP E 2 92 ? 119.404 109.912 71.047 1.00 72.48 92 TRP E CA 1
ATOM 13084 C C . TRP E 2 92 ? 119.296 108.395 71.088 1.00 74.88 92 TRP E C 1
ATOM 13085 O O . TRP E 2 92 ? 119.419 107.786 72.154 1.00 76.20 92 TRP E O 1
ATOM 13096 N N . ASN E 2 93 ? 119.055 107.801 69.924 1.00 83.54 93 ASN E N 1
ATOM 13097 C CA . ASN E 2 93 ? 118.894 106.358 69.776 1.00 84.30 93 ASN E CA 1
ATOM 13098 C C . ASN E 2 93 ? 118.821 106.052 68.285 1.00 84.06 93 ASN E C 1
ATOM 13099 O O . ASN E 2 93 ? 118.947 106.946 67.442 1.00 84.42 93 ASN E O 1
ATOM 13104 N N . SER E 2 94 ? 118.633 104.770 67.967 1.00 84.84 94 SER E N 1
ATOM 13105 C CA . SER E 2 94 ? 118.471 104.247 66.612 1.00 86.81 94 SER E CA 1
ATOM 13106 C C . SER E 2 94 ? 119.719 104.412 65.755 1.00 86.93 94 SER E C 1
ATOM 13107 O O . SER E 2 94 ? 119.687 104.089 64.560 1.00 86.78 94 SER E O 1
ATOM 13110 N N . SER E 2 95 ? 120.820 104.900 66.324 1.00 84.25 95 SER E N 1
ATOM 13111 C CA . SER E 2 95 ? 122.074 105.013 65.592 1.00 82.97 95 SER E CA 1
ATOM 13112 C C . SER E 2 95 ? 123.179 104.283 66.342 1.00 84.17 95 SER E C 1
ATOM 13113 O O . SER E 2 95 ? 124.110 103.751 65.728 1.00 83.44 95 SER E O 1
ATOM 13116 N N . ARG E 2 96 ? 123.078 104.259 67.673 1.00 88.05 96 ARG E N 1
ATOM 13117 C CA . ARG E 2 96 ? 123.987 103.515 68.545 1.00 87.89 96 ARG E CA 1
ATOM 13118 C C . ARG E 2 96 ? 125.438 103.964 68.334 1.00 85.89 96 ARG E C 1
ATOM 13119 O O . ARG E 2 96 ? 126.290 103.230 67.829 1.00 84.23 96 ARG E O 1
ATOM 13127 N N . TYR E 2 97 ? 125.691 105.207 68.741 1.00 85.13 97 TYR E N 1
ATOM 13128 C CA . TYR E 2 97 ? 127.017 105.793 68.601 1.00 85.37 97 TYR E CA 1
ATOM 13129 C C . TYR E 2 97 ? 127.980 105.174 69.605 1.00 86.02 97 TYR E C 1
ATOM 13130 O O . TYR E 2 97 ? 128.181 105.715 70.697 1.00 84.83 97 TYR E O 1
ATOM 13139 N N . GLU E 2 98 ? 128.567 104.032 69.242 1.00 84.49 98 GLU E N 1
ATOM 13140 C CA . GLU E 2 98 ? 129.536 103.307 70.064 1.00 84.53 98 GLU E CA 1
ATOM 13141 C C . GLU E 2 98 ? 128.952 102.861 71.402 1.00 84.83 98 GLU E C 1
ATOM 13142 O O . GLU E 2 98 ? 129.700 102.587 72.346 1.00 84.68 98 GLU E O 1
ATOM 13148 N N . GLY E 2 99 ? 127.627 102.778 71.500 1.00 79.93 99 GLY E N 1
ATOM 13149 C CA . GLY E 2 99 ? 126.980 102.280 72.699 1.00 78.26 99 GLY E CA 1
ATOM 13150 C C . GLY E 2 99 ? 127.200 103.120 73.940 1.00 77.77 99 GLY E C 1
ATOM 13151 O O . GLY E 2 99 ? 127.863 102.678 74.883 1.00 77.83 99 GLY E O 1
ATOM 13152 N N . VAL E 2 100 ? 126.653 104.333 73.955 1.00 74.67 100 VAL E N 1
ATOM 13153 C CA . VAL E 2 100 ? 126.731 105.224 75.106 1.00 75.44 100 VAL E CA 1
ATOM 13154 C C . VAL E 2 100 ? 125.315 105.548 75.560 1.00 74.64 100 VAL E C 1
ATOM 13155 O O . VAL E 2 100 ? 124.455 105.882 74.737 1.00 72.83 100 VAL E O 1
ATOM 13159 N N . ASN E 2 101 ? 125.074 105.439 76.867 1.00 68.86 101 ASN E N 1
ATOM 13160 C CA . ASN E 2 101 ? 123.762 105.705 77.435 1.00 66.95 101 ASN E CA 1
ATOM 13161 C C . ASN E 2 101 ? 123.787 106.697 78.590 1.00 64.74 101 ASN E C 1
ATOM 13162 O O . ASN E 2 101 ? 122.729 106.978 79.162 1.00 65.27 101 ASN E O 1
ATOM 13167 N N . ILE E 2 102 ? 124.953 107.225 78.955 1.00 61.81 102 ILE E N 1
ATOM 13168 C CA . ILE E 2 102 ? 125.075 108.209 80.025 1.00 61.41 102 ILE E CA 1
ATOM 13169 C C . ILE E 2 102 ? 126.016 109.308 79.553 1.00 63.92 102 ILE E C 1
ATOM 13170 O O . ILE E 2 102 ? 127.116 109.024 79.070 1.00 69.75 102 ILE E O 1
ATOM 13175 N N . LEU E 2 103 ? 125.588 110.559 79.701 1.00 58.86 103 LEU E N 1
ATOM 13176 C CA . LEU E 2 103 ? 126.274 111.726 79.152 1.00 57.59 103 LEU E CA 1
ATOM 13177 C C . LEU E 2 103 ? 126.552 112.752 80.241 1.00 59.26 103 LEU E C 1
ATOM 13178 O O . LEU E 2 103 ? 126.191 113.925 80.124 1.00 61.22 103 LEU E O 1
ATOM 13183 N N . ARG E 2 104 ? 127.168 112.301 81.334 1.00 61.31 104 ARG E N 1
ATOM 13184 C CA . ARG E 2 104 ? 127.552 113.147 82.460 1.00 63.55 104 ARG E CA 1
ATOM 13185 C C . ARG E 2 104 ? 128.097 114.493 81.997 1.00 64.00 104 ARG E C 1
ATOM 13186 O O . ARG E 2 104 ? 129.070 114.558 81.241 1.00 62.97 104 ARG E O 1
ATOM 13194 N N . ILE E 2 105 ? 127.462 115.569 82.456 1.00 67.04 105 ILE E N 1
ATOM 13195 C CA . ILE E 2 105 ? 127.694 116.911 81.926 1.00 67.40 105 ILE E CA 1
ATOM 13196 C C . ILE E 2 105 ? 127.705 117.917 83.074 1.00 68.97 105 ILE E C 1
ATOM 13197 O O . ILE E 2 105 ? 126.957 117.747 84.047 1.00 69.00 105 ILE E O 1
ATOM 13202 N N . PRO E 2 106 ? 128.532 118.965 83.015 1.00 71.75 106 PRO E N 1
ATOM 13203 C CA . PRO E 2 106 ? 128.504 119.988 84.070 1.00 70.25 106 PRO E CA 1
ATOM 13204 C C . PRO E 2 106 ? 127.164 120.709 84.133 1.00 70.56 106 PRO E C 1
ATOM 13205 O O . PRO E 2 106 ? 126.417 120.772 83.154 1.00 71.66 106 PRO E O 1
ATOM 13209 N N . ALA E 2 107 ? 126.869 121.256 85.317 1.00 68.28 107 ALA E N 1
ATOM 13210 C CA . ALA E 2 107 ? 125.543 121.809 85.584 1.00 67.67 107 ALA E CA 1
ATOM 13211 C C . ALA E 2 107 ? 125.235 123.017 84.709 1.00 67.33 107 ALA E C 1
ATOM 13212 O O . ALA E 2 107 ? 124.122 123.140 84.185 1.00 68.46 107 ALA E O 1
ATOM 13214 N N . LYS E 2 108 ? 126.198 123.918 84.535 1.00 66.28 108 LYS E N 1
ATOM 13215 C CA . LYS E 2 108 ? 125.902 125.192 83.894 1.00 65.52 108 LYS E CA 1
ATOM 13216 C C . LYS E 2 108 ? 125.873 125.058 82.377 1.00 65.85 108 LYS E C 1
ATOM 13217 O O . LYS E 2 108 ? 126.524 125.831 81.667 1.00 68.09 108 LYS E O 1
ATOM 13223 N N . ARG E 2 109 ? 125.118 124.084 81.871 1.00 66.64 109 ARG E N 1
ATOM 13224 C CA . ARG E 2 109 ? 124.966 123.907 80.433 1.00 71.39 109 ARG E CA 1
ATOM 13225 C C . ARG E 2 109 ? 123.509 123.692 80.046 1.00 72.97 109 ARG E C 1
ATOM 13226 O O . ARG E 2 109 ? 123.112 123.995 78.916 1.00 73.27 109 ARG E O 1
ATOM 13234 N N . ILE E 2 110 ? 122.702 123.174 80.972 1.00 65.79 110 ILE E N 1
ATOM 13235 C CA . ILE E 2 110 ? 121.319 122.814 80.693 1.00 63.01 110 ILE E CA 1
ATOM 13236 C C . ILE E 2 110 ? 120.403 123.526 81.681 1.00 63.56 110 ILE E C 1
ATOM 13237 O O . ILE E 2 110 ? 120.843 124.084 82.686 1.00 63.49 110 ILE E O 1
ATOM 13242 N N . TRP E 2 111 ? 119.110 123.498 81.370 1.00 58.13 111 TRP E N 1
ATOM 13243 C CA . TRP E 2 111 ? 118.115 124.189 82.177 1.00 55.82 111 TRP E CA 1
ATOM 13244 C C . TRP E 2 111 ? 117.987 123.549 83.555 1.00 56.10 111 TRP E C 1
ATOM 13245 O O . TRP E 2 111 ? 117.981 122.323 83.691 1.00 55.49 111 TRP E O 1
ATOM 13256 N N . LEU E 2 112 ? 117.885 124.391 84.578 1.00 52.98 112 LEU E N 1
ATOM 13257 C CA . LEU E 2 112 ? 117.717 123.966 85.957 1.00 49.44 112 LEU E CA 1
ATOM 13258 C C . LEU E 2 112 ? 116.562 124.726 86.591 1.00 50.77 112 LEU E C 1
ATOM 13259 O O . LEU E 2 112 ? 116.297 125.876 86.227 1.00 51.62 112 LEU E O 1
ATOM 13264 N N . PRO E 2 113 ? 115.856 124.109 87.544 1.00 45.37 113 PRO E N 1
ATOM 13265 C CA . PRO E 2 113 ? 114.665 124.745 88.119 1.00 44.62 113 PRO E CA 1
ATOM 13266 C C . PRO E 2 113 ? 114.926 125.734 89.245 1.00 45.26 113 PRO E C 1
ATOM 13267 O O . PRO E 2 113 ? 113.985 126.435 89.643 1.00 45.56 113 PRO E O 1
ATOM 13271 N N . ASP E 2 114 ? 116.152 125.809 89.766 1.00 46.07 114 ASP E N 1
ATOM 13272 C CA . ASP E 2 114 ? 116.532 126.791 90.784 1.00 47.11 114 ASP E CA 1
ATOM 13273 C C . ASP E 2 114 ? 115.670 126.658 92.044 1.00 47.66 114 ASP E C 1
ATOM 13274 O O . ASP E 2 114 ? 114.913 127.558 92.413 1.00 44.89 114 ASP E O 1
ATOM 13279 N N . ILE E 2 115 ? 115.799 125.510 92.702 1.00 45.36 115 ILE E N 1
ATOM 13280 C CA . ILE E 2 115 ? 115.123 125.260 93.971 1.00 43.77 115 ILE E CA 1
ATOM 13281 C C . ILE E 2 115 ? 116.086 125.612 95.098 1.00 45.06 115 ILE E C 1
ATOM 13282 O O . ILE E 2 115 ? 117.195 125.070 95.169 1.00 46.59 115 ILE E O 1
ATOM 13287 N N . VAL E 2 116 ? 115.665 126.519 95.982 1.00 47.38 116 VAL E N 1
ATOM 13288 C CA . VAL E 2 116 ? 116.527 127.050 97.028 1.00 47.76 116 VAL E CA 1
ATOM 13289 C C . VAL E 2 116 ? 115.811 126.982 98.370 1.00 46.81 116 VAL E C 1
ATOM 13290 O O . VAL E 2 116 ? 114.587 126.853 98.447 1.00 43.98 116 VAL E O 1
ATOM 13294 N N . LEU E 2 117 ? 116.601 127.070 99.439 1.00 44.61 117 LEU E N 1
ATOM 13295 C CA . LEU E 2 117 ? 116.071 127.087 100.797 1.00 44.57 117 LEU E CA 1
ATOM 13296 C C . LEU E 2 117 ? 115.529 128.477 101.106 1.00 42.53 117 LEU E C 1
ATOM 13297 O O . LEU E 2 117 ? 116.256 129.470 101.001 1.00 44.18 117 LEU E O 1
ATOM 13302 N N . TYR E 2 118 ? 114.257 128.548 101.496 1.00 44.55 118 TYR E N 1
ATOM 13303 C CA . TYR E 2 118 ? 113.548 129.814 101.624 1.00 47.80 118 TYR E CA 1
ATOM 13304 C C . TYR E 2 118 ? 113.394 130.270 103.071 1.00 48.03 118 TYR E C 1
ATOM 13305 O O . TYR E 2 118 ? 112.530 131.104 103.359 1.00 47.04 118 TYR E O 1
ATOM 13314 N N . ASN E 2 119 ? 114.203 129.740 103.988 1.00 48.90 119 ASN E N 1
ATOM 13315 C CA . ASN E 2 119 ? 114.214 130.223 105.364 1.00 45.68 119 ASN E CA 1
ATOM 13316 C C . ASN E 2 119 ? 115.639 130.358 105.887 1.00 47.87 119 ASN E C 1
ATOM 13317 O O . ASN E 2 119 ? 115.888 130.203 107.084 1.00 48.82 119 ASN E O 1
ATOM 13322 N N . ASN E 2 120 ? 116.582 130.649 104.996 1.00 56.18 120 ASN E N 1
ATOM 13323 C CA . ASN E 2 120 ? 117.966 130.848 105.397 1.00 58.67 120 ASN E CA 1
ATOM 13324 C C . ASN E 2 120 ? 118.117 132.138 106.194 1.00 59.45 120 ASN E C 1
ATOM 13325 O O . ASN E 2 120 ? 117.415 133.126 105.961 1.00 60.30 120 ASN E O 1
ATOM 13330 N N . ALA E 2 121 ? 119.048 132.120 107.149 1.00 55.87 121 ALA E N 1
ATOM 13331 C CA . ALA E 2 121 ? 119.362 133.296 107.946 1.00 55.31 121 ALA E CA 1
ATOM 13332 C C . ALA E 2 121 ? 120.666 133.970 107.549 1.00 58.02 121 ALA E C 1
ATOM 13333 O O . ALA E 2 121 ? 120.829 135.164 107.816 1.00 58.15 121 ALA E O 1
ATOM 13335 N N . ASP E 2 122 ? 121.590 133.240 106.922 1.00 61.88 122 ASP E N 1
ATOM 13336 C CA . ASP E 2 122 ? 122.855 133.825 106.496 1.00 63.81 122 ASP E CA 1
ATOM 13337 C C . ASP E 2 122 ? 122.690 134.710 105.267 1.00 66.13 122 ASP E C 1
ATOM 13338 O O . ASP E 2 122 ? 123.470 135.649 105.073 1.00 69.03 122 ASP E O 1
ATOM 13343 N N . GLY E 2 123 ? 121.683 134.440 104.440 1.00 63.86 123 GLY E N 1
ATOM 13344 C CA . GLY E 2 123 ? 121.507 135.109 103.174 1.00 61.72 123 GLY E CA 1
ATOM 13345 C C . GLY E 2 123 ? 121.937 134.293 101.973 1.00 62.32 123 GLY E C 1
ATOM 13346 O O . GLY E 2 123 ? 121.536 134.612 100.848 1.00 63.49 123 GLY E O 1
ATOM 13347 N N . THR E 2 124 ? 122.745 133.256 102.182 1.00 65.65 124 THR E N 1
ATOM 13348 C CA . THR E 2 124 ? 123.063 132.326 101.109 1.00 68.13 124 THR E CA 1
ATOM 13349 C C . THR E 2 124 ? 121.819 131.538 100.720 1.00 67.50 124 THR E C 1
ATOM 13350 O O . THR E 2 124 ? 121.047 131.102 101.578 1.00 67.22 124 THR E O 1
ATOM 13354 N N . TYR E 2 125 ? 121.626 131.351 99.421 1.00 58.98 125 TYR E N 1
ATOM 13355 C CA . TYR E 2 125 ? 120.400 130.743 98.921 1.00 55.87 125 TYR E CA 1
ATOM 13356 C C . TYR E 2 125 ? 120.631 129.497 98.083 1.00 57.65 125 TYR E C 1
ATOM 13357 O O . TYR E 2 125 ? 119.869 128.536 98.201 1.00 54.85 125 TYR E O 1
ATOM 13366 N N . GLU E 2 126 ? 121.664 129.478 97.247 1.00 72.15 126 GLU E N 1
ATOM 13367 C CA . GLU E 2 126 ? 121.869 128.400 96.293 1.00 74.24 126 GLU E CA 1
ATOM 13368 C C . GLU E 2 126 ? 122.766 127.312 96.883 1.00 73.48 126 GLU E C 1
ATOM 13369 O O . GLU E 2 126 ? 123.189 127.368 98.040 1.00 71.78 126 GLU E O 1
ATOM 13375 N N . VAL E 2 127 ? 123.057 126.302 96.059 1.00 73.87 127 VAL E N 1
ATOM 13376 C CA . VAL E 2 127 ? 123.880 125.183 96.505 1.00 72.42 127 VAL E CA 1
ATOM 13377 C C . VAL E 2 127 ? 125.328 125.630 96.675 1.00 72.57 127 VAL E C 1
ATOM 13378 O O . VAL E 2 127 ? 125.744 126.702 96.218 1.00 73.96 127 VAL E O 1
ATOM 13382 N N . SER E 2 128 ? 126.107 124.788 97.358 1.00 72.51 128 SER E N 1
ATOM 13383 C CA . SER E 2 128 ? 127.501 125.117 97.637 1.00 74.70 128 SER E CA 1
ATOM 13384 C C . SER E 2 128 ? 128.313 125.220 96.349 1.00 72.03 128 SER E C 1
ATOM 13385 O O . SER E 2 128 ? 128.811 126.295 95.997 1.00 72.13 128 SER E O 1
ATOM 13388 N N . VAL E 2 129 ? 128.456 124.107 95.632 1.00 71.92 129 VAL E N 1
ATOM 13389 C CA . VAL E 2 129 ? 129.197 124.062 94.376 1.00 73.35 129 VAL E CA 1
ATOM 13390 C C . VAL E 2 129 ? 128.362 123.315 93.347 1.00 73.31 129 VAL E C 1
ATOM 13391 O O . VAL E 2 129 ? 127.698 122.324 93.672 1.00 69.73 129 VAL E O 1
ATOM 13395 N N . TYR E 2 130 ? 128.397 123.790 92.104 1.00 72.98 130 TYR E N 1
ATOM 13396 C CA . TYR E 2 130 ? 127.650 123.169 91.015 1.00 72.50 130 TYR E CA 1
ATOM 13397 C C . TYR E 2 130 ? 128.412 121.946 90.519 1.00 71.48 130 TYR E C 1
ATOM 13398 O O . TYR E 2 130 ? 129.491 122.073 89.931 1.00 68.26 130 TYR E O 1
ATOM 13407 N N . THR E 2 131 ? 127.853 120.762 90.756 1.00 67.17 131 THR E N 1
ATOM 13408 C CA . THR E 2 131 ? 128.443 119.515 90.298 1.00 64.97 131 THR E CA 1
ATOM 13409 C C . THR E 2 131 ? 127.874 119.153 88.927 1.00 65.80 131 THR E C 1
ATOM 13410 O O . THR E 2 131 ? 127.224 119.963 88.264 1.00 69.20 131 THR E O 1
ATOM 13414 N N . ASN E 2 132 ? 128.119 117.925 88.487 1.00 63.49 132 ASN E N 1
ATOM 13415 C CA . ASN E 2 132 ? 127.655 117.434 87.200 1.00 63.23 132 ASN E CA 1
ATOM 13416 C C . ASN E 2 132 ? 126.357 116.651 87.357 1.00 64.47 132 ASN E C 1
ATOM 13417 O O . ASN E 2 132 ? 126.057 116.121 88.430 1.00 63.84 132 ASN E O 1
ATOM 13422 N N . LEU E 2 133 ? 125.584 116.586 86.275 1.00 55.48 133 LEU E N 1
ATOM 13423 C CA . LEU E 2 133 ? 124.333 115.848 86.258 1.00 51.77 133 LEU E CA 1
ATOM 13424 C C . LEU E 2 133 ? 124.535 114.510 85.553 1.00 52.91 133 LEU E C 1
ATOM 13425 O O . LEU E 2 133 ? 125.657 114.113 85.227 1.00 55.42 133 LEU E O 1
ATOM 13430 N N . ILE E 2 134 ? 123.434 113.804 85.316 1.00 44.57 134 ILE E N 1
ATOM 13431 C CA . ILE E 2 134 ? 123.428 112.605 84.493 1.00 42.22 134 ILE E CA 1
ATOM 13432 C C . ILE E 2 134 ? 122.307 112.744 83.474 1.00 42.42 134 ILE E C 1
ATOM 13433 O O . ILE E 2 134 ? 121.263 113.344 83.747 1.00 49.87 134 ILE E O 1
ATOM 13438 N N . VAL E 2 135 ? 122.545 112.222 82.275 1.00 49.97 135 VAL E N 1
ATOM 13439 C CA . VAL E 2 135 ? 121.583 112.286 81.184 1.00 48.99 135 VAL E CA 1
ATOM 13440 C C . VAL E 2 135 ? 121.436 110.889 80.601 1.00 51.04 135 VAL E C 1
ATOM 13441 O O . VAL E 2 135 ? 122.435 110.253 80.247 1.00 57.60 135 VAL E O 1
ATOM 13445 N N . ARG E 2 136 ? 120.201 110.413 80.508 1.00 50.31 136 ARG E N 1
ATOM 13446 C CA . ARG E 2 136 ? 119.906 109.078 80.015 1.00 52.30 136 ARG E CA 1
ATOM 13447 C C . ARG E 2 136 ? 119.335 109.156 78.602 1.00 56.32 136 ARG E C 1
ATOM 13448 O O . ARG E 2 136 ? 119.123 110.237 78.046 1.00 57.01 136 ARG E O 1
ATOM 13456 N N . SER E 2 137 ? 119.087 107.981 78.020 1.00 66.48 137 SER E N 1
ATOM 13457 C CA . SER E 2 137 ? 118.647 107.916 76.631 1.00 65.21 137 SER E CA 1
ATOM 13458 C C . SER E 2 137 ? 117.228 108.440 76.454 1.00 64.97 137 SER E C 1
ATOM 13459 O O . SER E 2 137 ? 116.911 109.017 75.408 1.00 63.29 137 SER E O 1
ATOM 13462 N N . ASN E 2 138 ? 116.363 108.252 77.448 1.00 68.27 138 ASN E N 1
ATOM 13463 C CA . ASN E 2 138 ? 114.979 108.694 77.345 1.00 68.10 138 ASN E CA 1
ATOM 13464 C C . ASN E 2 138 ? 114.775 110.129 77.814 1.00 67.97 138 ASN E C 1
ATOM 13465 O O . ASN E 2 138 ? 113.637 110.608 77.815 1.00 71.69 138 ASN E O 1
ATOM 13470 N N . GLY E 2 139 ? 115.840 110.825 78.207 1.00 52.85 139 GLY E N 1
ATOM 13471 C CA . GLY E 2 139 ? 115.763 112.227 78.552 1.00 52.71 139 GLY E CA 1
ATOM 13472 C C . GLY E 2 139 ? 115.756 112.532 80.034 1.00 52.00 139 GLY E C 1
ATOM 13473 O O . GLY E 2 139 ? 115.848 113.709 80.402 1.00 56.19 139 GLY E O 1
ATOM 13474 N N . SER E 2 140 ? 115.651 111.520 80.891 1.00 42.69 140 SER E N 1
ATOM 13475 C CA . SER E 2 140 ? 115.606 111.762 82.326 1.00 43.85 140 SER E CA 1
ATOM 13476 C C . SER E 2 140 ? 116.911 112.384 82.809 1.00 46.22 140 SER E C 1
ATOM 13477 O O . SER E 2 140 ? 117.993 112.096 82.292 1.00 52.23 140 SER E O 1
ATOM 13480 N N . VAL E 2 141 ? 116.798 113.254 83.809 1.00 38.48 141 VAL E N 1
ATOM 13481 C CA . VAL E 2 141 ? 117.936 113.967 84.376 1.00 34.76 141 VAL E CA 1
ATOM 13482 C C . VAL E 2 141 ? 117.936 113.755 85.883 1.00 38.10 141 VAL E C 1
ATOM 13483 O O . VAL E 2 141 ? 116.895 113.896 86.532 1.00 47.70 141 VAL E O 1
ATOM 13487 N N . LEU E 2 142 ? 119.098 113.411 86.434 1.00 35.32 142 LEU E N 1
ATOM 13488 C CA . LEU E 2 142 ? 119.257 113.167 87.862 1.00 37.43 142 LEU E CA 1
ATOM 13489 C C . LEU E 2 142 ? 120.411 114.012 88.382 1.00 38.95 142 LEU E C 1
ATOM 13490 O O . LEU E 2 142 ? 121.488 114.032 87.779 1.00 43.49 142 LEU E O 1
ATOM 13495 N N . TRP E 2 143 ? 120.184 114.702 89.498 1.00 38.94 143 TRP E N 1
ATOM 13496 C CA . TRP E 2 143 ? 121.146 115.653 90.040 1.00 37.68 143 TRP E CA 1
ATOM 13497 C C . TRP E 2 143 ? 121.240 115.482 91.549 1.00 40.70 143 TRP E C 1
ATOM 13498 O O . TRP E 2 143 ? 120.212 115.412 92.228 1.00 44.63 143 TRP E O 1
ATOM 13509 N N . LEU E 2 144 ? 122.467 115.411 92.069 1.00 41.99 144 LEU E N 1
ATOM 13510 C CA . LEU E 2 144 ? 122.721 115.297 93.508 1.00 39.83 144 LEU E CA 1
ATOM 13511 C C . LEU E 2 144 ? 123.809 116.279 93.925 1.00 40.71 144 LEU E C 1
ATOM 13512 O O . LEU E 2 144 ? 124.976 115.897 94.083 1.00 39.16 144 LEU E O 1
ATOM 13517 N N . PRO E 2 145 ? 123.466 117.550 94.114 1.00 43.20 145 PRO E N 1
ATOM 13518 C CA . PRO E 2 145 ? 124.456 118.523 94.581 1.00 45.40 145 PRO E CA 1
ATOM 13519 C C . PRO E 2 145 ? 124.495 118.583 96.097 1.00 46.27 145 PRO E C 1
ATOM 13520 O O . PRO E 2 145 ? 123.449 118.515 96.759 1.00 48.24 145 PRO E O 1
ATOM 13524 N N . PRO E 2 146 ? 125.682 118.702 96.687 1.00 49.38 146 PRO E N 1
ATOM 13525 C CA . PRO E 2 146 ? 125.773 118.905 98.134 1.00 47.64 146 PRO E CA 1
ATOM 13526 C C . PRO E 2 146 ? 125.605 120.369 98.501 1.00 49.87 146 PRO E C 1
ATOM 13527 O O . PRO E 2 146 ? 125.883 121.271 97.707 1.00 54.09 146 PRO E O 1
ATOM 13531 N N . ALA E 2 147 ? 125.149 120.601 99.731 1.00 52.89 147 ALA E N 1
ATOM 13532 C CA . ALA E 2 147 ? 124.898 121.962 100.188 1.00 53.65 147 ALA E CA 1
ATOM 13533 C C . ALA E 2 147 ? 124.805 121.987 101.705 1.00 55.58 147 ALA E C 1
ATOM 13534 O O . ALA E 2 147 ? 124.121 121.149 102.299 1.00 56.39 147 ALA E O 1
ATOM 13536 N N . ILE E 2 148 ? 125.488 122.946 102.320 1.00 60.32 148 ILE E N 1
ATOM 13537 C CA . ILE E 2 148 ? 125.363 123.212 103.748 1.00 59.77 148 ILE E CA 1
ATOM 13538 C C . ILE E 2 148 ? 124.273 124.257 103.941 1.00 61.09 148 ILE E C 1
ATOM 13539 O O . ILE E 2 148 ? 124.032 125.099 103.070 1.00 63.39 148 ILE E O 1
ATOM 13544 N N . TYR E 2 149 ? 123.588 124.194 105.080 1.00 59.45 149 TYR E N 1
ATOM 13545 C CA . TYR E 2 149 ? 122.449 125.066 105.324 1.00 59.04 149 TYR E CA 1
ATOM 13546 C C . TYR E 2 149 ? 122.403 125.475 106.787 1.00 60.87 149 TYR E C 1
ATOM 13547 O O . TYR E 2 149 ? 122.690 124.668 107.676 1.00 62.46 149 TYR E O 1
ATOM 13556 N N . LYS E 2 150 ? 122.040 126.735 107.029 1.00 61.60 150 LYS E N 1
ATOM 13557 C CA . LYS E 2 150 ? 121.867 127.285 108.374 1.00 57.91 150 LYS E CA 1
ATOM 13558 C C . LYS E 2 150 ? 120.478 127.914 108.425 1.00 59.17 150 LYS E C 1
ATOM 13559 O O . LYS E 2 150 ? 120.316 129.102 108.136 1.00 62.61 150 LYS E O 1
ATOM 13565 N N . SER E 2 151 ? 119.480 127.118 108.796 1.00 55.75 151 SER E N 1
ATOM 13566 C CA . SER E 2 151 ? 118.096 127.571 108.788 1.00 58.15 151 SER E CA 1
ATOM 13567 C C . SER E 2 151 ? 117.795 128.355 110.064 1.00 59.01 151 SER E C 1
ATOM 13568 O O . SER E 2 151 ? 118.678 128.643 110.875 1.00 58.48 151 SER E O 1
ATOM 13571 N N . ALA E 2 152 ? 116.527 128.711 110.249 1.00 62.50 152 ALA E N 1
ATOM 13572 C CA . ALA E 2 152 ? 116.061 129.427 111.426 1.00 61.30 152 ALA E CA 1
ATOM 13573 C C . ALA E 2 152 ? 114.978 128.611 112.118 1.00 60.29 152 ALA E C 1
ATOM 13574 O O . ALA E 2 152 ? 114.175 127.937 111.466 1.00 61.73 152 ALA E O 1
ATOM 13576 N N . CYS E 2 153 ? 114.960 128.677 113.447 1.00 59.55 153 CYS E N 1
ATOM 13577 C CA . CYS E 2 153 ? 114.051 127.860 114.236 1.00 60.35 153 CYS E CA 1
ATOM 13578 C C . CYS E 2 153 ? 113.507 128.661 115.408 1.00 62.00 153 CYS E C 1
ATOM 13579 O O . CYS E 2 153 ? 114.105 129.644 115.851 1.00 66.68 153 CYS E O 1
ATOM 13582 N N . LYS E 2 154 ? 112.354 128.222 115.902 1.00 56.60 154 LYS E N 1
ATOM 13583 C CA . LYS E 2 154 ? 111.787 128.719 117.147 1.00 57.85 154 LYS E CA 1
ATOM 13584 C C . LYS E 2 154 ? 112.084 127.694 118.234 1.00 59.43 154 LYS E C 1
ATOM 13585 O O . LYS E 2 154 ? 111.628 126.549 118.152 1.00 63.94 154 LYS E O 1
ATOM 13591 N N . ILE E 2 155 ? 112.850 128.103 119.240 1.00 55.74 155 ILE E N 1
ATOM 13592 C CA . ILE E 2 155 ? 113.359 127.195 120.260 1.00 56.70 155 ILE E CA 1
ATOM 13593 C C . ILE E 2 155 ? 112.454 127.271 121.481 1.00 56.19 155 ILE E C 1
ATOM 13594 O O . ILE E 2 155 ? 112.275 128.345 122.067 1.00 57.44 155 ILE E O 1
ATOM 13599 N N . GLU E 2 156 ? 111.884 126.132 121.863 1.00 54.83 156 GLU E N 1
ATOM 13600 C CA . GLU E 2 156 ? 111.125 126.003 123.099 1.00 54.86 156 GLU E CA 1
ATOM 13601 C C . GLU E 2 156 ? 112.042 125.403 124.157 1.00 55.79 156 GLU E C 1
ATOM 13602 O O . GLU E 2 156 ? 112.536 124.282 123.991 1.00 57.88 156 GLU E O 1
ATOM 13608 N N . VAL E 2 157 ? 112.267 126.145 125.238 1.00 49.41 157 VAL E N 1
ATOM 13609 C CA . VAL E 2 157 ? 113.284 125.800 126.221 1.00 48.19 157 VAL E CA 1
ATOM 13610 C C . VAL E 2 157 ? 112.687 125.653 127.623 1.00 48.65 157 VAL E C 1
ATOM 13611 O O . VAL E 2 157 ? 113.402 125.709 128.618 1.00 51.16 157 VAL E O 1
ATOM 13615 N N . LYS E 2 158 ? 111.379 125.414 127.712 1.00 45.79 158 LYS E N 1
ATOM 13616 C CA . LYS E 2 158 ? 110.714 125.305 129.006 1.00 45.05 158 LYS E CA 1
ATOM 13617 C C . LYS E 2 158 ? 111.118 124.059 129.786 1.00 45.77 158 LYS E C 1
ATOM 13618 O O . LYS E 2 158 ? 110.754 123.945 130.960 1.00 53.04 158 LYS E O 1
ATOM 13624 N N . TYR E 2 159 ? 111.847 123.130 129.174 1.00 47.24 159 TYR E N 1
ATOM 13625 C CA . TYR E 2 159 ? 112.297 121.894 129.807 1.00 47.29 159 TYR E CA 1
ATOM 13626 C C . TYR E 2 159 ? 113.777 121.676 129.528 1.00 49.27 159 TYR E C 1
ATOM 13627 O O . TYR E 2 159 ? 114.197 120.613 129.069 1.00 53.21 159 TYR E O 1
ATOM 13636 N N . PHE E 2 160 ? 114.583 122.698 129.810 1.00 50.53 160 PHE E N 1
ATOM 13637 C CA . PHE E 2 160 ? 115.955 122.761 129.305 1.00 55.56 160 PHE E CA 1
ATOM 13638 C C . PHE E 2 160 ? 116.789 121.502 129.536 1.00 55.10 160 PHE E C 1
ATOM 13639 O O . PHE E 2 160 ? 117.523 121.116 128.610 1.00 59.58 160 PHE E O 1
ATOM 13647 N N . PRO E 2 161 ? 116.766 120.840 130.701 1.00 54.53 161 PRO E N 1
ATOM 13648 C CA . PRO E 2 161 ? 117.542 119.591 130.823 1.00 57.79 161 PRO E CA 1
ATOM 13649 C C . PRO E 2 161 ? 117.198 118.548 129.769 1.00 57.82 161 PRO E C 1
ATOM 13650 O O . PRO E 2 161 ? 118.101 117.886 129.243 1.00 59.56 161 PRO E O 1
ATOM 13654 N N . PHE E 2 162 ? 115.917 118.390 129.437 1.00 59.33 162 PHE E N 1
ATOM 13655 C CA . PHE E 2 162 ? 115.473 117.410 128.443 1.00 59.21 162 PHE E CA 1
ATOM 13656 C C . PHE E 2 162 ? 114.296 118.018 127.687 1.00 62.31 162 PHE E C 1
ATOM 13657 O O . PHE E 2 162 ? 113.174 118.057 128.200 1.00 60.89 162 PHE E O 1
ATOM 13665 N N . ASP E 2 163 ? 114.554 118.486 126.467 1.00 61.10 163 ASP E N 1
ATOM 13666 C CA . ASP E 2 163 ? 113.576 119.238 125.698 1.00 57.45 163 ASP E CA 1
ATOM 13667 C C . ASP E 2 163 ? 113.375 118.603 124.331 1.00 60.68 163 ASP E C 1
ATOM 13668 O O . ASP E 2 163 ? 114.290 118.000 123.764 1.00 60.33 163 ASP E O 1
ATOM 13673 N N . GLN E 2 164 ? 112.160 118.748 123.809 1.00 60.85 164 GLN E N 1
ATOM 13674 C CA . GLN E 2 164 ? 111.786 118.250 122.493 1.00 57.91 164 GLN E CA 1
ATOM 13675 C C . GLN E 2 164 ? 111.369 119.427 121.624 1.00 56.48 164 GLN E C 1
ATOM 13676 O O . GLN E 2 164 ? 110.530 120.236 122.032 1.00 60.29 164 GLN E O 1
ATOM 13682 N N . GLN E 2 165 ? 111.951 119.520 120.435 1.00 54.93 165 GLN E N 1
ATOM 13683 C CA . GLN E 2 165 ? 111.709 120.629 119.522 1.00 57.44 165 GLN E CA 1
ATOM 13684 C C . GLN E 2 165 ? 111.187 120.104 118.187 1.00 59.94 165 GLN E C 1
ATOM 13685 O O . GLN E 2 165 ? 110.940 118.909 118.013 1.00 60.35 165 GLN E O 1
ATOM 13691 N N . ASN E 2 166 ? 111.016 121.025 117.238 1.00 68.35 166 ASN E N 1
ATOM 13692 C CA . ASN E 2 166 ? 110.489 120.691 115.916 1.00 64.81 166 ASN E CA 1
ATOM 13693 C C . ASN E 2 166 ? 111.012 121.750 114.949 1.00 62.17 166 ASN E C 1
ATOM 13694 O O . ASN E 2 166 ? 110.497 122.871 114.912 1.00 62.45 166 ASN E O 1
ATOM 13699 N N . CYS E 2 167 ? 112.033 121.389 114.180 1.00 56.22 167 CYS E N 1
ATOM 13700 C CA . CYS E 2 167 ? 112.716 122.310 113.282 1.00 58.16 167 CYS E CA 1
ATOM 13701 C C . CYS E 2 167 ? 112.426 121.924 111.839 1.00 64.26 167 CYS E C 1
ATOM 13702 O O . CYS E 2 167 ? 112.474 120.741 111.487 1.00 67.75 167 CYS E O 1
ATOM 13705 N N . THR E 2 168 ? 112.133 122.921 111.010 1.00 56.15 168 THR E N 1
ATOM 13706 C CA . THR E 2 168 ? 111.652 122.701 109.655 1.00 47.85 168 THR E CA 1
ATOM 13707 C C . THR E 2 168 ? 112.646 123.227 108.628 1.00 45.35 168 THR E C 1
ATOM 13708 O O . THR E 2 168 ? 113.413 124.155 108.896 1.00 51.60 168 THR E O 1
ATOM 13712 N N . LEU E 2 169 ? 112.621 122.615 107.447 1.00 42.80 169 LEU E N 1
ATOM 13713 C CA . LEU E 2 169 ? 113.382 123.065 106.290 1.00 47.66 169 LEU E CA 1
ATOM 13714 C C . LEU E 2 169 ? 112.421 123.283 105.131 1.00 50.13 169 LEU E C 1
ATOM 13715 O O . LEU E 2 169 ? 111.647 122.384 104.788 1.00 52.52 169 LEU E O 1
ATOM 13720 N N . LYS E 2 170 ? 112.471 124.467 104.529 1.00 41.98 170 LYS E N 1
ATOM 13721 C CA . LYS E 2 170 ? 111.548 124.851 103.471 1.00 42.14 170 LYS E CA 1
ATOM 13722 C C . LYS E 2 170 ? 112.306 125.015 102.162 1.00 46.01 170 LYS E C 1
ATOM 13723 O O . LYS E 2 170 ? 113.329 125.704 102.115 1.00 49.30 170 LYS E O 1
ATOM 13729 N N . PHE E 2 171 ? 111.800 124.387 101.102 1.00 43.60 171 PHE E N 1
ATOM 13730 C CA . PHE E 2 171 ? 112.410 124.443 99.781 1.00 43.49 171 PHE E CA 1
ATOM 13731 C C . PHE E 2 171 ? 111.419 125.036 98.792 1.00 44.75 171 PHE E C 1
ATOM 13732 O O . PHE E 2 171 ? 110.276 124.577 98.703 1.00 41.65 171 PHE E O 1
ATOM 13740 N N . ARG E 2 172 ? 111.863 126.043 98.044 1.00 47.87 172 ARG E N 1
ATOM 13741 C CA . ARG E 2 172 ? 111.009 126.717 97.078 1.00 45.78 172 ARG E CA 1
ATOM 13742 C C . ARG E 2 172 ? 111.867 127.250 95.941 1.00 46.97 172 ARG E C 1
ATOM 13743 O O . ARG E 2 172 ? 113.084 127.400 96.073 1.00 47.78 172 ARG E O 1
ATOM 13751 N N . SER E 2 173 ? 111.215 127.535 94.818 1.00 46.22 173 SER E N 1
ATOM 13752 C CA . SER E 2 173 ? 111.872 128.074 93.635 1.00 48.92 173 SER E CA 1
ATOM 13753 C C . SER E 2 173 ? 111.552 129.557 93.514 1.00 51.43 173 SER E C 1
ATOM 13754 O O . SER E 2 173 ? 110.379 129.944 93.517 1.00 53.39 173 SER E O 1
ATOM 13757 N N . TRP E 2 174 ? 112.593 130.382 93.402 1.00 48.85 174 TRP E N 1
ATOM 13758 C CA . TRP E 2 174 ? 112.425 131.829 93.374 1.00 49.29 174 TRP E CA 1
ATOM 13759 C C . TRP E 2 174 ? 112.248 132.400 91.972 1.00 47.76 174 TRP E C 1
ATOM 13760 O O . TRP E 2 174 ? 111.967 133.596 91.844 1.00 53.35 174 TRP E O 1
ATOM 13771 N N . THR E 2 175 ? 112.402 131.591 90.925 1.00 44.44 175 THR E N 1
ATOM 13772 C CA . THR E 2 175 ? 112.185 132.057 89.559 1.00 45.82 175 THR E CA 1
ATOM 13773 C C . THR E 2 175 ? 110.823 131.667 89.006 1.00 48.00 175 THR E C 1
ATOM 13774 O O . THR E 2 175 ? 110.204 132.459 88.289 1.00 50.28 175 THR E O 1
ATOM 13778 N N . TYR E 2 176 ? 110.342 130.471 89.321 1.00 46.77 176 TYR E N 1
ATOM 13779 C CA . TYR E 2 176 ? 109.088 129.954 88.793 1.00 47.41 176 TYR E CA 1
ATOM 13780 C C . TYR E 2 176 ? 108.087 129.762 89.930 1.00 49.33 176 TYR E C 1
ATOM 13781 O O . TYR E 2 176 ? 108.401 129.951 91.107 1.00 50.22 176 TYR E O 1
ATOM 13790 N N . ASP E 2 177 ? 106.867 129.383 89.560 1.00 52.22 177 ASP E N 1
ATOM 13791 C CA . ASP E 2 177 ? 105.782 129.190 90.512 1.00 47.94 177 ASP E CA 1
ATOM 13792 C C . ASP E 2 177 ? 104.974 127.975 90.072 1.00 48.77 177 ASP E C 1
ATOM 13793 O O . ASP E 2 177 ? 105.386 127.218 89.188 1.00 55.37 177 ASP E O 1
ATOM 13798 N N . HIS E 2 178 ? 103.804 127.790 90.686 1.00 51.14 178 HIS E N 1
ATOM 13799 C CA . HIS E 2 178 ? 103.006 126.595 90.438 1.00 51.54 178 HIS E CA 1
ATOM 13800 C C . HIS E 2 178 ? 102.448 126.531 89.023 1.00 51.64 178 HIS E C 1
ATOM 13801 O O . HIS E 2 178 ? 101.942 125.476 88.626 1.00 56.99 178 HIS E O 1
ATOM 13808 N N . THR E 2 179 ? 102.519 127.617 88.260 1.00 53.12 179 THR E N 1
ATOM 13809 C CA . THR E 2 179 ? 102.107 127.602 86.864 1.00 58.76 179 THR E CA 1
ATOM 13810 C C . THR E 2 179 ? 103.248 127.231 85.925 1.00 59.92 179 THR E C 1
ATOM 13811 O O . THR E 2 179 ? 103.058 127.238 84.704 1.00 60.32 179 THR E O 1
ATOM 13815 N N . GLU E 2 180 ? 104.416 126.909 86.462 1.00 57.07 180 GLU E N 1
ATOM 13816 C CA . GLU E 2 180 ? 105.564 126.485 85.669 1.00 56.09 180 GLU E CA 1
ATOM 13817 C C . GLU E 2 180 ? 106.162 125.168 86.139 1.00 58.80 180 GLU E C 1
ATOM 13818 O O . GLU E 2 180 ? 106.624 124.382 85.309 1.00 62.63 180 GLU E O 1
ATOM 13824 N N . ILE E 2 181 ? 106.170 124.906 87.448 1.00 52.03 181 ILE E N 1
ATOM 13825 C CA . ILE E 2 181 ? 106.765 123.698 88.002 1.00 46.55 181 ILE E CA 1
ATOM 13826 C C . ILE E 2 181 ? 105.754 123.021 88.918 1.00 48.93 181 ILE E C 1
ATOM 13827 O O . ILE E 2 181 ? 104.791 123.633 89.384 1.00 55.93 181 ILE E O 1
ATOM 13832 N N . ASP E 2 182 ? 105.985 121.735 89.165 1.00 44.70 182 ASP E N 1
ATOM 13833 C CA . ASP E 2 182 ? 105.037 120.881 89.876 1.00 46.13 182 ASP E CA 1
ATOM 13834 C C . ASP E 2 182 ? 105.761 120.024 90.912 1.00 44.90 182 ASP E C 1
ATOM 13835 O O . ASP E 2 182 ? 105.643 118.798 90.923 1.00 48.47 182 ASP E O 1
ATOM 13840 N N . MET E 2 183 ? 106.557 120.669 91.767 1.00 39.36 183 MET E N 1
ATOM 13841 C CA . MET E 2 183 ? 107.324 119.987 92.808 1.00 40.19 183 MET E CA 1
ATOM 13842 C C . MET E 2 183 ? 106.503 118.908 93.503 1.00 43.33 183 MET E C 1
ATOM 13843 O O . MET E 2 183 ? 105.397 119.163 93.985 1.00 49.40 183 MET E O 1
ATOM 13848 N N . VAL E 2 184 ? 107.054 117.694 93.546 1.00 39.73 184 VAL E N 1
ATOM 13849 C CA . VAL E 2 184 ? 106.379 116.530 94.101 1.00 38.79 184 VAL E CA 1
ATOM 13850 C C . VAL E 2 184 ? 107.351 115.802 95.024 1.00 39.46 184 VAL E C 1
ATOM 13851 O O . VAL E 2 184 ? 108.555 116.058 95.023 1.00 40.79 184 VAL E O 1
ATOM 13855 N N . LEU E 2 185 ? 106.808 114.887 95.823 1.00 44.79 185 LEU E N 1
ATOM 13856 C CA . LEU E 2 185 ? 107.569 114.145 96.817 1.00 40.46 185 LEU E CA 1
ATOM 13857 C C . LEU E 2 185 ? 107.736 112.695 96.384 1.00 46.79 185 LEU E C 1
ATOM 13858 O O . LEU E 2 185 ? 106.799 112.081 95.864 1.00 50.67 185 LEU E O 1
ATOM 13863 N N . MET E 2 186 ? 108.935 112.151 96.601 1.00 47.28 186 MET E N 1
ATOM 13864 C CA . MET E 2 186 ? 109.184 110.743 96.307 1.00 46.77 186 MET E CA 1
ATOM 13865 C C . MET E 2 186 ? 108.695 109.851 97.443 1.00 50.90 186 MET E C 1
ATOM 13866 O O . MET E 2 186 ? 107.816 109.004 97.250 1.00 53.66 186 MET E O 1
ATOM 13871 N N . THR E 2 187 ? 109.255 110.030 98.634 1.00 55.83 187 THR E N 1
ATOM 13872 C CA . THR E 2 187 ? 108.855 109.301 99.826 1.00 55.43 187 THR E CA 1
ATOM 13873 C C . THR E 2 187 ? 108.605 110.283 100.959 1.00 53.19 187 THR E C 1
ATOM 13874 O O . THR E 2 187 ? 109.293 111.302 101.064 1.00 56.52 187 THR E O 1
ATOM 13878 N N . PRO E 2 188 ? 107.626 110.001 101.828 1.00 50.54 188 PRO E N 1
ATOM 13879 C CA . PRO E 2 188 ? 107.281 110.917 102.923 1.00 51.96 188 PRO E CA 1
ATOM 13880 C C . PRO E 2 188 ? 108.205 110.803 104.134 1.00 55.07 188 PRO E C 1
ATOM 13881 O O . PRO E 2 188 ? 107.757 110.789 105.281 1.00 58.71 188 PRO E O 1
ATOM 13885 N N . THR E 2 189 ? 109.509 110.727 103.874 1.00 54.45 189 THR E N 1
ATOM 13886 C CA . THR E 2 189 ? 110.522 110.650 104.919 1.00 51.96 189 THR E CA 1
ATOM 13887 C C . THR E 2 189 ? 111.887 110.853 104.282 1.00 52.97 189 THR E C 1
ATOM 13888 O O . THR E 2 189 ? 112.161 110.304 103.213 1.00 51.71 189 THR E O 1
ATOM 13892 N N . ALA E 2 190 ? 112.733 111.644 104.937 1.00 58.13 190 ALA E N 1
ATOM 13893 C CA . ALA E 2 190 ? 114.104 111.796 104.483 1.00 55.82 190 ALA E CA 1
ATOM 13894 C C . ALA E 2 190 ? 114.888 110.509 104.734 1.00 59.38 190 ALA E C 1
ATOM 13895 O O . ALA E 2 190 ? 114.473 109.634 105.497 1.00 58.47 190 ALA E O 1
ATOM 13897 N N . SER E 2 191 ? 116.040 110.402 104.080 1.00 61.73 191 SER E N 1
ATOM 13898 C CA . SER E 2 191 ? 116.854 109.195 104.135 1.00 61.84 191 SER E CA 1
ATOM 13899 C C . SER E 2 191 ? 118.054 109.412 105.047 1.00 64.16 191 SER E C 1
ATOM 13900 O O . SER E 2 191 ? 118.787 110.396 104.896 1.00 60.99 191 SER E O 1
ATOM 13903 N N . MET E 2 192 ? 118.248 108.491 105.992 1.00 72.41 192 MET E N 1
ATOM 13904 C CA . MET E 2 192 ? 119.384 108.511 106.905 1.00 70.83 192 MET E CA 1
ATOM 13905 C C . MET E 2 192 ? 120.370 107.386 106.602 1.00 73.31 192 MET E C 1
ATOM 13906 O O . MET E 2 192 ? 121.047 106.886 107.504 1.00 74.97 192 MET E O 1
ATOM 13911 N N . ASP E 2 193 ? 120.451 106.975 105.335 1.00 75.49 193 ASP E N 1
ATOM 13912 C CA . ASP E 2 193 ? 121.337 105.876 104.965 1.00 74.54 193 ASP E CA 1
ATOM 13913 C C . ASP E 2 193 ? 122.797 106.226 105.224 1.00 72.91 193 ASP E C 1
ATOM 13914 O O . ASP E 2 193 ? 123.570 105.385 105.696 1.00 75.15 193 ASP E O 1
ATOM 13919 N N . ASP E 2 194 ? 123.193 107.461 104.920 1.00 69.35 194 ASP E N 1
ATOM 13920 C CA . ASP E 2 194 ? 124.564 107.913 105.105 1.00 69.31 194 ASP E CA 1
ATOM 13921 C C . ASP E 2 194 ? 124.728 108.774 106.352 1.00 71.52 194 ASP E C 1
ATOM 13922 O O . ASP E 2 194 ? 125.715 109.508 106.466 1.00 74.52 194 ASP E O 1
ATOM 13927 N N . PHE E 2 195 ? 123.787 108.693 107.288 1.00 67.02 195 PHE E N 1
ATOM 13928 C CA . PHE E 2 195 ? 123.786 109.563 108.456 1.00 66.91 195 PHE E CA 1
ATOM 13929 C C . PHE E 2 195 ? 124.781 109.052 109.490 1.00 69.35 195 PHE E C 1
ATOM 13930 O O . PHE E 2 195 ? 124.675 107.912 109.954 1.00 72.34 195 PHE E O 1
ATOM 13938 N N . THR E 2 196 ? 125.746 109.892 109.847 1.00 69.29 196 THR E N 1
ATOM 13939 C CA . THR E 2 196 ? 126.662 109.567 110.933 1.00 69.98 196 THR E CA 1
ATOM 13940 C C . THR E 2 196 ? 126.030 109.968 112.259 1.00 66.53 196 THR E C 1
ATOM 13941 O O . THR E 2 196 ? 125.730 111.151 112.454 1.00 67.39 196 THR E O 1
ATOM 13945 N N . PRO E 2 197 ? 125.800 109.033 113.180 1.00 64.90 197 PRO E N 1
ATOM 13946 C CA . PRO E 2 197 ? 125.138 109.388 114.441 1.00 66.39 197 PRO E CA 1
ATOM 13947 C C . PRO E 2 197 ? 125.939 110.416 115.225 1.00 70.40 197 PRO E C 1
ATOM 13948 O O . PRO E 2 197 ? 127.171 110.387 115.252 1.00 71.68 197 PRO E O 1
ATOM 13952 N N . SER E 2 198 ? 125.220 111.331 115.866 1.00 71.49 198 SER E N 1
ATOM 13953 C CA . SER E 2 198 ? 125.822 112.392 116.656 1.00 69.94 198 SER E CA 1
ATOM 13954 C C . SER E 2 198 ? 125.696 112.079 118.141 1.00 70.80 198 SER E C 1
ATOM 13955 O O . SER E 2 198 ? 124.718 111.472 118.588 1.00 69.06 198 SER E O 1
ATOM 13958 N N . GLY E 2 199 ? 126.700 112.496 118.903 1.00 71.54 199 GLY E N 1
ATOM 13959 C CA . GLY E 2 199 ? 126.744 112.270 120.330 1.00 71.02 199 GLY E CA 1
ATOM 13960 C C . GLY E 2 199 ? 126.055 113.318 121.173 1.00 71.46 199 GLY E C 1
ATOM 13961 O O . GLY E 2 199 ? 126.150 113.264 122.403 1.00 72.23 199 GLY E O 1
ATOM 13962 N N . GLU E 2 200 ? 125.364 114.271 120.557 1.00 67.20 200 GLU E N 1
ATOM 13963 C CA . GLU E 2 200 ? 124.696 115.341 121.286 1.00 64.47 200 GLU E CA 1
ATOM 13964 C C . GLU E 2 200 ? 123.185 115.327 121.133 1.00 63.74 200 GLU E C 1
ATOM 13965 O O . GLU E 2 200 ? 122.475 115.635 122.092 1.00 64.82 200 GLU E O 1
ATOM 13971 N N . TRP E 2 201 ? 122.669 114.978 119.956 1.00 57.37 201 TRP E N 1
ATOM 13972 C CA . TRP E 2 201 ? 121.240 115.035 119.692 1.00 56.99 201 TRP E CA 1
ATOM 13973 C C . TRP E 2 201 ? 120.749 113.701 119.148 1.00 55.32 201 TRP E C 1
ATOM 13974 O O . TRP E 2 201 ? 121.481 112.978 118.468 1.00 59.71 201 TRP E O 1
ATOM 13985 N N . ASP E 2 202 ? 119.492 113.388 119.456 1.00 51.18 202 ASP E N 1
ATOM 13986 C CA . ASP E 2 202 ? 118.870 112.122 119.095 1.00 53.51 202 ASP E CA 1
ATOM 13987 C C . ASP E 2 202 ? 117.710 112.383 118.146 1.00 58.32 202 ASP E C 1
ATOM 13988 O O . ASP E 2 202 ? 116.835 113.202 118.442 1.00 58.36 202 ASP E O 1
ATOM 13993 N N . ILE E 2 203 ? 117.702 111.680 117.016 1.00 57.10 203 ILE E N 1
ATOM 13994 C CA . ILE E 2 203 ? 116.691 111.857 115.979 1.00 51.16 203 ILE E CA 1
ATOM 13995 C C . ILE E 2 203 ? 115.485 110.986 116.299 1.00 50.83 203 ILE E C 1
ATOM 13996 O O . ILE E 2 203 ? 115.627 109.823 116.692 1.00 54.93 203 ILE E O 1
ATOM 14001 N N . VAL E 2 204 ? 114.290 111.549 116.130 1.00 51.88 204 VAL E N 1
ATOM 14002 C CA . VAL E 2 204 ? 113.036 110.833 116.360 1.00 51.84 204 VAL E CA 1
ATOM 14003 C C . VAL E 2 204 ? 112.335 110.509 115.042 1.00 50.49 204 VAL E C 1
ATOM 14004 O O . VAL E 2 204 ? 112.090 109.342 114.732 1.00 55.79 204 VAL E O 1
ATOM 14008 N N . ALA E 2 205 ? 112.006 111.530 114.252 1.00 44.36 205 ALA E N 1
ATOM 14009 C CA . ALA E 2 205 ? 111.327 111.318 112.981 1.00 43.14 205 ALA E CA 1
ATOM 14010 C C . ALA E 2 205 ? 111.554 112.526 112.085 1.00 46.51 205 ALA E C 1
ATOM 14011 O O . ALA E 2 205 ? 111.710 113.651 112.566 1.00 50.93 205 ALA E O 1
ATOM 14013 N N . LEU E 2 206 ? 111.565 112.279 110.773 1.00 45.78 206 LEU E N 1
ATOM 14014 C CA . LEU E 2 206 ? 111.769 113.315 109.760 1.00 42.57 206 LEU E CA 1
ATOM 14015 C C . LEU E 2 206 ? 110.676 113.204 108.704 1.00 42.91 206 LEU E C 1
ATOM 14016 O O . LEU E 2 206 ? 110.910 112.683 107.605 1.00 46.92 206 LEU E O 1
ATOM 14021 N N . PRO E 2 207 ? 109.466 113.684 109.001 1.00 44.85 207 PRO E N 1
ATOM 14022 C CA . PRO E 2 207 ? 108.379 113.598 108.016 1.00 49.93 207 PRO E CA 1
ATOM 14023 C C . PRO E 2 207 ? 108.358 114.767 107.042 1.00 50.64 207 PRO E C 1
ATOM 14024 O O . PRO E 2 207 ? 108.479 115.927 107.447 1.00 50.13 207 PRO E O 1
ATOM 14028 N N . GLY E 2 208 ? 108.200 114.471 105.753 1.00 48.39 208 GLY E N 1
ATOM 14029 C CA . GLY E 2 208 ? 108.132 115.484 104.716 1.00 45.27 208 GLY E CA 1
ATOM 14030 C C . GLY E 2 208 ? 106.719 115.627 104.184 1.00 49.02 208 GLY E C 1
ATOM 14031 O O . GLY E 2 208 ? 105.942 114.670 104.188 1.00 52.98 208 GLY E O 1
ATOM 14032 N N . ARG E 2 209 ? 106.389 116.830 103.720 1.00 50.59 209 ARG E N 1
ATOM 14033 C CA . ARG E 2 209 ? 105.035 117.120 103.270 1.00 54.34 209 ARG E CA 1
ATOM 14034 C C . ARG E 2 209 ? 105.068 118.261 102.265 1.00 53.24 209 ARG E C 1
ATOM 14035 O O . ARG E 2 209 ? 106.022 119.040 102.212 1.00 51.72 209 ARG E O 1
ATOM 14043 N N . ARG E 2 210 ? 104.006 118.347 101.472 1.00 49.52 210 ARG E N 1
ATOM 14044 C CA . ARG E 2 210 ? 103.834 119.400 100.483 1.00 47.11 210 ARG E CA 1
ATOM 14045 C C . ARG E 2 210 ? 102.869 120.461 101.003 1.00 49.64 210 ARG E C 1
ATOM 14046 O O . ARG E 2 210 ? 102.210 120.291 102.031 1.00 49.85 210 ARG E O 1
ATOM 14054 N N . THR E 2 211 ? 102.792 121.574 100.275 1.00 53.86 211 THR E N 1
ATOM 14055 C CA . THR E 2 211 ? 101.913 122.672 100.650 1.00 53.05 211 THR E CA 1
ATOM 14056 C C . THR E 2 211 ? 101.401 123.360 99.394 1.00 51.32 211 THR E C 1
ATOM 14057 O O . THR E 2 211 ? 102.155 123.563 98.440 1.00 53.19 211 THR E O 1
ATOM 14061 N N . VAL E 2 212 ? 100.118 123.717 99.404 1.00 59.76 212 VAL E N 1
ATOM 14062 C CA . VAL E 2 212 ? 99.504 124.450 98.304 1.00 62.28 212 VAL E CA 1
ATOM 14063 C C . VAL E 2 212 ? 98.339 125.258 98.859 1.00 65.52 212 VAL E C 1
ATOM 14064 O O . VAL E 2 212 ? 97.746 124.906 99.883 1.00 63.08 212 VAL E O 1
ATOM 14068 N N . ASN E 2 213 ? 98.025 126.363 98.183 1.00 73.52 213 ASN E N 1
ATOM 14069 C CA . ASN E 2 213 ? 96.974 127.272 98.619 1.00 71.10 213 ASN E CA 1
ATOM 14070 C C . ASN E 2 213 ? 95.800 127.206 97.655 1.00 72.60 213 ASN E C 1
ATOM 14071 O O . ASN E 2 213 ? 95.974 127.494 96.462 1.00 71.07 213 ASN E O 1
ATOM 14076 N N . PRO E 2 214 ? 94.605 126.827 98.114 1.00 77.69 214 PRO E N 1
ATOM 14077 C CA . PRO E 2 214 ? 93.451 126.787 97.200 1.00 77.37 214 PRO E CA 1
ATOM 14078 C C . PRO E 2 214 ? 93.109 128.138 96.600 1.00 76.71 214 PRO E C 1
ATOM 14079 O O . PRO E 2 214 ? 92.651 128.199 95.452 1.00 73.76 214 PRO E O 1
ATOM 14083 N N . GLN E 2 215 ? 93.320 129.225 97.338 1.00 80.15 215 GLN E N 1
ATOM 14084 C CA . GLN E 2 215 ? 92.998 130.562 96.860 1.00 80.58 215 GLN E CA 1
ATOM 14085 C C . GLN E 2 215 ? 94.225 131.187 96.209 1.00 80.61 215 GLN E C 1
ATOM 14086 O O . GLN E 2 215 ? 95.310 131.197 96.801 1.00 77.68 215 GLN E O 1
ATOM 14092 N N . ASP E 2 216 ? 94.045 131.705 94.988 1.00 79.93 216 ASP E N 1
ATOM 14093 C CA . ASP E 2 216 ? 95.113 132.336 94.219 1.00 78.90 216 ASP E CA 1
ATOM 14094 C C . ASP E 2 216 ? 96.273 131.365 94.040 1.00 78.89 216 ASP E C 1
ATOM 14095 O O . ASP E 2 216 ? 97.330 131.545 94.660 1.00 77.44 216 ASP E O 1
ATOM 14100 N N . PRO E 2 217 ? 96.122 130.324 93.217 1.00 77.38 217 PRO E N 1
ATOM 14101 C CA . PRO E 2 217 ? 97.171 129.299 93.148 1.00 77.00 217 PRO E CA 1
ATOM 14102 C C . PRO E 2 217 ? 98.429 129.800 92.457 1.00 72.75 217 PRO E C 1
ATOM 14103 O O . PRO E 2 217 ? 98.498 129.886 91.227 1.00 72.35 217 PRO E O 1
ATOM 14107 N N . SER E 2 218 ? 99.431 130.133 93.265 1.00 59.74 218 SER E N 1
ATOM 14108 C CA . SER E 2 218 ? 100.762 130.456 92.778 1.00 57.15 218 SER E CA 1
ATOM 14109 C C . SER E 2 218 ? 101.852 129.948 93.707 1.00 58.97 218 SER E C 1
ATOM 14110 O O . SER E 2 218 ? 103.029 130.236 93.466 1.00 59.76 218 SER E O 1
ATOM 14113 N N . TYR E 2 219 ? 101.501 129.212 94.757 1.00 54.17 219 TYR E N 1
ATOM 14114 C CA . TYR E 2 219 ? 102.421 128.824 95.814 1.00 52.05 219 TYR E CA 1
ATOM 14115 C C . TYR E 2 219 ? 102.561 127.310 95.832 1.00 54.62 219 TYR E C 1
ATOM 14116 O O . TYR E 2 219 ? 101.556 126.592 95.856 1.00 55.17 219 TYR E O 1
ATOM 14125 N N . VAL E 2 220 ? 103.801 126.832 95.819 1.00 51.67 220 VAL E N 1
ATOM 14126 C CA . VAL E 2 220 ? 104.086 125.405 95.920 1.00 49.45 220 VAL E CA 1
ATOM 14127 C C . VAL E 2 220 ? 105.468 125.240 96.534 1.00 47.41 220 VAL E C 1
ATOM 14128 O O . VAL E 2 220 ? 106.387 126.013 96.246 1.00 46.16 220 VAL E O 1
ATOM 14132 N N . ASP E 2 221 ? 105.605 124.242 97.402 1.00 46.73 221 ASP E N 1
ATOM 14133 C CA . ASP E 2 221 ? 106.860 123.988 98.099 1.00 45.34 221 ASP E CA 1
ATOM 14134 C C . ASP E 2 221 ? 106.769 122.626 98.769 1.00 48.47 221 ASP E C 1
ATOM 14135 O O . ASP E 2 221 ? 105.710 121.994 98.798 1.00 52.70 221 ASP E O 1
ATOM 14140 N N . VAL E 2 222 ? 107.901 122.180 99.309 1.00 45.00 222 VAL E N 1
ATOM 14141 C CA . VAL E 2 222 ? 107.960 120.996 100.153 1.00 46.27 222 VAL E CA 1
ATOM 14142 C C . VAL E 2 222 ? 108.680 121.375 101.438 1.00 49.59 222 VAL E C 1
ATOM 14143 O O . VAL E 2 222 ? 109.497 122.301 101.464 1.00 49.14 222 VAL E O 1
ATOM 14147 N N . THR E 2 223 ? 108.361 120.662 102.516 1.00 48.78 223 THR E N 1
ATOM 14148 C CA . THR E 2 223 ? 108.897 120.981 103.830 1.00 41.99 223 THR E CA 1
ATOM 14149 C C . THR E 2 223 ? 109.320 119.703 104.536 1.00 42.23 223 THR E C 1
ATOM 14150 O O . THR E 2 223 ? 108.641 118.678 104.440 1.00 48.18 223 THR E O 1
ATOM 14154 N N . TYR E 2 224 ? 110.444 119.772 105.244 1.00 40.78 224 TYR E N 1
ATOM 14155 C CA . TYR E 2 224 ? 110.978 118.648 105.999 1.00 42.39 224 TYR E CA 1
ATOM 14156 C C . TYR E 2 224 ? 111.138 119.055 107.456 1.00 47.68 224 TYR E C 1
ATOM 14157 O O . TYR E 2 224 ? 111.705 120.113 107.747 1.00 50.61 224 TYR E O 1
ATOM 14166 N N . ASP E 2 225 ? 110.642 118.220 108.363 1.00 46.82 225 ASP E N 1
ATOM 14167 C CA . ASP E 2 225 ? 110.735 118.469 109.793 1.00 42.18 225 ASP E CA 1
ATOM 14168 C C . ASP E 2 225 ? 111.865 117.647 110.399 1.00 42.47 225 ASP E C 1
ATOM 14169 O O . ASP E 2 225 ? 112.179 116.550 109.933 1.00 45.49 225 ASP E O 1
ATOM 14174 N N . PHE E 2 226 ? 112.476 118.190 111.448 1.00 46.41 226 PHE E N 1
ATOM 14175 C CA . PHE E 2 226 ? 113.688 117.639 112.048 1.00 48.48 226 PHE E CA 1
ATOM 14176 C C . PHE E 2 226 ? 113.500 117.425 113.544 1.00 56.72 226 PHE E C 1
ATOM 14177 O O . PHE E 2 226 ? 114.305 117.868 114.365 1.00 62.23 226 PHE E O 1
ATOM 14185 N N . ILE E 2 227 ? 112.411 116.750 113.917 1.00 50.75 227 ILE E N 1
ATOM 14186 C CA . ILE E 2 227 ? 112.100 116.453 115.313 1.00 45.82 227 ILE E CA 1
ATOM 14187 C C . ILE E 2 227 ? 113.280 115.753 115.975 1.00 44.26 227 ILE E C 1
ATOM 14188 O O . ILE E 2 227 ? 113.698 114.674 115.542 1.00 49.47 227 ILE E O 1
ATOM 14193 N N . ILE E 2 228 ? 113.825 116.361 117.032 1.00 42.76 228 ILE E N 1
ATOM 14194 C CA . ILE E 2 228 ? 115.048 115.886 117.665 1.00 48.61 228 ILE E CA 1
ATOM 14195 C C . ILE E 2 228 ? 114.886 115.886 119.180 1.00 57.61 228 ILE E C 1
ATOM 14196 O O . ILE E 2 228 ? 113.992 116.528 119.736 1.00 60.99 228 ILE E O 1
ATOM 14201 N N . LYS E 2 229 ? 115.775 115.148 119.845 1.00 61.35 229 LYS E N 1
ATOM 14202 C CA . LYS E 2 229 ? 115.842 115.088 121.298 1.00 56.44 229 LYS E CA 1
ATOM 14203 C C . LYS E 2 229 ? 117.274 115.346 121.745 1.00 56.22 229 LYS E C 1
ATOM 14204 O O . LYS E 2 229 ? 118.229 115.111 121.001 1.00 55.11 229 LYS E O 1
ATOM 14210 N N . ARG E 2 230 ? 117.418 115.832 122.979 1.00 59.80 230 ARG E N 1
ATOM 14211 C CA . ARG E 2 230 ? 118.711 116.286 123.477 1.00 59.98 230 ARG E CA 1
ATOM 14212 C C . ARG E 2 230 ? 119.520 115.201 124.178 1.00 59.27 230 ARG E C 1
ATOM 14213 O O . ARG E 2 230 ? 120.682 115.455 124.515 1.00 57.73 230 ARG E O 1
ATOM 14221 N N . LYS E 2 231 ? 118.945 114.008 124.399 1.00 64.75 231 LYS E N 1
ATOM 14222 C CA . LYS E 2 231 ? 119.570 112.871 125.081 1.00 67.66 231 LYS E CA 1
ATOM 14223 C C . LYS E 2 231 ? 120.361 113.334 126.302 1.00 68.11 231 LYS E C 1
ATOM 14224 O O . LYS E 2 231 ? 121.599 113.348 126.275 1.00 68.02 231 LYS E O 1
ATOM 14230 N N . PRO E 2 232 ? 119.688 113.721 127.389 1.00 63.72 232 PRO E N 1
ATOM 14231 C CA . PRO E 2 232 ? 120.394 114.369 128.503 1.00 61.87 232 PRO E CA 1
ATOM 14232 C C . PRO E 2 232 ? 121.358 113.449 129.235 1.00 64.15 232 PRO E C 1
ATOM 14233 O O . PRO E 2 232 ? 120.945 112.524 129.942 1.00 64.44 232 PRO E O 1
ATOM 14237 N N . LEU E 2 233 ? 122.655 113.698 129.051 1.00 70.57 233 LEU E N 1
ATOM 14238 C CA . LEU E 2 233 ? 123.695 113.047 129.834 1.00 69.74 233 LEU E CA 1
ATOM 14239 C C . LEU E 2 233 ? 124.787 114.015 130.263 1.00 66.52 233 LEU E C 1
ATOM 14240 O O . LEU E 2 233 ? 125.705 113.606 130.980 1.00 62.38 233 LEU E O 1
ATOM 14245 N N . PHE E 2 234 ? 124.716 115.276 129.845 1.00 68.11 234 PHE E N 1
ATOM 14246 C CA . PHE E 2 234 ? 125.660 116.323 130.213 1.00 68.32 234 PHE E CA 1
ATOM 14247 C C . PHE E 2 234 ? 125.028 117.400 131.077 1.00 68.68 234 PHE E C 1
ATOM 14248 O O . PHE E 2 234 ? 125.668 117.897 132.005 1.00 69.44 234 PHE E O 1
ATOM 14256 N N . TYR E 2 235 ? 123.779 117.769 130.792 1.00 67.56 235 TYR E N 1
ATOM 14257 C CA . TYR E 2 235 ? 123.063 118.789 131.543 1.00 69.72 235 TYR E CA 1
ATOM 14258 C C . TYR E 2 235 ? 122.037 118.194 132.501 1.00 72.36 235 TYR E C 1
ATOM 14259 O O . TYR E 2 235 ? 121.058 118.865 132.839 1.00 72.43 235 TYR E O 1
ATOM 14268 N N . THR E 2 236 ? 122.227 116.950 132.929 1.00 72.63 236 THR E N 1
ATOM 14269 C CA . THR E 2 236 ? 121.288 116.344 133.870 1.00 71.81 236 THR E CA 1
ATOM 14270 C C . THR E 2 236 ? 121.962 115.801 135.121 1.00 68.34 236 THR E C 1
ATOM 14271 O O . THR E 2 236 ? 121.387 115.894 136.207 1.00 67.15 236 THR E O 1
ATOM 14275 N N . ILE E 2 237 ? 123.161 115.234 135.001 1.00 71.22 237 ILE E N 1
ATOM 14276 C CA . ILE E 2 237 ? 123.928 114.825 136.171 1.00 72.35 237 ILE E CA 1
ATOM 14277 C C . ILE E 2 237 ? 124.935 115.891 136.582 1.00 72.36 237 ILE E C 1
ATOM 14278 O O . ILE E 2 237 ? 125.426 115.857 137.721 1.00 74.21 237 ILE E O 1
ATOM 14283 N N . ASN E 2 238 ? 125.262 116.825 135.694 1.00 61.45 238 ASN E N 1
ATOM 14284 C CA . ASN E 2 238 ? 126.087 117.978 136.010 1.00 64.04 238 ASN E CA 1
ATOM 14285 C C . ASN E 2 238 ? 125.242 119.231 135.842 1.00 66.40 238 ASN E C 1
ATOM 14286 O O . ASN E 2 238 ? 124.430 119.317 134.914 1.00 67.73 238 ASN E O 1
ATOM 14291 N N . LEU E 2 239 ? 125.421 120.184 136.757 1.00 61.72 239 LEU E N 1
ATOM 14292 C CA . LEU E 2 239 ? 124.753 121.483 136.802 1.00 61.04 239 LEU E CA 1
ATOM 14293 C C . LEU E 2 239 ? 123.297 121.364 137.257 1.00 60.36 239 LEU E C 1
ATOM 14294 O O . LEU E 2 239 ? 122.629 122.388 137.437 1.00 60.88 239 LEU E O 1
ATOM 14299 N N . ILE E 2 240 ? 122.793 120.150 137.482 1.00 59.18 240 ILE E N 1
ATOM 14300 C CA . ILE E 2 240 ? 121.527 119.957 138.173 1.00 58.62 240 ILE E CA 1
ATOM 14301 C C . ILE E 2 240 ? 121.727 119.588 139.640 1.00 59.66 240 ILE E C 1
ATOM 14302 O O . ILE E 2 240 ? 120.908 119.974 140.481 1.00 61.28 240 ILE E O 1
ATOM 14307 N N . ILE E 2 241 ? 122.793 118.871 139.972 1.00 56.92 241 ILE E N 1
ATOM 14308 C CA . ILE E 2 241 ? 123.102 118.508 141.353 1.00 56.89 241 ILE E CA 1
ATOM 14309 C C . ILE E 2 241 ? 123.721 119.696 142.090 1.00 59.36 241 ILE E C 1
ATOM 14310 O O . ILE E 2 241 ? 123.374 119.935 143.261 1.00 58.08 241 ILE E O 1
ATOM 14315 N N . PRO E 2 242 ? 124.648 120.450 141.483 1.00 55.49 242 PRO E N 1
ATOM 14316 C CA . PRO E 2 242 ? 125.127 121.672 142.149 1.00 55.93 242 PRO E CA 1
ATOM 14317 C C . PRO E 2 242 ? 124.046 122.714 142.366 1.00 53.26 242 PRO E C 1
ATOM 14318 O O . PRO E 2 242 ? 124.220 123.593 143.218 1.00 56.76 242 PRO E O 1
ATOM 14322 N N . CYS E 2 243 ? 122.941 122.657 141.625 1.00 50.33 243 CYS E N 1
ATOM 14323 C CA . CYS E 2 243 ? 121.852 123.598 141.840 1.00 51.17 243 CYS E CA 1
ATOM 14324 C C . CYS E 2 243 ? 120.930 123.181 142.977 1.00 52.45 243 CYS E C 1
ATOM 14325 O O . CYS E 2 243 ? 120.111 123.995 143.416 1.00 55.16 243 CYS E O 1
ATOM 14328 N N . VAL E 2 244 ? 121.041 121.946 143.466 1.00 46.22 244 VAL E N 1
ATOM 14329 C CA . VAL E 2 244 ? 120.282 121.518 144.629 1.00 49.59 244 VAL E CA 1
ATOM 14330 C C . VAL E 2 244 ? 121.136 121.468 145.893 1.00 52.00 244 VAL E C 1
ATOM 14331 O O . VAL E 2 244 ? 120.596 121.635 146.994 1.00 53.04 244 VAL E O 1
ATOM 14335 N N . LEU E 2 245 ? 122.451 121.263 145.774 1.00 46.37 245 LEU E N 1
ATOM 14336 C CA . LEU E 2 245 ? 123.306 121.326 146.960 1.00 43.71 245 LEU E CA 1
ATOM 14337 C C . LEU E 2 245 ? 123.258 122.714 147.594 1.00 42.59 245 LEU E C 1
ATOM 14338 O O . LEU E 2 245 ? 123.001 122.862 148.800 1.00 42.86 245 LEU E O 1
ATOM 14343 N N . THR E 2 246 ? 123.502 123.749 146.787 1.00 37.74 246 THR E N 1
ATOM 14344 C CA . THR E 2 246 ? 123.407 125.117 147.277 1.00 35.23 246 THR E CA 1
ATOM 14345 C C . THR E 2 246 ? 121.987 125.449 147.709 1.00 38.03 246 THR E C 1
ATOM 14346 O O . THR E 2 246 ? 121.786 126.294 148.589 1.00 45.60 246 THR E O 1
ATOM 14350 N N . THR E 2 247 ? 120.992 124.798 147.104 1.00 33.59 247 THR E N 1
ATOM 14351 C CA . THR E 2 247 ? 119.610 125.005 147.521 1.00 42.11 247 THR E CA 1
ATOM 14352 C C . THR E 2 247 ? 119.379 124.494 148.938 1.00 40.74 247 THR E C 1
ATOM 14353 O O . THR E 2 247 ? 118.702 125.149 149.739 1.00 43.76 247 THR E O 1
ATOM 14357 N N . LEU E 2 248 ? 119.942 123.335 149.268 1.00 30.57 248 LEU E N 1
ATOM 14358 C CA . LEU E 2 248 ? 119.714 122.708 150.563 1.00 29.39 248 LEU E CA 1
ATOM 14359 C C . LEU E 2 248 ? 120.706 123.147 151.635 1.00 30.16 248 LEU E C 1
ATOM 14360 O O . LEU E 2 248 ? 120.567 122.728 152.788 1.00 30.82 248 LEU E O 1
ATOM 14365 N N . LEU E 2 249 ? 121.707 123.961 151.291 1.00 25.36 249 LEU E N 1
ATOM 14366 C CA . LEU E 2 249 ? 122.587 124.499 152.331 1.00 23.86 249 LEU E CA 1
ATOM 14367 C C . LEU E 2 249 ? 121.918 125.553 153.219 1.00 23.31 249 LEU E C 1
ATOM 14368 O O . LEU E 2 249 ? 122.501 125.949 154.239 1.00 28.76 249 LEU E O 1
ATOM 14373 N N . ALA E 2 250 ? 120.712 126.012 152.877 1.00 19.22 250 ALA E N 1
ATOM 14374 C CA . ALA E 2 250 ? 120.074 127.067 153.663 1.00 23.21 250 ALA E CA 1
ATOM 14375 C C . ALA E 2 250 ? 119.639 126.570 155.041 1.00 27.16 250 ALA E C 1
ATOM 14376 O O . ALA E 2 250 ? 119.712 127.313 156.029 1.00 28.33 250 ALA E O 1
ATOM 14378 N N . ILE E 2 251 ? 119.174 125.323 155.136 1.00 17.74 251 ILE E N 1
ATOM 14379 C CA . ILE E 2 251 ? 118.835 124.787 156.451 1.00 17.63 251 ILE E CA 1
ATOM 14380 C C . ILE E 2 251 ? 120.082 124.688 157.320 1.00 19.33 251 ILE E C 1
ATOM 14381 O O . ILE E 2 251 ? 120.023 124.901 158.539 1.00 23.53 251 ILE E O 1
ATOM 14386 N N . LEU E 2 252 ? 121.230 124.376 156.713 1.00 12.47 252 LEU E N 1
ATOM 14387 C CA . LEU E 2 252 ? 122.492 124.443 157.439 1.00 6.52 252 LEU E CA 1
ATOM 14388 C C . LEU E 2 252 ? 122.755 125.854 157.939 1.00 12.32 252 LEU E C 1
ATOM 14389 O O . LEU E 2 252 ? 123.214 126.046 159.070 1.00 24.39 252 LEU E O 1
ATOM 14394 N N . VAL E 2 253 ? 122.480 126.854 157.099 1.00 17.88 253 VAL E N 1
ATOM 14395 C CA . VAL E 2 253 ? 122.605 128.242 157.544 1.00 15.91 253 VAL E CA 1
ATOM 14396 C C . VAL E 2 253 ? 121.743 128.481 158.777 1.00 9.07 253 VAL E C 1
ATOM 14397 O O . VAL E 2 253 ? 122.139 129.197 159.705 1.00 2.92 253 VAL E O 1
ATOM 14401 N N . PHE E 2 254 ? 120.551 127.889 158.802 1.00 18.17 254 PHE E N 1
ATOM 14402 C CA . PHE E 2 254 ? 119.619 128.091 159.909 1.00 22.59 254 PHE E CA 1
ATOM 14403 C C . PHE E 2 254 ? 119.925 127.247 161.142 1.00 15.57 254 PHE E C 1
ATOM 14404 O O . PHE E 2 254 ? 119.350 127.511 162.203 1.00 10.52 254 PHE E O 1
ATOM 14412 N N . TYR E 2 255 ? 120.791 126.239 161.041 1.00 16.33 255 TYR E N 1
ATOM 14413 C CA . TYR E 2 255 ? 121.084 125.378 162.183 1.00 12.41 255 TYR E CA 1
ATOM 14414 C C . TYR E 2 255 ? 122.310 125.805 162.984 1.00 11.61 255 TYR E C 1
ATOM 14415 O O . TYR E 2 255 ? 122.588 125.199 164.024 1.00 8.96 255 TYR E O 1
ATOM 14424 N N . LEU E 2 256 ? 123.042 126.824 162.542 1.00 16.38 256 LEU E N 1
ATOM 14425 C CA . LEU E 2 256 ? 124.263 127.217 163.228 1.00 11.03 256 LEU E CA 1
ATOM 14426 C C . LEU E 2 256 ? 123.946 127.921 164.548 1.00 17.58 256 LEU E C 1
ATOM 14427 O O . LEU E 2 256 ? 122.892 128.544 164.691 1.00 23.48 256 LEU E O 1
ATOM 14432 N N . PRO E 2 257 ? 124.841 127.834 165.528 1.00 14.18 257 PRO E N 1
ATOM 14433 C CA . PRO E 2 257 ? 124.676 128.617 166.754 1.00 12.59 257 PRO E CA 1
ATOM 14434 C C . PRO E 2 257 ? 125.155 130.050 166.568 1.00 17.30 257 PRO E C 1
ATOM 14435 O O . PRO E 2 257 ? 125.969 130.359 165.697 1.00 20.93 257 PRO E O 1
ATOM 14439 N N . SER E 2 258 ? 124.629 130.933 167.418 1.00 14.25 258 SER E N 1
ATOM 14440 C CA . SER E 2 258 ? 124.951 132.350 167.301 1.00 13.41 258 SER E CA 1
ATOM 14441 C C . SER E 2 258 ? 126.341 132.676 167.831 1.00 18.20 258 SER E C 1
ATOM 14442 O O . SER E 2 258 ? 127.003 133.574 167.300 1.00 18.56 258 SER E O 1
ATOM 14445 N N . ASP E 2 259 ? 126.800 131.969 168.865 1.00 19.65 259 ASP E N 1
ATOM 14446 C CA . ASP E 2 259 ? 128.118 132.227 169.434 1.00 12.04 259 ASP E CA 1
ATOM 14447 C C . ASP E 2 259 ? 129.251 131.739 168.543 1.00 12.55 259 ASP E C 1
ATOM 14448 O O . ASP E 2 259 ? 130.409 132.082 168.802 1.00 13.14 259 ASP E O 1
ATOM 14453 N N . CYS E 2 260 ? 128.948 130.947 167.514 1.00 16.37 260 CYS E N 1
ATOM 14454 C CA . CYS E 2 260 ? 129.983 130.485 166.596 1.00 14.39 260 CYS E CA 1
ATOM 14455 C C . CYS E 2 260 ? 130.581 131.644 165.808 1.00 13.24 260 CYS E C 1
ATOM 14456 O O . CYS E 2 260 ? 131.788 131.669 165.543 1.00 18.42 260 CYS E O 1
ATOM 14459 N N . GLY E 2 261 ? 129.757 132.618 165.437 1.00 17.07 261 GLY E N 1
ATOM 14460 C CA . GLY E 2 261 ? 130.227 133.765 164.680 1.00 16.06 261 GLY E CA 1
ATOM 14461 C C . GLY E 2 261 ? 130.645 133.468 163.256 1.00 18.80 261 GLY E C 1
ATOM 14462 O O . GLY E 2 261 ? 131.661 133.999 162.792 1.00 25.68 261 GLY E O 1
ATOM 14463 N N . GLU E 2 262 ? 129.885 132.627 162.545 1.00 20.18 262 GLU E N 1
ATOM 14464 C CA . GLU E 2 262 ? 130.172 132.357 161.141 1.00 19.29 262 GLU E CA 1
ATOM 14465 C C . GLU E 2 262 ? 128.907 132.282 160.289 1.00 21.61 262 GLU E C 1
ATOM 14466 O O . GLU E 2 262 ? 128.958 131.752 159.173 1.00 21.29 262 GLU E O 1
ATOM 14472 N N . LYS E 2 263 ? 127.774 132.786 160.785 1.00 11.21 263 LYS E N 1
ATOM 14473 C CA . LYS E 2 263 ? 126.532 132.716 160.020 1.00 9.83 263 LYS E CA 1
ATOM 14474 C C . LYS E 2 263 ? 126.618 133.539 158.740 1.00 14.90 263 LYS E C 1
ATOM 14475 O O . LYS E 2 263 ? 126.180 133.093 157.667 1.00 18.60 263 LYS E O 1
ATOM 14481 N N . MET E 2 264 ? 127.183 134.745 158.837 1.00 13.42 264 MET E N 1
ATOM 14482 C CA . MET E 2 264 ? 127.226 135.644 157.690 1.00 14.82 264 MET E CA 1
ATOM 14483 C C . MET E 2 264 ? 128.037 135.047 156.551 1.00 15.76 264 MET E C 1
ATOM 14484 O O . MET E 2 264 ? 127.641 135.142 155.384 1.00 26.10 264 MET E O 1
ATOM 14489 N N . THR E 2 265 ? 129.172 134.423 156.871 1.00 9.08 265 THR E N 1
ATOM 14490 C CA . THR E 2 265 ? 129.998 133.811 155.836 1.00 14.49 265 THR E CA 1
ATOM 14491 C C . THR E 2 265 ? 129.200 132.792 155.033 1.00 11.94 265 THR E C 1
ATOM 14492 O O . THR E 2 265 ? 129.151 132.855 153.798 1.00 16.88 265 THR E O 1
ATOM 14496 N N . LEU E 2 266 ? 128.536 131.865 155.726 1.00 3.96 266 LEU E N 1
ATOM 14497 C CA . LEU E 2 266 ? 127.801 130.806 155.044 1.00 8.06 266 LEU E CA 1
ATOM 14498 C C . LEU E 2 266 ? 126.658 131.372 154.210 1.00 15.19 266 LEU E C 1
ATOM 14499 O O . LEU E 2 266 ? 126.493 131.009 153.037 1.00 21.45 266 LEU E O 1
ATOM 14504 N N . CYS E 2 267 ? 125.859 132.274 154.791 1.00 12.22 267 CYS E N 1
ATOM 14505 C CA . CYS E 2 267 ? 124.694 132.769 154.059 1.00 5.56 267 CYS E CA 1
ATOM 14506 C C . CYS E 2 267 ? 125.105 133.598 152.843 1.00 12.16 267 CYS E C 1
ATOM 14507 O O . CYS E 2 267 ? 124.538 133.434 151.752 1.00 22.47 267 CYS E O 1
ATOM 14510 N N . ILE E 2 268 ? 126.095 134.481 153.002 1.00 8.31 268 ILE E N 1
ATOM 14511 C CA . ILE E 2 268 ? 126.539 135.303 151.882 1.00 10.71 268 ILE E CA 1
ATOM 14512 C C . ILE E 2 268 ? 127.164 134.439 150.794 1.00 13.58 268 ILE E C 1
ATOM 14513 O O . ILE E 2 268 ? 126.949 134.676 149.598 1.00 16.33 268 ILE E O 1
ATOM 14518 N N . SER E 2 269 ? 127.948 133.427 151.180 1.00 7.88 269 SER E N 1
ATOM 14519 C CA . SER E 2 269 ? 128.538 132.541 150.184 1.00 9.45 269 SER E CA 1
ATOM 14520 C C . SER E 2 269 ? 127.465 131.792 149.407 1.00 16.43 269 SER E C 1
ATOM 14521 O O . SER E 2 269 ? 127.564 131.644 148.182 1.00 29.09 269 SER E O 1
ATOM 14524 N N . VAL E 2 270 ? 126.425 131.317 150.099 1.00 12.57 270 VAL E N 1
ATOM 14525 C CA . VAL E 2 270 ? 125.338 130.618 149.418 1.00 9.95 270 VAL E CA 1
ATOM 14526 C C . VAL E 2 270 ? 124.655 131.543 148.419 1.00 11.71 270 VAL E C 1
ATOM 14527 O O . VAL E 2 270 ? 124.390 131.162 147.269 1.00 15.88 270 VAL E O 1
ATOM 14531 N N . LEU E 2 271 ? 124.366 132.779 148.839 1.00 13.56 271 LEU E N 1
ATOM 14532 C CA . LEU E 2 271 ? 123.697 133.718 147.942 1.00 13.62 271 LEU E CA 1
ATOM 14533 C C . LEU E 2 271 ? 124.551 134.026 146.716 1.00 16.64 271 LEU E C 1
ATOM 14534 O O . LEU E 2 271 ? 124.043 134.061 145.586 1.00 22.47 271 LEU E O 1
ATOM 14539 N N . LEU E 2 272 ? 125.852 134.249 146.917 1.00 13.52 272 LEU E N 1
ATOM 14540 C CA . LEU E 2 272 ? 126.729 134.558 145.792 1.00 14.86 272 LEU E CA 1
ATOM 14541 C C . LEU E 2 272 ? 126.838 133.379 144.831 1.00 18.07 272 LEU E C 1
ATOM 14542 O O . LEU E 2 272 ? 126.833 133.567 143.607 1.00 23.67 272 LEU E O 1
ATOM 14547 N N . ALA E 2 273 ? 126.936 132.158 145.363 1.00 15.51 273 ALA E N 1
ATOM 14548 C CA . ALA E 2 273 ? 126.992 130.985 144.496 1.00 19.26 273 ALA E CA 1
ATOM 14549 C C . ALA E 2 273 ? 125.713 130.839 143.683 1.00 25.81 273 ALA E C 1
ATOM 14550 O O . ALA E 2 273 ? 125.760 130.521 142.487 1.00 29.63 273 ALA E O 1
ATOM 14552 N N . LEU E 2 274 ? 124.557 131.070 144.312 1.00 23.06 274 LEU E N 1
ATOM 14553 C CA . LEU E 2 274 ? 123.295 130.984 143.582 1.00 18.45 274 LEU E CA 1
ATOM 14554 C C . LEU E 2 274 ? 123.224 132.026 142.472 1.00 20.06 274 LEU E C 1
ATOM 14555 O O . LEU E 2 274 ? 122.782 131.725 141.355 1.00 25.08 274 LEU E O 1
ATOM 14560 N N . THR E 2 275 ? 123.654 133.258 142.760 1.00 18.89 275 THR E N 1
ATOM 14561 C CA . THR E 2 275 ? 123.635 134.299 141.734 1.00 19.46 275 THR E CA 1
ATOM 14562 C C . THR E 2 275 ? 124.556 133.945 140.572 1.00 21.21 275 THR E C 1
ATOM 14563 O O . THR E 2 275 ? 124.188 134.115 139.400 1.00 24.40 275 THR E O 1
ATOM 14567 N N . PHE E 2 276 ? 125.755 133.440 140.876 1.00 21.55 276 PHE E N 1
ATOM 14568 C CA . PHE E 2 276 ? 126.679 133.046 139.818 1.00 24.71 276 PHE E CA 1
ATOM 14569 C C . PHE E 2 276 ? 126.094 131.934 138.957 1.00 30.43 276 PHE E C 1
ATOM 14570 O O . PHE E 2 276 ? 126.209 131.965 137.725 1.00 32.63 276 PHE E O 1
ATOM 14578 N N . PHE E 2 277 ? 125.464 130.939 139.587 1.00 28.86 277 PHE E N 1
ATOM 14579 C CA . PHE E 2 277 ? 124.876 129.845 138.820 1.00 25.01 277 PHE E CA 1
ATOM 14580 C C . PHE E 2 277 ? 123.736 130.334 137.936 1.00 21.84 277 PHE E C 1
ATOM 14581 O O . PHE E 2 277 ? 123.611 129.905 136.782 1.00 24.49 277 PHE E O 1
ATOM 14589 N N . LEU E 2 278 ? 122.893 131.231 138.455 1.00 25.24 278 LEU E N 1
ATOM 14590 C CA . LEU E 2 278 ? 121.806 131.765 137.638 1.00 25.16 278 LEU E CA 1
ATOM 14591 C C . LEU E 2 278 ? 122.346 132.538 136.441 1.00 26.52 278 LEU E C 1
ATOM 14592 O O . LEU E 2 278 ? 121.842 132.394 135.319 1.00 33.51 278 LEU E O 1
ATOM 14597 N N . LEU E 2 279 ? 123.375 133.362 136.657 1.00 26.89 279 LEU E N 1
ATOM 14598 C CA . LEU E 2 279 ? 123.946 134.121 135.549 1.00 26.15 279 LEU E CA 1
ATOM 14599 C C . LEU E 2 279 ? 124.572 133.199 134.508 1.00 31.75 279 LEU E C 1
ATOM 14600 O O . LEU E 2 279 ? 124.430 133.430 133.301 1.00 33.87 279 LEU E O 1
ATOM 14605 N N . LEU E 2 280 ? 125.264 132.146 134.951 1.00 30.16 280 LEU E N 1
ATOM 14606 C CA . LEU E 2 280 ? 125.850 131.203 134.002 1.00 29.21 280 LEU E CA 1
ATOM 14607 C C . LEU E 2 280 ? 124.774 130.474 133.204 1.00 31.14 280 LEU E C 1
ATOM 14608 O O . LEU E 2 280 ? 124.916 130.276 131.990 1.00 31.53 280 LEU E O 1
ATOM 14613 N N . ILE E 2 281 ? 123.690 130.064 133.868 1.00 31.82 281 ILE E N 1
ATOM 14614 C CA . ILE E 2 281 ? 122.597 129.393 133.168 1.00 27.31 281 ILE E CA 1
ATOM 14615 C C . ILE E 2 281 ? 121.990 130.319 132.124 1.00 33.44 281 ILE E C 1
ATOM 14616 O O . ILE E 2 281 ? 121.714 129.907 130.991 1.00 36.54 281 ILE E O 1
ATOM 14621 N N . SER E 2 282 ? 121.779 131.587 132.485 1.00 41.30 282 SER E N 1
ATOM 14622 C CA . SER E 2 282 ? 121.247 132.547 131.523 1.00 32.62 282 SER E CA 1
ATOM 14623 C C . SER E 2 282 ? 122.202 132.746 130.352 1.00 30.10 282 SER E C 1
ATOM 14624 O O . SER E 2 282 ? 121.767 132.897 129.206 1.00 36.35 282 SER E O 1
ATOM 14627 N N . LYS E 2 283 ? 123.508 132.765 130.623 1.00 33.79 283 LYS E N 1
ATOM 14628 C CA . LYS E 2 283 ? 124.483 132.929 129.548 1.00 40.56 283 LYS E CA 1
ATOM 14629 C C . LYS E 2 283 ? 124.466 131.743 128.590 1.00 41.48 283 LYS E C 1
ATOM 14630 O O . LYS E 2 283 ? 124.574 131.926 127.372 1.00 37.83 283 LYS E O 1
ATOM 14636 N N . ILE E 2 284 ? 124.344 130.522 129.118 1.00 46.98 284 ILE E N 1
ATOM 14637 C CA . ILE E 2 284 ? 124.396 129.334 128.265 1.00 46.43 284 ILE E CA 1
ATOM 14638 C C . ILE E 2 284 ? 123.232 129.328 127.280 1.00 45.26 284 ILE E C 1
ATOM 14639 O O . ILE E 2 284 ? 123.411 129.084 126.081 1.00 43.30 284 ILE E O 1
ATOM 14644 N N . VAL E 2 285 ? 122.028 129.606 127.767 1.00 45.59 285 VAL E N 1
ATOM 14645 C CA . VAL E 2 285 ? 120.831 129.575 126.931 1.00 43.38 285 VAL E CA 1
ATOM 14646 C C . VAL E 2 285 ? 120.023 130.841 127.187 1.00 49.11 285 VAL E C 1
ATOM 14647 O O . VAL E 2 285 ? 119.747 131.167 128.351 1.00 51.31 285 VAL E O 1
ATOM 14651 N N . PRO E 2 286 ? 119.634 131.583 126.153 1.00 56.05 286 PRO E N 1
ATOM 14652 C CA . PRO E 2 286 ? 118.795 132.767 126.360 1.00 54.75 286 PRO E CA 1
ATOM 14653 C C . PRO E 2 286 ? 117.496 132.385 127.045 1.00 55.01 286 PRO E C 1
ATOM 14654 O O . PRO E 2 286 ? 116.668 131.664 126.469 1.00 54.66 286 PRO E O 1
ATOM 14658 N N . PRO E 2 287 ? 117.287 132.848 128.279 1.00 53.46 287 PRO E N 1
ATOM 14659 C CA . PRO E 2 287 ? 116.193 132.315 129.102 1.00 53.22 287 PRO E CA 1
ATOM 14660 C C . PRO E 2 287 ? 114.808 132.489 128.504 1.00 56.24 287 PRO E C 1
ATOM 14661 O O . PRO E 2 287 ? 114.116 131.498 128.251 1.00 59.07 287 PRO E O 1
ATOM 14665 N N . THR E 2 288 ? 114.393 133.728 128.254 1.00 58.93 288 THR E N 1
ATOM 14666 C CA . THR E 2 288 ? 112.997 134.011 127.947 1.00 60.93 288 THR E CA 1
ATOM 14667 C C . THR E 2 288 ? 112.875 134.776 126.640 1.00 61.33 288 THR E C 1
ATOM 14668 O O . THR E 2 288 ? 113.354 135.910 126.530 1.00 60.60 288 THR E O 1
ATOM 14672 N N . SER E 2 289 ? 112.230 134.153 125.657 1.00 63.08 289 SER E N 1
ATOM 14673 C CA . SER E 2 289 ? 111.640 134.876 124.541 1.00 60.30 289 SER E CA 1
ATOM 14674 C C . SER E 2 289 ? 110.193 135.236 124.856 1.00 62.51 289 SER E C 1
ATOM 14675 O O . SER E 2 289 ? 109.791 136.396 124.723 1.00 65.00 289 SER E O 1
ATOM 14678 N N . LEU E 2 290 ? 109.407 134.247 125.281 1.00 63.83 290 LEU E N 1
ATOM 14679 C CA . LEU E 2 290 ? 108.058 134.480 125.776 1.00 64.36 290 LEU E CA 1
ATOM 14680 C C . LEU E 2 290 ? 107.852 133.747 127.097 1.00 65.58 290 LEU E C 1
ATOM 14681 O O . LEU E 2 290 ? 107.030 134.159 127.923 1.00 67.43 290 LEU E O 1
ATOM 14686 N N . ASP E 2 291 ? 108.605 132.668 127.313 1.00 58.98 291 ASP E N 1
ATOM 14687 C CA . ASP E 2 291 ? 108.466 131.839 128.502 1.00 59.32 291 ASP E CA 1
ATOM 14688 C C . ASP E 2 291 ? 109.832 131.557 129.111 1.00 54.89 291 ASP E C 1
ATOM 14689 O O . ASP E 2 291 ? 110.823 131.395 128.393 1.00 52.04 291 ASP E O 1
ATOM 14694 N N . VAL E 2 292 ? 109.872 131.500 130.439 1.00 46.30 292 VAL E N 1
ATOM 14695 C CA . VAL E 2 292 ? 111.097 131.268 131.201 1.00 43.55 292 VAL E CA 1
ATOM 14696 C C . VAL E 2 292 ? 111.258 129.767 131.418 1.00 46.12 292 VAL E C 1
ATOM 14697 O O . VAL E 2 292 ? 110.253 129.063 131.589 1.00 46.88 292 VAL E O 1
ATOM 14701 N N . PRO E 2 293 ? 112.479 129.228 131.416 1.00 38.09 293 PRO E N 1
ATOM 14702 C CA . PRO E 2 293 ? 112.655 127.798 131.700 1.00 37.68 293 PRO E CA 1
ATOM 14703 C C . PRO E 2 293 ? 112.226 127.447 133.117 1.00 39.90 293 PRO E C 1
ATOM 14704 O O . PRO E 2 293 ? 111.930 128.307 133.949 1.00 47.14 293 PRO E O 1
ATOM 14708 N N . LEU E 2 294 ? 112.199 126.145 133.389 1.00 31.84 294 LEU E N 1
ATOM 14709 C CA . LEU E 2 294 ? 111.752 125.626 134.674 1.00 28.88 294 LEU E CA 1
ATOM 14710 C C . LEU E 2 294 ? 112.858 125.578 135.720 1.00 30.64 294 LEU E C 1
ATOM 14711 O O . LEU E 2 294 ? 112.604 125.140 136.845 1.00 34.70 294 LEU E O 1
ATOM 14716 N N . ILE E 2 295 ? 114.072 126.005 135.380 1.00 28.54 295 ILE E N 1
ATOM 14717 C CA . ILE E 2 295 ? 115.152 126.087 136.347 1.00 32.02 295 ILE E CA 1
ATOM 14718 C C . ILE E 2 295 ? 115.452 127.526 136.764 1.00 35.12 295 ILE E C 1
ATOM 14719 O O . ILE E 2 295 ? 115.869 127.753 137.907 1.00 36.22 295 ILE E O 1
ATOM 14724 N N . GLY E 2 296 ? 115.224 128.506 135.887 1.00 30.61 296 GLY E N 1
ATOM 14725 C CA . GLY E 2 296 ? 115.416 129.893 136.275 1.00 26.50 296 GLY E CA 1
ATOM 14726 C C . GLY E 2 296 ? 114.442 130.335 137.349 1.00 32.34 296 GLY E C 1
ATOM 14727 O O . GLY E 2 296 ? 114.812 131.062 138.275 1.00 41.17 296 GLY E O 1
ATOM 14728 N N . LYS E 2 297 ? 113.182 129.907 137.239 1.00 22.60 297 LYS E N 1
ATOM 14729 C CA . LYS E 2 297 ? 112.202 130.224 138.271 1.00 24.37 297 LYS E CA 1
ATOM 14730 C C . LYS E 2 297 ? 112.591 129.603 139.605 1.00 27.60 297 LYS E C 1
ATOM 14731 O O . LYS E 2 297 ? 112.452 130.235 140.660 1.00 34.98 297 LYS E O 1
ATOM 14737 N N . TYR E 2 298 ? 113.087 128.364 139.578 1.00 27.78 298 TYR E N 1
ATOM 14738 C CA . TYR E 2 298 ? 113.549 127.724 140.804 1.00 28.36 298 TYR E CA 1
ATOM 14739 C C . TYR E 2 298 ? 114.709 128.491 141.422 1.00 31.67 298 TYR E C 1
ATOM 14740 O O . TYR E 2 298 ? 114.754 128.689 142.642 1.00 39.47 298 TYR E O 1
ATOM 14749 N N . LEU E 2 299 ? 115.658 128.933 140.594 1.00 23.54 299 LEU E N 1
ATOM 14750 C CA . LEU E 2 299 ? 116.798 129.678 141.120 1.00 21.94 299 LEU E CA 1
ATOM 14751 C C . LEU E 2 299 ? 116.369 131.020 141.702 1.00 23.50 299 LEU E C 1
ATOM 14752 O O . LEU E 2 299 ? 116.877 131.436 142.749 1.00 29.43 299 LEU E O 1
ATOM 14757 N N . MET E 2 300 ? 115.431 131.710 141.047 1.00 16.68 300 MET E N 1
ATOM 14758 C CA . MET E 2 300 ? 114.921 132.968 141.589 1.00 20.71 300 MET E CA 1
ATOM 14759 C C . MET E 2 300 ? 114.215 132.752 142.924 1.00 23.68 300 MET E C 1
ATOM 14760 O O . MET E 2 300 ? 114.398 133.530 143.871 1.00 30.51 300 MET E O 1
ATOM 14765 N N . PHE E 2 301 ? 113.397 131.702 143.010 1.00 18.97 301 PHE E N 1
ATOM 14766 C CA . PHE E 2 301 ? 112.701 131.388 144.252 1.00 18.58 301 PHE E CA 1
ATOM 14767 C C . PHE E 2 301 ? 113.692 131.094 145.373 1.00 20.70 301 PHE E C 1
ATOM 14768 O O . PHE E 2 301 ? 113.539 131.584 146.502 1.00 26.98 301 PHE E O 1
ATOM 14776 N N . THR E 2 302 ? 114.740 130.326 145.066 1.00 16.65 302 THR E N 1
ATOM 14777 C CA . THR E 2 302 ? 115.760 130.026 146.065 1.00 18.82 302 THR E CA 1
ATOM 14778 C C . THR E 2 302 ? 116.513 131.282 146.491 1.00 18.58 302 THR E C 1
ATOM 14779 O O . THR E 2 302 ? 116.858 131.432 147.667 1.00 26.97 302 THR E O 1
ATOM 14783 N N . MET E 2 303 ? 116.788 132.191 145.552 1.00 12.39 303 MET E N 1
ATOM 14784 C CA . MET E 2 303 ? 117.473 133.432 145.907 1.00 15.71 303 MET E CA 1
ATOM 14785 C C . MET E 2 303 ? 116.621 134.294 146.831 1.00 13.77 303 MET E C 1
ATOM 14786 O O . MET E 2 303 ? 117.138 134.896 147.782 1.00 13.72 303 MET E O 1
ATOM 14791 N N . VAL E 2 304 ? 115.316 134.373 146.563 1.00 12.90 304 VAL E N 1
ATOM 14792 C CA . VAL E 2 304 ? 114.424 135.111 147.457 1.00 12.96 304 VAL E CA 1
ATOM 14793 C C . VAL E 2 304 ? 114.431 134.485 148.848 1.00 19.66 304 VAL E C 1
ATOM 14794 O O . VAL E 2 304 ? 114.497 135.188 149.870 1.00 21.62 304 VAL E O 1
ATOM 14798 N N . LEU E 2 305 ? 114.374 133.151 148.907 1.00 18.25 305 LEU E N 1
ATOM 14799 C CA . LEU E 2 305 ? 114.411 132.468 150.196 1.00 18.47 305 LEU E CA 1
ATOM 14800 C C . LEU E 2 305 ? 115.715 132.748 150.938 1.00 17.16 305 LEU E C 1
ATOM 14801 O O . LEU E 2 305 ? 115.713 132.949 152.158 1.00 18.51 305 LEU E O 1
ATOM 14806 N N . VAL E 2 306 ? 116.837 132.777 150.217 1.00 12.99 306 VAL E N 1
ATOM 14807 C CA . VAL E 2 306 ? 118.127 133.026 150.855 1.00 9.63 306 VAL E CA 1
ATOM 14808 C C . VAL E 2 306 ? 118.209 134.457 151.377 1.00 14.08 306 VAL E C 1
ATOM 14809 O O . VAL E 2 306 ? 118.776 134.710 152.447 1.00 18.60 306 VAL E O 1
ATOM 14813 N N . THR E 2 307 ? 117.650 135.419 150.637 1.00 14.79 307 THR E N 1
ATOM 14814 C CA . THR E 2 307 ? 117.635 136.796 151.127 1.00 4.75 307 THR E CA 1
ATOM 14815 C C . THR E 2 307 ? 116.801 136.922 152.400 1.00 7.78 307 THR E C 1
ATOM 14816 O O . THR E 2 307 ? 117.198 137.608 153.356 1.00 16.70 307 THR E O 1
ATOM 14820 N N . PHE E 2 308 ? 115.645 136.253 152.438 1.00 6.07 308 PHE E N 1
ATOM 14821 C CA . PHE E 2 308 ? 114.854 136.250 153.666 1.00 14.35 308 PHE E CA 1
ATOM 14822 C C . PHE E 2 308 ? 115.619 135.590 154.810 1.00 11.03 308 PHE E C 1
ATOM 14823 O O . PHE E 2 308 ? 115.540 136.035 155.963 1.00 9.62 308 PHE E O 1
ATOM 14831 N N . SER E 2 309 ? 116.368 134.528 154.506 1.00 7.11 309 SER E N 1
ATOM 14832 C CA . SER E 2 309 ? 117.187 133.881 155.525 1.00 5.29 309 SER E CA 1
ATOM 14833 C C . SER E 2 309 ? 118.247 134.831 156.067 1.00 11.17 309 SER E C 1
ATOM 14834 O O . SER E 2 309 ? 118.526 134.836 157.268 1.00 17.78 309 SER E O 1
ATOM 14837 N N . ILE E 2 310 ? 118.850 135.638 155.193 1.00 11.00 310 ILE E N 1
ATOM 14838 C CA . ILE E 2 310 ? 119.846 136.614 155.637 1.00 7.33 310 ILE E CA 1
ATOM 14839 C C . ILE E 2 310 ? 119.212 137.627 156.584 1.00 9.56 310 ILE E C 1
ATOM 14840 O O . ILE E 2 310 ? 119.775 137.964 157.637 1.00 18.01 310 ILE E O 1
ATOM 14845 N N . VAL E 2 311 ? 118.030 138.131 156.221 1.00 5.41 311 VAL E N 1
ATOM 14846 C CA . VAL E 2 311 ? 117.361 139.120 157.069 1.00 4.66 311 VAL E CA 1
ATOM 14847 C C . VAL E 2 311 ? 117.046 138.526 158.440 1.00 11.85 311 VAL E C 1
ATOM 14848 O O . VAL E 2 311 ? 117.304 139.143 159.486 1.00 10.83 311 VAL E O 1
ATOM 14852 N N . THR E 2 312 ? 116.493 137.309 158.458 1.00 10.77 312 THR E N 1
ATOM 14853 C CA . THR E 2 312 ? 116.159 136.684 159.735 1.00 6.92 312 THR E CA 1
ATOM 14854 C C . THR E 2 312 ? 117.405 136.354 160.547 1.00 16.56 312 THR E C 1
ATOM 14855 O O . THR E 2 312 ? 117.369 136.416 161.780 1.00 21.37 312 THR E O 1
ATOM 14859 N N . SER E 2 313 ? 118.510 136.001 159.885 1.00 12.57 313 SER E N 1
ATOM 14860 C CA . SER E 2 313 ? 119.754 135.748 160.602 1.00 2.75 313 SER E CA 1
ATOM 14861 C C . SER E 2 313 ? 120.266 137.011 161.275 1.00 7.13 313 SER E C 1
ATOM 14862 O O . SER E 2 313 ? 120.741 136.967 162.415 1.00 12.17 313 SER E O 1
ATOM 14865 N N . VAL E 2 314 ? 120.179 138.150 160.583 1.00 10.68 314 VAL E N 1
ATOM 14866 C CA . VAL E 2 314 ? 120.585 139.413 161.196 1.00 0.57 314 VAL E CA 1
ATOM 14867 C C . VAL E 2 314 ? 119.704 139.726 162.399 1.00 0.00 314 VAL E C 1
ATOM 14868 O O . VAL E 2 314 ? 120.192 140.166 163.450 1.00 9.00 314 VAL E O 1
ATOM 14872 N N . CYS E 2 315 ? 118.395 139.497 162.270 1.00 2.70 315 CYS E N 1
ATOM 14873 C CA . CYS E 2 315 ? 117.497 139.747 163.397 1.00 11.03 315 CYS E CA 1
ATOM 14874 C C . CYS E 2 315 ? 117.826 138.849 164.588 1.00 10.37 315 CYS E C 1
ATOM 14875 O O . CYS E 2 315 ? 117.838 139.306 165.739 1.00 13.45 315 CYS E O 1
ATOM 14878 N N . VAL E 2 316 ? 118.100 137.568 164.331 1.00 7.47 316 VAL E N 1
ATOM 14879 C CA . VAL E 2 316 ? 118.437 136.637 165.408 1.00 3.28 316 VAL E CA 1
ATOM 14880 C C . VAL E 2 316 ? 119.743 137.042 166.079 1.00 10.79 316 VAL E C 1
ATOM 14881 O O . VAL E 2 316 ? 119.865 137.003 167.310 1.00 14.06 316 VAL E O 1
ATOM 14885 N N . LEU E 2 317 ? 120.741 137.433 165.282 1.00 14.38 317 LEU E N 1
ATOM 14886 C CA . LEU E 2 317 ? 122.010 137.882 165.845 1.00 6.00 317 LEU E CA 1
ATOM 14887 C C . LEU E 2 317 ? 121.817 139.107 166.726 1.00 9.11 317 LEU E C 1
ATOM 14888 O O . LEU E 2 317 ? 122.438 139.219 167.789 1.00 10.75 317 LEU E O 1
ATOM 14893 N N . ASN E 2 318 ? 120.969 140.045 166.297 1.00 11.47 318 ASN E N 1
ATOM 14894 C CA . ASN E 2 318 ? 120.695 141.212 167.128 1.00 3.17 318 ASN E CA 1
ATOM 14895 C C . ASN E 2 318 ? 120.002 140.819 168.426 1.00 6.97 318 ASN E C 1
ATOM 14896 O O . ASN E 2 318 ? 120.298 141.376 169.488 1.00 13.34 318 ASN E O 1
ATOM 14901 N N . VAL E 2 319 ? 119.067 139.868 168.359 1.00 8.04 319 VAL E N 1
ATOM 14902 C CA . VAL E 2 319 ? 118.343 139.458 169.561 1.00 9.15 319 VAL E CA 1
ATOM 14903 C C . VAL E 2 319 ? 119.275 138.755 170.543 1.00 10.78 319 VAL E C 1
ATOM 14904 O O . VAL E 2 319 ? 119.138 138.905 171.763 1.00 17.12 319 VAL E O 1
ATOM 14908 N N . HIS E 2 320 ? 120.237 137.983 170.032 1.00 8.07 320 HIS E N 1
ATOM 14909 C CA . HIS E 2 320 ? 121.099 137.191 170.906 1.00 5.99 320 HIS E CA 1
ATOM 14910 C C . HIS E 2 320 ? 121.940 138.072 171.825 1.00 9.33 320 HIS E C 1
ATOM 14911 O O . HIS E 2 320 ? 122.089 137.773 173.015 1.00 9.90 320 HIS E O 1
ATOM 14918 N N . HIS E 2 321 ? 122.501 139.159 171.294 1.00 11.38 321 HIS E N 1
ATOM 14919 C CA . HIS E 2 321 ? 123.408 140.018 172.058 1.00 9.39 321 HIS E CA 1
ATOM 14920 C C . HIS E 2 321 ? 122.602 141.120 172.738 1.00 12.84 321 HIS E C 1
ATOM 14921 O O . HIS E 2 321 ? 122.473 142.242 172.244 1.00 23.45 321 HIS E O 1
ATOM 14928 N N . ARG E 2 322 ? 122.049 140.786 173.902 1.00 9.52 322 ARG E N 1
ATOM 14929 C CA . ARG E 2 322 ? 121.315 141.741 174.717 1.00 10.22 322 ARG E CA 1
ATOM 14930 C C . ARG E 2 322 ? 121.586 141.456 176.187 1.00 12.46 322 ARG E C 1
ATOM 14931 O O . ARG E 2 322 ? 121.823 140.311 176.578 1.00 23.53 322 ARG E O 1
ATOM 14939 N N . SER E 2 323 ? 121.551 142.506 176.994 1.00 12.12 323 SER E N 1
ATOM 14940 C CA . SER E 2 323 ? 121.851 142.430 178.414 1.00 22.02 323 SER E CA 1
ATOM 14941 C C . SER E 2 323 ? 120.914 143.365 179.161 1.00 26.02 323 SER E C 1
ATOM 14942 O O . SER E 2 323 ? 120.410 144.334 178.585 1.00 27.13 323 SER E O 1
ATOM 14945 N N . PRO E 2 324 ? 120.658 143.102 180.452 1.00 29.63 324 PRO E N 1
ATOM 14946 C CA . PRO E 2 324 ? 119.780 143.998 181.216 1.00 28.16 324 PRO E CA 1
ATOM 14947 C C . PRO E 2 324 ? 120.479 145.280 181.638 1.00 31.43 324 PRO E C 1
ATOM 14948 O O . PRO E 2 324 ? 120.357 145.726 182.783 1.00 33.05 324 PRO E O 1
ATOM 14952 N N . SER E 2 325 ? 121.216 145.877 180.705 1.00 33.00 325 SER E N 1
ATOM 14953 C CA . SER E 2 325 ? 121.775 147.210 180.871 1.00 32.63 325 SER E CA 1
ATOM 14954 C C . SER E 2 325 ? 121.596 148.072 179.635 1.00 34.48 325 SER E C 1
ATOM 14955 O O . SER E 2 325 ? 121.791 149.287 179.721 1.00 36.35 325 SER E O 1
ATOM 14958 N N . THR E 2 326 ? 121.237 147.489 178.493 1.00 31.32 326 THR E N 1
ATOM 14959 C CA . THR E 2 326 ? 120.945 148.219 177.270 1.00 31.15 326 THR E CA 1
ATOM 14960 C C . THR E 2 326 ? 119.511 148.048 176.791 1.00 31.78 326 THR E C 1
ATOM 14961 O O . THR E 2 326 ? 118.967 148.974 176.186 1.00 35.31 326 THR E O 1
ATOM 14965 N N . HIS E 2 327 ? 118.887 146.900 177.046 1.00 24.82 327 HIS E N 1
ATOM 14966 C CA . HIS E 2 327 ? 117.516 146.638 176.636 1.00 24.07 327 HIS E CA 1
ATOM 14967 C C . HIS E 2 327 ? 116.737 146.031 177.794 1.00 29.10 327 HIS E C 1
ATOM 14968 O O . HIS E 2 327 ? 117.304 145.410 178.696 1.00 32.14 327 HIS E O 1
ATOM 14975 N N . THR E 2 328 ? 115.422 146.218 177.754 1.00 31.61 328 THR E N 1
ATOM 14976 C CA . THR E 2 328 ? 114.498 145.605 178.696 1.00 28.20 328 THR E CA 1
ATOM 14977 C C . THR E 2 328 ? 113.710 144.501 178.003 1.00 31.31 328 THR E C 1
ATOM 14978 O O . THR E 2 328 ? 113.815 144.292 176.792 1.00 36.55 328 THR E O 1
ATOM 14982 N N . MET E 2 329 ? 112.907 143.790 178.791 1.00 32.03 329 MET E N 1
ATOM 14983 C CA . MET E 2 329 ? 112.110 142.671 178.297 1.00 34.14 329 MET E CA 1
ATOM 14984 C C . MET E 2 329 ? 110.656 142.903 178.682 1.00 37.31 329 MET E C 1
ATOM 14985 O O . MET E 2 329 ? 110.313 142.877 179.869 1.00 30.43 329 MET E O 1
ATOM 14990 N N . ALA E 2 330 ? 109.806 143.128 177.685 1.00 46.87 330 ALA E N 1
ATOM 14991 C CA . ALA E 2 330 ? 108.392 143.329 177.944 1.00 45.12 330 ALA E CA 1
ATOM 14992 C C . ALA E 2 330 ? 107.757 142.036 178.455 1.00 47.85 330 ALA E C 1
ATOM 14993 O O . ALA E 2 330 ? 108.170 140.939 178.070 1.00 47.45 330 ALA E O 1
ATOM 14995 N N . PRO E 2 331 ? 106.757 142.140 179.334 1.00 51.32 331 PRO E N 1
ATOM 14996 C CA . PRO E 2 331 ? 106.110 140.922 179.848 1.00 48.91 331 PRO E CA 1
ATOM 14997 C C . PRO E 2 331 ? 105.482 140.063 178.765 1.00 47.63 331 PRO E C 1
ATOM 14998 O O . PRO E 2 331 ? 105.428 138.835 178.915 1.00 46.95 331 PRO E O 1
ATOM 15002 N N . TRP E 2 332 ? 105.001 140.669 177.677 1.00 48.30 332 TRP E N 1
ATOM 15003 C CA . TRP E 2 332 ? 104.404 139.879 176.606 1.00 47.80 332 TRP E CA 1
ATOM 15004 C C . TRP E 2 332 ? 105.430 138.974 175.938 1.00 49.39 332 TRP E C 1
ATOM 15005 O O . TRP E 2 332 ? 105.075 137.891 175.462 1.00 50.13 332 TRP E O 1
ATOM 15016 N N . VAL E 2 333 ? 106.698 139.390 175.896 1.00 46.85 333 VAL E N 1
ATOM 15017 C CA . VAL E 2 333 ? 107.737 138.532 175.331 1.00 44.48 333 VAL E CA 1
ATOM 15018 C C . VAL E 2 333 ? 107.904 137.276 176.174 1.00 46.09 333 VAL E C 1
ATOM 15019 O O . VAL E 2 333 ? 107.999 136.162 175.645 1.00 47.45 333 VAL E O 1
ATOM 15023 N N . LYS E 2 334 ? 107.946 137.435 177.499 1.00 46.68 334 LYS E N 1
ATOM 15024 C CA . LYS E 2 334 ? 108.066 136.278 178.378 1.00 48.36 334 LYS E CA 1
ATOM 15025 C C . LYS E 2 334 ? 106.804 135.427 178.361 1.00 50.61 334 LYS E C 1
ATOM 15026 O O . LYS E 2 334 ? 106.870 134.217 178.599 1.00 46.51 334 LYS E O 1
ATOM 15032 N N . ARG E 2 335 ? 105.647 136.041 178.103 1.00 55.59 335 ARG E N 1
ATOM 15033 C CA . ARG E 2 335 ? 104.414 135.270 177.984 1.00 51.47 335 ARG E CA 1
ATOM 15034 C C . ARG E 2 335 ? 104.414 134.427 176.715 1.00 51.35 335 ARG E C 1
ATOM 15035 O O . ARG E 2 335 ? 104.075 133.238 176.746 1.00 53.57 335 ARG E O 1
ATOM 15043 N N . CYS E 2 336 ? 104.796 135.027 175.586 1.00 52.05 336 CYS E N 1
ATOM 15044 C CA . CYS E 2 336 ? 104.760 134.319 174.311 1.00 50.44 336 CYS E CA 1
ATOM 15045 C C . CYS E 2 336 ? 105.885 133.295 174.218 1.00 50.83 336 CYS E C 1
ATOM 15046 O O . CYS E 2 336 ? 105.635 132.089 174.110 1.00 52.52 336 CYS E O 1
ATOM 15049 N N . PHE E 2 337 ? 107.133 133.754 174.257 1.00 45.68 337 PHE E N 1
ATOM 15050 C CA . PHE E 2 337 ? 108.252 132.831 174.211 1.00 43.47 337 PHE E CA 1
ATOM 15051 C C . PHE E 2 337 ? 108.528 132.273 175.604 1.00 49.15 337 PHE E C 1
ATOM 15052 O O . PHE E 2 337 ? 108.043 132.787 176.614 1.00 50.65 337 PHE E O 1
ATOM 15060 N N . LEU E 2 338 ? 109.290 131.177 175.635 1.00 42.95 338 LEU E N 1
ATOM 15061 C CA . LEU E 2 338 ? 109.741 130.497 176.849 1.00 42.82 338 LEU E CA 1
ATOM 15062 C C . LEU E 2 338 ? 108.598 129.783 177.562 1.00 41.03 338 LEU E C 1
ATOM 15063 O O . LEU E 2 338 ? 108.837 128.988 178.476 1.00 42.86 338 LEU E O 1
ATOM 15068 N N . HIS E 2 339 ? 107.357 130.048 177.157 1.00 44.02 339 HIS E N 1
ATOM 15069 C CA . HIS E 2 339 ? 106.194 129.433 177.787 1.00 46.93 339 HIS E CA 1
ATOM 15070 C C . HIS E 2 339 ? 105.337 128.639 176.815 1.00 50.73 339 HIS E C 1
ATOM 15071 O O . HIS E 2 339 ? 105.045 127.465 177.071 1.00 48.96 339 HIS E O 1
ATOM 15078 N N . LYS E 2 340 ? 104.922 129.246 175.704 1.00 49.37 340 LYS E N 1
ATOM 15079 C CA . LYS E 2 340 ? 103.981 128.632 174.776 1.00 47.63 340 LYS E CA 1
ATOM 15080 C C . LYS E 2 340 ? 104.628 128.196 173.473 1.00 49.98 340 LYS E C 1
ATOM 15081 O O . LYS E 2 340 ? 104.475 127.041 173.063 1.00 54.04 340 LYS E O 1
ATOM 15087 N N . LEU E 2 341 ? 105.341 129.099 172.802 1.00 43.14 341 LEU E N 1
ATOM 15088 C CA . LEU E 2 341 ? 105.986 128.744 171.541 1.00 45.08 341 LEU E CA 1
ATOM 15089 C C . LEU E 2 341 ? 106.980 127.592 171.661 1.00 44.94 341 LEU E C 1
ATOM 15090 O O . LEU E 2 341 ? 106.979 126.727 170.768 1.00 50.22 341 LEU E O 1
ATOM 15095 N N . PRO E 2 342 ? 107.848 127.516 172.678 1.00 38.24 342 PRO E N 1
ATOM 15096 C CA . PRO E 2 342 ? 108.768 126.369 172.750 1.00 41.28 342 PRO E CA 1
ATOM 15097 C C . PRO E 2 342 ? 108.072 125.023 172.844 1.00 43.96 342 PRO E C 1
ATOM 15098 O O . PRO E 2 342 ? 108.606 124.028 172.337 1.00 45.61 342 PRO E O 1
ATOM 15102 N N . THR E 2 343 ? 106.905 124.953 173.489 1.00 46.84 343 THR E N 1
ATOM 15103 C CA . THR E 2 343 ? 106.216 123.673 173.625 1.00 50.16 343 THR E CA 1
ATOM 15104 C C . THR E 2 343 ? 105.768 123.132 172.272 1.00 49.00 343 THR E C 1
ATOM 15105 O O . THR E 2 343 ? 105.915 121.936 171.996 1.00 47.10 343 THR E O 1
ATOM 15109 N N . PHE E 2 344 ? 105.224 123.996 171.413 1.00 48.85 344 PHE E N 1
ATOM 15110 C CA . PHE E 2 344 ? 104.769 123.561 170.099 1.00 48.40 344 PHE E CA 1
ATOM 15111 C C . PHE E 2 344 ? 105.917 123.250 169.151 1.00 50.39 344 PHE E C 1
ATOM 15112 O O . PHE E 2 344 ? 105.689 122.610 168.119 1.00 52.52 344 PHE E O 1
ATOM 15120 N N . LEU E 2 345 ? 107.133 123.683 169.470 1.00 46.73 345 LEU E N 1
ATOM 15121 C CA . LEU E 2 345 ? 108.316 123.358 168.689 1.00 43.44 345 LEU E CA 1
ATOM 15122 C C . LEU E 2 345 ? 109.073 122.162 169.248 1.00 46.27 345 LEU E C 1
ATOM 15123 O O . LEU E 2 345 ? 110.144 121.827 168.733 1.00 47.51 345 LEU E O 1
ATOM 15128 N N . PHE E 2 346 ? 108.538 121.517 170.287 1.00 43.88 346 PHE E N 1
ATOM 15129 C CA . PHE E 2 346 ? 109.167 120.369 170.940 1.00 44.35 346 PHE E CA 1
ATOM 15130 C C . PHE E 2 346 ? 110.551 120.734 171.483 1.00 46.47 346 PHE E C 1
ATOM 15131 O O . PHE E 2 346 ? 111.581 120.207 171.059 1.00 46.63 346 PHE E O 1
ATOM 15139 N N . MET E 2 347 ? 110.548 121.661 172.439 1.00 46.13 347 MET E N 1
ATOM 15140 C CA . MET E 2 347 ? 111.747 122.092 173.140 1.00 45.34 347 MET E CA 1
ATOM 15141 C C . MET E 2 347 ? 111.549 121.896 174.637 1.00 45.88 347 MET E C 1
ATOM 15142 O O . MET E 2 347 ? 110.423 121.949 175.139 1.00 46.97 347 MET E O 1
ATOM 15147 N N . LYS E 2 348 ? 112.653 121.668 175.352 1.00 41.50 348 LYS E N 1
ATOM 15148 C CA . LYS E 2 348 ? 112.592 121.283 176.760 1.00 41.95 348 LYS E CA 1
ATOM 15149 C C . LYS E 2 348 ? 112.949 122.427 177.706 1.00 45.45 348 LYS E C 1
ATOM 15150 O O . LYS E 2 348 ? 112.152 122.772 178.583 1.00 43.67 348 LYS E O 1
ATOM 15156 N N . ARG E 2 349 ? 114.139 123.020 177.545 1.00 41.52 349 ARG E N 1
ATOM 15157 C CA . ARG E 2 349 ? 114.612 124.110 178.398 1.00 39.20 349 ARG E CA 1
ATOM 15158 C C . ARG E 2 349 ? 114.638 123.699 179.866 1.00 38.66 349 ARG E C 1
ATOM 15159 O O . ARG E 2 349 ? 113.774 124.126 180.643 1.00 40.40 349 ARG E O 1
ATOM 15167 N N . PRO E 2 350 ? 115.600 122.867 180.287 1.00 44.81 350 PRO E N 1
ATOM 15168 C CA . PRO E 2 350 ? 115.635 122.380 181.668 1.00 46.43 350 PRO E CA 1
ATOM 15169 C C . PRO E 2 350 ? 115.985 123.473 182.673 1.00 45.03 350 PRO E C 1
ATOM 15170 O O . PRO E 2 350 ? 115.277 123.608 183.670 1.00 47.97 350 PRO E O 1
ATOM 15174 N N . PRO E 2 519 ? 132.559 147.441 218.485 1.00 80.07 519 PRO E N 1
ATOM 15175 C CA . PRO E 2 519 ? 133.918 147.107 218.050 1.00 82.32 519 PRO E CA 1
ATOM 15176 C C . PRO E 2 519 ? 134.022 146.954 216.537 1.00 81.86 519 PRO E C 1
ATOM 15177 O O . PRO E 2 519 ? 133.103 147.340 215.816 1.00 79.58 519 PRO E O 1
ATOM 15181 N N . ASP E 2 520 ? 135.137 146.396 216.065 1.00 83.45 520 ASP E N 1
ATOM 15182 C CA . ASP E 2 520 ? 135.313 146.152 214.640 1.00 81.20 520 ASP E CA 1
ATOM 15183 C C . ASP E 2 520 ? 134.654 144.860 214.179 1.00 81.97 520 ASP E C 1
ATOM 15184 O O . ASP E 2 520 ? 134.634 144.592 212.973 1.00 82.55 520 ASP E O 1
ATOM 15189 N N . LEU E 2 521 ? 134.124 144.054 215.104 1.00 79.61 521 LEU E N 1
ATOM 15190 C CA . LEU E 2 521 ? 133.387 142.860 214.708 1.00 80.04 521 LEU E CA 1
ATOM 15191 C C . LEU E 2 521 ? 132.142 143.215 213.908 1.00 81.91 521 LEU E C 1
ATOM 15192 O O . LEU E 2 521 ? 131.679 142.411 213.091 1.00 82.86 521 LEU E O 1
ATOM 15197 N N . ALA E 2 522 ? 131.576 144.401 214.139 1.00 79.37 522 ALA E N 1
ATOM 15198 C CA . ALA E 2 522 ? 130.491 144.885 213.296 1.00 78.35 522 ALA E CA 1
ATOM 15199 C C . ALA E 2 522 ? 131.003 145.415 211.963 1.00 76.85 522 ALA E C 1
ATOM 15200 O O . ALA E 2 522 ? 130.296 145.326 210.954 1.00 73.89 522 ALA E O 1
ATOM 15202 N N . GLU E 2 523 ? 132.218 145.970 211.943 1.00 76.73 523 GLU E N 1
ATOM 15203 C CA . GLU E 2 523 ? 132.767 146.516 210.705 1.00 75.37 523 GLU E CA 1
ATOM 15204 C C . GLU E 2 523 ? 133.130 145.414 209.718 1.00 75.56 523 GLU E C 1
ATOM 15205 O O . GLU E 2 523 ? 132.900 145.555 208.512 1.00 77.25 523 GLU E O 1
ATOM 15211 N N . ILE E 2 524 ? 133.710 144.314 210.207 1.00 72.76 524 ILE E N 1
ATOM 15212 C CA . ILE E 2 524 ? 134.043 143.203 209.321 1.00 74.09 524 ILE E CA 1
ATOM 15213 C C . ILE E 2 524 ? 132.777 142.578 208.749 1.00 73.72 524 ILE E C 1
ATOM 15214 O O . ILE E 2 524 ? 132.765 142.128 207.597 1.00 72.87 524 ILE E O 1
ATOM 15219 N N . LEU E 2 525 ? 131.695 142.545 209.530 1.00 70.91 525 LEU E N 1
ATOM 15220 C CA . LEU E 2 525 ? 130.423 142.052 209.015 1.00 69.77 525 LEU E CA 1
ATOM 15221 C C . LEU E 2 525 ? 129.918 142.919 207.869 1.00 71.64 525 LEU E C 1
ATOM 15222 O O . LEU E 2 525 ? 129.324 142.410 206.911 1.00 74.38 525 LEU E O 1
ATOM 15227 N N . GLU E 2 526 ? 130.135 144.234 207.954 1.00 69.05 526 GLU E N 1
ATOM 15228 C CA . GLU E 2 526 ? 129.684 145.131 206.894 1.00 67.97 526 GLU E CA 1
ATOM 15229 C C . GLU E 2 526 ? 130.384 144.832 205.575 1.00 67.58 526 GLU E C 1
ATOM 15230 O O . GLU E 2 526 ? 129.747 144.818 204.515 1.00 68.65 526 GLU E O 1
ATOM 15236 N N . GLU E 2 527 ? 131.697 144.595 205.617 1.00 60.87 527 GLU E N 1
ATOM 15237 C CA . GLU E 2 527 ? 132.442 144.360 204.384 1.00 60.11 527 GLU E CA 1
ATOM 15238 C C . GLU E 2 527 ? 132.127 142.991 203.795 1.00 59.78 527 GLU E C 1
ATOM 15239 O O . GLU E 2 527 ? 132.057 142.839 202.570 1.00 58.81 527 GLU E O 1
ATOM 15245 N N . VAL E 2 528 ? 131.944 141.981 204.647 1.00 57.66 528 VAL E N 1
ATOM 15246 C CA . VAL E 2 528 ? 131.578 140.657 204.156 1.00 56.35 528 VAL E CA 1
ATOM 15247 C C . VAL E 2 528 ? 130.183 140.681 203.544 1.00 59.76 528 VAL E C 1
ATOM 15248 O O . VAL E 2 528 ? 129.937 140.062 202.502 1.00 63.03 528 VAL E O 1
ATOM 15252 N N . SER E 2 529 ? 129.251 141.398 204.176 1.00 56.38 529 SER E N 1
ATOM 15253 C CA . SER E 2 529 ? 127.888 141.463 203.660 1.00 51.76 529 SER E CA 1
ATOM 15254 C C . SER E 2 529 ? 127.841 142.154 202.303 1.00 53.38 529 SER E C 1
ATOM 15255 O O . SER E 2 529 ? 127.021 141.800 201.447 1.00 58.43 529 SER E O 1
ATOM 15258 N N . TYR E 2 530 ? 128.703 143.150 202.090 1.00 47.04 530 TYR E N 1
ATOM 15259 C CA . TYR E 2 530 ? 128.742 143.824 200.797 1.00 48.90 530 TYR E CA 1
ATOM 15260 C C . TYR E 2 530 ? 129.175 142.870 199.690 1.00 51.26 530 TYR E C 1
ATOM 15261 O O . TYR E 2 530 ? 128.629 142.906 198.581 1.00 51.28 530 TYR E O 1
ATOM 15270 N N . ILE E 2 531 ? 130.161 142.015 199.969 1.00 50.26 531 ILE E N 1
ATOM 15271 C CA . ILE E 2 531 ? 130.645 141.076 198.959 1.00 49.96 531 ILE E CA 1
ATOM 15272 C C . ILE E 2 531 ? 129.543 140.098 198.570 1.00 52.47 531 ILE E C 1
ATOM 15273 O O . ILE E 2 531 ? 129.313 139.832 197.384 1.00 52.31 531 ILE E O 1
ATOM 15278 N N . ALA E 2 532 ? 128.846 139.545 199.565 1.00 48.82 532 ALA E N 1
ATOM 15279 C CA . ALA E 2 532 ? 127.789 138.579 199.283 1.00 44.78 532 ALA E CA 1
ATOM 15280 C C . ALA E 2 532 ? 126.634 139.220 198.525 1.00 48.74 532 ALA E C 1
ATOM 15281 O O . ALA E 2 532 ? 126.080 138.614 197.600 1.00 51.08 532 ALA E O 1
ATOM 15283 N N . ASN E 2 533 ? 126.253 140.443 198.902 1.00 48.25 533 ASN E N 1
ATOM 15284 C CA . ASN E 2 533 ? 125.140 141.111 198.234 1.00 45.88 533 ASN E CA 1
ATOM 15285 C C . ASN E 2 533 ? 125.479 141.446 196.787 1.00 49.12 533 ASN E C 1
ATOM 15286 O O . ASN E 2 533 ? 124.604 141.406 195.915 1.00 50.86 533 ASN E O 1
ATOM 15291 N N . ARG E 2 534 ? 126.739 141.794 196.515 1.00 46.12 534 ARG E N 1
ATOM 15292 C CA . ARG E 2 534 ? 127.148 142.066 195.142 1.00 44.92 534 ARG E CA 1
ATOM 15293 C C . ARG E 2 534 ? 127.045 140.814 194.280 1.00 49.29 534 ARG E C 1
ATOM 15294 O O . ARG E 2 534 ? 126.627 140.883 193.118 1.00 49.23 534 ARG E O 1
ATOM 15302 N N . PHE E 2 535 ? 127.418 139.659 194.834 1.00 51.08 535 PHE E N 1
ATOM 15303 C CA . PHE E 2 535 ? 127.342 138.413 194.078 1.00 48.65 535 PHE E CA 1
ATOM 15304 C C . PHE E 2 535 ? 125.897 138.029 193.783 1.00 47.10 535 PHE E C 1
ATOM 15305 O O . PHE E 2 535 ? 125.605 137.468 192.721 1.00 49.90 535 PHE E O 1
ATOM 15313 N N . ARG E 2 536 ? 124.982 138.314 194.712 1.00 45.43 536 ARG E N 1
ATOM 15314 C CA . ARG E 2 536 ? 123.572 138.016 194.476 1.00 45.70 536 ARG E CA 1
ATOM 15315 C C . ARG E 2 536 ? 123.025 138.825 193.307 1.00 45.40 536 ARG E C 1
ATOM 15316 O O . ARG E 2 536 ? 122.258 138.305 192.489 1.00 45.75 536 ARG E O 1
ATOM 15324 N N . ASN E 2 537 ? 123.401 140.102 193.218 1.00 47.44 537 ASN E N 1
ATOM 15325 C CA . ASN E 2 537 ? 122.952 140.931 192.105 1.00 47.83 537 ASN E CA 1
ATOM 15326 C C . ASN E 2 537 ? 123.517 140.435 190.780 1.00 47.77 537 ASN E C 1
ATOM 15327 O O . ASN E 2 537 ? 122.829 140.473 189.753 1.00 48.00 537 ASN E O 1
ATOM 15332 N N . GLN E 2 538 ? 124.770 139.975 190.780 1.00 44.97 538 GLN E N 1
ATOM 15333 C CA . GLN E 2 538 ? 125.378 139.470 189.552 1.00 46.26 538 GLN E CA 1
ATOM 15334 C C . GLN E 2 538 ? 124.645 138.239 189.035 1.00 46.90 538 GLN E C 1
ATOM 15335 O O . GLN E 2 538 ? 124.490 138.065 187.821 1.00 46.90 538 GLN E O 1
ATOM 15341 N N . ASP E 2 539 ? 124.197 137.367 189.941 1.00 43.86 539 ASP E N 1
ATOM 15342 C CA . ASP E 2 539 ? 123.501 136.155 189.523 1.00 42.50 539 ASP E CA 1
ATOM 15343 C C . ASP E 2 539 ? 122.164 136.468 188.866 1.00 43.70 539 ASP E C 1
ATOM 15344 O O . ASP E 2 539 ? 121.725 135.728 187.980 1.00 44.95 539 ASP E O 1
ATOM 15349 N N . GLU E 2 540 ? 121.502 137.547 189.288 1.00 43.45 540 GLU E N 1
ATOM 15350 C CA . GLU E 2 540 ? 120.227 137.921 188.688 1.00 38.78 540 GLU E CA 1
ATOM 15351 C C . GLU E 2 540 ? 120.402 138.573 187.323 1.00 38.09 540 GLU E C 1
ATOM 15352 O O . GLU E 2 540 ? 119.530 138.433 186.459 1.00 37.81 540 GLU E O 1
ATOM 15358 N N . ASP E 2 541 ? 121.508 139.287 187.110 1.00 39.28 541 ASP E N 1
ATOM 15359 C CA . ASP E 2 541 ? 121.783 139.889 185.813 1.00 38.75 541 ASP E CA 1
ATOM 15360 C C . ASP E 2 541 ? 122.261 138.878 184.780 1.00 37.21 541 ASP E C 1
ATOM 15361 O O . ASP E 2 541 ? 122.261 139.193 183.587 1.00 36.81 541 ASP E O 1
ATOM 15366 N N . GLN E 2 542 ? 122.674 137.686 185.205 1.00 33.77 542 GLN E N 1
ATOM 15367 C CA . GLN E 2 542 ? 123.049 136.635 184.269 1.00 30.70 542 GLN E CA 1
ATOM 15368 C C . GLN E 2 542 ? 121.855 135.805 183.822 1.00 34.13 542 GLN E C 1
ATOM 15369 O O . GLN E 2 542 ? 121.807 135.379 182.663 1.00 37.68 542 GLN E O 1
ATOM 15375 N N . SER E 2 543 ? 120.887 135.576 184.712 1.00 29.50 543 SER E N 1
ATOM 15376 C CA . SER E 2 543 ? 119.697 134.821 184.333 1.00 23.93 543 SER E CA 1
ATOM 15377 C C . SER E 2 543 ? 118.910 135.546 183.250 1.00 28.78 543 SER E C 1
ATOM 15378 O O . SER E 2 543 ? 118.371 134.912 182.336 1.00 33.02 543 SER E O 1
ATOM 15381 N N . VAL E 2 544 ? 118.826 136.874 183.341 1.00 28.05 544 VAL E N 1
ATOM 15382 C CA . VAL E 2 544 ? 118.156 137.651 182.301 1.00 26.69 544 VAL E CA 1
ATOM 15383 C C . VAL E 2 544 ? 118.890 137.507 180.974 1.00 24.19 544 VAL E C 1
ATOM 15384 O O . VAL E 2 544 ? 118.266 137.386 179.913 1.00 28.33 544 VAL E O 1
ATOM 15388 N N . VAL E 2 545 ? 120.224 137.516 181.011 1.00 21.04 545 VAL E N 1
ATOM 15389 C CA . VAL E 2 545 ? 121.001 137.311 179.792 1.00 15.87 545 VAL E CA 1
ATOM 15390 C C . VAL E 2 545 ? 120.703 135.942 179.197 1.00 26.35 545 VAL E C 1
ATOM 15391 O O . VAL E 2 545 ? 120.504 135.806 177.984 1.00 33.59 545 VAL E O 1
ATOM 15395 N N . GLU E 2 546 ? 120.660 134.906 180.039 1.00 29.17 546 GLU E N 1
ATOM 15396 C CA . GLU E 2 546 ? 120.330 133.570 179.555 1.00 26.23 546 GLU E CA 1
ATOM 15397 C C . GLU E 2 546 ? 118.894 133.475 179.058 1.00 28.65 546 GLU E C 1
ATOM 15398 O O . GLU E 2 546 ? 118.573 132.550 178.306 1.00 30.77 546 GLU E O 1
ATOM 15404 N N . ASP E 2 547 ? 118.022 134.399 179.468 1.00 21.05 547 ASP E N 1
ATOM 15405 C CA . ASP E 2 547 ? 116.686 134.457 178.887 1.00 17.41 547 ASP E CA 1
ATOM 15406 C C . ASP E 2 547 ? 116.732 135.026 177.476 1.00 19.64 547 ASP E C 1
ATOM 15407 O O . ASP E 2 547 ? 115.982 134.586 176.598 1.00 27.35 547 ASP E O 1
ATOM 15412 N N . TRP E 2 548 ? 117.602 136.009 177.241 1.00 19.53 548 TRP E N 1
ATOM 15413 C CA . TRP E 2 548 ? 117.763 136.547 175.895 1.00 14.26 548 TRP E CA 1
ATOM 15414 C C . TRP E 2 548 ? 118.398 135.522 174.965 1.00 8.74 548 TRP E C 1
ATOM 15415 O O . TRP E 2 548 ? 118.049 135.449 173.783 1.00 18.18 548 TRP E O 1
ATOM 15426 N N . LYS E 2 549 ? 119.341 134.730 175.478 1.00 11.74 549 LYS E N 1
ATOM 15427 C CA . LYS E 2 549 ? 119.998 133.729 174.645 1.00 17.13 549 LYS E CA 1
ATOM 15428 C C . LYS E 2 549 ? 119.029 132.631 174.228 1.00 23.32 549 LYS E C 1
ATOM 15429 O O . LYS E 2 549 ? 119.119 132.110 173.112 1.00 29.84 549 LYS E O 1
ATOM 15435 N N . TYR E 2 550 ? 118.104 132.255 175.114 1.00 25.73 550 TYR E N 1
ATOM 15436 C CA . TYR E 2 550 ? 117.150 131.205 174.779 1.00 23.51 550 TYR E CA 1
ATOM 15437 C C . TYR E 2 550 ? 116.050 131.698 173.849 1.00 23.63 550 TYR E C 1
ATOM 15438 O O . TYR E 2 550 ? 115.526 130.913 173.052 1.00 25.94 550 TYR E O 1
ATOM 15447 N N . VAL E 2 551 ? 115.679 132.978 173.936 1.0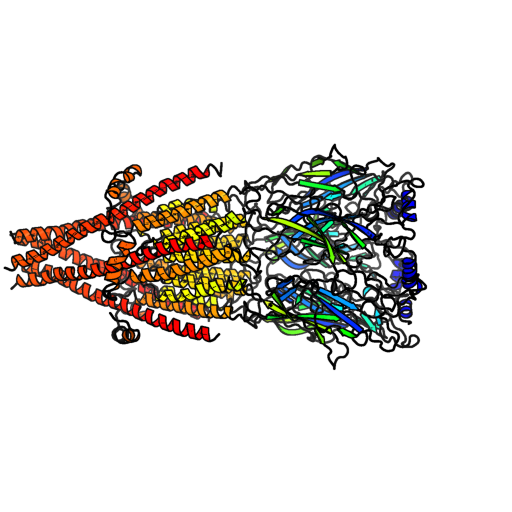0 17.49 551 VAL E N 1
ATOM 15448 C CA . VAL E 2 551 ? 114.667 133.516 173.030 1.00 8.39 551 VAL E CA 1
ATOM 15449 C C . VAL E 2 551 ? 115.160 133.460 171.590 1.00 11.00 551 VAL E C 1
ATOM 15450 O O . VAL E 2 551 ? 114.417 133.077 170.679 1.00 27.03 551 VAL E O 1
ATOM 15454 N N . ALA E 2 552 ? 116.422 133.828 171.361 1.00 4.88 552 ALA E N 1
ATOM 15455 C CA . ALA E 2 552 ? 116.992 133.732 170.024 1.00 6.36 552 ALA E CA 1
ATOM 15456 C C . ALA E 2 552 ? 117.088 132.293 169.538 1.00 15.28 552 ALA E C 1
ATOM 15457 O O . ALA E 2 552 ? 117.212 132.068 168.331 1.00 20.58 552 ALA E O 1
ATOM 15459 N N . MET E 2 553 ? 117.045 131.318 170.447 1.00 22.56 553 MET E N 1
ATOM 15460 C CA . MET E 2 553 ? 117.028 129.918 170.041 1.00 17.12 553 MET E CA 1
ATOM 15461 C C . MET E 2 553 ? 115.656 129.508 169.524 1.00 19.93 553 MET E C 1
ATOM 15462 O O . MET E 2 553 ? 115.555 128.717 168.580 1.00 19.93 553 MET E O 1
ATOM 15467 N N . VAL E 2 554 ? 114.591 130.032 170.134 1.00 25.12 554 VAL E N 1
ATOM 15468 C CA . VAL E 2 554 ? 113.239 129.709 169.691 1.00 13.41 554 VAL E CA 1
ATOM 15469 C C . VAL E 2 554 ? 112.951 130.349 168.339 1.00 16.95 554 VAL E C 1
ATOM 15470 O O . VAL E 2 554 ? 112.395 129.709 167.439 1.00 28.26 554 VAL E O 1
ATOM 15474 N N . VAL E 2 555 ? 113.326 131.619 168.172 1.00 15.32 555 VAL E N 1
ATOM 15475 C CA . VAL E 2 555 ? 113.081 132.312 166.910 1.00 13.48 555 VAL E CA 1
ATOM 15476 C C . VAL E 2 555 ? 113.843 131.639 165.775 1.00 20.06 555 VAL E C 1
ATOM 15477 O O . VAL E 2 555 ? 113.311 131.455 164.674 1.00 30.04 555 VAL E O 1
ATOM 15481 N N . ASP E 2 556 ? 115.098 131.260 166.024 1.00 11.62 556 ASP E N 1
ATOM 15482 C CA . ASP E 2 556 ? 115.891 130.593 164.996 1.00 8.89 556 ASP E CA 1
ATOM 15483 C C . ASP E 2 556 ? 115.276 129.257 164.601 1.00 17.39 556 ASP E C 1
ATOM 15484 O O . ASP E 2 556 ? 115.255 128.900 163.418 1.00 25.30 556 ASP E O 1
ATOM 15489 N N . ARG E 2 557 ? 114.780 128.499 165.580 1.00 21.84 557 ARG E N 1
ATOM 15490 C CA . ARG E 2 557 ? 114.180 127.203 165.281 1.00 18.29 557 ARG E CA 1
ATOM 15491 C C . ARG E 2 557 ? 112.846 127.362 164.561 1.00 20.74 557 ARG E C 1
ATOM 15492 O O . ARG E 2 557 ? 112.508 126.557 163.686 1.00 28.03 557 ARG E O 1
ATOM 15500 N N . LEU E 2 558 ? 112.077 128.395 164.912 1.00 19.07 558 LEU E N 1
ATOM 15501 C CA . LEU E 2 558 ? 110.770 128.592 164.292 1.00 19.73 558 LEU E CA 1
ATOM 15502 C C . LEU E 2 558 ? 110.895 128.854 162.796 1.00 23.83 558 LEU E C 1
ATOM 15503 O O . LEU E 2 558 ? 110.113 128.322 162.000 1.00 27.86 558 LEU E O 1
ATOM 15508 N N . PHE E 2 559 ? 111.872 129.668 162.393 1.00 15.95 559 PHE E N 1
ATOM 15509 C CA . PHE E 2 559 ? 112.054 129.956 160.976 1.00 16.10 559 PHE E CA 1
ATOM 15510 C C . PHE E 2 559 ? 112.625 128.771 160.212 1.00 20.40 559 PHE E C 1
ATOM 15511 O O . PHE E 2 559 ? 112.476 128.713 158.988 1.00 29.51 559 PHE E O 1
ATOM 15519 N N . LEU E 2 560 ? 113.279 127.834 160.899 1.00 17.40 560 LEU E N 1
ATOM 15520 C CA . LEU E 2 560 ? 113.710 126.608 160.236 1.00 18.20 560 LEU E CA 1
ATOM 15521 C C . LEU E 2 560 ? 112.512 125.787 159.779 1.00 22.41 560 LEU E C 1
ATOM 15522 O O . LEU E 2 560 ? 112.534 125.196 158.694 1.00 26.97 560 LEU E O 1
ATOM 15527 N N . TRP E 2 561 ? 111.460 125.736 160.599 1.00 20.13 561 TRP E N 1
ATOM 15528 C CA . TRP E 2 561 ? 110.252 125.013 160.217 1.00 22.42 561 TRP E CA 1
ATOM 15529 C C . TRP E 2 561 ? 109.569 125.661 159.019 1.00 26.19 561 TRP E C 1
ATOM 15530 O O . TRP E 2 561 ? 109.128 124.965 158.098 1.00 32.73 561 TRP E O 1
ATOM 15541 N N . VAL E 2 562 ? 109.467 126.992 159.017 1.00 20.87 562 VAL E N 1
ATOM 15542 C CA . VAL E 2 562 ? 108.831 127.689 157.902 1.00 21.96 562 VAL E CA 1
ATOM 15543 C C . VAL E 2 562 ? 109.644 127.512 156.626 1.00 24.92 562 VAL E C 1
ATOM 15544 O O . VAL E 2 562 ? 109.089 127.250 155.552 1.00 30.65 562 VAL E O 1
ATOM 15548 N N . PHE E 2 563 ? 110.967 127.653 156.720 1.00 24.59 563 PHE E N 1
ATOM 15549 C CA . PHE E 2 563 ? 111.817 127.492 155.546 1.00 19.63 563 PHE E CA 1
ATOM 15550 C C . PHE E 2 563 ? 111.742 126.074 154.996 1.00 26.06 563 PHE E C 1
ATOM 15551 O O . PHE E 2 563 ? 111.702 125.874 153.777 1.00 31.02 563 PHE E O 1
ATOM 15559 N N . MET E 2 564 ? 111.725 125.074 155.880 1.00 29.18 564 MET E N 1
ATOM 15560 C CA . MET E 2 564 ? 111.695 123.684 155.439 1.00 31.11 564 MET E CA 1
ATOM 15561 C C . MET E 2 564 ? 110.353 123.289 154.838 1.00 32.86 564 MET E C 1
ATOM 15562 O O . MET E 2 564 ? 110.274 122.263 154.154 1.00 36.03 564 MET E O 1
ATOM 15567 N N . PHE E 2 565 ? 109.301 124.070 155.075 1.00 30.98 565 PHE E N 1
ATOM 15568 C CA . PHE E 2 565 ? 107.977 123.779 154.538 1.00 31.93 565 PHE E CA 1
ATOM 15569 C C . PHE E 2 565 ? 107.657 124.573 153.280 1.00 33.48 565 PHE E C 1
ATOM 15570 O O . PHE E 2 565 ? 107.125 124.009 152.319 1.00 38.60 565 PHE E O 1
ATOM 15578 N N . VAL E 2 566 ? 107.964 125.872 153.264 1.00 35.00 566 VAL E N 1
ATOM 15579 C CA . VAL E 2 566 ? 107.703 126.686 152.080 1.00 34.90 566 VAL E CA 1
ATOM 15580 C C . VAL E 2 566 ? 108.539 126.199 150.904 1.00 31.26 566 VAL E C 1
ATOM 15581 O O . VAL E 2 566 ? 108.065 126.152 149.763 1.00 37.34 566 VAL E O 1
ATOM 15585 N N . CYS E 2 567 ? 109.790 125.814 151.164 1.00 27.00 567 CYS E N 1
ATOM 15586 C CA . CYS E 2 567 ? 110.657 125.322 150.098 1.00 31.25 567 CYS E CA 1
ATOM 15587 C C . CYS E 2 567 ? 110.138 124.033 149.476 1.00 35.20 567 CYS E C 1
ATOM 15588 O O . CYS E 2 567 ? 110.571 123.672 148.376 1.00 39.22 567 CYS E O 1
ATOM 15591 N N . VAL E 2 568 ? 109.228 123.333 150.145 1.00 40.66 568 VAL E N 1
ATOM 15592 C CA . VAL E 2 568 ? 108.661 122.088 149.637 1.00 44.23 568 VAL E CA 1
ATOM 15593 C C . VAL E 2 568 ? 107.287 122.313 149.018 1.00 40.38 568 VAL E C 1
ATOM 15594 O O . VAL E 2 568 ? 106.981 121.776 147.954 1.00 40.01 568 VAL E O 1
ATOM 15598 N N . LEU E 2 569 ? 106.444 123.117 149.668 1.00 40.19 569 LEU E N 1
ATOM 15599 C CA . LEU E 2 569 ? 105.123 123.408 149.125 1.00 42.00 569 LEU E CA 1
ATOM 15600 C C . LEU E 2 569 ? 105.153 124.477 148.043 1.00 43.28 569 LEU E C 1
ATOM 15601 O O . LEU E 2 569 ? 104.111 124.750 147.439 1.00 43.97 569 LEU E O 1
ATOM 15606 N N . GLY E 2 570 ? 106.305 125.091 147.791 1.00 47.28 570 GLY E N 1
ATOM 15607 C CA . GLY E 2 570 ? 106.421 126.070 146.730 1.00 44.95 570 GLY E CA 1
ATOM 15608 C C . GLY E 2 570 ? 107.140 125.530 145.513 1.00 44.25 570 GLY E C 1
ATOM 15609 O O . GLY E 2 570 ? 107.165 126.176 144.462 1.00 47.14 570 GLY E O 1
ATOM 15610 N N . THR E 2 571 ? 107.733 124.344 145.642 1.00 46.05 571 THR E N 1
ATOM 15611 C CA . THR E 2 571 ? 108.422 123.709 144.528 1.00 51.47 571 THR E CA 1
ATOM 15612 C C . THR E 2 571 ? 107.514 122.800 143.710 1.00 56.09 571 THR E C 1
ATOM 15613 O O . THR E 2 571 ? 107.933 122.326 142.648 1.00 53.08 571 THR E O 1
ATOM 15617 N N . VAL E 2 572 ? 106.291 122.540 144.177 1.00 57.88 572 VAL E N 1
ATOM 15618 C CA . VAL E 2 572 ? 105.367 121.711 143.411 1.00 53.88 572 VAL E CA 1
ATOM 15619 C C . VAL E 2 572 ? 104.839 122.470 142.200 1.00 55.23 572 VAL E C 1
ATOM 15620 O O . VAL E 2 572 ? 104.638 121.890 141.126 1.00 57.73 572 VAL E O 1
ATOM 15624 N N . GLY E 2 573 ? 104.599 123.774 142.350 1.00 55.85 573 GLY E N 1
ATOM 15625 C CA . GLY E 2 573 ? 104.013 124.537 141.260 1.00 57.29 573 GLY E CA 1
ATOM 15626 C C . GLY E 2 573 ? 104.926 124.658 140.055 1.00 58.65 573 GLY E C 1
ATOM 15627 O O . GLY E 2 573 ? 104.489 124.482 138.915 1.00 56.56 573 GLY E O 1
ATOM 15628 N N . LEU E 2 574 ? 106.204 124.949 140.286 1.00 54.71 574 LEU E N 1
ATOM 15629 C CA . LEU E 2 574 ? 107.151 125.213 139.212 1.00 54.19 574 LEU E CA 1
ATOM 15630 C C . LEU E 2 574 ? 107.953 123.983 138.809 1.00 57.66 574 LEU E C 1
ATOM 15631 O O . LEU E 2 574 ? 108.889 124.102 138.013 1.00 60.11 574 LEU E O 1
ATOM 15636 N N . PHE E 2 575 ? 107.617 122.806 139.343 1.00 56.23 575 PHE E N 1
ATOM 15637 C CA . PHE E 2 575 ? 108.278 121.575 138.927 1.00 56.53 575 PHE E CA 1
ATOM 15638 C C . PHE E 2 575 ? 107.306 120.414 138.754 1.00 56.89 575 PHE E C 1
ATOM 15639 O O . PHE E 2 575 ? 107.753 119.263 138.673 1.00 58.76 575 PHE E O 1
ATOM 15647 N N . LEU E 2 576 ? 106.004 120.672 138.691 1.00 58.41 576 LEU E N 1
ATOM 15648 C CA . LEU E 2 576 ? 105.013 119.610 138.567 1.00 59.04 576 LEU E CA 1
ATOM 15649 C C . LEU E 2 576 ? 103.694 120.160 138.035 1.00 59.25 576 LEU E C 1
ATOM 15650 O O . LEU E 2 576 ? 103.149 121.125 138.574 1.00 60.00 576 LEU E O 1
#

B-factor: mean 41.81, std 21.74, range [0.15, 110.79]

Foldseek 3Di:
DLLVVLVCVQPVPDDAPDDQDPDPFDAWEKEKAKAWAEFDDQAFQQGKTKTKIKIKIKTFHASNADDPPVTPPAQWDWAKPVPHYDFDKFWDQADDDCRDDDDTGTWIAGRRGMIIDMDIGMGTGGDHDDAAAPPFDKDKAKIKIFGPPDACRHHPYHYDDWFHHHVNYDDDDFKDWDDKTKDKDWDDDPPDDGITIMIMIITIITTDPDVCCVVQPVVVVVLLVQLLCLLVDALVVPCSCVSLVVSLVVLVVSLVVVVVRHYDDPPDDYLSNVLSVVSNVVSVVVVVVSVVLNVQLPDFVVPDDDPVVLCCPCVPPQCVVVVVPVPVVVVVVVVVVVVVVVVVVVVRVVVSVSSNVSSNSSSVVVSVVCVVVVPVVCVVSPD/DVLQVVLCCCLCPVVVDDQPDQADDDDQRAWEKAKAKAFAEFDDAAQAQQKGKGKIKIKIKTFHQSQADDLVVSVRPQKDFAWDVRHHDQAKWWDAADVDDTDFDDTGTWMAGNRGMIIGIDIGMGMGGADDAAAAPLKDKGKGKTKIDGPPAFPSHHHYDYDDQAHHHPNYDDDDFKDFDGKGKDKDDDVPDRRDIIIMIITIIITDRPVCCVPLPVVLVVLLVQLLCLLVDALVPPCSLVSLVVSLVVLVVSLVVVVVSHYDDDDHDYPSNVLSVVSNVLSVVVNVLSVVLNVLLPDFPVPDDDDPVLCDCPPHPLQVVLVDHDVVVVVVVVVVVVVVVVVVVVVVRVVVSVSSSRSSNSSSSVVSVVSVVVSVVVVVVD/DCVVVLVCVQLPPDDAPDDQDPDPLAAWEKEKAKAWAEFDDQAFAQQKTKTKIWIKIKTFGNGPADDCPPVPDCQKDWDWPSSHHDFFWWWDQADDDDTGFDDGGIWIAGRRGITIDIGMGMGIGGFDDDCQPPLWDKGKGKIKIFGDPDAVSHYPYDYDDQAHDHPHYDDDDFKAWDGKGKDKDWDDDPPDDGIHIMMMIMTIITGDNPVVPVPQPVVVVVLLVQLLCLLVDALPPPCSLVSLVVSLVVLVVSLVVVVVRHYPDPPDDYPVNVVSVVSNVVSVVSSVLSVVLNVLLPDFPVVDDDDPVVPCPLPPPQCVVLVHDDDVVVVVVVVVVVVVVVVVVVVVVRVVVSVSSSSSSSSSSSVVSVVCVCCSVVVVD/DLCLVVLCVVQCPPVPADQPDDLPPDALDAWEKEWAKEFAEFDDAAAQQQKTKGKIKIKIKTFHQSQADDCVVRPHCQKHKAFFRSHYDQQKFWCAADVRPSDGAGTGIWIAGRRRMIMGIGIDMTIGGFDDDAAAPPFDKGKGKIKIDGPPAFASHYDYYYPDQFHHHPNYDYDPFKAWDGWGKDWDDDPVDRTDIIMMIMTIITGDPDVPVVPQPVVVVVLLVLLLCLLVDLLPVPCRVVSLVVSLVVLVVSLVVVVSRHYPDDDDDYLVNVLSVVSNVLSVVVNVLSVVLNVQLPDFPVPDDDDPVLCCPQPPPQCVVLVDDDVVVVVVVVVVVVVVVVVVVVVVRVVVSVVSNSSSSSSSSVVSVVSVVCSPVVSVVSD/DLLVVLVVCLLPVLVAPLPDDQAPDQQRAWEKEWAKAWAEFQDCAFAQQKTKTKIWIKIKTFHPSRADDPPQSVPDFKNWDWDVRHHDQAKWWDAADVPDTGADDTGIWIAGRRGMIIDIGMHMTIGGADDDCQAPLKDKGKDKIKIDGPPAWVSHHDYDYDDQFHHHPNYDDDPFKAFDGKGKDWDFDPPPTTHIIIMIMTIMIGPRDPCPVPLVVVQVVLLPCLLVLLPDALVVPCSCVSLVVSLVVLVVSLVVVCVSHVADPPDGYLVNVLSVVSNVLSVVSVVLSVVLNVLLPDFVPPDDDDVVLVVPPPPPLCVVLVHDDDVCVVVVVVVVVVVVVVVVVVVVRVVVSVVSNVSSVSSSSVVSVVSVPCSPVVSVVSPD

Organism: Homo sapiens (NCBI:txid9606)

Solvent-accessible surface area: 88416 Å² total; per-residue (Å²): 107,55,39,28,143,0,26,128,111,16,54,84,159,40,56,83,68,6,14,6,12,144,58,56,92,64,54,7,67,5,63,2,18,0,23,1,25,26,4,42,59,5,64,32,90,90,45,36,0,27,0,14,5,34,10,109,10,36,4,73,2,86,73,1,114,16,74,42,167,123,9,88,39,48,88,47,3,45,0,32,1,90,91,10,10,50,3,26,15,12,0,24,43,0,4,81,29,68,6,64,50,47,31,146,34,58,1,60,0,78,82,58,0,58,1,45,6,48,5,34,9,48,7,69,0,14,5,114,10,85,14,37,108,10,4,122,6,80,4,99,3,31,0,46,1,0,5,38,12,17,11,81,77,28,5,34,1,66,53,92,51,68,119,5,54,74,146,86,37,115,141,50,45,58,16,82,31,79,87,13,41,17,105,97,70,83,48,111,23,128,26,45,139,101,70,27,13,0,0,10,1,13,2,85,0,80,4,58,39,77,53,42,39,20,11,13,62,44,4,12,106,31,16,20,101,6,22,32,22,1,3,70,5,17,16,79,26,26,8,1,1,40,2,4,14,23,5,17,78,16,3,18,81,10,6,15,56,6,20,102,37,14,4,38,27,12,122,73,40,14,40,22,10,54,58,3,35,50,8,4,72,26,1,12,74,1,0,58,17,1,1,94,0,0,22,31,13,65,48,43,40,52,22,50,100,35,76,195,154,13,66,70,56,40,46,132,96,32,10,143,101,27,154,42,245,155,50,56,50,61,3,27,104,41,13,67,48,17,0,82,33,18,96,69,76,80,119,69,104,82,41,28,49,39,11,60,47,2,4,54,0,24,13,71,37,61,22,134,67,9,68,109,48,34,85,141,28,29,78,62,46,133,152,8,79,0,20,83,85,0,11,82,59,23,13,86,139,85,173,15,38,41,108,34,54,8,32,98,69,123,62,89,74,20,37,0,73,0,20,0,3,1,10,37,4,50,44,14,72,21,106,100,39,50,1,19,2,6,0,25,3,26,3,31,4,83,0,124,61,1,70,25,106,19,93,162,30,124,43,19,91,65,4,28,0,36,4,137,82,2,4,17,0,44,7,7,0,64,39,24,29,82,7,65,35,79,31,38,62,104,23,34,1,26,0,85,27,111,0,21,0,49,10,32,1,4,3,34,14,87,2,23,7,102,8,96,3,83,117,10,3,117,7,90,3,94,0,42,1,56,0,46,10,37,12,27,28,33,95,42,0,34,0,48,43,76,46,116,62,7,34,69,39,51,50,61,117,31,10,38,16,55,44,84,45,11,48,16,118,97,46,72,50,134,155,71,101,58,52,4,0,0,1,0,17,1,41,0,79,14,61,36,78,25,30,41,42,8,4,43,53,4,10,76,25,14,13,122,5,23,67,14,4,9,54,5,18,17,72,14,28,9,2,0,34,1,4,12,22,9,17,77,20,0,33,93,6,13,78,16,11,28,118,40,14,2,41,17,19,120,46,42,9,52,43,9,88,60,2,43,67,4,11,44,24,5,2,102,4,0,34,18,0,0,54,1,5,21,28,19,56,56,36,38,62,23,53,99,33,36,113,155,22,91,127,43,36,19,114,125,31,6,80,147,21,186,35,182,126,150,66,58,31,64,15,35,105,19,16,31,58,18,0,82,36,20,116,97,79,56,115,67,94,65,49,38,52,21,10,74,9,5,2,59,0,25,12,66,52,54,24,106,65,29,65,128,58,35,88,131,22,69,117,60,100,147,22,39,67,172,1,37,131,114,34,54,88,158,50,47,80,69,9,18,4,6,104,84,50,94,67,61,10,52,0,61,0,20,1,21,4,32,56,2,38,71,13,42,22,74,100,43,37,1,30,0,28,2,46,2,75,6,34,1,79,4,109,80,9,137,39,70,39,120,148,43,118,51,37,81,54,22,67,4,45,8,104,112,4,16,67,7,33,17,13,2,30,36,6,4,69,58,89,19,88,42,74,30,146,23,66,0,56,6,50,84,75,0,60,0,41,13,44,0,8,6,41,15,68,2,22,3,103,16,89,4,38,116,2,15,126,9,87,5,99,1,48,1,55,1,0,8,43,19,19,16,72,51,38,4,40,1,72,52,81,28,72,121,3,44,85,134,102,36,136,105,28,17,55,11,61,38,90,63,9,26,2,140,89,85,85,51,124,33,90,59,36,152,76,84,28,11,4,0,20,0,33,4,86,0,78,12,39,37,83,49,59,33,54,34,24,48,53,21,15,89,54,13,12,96,6,15,20,19,2,8,71,6,18,13,74,17,25,14,4,4,30,1,2,13,24,3,13,46,16,0,12,70,30,17,54,69,4,30,108,47,10,1,36,19,10,128,84,37,10,103,30,16,84,48,3,40,63,16,9,77,56,2,12,78,2,3,48,15,3,1,92,0,5,23,25,10,75,52,33,43,51,15,49,93,41,57,194,156,14,94,74,43,46,16,132,114,47,4,144,110,27,151,25,205,145,81,150,69,42,55,74,11,33,90,27,14,71,64,18,0,77,36,19,97,64,85,60,116,49,95,104,42,56,30,24,12,66,4,4,1,59,0,20,11,69,40,64,24,125,78,13,64,109,49,48,104,147,25,90,113,107,12,20,24,25,116,0,8,68,68,17,16,62,155,91,174,24,41,65,127,20,51,5,19,91,70,93,111,67,75,11,58,0,74,0,17,0,17,2,10,36,9,50,52,10,35,8,112,118,56,49,4,12,2,8,0,39,6,22,6,42,7,88,2,113,57,1,86,20,76,46,91,170,21,134,48,29,86,74,2,40,1,19,42,84,85,3,6,20,1,31,13,11,4,72,45,39,42,86,12,50,34,99,42,32,61,70,30,24,0,41,2,108,27,113,2,26,1,45,14,33,4,8,11,40,26,88,0,46,17,146,10,73,4,50,130,10,2,116,4,109,8,84,2,40,3,51,0,46,11,67,46,32,44,35,94,28,0,45,0,55,36,79,56,102,79,3,25,91,70,65,46,74,109,32,13,58,7,69,34,88,50,6,52,15,111,109,53,69,52,117,144,79,98,49,64,2,0,0,6,1,17,2,33,0,112,16,61,45,75,22,35,43,38,25,4,47,65,4,6,67,22,11,7,98,3,17,62,17,3,13,63,9,23,14,74,17,30,20,3,0,32,1,1,22,11,6,37,86,7,0,43,96,12,39,87,34,6,60,124,23,21,3,74,32,20,142,61,63,4,48,25,12,84,51,1,71,59,4,28,49,20,8,14,114,7,1,51,14,1,0,52,5,3,22,27,15,70,56,37,43,50,18,54,93,38,38,107,148,23,87,158,31,31,22,118,119,31,8,88,142,20,177,31,183,115,139,63,60,44,73,11,34,110,15,14,27,55,18,0,74,40,19,98,106,79,64,123,70,95,53,52,29,47,21,12,77,5,5,5,57,0,25,17,74,53,62,28,115,64,33,76,120,47,21,104,110,30,35,98,57,32,199,97,9,51,67,104,3,45,88,27,15,26,106,158,51,145,19,53,74,36,21,39,15,30,124,54,96,84,84,70,15,62,0,88,1,38,0,22,1,20,78,4,85,44,7,55,29,134,115,36,45,2,22,0,23,4,57,2,43,3,38,9,86,0,146,24,3,74,24,108,116,64,97,107,144,60,23,87,75,11,68,7,73,2,155,98,4,5,24,0,46,9,6,0,57,32,8,16,67,30,77,27,93,19,46,36,69,21,43,5,36,2,74,35,112,0,24,0,42,12,83,0,12,6,62,3,73,0,11,4,117,13,80,16,64,95,5,24,124,6,86,10,89,2,42,0,50,0,46,4,72,27,19,47,33,73,27,2,43,0,62,40,54,70,96,63,3,25,87,129,87,36,75,127,38,32,68,20,68,38,74,45,4,54,10,115,91,52,65,73,122,148,122,96,60,63,4,0,0,6,2,15,0,36,0,92,24,71,51,104,62,54,41,102,64,14,42,72,38,6,46,54,21,8,112,20,2,57,12,2,9,80,5,24,16,91,12,31,6,1,0,42,2,1,17,30,5,12,84,39,2,23,89,39,3,42,48,10,5,134,62,9,41,10,16,34,150,69,19,6,36,8,5,74,25,0,41,44,2,2,59,16,4,5,131,3,0,37,26,0,1,53,0,1,15,30,15,49,54,40,48,76,45,57,130,33,42,101,145,21,87,166,50,29,27,111,132,44,7,80,152,12,161,40,172,77,100,146,41,50,54,89,16,31,114,24,16,34,65,19,0,83,52,23,93,96,78,59,119,70,94,62,51,24,44,36,10,58,6,5,3,57,0,26,14,66,52,68,24,91,78,19,84,114,69,25,85,130,26,35,69,63,34,112,179

Sequence (1913 aa):
ATEERLFHKLFSHYNQFIRPVENVSDPVTVHFEVAITQLANVDEVNQIMETNLWLRHIWNDYKLRWDPMEYDGIETLRVPADKIWKPDIVLYNNAVGDFQVEGKTKALLKYNGMITWTPPAIFKSSCPMDITFFPFDHQNCSLKFGSWTYDKAEIDLLIIGSKVDMNDFWENSEWEIIDASGYKHDIKYNCCEEIYTDITYSFYIRRLPMFYTINLIIPCLFISFLTVLVFYLPSDCGEKVTLCISVLLSLTVFLLVITETIPSTSLVVPLVGEYLLFTMIFVTLSIVVTVFVLNIHYRTPTTHTMPRWVKTVFLKLLPQVLLMRPELADILNEVQYIANRFRSQNETKEVEDDWKYVAMVVDRVFLWVFIIVCVFGTAGLFLANAEEKLMDDLLNKTRYNNLIRPATSSSQLISIKLQLSLAQLISVNEREQIMTTNVWLKQEWTDYRLTWNSSRYEGVNILRIPAKRIWLPDIVLYNNADGTYEVSVYTNLIVRSNGSVLWLPPAIYKSACKIEVKYFPFDQQNCTLKFRSWTYDHTEIDMVLMTPTASMDDFTPSGEWDIVALPGRRTVNPQDPSYVDVTYDFIIKRKPLFYTINLIIPCVLTTLLAILVFYLPSDCGEKMTLCISVLLALTFFLLLISKIVPPTSLDVPLIGKYLMFTMVLVTFSIVTSVCVLNVHHRSPSTHTMAPWVKRCFLHKLPTFLFMKRPDLAEILEEVSYIANRFRNQDEDQSVVEDWKYVAMVVDRLFLWVFMFVCVLGTVGLATEERLFHKLFSHYNQFIRPVENVSDPVTVHFEVAITQLANVDEVNQIMETNLWLRHIWNDYKLRWDPMEYDGIETLRVPADKIWKPDIVLYNNAVGDFQVEGKTKALLKYNGMITWTPPAIFKSSCPMDITFFPFDHQNCSLKFGSWTYDKAEIDLLIIGSKVDMNDFWENSEWEIIDASGYKHDIKYNCCEEIYTDITYSFYIRRLPMFYTINLIIPCLFISFLTVLVFYLPSDCGEKVTLCISVLLSLTVFLLVITETIPSTSLVVPLVGEYLLFTMIFVTLSIVVTVFVLNIHYRTPTTHTMPRWVKTVFLKLLPQVLLMRWPPELADILNEVQYIANRFRSQNETKEVEDDWKYVAMVVDRVFLWVFIIVCVFGTAANAEEKLMDDLLNKTRYNNLIRPATSSSQLISIKLQLSLAQLISVNEREQIMTTNVWLKQEWTDYRLTWNSSRYEGVNILRIPAKRIWLPDIVLYNNADGTYEVSVYTNLIVRSNGSVLWLPPAIYKSACKIEVKYFPFDQQNCTLKFRSWTYDHTEIDMVLMTPTASMDDFTPSGEWDIVALPGRRTVNPQDPSYVDVTYDFIIKRKPLFYTINLIIPCVLTTLLAILVFYLPSDCGEKMTLCISVLLALTFFLLLISKIVPPTSLDVPLIGKYLMFTMVLVTFSIVTSVCVLNVHHRSPSTHTMAPWVKRCFLHKLPTFLFMKRPDLAEILEEVSYIANRFRNQDEDQSVVEDWKYVAMVVDRLFLWVFMFVCVLGTVGLFNAEEKLMDDLLNKTRYNNLIRPATSSSQLISIKLQLSLAQLISVNEREQIMTTNVWLKQEWTDYRLTWNSSRYEGVNILRIPAKRIWLPDIVLYNNADGTYEVSVYTNLIVRSNGSVLWLPPAIYKSACKIEVKYFPFDQQNCTLKFRSWTYDHTEIDMVLMTPTASMDDFTPSGEWDIVALPGRRTVNPQDPSYVDVTYDFIIKRKPLFYTINLIIPCVLTTLLAILVFYLPSDCGEKMTLCISVLLALTFFLLLISKIVPPTSLDVPLIGKYLMFTMVLVTFSIVTSVCVLNVHHRSPSTHTMAPWVKRCFLHKLPTFLFMKRPPDLAEILEEVSYIANRFRNQDEDQSVVEDWKYVAMVVDRLFLWVFMFVCVLGTVGLFL

Radius of gyration: 45.26 Å; Cα contacts (8 Å, |Δi|>4): 3183; chains: 5; bounding box: 80×79×154 Å

InterPro domains:
  IPR002394 Nicotinic acetylcholine receptor [PR00254] (68-84)
  IPR002394 Nicotinic acetylcholine receptor [PR00254] (102-116)
  IPR002394 Nicotinic acetylcholine receptor [PR00254] (120-132)
  IPR002394 Nicotinic acetylcholine receptor [PR00254] (138-156)
  IPR006029 Neurotransmitter-gated ion-channel transmembrane domain [PF02932] (247-483)
  IPR006201 Neurotransmitter-gated ion-channel [PR00252] (81-97)
  IPR006201 Neurotransmitter-gated ion-channel [PR00252] (114-125)
  IPR006201 Neurotransmitter-gated ion-channel [PR00252] (158-172)
  IPR006201 Neurotransmitter-gated ion-channel [PR00252] (234-246)
  IPR006201 Neurotransmitter-gated ion-channel [PTHR18945] (36-396)
  IPR006201 Neurotransmitter-gated ion-channel [TIGR00860] (34-483)
  IPR006202 Neurotransmitter-gated ion-channel ligand-binding domain [PF02931] (34-239)
  IPR018000 Neurotransmitter-gated ion-channel, conserved site [PS00236] (158-172)
  IPR036719 Neurotransmitter-gated ion-channel transmembrane domain superfamily [SSF90112] (240-487)
  IPR036734 Neurotransmitter-gated ion-channel ligand-binding domain superfamily [G3DSA:2.70.170.10] (30-245)
  IPR036734 Neurotransmitter-gated ion-channel ligand-binding domain superfamily [SSF63712] (33-239)
  IPR038050 Neuronal acetylcholine receptor [G3DSA:1.20.58.390] (246-356)
  IPR038050 Neuronal acetylcholine receptor [G3DSA:1.20.58.390] (415-493)

GO terms:
  GO:0005892 acetylcholine-gated channel complex (C, IDA)
  GO:0095500 acetylcholine receptor signaling pathway (P, IDA)
  GO:0022848 acetylcholine-gated monoatomic cation-selective channel activity (F, IDA)
  GO:0045202 synapse (C, TAS)
  GO:0005515 protein binding (F, IPI)
  GO:0015464 acetylcholine receptor activity (F, TAS)
  GO:0005892 acetylcholine-gated channel complex (C, TAS)
  GO:0022848 acetylcholine-gated monoatomic cation-selective channel activity (F, TAS)
  GO:0007165 signal transduction (P, TAS)
  GO:0007268 chemical synaptic transmission (P, TAS)
  GO:0005886 plasma membrane (C, TAS)